Protein 2KPM (pdb70)

Sequence (105 aa):
MDQKSSSPQPAAQAPETKQAFPRKFVLAALEQSSDDAGWANLGNFGNYLNKLQPDFDSRLYGYKKLSDLVKARTDLFVTEERQVPGSTQKALYLRAKLEHHHHHHMDQKSSSPQPAAQAPETKQAFPRKFVLAALEQSSDDAGWANLGNFGNYLNKLQPDFDSRLYGYKKLSDLVKARTDLFVTEERQVPGSTQKALYLRAKLEHHHHHHMDQKSSSPQPAAQAPETKQAFPRKFVLAALEQSSDDAGWANLGNFGNYLNKLQPDFDSRLYGYKKLSDLVKARTDLFVTEERQVPGSTQKALYLRAKLEHHHHHHMDQKSSSPQPAAQAPETKQAFPRKFVLAALEQSSDDAGWANLGNFGNYLNKLQPDFDSRLYGYKKLSDLVKARTDLFVTEERQVPGSTQKALYLRAKLEHHHHHHMDQKSSSPQPAAQAPETKQAFPRKFVLAALEQSSDDAGWANLGNFGNYLNKLQPDFDSRLYGYKKLSDLVKARTDLFVTEERQVPGSTQKALYLRAKLEHHHHHHMDQKSSSPQPAAQAPETKQAFPRKFVLAALEQSSDDAGWANLGNFGNYLNKLQPDFDSRLYGYKKLSDLVKARTDLFVTEERQVPGSTQKALYLRAKLEHHHHHHMDQKSSSPQPAAQAPETKQAFPRKFVLAALEQSSDDAGWANLGNFGNYLNKLQPDFDSRLYGYKKLSDLVKARTDLFVTEERQVPGSTQKALYLRAKLEHHHHHHMDQKSSSPQPAAQAPETKQAFPRKFVLAALEQSSDDAGWANLGNFGNYLNKLQPDFDSRLYGYKKLSDLVKARTDLFVTEERQVPGSTQKALYLRAKLEHHHHHHMDQKSSSPQPAAQAPETKQAFPRKFVLAALEQSSDDAGWANLGNFGNYLNKLQPDFDSRLYGYKKLSDLVKARTDLFVTEERQVPGSTQKALYLRAKLEHHHHHHMDQKSSSPQPAAQAPETKQAFPRKFVLAALEQSSDDAGWANLGNFGNYLNKLQPDFDSRLYGYKKLSDLVKARTDLFVTEERQVPGSTQKALYLRAKLEHHHHHHMDQKSSSPQPAAQAPETKQAFPRKFVLAALEQSSDDAGWANLGNFGNYLNKLQPDFDSRLYGYKKLSDLVKARTDLFVTEERQVPGSTQKALYLRAKLEHHHHHHMDQKSSSPQPAAQAPETKQAFPRKFVLAALEQSSDDAGWANLGNFGNYLNKLQPDFDSRLYGYKKLSDLVKARTDLFVTEERQVPGSTQKALYLRAKLEHHHHHHMDQKSSSPQPAAQAPETKQAFPRKFVLAALEQSSDDAGWANLGNFGNYLNKLQPDFDSRLYGYKKLSDLVKARTDLFVTEERQVPGSTQKALYLRAKLEHHHHHHMDQKSSSPQPAAQAPETKQAFPRKFVLAALEQSSDDAGWANLGNFGNYLNKLQPDFDSRLYGYKKLSDLVKARTDLFVTEERQVPGSTQKALYLRAKLEHHHHHHMDQKSSSPQPAAQAPETKQAFPRKFVLAALEQSSDDAGWANLGNFGNYLNKLQPDFDSRLYGYKKLSDLVKARTDLFVTEERQVPGSTQKALYLRAKLEHHHHHHMDQKSSSPQPAAQAPETKQAFPRKFVLAALEQSSDDAGWANLGNFGNYLNKLQPDFDSRLYGYKKLSDLVKARTDLFVTEERQVPGSTQKALYLRAKLEHHHHHHMDQKSSSPQPAAQAPETKQAFPRKFVLAALEQSSDDAGWANLGNFGNYLNKLQPDFDSRLYGYKKLSDLVKARTDLFVTEERQVPGSTQKALYLRAKLEHHHHHHMDQKSSSPQPAAQAPETKQAFPRKFVLAALEQSSDDAGWANLGNFGNYLNKLQPDFDSRLYGYKKLSDLVKARTDLFVTEERQVPGSTQKALYLRAKLEHHHHHHMDQKSSSPQPAAQAPETKQAFPRKFVLAALEQSSDDAGWANLGNFGNYLNKLQPDFDSRLYGYKKLSDLVKARTDLFVTEERQVPGSTQKALYLRAKLEHHHHHHMDQKSSSPQPAAQAPETKQAFPRKFVLAALEQSSDDAGWANLGNFGNYLNKLQPDFDSRLYGYKKLSDLVKARTDLFVTEERQVPGSTQKALYLRAKLEHHHHHH

InterPro domains:
  IPR021139 NYN domain [PF01936] (18-151)
  IPR025605 OST-HTH/LOTUS domain [PF12872] (195-255)
  IPR025605 OST-HTH/LOTUS domain [PS51644] (190-268)
  IPR041966 LOTUS-like domain [G3DSA:3.30.420.610] (195-269)

CATH classification: 3.30.420.610

Radius of gyration: 15.32 Å; Cα contacts (8 Å, |Δi|>4): 123; chains: 1; bounding box: 42×32×46 Å

Nearest PDB structures (foldseek):
  2kpm-assembly1_A  TM=8.295E-01  e=7.981E-18  Nitrosomonas europaea
  8bzm-assembly1_I-2  TM=5.359E-01  e=1.320E-01  Homo sapiens
  2c6y-assembly1_B  TM=5.304E-01  e=2.701E-01  Homo sapiens
  1jxs-assembly1_A  TM=4.029E-01  e=5.896E-01  Homo sapiens
  1j0r-assembly2_B  TM=3.427E-01  e=1.287E+00  Bacillus subtilis

Secondary structure (DSSP, 8-state):
----------TTS---------HHHHHHHHHHTB-TTS-EEHHHHHHHHHHH-TT--GGGTT-SSHHHHHHH-TTTEEEEEEE-TT-SSEEEEEEE---------

Organism: Nitrosomonas europaea (strain ATCC 19718 / CIP 103999 / KCTC 2705 / NBRC 14298) (NCBI:txid228410)

Structure (mmCIF, N/CA/C/O backbone):
data_2KPM
#
_entry.id   2KPM
#
loop_
_atom_site.group_PDB
_atom_site.id
_atom_site.type_symbol
_atom_site.label_atom_id
_atom_site.label_alt_id
_atom_site.label_comp_id
_atom_site.label_asym_id
_atom_site.label_entity_id
_atom_site.label_seq_id
_atom_site.pdbx_PDB_ins_code
_atom_site.Cartn_x
_atom_site.Cartn_y
_atom_site.Cartn_z
_atom_site.occupancy
_atom_site.B_iso_or_equiv
_atom_site.auth_seq_id
_atom_site.auth_comp_id
_atom_site.auth_asym_id
_atom_site.auth_atom_id
_atom_site.pdbx_PDB_model_num
ATOM 1 N N . MET A 1 1 ? -1.534 -14.239 -4.011 1.00 74.34 1 MET A N 1
ATOM 2 C CA . MET A 1 1 ? -1.578 -15.336 -5.023 1.00 60.10 1 MET A CA 1
ATOM 3 C C . MET A 1 1 ? -0.765 -14.936 -6.258 1.00 2.12 1 MET A C 1
ATOM 4 O O . MET A 1 1 ? -1.291 -14.371 -7.224 1.00 63.23 1 MET A O 1
ATOM 20 N N . ASP A 1 2 ? 0.526 -15.230 -6.210 1.00 23.22 2 ASP A N 1
ATOM 21 C CA . ASP A 1 2 ? 1.481 -14.675 -7.162 1.00 32.01 2 ASP A CA 1
ATOM 22 C C . ASP A 1 2 ? 2.760 -15.520 -7.247 1.00 14.41 2 ASP A C 1
ATOM 23 O O . ASP A 1 2 ? 2.870 -16.571 -6.609 1.00 2.25 2 ASP A O 1
ATOM 32 N N . GLN A 1 3 ? 3.717 -15.056 -8.045 1.00 70.42 3 GLN A N 1
ATOM 33 C CA . GLN A 1 3 ? 4.996 -15.748 -8.205 1.00 21.25 3 GLN A CA 1
ATOM 34 C C . GLN A 1 3 ? 6.020 -15.238 -7.183 1.00 61.10 3 GLN A C 1
ATOM 35 O O . GLN A 1 3 ? 6.510 -14.112 -7.287 1.00 51.25 3 GLN A O 1
ATOM 49 N N . LYS A 1 4 ? 6.333 -16.066 -6.189 1.00 62.34 4 LYS A N 1
ATOM 50 C CA . LYS A 1 4 ? 7.250 -15.670 -5.114 1.00 2.43 4 LYS A CA 1
ATOM 51 C C . LYS A 1 4 ? 8.704 -15.577 -5.615 1.00 34.14 4 LYS A C 1
ATOM 52 O O . LYS A 1 4 ? 9.497 -16.512 -5.469 1.00 3.22 4 LYS A O 1
ATOM 71 N N . SER A 1 5 ? 9.025 -14.448 -6.240 1.00 1.21 5 SER A N 1
ATOM 72 C CA . SER A 1 5 ? 10.372 -14.187 -6.770 1.00 30.40 5 SER A CA 1
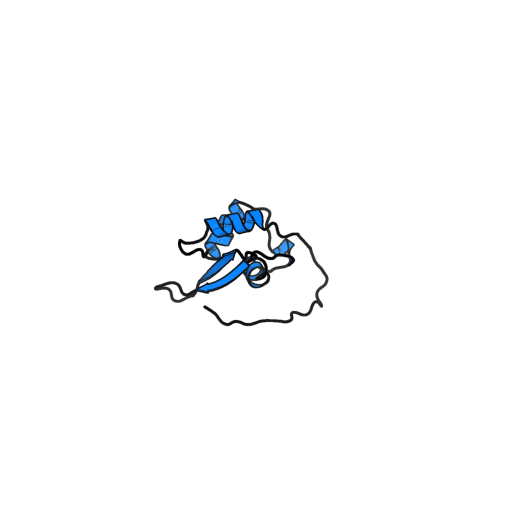ATOM 73 C C . SER A 1 5 ? 11.197 -13.322 -5.807 1.00 24.14 5 SER A C 1
ATOM 74 O O . SER A 1 5 ? 10.651 -12.681 -4.902 1.00 32.31 5 SER A O 1
ATOM 82 N N . SER A 1 6 ? 12.514 -13.306 -6.004 1.00 51.40 6 SER A N 1
ATOM 83 C CA . SER A 1 6 ? 13.419 -12.499 -5.172 1.00 14.12 6 SER A CA 1
ATOM 84 C C . SER A 1 6 ? 14.587 -11.944 -5.998 1.00 32.04 6 SER A C 1
ATOM 85 O O . SER A 1 6 ? 14.766 -12.307 -7.163 1.00 64.44 6 SER A O 1
ATOM 93 N N . SER A 1 7 ? 15.388 -11.072 -5.389 1.00 62.25 7 SER A N 1
ATOM 94 C CA . SER A 1 7 ? 16.501 -10.418 -6.095 1.00 54.31 7 SER A CA 1
ATOM 95 C C . SER A 1 7 ? 17.561 -9.886 -5.116 1.00 11.42 7 SER A C 1
ATOM 96 O O . SER A 1 7 ? 17.226 -9.242 -4.119 1.00 11.23 7 SER A O 1
ATOM 104 N N . PRO A 1 8 ? 18.858 -10.159 -5.379 1.00 74.25 8 PRO A N 1
ATOM 105 C CA . PRO A 1 8 ? 19.963 -9.666 -4.534 1.00 42.14 8 PRO A CA 1
ATOM 106 C C . PRO A 1 8 ? 20.090 -8.132 -4.539 1.00 14.13 8 PRO A C 1
ATOM 107 O O . PRO A 1 8 ? 20.294 -7.516 -3.488 1.00 73.42 8 PRO A O 1
ATOM 118 N N . GLN A 1 9 ? 19.978 -7.530 -5.731 1.00 64.12 9 GLN A N 1
ATOM 119 C CA . GLN A 1 9 ? 20.078 -6.071 -5.902 1.00 41.10 9 GLN A CA 1
ATOM 120 C C . GLN A 1 9 ? 21.457 -5.532 -5.480 1.00 54.24 9 GLN A C 1
ATOM 121 O O . GLN A 1 9 ? 21.714 -5.303 -4.295 1.00 73.50 9 GLN A O 1
ATOM 135 N N . PRO A 1 10 ? 22.369 -5.328 -6.452 1.00 21.10 10 PRO A N 1
ATOM 136 C CA . PRO A 1 10 ? 23.726 -4.826 -6.178 1.00 21.11 10 PRO A CA 1
ATOM 137 C C . PRO A 1 10 ? 23.740 -3.358 -5.714 1.00 34.10 10 PRO A C 1
ATOM 138 O O . PRO A 1 10 ? 23.272 -2.461 -6.421 1.00 32.11 10 PRO A O 1
ATOM 149 N N . ALA A 1 11 ? 24.300 -3.114 -4.532 1.00 62.22 11 ALA A N 1
ATOM 150 C CA . ALA A 1 11 ? 24.366 -1.760 -3.964 1.00 31.45 11 ALA A CA 1
ATOM 151 C C . ALA A 1 11 ? 25.474 -0.907 -4.617 1.00 74.02 11 ALA A C 1
ATOM 152 O O . ALA A 1 11 ? 26.166 -0.143 -3.940 1.00 70.31 11 ALA A O 1
ATOM 159 N N . ALA A 1 12 ? 25.617 -1.017 -5.940 1.00 14.21 12 ALA A N 1
ATOM 160 C CA . ALA A 1 12 ? 26.632 -0.258 -6.686 1.00 51.41 12 ALA A CA 1
ATOM 161 C C . ALA A 1 12 ? 26.209 1.208 -6.890 1.00 40.54 12 ALA A C 1
ATOM 162 O O . ALA A 1 12 ? 27.014 2.053 -7.287 1.00 62.11 12 ALA A O 1
ATOM 169 N N . GLN A 1 13 ? 24.938 1.502 -6.622 1.00 32.04 13 GLN A N 1
ATOM 170 C CA . GLN A 1 13 ? 24.416 2.871 -6.737 1.00 31.35 13 GLN A CA 1
ATOM 171 C C . GLN A 1 13 ? 24.911 3.749 -5.577 1.00 62.31 13 GLN A C 1
ATOM 172 O O . GLN A 1 13 ? 25.051 3.277 -4.449 1.00 3.02 13 GLN A O 1
ATOM 186 N N . ALA A 1 14 ? 25.177 5.023 -5.857 1.00 15.21 14 ALA A N 1
ATOM 187 C CA . ALA A 1 14 ? 25.579 5.974 -4.816 1.00 3.03 14 ALA A CA 1
ATOM 188 C C . ALA A 1 14 ? 24.406 6.281 -3.868 1.00 54.41 14 ALA A C 1
ATOM 189 O O . ALA A 1 14 ? 23.309 6.614 -4.324 1.00 42.33 14 ALA A O 1
ATOM 196 N N . PRO A 1 15 ? 24.617 6.168 -2.541 1.00 71.14 15 PRO A N 1
ATOM 197 C CA . PRO A 1 15 ? 23.556 6.393 -1.542 1.00 13.41 15 PRO A CA 1
ATOM 198 C C . PRO A 1 15 ? 22.830 7.738 -1.717 1.00 14.23 15 PRO A C 1
ATOM 199 O O . PRO A 1 15 ? 23.413 8.808 -1.513 1.00 34.20 15 PRO A O 1
ATOM 210 N N . GLU A 1 16 ? 21.560 7.677 -2.110 1.00 64.45 16 GLU A N 1
ATOM 211 C CA . GLU A 1 16 ? 20.736 8.880 -2.264 1.00 0.52 16 GLU A CA 1
ATOM 212 C C . GLU A 1 16 ? 19.980 9.203 -0.959 1.00 5.21 16 GLU A C 1
ATOM 213 O O . GLU A 1 16 ? 20.379 8.760 0.121 1.00 13.25 16 GLU A O 1
ATOM 225 N N . THR A 1 17 ? 18.908 9.991 -1.058 1.00 62.05 17 THR A N 1
ATOM 226 C CA . THR A 1 17 ? 18.129 10.414 0.119 1.00 72.41 17 THR A CA 1
ATOM 227 C C . THR A 1 17 ? 17.702 9.230 1.008 1.00 61.13 17 THR A C 1
ATOM 228 O O . THR A 1 17 ? 17.015 8.308 0.560 1.00 1.31 17 THR A O 1
ATOM 239 N N . LYS A 1 18 ? 18.129 9.255 2.269 1.00 13.54 18 LYS A N 1
ATOM 240 C CA . LYS A 1 18 ? 17.677 8.274 3.266 1.00 62.52 18 LYS A CA 1
ATOM 241 C C . LYS A 1 18 ? 16.632 8.903 4.198 1.00 25.05 18 LYS A C 1
ATOM 242 O O . LYS A 1 18 ? 16.952 9.800 4.983 1.00 72.21 18 LYS A O 1
ATOM 261 N N . GLN A 1 19 ? 15.388 8.444 4.106 1.00 40.41 19 GLN A N 1
ATOM 262 C CA . GLN A 1 19 ? 14.314 8.929 4.983 1.00 44.31 19 GLN A CA 1
ATOM 263 C C . GLN A 1 19 ? 13.758 7.800 5.861 1.00 73.14 19 GLN A C 1
ATOM 264 O O . GLN A 1 19 ? 13.814 6.624 5.494 1.00 72.33 19 GLN A O 1
ATOM 278 N N . ALA A 1 20 ? 13.224 8.164 7.023 1.00 64.13 20 ALA A N 1
ATOM 279 C CA . ALA A 1 20 ? 12.611 7.192 7.934 1.00 3.14 20 ALA A CA 1
ATOM 280 C C . ALA A 1 20 ? 11.190 6.816 7.490 1.00 63.24 20 ALA A C 1
ATOM 281 O O . ALA A 1 20 ? 10.488 7.617 6.874 1.00 52.34 20 ALA A O 1
ATOM 288 N N . PHE A 1 21 ? 10.774 5.590 7.810 1.00 54.43 21 PHE A N 1
ATOM 289 C CA . PHE A 1 21 ? 9.422 5.114 7.487 1.00 12.22 21 PHE A CA 1
ATOM 290 C C . PHE A 1 21 ? 8.445 5.356 8.651 1.00 21.14 21 PHE A C 1
ATOM 291 O O . PHE A 1 21 ? 8.498 4.652 9.665 1.00 0.21 21 PHE A O 1
ATOM 308 N N . PRO A 1 22 ? 7.545 6.351 8.541 1.00 42.22 22 PRO A N 1
ATOM 309 C CA . PRO A 1 22 ? 6.490 6.541 9.540 1.00 51.10 22 PRO A CA 1
ATOM 310 C C . PRO A 1 22 ? 5.369 5.507 9.352 1.00 52.00 22 PRO A C 1
ATOM 311 O O . PRO A 1 22 ? 4.469 5.684 8.532 1.00 20.22 22 PRO A O 1
ATOM 322 N N . ARG A 1 23 ? 5.422 4.427 10.125 1.00 70.12 23 ARG A N 1
ATOM 323 C CA . ARG A 1 23 ? 4.537 3.282 9.892 1.00 44.52 23 ARG A CA 1
ATOM 324 C C . ARG A 1 23 ? 3.157 3.464 10.534 1.00 45.35 23 ARG A C 1
ATOM 325 O O . ARG A 1 23 ? 2.183 2.868 10.085 1.00 42.43 23 ARG A O 1
ATOM 346 N N . LYS A 1 24 ? 3.067 4.297 11.567 1.00 42.01 24 LYS A N 1
ATOM 347 C CA . LYS A 1 24 ? 1.797 4.503 12.273 1.00 22.40 24 LYS A CA 1
ATOM 348 C C . LYS A 1 24 ? 0.718 5.074 11.337 1.00 72.01 24 LYS A C 1
ATOM 349 O O . LYS A 1 24 ? -0.382 4.526 11.232 1.00 2.14 24 LYS A O 1
ATOM 368 N N . PHE A 1 25 ? 1.043 6.169 10.652 1.00 51.30 25 PHE A N 1
ATOM 369 C CA . PHE A 1 25 ? 0.116 6.791 9.696 1.00 11.40 25 PHE A CA 1
ATOM 370 C C . PHE A 1 25 ? -0.150 5.878 8.487 1.00 12.21 25 PHE A C 1
ATOM 371 O O . PHE A 1 25 ? -1.292 5.733 8.044 1.00 63.40 25 PHE A O 1
ATOM 388 N N . VAL A 1 26 ? 0.909 5.262 7.959 1.00 12.03 26 VAL A N 1
ATOM 389 C CA . VAL A 1 26 ? 0.784 4.375 6.795 1.00 35.33 26 VAL A CA 1
ATOM 390 C C . VAL A 1 26 ? -0.124 3.168 7.091 1.00 2.53 26 VAL A C 1
ATOM 391 O O . VAL A 1 26 ? -1.059 2.887 6.339 1.00 60.11 26 VAL A O 1
ATOM 404 N N . LEU A 1 27 ? 0.150 2.460 8.187 1.00 0.03 27 LEU A N 1
ATOM 405 C CA . LEU A 1 27 ? -0.688 1.328 8.600 1.00 71.34 27 LEU A CA 1
ATOM 406 C C . LEU A 1 27 ? -2.125 1.785 8.900 1.00 34.12 27 LEU A C 1
ATOM 407 O O . LEU A 1 27 ? -3.085 1.076 8.597 1.00 21.34 27 LEU A O 1
ATOM 423 N N . ALA A 1 28 ? -2.263 2.978 9.484 1.00 65.45 28 ALA A N 1
ATOM 424 C CA . ALA A 1 28 ? -3.581 3.568 9.744 1.00 34.11 28 ALA A CA 1
ATOM 425 C C . ALA A 1 28 ? -4.379 3.750 8.442 1.00 43.14 28 ALA A C 1
ATOM 426 O O . ALA A 1 28 ? -5.565 3.425 8.376 1.00 72.11 28 ALA A O 1
ATOM 433 N N . ALA A 1 29 ? -3.726 4.275 7.408 1.00 32.21 29 ALA A N 1
ATOM 434 C CA . ALA A 1 29 ? -4.354 4.419 6.091 1.00 1.32 29 ALA A CA 1
ATOM 435 C C . ALA A 1 29 ? -4.638 3.046 5.462 1.00 63.24 29 ALA A C 1
ATOM 436 O O . ALA A 1 29 ? -5.704 2.810 4.892 1.00 44.22 29 ALA A O 1
ATOM 443 N N . LEU A 1 30 ? -3.666 2.146 5.593 1.00 2.05 30 LEU A N 1
ATOM 444 C CA . LEU A 1 30 ? -3.754 0.787 5.048 1.00 52.34 30 LEU A CA 1
ATOM 445 C C . LEU A 1 30 ? -5.002 0.046 5.565 1.00 22.33 30 LEU A C 1
ATOM 446 O O . LEU A 1 30 ? -5.837 -0.406 4.779 1.00 1.03 30 LEU A O 1
ATOM 462 N N . GLU A 1 31 ? -5.133 -0.052 6.888 1.00 22.53 31 GLU A N 1
ATOM 463 C CA . GLU A 1 31 ? -6.267 -0.754 7.507 1.00 2.30 31 GLU A CA 1
ATOM 464 C C . GLU A 1 31 ? -7.617 -0.114 7.127 1.00 62.41 31 GLU A C 1
ATOM 465 O O . GLU A 1 31 ? -8.592 -0.817 6.851 1.00 4.12 31 GLU A O 1
ATOM 477 N N . GLN A 1 32 ? -7.666 1.219 7.100 1.00 23.20 32 GLN A N 1
ATOM 478 C CA . GLN A 1 32 ? -8.887 1.944 6.717 1.00 33.25 32 GLN A CA 1
ATOM 479 C C . GLN A 1 32 ? -9.214 1.759 5.224 1.00 5.32 32 GLN A C 1
ATOM 480 O O . GLN A 1 32 ? -10.369 1.863 4.815 1.00 3.31 32 GLN A O 1
ATOM 494 N N . SER A 1 33 ? -8.191 1.489 4.415 1.00 63.32 33 SER A N 1
ATOM 495 C CA . SER A 1 33 ? -8.378 1.242 2.975 1.00 43.03 33 SER A CA 1
ATOM 496 C C . SER A 1 33 ? -8.563 -0.257 2.677 1.00 11.32 33 SER A C 1
ATOM 497 O O . SER A 1 33 ? -8.587 -0.674 1.516 1.00 35.14 33 SER A O 1
ATOM 505 N N . SER A 1 34 ? -8.690 -1.067 3.728 1.00 2.32 34 SER A N 1
ATOM 506 C CA . SER A 1 34 ? -8.828 -2.525 3.577 1.00 2.45 34 SER A CA 1
ATOM 507 C C . SER A 1 34 ? -10.290 -2.960 3.449 1.00 75.12 34 SER A C 1
ATOM 508 O O . SER A 1 34 ? -11.194 -2.317 3.988 1.00 11.33 34 SER A O 1
ATOM 516 N N . ASP A 1 35 ? -10.514 -4.052 2.726 1.00 44.13 35 ASP A N 1
ATOM 517 C CA . ASP A 1 35 ? -11.826 -4.693 2.673 1.00 25.45 35 ASP A CA 1
ATOM 518 C C . ASP A 1 35 ? -12.096 -5.484 3.967 1.00 32.30 35 ASP A C 1
ATOM 519 O O . ASP A 1 35 ? -11.234 -5.567 4.846 1.00 53.45 35 ASP A O 1
ATOM 528 N N . ASP A 1 36 ? -13.281 -6.084 4.060 1.00 41.54 36 ASP A N 1
ATOM 529 C CA . ASP A 1 36 ? -13.719 -6.781 5.278 1.00 41.43 36 ASP A CA 1
ATOM 530 C C . ASP A 1 36 ? -12.697 -7.829 5.782 1.00 2.41 36 ASP A C 1
ATOM 531 O O . ASP A 1 36 ? -12.520 -7.995 6.991 1.00 44.41 36 ASP A O 1
ATOM 540 N N . ALA A 1 37 ? -12.023 -8.520 4.862 1.00 43.15 37 ALA A N 1
ATOM 541 C CA . ALA A 1 37 ? -11.087 -9.600 5.232 1.00 30.52 37 ALA A CA 1
ATOM 542 C C . ALA A 1 37 ? -9.703 -9.081 5.672 1.00 12.05 37 ALA A C 1
ATOM 543 O O . ALA A 1 37 ? -8.842 -9.867 6.075 1.00 34.11 37 ALA A O 1
ATOM 550 N N . GLY A 1 38 ? -9.485 -7.769 5.598 1.00 75.24 38 GLY A N 1
ATOM 551 C CA . GLY A 1 38 ? -8.207 -7.197 6.027 1.00 50.15 38 GLY A CA 1
ATOM 552 C C . GLY A 1 38 ? -7.158 -7.121 4.918 1.00 52.11 38 GLY A C 1
ATOM 553 O O . GLY A 1 38 ? -5.982 -7.416 5.145 1.00 33.43 38 GLY A O 1
ATOM 557 N N . TRP A 1 39 ? -7.589 -6.736 3.718 1.00 35.51 39 TRP A N 1
ATOM 558 C CA . TRP A 1 39 ? -6.680 -6.510 2.581 1.00 13.02 39 TRP A CA 1
ATOM 559 C C . TRP A 1 39 ? -7.019 -5.197 1.858 1.00 4.50 39 TRP A C 1
ATOM 560 O O . TRP A 1 39 ? -8.172 -4.957 1.507 1.00 55.41 39 TRP A O 1
ATOM 581 N N . ALA A 1 40 ? -6.012 -4.356 1.627 1.00 3.35 40 ALA A N 1
ATOM 582 C CA . ALA A 1 40 ? -6.217 -3.060 0.966 1.00 61.14 40 ALA A CA 1
ATOM 583 C C . ALA A 1 40 ? -5.655 -3.053 -0.461 1.00 42.04 40 ALA A C 1
ATOM 584 O O . ALA A 1 40 ? -4.485 -3.362 -0.677 1.00 64.20 40 ALA A O 1
ATOM 591 N N . ASN A 1 41 ? -6.497 -2.698 -1.430 1.00 51.31 41 ASN A N 1
ATOM 592 C CA . ASN A 1 41 ? -6.076 -2.615 -2.835 1.00 13.00 41 ASN A CA 1
ATOM 593 C C . ASN A 1 41 ? -5.064 -1.470 -3.038 1.00 12.05 41 ASN A C 1
ATOM 594 O O . ASN A 1 41 ? -5.289 -0.346 -2.588 1.00 4.43 41 ASN A O 1
ATOM 605 N N . LEU A 1 42 ? -3.964 -1.774 -3.735 1.00 22.51 42 LEU A N 1
ATOM 606 C CA . LEU A 1 42 ? -2.868 -0.819 -3.976 1.00 61.24 42 LEU A CA 1
ATOM 607 C C . LEU A 1 42 ? -3.371 0.585 -4.366 1.00 3.34 42 LEU A C 1
ATOM 608 O O . LEU A 1 42 ? -2.924 1.587 -3.807 1.00 64.21 42 LEU A O 1
ATOM 624 N N . GLY A 1 43 ? -4.295 0.648 -5.324 1.00 4.32 43 GLY A N 1
ATOM 625 C CA . GLY A 1 43 ? -4.837 1.932 -5.772 1.00 41.24 43 GLY A CA 1
ATOM 626 C C . GLY A 1 43 ? -5.483 2.742 -4.650 1.00 22.11 43 GLY A C 1
ATOM 627 O O . GLY A 1 43 ? -5.148 3.913 -4.438 1.00 55.22 43 GLY A O 1
ATOM 631 N N . ASN A 1 44 ? -6.401 2.110 -3.922 1.00 43.54 44 ASN A N 1
ATOM 632 C CA . ASN A 1 44 ? -7.099 2.767 -2.810 1.00 70.54 44 ASN A CA 1
ATOM 633 C C . ASN A 1 44 ? -6.132 3.109 -1.666 1.00 50.11 44 ASN A C 1
ATOM 634 O O . ASN A 1 44 ? -6.280 4.136 -1.003 1.00 41.25 44 ASN A O 1
ATOM 645 N N . PHE A 1 45 ? -5.133 2.251 -1.457 1.00 72.21 45 PHE A N 1
ATOM 646 C CA . PHE A 1 45 ? -4.095 2.493 -0.451 1.00 61.43 45 PHE A CA 1
ATOM 647 C C . PHE A 1 45 ? -3.287 3.753 -0.789 1.00 33.22 45 PHE A C 1
ATOM 648 O O . PHE A 1 45 ? -3.166 4.660 0.031 1.00 45.30 45 PHE A O 1
ATOM 665 N N . GLY A 1 46 ? -2.742 3.807 -2.004 1.00 44.15 46 GLY A N 1
ATOM 666 C CA . GLY A 1 46 ? -1.998 4.986 -2.444 1.00 22.33 46 GLY A CA 1
ATOM 667 C C . GLY A 1 46 ? -2.838 6.262 -2.422 1.00 52.11 46 GLY A C 1
ATOM 668 O O . GLY A 1 46 ? -2.308 7.371 -2.301 1.00 34.53 46 GLY A O 1
ATOM 672 N N . ASN A 1 47 ? -4.153 6.100 -2.538 1.00 74.40 47 ASN A N 1
ATOM 673 C CA . ASN A 1 47 ? -5.089 7.225 -2.476 1.00 32.42 47 ASN A CA 1
ATOM 674 C C . ASN A 1 47 ? -5.269 7.707 -1.024 1.00 44.21 47 ASN A C 1
ATOM 675 O O . ASN A 1 47 ? -4.942 8.848 -0.687 1.00 42.21 47 ASN A O 1
ATOM 686 N N . TYR A 1 48 ? -5.767 6.816 -0.163 1.00 64.32 48 TYR A N 1
ATOM 687 C CA . TYR A 1 48 ? -6.084 7.165 1.229 1.00 62.23 48 TYR A CA 1
ATOM 688 C C . TYR A 1 48 ? -4.815 7.503 2.031 1.00 31.42 48 TYR A C 1
ATOM 689 O O . TYR A 1 48 ? -4.844 8.342 2.936 1.00 52.20 48 TYR A O 1
ATOM 707 N N . LEU A 1 49 ? -3.704 6.852 1.691 1.00 33.00 49 LEU A N 1
ATOM 708 C CA . LEU A 1 49 ? -2.415 7.126 2.335 1.00 41.31 49 LEU A CA 1
ATOM 709 C C . LEU A 1 49 ? -2.008 8.595 2.166 1.00 41.45 49 LEU A C 1
ATOM 710 O O . LEU A 1 49 ? -1.608 9.251 3.128 1.00 63.14 49 LEU A O 1
ATOM 726 N N . ASN A 1 50 ? -2.127 9.109 0.942 1.00 43.51 50 ASN A N 1
ATOM 727 C CA . ASN A 1 50 ? -1.757 10.496 0.647 1.00 72.24 50 ASN A CA 1
ATOM 728 C C . ASN A 1 50 ? -2.671 11.488 1.384 1.00 23.33 50 ASN A C 1
ATOM 729 O O . ASN A 1 50 ? -2.277 12.622 1.664 1.00 74.44 50 ASN A O 1
ATOM 740 N N . LYS A 1 51 ? -3.892 11.057 1.700 1.00 44.52 51 LYS A N 1
ATOM 741 C CA . LYS A 1 51 ? -4.822 11.884 2.475 1.00 42.12 51 LYS A CA 1
ATOM 742 C C . LYS A 1 51 ? -4.286 12.129 3.897 1.00 11.22 51 LYS A C 1
ATOM 743 O O . LYS A 1 51 ? -4.415 13.227 4.441 1.00 15.23 51 LYS A O 1
ATOM 762 N N . LEU A 1 52 ? -3.689 11.098 4.495 1.00 24.14 52 LEU A N 1
ATOM 763 C CA . LEU A 1 52 ? -3.122 11.210 5.843 1.00 12.44 52 LEU A CA 1
ATOM 764 C C . LEU A 1 52 ? -1.693 11.778 5.805 1.00 21.15 52 LEU A C 1
ATOM 765 O O . LEU A 1 52 ? -1.327 12.626 6.621 1.00 40.43 52 LEU A O 1
ATOM 781 N N . GLN A 1 53 ? -0.892 11.307 4.850 1.00 64.53 53 GLN A N 1
ATOM 782 C CA . GLN A 1 53 ? 0.502 11.751 4.693 1.00 41.53 53 GLN A CA 1
ATOM 783 C C . GLN A 1 53 ? 0.799 12.233 3.260 1.00 44.25 53 GLN A C 1
ATOM 784 O O . GLN A 1 53 ? 1.233 11.454 2.412 1.00 24.11 53 GLN A O 1
ATOM 798 N N . PRO A 1 54 ? 0.563 13.528 2.967 1.00 13.33 54 PRO A N 1
ATOM 799 C CA . PRO A 1 54 ? 0.912 14.121 1.659 1.00 31.13 54 PRO A CA 1
ATOM 800 C C . PRO A 1 54 ? 2.432 14.278 1.483 1.00 72.21 54 PRO A C 1
ATOM 801 O O . PRO A 1 54 ? 2.944 14.365 0.364 1.00 31.30 54 PRO A O 1
ATOM 812 N N . ASP A 1 55 ? 3.141 14.297 2.610 1.00 43.00 55 ASP A N 1
ATOM 813 C CA . ASP A 1 55 ? 4.599 14.444 2.637 1.00 4.04 55 ASP A CA 1
ATOM 814 C C . ASP A 1 55 ? 5.312 13.118 2.305 1.00 44.22 55 ASP A C 1
ATOM 815 O O . ASP A 1 55 ? 6.511 13.098 2.020 1.00 44.15 55 ASP A O 1
ATOM 824 N N . PHE A 1 56 ? 4.565 12.016 2.312 1.00 64.23 56 PHE A N 1
ATOM 825 C CA . PHE A 1 56 ? 5.150 10.690 2.098 1.00 21.13 56 PHE A CA 1
ATOM 826 C C . PHE A 1 56 ? 5.395 10.424 0.599 1.00 21.10 56 PHE A C 1
ATOM 827 O O . PHE A 1 56 ? 4.479 10.061 -0.145 1.00 55.24 56 PHE A O 1
ATOM 844 N N . ASP A 1 57 ? 6.642 10.610 0.166 1.00 73.34 57 ASP A N 1
ATOM 845 C CA . ASP A 1 57 ? 7.016 10.458 -1.246 1.00 41.12 57 ASP A CA 1
ATOM 846 C C . ASP A 1 57 ? 8.047 9.332 -1.442 1.00 13.40 57 ASP A C 1
ATOM 847 O O . ASP A 1 57 ? 9.026 9.231 -0.703 1.00 50.33 57 ASP A O 1
ATOM 856 N N . SER A 1 58 ? 7.832 8.509 -2.469 1.00 14.32 58 SER A N 1
ATOM 857 C CA . SER A 1 58 ? 8.682 7.334 -2.726 1.00 25.02 58 SER A CA 1
ATOM 858 C C . SER A 1 58 ? 10.102 7.715 -3.180 1.00 62.12 58 SER A C 1
ATOM 859 O O . SER A 1 58 ? 11.061 6.984 -2.913 1.00 23.13 58 SER A O 1
ATOM 867 N N . ARG A 1 59 ? 10.248 8.854 -3.860 1.00 74.55 59 ARG A N 1
ATOM 868 C CA . ARG A 1 59 ? 11.571 9.293 -4.331 1.00 14.44 59 ARG A CA 1
ATOM 869 C C . ARG A 1 59 ? 12.447 9.761 -3.158 1.00 34.13 59 ARG A C 1
ATOM 870 O O . ARG A 1 59 ? 13.675 9.782 -3.255 1.00 74.13 59 ARG A O 1
ATOM 891 N N . LEU A 1 60 ? 11.805 10.134 -2.051 1.00 74.33 60 LEU A N 1
ATOM 892 C CA . LEU A 1 60 ? 12.523 10.449 -0.809 1.00 11.23 60 LEU A CA 1
ATOM 893 C C . LEU A 1 60 ? 13.221 9.199 -0.251 1.00 53.33 60 LEU A C 1
ATOM 894 O O . LEU A 1 60 ? 14.179 9.295 0.513 1.00 13.32 60 LEU A O 1
ATOM 910 N N . TYR A 1 61 ? 12.719 8.026 -0.632 1.00 73.21 61 TYR A N 1
ATOM 911 C CA . TYR A 1 61 ? 13.310 6.751 -0.210 1.00 73.41 61 TYR A CA 1
ATOM 912 C C . TYR A 1 61 ? 14.122 6.104 -1.346 1.00 65.22 61 TYR A C 1
ATOM 913 O O . TYR A 1 61 ? 14.885 5.163 -1.117 1.00 30.02 61 TYR A O 1
ATOM 931 N N . GLY A 1 62 ? 13.948 6.612 -2.567 1.00 74.32 62 GLY A N 1
ATOM 932 C CA . GLY A 1 62 ? 14.731 6.131 -3.709 1.00 71.10 62 GLY A CA 1
ATOM 933 C C . GLY A 1 62 ? 13.991 5.134 -4.602 1.00 60.21 62 GLY A C 1
ATOM 934 O O . GLY A 1 62 ? 14.609 4.448 -5.420 1.00 25.14 62 GLY A O 1
ATOM 938 N N . TYR A 1 63 ? 12.670 5.059 -4.463 1.00 13.54 63 TYR A N 1
ATOM 939 C CA . TYR A 1 63 ? 11.861 4.114 -5.247 1.00 41.14 63 TYR A CA 1
ATOM 940 C C . TYR A 1 63 ? 11.118 4.810 -6.395 1.00 74.22 63 TYR A C 1
ATOM 941 O O . TYR A 1 63 ? 10.675 5.949 -6.261 1.00 11.54 63 TYR A O 1
ATOM 959 N N . LYS A 1 64 ? 10.978 4.102 -7.517 1.00 32.13 64 LYS A N 1
ATOM 960 C CA . LYS A 1 64 ? 10.289 4.631 -8.703 1.00 0.35 64 LYS A CA 1
ATOM 961 C C . LYS A 1 64 ? 8.824 4.984 -8.401 1.00 50.40 64 LYS A C 1
ATOM 962 O O . LYS A 1 64 ? 8.306 5.988 -8.886 1.00 42.11 64 LYS A O 1
ATOM 981 N N . LYS A 1 65 ? 8.168 4.147 -7.600 1.00 53.25 65 LYS A N 1
ATOM 982 C CA . LYS A 1 65 ? 6.755 4.340 -7.256 1.00 64.43 65 LYS A CA 1
ATOM 983 C C . LYS A 1 65 ? 6.406 3.653 -5.925 1.00 72.53 65 LYS A C 1
ATOM 984 O O . LYS A 1 65 ? 7.070 2.693 -5.519 1.00 22.54 65 LYS A O 1
ATOM 1003 N N . LEU A 1 66 ? 5.355 4.144 -5.261 1.00 53.35 66 LEU A N 1
ATOM 1004 C CA . LEU A 1 66 ? 4.883 3.571 -3.989 1.00 1.35 66 LEU A CA 1
ATOM 1005 C C . LEU A 1 66 ? 4.725 2.042 -4.067 1.00 10.53 66 LEU A C 1
ATOM 1006 O O . LEU A 1 66 ? 5.074 1.322 -3.131 1.00 5.44 66 LEU A O 1
ATOM 1022 N N . SER A 1 67 ? 4.197 1.557 -5.191 1.00 1.24 67 SER A N 1
ATOM 1023 C CA . SER A 1 67 ? 4.025 0.112 -5.415 1.00 41.22 67 SER A CA 1
ATOM 1024 C C . SER A 1 67 ? 5.324 -0.664 -5.158 1.00 62.52 67 SER A C 1
ATOM 1025 O O . SER A 1 67 ? 5.333 -1.647 -4.413 1.00 45.34 67 SER A O 1
ATOM 1033 N N . ASP A 1 68 ? 6.425 -0.203 -5.759 1.00 74.42 68 ASP A N 1
ATOM 1034 C CA . ASP A 1 68 ? 7.714 -0.889 -5.639 1.00 41.21 68 ASP A CA 1
ATOM 1035 C C . ASP A 1 68 ? 8.235 -0.807 -4.196 1.00 14.13 68 ASP A C 1
ATOM 1036 O O . ASP A 1 68 ? 8.836 -1.752 -3.682 1.00 44.24 68 ASP A O 1
ATOM 1045 N N . LEU A 1 69 ? 7.977 0.329 -3.549 1.00 74.42 69 LEU A N 1
ATOM 1046 C CA . LEU A 1 69 ? 8.345 0.535 -2.144 1.00 73.10 69 LEU A CA 1
ATOM 1047 C C . LEU A 1 69 ? 7.733 -0.543 -1.234 1.00 11.35 69 LEU A C 1
ATOM 1048 O O . LEU A 1 69 ? 8.427 -1.145 -0.412 1.00 11.20 69 LEU A O 1
ATOM 1064 N N . VAL A 1 70 ? 6.436 -0.791 -1.394 1.00 10.33 70 VAL A N 1
ATOM 1065 C CA . VAL A 1 70 ? 5.727 -1.760 -0.553 1.00 21.13 70 VAL A CA 1
ATOM 1066 C C . VAL A 1 70 ? 6.214 -3.202 -0.795 1.00 4.51 70 VAL A C 1
ATOM 1067 O O . VAL A 1 70 ? 6.532 -3.926 0.149 1.00 11.55 70 VAL A O 1
ATOM 1080 N N . LYS A 1 71 ? 6.274 -3.615 -2.064 1.00 74.05 71 LYS A N 1
ATOM 1081 C CA . LYS A 1 71 ? 6.720 -4.976 -2.416 1.00 14.43 71 LYS A CA 1
ATOM 1082 C C . LYS A 1 71 ? 8.199 -5.212 -2.065 1.00 71.44 71 LYS A C 1
ATOM 1083 O O . LYS A 1 71 ? 8.641 -6.355 -1.946 1.00 20.33 71 LYS A O 1
ATOM 1102 N N . ALA A 1 72 ? 8.966 -4.135 -1.932 1.00 5.10 72 ALA A N 1
ATOM 1103 C CA . ALA A 1 72 ? 10.358 -4.238 -1.487 1.00 71.25 72 ALA A CA 1
ATOM 1104 C C . ALA A 1 72 ? 10.440 -4.342 0.043 1.00 42.12 72 ALA A C 1
ATOM 1105 O O . ALA A 1 72 ? 11.095 -5.235 0.588 1.00 54.25 72 ALA A O 1
ATOM 1112 N N . ARG A 1 73 ? 9.755 -3.431 0.729 1.00 61.14 73 ARG A N 1
ATOM 1113 C CA . ARG A 1 73 ? 9.763 -3.379 2.196 1.00 20.24 73 ARG A CA 1
ATOM 1114 C C . ARG A 1 73 ? 8.703 -4.317 2.808 1.00 73.23 73 ARG A C 1
ATOM 1115 O O . ARG A 1 73 ? 7.962 -3.933 3.719 1.00 44.11 73 ARG A O 1
ATOM 1136 N N . THR A 1 74 ? 8.673 -5.564 2.334 1.00 72.15 74 THR A N 1
ATOM 1137 C CA . THR A 1 74 ? 7.714 -6.571 2.823 1.00 43.15 74 THR A CA 1
ATOM 1138 C C . THR A 1 74 ? 7.854 -6.835 4.332 1.00 11.23 74 THR A C 1
ATOM 1139 O O . THR A 1 74 ? 6.979 -7.446 4.948 1.00 31.23 74 THR A O 1
ATOM 1150 N N . ASP A 1 75 ? 8.964 -6.396 4.922 1.00 15.50 75 ASP A N 1
ATOM 1151 C CA . ASP A 1 75 ? 9.150 -6.488 6.369 1.00 22.24 75 ASP A CA 1
ATOM 1152 C C . ASP A 1 75 ? 8.057 -5.701 7.109 1.00 21.21 75 ASP A C 1
ATOM 1153 O O . ASP A 1 75 ? 7.515 -6.166 8.110 1.00 3.25 75 ASP A O 1
ATOM 1162 N N . LEU A 1 76 ? 7.726 -4.522 6.587 1.00 64.42 76 LEU A N 1
ATOM 1163 C CA . LEU A 1 76 ? 6.692 -3.663 7.180 1.00 73.35 76 LEU A CA 1
ATOM 1164 C C . LEU A 1 76 ? 5.287 -4.012 6.658 1.00 1.33 76 LEU A C 1
ATOM 1165 O O . LEU A 1 76 ? 4.302 -3.941 7.399 1.00 41.11 76 LEU A O 1
ATOM 1181 N N . PHE A 1 77 ? 5.197 -4.388 5.380 1.00 12.13 77 PHE A N 1
ATOM 1182 C CA . PHE A 1 77 ? 3.898 -4.626 4.733 1.00 23.42 77 PHE A CA 1
ATOM 1183 C C . PHE A 1 77 ? 3.804 -6.037 4.125 1.00 14.14 77 PHE A C 1
ATOM 1184 O O . PHE A 1 77 ? 4.736 -6.517 3.484 1.00 24.01 77 PHE A O 1
ATOM 1201 N N . VAL A 1 78 ? 2.663 -6.690 4.322 1.00 53.43 78 VAL A N 1
ATOM 1202 C CA . VAL A 1 78 ? 2.401 -7.998 3.716 1.00 42.23 78 VAL A CA 1
ATOM 1203 C C . VAL A 1 78 ? 1.807 -7.819 2.311 1.00 53.14 78 VAL A C 1
ATOM 1204 O O . VAL A 1 78 ? 0.756 -7.195 2.149 1.00 12.11 78 VAL A O 1
ATOM 1217 N N . THR A 1 79 ? 2.481 -8.363 1.299 1.00 24.04 79 THR A N 1
ATOM 1218 C CA . THR A 1 79 ? 2.104 -8.116 -0.102 1.00 31.24 79 THR A CA 1
ATOM 1219 C C . THR A 1 79 ? 1.655 -9.391 -0.830 1.00 51.41 79 THR A C 1
ATOM 1220 O O . THR A 1 79 ? 2.345 -10.410 -0.812 1.00 14.11 79 THR A O 1
ATOM 1231 N N . GLU A 1 80 ? 0.500 -9.317 -1.485 1.00 33.41 80 GLU A N 1
ATOM 1232 C CA . GLU A 1 80 ? 0.042 -10.374 -2.399 1.00 51.50 80 GLU A CA 1
ATOM 1233 C C . GLU A 1 80 ? -0.700 -9.797 -3.604 1.00 24.21 80 GLU A C 1
ATOM 1234 O O . GLU A 1 80 ? -1.421 -8.805 -3.493 1.00 31.41 80 GLU A O 1
ATOM 1246 N N . GLU A 1 81 ? -0.535 -10.441 -4.750 1.00 72.32 81 GLU A N 1
ATOM 1247 C CA . GLU A 1 81 ? -1.391 -10.176 -5.900 1.00 23.42 81 GLU A CA 1
ATOM 1248 C C . GLU A 1 81 ? -2.628 -11.082 -5.813 1.00 72.41 81 GLU A C 1
ATOM 1249 O O . GLU A 1 81 ? -2.509 -12.306 -5.743 1.00 73.43 81 GLU A O 1
ATOM 1261 N N . ARG A 1 82 ? -3.812 -10.490 -5.774 1.00 40.30 82 ARG A N 1
ATOM 1262 C CA . ARG A 1 82 ? -5.054 -11.264 -5.677 1.00 33.52 82 ARG A CA 1
ATOM 1263 C C . ARG A 1 82 ? -5.922 -11.038 -6.921 1.00 60.42 82 ARG A C 1
ATOM 1264 O O . ARG A 1 82 ? -6.012 -9.920 -7.429 1.00 33.25 82 ARG A O 1
ATOM 1285 N N . GLN A 1 83 ? -6.553 -12.097 -7.413 1.00 31.00 83 GLN A N 1
ATOM 1286 C CA . GLN A 1 83 ? -7.377 -12.003 -8.621 1.00 61.33 83 GLN A CA 1
ATOM 1287 C C . GLN A 1 83 ? -8.753 -11.405 -8.299 1.00 22.02 83 GLN A C 1
ATOM 1288 O O . GLN A 1 83 ? -9.419 -11.830 -7.351 1.00 52.45 83 GLN A O 1
ATOM 1302 N N . VAL A 1 84 ? -9.178 -10.428 -9.093 1.00 43.13 84 VAL A N 1
ATOM 1303 C CA . VAL A 1 84 ? -10.460 -9.754 -8.869 1.00 12.21 84 VAL A CA 1
ATOM 1304 C C . VAL A 1 84 ? -11.598 -10.481 -9.605 1.00 21.15 84 VAL A C 1
ATOM 1305 O O . VAL A 1 84 ? -11.540 -10.666 -10.823 1.00 55.42 84 VAL A O 1
ATOM 1318 N N . PRO A 1 85 ? -12.651 -10.904 -8.872 1.00 65.41 85 PRO A N 1
ATOM 1319 C CA . PRO A 1 85 ? -13.773 -11.666 -9.451 1.00 71.24 85 PRO A CA 1
ATOM 1320 C C . PRO A 1 85 ? -14.417 -10.969 -10.665 1.00 71.02 85 PRO A C 1
ATOM 1321 O O . PRO A 1 85 ? -15.023 -9.900 -10.540 1.00 32.12 85 PRO A O 1
ATOM 1332 N N . GLY A 1 86 ? -14.261 -11.572 -11.844 1.00 41.23 86 GLY A N 1
ATOM 1333 C CA . GLY A 1 86 ? -14.866 -11.030 -13.059 1.00 13.32 86 GLY A CA 1
ATOM 1334 C C . GLY A 1 86 ? -13.936 -10.114 -13.855 1.00 13.13 86 GLY A C 1
ATOM 1335 O O . GLY A 1 86 ? -14.297 -9.651 -14.940 1.00 5.14 86 GLY A O 1
ATOM 1339 N N . SER A 1 87 ? -12.743 -9.848 -13.323 1.00 73.23 87 SER A N 1
ATOM 1340 C CA . SER A 1 87 ? -11.756 -8.985 -14.001 1.00 23.11 87 SER A CA 1
ATOM 1341 C C . SER A 1 87 ? -10.656 -9.815 -14.686 1.00 20.42 87 SER A C 1
ATOM 1342 O O . SER A 1 87 ? -10.330 -10.921 -14.249 1.00 71.22 87 SER A O 1
ATOM 1350 N N . THR A 1 88 ? -10.075 -9.273 -15.757 1.00 42.11 88 THR A N 1
ATOM 1351 C CA . THR A 1 88 ? -9.011 -9.975 -16.496 1.00 50.35 88 THR A CA 1
ATOM 1352 C C . THR A 1 88 ? -7.651 -9.843 -15.793 1.00 42.51 88 THR A C 1
ATOM 1353 O O . THR A 1 88 ? -6.848 -10.782 -15.791 1.00 60.13 88 THR A O 1
ATOM 1364 N N . GLN A 1 89 ? -7.411 -8.695 -15.160 1.00 73.25 89 GLN A N 1
ATOM 1365 C CA . GLN A 1 89 ? -6.151 -8.455 -14.445 1.00 4.41 89 GLN A CA 1
ATOM 1366 C C . GLN A 1 89 ? -6.281 -8.766 -12.946 1.00 20.31 89 GLN A C 1
ATOM 1367 O O . GLN A 1 89 ? -7.382 -8.779 -12.391 1.00 75.01 89 GLN A O 1
ATOM 1381 N N . LYS A 1 90 ? -5.147 -9.014 -12.295 1.00 1.13 90 LYS A N 1
ATOM 1382 C CA . LYS A 1 90 ? -5.112 -9.195 -10.839 1.00 41.21 90 LYS A CA 1
ATOM 1383 C C . LYS A 1 90 ? -4.706 -7.888 -10.141 1.00 50.32 90 LYS A C 1
ATOM 1384 O O . LYS A 1 90 ? -3.942 -7.090 -10.691 1.00 55.31 90 LYS A O 1
ATOM 1403 N N . ALA A 1 91 ? -5.211 -7.672 -8.931 1.00 14.33 91 ALA A N 1
ATOM 1404 C CA . ALA A 1 91 ? -4.916 -6.447 -8.180 1.00 11.13 91 ALA A CA 1
ATOM 1405 C C . ALA A 1 91 ? -4.007 -6.733 -6.978 1.00 23.45 91 ALA A C 1
ATOM 1406 O O . ALA A 1 91 ? -4.159 -7.747 -6.295 1.00 20.33 91 ALA A O 1
ATOM 1413 N N . LEU A 1 92 ? -3.058 -5.837 -6.727 1.00 31.24 92 LEU A N 1
ATOM 1414 C CA . LEU A 1 92 ? -2.131 -5.989 -5.599 1.00 45.34 92 LEU A CA 1
ATOM 1415 C C . LEU A 1 92 ? -2.793 -5.572 -4.272 1.00 23.34 92 LEU A C 1
ATOM 1416 O O . LEU A 1 92 ? -3.098 -4.398 -4.063 1.00 33.04 92 LEU A O 1
ATOM 1432 N N . TYR A 1 93 ? -3.025 -6.541 -3.387 1.00 62.31 93 TYR A N 1
ATOM 1433 C CA . TYR A 1 93 ? -3.588 -6.263 -2.058 1.00 50.45 93 TYR A CA 1
ATOM 1434 C C . TYR A 1 93 ? -2.494 -6.247 -0.982 1.00 53.22 93 TYR A C 1
ATOM 1435 O O . TYR A 1 93 ? -1.562 -7.055 -1.006 1.00 12.43 93 TYR A O 1
ATOM 1453 N N . LEU A 1 94 ? -2.629 -5.325 -0.032 1.00 43.04 94 LEU A N 1
ATOM 1454 C CA . LEU A 1 94 ? -1.613 -5.100 1.002 1.00 40.50 94 LEU A CA 1
ATOM 1455 C C . LEU A 1 94 ? -2.242 -5.132 2.407 1.00 32.00 94 LEU A C 1
ATOM 1456 O O . LEU A 1 94 ? -3.386 -4.716 2.585 1.00 13.02 94 LEU A O 1
ATOM 1472 N N . ARG A 1 95 ? -1.501 -5.623 3.400 1.00 44.20 95 ARG A N 1
ATOM 1473 C CA . ARG A 1 95 ? -1.960 -5.562 4.798 1.00 42.34 95 ARG A CA 1
ATOM 1474 C C . ARG A 1 95 ? -0.773 -5.405 5.766 1.00 60.24 95 ARG A C 1
ATOM 1475 O O . ARG A 1 95 ? 0.383 -5.563 5.377 1.00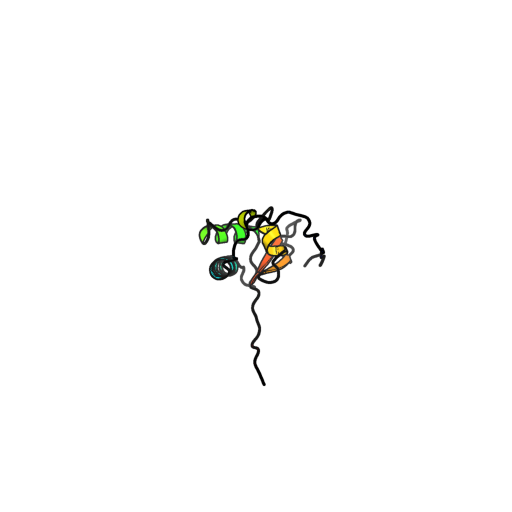 33.42 95 ARG A O 1
ATOM 1496 N N . ALA A 1 96 ? -1.065 -5.093 7.027 1.00 2.21 96 ALA A N 1
ATOM 1497 C CA . ALA A 1 96 ? -0.025 -4.763 8.013 1.00 50.54 96 ALA A CA 1
ATOM 1498 C C . ALA A 1 96 ? 0.737 -5.999 8.527 1.00 1.03 96 ALA A C 1
ATOM 1499 O O . ALA A 1 96 ? 0.147 -7.049 8.793 1.00 65.21 96 ALA A O 1
ATOM 1506 N N . LYS A 1 97 ? 2.057 -5.858 8.662 1.00 34.31 97 LYS A N 1
ATOM 1507 C CA . LYS A 1 97 ? 2.901 -6.890 9.277 1.00 14.34 97 LYS A CA 1
ATOM 1508 C C . LYS A 1 97 ? 3.064 -6.624 10.780 1.00 40.54 97 LYS A C 1
ATOM 1509 O O . LYS A 1 97 ? 3.599 -5.590 11.180 1.00 74.25 97 LYS A O 1
ATOM 1528 N N . LEU A 1 98 ? 2.616 -7.560 11.609 1.00 41.14 98 LEU A N 1
ATOM 1529 C CA . LEU A 1 98 ? 2.725 -7.410 13.068 1.00 32.02 98 LEU A CA 1
ATOM 1530 C C . LEU A 1 98 ? 3.560 -8.536 13.704 1.00 53.32 98 LEU A C 1
ATOM 1531 O O . LEU A 1 98 ? 3.614 -9.659 13.194 1.00 75.42 98 LEU A O 1
ATOM 1547 N N . GLU A 1 99 ? 4.211 -8.211 14.824 1.00 25.25 99 GLU A N 1
ATOM 1548 C CA . GLU A 1 99 ? 5.014 -9.180 15.586 1.00 34.13 99 GLU A CA 1
ATOM 1549 C C . GLU A 1 99 ? 4.138 -10.245 16.271 1.00 50.23 99 GLU A C 1
ATOM 1550 O O . GLU A 1 99 ? 2.916 -10.284 16.099 1.00 1.52 99 GLU A O 1
ATOM 1562 N N . HIS A 1 100 ? 4.786 -11.103 17.057 1.00 41.15 100 HIS A N 1
ATOM 1563 C CA . HIS A 1 100 ? 4.093 -12.103 17.874 1.00 61.33 100 HIS A CA 1
ATOM 1564 C C . HIS A 1 100 ? 4.693 -12.131 19.288 1.00 20.50 100 HIS A C 1
ATOM 1565 O O . HIS A 1 100 ? 5.912 -12.041 19.448 1.00 51.22 100 HIS A O 1
ATOM 1580 N N . HIS A 1 101 ? 3.831 -12.243 20.299 1.00 12.43 101 HIS A N 1
ATOM 1581 C CA . HIS A 1 101 ? 4.246 -12.195 21.710 1.00 2.44 101 HIS A CA 1
ATOM 1582 C C . HIS A 1 101 ? 5.480 -13.068 22.007 1.00 65.13 101 HIS A C 1
ATOM 1583 O O . HIS A 1 101 ? 5.410 -14.297 22.008 1.00 3.13 101 HIS A O 1
ATOM 1598 N N . HIS A 1 102 ? 6.608 -12.406 22.255 1.00 75.12 102 HIS A N 1
ATOM 1599 C CA . HIS A 1 102 ? 7.867 -13.080 22.591 1.00 10.12 102 HIS A CA 1
ATOM 1600 C C . HIS A 1 102 ? 8.350 -12.673 23.994 1.00 1.30 102 HIS A C 1
ATOM 1601 O O . HIS A 1 102 ? 8.098 -11.558 24.448 1.00 71.45 102 HIS A O 1
ATOM 1616 N N . HIS A 1 103 ? 9.058 -13.573 24.674 1.00 43.00 103 HIS A N 1
ATOM 1617 C CA . HIS A 1 103 ? 9.471 -13.335 26.067 1.00 11.33 103 HIS A CA 1
ATOM 1618 C C . HIS A 1 103 ? 10.789 -14.048 26.409 1.00 72.31 103 HIS A C 1
ATOM 1619 O O . HIS A 1 103 ? 11.299 -14.853 25.630 1.00 14.12 103 HIS A O 1
ATOM 1634 N N . HIS A 1 104 ? 11.330 -13.745 27.587 1.00 14.42 104 HIS A N 1
ATOM 1635 C CA . HIS A 1 104 ? 12.571 -14.368 28.062 1.00 54.23 104 HIS A CA 1
ATOM 1636 C C . HIS A 1 104 ? 12.289 -15.345 29.213 1.00 75.11 104 HIS A C 1
ATOM 1637 O O . HIS A 1 104 ? 11.950 -14.927 30.322 1.00 53.01 104 HIS A O 1
ATOM 1652 N N . HIS A 1 105 ? 12.420 -16.641 28.928 1.00 62.55 105 HIS A N 1
ATOM 1653 C CA . HIS A 1 105 ? 12.154 -17.712 29.907 1.00 13.23 105 HIS A CA 1
ATOM 1654 C C . HIS A 1 105 ? 10.662 -17.764 30.304 1.00 24.41 105 HIS A C 1
ATOM 1655 O O . HIS A 1 105 ? 9.873 -18.400 29.572 1.00 38.00 105 HIS A O 1
ATOM 1671 N N . MET A 1 1 ? 55.956 12.930 21.102 1.00 32.20 1 MET A N 2
ATOM 1672 C CA . MET A 1 1 ? 54.990 11.840 21.400 1.00 13.24 1 MET A CA 2
ATOM 1673 C C . MET A 1 1 ? 54.198 11.460 20.143 1.00 40.10 1 MET A C 2
ATOM 1674 O O . MET A 1 1 ? 53.287 12.174 19.729 1.00 61.34 1 MET A O 2
ATOM 1690 N N . ASP A 1 2 ? 54.560 10.337 19.531 1.00 54.25 2 ASP A N 2
ATOM 1691 C CA . ASP A 1 2 ? 53.944 9.902 18.278 1.00 11.33 2 ASP A CA 2
ATOM 1692 C C . ASP A 1 2 ? 52.662 9.089 18.525 1.00 12.51 2 ASP A C 2
ATOM 1693 O O . ASP A 1 2 ? 52.694 8.016 19.140 1.00 63.13 2 ASP A O 2
ATOM 1702 N N . GLN A 1 3 ? 51.540 9.595 18.024 1.00 41.10 3 GLN A N 2
ATOM 1703 C CA . GLN A 1 3 ? 50.240 8.940 18.205 1.00 10.43 3 GLN A CA 2
ATOM 1704 C C . GLN A 1 3 ? 49.760 8.266 16.913 1.00 40.34 3 GLN A C 2
ATOM 1705 O O . GLN A 1 3 ? 49.732 8.880 15.845 1.00 41.41 3 GLN A O 2
ATOM 1719 N N . LYS A 1 4 ? 49.390 6.993 17.024 1.00 53.52 4 LYS A N 2
ATOM 1720 C CA . LYS A 1 4 ? 48.788 6.250 15.912 1.00 41.32 4 LYS A CA 2
ATOM 1721 C C . LYS A 1 4 ? 47.517 5.521 16.378 1.00 73.35 4 LYS A C 2
ATOM 1722 O O . LYS A 1 4 ? 47.570 4.365 16.797 1.00 72.21 4 LYS A O 2
ATOM 1741 N N . SER A 1 5 ? 46.386 6.222 16.333 1.00 72.04 5 SER A N 2
ATOM 1742 C CA . SER A 1 5 ? 45.097 5.655 16.755 1.00 73.14 5 SER A CA 2
ATOM 1743 C C . SER A 1 5 ? 44.453 4.818 15.639 1.00 25.04 5 SER A C 2
ATOM 1744 O O . SER A 1 5 ? 44.972 4.748 14.523 1.00 11.41 5 SER A O 2
ATOM 1752 N N . SER A 1 6 ? 43.314 4.194 15.943 1.00 13.20 6 SER A N 2
ATOM 1753 C CA . SER A 1 6 ? 42.619 3.332 14.971 1.00 41.12 6 SER A CA 2
ATOM 1754 C C . SER A 1 6 ? 41.290 3.935 14.497 1.00 55.31 6 SER A C 2
ATOM 1755 O O . SER A 1 6 ? 40.578 4.588 15.263 1.00 10.55 6 SER A O 2
ATOM 1763 N N . SER A 1 7 ? 40.981 3.712 13.218 1.00 35.33 7 SER A N 2
ATOM 1764 C CA . SER A 1 7 ? 39.676 4.057 12.628 1.00 54.50 7 SER A CA 2
ATOM 1765 C C . SER A 1 7 ? 39.347 5.560 12.703 1.00 35.30 7 SER A C 2
ATOM 1766 O O . SER A 1 7 ? 38.570 5.998 13.555 1.00 1.23 7 SER A O 2
ATOM 1774 N N . PRO A 1 8 ? 39.957 6.375 11.820 1.00 34.02 8 PRO A N 2
ATOM 1775 C CA . PRO A 1 8 ? 39.634 7.797 11.690 1.00 4.44 8 PRO A CA 2
ATOM 1776 C C . PRO A 1 8 ? 38.598 8.077 10.579 1.00 65.25 8 PRO A C 2
ATOM 1777 O O . PRO A 1 8 ? 38.685 7.522 9.483 1.00 52.14 8 PRO A O 2
ATOM 1788 N N . GLN A 1 9 ? 37.615 8.931 10.866 1.00 65.42 9 GLN A N 2
ATOM 1789 C CA . GLN A 1 9 ? 36.609 9.317 9.867 1.00 22.44 9 GLN A CA 2
ATOM 1790 C C . GLN A 1 9 ? 37.059 10.570 9.090 1.00 13.21 9 GLN A C 2
ATOM 1791 O O . GLN A 1 9 ? 37.085 11.673 9.642 1.00 15.02 9 GLN A O 2
ATOM 1805 N N . PRO A 1 10 ? 37.440 10.419 7.806 1.00 24.54 10 PRO A N 2
ATOM 1806 C CA . PRO A 1 10 ? 37.887 11.552 6.974 1.00 50.42 10 PRO A CA 2
ATOM 1807 C C . PRO A 1 10 ? 36.755 12.551 6.661 1.00 23.52 10 PRO A C 2
ATOM 1808 O O . PRO A 1 10 ? 35.664 12.161 6.237 1.00 72.12 10 PRO A O 2
ATOM 1819 N N . ALA A 1 11 ? 37.031 13.844 6.860 1.00 11.34 11 ALA A N 2
ATOM 1820 C CA . ALA A 1 11 ? 36.042 14.909 6.623 1.00 42.25 11 ALA A CA 2
ATOM 1821 C C . ALA A 1 11 ? 35.549 14.938 5.165 1.00 75.44 11 ALA A C 2
ATOM 1822 O O . ALA A 1 11 ? 34.523 15.546 4.859 1.00 64.05 11 ALA A O 2
ATOM 1829 N N . ALA A 1 12 ? 36.286 14.280 4.268 1.00 51.24 12 ALA A N 2
ATOM 1830 C CA . ALA A 1 12 ? 35.906 14.199 2.852 1.00 31.34 12 ALA A CA 2
ATOM 1831 C C . ALA A 1 12 ? 34.691 13.273 2.628 1.00 55.04 12 ALA A C 2
ATOM 1832 O O . ALA A 1 12 ? 34.175 13.176 1.510 1.00 63.11 12 ALA A O 2
ATOM 1839 N N . GLN A 1 13 ? 34.250 12.586 3.684 1.00 12.20 13 GLN A N 2
ATOM 1840 C CA . GLN A 1 13 ? 33.087 11.691 3.603 1.00 4.32 13 GLN A CA 2
ATOM 1841 C C . GLN A 1 13 ? 31.764 12.454 3.773 1.00 60.23 13 GLN A C 2
ATOM 1842 O O . GLN A 1 13 ? 31.596 13.241 4.710 1.00 34.20 13 GLN A O 2
ATOM 1856 N N . ALA A 1 14 ? 30.826 12.210 2.863 1.00 22.20 14 ALA A N 2
ATOM 1857 C CA . ALA A 1 14 ? 29.494 12.815 2.937 1.00 10.14 14 ALA A CA 2
ATOM 1858 C C . ALA A 1 14 ? 28.588 12.047 3.918 1.00 61.42 14 ALA A C 2
ATOM 1859 O O . ALA A 1 14 ? 28.661 10.818 4.011 1.00 30.23 14 ALA A O 2
ATOM 1866 N N . PRO A 1 15 ? 27.723 12.755 4.668 1.00 25.11 15 PRO A N 2
ATOM 1867 C CA . PRO A 1 15 ? 26.832 12.119 5.652 1.00 71.35 15 PRO A CA 2
ATOM 1868 C C . PRO A 1 15 ? 25.723 11.274 4.999 1.00 24.13 15 PRO A C 2
ATOM 1869 O O . PRO A 1 15 ? 25.200 11.625 3.937 1.00 3.22 15 PRO A O 2
ATOM 1880 N N . GLU A 1 16 ? 25.384 10.153 5.630 1.00 25.45 16 GLU A N 2
ATOM 1881 C CA . GLU A 1 16 ? 24.290 9.292 5.170 1.00 12.01 16 GLU A CA 2
ATOM 1882 C C . GLU A 1 16 ? 22.945 10.048 5.121 1.00 14.31 16 GLU A C 2
ATOM 1883 O O . GLU A 1 16 ? 22.260 10.205 6.139 1.00 72.33 16 GLU A O 2
ATOM 1895 N N . THR A 1 17 ? 22.589 10.542 3.936 1.00 43.40 17 THR A N 2
ATOM 1896 C CA . THR A 1 17 ? 21.308 11.226 3.733 1.00 2.10 17 THR A CA 2
ATOM 1897 C C . THR A 1 17 ? 20.155 10.213 3.666 1.00 5.12 17 THR A C 2
ATOM 1898 O O . THR A 1 17 ? 19.955 9.551 2.646 1.00 70.04 17 THR A O 2
ATOM 1909 N N . LYS A 1 18 ? 19.410 10.090 4.760 1.00 43.13 18 LYS A N 2
ATOM 1910 C CA . LYS A 1 18 ? 18.327 9.104 4.852 1.00 12.52 18 LYS A CA 2
ATOM 1911 C C . LYS A 1 18 ? 17.093 9.676 5.568 1.00 75.21 18 LYS A C 2
ATOM 1912 O O . LYS A 1 18 ? 17.211 10.472 6.502 1.00 62.24 18 LYS A O 2
ATOM 1931 N N . GLN A 1 19 ? 15.912 9.265 5.112 1.00 20.53 19 GLN A N 2
ATOM 1932 C CA . GLN A 1 19 ? 14.641 9.591 5.776 1.00 35.50 19 GLN A CA 2
ATOM 1933 C C . GLN A 1 19 ? 14.139 8.388 6.591 1.00 72.51 19 GLN A C 2
ATOM 1934 O O . GLN A 1 19 ? 14.466 7.236 6.285 1.00 61.11 19 GLN A O 2
ATOM 1948 N N . ALA A 1 20 ? 13.357 8.653 7.632 1.00 13.20 20 ALA A N 2
ATOM 1949 C CA . ALA A 1 20 ? 12.816 7.586 8.486 1.00 41.12 20 ALA A CA 2
ATOM 1950 C C . ALA A 1 20 ? 11.357 7.259 8.129 1.00 72.22 20 ALA A C 2
ATOM 1951 O O . ALA A 1 20 ? 10.484 8.128 8.194 1.00 52.13 20 ALA A O 2
ATOM 1958 N N . PHE A 1 21 ? 11.097 6.000 7.769 1.00 21.24 21 PHE A N 2
ATOM 1959 C CA . PHE A 1 21 ? 9.742 5.546 7.424 1.00 2.44 21 PHE A CA 2
ATOM 1960 C C . PHE A 1 21 ? 8.777 5.696 8.614 1.00 75.32 21 PHE A C 2
ATOM 1961 O O . PHE A 1 21 ? 8.949 5.036 9.644 1.00 11.02 21 PHE A O 2
ATOM 1978 N N . PRO A 1 22 ? 7.754 6.568 8.508 1.00 74.32 22 PRO A N 2
ATOM 1979 C CA . PRO A 1 22 ? 6.713 6.660 9.529 1.00 55.40 22 PRO A CA 2
ATOM 1980 C C . PRO A 1 22 ? 5.585 5.641 9.282 1.00 64.13 22 PRO A C 2
ATOM 1981 O O . PRO A 1 22 ? 4.668 5.885 8.498 1.00 15.01 22 PRO A O 2
ATOM 1992 N N . ARG A 1 23 ? 5.645 4.500 9.969 1.00 60.51 23 ARG A N 2
ATOM 1993 C CA . ARG A 1 23 ? 4.678 3.417 9.737 1.00 41.01 23 ARG A CA 2
ATOM 1994 C C . ARG A 1 23 ? 3.351 3.665 10.471 1.00 11.54 23 ARG A C 2
ATOM 1995 O O . ARG A 1 23 ? 2.313 3.138 10.078 1.00 71.43 23 ARG A O 2
ATOM 2016 N N . LYS A 1 24 ? 3.393 4.481 11.524 1.00 12.34 24 LYS A N 2
ATOM 2017 C CA . LYS A 1 24 ? 2.188 4.817 12.302 1.00 14.25 24 LYS A CA 2
ATOM 2018 C C . LYS A 1 24 ? 1.040 5.303 11.395 1.00 51.15 24 LYS A C 2
ATOM 2019 O O . LYS A 1 24 ? -0.090 4.821 11.484 1.00 53.43 24 LYS A O 2
ATOM 2038 N N . PHE A 1 25 ? 1.346 6.260 10.521 1.00 73.22 25 PHE A N 2
ATOM 2039 C CA . PHE A 1 25 ? 0.343 6.843 9.621 1.00 10.02 25 PHE A CA 2
ATOM 2040 C C . PHE A 1 25 ? 0.047 5.930 8.420 1.00 11.22 25 PHE A C 2
ATOM 2041 O O . PHE A 1 25 ? -1.106 5.786 8.011 1.00 30.21 25 PHE A O 2
ATOM 2058 N N . VAL A 1 26 ? 1.088 5.310 7.861 1.00 24.02 26 VAL A N 2
ATOM 2059 C CA . VAL A 1 26 ? 0.927 4.431 6.695 1.00 32.33 26 VAL A CA 2
ATOM 2060 C C . VAL A 1 26 ? 0.004 3.238 7.007 1.00 34.42 26 VAL A C 2
ATOM 2061 O O . VAL A 1 26 ? -0.961 2.979 6.286 1.00 72.44 26 VAL A O 2
ATOM 2074 N N . LEU A 1 27 ? 0.301 2.526 8.094 1.00 4.33 27 LEU A N 2
ATOM 2075 C CA . LEU A 1 27 ? -0.522 1.386 8.521 1.00 1.44 27 LEU A CA 2
ATOM 2076 C C . LEU A 1 27 ? -1.952 1.832 8.869 1.00 11.15 27 LEU A C 2
ATOM 2077 O O . LEU A 1 27 ? -2.918 1.109 8.618 1.00 4.33 27 LEU A O 2
ATOM 2093 N N . ALA A 1 28 ? -2.074 3.034 9.435 1.00 41.14 28 ALA A N 2
ATOM 2094 C CA . ALA A 1 28 ? -3.385 3.621 9.743 1.00 63.53 28 ALA A CA 2
ATOM 2095 C C . ALA A 1 28 ? -4.200 3.869 8.463 1.00 10.31 28 ALA A C 2
ATOM 2096 O O . ALA A 1 28 ? -5.401 3.600 8.412 1.00 53.05 28 ALA A O 2
ATOM 2103 N N . ALA A 1 29 ? -3.542 4.392 7.430 1.00 24.20 29 ALA A N 2
ATOM 2104 C CA . ALA A 1 29 ? -4.184 4.596 6.126 1.00 52.04 29 ALA A CA 2
ATOM 2105 C C . ALA A 1 29 ? -4.604 3.256 5.508 1.00 3.34 29 ALA A C 2
ATOM 2106 O O . ALA A 1 29 ? -5.673 3.140 4.901 1.00 33.10 29 ALA A O 2
ATOM 2113 N N . LEU A 1 30 ? -3.750 2.249 5.682 1.00 12.45 30 LEU A N 2
ATOM 2114 C CA . LEU A 1 30 ? -4.004 0.899 5.178 1.00 41.41 30 LEU A CA 2
ATOM 2115 C C . LEU A 1 30 ? -5.277 0.297 5.799 1.00 10.20 30 LEU A C 2
ATOM 2116 O O . LEU A 1 30 ? -6.221 -0.054 5.086 1.00 54.33 30 LEU A O 2
ATOM 2132 N N . GLU A 1 31 ? -5.308 0.204 7.132 1.00 2.51 31 GLU A N 2
ATOM 2133 C CA . GLU A 1 31 ? -6.441 -0.403 7.844 1.00 64.31 31 GLU A CA 2
ATOM 2134 C C . GLU A 1 31 ? -7.767 0.331 7.560 1.00 52.50 31 GLU A C 2
ATOM 2135 O O . GLU A 1 31 ? -8.820 -0.299 7.436 1.00 72.32 31 GLU A O 2
ATOM 2147 N N . GLN A 1 32 ? -7.708 1.659 7.446 1.00 12.10 32 GLN A N 2
ATOM 2148 C CA . GLN A 1 32 ? -8.904 2.468 7.162 1.00 41.22 32 GLN A CA 2
ATOM 2149 C C . GLN A 1 32 ? -9.470 2.201 5.754 1.00 25.50 32 GLN A C 2
ATOM 2150 O O . GLN A 1 32 ? -10.603 2.579 5.450 1.00 2.23 32 GLN A O 2
ATOM 2164 N N . SER A 1 33 ? -8.682 1.555 4.898 1.00 25.25 33 SER A N 2
ATOM 2165 C CA . SER A 1 33 ? -9.131 1.201 3.541 1.00 65.44 33 SER A CA 2
ATOM 2166 C C . SER A 1 33 ? -9.135 -0.323 3.328 1.00 23.42 33 SER A C 2
ATOM 2167 O O . SER A 1 33 ? -9.258 -0.803 2.199 1.00 22.30 33 SER A O 2
ATOM 2175 N N . SER A 1 34 ? -9.008 -1.084 4.417 1.00 14.33 34 SER A N 2
ATOM 2176 C CA . SER A 1 34 ? -8.946 -2.555 4.337 1.00 0.24 34 SER A CA 2
ATOM 2177 C C . SER A 1 34 ? -10.319 -3.209 4.549 1.00 52.10 34 SER A C 2
ATOM 2178 O O . SER A 1 34 ? -11.184 -2.661 5.233 1.00 53.15 34 SER A O 2
ATOM 2186 N N . ASP A 1 35 ? -10.505 -4.388 3.955 1.00 11.43 35 ASP A N 2
ATOM 2187 C CA . ASP A 1 35 ? -11.704 -5.202 4.186 1.00 44.21 35 ASP A CA 2
ATOM 2188 C C . ASP A 1 35 ? -11.798 -5.673 5.647 1.00 50.25 35 ASP A C 2
ATOM 2189 O O . ASP A 1 35 ? -10.875 -5.474 6.438 1.00 73.30 35 ASP A O 2
ATOM 2198 N N . ASP A 1 36 ? -12.910 -6.318 5.988 1.00 23.22 36 ASP A N 2
ATOM 2199 C CA . ASP A 1 36 ? -13.128 -6.844 7.343 1.00 41.23 36 ASP A CA 2
ATOM 2200 C C . ASP A 1 36 ? -11.995 -7.803 7.764 1.00 71.04 36 ASP A C 2
ATOM 2201 O O . ASP A 1 36 ? -11.586 -7.830 8.929 1.00 5.23 36 ASP A O 2
ATOM 2210 N N . ALA A 1 37 ? -11.478 -8.572 6.801 1.00 40.11 37 ALA A N 2
ATOM 2211 C CA . ALA A 1 37 ? -10.373 -9.512 7.052 1.00 12.02 37 ALA A CA 2
ATOM 2212 C C . ALA A 1 37 ? -8.999 -8.818 7.056 1.00 54.55 37 ALA A C 2
ATOM 2213 O O . ALA A 1 37 ? -7.981 -9.438 7.380 1.00 75.35 37 ALA A O 2
ATOM 2220 N N . GLY A 1 38 ? -8.969 -7.539 6.690 1.00 5.24 38 GLY A N 2
ATOM 2221 C CA . GLY A 1 38 ? -7.717 -6.787 6.669 1.00 13.14 38 GLY A CA 2
ATOM 2222 C C . GLY A 1 38 ? -6.973 -6.862 5.333 1.00 62.31 38 GLY A C 2
ATOM 2223 O O . GLY A 1 38 ? -5.823 -7.289 5.281 1.00 74.10 38 GLY A O 2
ATOM 2227 N N . TRP A 1 39 ? -7.635 -6.452 4.251 1.00 63.02 39 TRP A N 2
ATOM 2228 C CA . TRP A 1 39 ? -7.002 -6.381 2.921 1.00 61.12 39 TRP A CA 2
ATOM 2229 C C . TRP A 1 39 ? -7.382 -5.083 2.194 1.00 51.43 39 TRP A C 2
ATOM 2230 O O . TRP A 1 39 ? -8.560 -4.801 1.990 1.00 73.44 39 TRP A O 2
ATOM 2251 N N . ALA A 1 40 ? -6.385 -4.289 1.813 1.00 54.33 40 ALA A N 2
ATOM 2252 C CA . ALA A 1 40 ? -6.633 -3.033 1.095 1.00 32.14 40 ALA A CA 2
ATOM 2253 C C . ALA A 1 40 ? -5.991 -3.039 -0.300 1.00 3.05 40 ALA A C 2
ATOM 2254 O O . ALA A 1 40 ? -4.804 -3.331 -0.446 1.00 1.11 40 ALA A O 2
ATOM 2261 N N . ASN A 1 41 ? -6.782 -2.717 -1.322 1.00 43.21 41 ASN A N 2
ATOM 2262 C CA . ASN A 1 41 ? -6.272 -2.609 -2.694 1.00 22.42 41 ASN A CA 2
ATOM 2263 C C . ASN A 1 41 ? -5.248 -1.464 -2.807 1.00 12.51 41 ASN A C 2
ATOM 2264 O O . ASN A 1 41 ? -5.474 -0.368 -2.288 1.00 63.13 41 ASN A O 2
ATOM 2275 N N . LEU A 1 42 ? -4.133 -1.731 -3.496 1.00 24.43 42 LEU A N 2
ATOM 2276 C CA . LEU A 1 42 ? -3.057 -0.746 -3.698 1.00 3.25 42 LEU A CA 2
ATOM 2277 C C . LEU A 1 42 ? -3.594 0.631 -4.130 1.00 74.05 42 LEU A C 2
ATOM 2278 O O . LEU A 1 42 ? -3.114 1.668 -3.668 1.00 35.55 42 LEU A O 2
ATOM 2294 N N . GLY A 1 43 ? -4.593 0.630 -5.012 1.00 42.12 43 GLY A N 2
ATOM 2295 C CA . GLY A 1 43 ? -5.190 1.877 -5.481 1.00 21.40 43 GLY A CA 2
ATOM 2296 C C . GLY A 1 43 ? -5.810 2.706 -4.360 1.00 12.31 43 GLY A C 2
ATOM 2297 O O . GLY A 1 43 ? -5.447 3.867 -4.158 1.00 64.20 43 GLY A O 2
ATOM 2301 N N . ASN A 1 44 ? -6.740 2.104 -3.619 1.00 53.23 44 ASN A N 2
ATOM 2302 C CA . ASN A 1 44 ? -7.413 2.793 -2.509 1.00 4.55 44 ASN A CA 2
ATOM 2303 C C . ASN A 1 44 ? -6.422 3.149 -1.387 1.00 62.42 44 ASN A C 2
ATOM 2304 O O . ASN A 1 44 ? -6.500 4.226 -0.792 1.00 4.24 44 ASN A O 2
ATOM 2315 N N . PHE A 1 45 ? -5.488 2.238 -1.111 1.00 25.15 45 PHE A N 2
ATOM 2316 C CA . PHE A 1 45 ? -4.435 2.478 -0.119 1.00 50.43 45 PHE A CA 2
ATOM 2317 C C . PHE A 1 45 ? -3.576 3.693 -0.503 1.00 11.35 45 PHE A C 2
ATOM 2318 O O . PHE A 1 45 ? -3.398 4.610 0.294 1.00 45.33 45 PHE A O 2
ATOM 2335 N N . GLY A 1 46 ? -3.053 3.689 -1.726 1.00 63.34 46 GLY A N 2
ATOM 2336 C CA . GLY A 1 46 ? -2.241 4.802 -2.203 1.00 30.43 46 GLY A CA 2
ATOM 2337 C C . GLY A 1 46 ? -2.974 6.139 -2.148 1.00 13.53 46 GLY A C 2
ATOM 2338 O O . GLY A 1 46 ? -2.395 7.161 -1.761 1.00 62.30 46 GLY A O 2
ATOM 2342 N N . ASN A 1 47 ? -4.249 6.128 -2.533 1.00 21.24 47 ASN A N 2
ATOM 2343 C CA . ASN A 1 47 ? -5.089 7.327 -2.492 1.00 42.14 47 ASN A CA 2
ATOM 2344 C C . ASN A 1 47 ? -5.240 7.846 -1.049 1.00 41.41 47 ASN A C 2
ATOM 2345 O O . ASN A 1 47 ? -4.908 9.000 -0.752 1.00 3.54 47 ASN A O 2
ATOM 2356 N N . TYR A 1 48 ? -5.724 6.982 -0.154 1.00 74.40 48 TYR A N 2
ATOM 2357 C CA . TYR A 1 48 ? -5.985 7.375 1.236 1.00 22.43 48 TYR A CA 2
ATOM 2358 C C . TYR A 1 48 ? -4.682 7.690 1.994 1.00 3.42 48 TYR A C 2
ATOM 2359 O O . TYR A 1 48 ? -4.666 8.525 2.901 1.00 42.53 48 TYR A O 2
ATOM 2377 N N . LEU A 1 49 ? -3.594 7.023 1.614 1.00 11.52 49 LEU A N 2
ATOM 2378 C CA . LEU A 1 49 ? -2.285 7.241 2.243 1.00 3.34 49 LEU A CA 2
ATOM 2379 C C . LEU A 1 49 ? -1.829 8.700 2.109 1.00 53.24 49 LEU A C 2
ATOM 2380 O O . LEU A 1 49 ? -1.480 9.347 3.099 1.00 41.24 49 LEU A O 2
ATOM 2396 N N . ASN A 1 50 ? -1.854 9.220 0.884 1.00 52.44 50 ASN A N 2
ATOM 2397 C CA . ASN A 1 50 ? -1.396 10.591 0.623 1.00 10.12 50 ASN A CA 2
ATOM 2398 C C . ASN A 1 50 ? -2.287 11.623 1.336 1.00 53.24 50 ASN A C 2
ATOM 2399 O O . ASN A 1 50 ? -1.862 12.746 1.599 1.00 63.43 50 ASN A O 2
ATOM 2410 N N . LYS A 1 51 ? -3.521 11.232 1.658 1.00 74.20 51 LYS A N 2
ATOM 2411 C CA . LYS A 1 51 ? -4.430 12.092 2.424 1.00 62.14 51 LYS A CA 2
ATOM 2412 C C . LYS A 1 51 ? -3.893 12.323 3.846 1.00 12.10 51 LYS A C 2
ATOM 2413 O O . LYS A 1 51 ? -4.013 13.417 4.397 1.00 33.24 51 LYS A O 2
ATOM 2432 N N . LEU A 1 52 ? -3.304 11.281 4.431 1.00 73.42 52 LEU A N 2
ATOM 2433 C CA . LEU A 1 52 ? -2.756 11.364 5.789 1.00 71.34 52 LEU A CA 2
ATOM 2434 C C . LEU A 1 52 ? -1.314 11.894 5.790 1.00 33.21 52 LEU A C 2
ATOM 2435 O O . LEU A 1 52 ? -0.932 12.667 6.668 1.00 65.34 52 LEU A O 2
ATOM 2451 N N . GLN A 1 53 ? -0.512 11.465 4.811 1.00 1.32 53 GLN A N 2
ATOM 2452 C CA . GLN A 1 53 ? 0.893 11.894 4.711 1.00 51.44 53 GLN A CA 2
ATOM 2453 C C . GLN A 1 53 ? 1.250 12.374 3.292 1.00 72.22 53 GLN A C 2
ATOM 2454 O O . GLN A 1 53 ? 1.803 11.617 2.492 1.00 2.32 53 GLN A O 2
ATOM 2468 N N . PRO A 1 54 ? 0.932 13.639 2.952 1.00 33.44 54 PRO A N 2
ATOM 2469 C CA . PRO A 1 54 ? 1.351 14.239 1.674 1.00 52.41 54 PRO A CA 2
ATOM 2470 C C . PRO A 1 54 ? 2.871 14.460 1.624 1.00 74.31 54 PRO A C 2
ATOM 2471 O O . PRO A 1 54 ? 3.471 14.578 0.553 1.00 63.30 54 PRO A O 2
ATOM 2482 N N . ASP A 1 55 ? 3.479 14.520 2.806 1.00 10.40 55 ASP A N 2
ATOM 2483 C CA . ASP A 1 55 ? 4.929 14.674 2.947 1.00 25.51 55 ASP A CA 2
ATOM 2484 C C . ASP A 1 55 ? 5.676 13.369 2.591 1.00 24.11 55 ASP A C 2
ATOM 2485 O O . ASP A 1 55 ? 6.875 13.384 2.296 1.00 21.54 55 ASP A O 2
ATOM 2494 N N . PHE A 1 56 ? 4.951 12.250 2.595 1.00 4.21 56 PHE A N 2
ATOM 2495 C CA . PHE A 1 56 ? 5.546 10.930 2.350 1.00 44.02 56 PHE A CA 2
ATOM 2496 C C . PHE A 1 56 ? 5.600 10.614 0.845 1.00 42.32 56 PHE A C 2
ATOM 2497 O O . PHE A 1 56 ? 4.576 10.342 0.214 1.00 53.52 56 PHE A O 2
ATOM 2514 N N . ASP A 1 57 ? 6.802 10.662 0.279 1.00 32.02 57 ASP A N 2
ATOM 2515 C CA . ASP A 1 57 ? 7.005 10.409 -1.150 1.00 10.01 57 ASP A CA 2
ATOM 2516 C C . ASP A 1 57 ? 8.017 9.272 -1.394 1.00 10.33 57 ASP A C 2
ATOM 2517 O O . ASP A 1 57 ? 9.085 9.229 -0.783 1.00 15.43 57 ASP A O 2
ATOM 2526 N N . SER A 1 58 ? 7.673 8.367 -2.309 1.00 61.32 58 SER A N 2
ATOM 2527 C CA . SER A 1 58 ? 8.523 7.207 -2.629 1.00 11.13 58 SER A CA 2
ATOM 2528 C C . SER A 1 58 ? 9.851 7.621 -3.283 1.00 74.44 58 SER A C 2
ATOM 2529 O O . SER A 1 58 ? 10.893 7.009 -3.029 1.00 1.52 58 SER A O 2
ATOM 2537 N N . ARG A 1 59 ? 9.815 8.663 -4.116 1.00 52.23 59 ARG A N 2
ATOM 2538 C CA . ARG A 1 59 ? 11.013 9.112 -4.842 1.00 31.50 59 ARG A CA 2
ATOM 2539 C C . ARG A 1 59 ? 12.110 9.577 -3.866 1.00 1.01 59 ARG A C 2
ATOM 2540 O O . ARG A 1 59 ? 13.300 9.380 -4.119 1.00 52.30 59 ARG A O 2
ATOM 2561 N N . LEU A 1 60 ? 11.697 10.176 -2.744 1.00 31.40 60 LEU A N 2
ATOM 2562 C CA . LEU A 1 60 ? 12.634 10.593 -1.684 1.00 44.35 60 LEU A CA 2
ATOM 2563 C C . LEU A 1 60 ? 13.506 9.421 -1.201 1.00 13.22 60 LEU A C 2
ATOM 2564 O O . LEU A 1 60 ? 14.698 9.583 -0.932 1.00 15.31 60 LEU A O 2
ATOM 2580 N N . TYR A 1 61 ? 12.896 8.240 -1.100 1.00 33.31 61 TYR A N 2
ATOM 2581 C CA . TYR A 1 61 ? 13.568 7.047 -0.569 1.00 0.24 61 TYR A CA 2
ATOM 2582 C C . TYR A 1 61 ? 14.282 6.239 -1.668 1.00 54.33 61 TYR A C 2
ATOM 2583 O O . TYR A 1 61 ? 14.805 5.155 -1.407 1.00 70.44 61 TYR A O 2
ATOM 2601 N N . GLY A 1 62 ? 14.315 6.772 -2.888 1.00 42.15 62 GLY A N 2
ATOM 2602 C CA . GLY A 1 62 ? 14.976 6.078 -3.994 1.00 43.34 62 GLY A CA 2
ATOM 2603 C C . GLY A 1 62 ? 14.079 5.060 -4.695 1.00 42.41 62 GLY A C 2
ATOM 2604 O O . GLY A 1 62 ? 14.564 4.181 -5.408 1.00 33.11 62 GLY A O 2
ATOM 2608 N N . TYR A 1 63 ? 12.770 5.172 -4.489 1.00 73.11 63 TYR A N 2
ATOM 2609 C CA . TYR A 1 63 ? 11.797 4.290 -5.147 1.00 1.31 63 TYR A CA 2
ATOM 2610 C C . TYR A 1 63 ? 11.034 5.025 -6.253 1.00 60.24 63 TYR A C 2
ATOM 2611 O O . TYR A 1 63 ? 10.875 6.243 -6.205 1.00 21.14 63 TYR A O 2
ATOM 2629 N N . LYS A 1 64 ? 10.564 4.283 -7.250 1.00 35.44 64 LYS A N 2
ATOM 2630 C CA . LYS A 1 64 ? 9.844 4.883 -8.380 1.00 11.33 64 LYS A CA 2
ATOM 2631 C C . LYS A 1 64 ? 8.354 5.097 -8.072 1.00 44.42 64 LYS A C 2
ATOM 2632 O O . LYS A 1 64 ? 7.768 6.096 -8.482 1.00 41.33 64 LYS A O 2
ATOM 2651 N N . LYS A 1 65 ? 7.746 4.169 -7.343 1.00 10.53 65 LYS A N 2
ATOM 2652 C CA . LYS A 1 65 ? 6.327 4.290 -6.990 1.00 61.34 65 LYS A CA 2
ATOM 2653 C C . LYS A 1 65 ? 6.031 3.662 -5.621 1.00 34.53 65 LYS A C 2
ATOM 2654 O O . LYS A 1 65 ? 6.932 3.147 -4.954 1.00 34.10 65 LYS A O 2
ATOM 2673 N N . LEU A 1 66 ? 4.767 3.708 -5.200 1.00 54.44 66 LEU A N 2
ATOM 2674 C CA . LEU A 1 66 ? 4.377 3.169 -3.895 1.00 21.25 66 LEU A CA 2
ATOM 2675 C C . LEU A 1 66 ? 4.534 1.641 -3.843 1.00 12.11 66 LEU A C 2
ATOM 2676 O O . LEU A 1 66 ? 5.122 1.110 -2.905 1.00 20.30 66 LEU A O 2
ATOM 2692 N N . SER A 1 67 ? 4.018 0.943 -4.858 1.00 75.01 67 SER A N 2
ATOM 2693 C CA . SER A 1 67 ? 4.115 -0.528 -4.923 1.00 10.45 67 SER A CA 2
ATOM 2694 C C . SER A 1 67 ? 5.572 -0.995 -4.838 1.00 22.24 67 SER A C 2
ATOM 2695 O O . SER A 1 67 ? 5.889 -1.914 -4.084 1.00 11.04 67 SER A O 2
ATOM 2703 N N . ASP A 1 68 ? 6.446 -0.351 -5.617 1.00 13.20 68 ASP A N 2
ATOM 2704 C CA . ASP A 1 68 ? 7.896 -0.598 -5.566 1.00 12.33 68 ASP A CA 2
ATOM 2705 C C . ASP A 1 68 ? 8.390 -0.599 -4.110 1.00 73.14 68 ASP A C 2
ATOM 2706 O O . ASP A 1 68 ? 9.126 -1.490 -3.686 1.00 13.54 68 ASP A O 2
ATOM 2715 N N . LEU A 1 69 ? 7.945 0.399 -3.351 1.00 14.11 69 LEU A N 2
ATOM 2716 C CA . LEU A 1 69 ? 8.297 0.535 -1.934 1.00 53.04 69 LEU A CA 2
ATOM 2717 C C . LEU A 1 69 ? 7.638 -0.558 -1.070 1.00 22.03 69 LEU A C 2
ATOM 2718 O O . LEU A 1 69 ? 8.297 -1.190 -0.242 1.00 23.20 69 LEU A O 2
ATOM 2734 N N . VAL A 1 70 ? 6.340 -0.773 -1.276 1.00 23.32 70 VAL A N 2
ATOM 2735 C CA . VAL A 1 70 ? 5.566 -1.734 -0.479 1.00 60.04 70 VAL A CA 2
ATOM 2736 C C . VAL A 1 70 ? 6.102 -3.169 -0.617 1.00 3.43 70 VAL A C 2
ATOM 2737 O O . VAL A 1 70 ? 6.476 -3.798 0.374 1.00 62.41 70 VAL A O 2
ATOM 2750 N N . LYS A 1 71 ? 6.148 -3.680 -1.847 1.00 51.41 71 LYS A N 2
ATOM 2751 C CA . LYS A 1 71 ? 6.594 -5.058 -2.086 1.00 24.00 71 LYS A CA 2
ATOM 2752 C C . LYS A 1 71 ? 8.081 -5.240 -1.746 1.00 65.42 71 LYS A C 2
ATOM 2753 O O . LYS A 1 71 ? 8.548 -6.361 -1.541 1.00 71.15 71 LYS A O 2
ATOM 2772 N N . ALA A 1 72 ? 8.830 -4.139 -1.724 1.00 74.32 72 ALA A N 2
ATOM 2773 C CA . ALA A 1 72 ? 10.234 -4.172 -1.307 1.00 63.04 72 ALA A CA 2
ATOM 2774 C C . ALA A 1 72 ? 10.348 -4.242 0.222 1.00 33.12 72 ALA A C 2
ATOM 2775 O O . ALA A 1 72 ? 11.162 -4.991 0.764 1.00 55.25 72 ALA A O 2
ATOM 2782 N N . ARG A 1 73 ? 9.518 -3.464 0.915 1.00 54.10 73 ARG A N 2
ATOM 2783 C CA . ARG A 1 73 ? 9.517 -3.440 2.381 1.00 71.44 73 ARG A CA 2
ATOM 2784 C C . ARG A 1 73 ? 8.520 -4.450 2.967 1.00 43.42 73 ARG A C 2
ATOM 2785 O O . ARG A 1 73 ? 7.622 -4.084 3.733 1.00 52.01 73 ARG A O 2
ATOM 2806 N N . THR A 1 74 ? 8.700 -5.728 2.623 1.00 61.32 74 THR A N 2
ATOM 2807 C CA . THR A 1 74 ? 7.877 -6.811 3.191 1.00 63.23 74 THR A CA 2
ATOM 2808 C C . THR A 1 74 ? 7.984 -6.832 4.720 1.00 25.23 74 THR A C 2
ATOM 2809 O O . THR A 1 74 ? 7.135 -7.397 5.415 1.00 43.34 74 THR A O 2
ATOM 2820 N N . ASP A 1 75 ? 9.048 -6.217 5.226 1.00 3.13 75 ASP A N 2
ATOM 2821 C CA . ASP A 1 75 ? 9.253 -6.011 6.657 1.00 4.11 75 ASP A CA 2
ATOM 2822 C C . ASP A 1 75 ? 8.016 -5.372 7.318 1.00 3.25 75 ASP A C 2
ATOM 2823 O O . ASP A 1 75 ? 7.599 -5.775 8.406 1.00 33.33 75 ASP A O 2
ATOM 2832 N N . LEU A 1 76 ? 7.433 -4.387 6.637 1.00 35.04 76 LEU A N 2
ATOM 2833 C CA . LEU A 1 76 ? 6.270 -3.652 7.152 1.00 42.12 76 LEU A CA 2
ATOM 2834 C C . LEU A 1 76 ? 4.957 -4.105 6.493 1.00 4.42 76 LEU A C 2
ATOM 2835 O O . LEU A 1 76 ? 3.903 -4.124 7.134 1.00 54.12 76 LEU A O 2
ATOM 2851 N N . PHE A 1 77 ? 5.018 -4.462 5.212 1.00 1.41 77 PHE A N 2
ATOM 2852 C CA . PHE A 1 77 ? 3.803 -4.729 4.434 1.00 62.11 77 PHE A CA 2
ATOM 2853 C C . PHE A 1 77 ? 3.770 -6.156 3.863 1.00 53.54 77 PHE A C 2
ATOM 2854 O O . PHE A 1 77 ? 4.755 -6.644 3.311 1.00 64.14 77 PHE A O 2
ATOM 2871 N N . VAL A 1 78 ? 2.624 -6.816 4.004 1.00 4.01 78 VAL A N 2
ATOM 2872 C CA . VAL A 1 78 ? 2.393 -8.130 3.393 1.00 31.03 78 VAL A CA 2
ATOM 2873 C C . VAL A 1 78 ? 1.655 -7.966 2.055 1.00 63.24 78 VAL A C 2
ATOM 2874 O O . VAL A 1 78 ? 0.580 -7.363 2.004 1.00 13.45 78 VAL A O 2
ATOM 2887 N N . THR A 1 79 ? 2.230 -8.502 0.977 1.00 35.12 79 THR A N 2
ATOM 2888 C CA . THR A 1 79 ? 1.676 -8.302 -0.376 1.00 42.31 79 THR A CA 2
ATOM 2889 C C . THR A 1 79 ? 1.208 -9.614 -1.026 1.00 22.32 79 THR A C 2
ATOM 2890 O O . THR A 1 79 ? 1.931 -10.616 -1.029 1.00 54.53 79 THR A O 2
ATOM 2901 N N . GLU A 1 80 ? -0.014 -9.605 -1.569 1.00 35.44 80 GLU A N 2
ATOM 2902 C CA . GLU A 1 80 ? -0.515 -10.714 -2.400 1.00 24.44 80 GLU A CA 2
ATOM 2903 C C . GLU A 1 80 ? -1.357 -10.189 -3.573 1.00 22.44 80 GLU A C 2
ATOM 2904 O O . GLU A 1 80 ? -2.290 -9.403 -3.383 1.00 74.42 80 GLU A O 2
ATOM 2916 N N . GLU A 1 81 ? -1.021 -10.623 -4.786 1.00 44.21 81 GLU A N 2
ATOM 2917 C CA . GLU A 1 81 ? -1.762 -10.222 -5.984 1.00 31.21 81 GLU A CA 2
ATOM 2918 C C . GLU A 1 81 ? -2.937 -11.178 -6.232 1.00 13.13 81 GLU A C 2
ATOM 2919 O O . GLU A 1 81 ? -2.751 -12.390 -6.358 1.00 61.41 81 GLU A O 2
ATOM 2931 N N . ARG A 1 82 ? -4.144 -10.630 -6.307 1.00 23.03 82 ARG A N 2
ATOM 2932 C CA . ARG A 1 82 ? -5.359 -11.440 -6.443 1.00 74.34 82 ARG A CA 2
ATOM 2933 C C . ARG A 1 82 ? -6.046 -11.153 -7.784 1.00 45.03 82 ARG A C 2
ATOM 2934 O O . ARG A 1 82 ? -6.158 -10.000 -8.190 1.00 74.24 82 ARG A O 2
ATOM 2955 N N . GLN A 1 83 ? -6.521 -12.192 -8.460 1.00 52.45 83 GLN A N 2
ATOM 2956 C CA . GLN A 1 83 ? -7.159 -12.019 -9.771 1.00 32.42 83 GLN A CA 2
ATOM 2957 C C . GLN A 1 83 ? -8.601 -11.505 -9.616 1.00 2.44 83 GLN A C 2
ATOM 2958 O O . GLN A 1 83 ? -9.353 -11.974 -8.763 1.00 52.23 83 GLN A O 2
ATOM 2972 N N . VAL A 1 84 ? -8.976 -10.540 -10.453 1.00 43.13 84 VAL A N 2
ATOM 2973 C CA . VAL A 1 84 ? -10.281 -9.872 -10.335 1.00 63.24 84 VAL A CA 2
ATOM 2974 C C . VAL A 1 84 ? -11.379 -10.597 -11.140 1.00 1.21 84 VAL A C 2
ATOM 2975 O O . VAL A 1 84 ? -11.249 -10.778 -12.351 1.00 44.55 84 VAL A O 2
ATOM 2988 N N . PRO A 1 85 ? -12.481 -11.010 -10.475 1.00 23.33 85 PRO A N 2
ATOM 2989 C CA . PRO A 1 85 ? -13.613 -11.690 -11.142 1.00 1.20 85 PRO A CA 2
ATOM 2990 C C . PRO A 1 85 ? -14.168 -10.897 -12.341 1.00 31.03 85 PRO A C 2
ATOM 2991 O O . PRO A 1 85 ? -14.481 -9.707 -12.227 1.00 51.44 85 PRO A O 2
ATOM 3002 N N . GLY A 1 86 ? -14.277 -11.554 -13.495 1.00 63.02 86 GLY A N 2
ATOM 3003 C CA . GLY A 1 86 ? -14.758 -10.883 -14.701 1.00 53.12 86 GLY A CA 2
ATOM 3004 C C . GLY A 1 86 ? -13.634 -10.227 -15.504 1.00 53.04 86 GLY A C 2
ATOM 3005 O O . GLY A 1 86 ? -13.793 -9.941 -16.695 1.00 14.35 86 GLY A O 2
ATOM 3009 N N . SER A 1 87 ? -12.495 -9.992 -14.850 1.00 64.25 87 SER A N 2
ATOM 3010 C CA . SER A 1 87 ? -11.329 -9.366 -15.493 1.00 40.23 87 SER A CA 2
ATOM 3011 C C . SER A 1 87 ? -10.157 -10.355 -15.588 1.00 13.22 87 SER A C 2
ATOM 3012 O O . SER A 1 87 ? -9.979 -11.208 -14.718 1.00 50.43 87 SER A O 2
ATOM 3020 N N . THR A 1 88 ? -9.355 -10.241 -16.641 1.00 61.43 88 THR A N 2
ATOM 3021 C CA . THR A 1 88 ? -8.196 -11.131 -16.820 1.00 64.21 88 THR A CA 2
ATOM 3022 C C . THR A 1 88 ? -6.948 -10.590 -16.104 1.00 42.15 88 THR A C 2
ATOM 3023 O O . THR A 1 88 ? -5.895 -11.231 -16.091 1.00 61.44 88 THR A O 2
ATOM 3034 N N . GLN A 1 89 ? -7.069 -9.402 -15.515 1.00 11.32 89 GLN A N 2
ATOM 3035 C CA . GLN A 1 89 ? -5.962 -8.777 -14.777 1.00 71.32 89 GLN A CA 2
ATOM 3036 C C . GLN A 1 89 ? -6.019 -9.114 -13.277 1.00 14.21 89 GLN A C 2
ATOM 3037 O O . GLN A 1 89 ? -7.072 -9.478 -12.742 1.00 71.21 89 GLN A O 2
ATOM 3051 N N . LYS A 1 90 ? -4.879 -8.985 -12.604 1.00 63.30 90 LYS A N 2
ATOM 3052 C CA . LYS A 1 90 ? -4.802 -9.186 -11.151 1.00 25.20 90 LYS A CA 2
ATOM 3053 C C . LYS A 1 90 ? -4.583 -7.849 -10.416 1.00 21.24 90 LYS A C 2
ATOM 3054 O O . LYS A 1 90 ? -3.875 -6.970 -10.906 1.00 3.10 90 LYS A O 2
ATOM 3073 N N . ALA A 1 91 ? -5.206 -7.698 -9.249 1.00 71.51 91 ALA A N 2
ATOM 3074 C CA . ALA A 1 91 ? -5.043 -6.494 -8.424 1.00 10.51 91 ALA A CA 2
ATOM 3075 C C . ALA A 1 91 ? -4.241 -6.796 -7.147 1.00 62.15 91 ALA A C 2
ATOM 3076 O O . ALA A 1 91 ? -4.457 -7.814 -6.489 1.00 64.44 91 ALA A O 2
ATOM 3083 N N . LEU A 1 92 ? -3.320 -5.905 -6.800 1.00 23.42 92 LEU A N 2
ATOM 3084 C CA . LEU A 1 92 ? -2.464 -6.086 -5.623 1.00 44.43 92 LEU A CA 2
ATOM 3085 C C . LEU A 1 92 ? -3.176 -5.658 -4.325 1.00 40.40 92 LEU A C 2
ATOM 3086 O O . LEU A 1 92 ? -3.552 -4.494 -4.163 1.00 74.44 92 LEU A O 2
ATOM 3102 N N . TYR A 1 93 ? -3.359 -6.607 -3.405 1.00 4.31 93 TYR A N 2
ATOM 3103 C CA . TYR A 1 93 ? -3.945 -6.313 -2.091 1.00 4.11 93 TYR A CA 2
ATOM 3104 C C . TYR A 1 93 ? -2.880 -6.373 -0.989 1.00 63.42 93 TYR A C 2
ATOM 3105 O O . TYR A 1 93 ? -1.996 -7.236 -1.007 1.00 2.20 93 TYR A O 2
ATOM 3123 N N . LEU A 1 94 ? -2.974 -5.451 -0.032 1.00 43.12 94 LEU A N 2
ATOM 3124 C CA . LEU A 1 94 ? -1.944 -5.279 0.998 1.00 11.30 94 LEU A CA 2
ATOM 3125 C C . LEU A 1 94 ? -2.531 -5.390 2.416 1.00 5.24 94 LEU A C 2
ATOM 3126 O O . LEU A 1 94 ? -3.687 -5.031 2.650 1.00 4.02 94 LEU A O 2
ATOM 3142 N N . ARG A 1 95 ? -1.727 -5.881 3.359 1.00 1.33 95 ARG A N 2
ATOM 3143 C CA . ARG A 1 95 ? -2.104 -5.866 4.778 1.00 25.24 95 ARG A CA 2
ATOM 3144 C C . ARG A 1 95 ? -0.876 -5.633 5.669 1.00 30.55 95 ARG A C 2
ATOM 3145 O O . ARG A 1 95 ? 0.254 -5.930 5.281 1.00 5.35 95 ARG A O 2
ATOM 3166 N N . ALA A 1 96 ? -1.110 -5.093 6.861 1.00 74.12 96 ALA A N 2
ATOM 3167 C CA . ALA A 1 96 ? -0.023 -4.706 7.770 1.00 15.50 96 ALA A CA 2
ATOM 3168 C C . ALA A 1 96 ? 0.697 -5.920 8.377 1.00 0.40 96 ALA A C 2
ATOM 3169 O O . ALA A 1 96 ? 0.081 -6.951 8.658 1.00 62.25 96 ALA A O 2
ATOM 3176 N N . LYS A 1 97 ? 2.008 -5.789 8.576 1.00 41.04 97 LYS A N 2
ATOM 3177 C CA . LYS A 1 97 ? 2.799 -6.823 9.244 1.00 24.33 97 LYS A CA 2
ATOM 3178 C C . LYS A 1 97 ? 2.615 -6.738 10.765 1.00 74.22 97 LYS A C 2
ATOM 3179 O O . LYS A 1 97 ? 3.171 -5.857 11.420 1.00 1.41 97 LYS A O 2
ATOM 3198 N N . LEU A 1 98 ? 1.825 -7.648 11.321 1.00 13.22 98 LEU A N 2
ATOM 3199 C CA . LEU A 1 98 ? 1.565 -7.660 12.763 1.00 1.44 98 LEU A CA 2
ATOM 3200 C C . LEU A 1 98 ? 2.583 -8.544 13.498 1.00 61.23 98 LEU A C 2
ATOM 3201 O O . LEU A 1 98 ? 2.588 -9.768 13.347 1.00 30.15 98 LEU A O 2
ATOM 3217 N N . GLU A 1 99 ? 3.440 -7.910 14.301 1.00 22.11 99 GLU A N 2
ATOM 3218 C CA . GLU A 1 99 ? 4.495 -8.617 15.054 1.00 33.00 99 GLU A CA 2
ATOM 3219 C C . GLU A 1 99 ? 3.935 -9.359 16.290 1.00 15.21 99 GLU A C 2
ATOM 3220 O O . GLU A 1 99 ? 4.553 -9.370 17.358 1.00 40.41 99 GLU A O 2
ATOM 3232 N N . HIS A 1 100 ? 2.760 -9.975 16.135 1.00 53.50 100 HIS A N 2
ATOM 3233 C CA . HIS A 1 100 ? 2.094 -10.721 17.219 1.00 43.41 100 HIS A CA 2
ATOM 3234 C C . HIS A 1 100 ? 1.609 -9.802 18.361 1.00 14.41 100 HIS A C 2
ATOM 3235 O O . HIS A 1 100 ? 0.863 -10.239 19.242 1.00 10.31 100 HIS A O 2
ATOM 3250 N N . HIS A 1 101 ? 2.026 -8.535 18.353 1.00 32.04 101 HIS A N 2
ATOM 3251 C CA . HIS A 1 101 ? 1.530 -7.564 19.328 1.00 4.52 101 HIS A CA 2
ATOM 3252 C C . HIS A 1 101 ? 0.085 -7.163 19.003 1.00 72.25 101 HIS A C 2
ATOM 3253 O O . HIS A 1 101 ? -0.168 -6.162 18.327 1.00 3.24 101 HIS A O 2
ATOM 3268 N N . HIS A 1 102 ? -0.858 -7.981 19.462 1.00 74.42 102 HIS A N 2
ATOM 3269 C CA . HIS A 1 102 ? -2.279 -7.743 19.223 1.00 51.11 102 HIS A CA 2
ATOM 3270 C C . HIS A 1 102 ? -2.877 -6.866 20.332 1.00 4.40 102 HIS A C 2
ATOM 3271 O O . HIS A 1 102 ? -2.922 -7.270 21.496 1.00 4.15 102 HIS A O 2
ATOM 3286 N N . HIS A 1 103 ? -3.326 -5.663 19.970 1.00 41.21 103 HIS A N 2
ATOM 3287 C CA . HIS A 1 103 ? -3.944 -4.751 20.937 1.00 63.34 103 HIS A CA 2
ATOM 3288 C C . HIS A 1 103 ? -5.192 -5.389 21.579 1.00 24.10 103 HIS A C 2
ATOM 3289 O O . HIS A 1 103 ? -6.237 -5.536 20.941 1.00 72.23 103 HIS A O 2
ATOM 3304 N N . HIS A 1 104 ? -5.047 -5.777 22.843 1.00 41.40 104 HIS A N 2
ATOM 3305 C CA . HIS A 1 104 ? -6.081 -6.514 23.579 1.00 74.32 104 HIS A CA 2
ATOM 3306 C C . HIS A 1 104 ? -7.389 -5.721 23.732 1.00 65.23 104 HIS A C 2
ATOM 3307 O O . HIS A 1 104 ? -7.379 -4.532 24.052 1.00 65.42 104 HIS A O 2
ATOM 3322 N N . HIS A 1 105 ? -8.515 -6.403 23.512 1.00 3.31 105 HIS A N 2
ATOM 3323 C CA . HIS A 1 105 ? -9.847 -5.812 23.716 1.00 51.23 105 HIS A CA 2
ATOM 3324 C C . HIS A 1 105 ? -10.674 -6.649 24.714 1.00 2.44 105 HIS A C 2
ATOM 3325 O O . HIS A 1 105 ? -11.386 -7.579 24.280 1.00 37.18 105 HIS A O 2
ATOM 3341 N N . MET A 1 1 ? 27.661 -22.704 -1.972 1.00 10.35 1 MET A N 3
ATOM 3342 C CA . MET A 1 1 ? 26.660 -22.060 -2.863 1.00 31.20 1 MET A CA 3
ATOM 3343 C C . MET A 1 1 ? 26.290 -20.656 -2.370 1.00 75.13 1 MET A C 3
ATOM 3344 O O . MET A 1 1 ? 25.977 -20.458 -1.195 1.00 33.32 1 MET A O 3
ATOM 3360 N N . ASP A 1 2 ? 26.338 -19.688 -3.280 1.00 25.31 2 ASP A N 3
ATOM 3361 C CA . ASP A 1 2 ? 25.961 -18.301 -2.984 1.00 72.23 2 ASP A CA 3
ATOM 3362 C C . ASP A 1 2 ? 24.836 -17.836 -3.924 1.00 70.31 2 ASP A C 3
ATOM 3363 O O . ASP A 1 2 ? 24.495 -18.527 -4.886 1.00 75.11 2 ASP A O 3
ATOM 3372 N N . GLN A 1 3 ? 24.251 -16.672 -3.642 1.00 22.11 3 GLN A N 3
ATOM 3373 C CA . GLN A 1 3 ? 23.150 -16.146 -4.462 1.00 34.03 3 GLN A CA 3
ATOM 3374 C C . GLN A 1 3 ? 23.613 -15.025 -5.403 1.00 2.23 3 GLN A C 3
ATOM 3375 O O . GLN A 1 3 ? 23.336 -15.076 -6.601 1.00 34.41 3 GLN A O 3
ATOM 3389 N N . LYS A 1 4 ? 24.308 -14.017 -4.854 1.00 64.30 4 LYS A N 3
ATOM 3390 C CA . LYS A 1 4 ? 24.769 -12.846 -5.630 1.00 24.11 4 LYS A CA 3
ATOM 3391 C C . LYS A 1 4 ? 23.585 -11.955 -6.060 1.00 61.23 4 LYS A C 3
ATOM 3392 O O . LYS A 1 4 ? 23.539 -10.764 -5.742 1.00 75.13 4 LYS A O 3
ATOM 3411 N N . SER A 1 5 ? 22.639 -12.537 -6.796 1.00 23.42 5 SER A N 3
ATOM 3412 C CA . SER A 1 5 ? 21.367 -11.874 -7.119 1.00 33.14 5 SER A CA 3
ATOM 3413 C C . SER A 1 5 ? 20.617 -11.461 -5.842 1.00 73.12 5 SER A C 3
ATOM 3414 O O . SER A 1 5 ? 19.843 -10.501 -5.837 1.00 14.04 5 SER A O 3
ATOM 3422 N N . SER A 1 6 ? 20.851 -12.203 -4.765 1.00 10.54 6 SER A N 3
ATOM 3423 C CA . SER A 1 6 ? 20.288 -11.880 -3.447 1.00 22.32 6 SER A CA 3
ATOM 3424 C C . SER A 1 6 ? 21.414 -11.684 -2.423 1.00 33.44 6 SER A C 3
ATOM 3425 O O . SER A 1 6 ? 21.826 -12.631 -1.750 1.00 70.34 6 SER A O 3
ATOM 3433 N N . SER A 1 7 ? 21.924 -10.457 -2.331 1.00 72.31 7 SER A N 3
ATOM 3434 C CA . SER A 1 7 ? 23.071 -10.146 -1.462 1.00 24.51 7 SER A CA 3
ATOM 3435 C C . SER A 1 7 ? 23.062 -8.670 -1.029 1.00 60.10 7 SER A C 3
ATOM 3436 O O . SER A 1 7 ? 22.410 -7.835 -1.661 1.00 32.41 7 SER A O 3
ATOM 3444 N N . PRO A 1 8 ? 23.777 -8.327 0.064 1.00 13.31 8 PRO A N 3
ATOM 3445 C CA . PRO A 1 8 ? 23.887 -6.933 0.536 1.00 2.24 8 PRO A CA 3
ATOM 3446 C C . PRO A 1 8 ? 24.806 -6.066 -0.346 1.00 60.13 8 PRO A C 3
ATOM 3447 O O . PRO A 1 8 ? 25.307 -6.514 -1.379 1.00 45.11 8 PRO A O 3
ATOM 3458 N N . GLN A 1 9 ? 25.020 -4.816 0.064 1.00 61.23 9 GLN A N 3
ATOM 3459 C CA . GLN A 1 9 ? 25.884 -3.889 -0.681 1.00 42.11 9 GLN A CA 3
ATOM 3460 C C . GLN A 1 9 ? 27.016 -3.340 0.206 1.00 13.22 9 GLN A C 3
ATOM 3461 O O . GLN A 1 9 ? 26.760 -2.782 1.277 1.00 12.41 9 GLN A O 3
ATOM 3475 N N . PRO A 1 10 ? 28.281 -3.475 -0.241 1.00 73.20 10 PRO A N 3
ATOM 3476 C CA . PRO A 1 10 ? 29.454 -3.008 0.524 1.00 53.53 10 PRO A CA 3
ATOM 3477 C C . PRO A 1 10 ? 29.576 -1.472 0.571 1.00 72.11 10 PRO A C 3
ATOM 3478 O O . PRO A 1 10 ? 28.857 -0.750 -0.127 1.00 53.05 10 PRO A O 3
ATOM 3489 N N . ALA A 1 11 ? 30.515 -0.979 1.383 1.00 33.35 11 ALA A N 3
ATOM 3490 C CA . ALA A 1 11 ? 30.676 0.464 1.633 1.00 11.24 11 ALA A CA 3
ATOM 3491 C C . ALA A 1 11 ? 31.075 1.279 0.381 1.00 13.30 11 ALA A C 3
ATOM 3492 O O . ALA A 1 11 ? 31.294 2.488 0.468 1.00 42.30 11 ALA A O 3
ATOM 3499 N N . ALA A 1 12 ? 31.175 0.623 -0.773 1.00 52.21 12 ALA A N 3
ATOM 3500 C CA . ALA A 1 12 ? 31.488 1.306 -2.035 1.00 30.21 12 ALA A CA 3
ATOM 3501 C C . ALA A 1 12 ? 30.382 2.294 -2.448 1.00 3.23 12 ALA A C 3
ATOM 3502 O O . ALA A 1 12 ? 30.637 3.244 -3.191 1.00 73.24 12 ALA A O 3
ATOM 3509 N N . GLN A 1 13 ? 29.163 2.071 -1.953 1.00 42.24 13 GLN A N 3
ATOM 3510 C CA . GLN A 1 13 ? 28.012 2.909 -2.310 1.00 50.23 13 GLN A CA 3
ATOM 3511 C C . GLN A 1 13 ? 28.074 4.295 -1.634 1.00 25.11 13 GLN A C 3
ATOM 3512 O O . GLN A 1 13 ? 28.456 4.418 -0.467 1.00 21.13 13 GLN A O 3
ATOM 3526 N N . ALA A 1 14 ? 27.678 5.327 -2.382 1.00 61.10 14 ALA A N 3
ATOM 3527 C CA . ALA A 1 14 ? 27.718 6.718 -1.904 1.00 21.11 14 ALA A CA 3
ATOM 3528 C C . ALA A 1 14 ? 26.730 6.969 -0.745 1.00 2.34 14 ALA A C 3
ATOM 3529 O O . ALA A 1 14 ? 25.726 6.262 -0.609 1.00 24.31 14 ALA A O 3
ATOM 3536 N N . PRO A 1 15 ? 27.002 7.990 0.106 1.00 33.11 15 PRO A N 3
ATOM 3537 C CA . PRO A 1 15 ? 26.136 8.334 1.256 1.00 12.11 15 PRO A CA 3
ATOM 3538 C C . PRO A 1 15 ? 24.666 8.587 0.863 1.00 40.35 15 PRO A C 3
ATOM 3539 O O . PRO A 1 15 ? 24.343 9.563 0.177 1.00 63.12 15 PRO A O 3
ATOM 3550 N N . GLU A 1 16 ? 23.781 7.699 1.312 1.00 63.12 16 GLU A N 3
ATOM 3551 C CA . GLU A 1 16 ? 22.352 7.790 0.996 1.00 11.01 16 GLU A CA 3
ATOM 3552 C C . GLU A 1 16 ? 21.623 8.816 1.882 1.00 11.25 16 GLU A C 3
ATOM 3553 O O . GLU A 1 16 ? 21.994 9.047 3.036 1.00 20.04 16 GLU A O 3
ATOM 3565 N N . THR A 1 17 ? 20.587 9.438 1.321 1.00 11.33 17 THR A N 3
ATOM 3566 C CA . THR A 1 17 ? 19.743 10.382 2.063 1.00 43.31 17 THR A CA 3
ATOM 3567 C C . THR A 1 17 ? 18.740 9.617 2.935 1.00 33.42 17 THR A C 3
ATOM 3568 O O . THR A 1 17 ? 17.782 9.031 2.433 1.00 30.41 17 THR A O 3
ATOM 3579 N N . LYS A 1 18 ? 18.972 9.624 4.242 1.00 21.02 18 LYS A N 3
ATOM 3580 C CA . LYS A 1 18 ? 18.247 8.748 5.163 1.00 62.24 18 LYS A CA 3
ATOM 3581 C C . LYS A 1 18 ? 17.007 9.414 5.783 1.00 35.25 18 LYS A C 3
ATOM 3582 O O . LYS A 1 18 ? 17.096 10.455 6.439 1.00 53.20 18 LYS A O 3
ATOM 3601 N N . GLN A 1 19 ? 15.852 8.797 5.544 1.00 62.50 19 GLN A N 3
ATOM 3602 C CA . GLN A 1 19 ? 14.590 9.169 6.196 1.00 3.12 19 GLN A CA 3
ATOM 3603 C C . GLN A 1 19 ? 13.898 7.935 6.790 1.00 42.12 19 GLN A C 3
ATOM 3604 O O . GLN A 1 19 ? 13.910 6.861 6.192 1.00 22.53 19 GLN A O 3
ATOM 3618 N N . ALA A 1 20 ? 13.297 8.091 7.965 1.00 62.03 20 ALA A N 3
ATOM 3619 C CA . ALA A 1 20 ? 12.618 6.978 8.636 1.00 50.44 20 ALA A CA 3
ATOM 3620 C C . ALA A 1 20 ? 11.156 6.851 8.179 1.00 74.34 20 ALA A C 3
ATOM 3621 O O . ALA A 1 20 ? 10.404 7.825 8.210 1.00 73.21 20 ALA A O 3
ATOM 3628 N N . PHE A 1 21 ? 10.764 5.647 7.752 1.00 50.30 21 PHE A N 3
ATOM 3629 C CA . PHE A 1 21 ? 9.380 5.374 7.331 1.00 71.52 21 PHE A CA 3
ATOM 3630 C C . PHE A 1 21 ? 8.385 5.589 8.487 1.00 41.31 21 PHE A C 3
ATOM 3631 O O . PHE A 1 21 ? 8.397 4.838 9.467 1.00 61.33 21 PHE A O 3
ATOM 3648 N N . PRO A 1 22 ? 7.504 6.606 8.403 1.00 44.51 22 PRO A N 3
ATOM 3649 C CA . PRO A 1 22 ? 6.479 6.814 9.431 1.00 11.42 22 PRO A CA 3
ATOM 3650 C C . PRO A 1 22 ? 5.320 5.813 9.282 1.00 13.21 22 PRO A C 3
ATOM 3651 O O . PRO A 1 22 ? 4.384 6.026 8.511 1.00 21.13 22 PRO A O 3
ATOM 3662 N N . ARG A 1 23 ? 5.380 4.725 10.048 1.00 41.24 23 ARG A N 3
ATOM 3663 C CA . ARG A 1 23 ? 4.397 3.644 9.930 1.00 55.21 23 ARG A CA 3
ATOM 3664 C C . ARG A 1 23 ? 3.119 3.918 10.731 1.00 30.23 23 ARG A C 3
ATOM 3665 O O . ARG A 1 23 ? 2.074 3.333 10.452 1.00 63.14 23 ARG A O 3
ATOM 3686 N N . LYS A 1 24 ? 3.202 4.796 11.729 1.00 60.54 24 LYS A N 3
ATOM 3687 C CA . LYS A 1 24 ? 2.020 5.196 12.509 1.00 53.34 24 LYS A CA 3
ATOM 3688 C C . LYS A 1 24 ? 0.868 5.648 11.591 1.00 73.34 24 LYS A C 3
ATOM 3689 O O . LYS A 1 24 ? -0.263 5.186 11.723 1.00 32.41 24 LYS A O 3
ATOM 3708 N N . PHE A 1 25 ? 1.172 6.548 10.656 1.00 74.21 25 PHE A N 3
ATOM 3709 C CA . PHE A 1 25 ? 0.169 7.050 9.707 1.00 2.32 25 PHE A CA 3
ATOM 3710 C C . PHE A 1 25 ? -0.078 6.066 8.550 1.00 25.12 25 PHE A C 3
ATOM 3711 O O . PHE A 1 25 ? -1.222 5.834 8.161 1.00 74.31 25 PHE A O 3
ATOM 3728 N N . VAL A 1 26 ? 0.997 5.489 8.005 1.00 34.00 26 VAL A N 3
ATOM 3729 C CA . VAL A 1 26 ? 0.884 4.554 6.873 1.00 33.04 26 VAL A CA 3
ATOM 3730 C C . VAL A 1 26 ? -0.017 3.349 7.206 1.00 5.31 26 VAL A C 3
ATOM 3731 O O . VAL A 1 26 ? -0.972 3.063 6.482 1.00 31.33 26 VAL A O 3
ATOM 3744 N N . LEU A 1 27 ? 0.282 2.655 8.307 1.00 32.42 27 LEU A N 3
ATOM 3745 C CA . LEU A 1 27 ? -0.533 1.511 8.746 1.00 75.43 27 LEU A CA 3
ATOM 3746 C C . LEU A 1 27 ? -1.982 1.941 9.022 1.00 64.40 27 LEU A C 3
ATOM 3747 O O . LEU A 1 27 ? -2.925 1.194 8.753 1.00 73.11 27 LEU A O 3
ATOM 3763 N N . ALA A 1 28 ? -2.148 3.158 9.542 1.00 21.02 28 ALA A N 3
ATOM 3764 C CA . ALA A 1 28 ? -3.477 3.728 9.793 1.00 71.03 28 ALA A CA 3
ATOM 3765 C C . ALA A 1 28 ? -4.270 3.909 8.486 1.00 32.03 28 ALA A C 3
ATOM 3766 O O . ALA A 1 28 ? -5.467 3.625 8.428 1.00 51.35 28 ALA A O 3
ATOM 3773 N N . ALA A 1 29 ? -3.600 4.382 7.440 1.00 25.14 29 ALA A N 3
ATOM 3774 C CA . ALA A 1 29 ? -4.233 4.548 6.126 1.00 33.30 29 ALA A CA 3
ATOM 3775 C C . ALA A 1 29 ? -4.529 3.190 5.473 1.00 15.01 29 ALA A C 3
ATOM 3776 O O . ALA A 1 29 ? -5.512 3.029 4.746 1.00 53.20 29 ALA A O 3
ATOM 3783 N N . LEU A 1 30 ? -3.665 2.219 5.745 1.00 5.10 30 LEU A N 3
ATOM 3784 C CA . LEU A 1 30 ? -3.813 0.863 5.215 1.00 63.33 30 LEU A CA 3
ATOM 3785 C C . LEU A 1 30 ? -5.036 0.152 5.826 1.00 10.14 30 LEU A C 3
ATOM 3786 O O . LEU A 1 30 ? -5.886 -0.375 5.102 1.00 62.20 30 LEU A O 3
ATOM 3802 N N . GLU A 1 31 ? -5.138 0.160 7.156 1.00 5.25 31 GLU A N 3
ATOM 3803 C CA . GLU A 1 31 ? -6.269 -0.474 7.854 1.00 33.21 31 GLU A CA 3
ATOM 3804 C C . GLU A 1 31 ? -7.610 0.192 7.488 1.00 64.30 31 GLU A C 3
ATOM 3805 O O . GLU A 1 31 ? -8.620 -0.488 7.303 1.00 42.40 31 GLU A O 3
ATOM 3817 N N . GLN A 1 32 ? -7.608 1.521 7.367 1.00 11.21 32 GLN A N 3
ATOM 3818 C CA . GLN A 1 32 ? -8.833 2.280 7.061 1.00 54.42 32 GLN A CA 3
ATOM 3819 C C . GLN A 1 32 ? -9.278 2.116 5.598 1.00 54.23 32 GLN A C 3
ATOM 3820 O O . GLN A 1 32 ? -10.305 2.663 5.189 1.00 72.13 32 GLN A O 3
ATOM 3834 N N . SER A 1 33 ? -8.497 1.377 4.810 1.00 12.02 33 SER A N 3
ATOM 3835 C CA . SER A 1 33 ? -8.865 1.054 3.420 1.00 3.34 33 SER A CA 3
ATOM 3836 C C . SER A 1 33 ? -8.990 -0.465 3.212 1.00 53.23 33 SER A C 3
ATOM 3837 O O . SER A 1 33 ? -9.357 -0.926 2.128 1.00 72.33 33 SER A O 3
ATOM 3845 N N . SER A 1 34 ? -8.701 -1.239 4.263 1.00 30.41 34 SER A N 3
ATOM 3846 C CA . SER A 1 34 ? -8.739 -2.708 4.190 1.00 30.10 34 SER A CA 3
ATOM 3847 C C . SER A 1 34 ? -10.175 -3.245 4.150 1.00 33.02 34 SER A C 3
ATOM 3848 O O . SER A 1 34 ? -11.028 -2.833 4.940 1.00 73.24 34 SER A O 3
ATOM 3856 N N . ASP A 1 35 ? -10.427 -4.176 3.231 1.00 24.54 35 ASP A N 3
ATOM 3857 C CA . ASP A 1 35 ? -11.737 -4.823 3.095 1.00 5.40 35 ASP A CA 3
ATOM 3858 C C . ASP A 1 35 ? -11.929 -5.925 4.156 1.00 74.14 35 ASP A C 3
ATOM 3859 O O . ASP A 1 35 ? -11.095 -6.090 5.047 1.00 41.22 35 ASP A O 3
ATOM 3868 N N . ASP A 1 36 ? -13.020 -6.685 4.041 1.00 14.53 36 ASP A N 3
ATOM 3869 C CA . ASP A 1 36 ? -13.395 -7.683 5.056 1.00 10.32 36 ASP A CA 3
ATOM 3870 C C . ASP A 1 36 ? -12.277 -8.710 5.344 1.00 33.33 36 ASP A C 3
ATOM 3871 O O . ASP A 1 36 ? -12.096 -9.133 6.487 1.00 12.53 36 ASP A O 3
ATOM 3880 N N . ALA A 1 37 ? -11.538 -9.116 4.316 1.00 74.34 37 ALA A N 3
ATOM 3881 C CA . ALA A 1 37 ? -10.472 -10.116 4.488 1.00 44.43 37 ALA A CA 3
ATOM 3882 C C . ALA A 1 37 ? -9.198 -9.515 5.115 1.00 2.34 37 ALA A C 3
ATOM 3883 O O . ALA A 1 37 ? -8.205 -10.217 5.317 1.00 62.44 37 ALA A O 3
ATOM 3890 N N . GLY A 1 38 ? -9.232 -8.216 5.423 1.00 24.33 38 GLY A N 3
ATOM 3891 C CA . GLY A 1 38 ? -8.080 -7.548 6.033 1.00 22.54 38 GLY A CA 3
ATOM 3892 C C . GLY A 1 38 ? -7.084 -7.009 5.009 1.00 34.22 38 GLY A C 3
ATOM 3893 O O . GLY A 1 38 ? -6.078 -6.398 5.375 1.00 63.30 38 GLY A O 3
ATOM 3897 N N . TRP A 1 39 ? -7.364 -7.231 3.728 1.00 32.33 39 TRP A N 3
ATOM 3898 C CA . TRP A 1 39 ? -6.495 -6.762 2.643 1.00 72.44 39 TRP A CA 3
ATOM 3899 C C . TRP A 1 39 ? -7.001 -5.436 2.050 1.00 22.42 39 TRP A C 3
ATOM 3900 O O . TRP A 1 39 ? -8.204 -5.239 1.883 1.00 61.21 39 TRP A O 3
ATOM 3921 N N . ALA A 1 40 ? -6.078 -4.533 1.739 1.00 51.04 40 ALA A N 3
ATOM 3922 C CA . ALA A 1 40 ? -6.418 -3.245 1.121 1.00 52.10 40 ALA A CA 3
ATOM 3923 C C . ALA A 1 40 ? -5.828 -3.126 -0.292 1.00 0.40 40 ALA A C 3
ATOM 3924 O O . ALA A 1 40 ? -4.625 -3.289 -0.488 1.00 24.52 40 ALA A O 3
ATOM 3931 N N . ASN A 1 41 ? -6.675 -2.834 -1.271 1.00 13.05 41 ASN A N 3
ATOM 3932 C CA . ASN A 1 41 ? -6.226 -2.683 -2.660 1.00 23.43 41 ASN A CA 3
ATOM 3933 C C . ASN A 1 41 ? -5.262 -1.486 -2.804 1.00 34.00 41 ASN A C 3
ATOM 3934 O O . ASN A 1 41 ? -5.533 -0.400 -2.290 1.00 12.12 41 ASN A O 3
ATOM 3945 N N . LEU A 1 42 ? -4.147 -1.702 -3.515 1.00 4.34 42 LEU A N 3
ATOM 3946 C CA . LEU A 1 42 ? -3.110 -0.674 -3.724 1.00 4.23 42 LEU A CA 3
ATOM 3947 C C . LEU A 1 42 ? -3.708 0.704 -4.075 1.00 52.00 42 LEU A C 3
ATOM 3948 O O . LEU A 1 42 ? -3.267 1.735 -3.559 1.00 1.20 42 LEU A O 3
ATOM 3964 N N . GLY A 1 43 ? -4.718 0.709 -4.943 1.00 11.22 43 GLY A N 3
ATOM 3965 C CA . GLY A 1 43 ? -5.371 1.956 -5.338 1.00 23.23 43 GLY A CA 3
ATOM 3966 C C . GLY A 1 43 ? -6.030 2.688 -4.166 1.00 34.53 43 GLY A C 3
ATOM 3967 O O . GLY A 1 43 ? -5.935 3.912 -4.055 1.00 32.15 43 GLY A O 3
ATOM 3971 N N . ASN A 1 44 ? -6.692 1.933 -3.289 1.00 32.33 44 ASN A N 3
ATOM 3972 C CA . ASN A 1 44 ? -7.344 2.505 -2.102 1.00 50.02 44 ASN A CA 3
ATOM 3973 C C . ASN A 1 44 ? -6.306 2.955 -1.062 1.00 74.00 44 ASN A C 3
ATOM 3974 O O . ASN A 1 44 ? -6.435 4.023 -0.454 1.00 53.32 44 ASN A O 3
ATOM 3985 N N . PHE A 1 45 ? -5.278 2.131 -0.869 1.00 24.15 45 PHE A N 3
ATOM 3986 C CA . PHE A 1 45 ? -4.180 2.452 0.050 1.00 62.21 45 PHE A CA 3
ATOM 3987 C C . PHE A 1 45 ? -3.491 3.770 -0.342 1.00 72.40 45 PHE A C 3
ATOM 3988 O O . PHE A 1 45 ? -3.414 4.701 0.459 1.00 24.22 45 PHE A O 3
ATOM 4005 N N . GLY A 1 46 ? -3.010 3.845 -1.582 1.00 71.55 46 GLY A N 3
ATOM 4006 C CA . GLY A 1 46 ? -2.362 5.063 -2.066 1.00 34.01 46 GLY A CA 3
ATOM 4007 C C . GLY A 1 46 ? -3.277 6.285 -2.037 1.00 73.05 46 GLY A C 3
ATOM 4008 O O . GLY A 1 46 ? -2.813 7.421 -1.916 1.00 52.52 46 GLY A O 3
ATOM 4012 N N . ASN A 1 47 ? -4.582 6.047 -2.152 1.00 13.13 47 ASN A N 3
ATOM 4013 C CA . ASN A 1 47 ? -5.580 7.117 -2.088 1.00 64.44 47 ASN A CA 3
ATOM 4014 C C . ASN A 1 47 ? -5.607 7.771 -0.693 1.00 14.35 47 ASN A C 3
ATOM 4015 O O . ASN A 1 47 ? -5.298 8.956 -0.538 1.00 3.14 47 ASN A O 3
ATOM 4026 N N . TYR A 1 48 ? -5.967 6.985 0.322 1.00 45.50 48 TYR A N 3
ATOM 4027 C CA . TYR A 1 48 ? -6.135 7.507 1.683 1.00 45.13 48 TYR A CA 3
ATOM 4028 C C . TYR A 1 48 ? -4.783 7.836 2.345 1.00 13.31 48 TYR A C 3
ATOM 4029 O O . TYR A 1 48 ? -4.701 8.732 3.189 1.00 32.45 48 TYR A O 3
ATOM 4047 N N . LEU A 1 49 ? -3.729 7.118 1.956 1.00 42.52 49 LEU A N 3
ATOM 4048 C CA . LEU A 1 49 ? -2.387 7.353 2.506 1.00 14.22 49 LEU A CA 3
ATOM 4049 C C . LEU A 1 49 ? -1.927 8.798 2.282 1.00 30.02 49 LEU A C 3
ATOM 4050 O O . LEU A 1 49 ? -1.520 9.484 3.222 1.00 63.12 49 LEU A O 3
ATOM 4066 N N . ASN A 1 50 ? -2.009 9.263 1.039 1.00 41.14 50 ASN A N 3
ATOM 4067 C CA . ASN A 1 50 ? -1.558 10.615 0.697 1.00 75.32 50 ASN A CA 3
ATOM 4068 C C . ASN A 1 50 ? -2.415 11.694 1.383 1.00 72.14 50 ASN A C 3
ATOM 4069 O O . ASN A 1 50 ? -1.984 12.839 1.536 1.00 32.32 50 ASN A O 3
ATOM 4080 N N . LYS A 1 51 ? -3.628 11.330 1.797 1.00 43.10 51 LYS A N 3
ATOM 4081 C CA . LYS A 1 51 ? -4.474 12.238 2.577 1.00 3.22 51 LYS A CA 3
ATOM 4082 C C . LYS A 1 51 ? -3.856 12.500 3.958 1.00 71.11 51 LYS A C 3
ATOM 4083 O O . LYS A 1 51 ? -3.791 13.641 4.421 1.00 51.01 51 LYS A O 3
ATOM 4102 N N . LEU A 1 52 ? -3.398 11.432 4.610 1.00 41.24 52 LEU A N 3
ATOM 4103 C CA . LEU A 1 52 ? -2.784 11.539 5.938 1.00 11.21 52 LEU A CA 3
ATOM 4104 C C . LEU A 1 52 ? -1.349 12.086 5.852 1.00 1.03 52 LEU A C 3
ATOM 4105 O O . LEU A 1 52 ? -0.957 12.953 6.634 1.00 2.01 52 LEU A O 3
ATOM 4121 N N . GLN A 1 53 ? -0.569 11.571 4.901 1.00 70.41 53 GLN A N 3
ATOM 4122 C CA . GLN A 1 53 ? 0.829 11.997 4.720 1.00 61.32 53 GLN A CA 3
ATOM 4123 C C . GLN A 1 53 ? 1.100 12.501 3.291 1.00 23.10 53 GLN A C 3
ATOM 4124 O O . GLN A 1 53 ? 1.504 11.732 2.418 1.00 51.32 53 GLN A O 3
ATOM 4138 N N . PRO A 1 54 ? 0.877 13.805 3.030 1.00 24.20 54 PRO A N 3
ATOM 4139 C CA . PRO A 1 54 ? 1.200 14.420 1.729 1.00 33.51 54 PRO A CA 3
ATOM 4140 C C . PRO A 1 54 ? 2.717 14.603 1.536 1.00 72.21 54 PRO A C 3
ATOM 4141 O O . PRO A 1 54 ? 3.203 14.790 0.419 1.00 35.32 54 PRO A O 3
ATOM 4152 N N . ASP A 1 55 ? 3.454 14.548 2.643 1.00 73.54 55 ASP A N 3
ATOM 4153 C CA . ASP A 1 55 ? 4.911 14.714 2.636 1.00 64.02 55 ASP A CA 3
ATOM 4154 C C . ASP A 1 55 ? 5.626 13.417 2.206 1.00 12.32 55 ASP A C 3
ATOM 4155 O O . ASP A 1 55 ? 6.775 13.449 1.759 1.00 64.21 55 ASP A O 3
ATOM 4164 N N . PHE A 1 56 ? 4.927 12.285 2.304 1.00 63.15 56 PHE A N 3
ATOM 4165 C CA . PHE A 1 56 ? 5.549 10.973 2.083 1.00 71.53 56 PHE A CA 3
ATOM 4166 C C . PHE A 1 56 ? 5.727 10.672 0.586 1.00 41.35 56 PHE A C 3
ATOM 4167 O O . PHE A 1 56 ? 4.768 10.355 -0.119 1.00 21.15 56 PHE A O 3
ATOM 4184 N N . ASP A 1 57 ? 6.962 10.783 0.114 1.00 73.51 57 ASP A N 3
ATOM 4185 C CA . ASP A 1 57 ? 7.294 10.533 -1.291 1.00 61.21 57 ASP A CA 3
ATOM 4186 C C . ASP A 1 57 ? 8.239 9.326 -1.444 1.00 53.11 57 ASP A C 3
ATOM 4187 O O . ASP A 1 57 ? 9.157 9.133 -0.646 1.00 24.31 57 ASP A O 3
ATOM 4196 N N . SER A 1 58 ? 8.008 8.524 -2.483 1.00 64.34 58 SER A N 3
ATOM 4197 C CA . SER A 1 58 ? 8.810 7.314 -2.732 1.00 12.25 58 SER A CA 3
ATOM 4198 C C . SER A 1 58 ? 10.160 7.645 -3.383 1.00 40.25 58 SER A C 3
ATOM 4199 O O . SER A 1 58 ? 11.146 6.934 -3.179 1.00 50.24 58 SER A O 3
ATOM 4207 N N . ARG A 1 59 ? 10.202 8.729 -4.156 1.00 20.23 59 ARG A N 3
ATOM 4208 C CA . ARG A 1 59 ? 11.422 9.128 -4.871 1.00 74.25 59 ARG A CA 3
ATOM 4209 C C . ARG A 1 59 ? 12.543 9.490 -3.884 1.00 53.34 59 ARG A C 3
ATOM 4210 O O . ARG A 1 59 ? 13.723 9.295 -4.170 1.00 0.25 59 ARG A O 3
ATOM 4231 N N . LEU A 1 60 ? 12.152 10.006 -2.718 1.00 44.52 60 LEU A N 3
ATOM 4232 C CA . LEU A 1 60 ? 13.092 10.286 -1.620 1.00 14.21 60 LEU A CA 3
ATOM 4233 C C . LEU A 1 60 ? 13.969 9.064 -1.288 1.00 2.23 60 LEU A C 3
ATOM 4234 O O . LEU A 1 60 ? 15.141 9.202 -0.940 1.00 25.24 60 LEU A O 3
ATOM 4250 N N . TYR A 1 61 ? 13.388 7.869 -1.406 1.00 12.21 61 TYR A N 3
ATOM 4251 C CA . TYR A 1 61 ? 14.085 6.622 -1.063 1.00 4.34 61 TYR A CA 3
ATOM 4252 C C . TYR A 1 61 ? 14.674 5.923 -2.303 1.00 71.04 61 TYR A C 3
ATOM 4253 O O . TYR A 1 61 ? 15.313 4.875 -2.191 1.00 54.21 61 TYR A O 3
ATOM 4271 N N . GLY A 1 62 ? 14.460 6.505 -3.480 1.00 64.22 62 GLY A N 3
ATOM 4272 C CA . GLY A 1 62 ? 14.994 5.929 -4.715 1.00 24.23 62 GLY A CA 3
ATOM 4273 C C . GLY A 1 62 ? 13.968 5.130 -5.519 1.00 62.20 62 GLY A C 3
ATOM 4274 O O . GLY A 1 62 ? 14.245 4.708 -6.644 1.00 51.12 62 GLY A O 3
ATOM 4278 N N . TYR A 1 63 ? 12.781 4.920 -4.954 1.00 30.22 63 TYR A N 3
ATOM 4279 C CA . TYR A 1 63 ? 11.723 4.160 -5.637 1.00 41.15 63 TYR A CA 3
ATOM 4280 C C . TYR A 1 63 ? 10.881 5.081 -6.538 1.00 70.02 63 TYR A C 3
ATOM 4281 O O . TYR A 1 63 ? 10.515 6.186 -6.139 1.00 42.31 63 TYR A O 3
ATOM 4299 N N . LYS A 1 64 ? 10.575 4.627 -7.754 1.00 71.52 64 LYS A N 3
ATOM 4300 C CA . LYS A 1 64 ? 9.791 5.438 -8.699 1.00 73.22 64 LYS A CA 3
ATOM 4301 C C . LYS A 1 64 ? 8.345 5.648 -8.218 1.00 3.21 64 LYS A C 3
ATOM 4302 O O . LYS A 1 64 ? 7.720 6.663 -8.537 1.00 31.30 64 LYS A O 3
ATOM 4321 N N . LYS A 1 65 ? 7.816 4.686 -7.457 1.00 13.13 65 LYS A N 3
ATOM 4322 C CA . LYS A 1 65 ? 6.455 4.792 -6.916 1.00 72.32 65 LYS A CA 3
ATOM 4323 C C . LYS A 1 65 ? 6.221 3.842 -5.729 1.00 61.41 65 LYS A C 3
ATOM 4324 O O . LYS A 1 65 ? 7.035 2.961 -5.442 1.00 23.12 65 LYS A O 3
ATOM 4343 N N . LEU A 1 66 ? 5.083 4.031 -5.059 1.00 64.12 66 LEU A N 3
ATOM 4344 C CA . LEU A 1 66 ? 4.743 3.301 -3.828 1.00 1.14 66 LEU A CA 3
ATOM 4345 C C . LEU A 1 66 ? 4.698 1.772 -4.026 1.00 43.34 66 LEU A C 3
ATOM 4346 O O . LEU A 1 66 ? 5.114 1.017 -3.148 1.00 23.22 66 LEU A O 3
ATOM 4362 N N . SER A 1 67 ? 4.202 1.328 -5.179 1.00 21.30 67 SER A N 3
ATOM 4363 C CA . SER A 1 67 ? 4.040 -0.112 -5.463 1.00 10.23 67 SER A CA 3
ATOM 4364 C C . SER A 1 67 ? 5.337 -0.905 -5.229 1.00 55.34 67 SER A C 3
ATOM 4365 O O . SER A 1 67 ? 5.354 -1.883 -4.474 1.00 55.35 67 SER A O 3
ATOM 4373 N N . ASP A 1 68 ? 6.416 -0.476 -5.878 1.00 23.00 68 ASP A N 3
ATOM 4374 C CA . ASP A 1 68 ? 7.713 -1.151 -5.771 1.00 30.03 68 ASP A CA 3
ATOM 4375 C C . ASP A 1 68 ? 8.286 -1.029 -4.344 1.00 40.33 68 ASP A C 3
ATOM 4376 O O . ASP A 1 68 ? 8.983 -1.923 -3.860 1.00 74.24 68 ASP A O 3
ATOM 4385 N N . LEU A 1 69 ? 7.972 0.079 -3.674 1.00 73.30 69 LEU A N 3
ATOM 4386 C CA . LEU A 1 69 ? 8.405 0.305 -2.289 1.00 72.03 69 LEU A CA 3
ATOM 4387 C C . LEU A 1 69 ? 7.790 -0.729 -1.327 1.00 23.42 69 LEU A C 3
ATOM 4388 O O . LEU A 1 69 ? 8.505 -1.399 -0.575 1.00 14.30 69 LEU A O 3
ATOM 4404 N N . VAL A 1 70 ? 6.465 -0.856 -1.362 1.00 2.34 70 VAL A N 3
ATOM 4405 C CA . VAL A 1 70 ? 5.737 -1.733 -0.435 1.00 40.40 70 VAL A CA 3
ATOM 4406 C C . VAL A 1 70 ? 6.194 -3.203 -0.543 1.00 24.33 70 VAL A C 3
ATOM 4407 O O . VAL A 1 70 ? 6.462 -3.856 0.467 1.00 21.10 70 VAL A O 3
ATOM 4420 N N . LYS A 1 71 ? 6.294 -3.714 -1.772 1.00 62.33 71 LYS A N 3
ATOM 4421 C CA . LYS A 1 71 ? 6.711 -5.108 -2.000 1.00 1.13 71 LYS A CA 3
ATOM 4422 C C . LYS A 1 71 ? 8.136 -5.374 -1.481 1.00 22.21 71 LYS A C 3
ATOM 4423 O O . LYS A 1 71 ? 8.463 -6.497 -1.096 1.00 11.23 71 LYS A O 3
ATOM 4442 N N . ALA A 1 72 ? 8.973 -4.337 -1.479 1.00 2.34 72 ALA A N 3
ATOM 4443 C CA . ALA A 1 72 ? 10.360 -4.455 -1.011 1.00 2.12 72 ALA A CA 3
ATOM 4444 C C . ALA A 1 72 ? 10.463 -4.308 0.517 1.00 62.24 72 ALA A C 3
ATOM 4445 O O . ALA A 1 72 ? 11.548 -4.416 1.090 1.00 31.34 72 ALA A O 3
ATOM 4452 N N . ARG A 1 73 ? 9.329 -4.055 1.172 1.00 2.31 73 ARG A N 3
ATOM 4453 C CA . ARG A 1 73 ? 9.296 -3.863 2.629 1.00 65.04 73 ARG A CA 3
ATOM 4454 C C . ARG A 1 73 ? 8.351 -4.870 3.308 1.00 72.34 73 ARG A C 3
ATOM 4455 O O . ARG A 1 73 ? 7.539 -4.503 4.161 1.00 52.52 73 ARG A O 3
ATOM 4476 N N . THR A 1 74 ? 8.496 -6.149 2.948 1.00 45.32 74 THR A N 3
ATOM 4477 C CA . THR A 1 74 ? 7.663 -7.235 3.502 1.00 74.15 74 THR A CA 3
ATOM 4478 C C . THR A 1 74 ? 7.705 -7.283 5.039 1.00 42.32 74 THR A C 3
ATOM 4479 O O . THR A 1 74 ? 6.773 -7.771 5.683 1.00 61.23 74 THR A O 3
ATOM 4490 N N . ASP A 1 75 ? 8.795 -6.789 5.620 1.00 53.13 75 ASP A N 3
ATOM 4491 C CA . ASP A 1 75 ? 8.913 -6.662 7.076 1.00 41.12 75 ASP A CA 3
ATOM 4492 C C . ASP A 1 75 ? 7.763 -5.817 7.652 1.00 20.13 75 ASP A C 3
ATOM 4493 O O . ASP A 1 75 ? 7.168 -6.160 8.680 1.00 65.22 75 ASP A O 3
ATOM 4502 N N . LEU A 1 76 ? 7.441 -4.728 6.962 1.00 10.51 76 LEU A N 3
ATOM 4503 C CA . LEU A 1 76 ? 6.409 -3.786 7.405 1.00 43.53 76 LEU A CA 3
ATOM 4504 C C . LEU A 1 76 ? 5.028 -4.119 6.812 1.00 3.15 76 LEU A C 3
ATOM 4505 O O . LEU A 1 76 ? 4.009 -4.043 7.504 1.00 35.22 76 LEU A O 3
ATOM 4521 N N . PHE A 1 77 ? 4.999 -4.481 5.527 1.00 21.23 77 PHE A N 3
ATOM 4522 C CA . PHE A 1 77 ? 3.733 -4.682 4.805 1.00 14.21 77 PHE A CA 3
ATOM 4523 C C . PHE A 1 77 ? 3.647 -6.081 4.164 1.00 33.32 77 PHE A C 3
ATOM 4524 O O . PHE A 1 77 ? 4.596 -6.555 3.544 1.00 61.22 77 PHE A O 3
ATOM 4541 N N . VAL A 1 78 ? 2.495 -6.731 4.314 1.00 12.53 78 VAL A N 3
ATOM 4542 C CA . VAL A 1 78 ? 2.242 -8.027 3.672 1.00 71.41 78 VAL A CA 3
ATOM 4543 C C . VAL A 1 78 ? 1.680 -7.818 2.255 1.00 71.53 78 VAL A C 3
ATOM 4544 O O . VAL A 1 78 ? 0.602 -7.242 2.086 1.00 34.11 78 VAL A O 3
ATOM 4557 N N . THR A 1 79 ? 2.413 -8.284 1.241 1.00 62.01 79 THR A N 3
ATOM 4558 C CA . THR A 1 79 ? 2.071 -8.004 -0.166 1.00 62.33 79 THR A CA 3
ATOM 4559 C C . THR A 1 79 ? 1.721 -9.275 -0.959 1.00 23.33 79 THR A C 3
ATOM 4560 O O . THR A 1 79 ? 2.466 -10.259 -0.936 1.00 43.15 79 THR A O 3
ATOM 4571 N N . GLU A 1 80 ? 0.585 -9.241 -1.666 1.00 21.21 80 GLU A N 3
ATOM 4572 C CA . GLU A 1 80 ? 0.173 -10.331 -2.569 1.00 12.21 80 GLU A CA 3
ATOM 4573 C C . GLU A 1 80 ? -0.674 -9.799 -3.737 1.00 61.41 80 GLU A C 3
ATOM 4574 O O . GLU A 1 80 ? -1.584 -8.989 -3.544 1.00 74.51 80 GLU A O 3
ATOM 4586 N N . GLU A 1 81 ? -0.376 -10.260 -4.953 1.00 13.24 81 GLU A N 3
ATOM 4587 C CA . GLU A 1 81 ? -1.187 -9.918 -6.129 1.00 54.42 81 GLU A CA 3
ATOM 4588 C C . GLU A 1 81 ? -2.332 -10.930 -6.284 1.00 44.35 81 GLU A C 3
ATOM 4589 O O . GLU A 1 81 ? -2.098 -12.135 -6.399 1.00 4.24 81 GLU A O 3
ATOM 4601 N N . ARG A 1 82 ? -3.569 -10.444 -6.279 1.00 75.45 82 ARG A N 3
ATOM 4602 C CA . ARG A 1 82 ? -4.747 -11.316 -6.345 1.00 5.12 82 ARG A CA 3
ATOM 4603 C C . ARG A 1 82 ? -5.555 -11.037 -7.626 1.00 1.01 82 ARG A C 3
ATOM 4604 O O . ARG A 1 82 ? -5.654 -9.893 -8.066 1.00 1.52 82 ARG A O 3
ATOM 4625 N N . GLN A 1 83 ? -6.132 -12.078 -8.220 1.00 55.14 83 GLN A N 3
ATOM 4626 C CA . GLN A 1 83 ? -6.922 -11.918 -9.449 1.00 73.21 83 GLN A CA 3
ATOM 4627 C C . GLN A 1 83 ? -8.334 -11.399 -9.133 1.00 42.20 83 GLN A C 3
ATOM 4628 O O . GLN A 1 83 ? -8.958 -11.826 -8.160 1.00 62.31 83 GLN A O 3
ATOM 4642 N N . VAL A 1 84 ? -8.836 -10.482 -9.960 1.00 12.33 84 VAL A N 3
ATOM 4643 C CA . VAL A 1 84 ? -10.153 -9.875 -9.733 1.00 74.32 84 VAL A CA 3
ATOM 4644 C C . VAL A 1 84 ? -11.273 -10.712 -10.381 1.00 2.11 84 VAL A C 3
ATOM 4645 O O . VAL A 1 84 ? -11.282 -10.912 -11.599 1.00 73.33 84 VAL A O 3
ATOM 4658 N N . PRO A 1 85 ? -12.233 -11.212 -9.569 1.00 62.23 85 PRO A N 3
ATOM 4659 C CA . PRO A 1 85 ? -13.332 -12.070 -10.057 1.00 73.13 85 PRO A CA 3
ATOM 4660 C C . PRO A 1 85 ? -14.152 -11.422 -11.188 1.00 11.53 85 PRO A C 3
ATOM 4661 O O . PRO A 1 85 ? -14.475 -10.234 -11.137 1.00 44.51 85 PRO A O 3
ATOM 4672 N N . GLY A 1 86 ? -14.489 -12.214 -12.206 1.00 32.21 86 GLY A N 3
ATOM 4673 C CA . GLY A 1 86 ? -15.220 -11.693 -13.361 1.00 42.22 86 GLY A CA 3
ATOM 4674 C C . GLY A 1 86 ? -14.373 -10.786 -14.252 1.00 55.33 86 GLY A C 3
ATOM 4675 O O . GLY A 1 86 ? -14.890 -10.152 -15.178 1.00 34.35 86 GLY A O 3
ATOM 4679 N N . SER A 1 87 ? -13.071 -10.726 -13.977 1.00 51.54 87 SER A N 3
ATOM 4680 C CA . SER A 1 87 ? -12.142 -9.877 -14.735 1.00 20.21 87 SER A CA 3
ATOM 4681 C C . SER A 1 87 ? -10.840 -10.622 -15.064 1.00 34.40 87 SER A C 3
ATOM 4682 O O . SER A 1 87 ? -10.529 -11.651 -14.461 1.00 35.44 87 SER A O 3
ATOM 4690 N N . THR A 1 88 ? -10.089 -10.103 -16.034 1.00 53.40 88 THR A N 3
ATOM 4691 C CA . THR A 1 88 ? -8.813 -10.718 -16.448 1.00 1.54 88 THR A CA 3
ATOM 4692 C C . THR A 1 88 ? -7.611 -10.121 -15.697 1.00 52.44 88 THR A C 3
ATOM 4693 O O . THR A 1 88 ? -6.627 -10.814 -15.418 1.00 10.01 88 THR A O 3
ATOM 4704 N N . GLN A 1 89 ? -7.698 -8.833 -15.360 1.00 14.22 89 GLN A N 3
ATOM 4705 C CA . GLN A 1 89 ? -6.608 -8.140 -14.661 1.00 4.04 89 GLN A CA 3
ATOM 4706 C C . GLN A 1 89 ? -6.452 -8.630 -13.209 1.00 3.42 89 GLN A C 3
ATOM 4707 O O . GLN A 1 89 ? -7.381 -9.186 -12.616 1.00 24.13 89 GLN A O 3
ATOM 4721 N N . LYS A 1 90 ? -5.271 -8.408 -12.639 1.00 62.12 90 LYS A N 3
ATOM 4722 C CA . LYS A 1 90 ? -4.990 -8.782 -11.250 1.00 42.03 90 LYS A CA 3
ATOM 4723 C C . LYS A 1 90 ? -4.594 -7.545 -10.422 1.00 25.34 90 LYS A C 3
ATOM 4724 O O . LYS A 1 90 ? -3.827 -6.693 -10.881 1.00 21.24 90 LYS A O 3
ATOM 4743 N N . ALA A 1 91 ? -5.116 -7.450 -9.201 1.00 64.30 91 ALA A N 3
ATOM 4744 C CA . ALA A 1 91 ? -4.883 -6.280 -8.347 1.00 24.23 91 ALA A CA 3
ATOM 4745 C C . ALA A 1 91 ? -3.964 -6.615 -7.164 1.00 70.40 91 ALA A C 3
ATOM 4746 O O . ALA A 1 91 ? -4.063 -7.687 -6.567 1.00 34.21 91 ALA A O 3
ATOM 4753 N N . LEU A 1 92 ? -3.072 -5.689 -6.835 1.00 2.21 92 LEU A N 3
ATOM 4754 C CA . LEU A 1 92 ? -2.148 -5.859 -5.710 1.00 3.24 92 LEU A CA 3
ATOM 4755 C C . LEU A 1 92 ? -2.821 -5.496 -4.375 1.00 13.10 92 LEU A C 3
ATOM 4756 O O . LEU A 1 92 ? -3.197 -4.343 -4.150 1.00 15.22 92 LEU A O 3
ATOM 4772 N N . TYR A 1 93 ? -2.978 -6.487 -3.500 1.00 52.20 93 TYR A N 3
ATOM 4773 C CA . TYR A 1 93 ? -3.561 -6.270 -2.169 1.00 51.01 93 TYR A CA 3
ATOM 4774 C C . TYR A 1 93 ? -2.476 -6.199 -1.087 1.00 52.13 93 TYR A C 3
ATOM 4775 O O . TYR A 1 93 ? -1.552 -7.017 -1.051 1.00 51.32 93 TYR A O 3
ATOM 4793 N N . LEU A 1 94 ? -2.610 -5.207 -0.210 1.00 11.32 94 LEU A N 3
ATOM 4794 C CA . LEU A 1 94 ? -1.629 -4.933 0.843 1.00 12.00 94 LEU A CA 3
ATOM 4795 C C . LEU A 1 94 ? -2.302 -4.956 2.222 1.00 72.44 94 LEU A C 3
ATOM 4796 O O . LEU A 1 94 ? -3.404 -4.436 2.384 1.00 34.02 94 LEU A O 3
ATOM 4812 N N . ARG A 1 95 ? -1.650 -5.545 3.219 1.00 60.34 95 ARG A N 3
ATOM 4813 C CA . ARG A 1 95 ? -2.178 -5.502 4.590 1.00 42.03 95 ARG A CA 3
ATOM 4814 C C . ARG A 1 95 ? -1.063 -5.310 5.624 1.00 53.24 95 ARG A C 3
ATOM 4815 O O . ARG A 1 95 ? 0.084 -5.702 5.403 1.00 11.54 95 ARG A O 3
ATOM 4836 N N . ALA A 1 96 ? -1.412 -4.695 6.753 1.00 20.41 96 ALA A N 3
ATOM 4837 C CA . ALA A 1 96 ? -0.446 -4.428 7.826 1.00 74.42 96 ALA A CA 3
ATOM 4838 C C . ALA A 1 96 ? 0.156 -5.724 8.384 1.00 71.33 96 ALA A C 3
ATOM 4839 O O . ALA A 1 96 ? -0.525 -6.749 8.478 1.00 45.30 96 ALA A O 3
ATOM 4846 N N . LYS A 1 97 ? 1.425 -5.669 8.785 1.00 53.14 97 LYS A N 3
ATOM 4847 C CA . LYS A 1 97 ? 2.113 -6.856 9.294 1.00 12.43 97 LYS A CA 3
ATOM 4848 C C . LYS A 1 97 ? 1.697 -7.177 10.738 1.00 5.30 97 LYS A C 3
ATOM 4849 O O . LYS A 1 97 ? 2.203 -6.587 11.699 1.00 41.21 97 LYS A O 3
ATOM 4868 N N . LEU A 1 98 ? 0.754 -8.104 10.875 1.00 42.23 98 LEU A N 3
ATOM 4869 C CA . LEU A 1 98 ? 0.434 -8.696 12.174 1.00 11.05 98 LEU A CA 3
ATOM 4870 C C . LEU A 1 98 ? 1.277 -9.960 12.352 1.00 12.31 98 LEU A C 3
ATOM 4871 O O . LEU A 1 98 ? 0.959 -11.019 11.810 1.00 21.30 98 LEU A O 3
ATOM 4887 N N . GLU A 1 99 ? 2.365 -9.833 13.097 1.00 65.11 99 GLU A N 3
ATOM 4888 C CA . GLU A 1 99 ? 3.387 -10.875 13.149 1.00 20.12 99 GLU A CA 3
ATOM 4889 C C . GLU A 1 99 ? 3.374 -11.616 14.491 1.00 32.04 99 GLU A C 3
ATOM 4890 O O . GLU A 1 99 ? 3.506 -11.007 15.555 1.00 43.03 99 GLU A O 3
ATOM 4902 N N . HIS A 1 100 ? 3.207 -12.937 14.432 1.00 62.42 100 HIS A N 3
ATOM 4903 C CA . HIS A 1 100 ? 3.181 -13.767 15.641 1.00 21.12 100 HIS A CA 3
ATOM 4904 C C . HIS A 1 100 ? 4.576 -13.826 16.282 1.00 13.45 100 HIS A C 3
ATOM 4905 O O . HIS A 1 100 ? 5.488 -14.468 15.759 1.00 34.44 100 HIS A O 3
ATOM 4920 N N . HIS A 1 101 ? 4.733 -13.150 17.416 1.00 22.11 101 HIS A N 3
ATOM 4921 C CA . HIS A 1 101 ? 6.046 -12.960 18.035 1.00 2.00 101 HIS A CA 3
ATOM 4922 C C . HIS A 1 101 ? 6.258 -13.871 19.257 1.00 11.14 101 HIS A C 3
ATOM 4923 O O . HIS A 1 101 ? 5.959 -13.489 20.387 1.00 75.41 101 HIS A O 3
ATOM 4938 N N . HIS A 1 102 ? 6.751 -15.084 19.000 1.00 31.54 102 HIS A N 3
ATOM 4939 C CA . HIS A 1 102 ? 7.195 -16.022 20.048 1.00 53.30 102 HIS A CA 3
ATOM 4940 C C . HIS A 1 102 ? 6.181 -16.186 21.203 1.00 60.13 102 HIS A C 3
ATOM 4941 O O . HIS A 1 102 ? 6.424 -15.724 22.319 1.00 74.33 102 HIS A O 3
ATOM 4956 N N . HIS A 1 103 ? 5.055 -16.848 20.934 1.00 74.35 103 HIS A N 3
ATOM 4957 C CA . HIS A 1 103 ? 4.032 -17.100 21.965 1.00 2.24 103 HIS A CA 3
ATOM 4958 C C . HIS A 1 103 ? 3.163 -18.324 21.631 1.00 44.12 103 HIS A C 3
ATOM 4959 O O . HIS A 1 103 ? 2.664 -18.467 20.514 1.00 73.15 103 HIS A O 3
ATOM 4974 N N . HIS A 1 104 ? 2.976 -19.197 22.620 1.00 51.43 104 HIS A N 3
ATOM 4975 C CA . HIS A 1 104 ? 2.135 -20.392 22.471 1.00 51.32 104 HIS A CA 3
ATOM 4976 C C . HIS A 1 104 ? 1.069 -20.443 23.578 1.00 22.11 104 HIS A C 3
ATOM 4977 O O . HIS A 1 104 ? 1.399 -20.378 24.762 1.00 1.42 104 HIS A O 3
ATOM 4992 N N . HIS A 1 105 ? -0.202 -20.565 23.194 1.00 73.50 105 HIS A N 3
ATOM 4993 C CA . HIS A 1 105 ? -1.300 -20.592 24.176 1.00 65.10 105 HIS A CA 3
ATOM 4994 C C . HIS A 1 105 ? -1.231 -21.835 25.096 1.00 65.24 105 HIS A C 3
ATOM 4995 O O . HIS A 1 105 ? -1.041 -21.660 26.320 1.00 38.08 105 HIS A O 3
ATOM 5011 N N . MET A 1 1 ? 27.720 19.153 -37.797 1.00 32.54 1 MET A N 4
ATOM 5012 C CA . MET A 1 1 ? 26.585 18.417 -38.419 1.00 52.50 1 MET A CA 4
ATOM 5013 C C . MET A 1 1 ? 25.447 18.204 -37.411 1.00 64.34 1 MET A C 4
ATOM 5014 O O . MET A 1 1 ? 24.373 18.793 -37.535 1.00 11.11 1 MET A O 4
ATOM 5030 N N . ASP A 1 2 ? 25.692 17.359 -36.411 1.00 54.43 2 ASP A N 4
ATOM 5031 C CA . ASP A 1 2 ? 24.700 17.079 -35.368 1.00 14.02 2 ASP A CA 4
ATOM 5032 C C . ASP A 1 2 ? 25.153 17.630 -34.002 1.00 24.21 2 ASP A C 4
ATOM 5033 O O . ASP A 1 2 ? 26.260 17.343 -33.535 1.00 52.44 2 ASP A O 4
ATOM 5042 N N . GLN A 1 3 ? 24.299 18.433 -33.366 1.00 61.34 3 GLN A N 4
ATOM 5043 C CA . GLN A 1 3 ? 24.630 19.037 -32.069 1.00 63.13 3 GLN A CA 4
ATOM 5044 C C . GLN A 1 3 ? 24.204 18.135 -30.900 1.00 21.15 3 GLN A C 4
ATOM 5045 O O . GLN A 1 3 ? 23.015 17.997 -30.598 1.00 22.10 3 GLN A O 4
ATOM 5059 N N . LYS A 1 4 ? 25.183 17.517 -30.245 1.00 31.01 4 LYS A N 4
ATOM 5060 C CA . LYS A 1 4 ? 24.925 16.652 -29.092 1.00 20.34 4 LYS A CA 4
ATOM 5061 C C . LYS A 1 4 ? 25.077 17.426 -27.774 1.00 44.14 4 LYS A C 4
ATOM 5062 O O . LYS A 1 4 ? 26.167 17.487 -27.201 1.00 54.12 4 LYS A O 4
ATOM 5081 N N . SER A 1 5 ? 23.986 18.026 -27.303 1.00 11.21 5 SER A N 4
ATOM 5082 C CA . SER A 1 5 ? 24.005 18.783 -26.041 1.00 52.00 5 SER A CA 4
ATOM 5083 C C . SER A 1 5 ? 23.953 17.841 -24.828 1.00 63.23 5 SER A C 4
ATOM 5084 O O . SER A 1 5 ? 22.936 17.736 -24.140 1.00 33.03 5 SER A O 4
ATOM 5092 N N . SER A 1 6 ? 25.064 17.149 -24.583 1.00 4.31 6 SER A N 4
ATOM 5093 C CA . SER A 1 6 ? 25.148 16.152 -23.507 1.00 14.23 6 SER A CA 4
ATOM 5094 C C . SER A 1 6 ? 26.592 15.695 -23.287 1.00 43.33 6 SER A C 4
ATOM 5095 O O . SER A 1 6 ? 27.355 15.541 -24.245 1.00 21.42 6 SER A O 4
ATOM 5103 N N . SER A 1 7 ? 26.960 15.479 -22.028 1.00 33.32 7 SER A N 4
ATOM 5104 C CA . SER A 1 7 ? 28.297 14.977 -21.684 1.00 3.33 7 SER A CA 4
ATOM 5105 C C . SER A 1 7 ? 28.358 13.451 -21.822 1.00 0.23 7 SER A C 4
ATOM 5106 O O . SER A 1 7 ? 27.526 12.746 -21.255 1.00 44.45 7 SER A O 4
ATOM 5114 N N . PRO A 1 8 ? 29.346 12.916 -22.573 1.00 71.00 8 PRO A N 4
ATOM 5115 C CA . PRO A 1 8 ? 29.505 11.461 -22.753 1.00 44.15 8 PRO A CA 4
ATOM 5116 C C . PRO A 1 8 ? 29.546 10.694 -21.418 1.00 65.40 8 PRO A C 4
ATOM 5117 O O . PRO A 1 8 ? 29.083 9.555 -21.329 1.00 31.24 8 PRO A O 4
ATOM 5128 N N . GLN A 1 9 ? 30.109 11.321 -20.384 1.00 61.43 9 GLN A N 4
ATOM 5129 C CA . GLN A 1 9 ? 30.120 10.748 -19.032 1.00 3.41 9 GLN A CA 4
ATOM 5130 C C . GLN A 1 9 ? 29.534 11.736 -18.005 1.00 14.33 9 GLN A C 4
ATOM 5131 O O . GLN A 1 9 ? 30.262 12.532 -17.410 1.00 21.42 9 GLN A O 4
ATOM 5145 N N . PRO A 1 10 ? 28.203 11.715 -17.801 1.00 73.34 10 PRO A N 4
ATOM 5146 C CA . PRO A 1 10 ? 27.535 12.583 -16.816 1.00 54.13 10 PRO A CA 4
ATOM 5147 C C . PRO A 1 10 ? 27.870 12.184 -15.368 1.00 30.11 10 PRO A C 4
ATOM 5148 O O . PRO A 1 10 ? 27.997 10.997 -15.057 1.00 44.51 10 PRO A O 4
ATOM 5159 N N . ALA A 1 11 ? 28.004 13.179 -14.487 1.00 41.22 11 ALA A N 4
ATOM 5160 C CA . ALA A 1 11 ? 28.347 12.934 -13.080 1.00 51.33 11 ALA A CA 4
ATOM 5161 C C . ALA A 1 11 ? 27.336 11.989 -12.403 1.00 24.40 11 ALA A C 4
ATOM 5162 O O . ALA A 1 11 ? 26.188 12.361 -12.153 1.00 54.44 11 ALA A O 4
ATOM 5169 N N . ALA A 1 12 ? 27.769 10.759 -12.124 1.00 13.34 12 ALA A N 4
ATOM 5170 C CA . ALA A 1 12 ? 26.906 9.755 -11.491 1.00 51.21 12 ALA A CA 4
ATOM 5171 C C . ALA A 1 12 ? 26.491 10.180 -10.072 1.00 64.14 12 ALA A C 4
ATOM 5172 O O . ALA A 1 12 ? 27.341 10.409 -9.207 1.00 24.25 12 ALA A O 4
ATOM 5179 N N . GLN A 1 13 ? 25.185 10.287 -9.837 1.00 33.25 13 GLN A N 4
ATOM 5180 C CA . GLN A 1 13 ? 24.668 10.707 -8.528 1.00 15.21 13 GLN A CA 4
ATOM 5181 C C . GLN A 1 13 ? 24.444 9.508 -7.596 1.00 13.44 13 GLN A C 4
ATOM 5182 O O . GLN A 1 13 ? 23.483 8.755 -7.754 1.00 53.34 13 GLN A O 4
ATOM 5196 N N . ALA A 1 14 ? 25.341 9.336 -6.627 1.00 54.43 14 ALA A N 4
ATOM 5197 C CA . ALA A 1 14 ? 25.207 8.273 -5.628 1.00 41.34 14 ALA A CA 4
ATOM 5198 C C . ALA A 1 14 ? 24.140 8.634 -4.582 1.00 52.15 14 ALA A C 4
ATOM 5199 O O . ALA A 1 14 ? 24.010 9.801 -4.201 1.00 31.34 14 ALA A O 4
ATOM 5206 N N . PRO A 1 15 ? 23.358 7.645 -4.100 1.00 61.13 15 PRO A N 4
ATOM 5207 C CA . PRO A 1 15 ? 22.289 7.897 -3.121 1.00 32.42 15 PRO A CA 4
ATOM 5208 C C . PRO A 1 15 ? 22.807 8.522 -1.816 1.00 13.01 15 PRO A C 4
ATOM 5209 O O . PRO A 1 15 ? 23.332 7.834 -0.937 1.00 32.53 15 PRO A O 4
ATOM 5220 N N . GLU A 1 16 ? 22.662 9.837 -1.711 1.00 23.31 16 GLU A N 4
ATOM 5221 C CA . GLU A 1 16 ? 23.099 10.589 -0.529 1.00 44.23 16 GLU A CA 4
ATOM 5222 C C . GLU A 1 16 ? 21.891 11.135 0.252 1.00 50.31 16 GLU A C 4
ATOM 5223 O O . GLU A 1 16 ? 20.883 11.521 -0.346 1.00 61.22 16 GLU A O 4
ATOM 5235 N N . THR A 1 17 ? 22.017 11.169 1.582 1.00 75.54 17 THR A N 4
ATOM 5236 C CA . THR A 1 17 ? 20.925 11.579 2.485 1.00 25.01 17 THR A CA 4
ATOM 5237 C C . THR A 1 17 ? 19.824 10.508 2.547 1.00 4.42 17 THR A C 4
ATOM 5238 O O . THR A 1 17 ? 19.052 10.334 1.602 1.00 10.30 17 THR A O 4
ATOM 5249 N N . LYS A 1 18 ? 19.752 9.795 3.670 1.00 51.41 18 LYS A N 4
ATOM 5250 C CA . LYS A 1 18 ? 18.795 8.693 3.834 1.00 44.14 18 LYS A CA 4
ATOM 5251 C C . LYS A 1 18 ? 17.482 9.163 4.478 1.00 71.20 18 LYS A C 4
ATOM 5252 O O . LYS A 1 18 ? 17.480 9.987 5.395 1.00 71.24 18 LYS A O 4
ATOM 5271 N N . GLN A 1 19 ? 16.368 8.617 3.991 1.00 71.04 19 GLN A N 4
ATOM 5272 C CA . GLN A 1 19 ? 15.040 8.918 4.540 1.00 23.15 19 GLN A CA 4
ATOM 5273 C C . GLN A 1 19 ? 14.629 7.891 5.609 1.00 55.22 19 GLN A C 4
ATOM 5274 O O . GLN A 1 19 ? 15.085 6.743 5.602 1.00 42.54 19 GLN A O 4
ATOM 5288 N N . ALA A 1 20 ? 13.776 8.320 6.537 1.00 44.24 20 ALA A N 4
ATOM 5289 C CA . ALA A 1 20 ? 13.223 7.430 7.565 1.00 1.52 20 ALA A CA 4
ATOM 5290 C C . ALA A 1 20 ? 11.726 7.167 7.325 1.00 33.54 20 ALA A C 4
ATOM 5291 O O . ALA A 1 20 ? 10.976 8.080 6.968 1.00 74.30 20 ALA A O 4
ATOM 5298 N N . PHE A 1 21 ? 11.302 5.919 7.513 1.00 75.05 21 PHE A N 4
ATOM 5299 C CA . PHE A 1 21 ? 9.902 5.524 7.290 1.00 4.12 21 PHE A CA 4
ATOM 5300 C C . PHE A 1 21 ? 8.988 5.909 8.469 1.00 40.13 21 PHE A C 4
ATOM 5301 O O . PHE A 1 21 ? 9.233 5.507 9.610 1.00 51.54 21 PHE A O 4
ATOM 5318 N N . PRO A 1 22 ? 7.931 6.706 8.217 1.00 52.33 22 PRO A N 4
ATOM 5319 C CA . PRO A 1 22 ? 6.853 6.901 9.187 1.00 32.30 22 PRO A CA 4
ATOM 5320 C C . PRO A 1 22 ? 5.752 5.839 9.015 1.00 61.03 22 PRO A C 4
ATOM 5321 O O . PRO A 1 22 ? 4.877 5.965 8.160 1.00 43.41 22 PRO A O 4
ATOM 5332 N N . ARG A 1 23 ? 5.788 4.791 9.839 1.00 74.12 23 ARG A N 4
ATOM 5333 C CA . ARG A 1 23 ? 4.894 3.641 9.647 1.00 24.23 23 ARG A CA 4
ATOM 5334 C C . ARG A 1 23 ? 3.503 3.853 10.266 1.00 13.05 23 ARG A C 4
ATOM 5335 O O . ARG A 1 23 ? 2.525 3.285 9.789 1.00 75.54 23 ARG A O 4
ATOM 5356 N N . LYS A 1 24 ? 3.411 4.666 11.317 1.00 32.03 24 LYS A N 4
ATOM 5357 C CA . LYS A 1 24 ? 2.128 4.894 11.998 1.00 23.24 24 LYS A CA 4
ATOM 5358 C C . LYS A 1 24 ? 1.031 5.372 11.032 1.00 72.30 24 LYS A C 4
ATOM 5359 O O . LYS A 1 24 ? 0.013 4.700 10.854 1.00 63.24 24 LYS A O 4
ATOM 5378 N N . PHE A 1 25 ? 1.252 6.524 10.401 1.00 65.24 25 PHE A N 4
ATOM 5379 C CA . PHE A 1 25 ? 0.271 7.102 9.473 1.00 2.21 25 PHE A CA 4
ATOM 5380 C C . PHE A 1 25 ? -0.036 6.155 8.301 1.00 34.24 25 PHE A C 4
ATOM 5381 O O . PHE A 1 25 ? -1.174 6.075 7.832 1.00 15.24 25 PHE A O 4
ATOM 5398 N N . VAL A 1 26 ? 0.982 5.429 7.843 1.00 33.21 26 VAL A N 4
ATOM 5399 C CA . VAL A 1 26 ? 0.820 4.478 6.741 1.00 44.21 26 VAL A CA 4
ATOM 5400 C C . VAL A 1 26 ? -0.072 3.290 7.144 1.00 4.41 26 VAL A C 4
ATOM 5401 O O . VAL A 1 26 ? -1.015 2.940 6.431 1.00 13.33 26 VAL A O 4
ATOM 5414 N N . LEU A 1 27 ? 0.220 2.684 8.292 1.00 72.13 27 LEU A N 4
ATOM 5415 C CA . LEU A 1 27 ? -0.593 1.578 8.814 1.00 25.12 27 LEU A CA 4
ATOM 5416 C C . LEU A 1 27 ? -2.013 2.052 9.159 1.00 71.42 27 LEU A C 4
ATOM 5417 O O . LEU A 1 27 ? -2.979 1.298 9.031 1.00 23.43 27 LEU A O 4
ATOM 5433 N N . ALA A 1 28 ? -2.129 3.306 9.597 1.00 71.04 28 ALA A N 4
ATOM 5434 C CA . ALA A 1 28 ? -3.433 3.919 9.863 1.00 50.41 28 ALA A CA 4
ATOM 5435 C C . ALA A 1 28 ? -4.266 4.023 8.579 1.00 51.44 28 ALA A C 4
ATOM 5436 O O . ALA A 1 28 ? -5.450 3.681 8.561 1.00 42.35 28 ALA A O 4
ATOM 5443 N N . ALA A 1 29 ? -3.638 4.501 7.506 1.00 22.45 29 ALA A N 4
ATOM 5444 C CA . ALA A 1 29 ? -4.287 4.568 6.195 1.00 42.01 29 ALA A CA 4
ATOM 5445 C C . ALA A 1 29 ? -4.625 3.166 5.672 1.00 30.43 29 ALA A C 4
ATOM 5446 O O . ALA A 1 29 ? -5.689 2.940 5.092 1.00 73.25 29 ALA A O 4
ATOM 5453 N N . LEU A 1 30 ? -3.707 2.232 5.899 1.00 34.44 30 LEU A N 4
ATOM 5454 C CA . LEU A 1 30 ? -3.867 0.845 5.467 1.00 54.43 30 LEU A CA 4
ATOM 5455 C C . LEU A 1 30 ? -5.124 0.200 6.071 1.00 4.31 30 LEU A C 4
ATOM 5456 O O . LEU A 1 30 ? -6.011 -0.242 5.340 1.00 63.44 30 LEU A O 4
ATOM 5472 N N . GLU A 1 31 ? -5.211 0.173 7.405 1.00 51.21 31 GLU A N 4
ATOM 5473 C CA . GLU A 1 31 ? -6.351 -0.455 8.095 1.00 13.04 31 GLU A CA 4
ATOM 5474 C C . GLU A 1 31 ? -7.691 0.199 7.701 1.00 61.44 31 GLU A C 4
ATOM 5475 O O . GLU A 1 31 ? -8.705 -0.482 7.542 1.00 34.42 31 GLU A O 4
ATOM 5487 N N . GLN A 1 32 ? -7.684 1.521 7.533 1.00 11.23 32 GLN A N 4
ATOM 5488 C CA . GLN A 1 32 ? -8.894 2.263 7.149 1.00 11.33 32 GLN A CA 4
ATOM 5489 C C . GLN A 1 32 ? -9.252 2.037 5.668 1.00 13.53 32 GLN A C 4
ATOM 5490 O O . GLN A 1 32 ? -10.394 2.248 5.255 1.00 53.14 32 GLN A O 4
ATOM 5504 N N . SER A 1 33 ? -8.275 1.603 4.873 1.00 30.53 33 SER A N 4
ATOM 5505 C CA . SER A 1 33 ? -8.509 1.272 3.456 1.00 32.15 33 SER A CA 4
ATOM 5506 C C . SER A 1 33 ? -8.684 -0.244 3.254 1.00 13.30 33 SER A C 4
ATOM 5507 O O . SER A 1 33 ? -8.886 -0.714 2.131 1.00 11.01 33 SER A O 4
ATOM 5515 N N . SER A 1 34 ? -8.605 -1.001 4.347 1.00 54.03 34 SER A N 4
ATOM 5516 C CA . SER A 1 34 ? -8.697 -2.469 4.290 1.00 51.34 34 SER A CA 4
ATOM 5517 C C . SER A 1 34 ? -10.135 -2.952 4.061 1.00 44.33 34 SER A C 4
ATOM 5518 O O . SER A 1 34 ? -11.088 -2.401 4.616 1.00 13.41 34 SER A O 4
ATOM 5526 N N . ASP A 1 35 ? -10.275 -3.988 3.237 1.00 35.45 35 ASP A N 4
ATOM 5527 C CA . ASP A 1 35 ? -11.572 -4.626 2.995 1.00 21.11 35 ASP A CA 4
ATOM 5528 C C . ASP A 1 35 ? -11.938 -5.602 4.135 1.00 11.11 35 ASP A C 4
ATOM 5529 O O . ASP A 1 35 ? -11.215 -5.712 5.126 1.00 22.42 35 ASP A O 4
ATOM 5538 N N . ASP A 1 36 ? -13.054 -6.319 3.980 1.00 1.43 36 ASP A N 4
ATOM 5539 C CA . ASP A 1 36 ? -13.524 -7.270 5.001 1.00 0.41 36 ASP A CA 4
ATOM 5540 C C . ASP A 1 36 ? -12.438 -8.297 5.390 1.00 54.53 36 ASP A C 4
ATOM 5541 O O . ASP A 1 36 ? -12.322 -8.681 6.557 1.00 54.11 36 ASP A O 4
ATOM 5550 N N . ALA A 1 37 ? -11.646 -8.729 4.410 1.00 13.20 37 ALA A N 4
ATOM 5551 C CA . ALA A 1 37 ? -10.594 -9.733 4.637 1.00 14.50 37 ALA A CA 4
ATOM 5552 C C . ALA A 1 37 ? -9.347 -9.138 5.316 1.00 24.31 37 ALA A C 4
ATOM 5553 O O . ALA A 1 37 ? -8.398 -9.858 5.631 1.00 13.34 37 ALA A O 4
ATOM 5560 N N . GLY A 1 38 ? -9.348 -7.825 5.541 1.00 3.22 38 GLY A N 4
ATOM 5561 C CA . GLY A 1 38 ? -8.196 -7.162 6.150 1.00 11.43 38 GLY A CA 4
ATOM 5562 C C . GLY A 1 38 ? -7.156 -6.700 5.133 1.00 31.44 38 GLY A C 4
ATOM 5563 O O . GLY A 1 38 ? -6.182 -6.039 5.487 1.00 72.32 38 GLY A O 4
ATOM 5567 N N . TRP A 1 39 ? -7.363 -7.054 3.868 1.00 73.33 39 TRP A N 4
ATOM 5568 C CA . TRP A 1 39 ? -6.458 -6.648 2.787 1.00 52.43 39 TRP A CA 4
ATOM 5569 C C . TRP A 1 39 ? -6.971 -5.389 2.075 1.00 4.10 39 TRP A C 4
ATOM 5570 O O . TRP A 1 39 ? -8.161 -5.275 1.776 1.00 62.31 39 TRP A O 4
ATOM 5591 N N . ALA A 1 40 ? -6.068 -4.453 1.803 1.00 71.20 40 ALA A N 4
ATOM 5592 C CA . ALA A 1 40 ? -6.409 -3.211 1.104 1.00 73.45 40 ALA A CA 4
ATOM 5593 C C . ALA A 1 40 ? -5.825 -3.184 -0.315 1.00 52.44 40 ALA A C 4
ATOM 5594 O O . ALA A 1 40 ? -4.633 -3.419 -0.506 1.00 70.21 40 ALA A O 4
ATOM 5601 N N . ASN A 1 41 ? -6.670 -2.898 -1.304 1.00 54.10 41 ASN A N 4
ATOM 5602 C CA . ASN A 1 41 ? -6.224 -2.775 -2.697 1.00 11.21 41 ASN A CA 4
ATOM 5603 C C . ASN A 1 41 ? -5.266 -1.580 -2.847 1.00 70.34 41 ASN A C 4
ATOM 5604 O O . ASN A 1 41 ? -5.571 -0.474 -2.397 1.00 64.41 41 ASN A O 4
ATOM 5615 N N . LEU A 1 42 ? -4.116 -1.814 -3.485 1.00 2.24 42 LEU A N 4
ATOM 5616 C CA . LEU A 1 42 ? -3.077 -0.785 -3.668 1.00 31.03 42 LEU A CA 4
ATOM 5617 C C . LEU A 1 42 ? -3.663 0.577 -4.096 1.00 51.30 42 LEU A C 4
ATOM 5618 O O . LEU A 1 42 ? -3.283 1.625 -3.567 1.00 2.35 42 LEU A O 4
ATOM 5634 N N . GLY A 1 43 ? -4.594 0.547 -5.050 1.00 45.33 43 GLY A N 4
ATOM 5635 C CA . GLY A 1 43 ? -5.221 1.774 -5.539 1.00 42.24 43 GLY A CA 4
ATOM 5636 C C . GLY A 1 43 ? -5.981 2.541 -4.454 1.00 51.32 43 GLY A C 4
ATOM 5637 O O . GLY A 1 43 ? -5.995 3.776 -4.444 1.00 13.34 43 GLY A O 4
ATOM 5641 N N . ASN A 1 44 ? -6.613 1.810 -3.537 1.00 12.45 44 ASN A N 4
ATOM 5642 C CA . ASN A 1 44 ? -7.345 2.421 -2.420 1.00 51.32 44 ASN A CA 4
ATOM 5643 C C . ASN A 1 44 ? -6.370 2.879 -1.322 1.00 14.25 44 ASN A C 4
ATOM 5644 O O . ASN A 1 44 ? -6.487 3.983 -0.784 1.00 11.01 44 ASN A O 4
ATOM 5655 N N . PHE A 1 45 ? -5.396 2.022 -1.019 1.00 12.11 45 PHE A N 4
ATOM 5656 C CA . PHE A 1 45 ? -4.370 2.314 -0.015 1.00 62.35 45 PHE A CA 4
ATOM 5657 C C . PHE A 1 45 ? -3.624 3.621 -0.332 1.00 41.32 45 PHE A C 4
ATOM 5658 O O . PHE A 1 45 ? -3.551 4.519 0.504 1.00 0.32 45 PHE A O 4
ATOM 5675 N N . GLY A 1 46 ? -3.084 3.719 -1.547 1.00 42.04 46 GLY A N 4
ATOM 5676 C CA . GLY A 1 46 ? -2.365 4.924 -1.958 1.00 42.30 46 GLY A CA 4
ATOM 5677 C C . GLY A 1 46 ? -3.221 6.185 -1.875 1.00 14.04 46 GLY A C 4
ATOM 5678 O O . GLY A 1 46 ? -2.735 7.256 -1.502 1.00 10.24 46 GLY A O 4
ATOM 5682 N N . ASN A 1 47 ? -4.504 6.048 -2.205 1.00 11.42 47 ASN A N 4
ATOM 5683 C CA . ASN A 1 47 ? -5.446 7.171 -2.158 1.00 43.51 47 ASN A CA 4
ATOM 5684 C C . ASN A 1 47 ? -5.564 7.742 -0.733 1.00 4.43 47 ASN A C 4
ATOM 5685 O O . ASN A 1 47 ? -5.276 8.920 -0.498 1.00 64.20 47 ASN A O 4
ATOM 5696 N N . TYR A 1 48 ? -5.982 6.904 0.220 1.00 62.33 48 TYR A N 4
ATOM 5697 C CA . TYR A 1 48 ? -6.187 7.356 1.601 1.00 75.11 48 TYR A CA 4
ATOM 5698 C C . TYR A 1 48 ? -4.850 7.672 2.297 1.00 24.33 48 TYR A C 4
ATOM 5699 O O . TYR A 1 48 ? -4.784 8.536 3.175 1.00 45.41 48 TYR A O 4
ATOM 5717 N N . LEU A 1 49 ? -3.788 6.977 1.891 1.00 40.22 49 LEU A N 4
ATOM 5718 C CA . LEU A 1 49 ? -2.447 7.218 2.440 1.00 42.14 49 LEU A CA 4
ATOM 5719 C C . LEU A 1 49 ? -2.007 8.671 2.223 1.00 54.32 49 LEU A C 4
ATOM 5720 O O . LEU A 1 49 ? -1.578 9.347 3.161 1.00 42.45 49 LEU A O 4
ATOM 5736 N N . ASN A 1 50 ? -2.140 9.156 0.990 1.00 41.03 50 ASN A N 4
ATOM 5737 C CA . ASN A 1 50 ? -1.742 10.527 0.654 1.00 11.33 50 ASN A CA 4
ATOM 5738 C C . ASN A 1 50 ? -2.621 11.569 1.378 1.00 42.33 50 ASN A C 4
ATOM 5739 O O . ASN A 1 50 ? -2.238 12.730 1.514 1.00 51.12 50 ASN A O 4
ATOM 5750 N N . LYS A 1 51 ? -3.800 11.149 1.842 1.00 4.41 51 LYS A N 4
ATOM 5751 C CA . LYS A 1 51 ? -4.681 12.032 2.621 1.00 14.20 51 LYS A CA 4
ATOM 5752 C C . LYS A 1 51 ? -4.117 12.274 4.031 1.00 70.41 51 LYS A C 4
ATOM 5753 O O . LYS A 1 51 ? -4.312 13.341 4.619 1.00 21.13 51 LYS A O 4
ATOM 5772 N N . LEU A 1 52 ? -3.424 11.274 4.571 1.00 33.02 52 LEU A N 4
ATOM 5773 C CA . LEU A 1 52 ? -2.816 11.384 5.903 1.00 44.15 52 LEU A CA 4
ATOM 5774 C C . LEU A 1 52 ? -1.395 11.960 5.821 1.00 63.42 52 LEU A C 4
ATOM 5775 O O . LEU A 1 52 ? -1.007 12.800 6.637 1.00 45.11 52 LEU A O 4
ATOM 5791 N N . GLN A 1 53 ? -0.620 11.503 4.837 1.00 10.15 53 GLN A N 4
ATOM 5792 C CA . GLN A 1 53 ? 0.752 11.990 4.633 1.00 74.25 53 GLN A CA 4
ATOM 5793 C C . GLN A 1 53 ? 1.029 12.317 3.156 1.00 53.12 53 GLN A C 4
ATOM 5794 O O . GLN A 1 53 ? 1.608 11.505 2.431 1.00 64.23 53 GLN A O 4
ATOM 5808 N N . PRO A 1 54 ? 0.620 13.511 2.682 1.00 51.40 54 PRO A N 4
ATOM 5809 C CA . PRO A 1 54 ? 0.961 13.975 1.323 1.00 60.34 54 PRO A CA 4
ATOM 5810 C C . PRO A 1 54 ? 2.469 14.247 1.172 1.00 24.31 54 PRO A C 4
ATOM 5811 O O . PRO A 1 54 ? 2.991 14.363 0.063 1.00 35.53 54 PRO A O 4
ATOM 5822 N N . ASP A 1 55 ? 3.158 14.346 2.311 1.00 52.10 55 ASP A N 4
ATOM 5823 C CA . ASP A 1 55 ? 4.614 14.514 2.343 1.00 73.03 55 ASP A CA 4
ATOM 5824 C C . ASP A 1 55 ? 5.336 13.161 2.152 1.00 54.54 55 ASP A C 4
ATOM 5825 O O . ASP A 1 55 ? 6.550 13.112 1.958 1.00 25.02 55 ASP A O 4
ATOM 5834 N N . PHE A 1 56 ? 4.575 12.068 2.202 1.00 10.23 56 PHE A N 4
ATOM 5835 C CA . PHE A 1 56 ? 5.133 10.716 2.060 1.00 32.53 56 PHE A CA 4
ATOM 5836 C C . PHE A 1 56 ? 4.957 10.193 0.626 1.00 54.22 56 PHE A C 4
ATOM 5837 O O . PHE A 1 56 ? 3.867 9.768 0.231 1.00 24.34 56 PHE A O 4
ATOM 5854 N N . ASP A 1 57 ? 6.025 10.251 -0.163 1.00 22.22 57 ASP A N 4
ATOM 5855 C CA . ASP A 1 57 ? 5.989 9.754 -1.539 1.00 23.14 57 ASP A CA 4
ATOM 5856 C C . ASP A 1 57 ? 7.135 8.764 -1.814 1.00 43.52 57 ASP A C 4
ATOM 5857 O O . ASP A 1 57 ? 8.258 8.948 -1.340 1.00 22.23 57 ASP A O 4
ATOM 5866 N N . SER A 1 58 ? 6.836 7.723 -2.592 1.00 71.33 58 SER A N 4
ATOM 5867 C CA . SER A 1 58 ? 7.805 6.660 -2.910 1.00 13.33 58 SER A CA 4
ATOM 5868 C C . SER A 1 58 ? 9.121 7.196 -3.505 1.00 60.12 58 SER A C 4
ATOM 5869 O O . SER A 1 58 ? 10.189 6.619 -3.277 1.00 31.00 58 SER A O 4
ATOM 5877 N N . ARG A 1 59 ? 9.050 8.294 -4.261 1.00 32.43 59 ARG A N 4
ATOM 5878 C CA . ARG A 1 59 ? 10.244 8.873 -4.900 1.00 62.40 59 ARG A CA 4
ATOM 5879 C C . ARG A 1 59 ? 11.323 9.248 -3.871 1.00 73.03 59 ARG A C 4
ATOM 5880 O O . ARG A 1 59 ? 12.519 9.076 -4.119 1.00 21.11 59 ARG A O 4
ATOM 5901 N N . LEU A 1 60 ? 10.891 9.743 -2.711 1.00 71.34 60 LEU A N 4
ATOM 5902 C CA . LEU A 1 60 ? 11.815 10.175 -1.652 1.00 63.24 60 LEU A CA 4
ATOM 5903 C C . LEU A 1 60 ? 12.734 9.033 -1.192 1.00 53.41 60 LEU A C 4
ATOM 5904 O O . LEU A 1 60 ? 13.847 9.267 -0.716 1.00 61.23 60 LEU A O 4
ATOM 5920 N N . TYR A 1 61 ? 12.264 7.796 -1.340 1.00 4.04 61 TYR A N 4
ATOM 5921 C CA . TYR A 1 61 ? 13.021 6.617 -0.899 1.00 71.12 61 TYR A CA 4
ATOM 5922 C C . TYR A 1 61 ? 13.725 5.910 -2.072 1.00 70.41 61 TYR A C 4
ATOM 5923 O O . TYR A 1 61 ? 14.272 4.821 -1.911 1.00 35.42 61 TYR A O 4
ATOM 5941 N N . GLY A 1 62 ? 13.711 6.540 -3.248 1.00 52.03 62 GLY A N 4
ATOM 5942 C CA . GLY A 1 62 ? 14.399 5.986 -4.413 1.00 35.14 62 GLY A CA 4
ATOM 5943 C C . GLY A 1 62 ? 13.609 4.904 -5.148 1.00 42.43 62 GLY A C 4
ATOM 5944 O O . GLY A 1 62 ? 14.189 4.076 -5.855 1.00 63.20 62 GLY A O 4
ATOM 5948 N N . TYR A 1 63 ? 12.286 4.904 -4.992 1.00 3.41 63 TYR A N 4
ATOM 5949 C CA . TYR A 1 63 ? 11.422 3.933 -5.684 1.00 74.54 63 TYR A CA 4
ATOM 5950 C C . TYR A 1 63 ? 10.613 4.602 -6.806 1.00 72.34 63 TYR A C 4
ATOM 5951 O O . TYR A 1 63 ? 10.323 5.796 -6.747 1.00 54.23 63 TYR A O 4
ATOM 5969 N N . LYS A 1 64 ? 10.251 3.825 -7.827 1.00 11.23 64 LYS A N 4
ATOM 5970 C CA . LYS A 1 64 ? 9.513 4.356 -8.981 1.00 11.31 64 LYS A CA 4
ATOM 5971 C C . LYS A 1 64 ? 8.022 4.567 -8.662 1.00 24.43 64 LYS A C 4
ATOM 5972 O O . LYS A 1 64 ? 7.387 5.480 -9.194 1.00 40.33 64 LYS A O 4
ATOM 5991 N N . LYS A 1 65 ? 7.469 3.718 -7.798 1.00 1.23 65 LYS A N 4
ATOM 5992 C CA . LYS A 1 65 ? 6.088 3.883 -7.326 1.00 30.12 65 LYS A CA 4
ATOM 5993 C C . LYS A 1 65 ? 5.855 3.157 -5.990 1.00 1.21 65 LYS A C 4
ATOM 5994 O O . LYS A 1 65 ? 6.721 2.421 -5.508 1.00 4.32 65 LYS A O 4
ATOM 6013 N N . LEU A 1 66 ? 4.675 3.366 -5.406 1.00 65.53 66 LEU A N 4
ATOM 6014 C CA . LEU A 1 66 ? 4.345 2.832 -4.077 1.00 72.22 66 LEU A CA 4
ATOM 6015 C C . LEU A 1 66 ? 4.449 1.297 -4.017 1.00 54.33 66 LEU A C 4
ATOM 6016 O O . LEU A 1 66 ? 4.977 0.745 -3.052 1.00 3.41 66 LEU A O 4
ATOM 6032 N N . SER A 1 67 ? 3.954 0.615 -5.049 1.00 61.45 67 SER A N 4
ATOM 6033 C CA . SER A 1 67 ? 3.968 -0.861 -5.084 1.00 72.13 67 SER A CA 4
ATOM 6034 C C . SER A 1 67 ? 5.385 -1.423 -4.889 1.00 4.24 67 SER A C 4
ATOM 6035 O O . SER A 1 67 ? 5.606 -2.297 -4.049 1.00 73.03 67 SER A O 4
ATOM 6043 N N . ASP A 1 68 ? 6.336 -0.909 -5.670 1.00 63.44 68 ASP A N 4
ATOM 6044 C CA . ASP A 1 68 ? 7.739 -1.334 -5.591 1.00 14.03 68 ASP A CA 4
ATOM 6045 C C . ASP A 1 68 ? 8.317 -1.094 -4.181 1.00 42.24 68 ASP A C 4
ATOM 6046 O O . ASP A 1 68 ? 9.133 -1.875 -3.689 1.00 32.34 68 ASP A O 4
ATOM 6055 N N . LEU A 1 69 ? 7.876 -0.014 -3.541 1.00 54.02 69 LEU A N 4
ATOM 6056 C CA . LEU A 1 69 ? 8.271 0.293 -2.162 1.00 12.41 69 LEU A CA 4
ATOM 6057 C C . LEU A 1 69 ? 7.728 -0.755 -1.178 1.00 24.21 69 LEU A C 4
ATOM 6058 O O . LEU A 1 69 ? 8.482 -1.355 -0.406 1.00 71.24 69 LEU A O 4
ATOM 6074 N N . VAL A 1 70 ? 6.415 -0.974 -1.220 1.00 30.04 70 VAL A N 4
ATOM 6075 C CA . VAL A 1 70 ? 5.741 -1.886 -0.288 1.00 74.11 70 VAL A CA 4
ATOM 6076 C C . VAL A 1 70 ? 6.286 -3.323 -0.388 1.00 75.51 70 VAL A C 4
ATOM 6077 O O . VAL A 1 70 ? 6.617 -3.943 0.624 1.00 73.10 70 VAL A O 4
ATOM 6090 N N . LYS A 1 71 ? 6.396 -3.845 -1.612 1.00 43.40 71 LYS A N 4
ATOM 6091 C CA . LYS A 1 71 ? 6.886 -5.218 -1.823 1.00 42.55 71 LYS A CA 4
ATOM 6092 C C . LYS A 1 71 ? 8.359 -5.368 -1.402 1.00 64.30 71 LYS A C 4
ATOM 6093 O O . LYS A 1 71 ? 8.793 -6.454 -1.021 1.00 50.52 71 LYS A O 4
ATOM 6112 N N . ALA A 1 72 ? 9.118 -4.273 -1.469 1.00 42.13 72 ALA A N 4
ATOM 6113 C CA . ALA A 1 72 ? 10.524 -4.275 -1.041 1.00 2.12 72 ALA A CA 4
ATOM 6114 C C . ALA A 1 72 ? 10.650 -4.159 0.486 1.00 50.34 72 ALA A C 4
ATOM 6115 O O . ALA A 1 72 ? 11.736 -4.330 1.048 1.00 51.24 72 ALA A O 4
ATOM 6122 N N . ARG A 1 73 ? 9.534 -3.863 1.152 1.00 43.13 73 ARG A N 4
ATOM 6123 C CA . ARG A 1 73 ? 9.502 -3.723 2.611 1.00 3.52 73 ARG A CA 4
ATOM 6124 C C . ARG A 1 73 ? 8.495 -4.692 3.254 1.00 40.23 73 ARG A C 4
ATOM 6125 O O . ARG A 1 73 ? 7.671 -4.292 4.079 1.00 30.13 73 ARG A O 4
ATOM 6146 N N . THR A 1 74 ? 8.594 -5.980 2.898 1.00 11.22 74 THR A N 4
ATOM 6147 C CA . THR A 1 74 ? 7.742 -7.025 3.500 1.00 43.53 74 THR A CA 4
ATOM 6148 C C . THR A 1 74 ? 7.934 -7.093 5.021 1.00 72.52 74 THR A C 4
ATOM 6149 O O . THR A 1 74 ? 7.127 -7.681 5.743 1.00 71.21 74 THR A O 4
ATOM 6160 N N . ASP A 1 75 ? 9.034 -6.512 5.489 1.00 43.25 75 ASP A N 4
ATOM 6161 C CA . ASP A 1 75 ? 9.272 -6.313 6.917 1.00 43.33 75 ASP A CA 4
ATOM 6162 C C . ASP A 1 75 ? 8.095 -5.571 7.574 1.00 52.35 75 ASP A C 4
ATOM 6163 O O . ASP A 1 75 ? 7.597 -5.978 8.626 1.00 32.24 75 ASP A O 4
ATOM 6172 N N . LEU A 1 76 ? 7.638 -4.506 6.920 1.00 63.03 76 LEU A N 4
ATOM 6173 C CA . LEU A 1 76 ? 6.563 -3.658 7.447 1.00 44.00 76 LEU A CA 4
ATOM 6174 C C . LEU A 1 76 ? 5.175 -4.095 6.945 1.00 73.50 76 LEU A C 4
ATOM 6175 O O . LEU A 1 76 ? 4.201 -4.082 7.702 1.00 53.53 76 LEU A O 4
ATOM 6191 N N . PHE A 1 77 ? 5.081 -4.470 5.667 1.00 61.24 77 PHE A N 4
ATOM 6192 C CA . PHE A 1 77 ? 3.779 -4.753 5.043 1.00 21.43 77 PHE A CA 4
ATOM 6193 C C . PHE A 1 77 ? 3.725 -6.168 4.438 1.00 12.23 77 PHE A C 4
ATOM 6194 O O . PHE A 1 77 ? 4.719 -6.675 3.923 1.00 11.04 77 PHE A O 4
ATOM 6211 N N . VAL A 1 78 ? 2.554 -6.801 4.504 1.00 53.21 78 VAL A N 4
ATOM 6212 C CA . VAL A 1 78 ? 2.333 -8.098 3.853 1.00 61.25 78 VAL A CA 4
ATOM 6213 C C . VAL A 1 78 ? 1.652 -7.898 2.489 1.00 32.25 78 VAL A C 4
ATOM 6214 O O . VAL A 1 78 ? 0.565 -7.323 2.408 1.00 72.12 78 VAL A O 4
ATOM 6227 N N . THR A 1 79 ? 2.291 -8.375 1.421 1.00 23.21 79 THR A N 4
ATOM 6228 C CA . THR A 1 79 ? 1.809 -8.121 0.055 1.00 43.11 79 THR A CA 4
ATOM 6229 C C . THR A 1 79 ? 1.396 -9.410 -0.675 1.00 74.14 79 THR A C 4
ATOM 6230 O O . THR A 1 79 ? 2.133 -10.396 -0.682 1.00 25.10 79 THR A O 4
ATOM 6241 N N . GLU A 1 80 ? 0.211 -9.396 -1.287 1.00 24.22 80 GLU A N 4
ATOM 6242 C CA . GLU A 1 80 ? -0.210 -10.473 -2.195 1.00 35.03 80 GLU A CA 4
ATOM 6243 C C . GLU A 1 80 ? -0.796 -9.908 -3.494 1.00 61.33 80 GLU A C 4
ATOM 6244 O O . GLU A 1 80 ? -1.667 -9.036 -3.471 1.00 61.24 80 GLU A O 4
ATOM 6256 N N . GLU A 1 81 ? -0.324 -10.414 -4.628 1.00 15.11 81 GLU A N 4
ATOM 6257 C CA . GLU A 1 81 ? -0.912 -10.076 -5.924 1.00 64.43 81 GLU A CA 4
ATOM 6258 C C . GLU A 1 81 ? -2.061 -11.047 -6.231 1.00 42.34 81 GLU A C 4
ATOM 6259 O O . GLU A 1 81 ? -1.839 -12.236 -6.454 1.00 4.51 81 GLU A O 4
ATOM 6271 N N . ARG A 1 82 ? -3.289 -10.537 -6.241 1.00 43.04 82 ARG A N 4
ATOM 6272 C CA . ARG A 1 82 ? -4.485 -11.388 -6.309 1.00 2.24 82 ARG A CA 4
ATOM 6273 C C . ARG A 1 82 ? -5.277 -11.164 -7.608 1.00 31.30 82 ARG A C 4
ATOM 6274 O O . ARG A 1 82 ? -5.338 -10.052 -8.137 1.00 24.03 82 ARG A O 4
ATOM 6295 N N . GLN A 1 83 ? -5.884 -12.236 -8.115 1.00 73.22 83 GLN A N 4
ATOM 6296 C CA . GLN A 1 83 ? -6.693 -12.171 -9.335 1.00 72.03 83 GLN A CA 4
ATOM 6297 C C . GLN A 1 83 ? -8.100 -11.621 -9.031 1.00 55.31 83 GLN A C 4
ATOM 6298 O O . GLN A 1 83 ? -8.856 -12.213 -8.259 1.00 55.12 83 GLN A O 4
ATOM 6312 N N . VAL A 1 84 ? -8.446 -10.488 -9.639 1.00 33.14 84 VAL A N 4
ATOM 6313 C CA . VAL A 1 84 ? -9.704 -9.789 -9.332 1.00 64.23 84 VAL A CA 4
ATOM 6314 C C . VAL A 1 84 ? -10.858 -10.214 -10.263 1.00 74.23 84 VAL A C 4
ATOM 6315 O O . VAL A 1 84 ? -10.757 -10.086 -11.484 1.00 14.14 84 VAL A O 4
ATOM 6328 N N . PRO A 1 85 ? -11.978 -10.717 -9.694 1.00 21.43 85 PRO A N 4
ATOM 6329 C CA . PRO A 1 85 ? -13.180 -11.078 -10.476 1.00 3.44 85 PRO A CA 4
ATOM 6330 C C . PRO A 1 85 ? -13.729 -9.897 -11.297 1.00 64.42 85 PRO A C 4
ATOM 6331 O O . PRO A 1 85 ? -13.897 -8.793 -10.776 1.00 64.24 85 PRO A O 4
ATOM 6342 N N . GLY A 1 86 ? -14.008 -10.129 -12.578 1.00 3.43 86 GLY A N 4
ATOM 6343 C CA . GLY A 1 86 ? -14.455 -9.054 -13.459 1.00 2.24 86 GLY A CA 4
ATOM 6344 C C . GLY A 1 86 ? -13.298 -8.358 -14.169 1.00 22.43 86 GLY A C 4
ATOM 6345 O O . GLY A 1 86 ? -13.469 -7.787 -15.250 1.00 55.24 86 GLY A O 4
ATOM 6349 N N . SER A 1 87 ? -12.117 -8.408 -13.560 1.00 33.05 87 SER A N 4
ATOM 6350 C CA . SER A 1 87 ? -10.911 -7.794 -14.130 1.00 51.41 87 SER A CA 4
ATOM 6351 C C . SER A 1 87 ? -10.011 -8.853 -14.780 1.00 70.44 87 SER A C 4
ATOM 6352 O O . SER A 1 87 ? -9.816 -9.938 -14.233 1.00 24.23 87 SER A O 4
ATOM 6360 N N . THR A 1 88 ? -9.458 -8.533 -15.946 1.00 40.20 88 THR A N 4
ATOM 6361 C CA . THR A 1 88 ? -8.561 -9.456 -16.649 1.00 32.31 88 THR A CA 4
ATOM 6362 C C . THR A 1 88 ? -7.153 -9.427 -16.042 1.00 14.20 88 THR A C 4
ATOM 6363 O O . THR A 1 88 ? -6.454 -10.444 -16.026 1.00 40.14 88 THR A O 4
ATOM 6374 N N . GLN A 1 89 ? -6.746 -8.266 -15.528 1.00 73.24 89 GLN A N 4
ATOM 6375 C CA . GLN A 1 89 ? -5.447 -8.130 -14.857 1.00 40.45 89 GLN A CA 4
ATOM 6376 C C . GLN A 1 89 ? -5.582 -8.314 -13.336 1.00 30.35 89 GLN A C 4
ATOM 6377 O O . GLN A 1 89 ? -6.647 -8.089 -12.757 1.00 63.10 89 GLN A O 4
ATOM 6391 N N . LYS A 1 90 ? -4.493 -8.725 -12.698 1.00 13.52 90 LYS A N 4
ATOM 6392 C CA . LYS A 1 90 ? -4.478 -8.948 -11.249 1.00 5.32 90 LYS A CA 4
ATOM 6393 C C . LYS A 1 90 ? -4.043 -7.678 -10.495 1.00 32.21 90 LYS A C 4
ATOM 6394 O O . LYS A 1 90 ? -3.326 -6.835 -11.038 1.00 41.33 90 LYS A O 4
ATOM 6413 N N . ALA A 1 91 ? -4.491 -7.537 -9.248 1.00 5.20 91 ALA A N 4
ATOM 6414 C CA . ALA A 1 91 ? -4.187 -6.346 -8.438 1.00 14.35 91 ALA A CA 4
ATOM 6415 C C . ALA A 1 91 ? -3.352 -6.706 -7.200 1.00 54.32 91 ALA A C 4
ATOM 6416 O O . ALA A 1 91 ? -3.266 -7.870 -6.815 1.00 61.53 91 ALA A O 4
ATOM 6423 N N . LEU A 1 92 ? -2.743 -5.701 -6.578 1.00 42.45 92 LEU A N 4
ATOM 6424 C CA . LEU A 1 92 ? -1.905 -5.916 -5.391 1.00 25.14 92 LEU A CA 4
ATOM 6425 C C . LEU A 1 92 ? -2.639 -5.512 -4.100 1.00 5.52 92 LEU A C 4
ATOM 6426 O O . LEU A 1 92 ? -2.973 -4.345 -3.900 1.00 3.24 92 LEU A O 4
ATOM 6442 N N . TYR A 1 93 ? -2.897 -6.491 -3.233 1.00 54.42 93 TYR A N 4
ATOM 6443 C CA . TYR A 1 93 ? -3.532 -6.239 -1.932 1.00 24.03 93 TYR A CA 4
ATOM 6444 C C . TYR A 1 93 ? -2.501 -6.242 -0.793 1.00 52.43 93 TYR A C 4
ATOM 6445 O O . TYR A 1 93 ? -1.586 -7.070 -0.763 1.00 32.31 93 TYR A O 4
ATOM 6463 N N . LEU A 1 94 ? -2.660 -5.306 0.140 1.00 1.01 94 LEU A N 4
ATOM 6464 C CA . LEU A 1 94 ? -1.690 -5.095 1.220 1.00 53.03 94 LEU A CA 4
ATOM 6465 C C . LEU A 1 94 ? -2.364 -5.184 2.602 1.00 15.03 94 LEU A C 4
ATOM 6466 O O . LEU A 1 94 ? -3.485 -4.713 2.780 1.00 75.54 94 LEU A O 4
ATOM 6482 N N . ARG A 1 95 ? -1.685 -5.778 3.582 1.00 52.44 95 ARG A N 4
ATOM 6483 C CA . ARG A 1 95 ? -2.179 -5.750 4.968 1.00 44.35 95 ARG A CA 4
ATOM 6484 C C . ARG A 1 95 ? -1.025 -5.537 5.961 1.00 50.02 95 ARG A C 4
ATOM 6485 O O . ARG A 1 95 ? 0.152 -5.641 5.602 1.00 2.23 95 ARG A O 4
ATOM 6506 N N . ALA A 1 96 ? -1.372 -5.239 7.210 1.00 51.11 96 ALA A N 4
ATOM 6507 C CA . ALA A 1 96 ? -0.377 -4.900 8.235 1.00 63.14 96 ALA A CA 4
ATOM 6508 C C . ALA A 1 96 ? 0.348 -6.139 8.782 1.00 3.05 96 ALA A C 4
ATOM 6509 O O . ALA A 1 96 ? -0.258 -7.194 8.999 1.00 0.44 96 ALA A O 4
ATOM 6516 N N . LYS A 1 97 ? 1.651 -5.993 9.010 1.00 64.15 97 LYS A N 4
ATOM 6517 C CA . LYS A 1 97 ? 2.475 -7.069 9.567 1.00 13.42 97 LYS A CA 4
ATOM 6518 C C . LYS A 1 97 ? 2.291 -7.192 11.089 1.00 75.00 97 LYS A C 4
ATOM 6519 O O . LYS A 1 97 ? 2.419 -6.211 11.822 1.00 2.44 97 LYS A O 4
ATOM 6538 N N . LEU A 1 98 ? 1.989 -8.400 11.559 1.00 2.42 98 LEU A N 4
ATOM 6539 C CA . LEU A 1 98 ? 1.918 -8.673 13.000 1.00 21.45 98 LEU A CA 4
ATOM 6540 C C . LEU A 1 98 ? 3.087 -9.567 13.441 1.00 32.23 98 LEU A C 4
ATOM 6541 O O . LEU A 1 98 ? 3.060 -10.786 13.248 1.00 34.34 98 LEU A O 4
ATOM 6557 N N . GLU A 1 99 ? 4.119 -8.952 14.017 1.00 0.23 99 GLU A N 4
ATOM 6558 C CA . GLU A 1 99 ? 5.289 -9.689 14.508 1.00 34.50 99 GLU A CA 4
ATOM 6559 C C . GLU A 1 99 ? 5.117 -10.056 15.990 1.00 44.43 99 GLU A C 4
ATOM 6560 O O . GLU A 1 99 ? 5.257 -9.207 16.873 1.00 21.43 99 GLU A O 4
ATOM 6572 N N . HIS A 1 100 ? 4.815 -11.326 16.256 1.00 64.00 100 HIS A N 4
ATOM 6573 C CA . HIS A 1 100 ? 4.635 -11.815 17.631 1.00 33.12 100 HIS A CA 4
ATOM 6574 C C . HIS A 1 100 ? 5.970 -11.796 18.387 1.00 71.44 100 HIS A C 4
ATOM 6575 O O . HIS A 1 100 ? 6.008 -11.758 19.617 1.00 32.10 100 HIS A O 4
ATOM 6590 N N . HIS A 1 101 ? 7.057 -11.840 17.627 1.00 63.54 101 HIS A N 4
ATOM 6591 C CA . HIS A 1 101 ? 8.408 -11.719 18.169 1.00 1.41 101 HIS A CA 4
ATOM 6592 C C . HIS A 1 101 ? 9.255 -10.826 17.241 1.00 41.12 101 HIS A C 4
ATOM 6593 O O . HIS A 1 101 ? 9.744 -11.280 16.207 1.00 74.12 101 HIS A O 4
ATOM 6608 N N . HIS A 1 102 ? 9.406 -9.552 17.615 1.00 14.54 102 HIS A N 4
ATOM 6609 C CA . HIS A 1 102 ? 10.024 -8.534 16.743 1.00 3.15 102 HIS A CA 4
ATOM 6610 C C . HIS A 1 102 ? 11.426 -8.939 16.247 1.00 74.30 102 HIS A C 4
ATOM 6611 O O . HIS A 1 102 ? 11.674 -8.998 15.043 1.00 15.54 102 HIS A O 4
ATOM 6626 N N . HIS A 1 103 ? 12.347 -9.192 17.173 1.00 1.34 103 HIS A N 4
ATOM 6627 C CA . HIS A 1 103 ? 13.707 -9.615 16.808 1.00 3.44 103 HIS A CA 4
ATOM 6628 C C . HIS A 1 103 ? 13.798 -11.140 16.669 1.00 1.23 103 HIS A C 4
ATOM 6629 O O . HIS A 1 103 ? 14.068 -11.850 17.641 1.00 34.34 103 HIS A O 4
ATOM 6644 N N . HIS A 1 104 ? 13.550 -11.644 15.463 1.00 62.34 104 HIS A N 4
ATOM 6645 C CA . HIS A 1 104 ? 13.673 -13.078 15.191 1.00 2.43 104 HIS A CA 4
ATOM 6646 C C . HIS A 1 104 ? 15.148 -13.497 15.188 1.00 65.55 104 HIS A C 4
ATOM 6647 O O . HIS A 1 104 ? 15.792 -13.540 14.138 1.00 12.45 104 HIS A O 4
ATOM 6662 N N . HIS A 1 105 ? 15.683 -13.762 16.377 1.00 32.32 105 HIS A N 4
ATOM 6663 C CA . HIS A 1 105 ? 17.095 -14.129 16.538 1.00 14.53 105 HIS A CA 4
ATOM 6664 C C . HIS A 1 105 ? 17.253 -15.649 16.738 1.00 31.34 105 HIS A C 4
ATOM 6665 O O . HIS A 1 105 ? 17.512 -16.363 15.741 1.00 37.71 105 HIS A O 4
ATOM 6681 N N . MET A 1 1 ? 21.708 -11.583 44.591 1.00 65.51 1 MET A N 5
ATOM 6682 C CA . MET A 1 1 ? 21.255 -10.996 43.300 1.00 11.41 1 MET A CA 5
ATOM 6683 C C . MET A 1 1 ? 22.248 -9.940 42.797 1.00 13.33 1 MET A C 5
ATOM 6684 O O . MET A 1 1 ? 22.874 -9.239 43.593 1.00 11.10 1 MET A O 5
ATOM 6700 N N . ASP A 1 2 ? 22.387 -9.834 41.478 1.00 75.30 2 ASP A N 5
ATOM 6701 C CA . ASP A 1 2 ? 23.211 -8.790 40.859 1.00 41.42 2 ASP A CA 5
ATOM 6702 C C . ASP A 1 2 ? 22.929 -8.694 39.353 1.00 70.13 2 ASP A C 5
ATOM 6703 O O . ASP A 1 2 ? 23.182 -9.640 38.599 1.00 73.44 2 ASP A O 5
ATOM 6712 N N . GLN A 1 3 ? 22.408 -7.552 38.920 1.00 50.50 3 GLN A N 5
ATOM 6713 C CA . GLN A 1 3 ? 22.039 -7.349 37.517 1.00 25.32 3 GLN A CA 5
ATOM 6714 C C . GLN A 1 3 ? 22.525 -5.983 37.008 1.00 4.25 3 GLN A C 5
ATOM 6715 O O . GLN A 1 3 ? 21.797 -4.988 37.059 1.00 42.24 3 GLN A O 5
ATOM 6729 N N . LYS A 1 4 ? 23.771 -5.932 36.543 1.00 73.11 4 LYS A N 5
ATOM 6730 C CA . LYS A 1 4 ? 24.354 -4.687 36.034 1.00 32.32 4 LYS A CA 5
ATOM 6731 C C . LYS A 1 4 ? 24.231 -4.591 34.505 1.00 40.00 4 LYS A C 5
ATOM 6732 O O . LYS A 1 4 ? 24.850 -5.366 33.770 1.00 13.22 4 LYS A O 5
ATOM 6751 N N . SER A 1 5 ? 23.429 -3.640 34.032 1.00 24.30 5 SER A N 5
ATOM 6752 C CA . SER A 1 5 ? 23.307 -3.376 32.592 1.00 21.45 5 SER A CA 5
ATOM 6753 C C . SER A 1 5 ? 24.574 -2.691 32.069 1.00 62.22 5 SER A C 5
ATOM 6754 O O . SER A 1 5 ? 24.818 -1.517 32.353 1.00 22.20 5 SER A O 5
ATOM 6762 N N . SER A 1 6 ? 25.391 -3.430 31.321 1.00 71.50 6 SER A N 5
ATOM 6763 C CA . SER A 1 6 ? 26.679 -2.905 30.845 1.00 3.13 6 SER A CA 5
ATOM 6764 C C . SER A 1 6 ? 26.893 -3.165 29.351 1.00 24.13 6 SER A C 5
ATOM 6765 O O . SER A 1 6 ? 27.215 -4.283 28.942 1.00 1.22 6 SER A O 5
ATOM 6773 N N . SER A 1 7 ? 26.709 -2.123 28.547 1.00 71.55 7 SER A N 5
ATOM 6774 C CA . SER A 1 7 ? 26.959 -2.185 27.101 1.00 24.34 7 SER A CA 5
ATOM 6775 C C . SER A 1 7 ? 27.789 -0.966 26.660 1.00 32.22 7 SER A C 5
ATOM 6776 O O . SER A 1 7 ? 27.330 0.171 26.774 1.00 23.23 7 SER A O 5
ATOM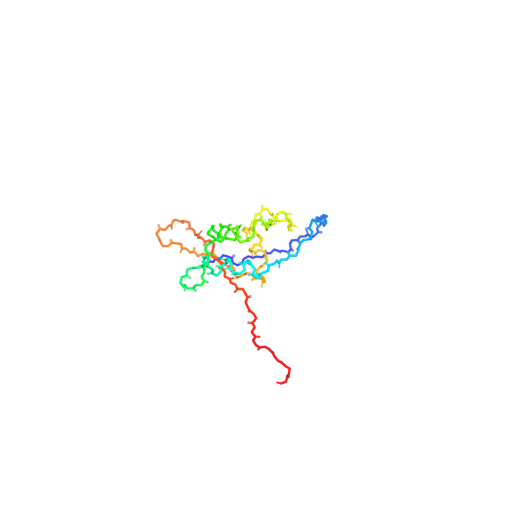 6784 N N . PRO A 1 8 ? 29.027 -1.191 26.157 1.00 42.31 8 PRO A N 5
ATOM 6785 C CA . PRO A 1 8 ? 29.967 -0.104 25.799 1.00 4.14 8 PRO A CA 5
ATOM 6786 C C . PRO A 1 8 ? 29.363 0.988 24.895 1.00 20.54 8 PRO A C 5
ATOM 6787 O O . PRO A 1 8 ? 29.631 2.177 25.089 1.00 54.15 8 PRO A O 5
ATOM 6798 N N . GLN A 1 9 ? 28.559 0.574 23.914 1.00 14.44 9 GLN A N 5
ATOM 6799 C CA . GLN A 1 9 ? 27.954 1.494 22.935 1.00 34.22 9 GLN A CA 5
ATOM 6800 C C . GLN A 1 9 ? 29.015 2.370 22.234 1.00 12.52 9 GLN A C 5
ATOM 6801 O O . GLN A 1 9 ? 29.173 3.552 22.551 1.00 50.40 9 GLN A O 5
ATOM 6815 N N . PRO A 1 10 ? 29.767 1.789 21.277 1.00 63.30 10 PRO A N 5
ATOM 6816 C CA . PRO A 1 10 ? 30.831 2.505 20.548 1.00 24.24 10 PRO A CA 5
ATOM 6817 C C . PRO A 1 10 ? 30.289 3.510 19.510 1.00 4.43 10 PRO A C 5
ATOM 6818 O O . PRO A 1 10 ? 29.198 3.330 18.958 1.00 41.03 10 PRO A O 5
ATOM 6829 N N . ALA A 1 11 ? 31.072 4.556 19.229 1.00 23.41 11 ALA A N 5
ATOM 6830 C CA . ALA A 1 11 ? 30.669 5.611 18.287 1.00 70.02 11 ALA A CA 5
ATOM 6831 C C . ALA A 1 11 ? 30.517 5.077 16.852 1.00 52.22 11 ALA A C 5
ATOM 6832 O O . ALA A 1 11 ? 31.506 4.810 16.164 1.00 44.24 11 ALA A O 5
ATOM 6839 N N . ALA A 1 12 ? 29.271 4.920 16.412 1.00 51.32 12 ALA A N 5
ATOM 6840 C CA . ALA A 1 12 ? 28.975 4.417 15.065 1.00 33.00 12 ALA A CA 5
ATOM 6841 C C . ALA A 1 12 ? 28.983 5.545 14.020 1.00 23.42 12 ALA A C 5
ATOM 6842 O O . ALA A 1 12 ? 28.610 6.685 14.314 1.00 34.22 12 ALA A O 5
ATOM 6849 N N . GLN A 1 13 ? 29.401 5.219 12.800 1.00 3.15 13 GLN A N 5
ATOM 6850 C CA . GLN A 1 13 ? 29.449 6.195 11.706 1.00 62.25 13 GLN A CA 5
ATOM 6851 C C . GLN A 1 13 ? 28.080 6.330 11.019 1.00 42.41 13 GLN A C 5
ATOM 6852 O O . GLN A 1 13 ? 27.315 5.368 10.937 1.00 72.21 13 GLN A O 5
ATOM 6866 N N . ALA A 1 14 ? 27.781 7.526 10.523 1.00 33.14 14 ALA A N 5
ATOM 6867 C CA . ALA A 1 14 ? 26.480 7.804 9.905 1.00 34.43 14 ALA A CA 5
ATOM 6868 C C . ALA A 1 14 ? 26.460 7.473 8.398 1.00 62.14 14 ALA A C 5
ATOM 6869 O O . ALA A 1 14 ? 27.327 7.915 7.642 1.00 41.14 14 ALA A O 5
ATOM 6876 N N . PRO A 1 15 ? 25.477 6.667 7.948 1.00 54.20 15 PRO A N 5
ATOM 6877 C CA . PRO A 1 15 ? 25.255 6.392 6.517 1.00 5.41 15 PRO A CA 5
ATOM 6878 C C . PRO A 1 15 ? 24.619 7.588 5.779 1.00 44.22 15 PRO A C 5
ATOM 6879 O O . PRO A 1 15 ? 24.526 8.693 6.326 1.00 71.24 15 PRO A O 5
ATOM 6890 N N . GLU A 1 16 ? 24.178 7.361 4.538 1.00 40.35 16 GLU A N 5
ATOM 6891 C CA . GLU A 1 16 ? 23.498 8.402 3.746 1.00 25.32 16 GLU A CA 5
ATOM 6892 C C . GLU A 1 16 ? 22.197 8.876 4.413 1.00 24.03 16 GLU A C 5
ATOM 6893 O O . GLU A 1 16 ? 21.770 8.331 5.434 1.00 14.33 16 GLU A O 5
ATOM 6905 N N . THR A 1 17 ? 21.565 9.891 3.820 1.00 21.23 17 THR A N 5
ATOM 6906 C CA . THR A 1 17 ? 20.299 10.431 4.336 1.00 4.04 17 THR A CA 5
ATOM 6907 C C . THR A 1 17 ? 19.202 9.354 4.383 1.00 15.42 17 THR A C 5
ATOM 6908 O O . THR A 1 17 ? 18.504 9.116 3.396 1.00 52.54 17 THR A O 5
ATOM 6919 N N . LYS A 1 18 ? 19.063 8.700 5.531 1.00 4.31 18 LYS A N 5
ATOM 6920 C CA . LYS A 1 18 ? 18.064 7.643 5.701 1.00 32.41 18 LYS A CA 5
ATOM 6921 C C . LYS A 1 18 ? 16.769 8.212 6.292 1.00 61.12 18 LYS A C 5
ATOM 6922 O O . LYS A 1 18 ? 16.801 9.041 7.201 1.00 60.12 18 LYS A O 5
ATOM 6941 N N . GLN A 1 19 ? 15.634 7.781 5.754 1.00 33.14 19 GLN A N 5
ATOM 6942 C CA . GLN A 1 19 ? 14.325 8.238 6.235 1.00 70.25 19 GLN A CA 5
ATOM 6943 C C . GLN A 1 19 ? 13.562 7.086 6.914 1.00 40.12 19 GLN A C 5
ATOM 6944 O O . GLN A 1 19 ? 13.475 5.979 6.376 1.00 22.44 19 GLN A O 5
ATOM 6958 N N . ALA A 1 20 ? 13.031 7.345 8.105 1.00 3.22 20 ALA A N 5
ATOM 6959 C CA . ALA A 1 20 ? 12.277 6.335 8.853 1.00 34.01 20 ALA A CA 5
ATOM 6960 C C . ALA A 1 20 ? 10.799 6.303 8.437 1.00 33.02 20 ALA A C 5
ATOM 6961 O O . ALA A 1 20 ? 10.081 7.293 8.593 1.00 21.04 20 ALA A O 5
ATOM 6968 N N . PHE A 1 21 ? 10.349 5.155 7.928 1.00 11.15 21 PHE A N 5
ATOM 6969 C CA . PHE A 1 21 ? 8.952 4.977 7.503 1.00 0.12 21 PHE A CA 5
ATOM 6970 C C . PHE A 1 21 ? 7.975 5.168 8.679 1.00 35.52 21 PHE A C 5
ATOM 6971 O O . PHE A 1 21 ? 7.982 4.380 9.630 1.00 52.10 21 PHE A O 5
ATOM 6988 N N . PRO A 1 22 ? 7.128 6.217 8.643 1.00 73.05 22 PRO A N 5
ATOM 6989 C CA . PRO A 1 22 ? 6.135 6.446 9.701 1.00 73.13 22 PRO A CA 5
ATOM 6990 C C . PRO A 1 22 ? 4.928 5.500 9.578 1.00 34.14 22 PRO A C 5
ATOM 6991 O O . PRO A 1 22 ? 3.997 5.743 8.806 1.00 74.33 22 PRO A O 5
ATOM 7002 N N . ARG A 1 23 ? 4.937 4.425 10.363 1.00 4.32 23 ARG A N 5
ATOM 7003 C CA . ARG A 1 23 ? 3.884 3.407 10.280 1.00 54.12 23 ARG A CA 5
ATOM 7004 C C . ARG A 1 23 ? 2.598 3.849 10.991 1.00 62.30 23 ARG A C 5
ATOM 7005 O O . ARG A 1 23 ? 1.514 3.351 10.681 1.00 43.40 23 ARG A O 5
ATOM 7026 N N . LYS A 1 24 ? 2.718 4.793 11.928 1.00 25.31 24 LYS A N 5
ATOM 7027 C CA . LYS A 1 24 ? 1.544 5.356 12.619 1.00 55.51 24 LYS A CA 5
ATOM 7028 C C . LYS A 1 24 ? 0.490 5.845 11.614 1.00 1.10 24 LYS A C 5
ATOM 7029 O O . LYS A 1 24 ? -0.712 5.675 11.822 1.00 60.12 24 LYS A O 5
ATOM 7048 N N . PHE A 1 25 ? 0.956 6.447 10.522 1.00 2.34 25 PHE A N 5
ATOM 7049 C CA . PHE A 1 25 ? 0.066 6.970 9.480 1.00 31.44 25 PHE A CA 5
ATOM 7050 C C . PHE A 1 25 ? -0.189 5.926 8.383 1.00 5.02 25 PHE A C 5
ATOM 7051 O O . PHE A 1 25 ? -1.330 5.698 7.982 1.00 22.12 25 PHE A O 5
ATOM 7068 N N . VAL A 1 26 ? 0.881 5.290 7.902 1.00 62.05 26 VAL A N 5
ATOM 7069 C CA . VAL A 1 26 ? 0.778 4.323 6.801 1.00 30.30 26 VAL A CA 5
ATOM 7070 C C . VAL A 1 26 ? -0.132 3.133 7.158 1.00 31.31 26 VAL A C 5
ATOM 7071 O O . VAL A 1 26 ? -1.050 2.800 6.406 1.00 15.04 26 VAL A O 5
ATOM 7084 N N . LEU A 1 27 ? 0.115 2.501 8.306 1.00 63.53 27 LEU A N 5
ATOM 7085 C CA . LEU A 1 27 ? -0.719 1.377 8.757 1.00 2.43 27 LEU A CA 5
ATOM 7086 C C . LEU A 1 27 ? -2.156 1.839 9.053 1.00 0.31 27 LEU A C 5
ATOM 7087 O O . LEU A 1 27 ? -3.106 1.076 8.886 1.00 4.30 27 LEU A O 5
ATOM 7103 N N . ALA A 1 28 ? -2.303 3.097 9.478 1.00 44.21 28 ALA A N 5
ATOM 7104 C CA . ALA A 1 28 ? -3.627 3.693 9.699 1.00 12.51 28 ALA A CA 5
ATOM 7105 C C . ALA A 1 28 ? -4.410 3.791 8.385 1.00 41.03 28 ALA A C 5
ATOM 7106 O O . ALA A 1 28 ? -5.578 3.414 8.312 1.00 74.52 28 ALA A O 5
ATOM 7113 N N . ALA A 1 29 ? -3.757 4.304 7.349 1.00 30.04 29 ALA A N 5
ATOM 7114 C CA . ALA A 1 29 ? -4.356 4.377 6.017 1.00 43.12 29 ALA A CA 5
ATOM 7115 C C . ALA A 1 29 ? -4.666 2.976 5.476 1.00 23.51 29 ALA A C 5
ATOM 7116 O O . ALA A 1 29 ? -5.709 2.741 4.866 1.00 32.31 29 ALA A O 5
ATOM 7123 N N . LEU A 1 30 ? -3.740 2.055 5.715 1.00 73.11 30 LEU A N 5
ATOM 7124 C CA . LEU A 1 30 ? -3.875 0.663 5.286 1.00 30.31 30 LEU A CA 5
ATOM 7125 C C . LEU A 1 30 ? -5.132 0.003 5.881 1.00 23.45 30 LEU A C 5
ATOM 7126 O O . LEU A 1 30 ? -5.986 -0.497 5.150 1.00 0.50 30 LEU A O 5
ATOM 7142 N N . GLU A 1 31 ? -5.249 0.026 7.207 1.00 2.02 31 GLU A N 5
ATOM 7143 C CA . GLU A 1 31 ? -6.385 -0.603 7.893 1.00 61.33 31 GLU A CA 5
ATOM 7144 C C . GLU A 1 31 ? -7.725 0.054 7.509 1.00 5.25 31 GLU A C 5
ATOM 7145 O O . GLU A 1 31 ? -8.764 -0.604 7.483 1.00 5.11 31 GLU A O 5
ATOM 7157 N N . GLN A 1 32 ? -7.691 1.349 7.196 1.00 31.04 32 GLN A N 5
ATOM 7158 C CA . GLN A 1 32 ? -8.902 2.091 6.821 1.00 34.24 32 GLN A CA 5
ATOM 7159 C C . GLN A 1 32 ? -9.239 1.950 5.326 1.00 13.21 32 GLN A C 5
ATOM 7160 O O . GLN A 1 32 ? -10.238 2.498 4.856 1.00 43.25 32 GLN A O 5
ATOM 7174 N N . SER A 1 33 ? -8.399 1.229 4.581 1.00 34.22 33 SER A N 5
ATOM 7175 C CA . SER A 1 33 ? -8.648 0.964 3.151 1.00 50.32 33 SER A CA 5
ATOM 7176 C C . SER A 1 33 ? -8.714 -0.544 2.858 1.00 52.54 33 SER A C 5
ATOM 7177 O O . SER A 1 33 ? -8.771 -0.962 1.700 1.00 64.21 33 SER A O 5
ATOM 7185 N N . SER A 1 34 ? -8.727 -1.357 3.916 1.00 3.35 34 SER A N 5
ATOM 7186 C CA . SER A 1 34 ? -8.758 -2.824 3.778 1.00 22.23 34 SER A CA 5
ATOM 7187 C C . SER A 1 34 ? -10.184 -3.382 3.858 1.00 13.25 34 SER A C 5
ATOM 7188 O O . SER A 1 34 ? -11.050 -2.809 4.521 1.00 52.34 34 SER A O 5
ATOM 7196 N N . ASP A 1 35 ? -10.417 -4.505 3.179 1.00 21.25 35 ASP A N 5
ATOM 7197 C CA . ASP A 1 35 ? -11.678 -5.244 3.309 1.00 51.02 35 ASP A CA 5
ATOM 7198 C C . ASP A 1 35 ? -11.831 -5.816 4.730 1.00 1.11 35 ASP A C 5
ATOM 7199 O O . ASP A 1 35 ? -10.893 -5.779 5.529 1.00 4.44 35 ASP A O 5
ATOM 7208 N N . ASP A 1 36 ? -13.008 -6.362 5.033 1.00 22.23 36 ASP A N 5
ATOM 7209 C CA . ASP A 1 36 ? -13.257 -7.009 6.330 1.00 4.31 36 ASP A CA 5
ATOM 7210 C C . ASP A 1 36 ? -12.233 -8.131 6.608 1.00 55.43 36 ASP A C 5
ATOM 7211 O O . ASP A 1 36 ? -11.854 -8.374 7.754 1.00 1.02 36 ASP A O 5
ATOM 7220 N N . ALA A 1 37 ? -11.781 -8.801 5.545 1.00 22.24 37 ALA A N 5
ATOM 7221 C CA . ALA A 1 37 ? -10.783 -9.878 5.665 1.00 50.23 37 ALA A CA 5
ATOM 7222 C C . ALA A 1 37 ? -9.357 -9.331 5.879 1.00 30.54 37 ALA A C 5
ATOM 7223 O O . ALA A 1 37 ? -8.406 -10.099 6.044 1.00 71.23 37 ALA A O 5
ATOM 7230 N N . GLY A 1 38 ? -9.214 -8.007 5.873 1.00 10.32 38 GLY A N 5
ATOM 7231 C CA . GLY A 1 38 ? -7.909 -7.382 6.075 1.00 41.42 38 GLY A CA 5
ATOM 7232 C C . GLY A 1 38 ? -7.042 -7.351 4.816 1.00 52.31 38 GLY A C 5
ATOM 7233 O O . GLY A 1 38 ? -5.891 -7.778 4.841 1.00 13.53 38 GLY A O 5
ATOM 7237 N N . TRP A 1 39 ? -7.598 -6.854 3.713 1.00 54.32 39 TRP A N 5
ATOM 7238 C CA . TRP A 1 39 ? -6.850 -6.720 2.452 1.00 34.24 39 TRP A CA 5
ATOM 7239 C C . TRP A 1 39 ? -7.183 -5.399 1.750 1.00 73.31 39 TRP A C 5
ATOM 7240 O O . TRP A 1 39 ? -8.331 -5.151 1.386 1.00 33.22 39 TRP A O 5
ATOM 7261 N N . ALA A 1 40 ? -6.172 -4.555 1.557 1.00 52.23 40 ALA A N 5
ATOM 7262 C CA . ALA A 1 40 ? -6.369 -3.229 0.960 1.00 42.31 40 ALA A CA 5
ATOM 7263 C C . ALA A 1 40 ? -5.824 -3.155 -0.469 1.00 33.43 40 ALA A C 5
ATOM 7264 O O . ALA A 1 40 ? -4.650 -3.434 -0.709 1.00 54.44 40 ALA A O 5
ATOM 7271 N N . ASN A 1 41 ? -6.683 -2.783 -1.416 1.00 34.23 41 ASN A N 5
ATOM 7272 C CA . ASN A 1 41 ? -6.262 -2.587 -2.807 1.00 43.33 41 ASN A CA 5
ATOM 7273 C C . ASN A 1 41 ? -5.263 -1.422 -2.905 1.00 43.22 41 ASN A C 5
ATOM 7274 O O . ASN A 1 41 ? -5.534 -0.323 -2.421 1.00 73.21 41 ASN A O 5
ATOM 7285 N N . LEU A 1 42 ? -4.116 -1.678 -3.534 1.00 14.14 42 LEU A N 5
ATOM 7286 C CA . LEU A 1 42 ? -3.054 -0.673 -3.708 1.00 62.54 42 LEU A CA 5
ATOM 7287 C C . LEU A 1 42 ? -3.612 0.691 -4.163 1.00 44.04 42 LEU A C 5
ATOM 7288 O O . LEU A 1 42 ? -3.236 1.739 -3.628 1.00 71.50 42 LEU A O 5
ATOM 7304 N N . GLY A 1 43 ? -4.521 0.663 -5.141 1.00 61.23 43 GLY A N 5
ATOM 7305 C CA . GLY A 1 43 ? -5.108 1.893 -5.670 1.00 51.21 43 GLY A CA 5
ATOM 7306 C C . GLY A 1 43 ? -5.877 2.700 -4.625 1.00 23.41 43 GLY A C 5
ATOM 7307 O O . GLY A 1 43 ? -5.919 3.931 -4.685 1.00 72.24 43 GLY A O 5
ATOM 7311 N N . ASN A 1 44 ? -6.490 2.008 -3.667 1.00 61.34 44 ASN A N 5
ATOM 7312 C CA . ASN A 1 44 ? -7.240 2.665 -2.589 1.00 45.53 44 ASN A CA 5
ATOM 7313 C C . ASN A 1 44 ? -6.302 3.067 -1.442 1.00 72.35 44 ASN A C 5
ATOM 7314 O O . ASN A 1 44 ? -6.446 4.140 -0.851 1.00 42.21 44 ASN A O 5
ATOM 7325 N N . PHE A 1 45 ? -5.337 2.197 -1.148 1.00 64.22 45 PHE A N 5
ATOM 7326 C CA . PHE A 1 45 ? -4.332 2.447 -0.112 1.00 63.24 45 PHE A CA 5
ATOM 7327 C C . PHE A 1 45 ? -3.555 3.743 -0.381 1.00 31.34 45 PHE A C 5
ATOM 7328 O O . PHE A 1 45 ? -3.524 4.643 0.459 1.00 24.52 45 PHE A O 5
ATOM 7345 N N . GLY A 1 46 ? -2.935 3.833 -1.558 1.00 4.42 46 GLY A N 5
ATOM 7346 C CA . GLY A 1 46 ? -2.162 5.020 -1.916 1.00 61.24 46 GLY A CA 5
ATOM 7347 C C . GLY A 1 46 ? -2.988 6.305 -1.893 1.00 11.21 46 GLY A C 5
ATOM 7348 O O . GLY A 1 46 ? -2.499 7.361 -1.487 1.00 61.12 46 GLY A O 5
ATOM 7352 N N . ASN A 1 47 ? -4.247 6.210 -2.314 1.00 41.23 47 ASN A N 5
ATOM 7353 C CA . ASN A 1 47 ? -5.147 7.367 -2.353 1.00 13.32 47 ASN A CA 5
ATOM 7354 C C . ASN A 1 47 ? -5.387 7.925 -0.935 1.00 24.34 47 ASN A C 5
ATOM 7355 O O . ASN A 1 47 ? -5.165 9.110 -0.672 1.00 71.41 47 ASN A O 5
ATOM 7366 N N . TYR A 1 48 ? -5.828 7.057 -0.022 1.00 33.02 48 TYR A N 5
ATOM 7367 C CA . TYR A 1 48 ? -6.114 7.462 1.358 1.00 71.13 48 TYR A CA 5
ATOM 7368 C C . TYR A 1 48 ? -4.822 7.803 2.127 1.00 41.34 48 TYR A C 5
ATOM 7369 O O . TYR A 1 48 ? -4.815 8.692 2.982 1.00 60.31 48 TYR A O 5
ATOM 7387 N N . LEU A 1 49 ? -3.733 7.103 1.808 1.00 22.31 49 LEU A N 5
ATOM 7388 C CA . LEU A 1 49 ? -2.433 7.345 2.449 1.00 44.41 49 LEU A CA 5
ATOM 7389 C C . LEU A 1 49 ? -1.985 8.803 2.278 1.00 44.34 49 LEU A C 5
ATOM 7390 O O . LEU A 1 49 ? -1.569 9.453 3.242 1.00 43.40 49 LEU A O 5
ATOM 7406 N N . ASN A 1 50 ? -2.093 9.320 1.054 1.00 52.35 50 ASN A N 5
ATOM 7407 C CA . ASN A 1 50 ? -1.675 10.697 0.753 1.00 50.34 50 ASN A CA 5
ATOM 7408 C C . ASN A 1 50 ? -2.475 11.731 1.572 1.00 52.23 50 ASN A C 5
ATOM 7409 O O . ASN A 1 50 ? -2.015 12.850 1.791 1.00 54.34 50 ASN A O 5
ATOM 7420 N N . LYS A 1 51 ? -3.671 11.351 2.029 1.00 34.54 51 LYS A N 5
ATOM 7421 C CA . LYS A 1 51 ? -4.489 12.243 2.866 1.00 34.45 51 LYS A CA 5
ATOM 7422 C C . LYS A 1 51 ? -3.861 12.419 4.256 1.00 71.23 51 LYS A C 5
ATOM 7423 O O . LYS A 1 51 ? -3.990 13.471 4.886 1.00 24.12 51 LYS A O 5
ATOM 7442 N N . LEU A 1 52 ? -3.194 11.371 4.735 1.00 4.13 52 LEU A N 5
ATOM 7443 C CA . LEU A 1 52 ? -2.547 11.398 6.048 1.00 5.01 52 LEU A CA 5
ATOM 7444 C C . LEU A 1 52 ? -1.123 11.968 5.954 1.00 43.21 52 LEU A C 5
ATOM 7445 O O . LEU A 1 52 ? -0.724 12.807 6.764 1.00 21.22 52 LEU A O 5
ATOM 7461 N N . GLN A 1 53 ? -0.359 11.508 4.961 1.00 42.31 53 GLN A N 5
ATOM 7462 C CA . GLN A 1 53 ? 1.012 11.996 4.737 1.00 5.34 53 GLN A CA 5
ATOM 7463 C C . GLN A 1 53 ? 1.225 12.435 3.275 1.00 51.21 53 GLN A C 5
ATOM 7464 O O . GLN A 1 53 ? 1.741 11.673 2.460 1.00 45.04 53 GLN A O 5
ATOM 7478 N N . PRO A 1 54 ? 0.830 13.673 2.920 1.00 71.31 54 PRO A N 5
ATOM 7479 C CA . PRO A 1 54 ? 1.039 14.208 1.559 1.00 21.31 54 PRO A CA 5
ATOM 7480 C C . PRO A 1 54 ? 2.515 14.542 1.283 1.00 23.04 54 PRO A C 5
ATOM 7481 O O . PRO A 1 54 ? 2.920 14.749 0.139 1.00 32.32 54 PRO A O 5
ATOM 7492 N N . ASP A 1 55 ? 3.307 14.592 2.351 1.00 12.53 55 ASP A N 5
ATOM 7493 C CA . ASP A 1 55 ? 4.738 14.883 2.260 1.00 73.41 55 ASP A CA 5
ATOM 7494 C C . ASP A 1 55 ? 5.566 13.580 2.154 1.00 23.43 55 ASP A C 5
ATOM 7495 O O . ASP A 1 55 ? 6.800 13.608 2.119 1.00 13.12 55 ASP A O 5
ATOM 7504 N N . PHE A 1 56 ? 4.874 12.441 2.084 1.00 71.53 56 PHE A N 5
ATOM 7505 C CA . PHE A 1 56 ? 5.534 11.134 1.961 1.00 52.31 56 PHE A CA 5
ATOM 7506 C C . PHE A 1 56 ? 5.704 10.753 0.482 1.00 12.20 56 PHE A C 5
ATOM 7507 O O . PHE A 1 56 ? 4.744 10.374 -0.191 1.00 71.32 56 PHE A O 5
ATOM 7524 N N . ASP A 1 57 ? 6.930 10.864 -0.017 1.00 23.53 57 ASP A N 5
ATOM 7525 C CA . ASP A 1 57 ? 7.222 10.626 -1.435 1.00 11.23 57 ASP A CA 5
ATOM 7526 C C . ASP A 1 57 ? 8.129 9.398 -1.648 1.00 41.53 57 ASP A C 5
ATOM 7527 O O . ASP A 1 57 ? 9.062 9.151 -0.882 1.00 32.22 57 ASP A O 5
ATOM 7536 N N . SER A 1 58 ? 7.845 8.636 -2.707 1.00 23.41 58 SER A N 5
ATOM 7537 C CA . SER A 1 58 ? 8.621 7.430 -3.036 1.00 73.21 58 SER A CA 5
ATOM 7538 C C . SER A 1 58 ? 9.986 7.776 -3.652 1.00 64.32 58 SER A C 5
ATOM 7539 O O . SER A 1 58 ? 10.967 7.055 -3.443 1.00 41.20 58 SER A O 5
ATOM 7547 N N . ARG A 1 59 ? 10.053 8.885 -4.396 1.00 20.42 59 ARG A N 5
ATOM 7548 C CA . ARG A 1 59 ? 11.298 9.294 -5.063 1.00 4.44 59 ARG A CA 5
ATOM 7549 C C . ARG A 1 59 ? 12.402 9.609 -4.041 1.00 53.43 59 ARG A C 5
ATOM 7550 O O . ARG A 1 59 ? 13.578 9.341 -4.288 1.00 71.22 59 ARG A O 5
ATOM 7571 N N . LEU A 1 60 ? 12.013 10.169 -2.893 1.00 21.10 60 LEU A N 5
ATOM 7572 C CA . LEU A 1 60 ? 12.952 10.440 -1.789 1.00 62.05 60 LEU A CA 5
ATOM 7573 C C . LEU A 1 60 ? 13.762 9.184 -1.413 1.00 43.40 60 LEU A C 5
ATOM 7574 O O . LEU A 1 60 ? 14.972 9.249 -1.182 1.00 25.22 60 LEU A O 5
ATOM 7590 N N . TYR A 1 61 ? 13.080 8.042 -1.365 1.00 72.34 61 TYR A N 5
ATOM 7591 C CA . TYR A 1 61 ? 13.710 6.772 -0.987 1.00 44.23 61 TYR A CA 5
ATOM 7592 C C . TYR A 1 61 ? 14.402 6.090 -2.182 1.00 73.14 61 TYR A C 5
ATOM 7593 O O . TYR A 1 61 ? 14.912 4.976 -2.062 1.00 11.12 61 TYR A O 5
ATOM 7611 N N . GLY A 1 62 ? 14.412 6.759 -3.332 1.00 40.44 62 GLY A N 5
ATOM 7612 C CA . GLY A 1 62 ? 15.049 6.203 -4.525 1.00 14.13 62 GLY A CA 5
ATOM 7613 C C . GLY A 1 62 ? 14.097 5.422 -5.427 1.00 34.20 62 GLY A C 5
ATOM 7614 O O . GLY A 1 62 ? 14.464 5.042 -6.539 1.00 1.31 62 GLY A O 5
ATOM 7618 N N . TYR A 1 63 ? 12.872 5.189 -4.960 1.00 72.44 63 TYR A N 5
ATOM 7619 C CA . TYR A 1 63 ? 11.887 4.407 -5.721 1.00 23.30 63 TYR A CA 5
ATOM 7620 C C . TYR A 1 63 ? 11.189 5.256 -6.790 1.00 3.24 63 TYR A C 5
ATOM 7621 O O . TYR A 1 63 ? 11.261 6.483 -6.780 1.00 11.05 63 TYR A O 5
ATOM 7639 N N . LYS A 1 64 ? 10.511 4.583 -7.710 1.00 2.34 64 LYS A N 5
ATOM 7640 C CA . LYS A 1 64 ? 9.722 5.251 -8.747 1.00 15.05 64 LYS A CA 5
ATOM 7641 C C . LYS A 1 64 ? 8.238 5.323 -8.357 1.00 63.23 64 LYS A C 5
ATOM 7642 O O . LYS A 1 64 ? 7.614 6.381 -8.454 1.00 31.21 64 LYS A O 5
ATOM 7661 N N . LYS A 1 65 ? 7.679 4.199 -7.906 1.00 61.23 65 LYS A N 5
ATOM 7662 C CA . LYS A 1 65 ? 6.251 4.134 -7.551 1.00 71.03 65 LYS A CA 5
ATOM 7663 C C . LYS A 1 65 ? 6.004 3.367 -6.236 1.00 55.21 65 LYS A C 5
ATOM 7664 O O . LYS A 1 65 ? 6.791 2.498 -5.844 1.00 53.24 65 LYS A O 5
ATOM 7683 N N . LEU A 1 66 ? 4.891 3.698 -5.575 1.00 10.02 66 LEU A N 5
ATOM 7684 C CA . LEU A 1 66 ? 4.519 3.106 -4.278 1.00 71.20 66 LEU A CA 5
ATOM 7685 C C . LEU A 1 66 ? 4.485 1.565 -4.297 1.00 71.35 66 LEU A C 5
ATOM 7686 O O . LEU A 1 66 ? 4.899 0.920 -3.333 1.00 74.23 66 LEU A O 5
ATOM 7702 N N . SER A 1 67 ? 3.987 0.979 -5.392 1.00 71.21 67 SER A N 5
ATOM 7703 C CA . SER A 1 67 ? 3.859 -0.486 -5.508 1.00 12.25 67 SER A CA 5
ATOM 7704 C C . SER A 1 67 ? 5.178 -1.201 -5.183 1.00 11.04 67 SER A C 5
ATOM 7705 O O . SER A 1 67 ? 5.227 -2.090 -4.327 1.00 75.44 67 SER A O 5
ATOM 7713 N N . ASP A 1 68 ? 6.239 -0.800 -5.874 1.00 63.40 68 ASP A N 5
ATOM 7714 C CA . ASP A 1 68 ? 7.575 -1.369 -5.666 1.00 13.12 68 ASP A CA 5
ATOM 7715 C C . ASP A 1 68 ? 8.079 -1.120 -4.231 1.00 43.13 68 ASP A C 5
ATOM 7716 O O . ASP A 1 68 ? 8.685 -1.999 -3.616 1.00 64.11 68 ASP A O 5
ATOM 7725 N N . LEU A 1 69 ? 7.808 0.072 -3.699 1.00 53.43 69 LEU A N 5
ATOM 7726 C CA . LEU A 1 69 ? 8.172 0.410 -2.313 1.00 63.31 69 LEU A CA 5
ATOM 7727 C C . LEU A 1 69 ? 7.581 -0.597 -1.313 1.00 31.10 69 LEU A C 5
ATOM 7728 O O . LEU A 1 69 ? 8.295 -1.157 -0.477 1.00 22.14 69 LEU A O 5
ATOM 7744 N N . VAL A 1 70 ? 6.276 -0.826 -1.413 1.00 15.24 70 VAL A N 5
ATOM 7745 C CA . VAL A 1 70 ? 5.573 -1.721 -0.489 1.00 62.44 70 VAL A CA 5
ATOM 7746 C C . VAL A 1 70 ? 6.099 -3.166 -0.576 1.00 74.11 70 VAL A C 5
ATOM 7747 O O . VAL A 1 70 ? 6.422 -3.780 0.442 1.00 65.21 70 VAL A O 5
ATOM 7760 N N . LYS A 1 71 ? 6.193 -3.700 -1.796 1.00 14.12 71 LYS A N 5
ATOM 7761 C CA . LYS A 1 71 ? 6.641 -5.087 -1.999 1.00 34.03 71 LYS A CA 5
ATOM 7762 C C . LYS A 1 71 ? 8.134 -5.268 -1.671 1.00 34.30 71 LYS A C 5
ATOM 7763 O O . LYS A 1 71 ? 8.592 -6.383 -1.414 1.00 42.31 71 LYS A O 5
ATOM 7782 N N . ALA A 1 72 ? 8.895 -4.177 -1.703 1.00 45.22 72 ALA A N 5
ATOM 7783 C CA . ALA A 1 72 ? 10.301 -4.211 -1.289 1.00 34.13 72 ALA A CA 5
ATOM 7784 C C . ALA A 1 72 ? 10.423 -4.239 0.242 1.00 51.23 72 ALA A C 5
ATOM 7785 O O . ALA A 1 72 ? 11.292 -4.913 0.801 1.00 11.11 72 ALA A O 5
ATOM 7792 N N . ARG A 1 73 ? 9.535 -3.508 0.913 1.00 62.33 73 ARG A N 5
ATOM 7793 C CA . ARG A 1 73 ? 9.552 -3.400 2.375 1.00 51.42 73 ARG A CA 5
ATOM 7794 C C . ARG A 1 73 ? 8.587 -4.403 3.031 1.00 72.13 73 ARG A C 5
ATOM 7795 O O . ARG A 1 73 ? 7.797 -4.045 3.910 1.00 1.30 73 ARG A O 5
ATOM 7816 N N . THR A 1 74 ? 8.683 -5.669 2.622 1.00 21.11 74 THR A N 5
ATOM 7817 C CA . THR A 1 74 ? 7.855 -6.747 3.195 1.00 74.14 74 THR A CA 5
ATOM 7818 C C . THR A 1 74 ? 8.094 -6.914 4.703 1.00 70.14 74 THR A C 5
ATOM 7819 O O . THR A 1 74 ? 7.300 -7.539 5.404 1.00 11.14 74 THR A O 5
ATOM 7830 N N . ASP A 1 75 ? 9.205 -6.363 5.189 1.00 5.01 75 ASP A N 5
ATOM 7831 C CA . ASP A 1 75 ? 9.485 -6.287 6.628 1.00 43.10 75 ASP A CA 5
ATOM 7832 C C . ASP A 1 75 ? 8.346 -5.560 7.377 1.00 12.34 75 ASP A C 5
ATOM 7833 O O . ASP A 1 75 ? 8.027 -5.883 8.526 1.00 51.23 75 ASP A O 5
ATOM 7842 N N . LEU A 1 76 ? 7.739 -4.589 6.700 1.00 62.10 76 LEU A N 5
ATOM 7843 C CA . LEU A 1 76 ? 6.669 -3.766 7.279 1.00 22.31 76 LEU A CA 5
ATOM 7844 C C . LEU A 1 76 ? 5.278 -4.189 6.774 1.00 35.32 76 LEU A C 5
ATOM 7845 O O . LEU A 1 76 ? 4.311 -4.221 7.541 1.00 62.11 76 LEU A O 5
ATOM 7861 N N . PHE A 1 77 ? 5.181 -4.508 5.481 1.00 72.15 77 PHE A N 5
ATOM 7862 C CA . PHE A 1 77 ? 3.880 -4.762 4.842 1.00 42.20 77 PHE A CA 5
ATOM 7863 C C . PHE A 1 77 ? 3.787 -6.178 4.242 1.00 43.43 77 PHE A C 5
ATOM 7864 O O . PHE A 1 77 ? 4.753 -6.702 3.687 1.00 33.52 77 PHE A O 5
ATOM 7881 N N . VAL A 1 78 ? 2.609 -6.790 4.363 1.00 5.44 78 VAL A N 5
ATOM 7882 C CA . VAL A 1 78 ? 2.318 -8.078 3.719 1.00 70.05 78 VAL A CA 5
ATOM 7883 C C . VAL A 1 78 ? 1.681 -7.846 2.339 1.00 54.02 78 VAL A C 5
ATOM 7884 O O . VAL A 1 78 ? 0.629 -7.211 2.234 1.00 74.14 78 VAL A O 5
ATOM 7897 N N . THR A 1 79 ? 2.320 -8.360 1.287 1.00 54.11 79 THR A N 5
ATOM 7898 C CA . THR A 1 79 ? 1.881 -8.099 -0.093 1.00 54.53 79 THR A CA 5
ATOM 7899 C C . THR A 1 79 ? 1.440 -9.370 -0.829 1.00 45.02 79 THR A C 5
ATOM 7900 O O . THR A 1 79 ? 2.165 -10.365 -0.854 1.00 74.14 79 THR A O 5
ATOM 7911 N N . GLU A 1 80 ? 0.259 -9.321 -1.444 1.00 44.42 80 GLU A N 5
ATOM 7912 C CA . GLU A 1 80 ? -0.187 -10.371 -2.370 1.00 32.15 80 GLU A CA 5
ATOM 7913 C C . GLU A 1 80 ? -0.934 -9.781 -3.565 1.00 32.02 80 GLU A C 5
ATOM 7914 O O . GLU A 1 80 ? -1.796 -8.917 -3.408 1.00 42.32 80 GLU A O 5
ATOM 7926 N N . GLU A 1 81 ? -0.615 -10.265 -4.758 1.00 63.53 81 GLU A N 5
ATOM 7927 C CA . GLU A 1 81 ? -1.370 -9.901 -5.954 1.00 22.23 81 GLU A CA 5
ATOM 7928 C C . GLU A 1 81 ? -2.558 -10.856 -6.128 1.00 53.45 81 GLU A C 5
ATOM 7929 O O . GLU A 1 81 ? -2.382 -12.061 -6.316 1.00 73.05 81 GLU A O 5
ATOM 7941 N N . ARG A 1 82 ? -3.766 -10.311 -6.071 1.00 72.33 82 ARG A N 5
ATOM 7942 C CA . ARG A 1 82 ? -4.985 -11.120 -6.109 1.00 53.13 82 ARG A CA 5
ATOM 7943 C C . ARG A 1 82 ? -5.789 -10.823 -7.379 1.00 44.34 82 ARG A C 5
ATOM 7944 O O . ARG A 1 82 ? -5.786 -9.699 -7.879 1.00 42.42 82 ARG A O 5
ATOM 7965 N N . GLN A 1 83 ? -6.478 -11.833 -7.892 1.00 1.41 83 GLN A N 5
ATOM 7966 C CA . GLN A 1 83 ? -7.204 -11.701 -9.155 1.00 2.42 83 GLN A CA 5
ATOM 7967 C C . GLN A 1 83 ? -8.538 -10.970 -8.947 1.00 51.32 83 GLN A C 5
ATOM 7968 O O . GLN A 1 83 ? -9.263 -11.242 -7.985 1.00 75.32 83 GLN A O 5
ATOM 7982 N N . VAL A 1 84 ? -8.849 -10.044 -9.852 1.00 50.15 84 VAL A N 5
ATOM 7983 C CA . VAL A 1 84 ? -10.040 -9.200 -9.722 1.00 51.14 84 VAL A CA 5
ATOM 7984 C C . VAL A 1 84 ? -11.271 -9.849 -10.385 1.00 22.52 84 VAL A C 5
ATOM 7985 O O . VAL A 1 84 ? -11.230 -10.218 -11.561 1.00 53.40 84 VAL A O 5
ATOM 7998 N N . PRO A 1 85 ? -12.386 -9.995 -9.637 1.00 45.53 85 PRO A N 5
ATOM 7999 C CA . PRO A 1 85 ? -13.628 -10.595 -10.162 1.00 70.45 85 PRO A CA 5
ATOM 8000 C C . PRO A 1 85 ? -14.166 -9.859 -11.402 1.00 11.20 85 PRO A C 5
ATOM 8001 O O . PRO A 1 85 ? -14.274 -8.632 -11.414 1.00 42.44 85 PRO A O 5
ATOM 8012 N N . GLY A 1 86 ? -14.501 -10.619 -12.442 1.00 15.11 86 GLY A N 5
ATOM 8013 C CA . GLY A 1 86 ? -14.955 -10.027 -13.696 1.00 50.41 86 GLY A CA 5
ATOM 8014 C C . GLY A 1 86 ? -13.802 -9.591 -14.597 1.00 64.35 86 GLY A C 5
ATOM 8015 O O . GLY A 1 86 ? -14.020 -9.098 -15.707 1.00 13.53 86 GLY A O 5
ATOM 8019 N N . SER A 1 87 ? -12.573 -9.782 -14.121 1.00 65.23 87 SER A N 5
ATOM 8020 C CA . SER A 1 87 ? -11.369 -9.392 -14.869 1.00 42.41 87 SER A CA 5
ATOM 8021 C C . SER A 1 87 ? -10.334 -10.525 -14.886 1.00 11.43 87 SER A C 5
ATOM 8022 O O . SER A 1 87 ? -10.303 -11.368 -13.990 1.00 73.40 87 SER A O 5
ATOM 8030 N N . THR A 1 88 ? -9.483 -10.537 -15.908 1.00 63.53 88 THR A N 5
ATOM 8031 C CA . THR A 1 88 ? -8.419 -11.550 -16.019 1.00 10.13 88 THR A CA 5
ATOM 8032 C C . THR A 1 88 ? -7.124 -11.065 -15.349 1.00 4.32 88 THR A C 5
ATOM 8033 O O . THR A 1 88 ? -6.231 -11.856 -15.038 1.00 33.42 88 THR A O 5
ATOM 8044 N N . GLN A 1 89 ? -7.036 -9.755 -15.126 1.00 70.33 89 GLN A N 5
ATOM 8045 C CA . GLN A 1 89 ? -5.863 -9.145 -14.489 1.00 24.24 89 GLN A CA 5
ATOM 8046 C C . GLN A 1 89 ? -5.926 -9.229 -12.952 1.00 45.11 89 GLN A C 5
ATOM 8047 O O . GLN A 1 89 ? -6.999 -9.394 -12.361 1.00 50.32 89 GLN A O 5
ATOM 8061 N N . LYS A 1 90 ? -4.764 -9.107 -12.312 1.00 1.22 90 LYS A N 5
ATOM 8062 C CA . LYS A 1 90 ? -4.674 -9.157 -10.846 1.00 24.12 90 LYS A CA 5
ATOM 8063 C C . LYS A 1 90 ? -4.175 -7.822 -10.260 1.00 31.04 90 LYS A C 5
ATOM 8064 O O . LYS A 1 90 ? -3.297 -7.164 -10.827 1.00 34.42 90 LYS A O 5
ATOM 8083 N N . ALA A 1 91 ? -4.737 -7.435 -9.114 1.00 22.03 91 ALA A N 5
ATOM 8084 C CA . ALA A 1 91 ? -4.341 -6.201 -8.424 1.00 42.53 91 ALA A CA 5
ATOM 8085 C C . ALA A 1 91 ? -3.582 -6.503 -7.124 1.00 4.32 91 ALA A C 5
ATOM 8086 O O . ALA A 1 91 ? -3.785 -7.545 -6.498 1.00 41.24 91 ALA A O 5
ATOM 8093 N N . LEU A 1 92 ? -2.712 -5.585 -6.715 1.00 65.13 92 LEU A N 5
ATOM 8094 C CA . LEU A 1 92 ? -1.903 -5.776 -5.507 1.00 31.14 92 LEU A CA 5
ATOM 8095 C C . LEU A 1 92 ? -2.681 -5.395 -4.231 1.00 2.24 92 LEU A C 5
ATOM 8096 O O . LEU A 1 92 ? -3.015 -4.229 -4.020 1.00 31.12 92 LEU A O 5
ATOM 8112 N N . TYR A 1 93 ? -2.979 -6.392 -3.394 1.00 44.55 93 TYR A N 5
ATOM 8113 C CA . TYR A 1 93 ? -3.646 -6.161 -2.104 1.00 74.33 93 TYR A CA 5
ATOM 8114 C C . TYR A 1 93 ? -2.648 -6.263 -0.938 1.00 73.12 93 TYR A C 5
ATOM 8115 O O . TYR A 1 93 ? -1.762 -7.123 -0.928 1.00 60.24 93 TYR A O 5
ATOM 8133 N N . LEU A 1 94 ? -2.799 -5.376 0.042 1.00 14.31 94 LEU A N 5
ATOM 8134 C CA . LEU A 1 94 ? -1.817 -5.228 1.126 1.00 34.53 94 LEU A CA 5
ATOM 8135 C C . LEU A 1 94 ? -2.458 -5.410 2.515 1.00 11.33 94 LEU A C 5
ATOM 8136 O O . LEU A 1 94 ? -3.664 -5.232 2.679 1.00 52.34 94 LEU A O 5
ATOM 8152 N N . ARG A 1 95 ? -1.642 -5.763 3.513 1.00 52.53 95 ARG A N 5
ATOM 8153 C CA . ARG A 1 95 ? -2.089 -5.760 4.918 1.00 34.31 95 ARG A CA 5
ATOM 8154 C C . ARG A 1 95 ? -0.896 -5.652 5.890 1.00 21.32 95 ARG A C 5
ATOM 8155 O O . ARG A 1 95 ? 0.258 -5.819 5.495 1.00 64.42 95 ARG A O 5
ATOM 8176 N N . ALA A 1 96 ? -1.186 -5.367 7.161 1.00 73.34 96 ALA A N 5
ATOM 8177 C CA . ALA A 1 96 ? -0.137 -5.126 8.165 1.00 61.02 96 ALA A CA 5
ATOM 8178 C C . ALA A 1 96 ? 0.627 -6.406 8.555 1.00 71.51 96 ALA A C 5
ATOM 8179 O O . ALA A 1 96 ? 0.063 -7.502 8.587 1.00 11.03 96 ALA A O 5
ATOM 8186 N N . LYS A 1 97 ? 1.919 -6.244 8.857 1.00 4.12 97 LYS A N 5
ATOM 8187 C CA . LYS A 1 97 ? 2.786 -7.360 9.262 1.00 34.24 97 LYS A CA 5
ATOM 8188 C C . LYS A 1 97 ? 2.726 -7.612 10.781 1.00 21.40 97 LYS A C 5
ATOM 8189 O O . LYS A 1 97 ? 2.707 -6.677 11.581 1.00 41.24 97 LYS A O 5
ATOM 8208 N N . LEU A 1 98 ? 2.700 -8.890 11.162 1.00 5.41 98 LEU A N 5
ATOM 8209 C CA . LEU A 1 98 ? 2.780 -9.293 12.571 1.00 22.33 98 LEU A CA 5
ATOM 8210 C C . LEU A 1 98 ? 4.104 -10.034 12.839 1.00 34.25 98 LEU A C 5
ATOM 8211 O O . LEU A 1 98 ? 4.338 -11.116 12.299 1.00 42.30 98 LEU A O 5
ATOM 8227 N N . GLU A 1 99 ? 4.967 -9.440 13.662 1.00 55.24 99 GLU A N 5
ATOM 8228 C CA . GLU A 1 99 ? 6.301 -10.003 13.936 1.00 44.03 99 GLU A CA 5
ATOM 8229 C C . GLU A 1 99 ? 6.297 -10.927 15.170 1.00 11.31 99 GLU A C 5
ATOM 8230 O O . GLU A 1 99 ? 7.129 -11.828 15.288 1.00 23.34 99 GLU A O 5
ATOM 8242 N N . HIS A 1 100 ? 5.364 -10.689 16.090 1.00 20.44 100 HIS A N 5
ATOM 8243 C CA . HIS A 1 100 ? 5.197 -11.536 17.279 1.00 55.32 100 HIS A CA 5
ATOM 8244 C C . HIS A 1 100 ? 3.786 -12.143 17.319 1.00 0.34 100 HIS A C 5
ATOM 8245 O O . HIS A 1 100 ? 2.804 -11.446 17.581 1.00 63.52 100 HIS A O 5
ATOM 8260 N N . HIS A 1 101 ? 3.696 -13.446 17.083 1.00 22.43 101 HIS A N 5
ATOM 8261 C CA . HIS A 1 101 ? 2.400 -14.124 16.970 1.00 54.04 101 HIS A CA 5
ATOM 8262 C C . HIS A 1 101 ? 1.741 -14.311 18.348 1.00 25.33 101 HIS A C 5
ATOM 8263 O O . HIS A 1 101 ? 2.365 -14.813 19.288 1.00 13.41 101 HIS A O 5
ATOM 8278 N N . HIS A 1 102 ? 0.470 -13.922 18.457 1.00 40.34 102 HIS A N 5
ATOM 8279 C CA . HIS A 1 102 ? -0.235 -13.921 19.749 1.00 12.42 102 HIS A CA 5
ATOM 8280 C C . HIS A 1 102 ? -0.514 -15.341 20.276 1.00 72.02 102 HIS A C 5
ATOM 8281 O O . HIS A 1 102 ? -1.066 -15.510 21.365 1.00 21.43 102 HIS A O 5
ATOM 8296 N N . HIS A 1 103 ? -0.119 -16.361 19.512 1.00 33.44 103 HIS A N 5
ATOM 8297 C CA . HIS A 1 103 ? -0.077 -17.737 20.025 1.00 23.43 103 HIS A CA 5
ATOM 8298 C C . HIS A 1 103 ? 1.230 -17.985 20.807 1.00 2.43 103 HIS A C 5
ATOM 8299 O O . HIS A 1 103 ? 1.612 -19.129 21.061 1.00 33.01 103 HIS A O 5
ATOM 8314 N N . HIS A 1 104 ? 1.902 -16.884 21.177 1.00 43.12 104 HIS A N 5
ATOM 8315 C CA . HIS A 1 104 ? 3.107 -16.905 22.022 1.00 45.15 104 HIS A CA 5
ATOM 8316 C C . HIS A 1 104 ? 4.344 -17.424 21.272 1.00 34.33 104 HIS A C 5
ATOM 8317 O O . HIS A 1 104 ? 5.188 -18.116 21.849 1.00 63.31 104 HIS A O 5
ATOM 8332 N N . HIS A 1 105 ? 4.455 -17.054 19.993 1.00 52.43 105 HIS A N 5
ATOM 8333 C CA . HIS A 1 105 ? 5.653 -17.357 19.190 1.00 53.24 105 HIS A CA 5
ATOM 8334 C C . HIS A 1 105 ? 5.574 -16.703 17.789 1.00 63.23 105 HIS A C 5
ATOM 8335 O O . HIS A 1 105 ? 5.805 -15.477 17.683 1.00 39.03 105 HIS A O 5
ATOM 8351 N N . MET A 1 1 ? 26.386 -6.345 39.019 1.00 21.14 1 MET A N 6
ATOM 8352 C CA . MET A 1 1 ? 24.934 -6.689 39.062 1.00 42.21 1 MET A CA 6
ATOM 8353 C C . MET A 1 1 ? 24.133 -5.870 38.039 1.00 64.34 1 MET A C 6
ATOM 8354 O O . MET A 1 1 ? 23.221 -6.386 37.391 1.00 4.02 1 MET A O 6
ATOM 8370 N N . ASP A 1 2 ? 24.479 -4.593 37.908 1.00 52.22 2 ASP A N 6
ATOM 8371 C CA . ASP A 1 2 ? 23.769 -3.667 37.014 1.00 33.51 2 ASP A CA 6
ATOM 8372 C C . ASP A 1 2 ? 23.960 -4.030 35.526 1.00 51.34 2 ASP A C 6
ATOM 8373 O O . ASP A 1 2 ? 25.057 -4.408 35.100 1.00 4.14 2 ASP A O 6
ATOM 8382 N N . GLN A 1 3 ? 22.889 -3.907 34.740 1.00 74.14 3 GLN A N 6
ATOM 8383 C CA . GLN A 1 3 ? 22.945 -4.201 33.303 1.00 71.51 3 GLN A CA 6
ATOM 8384 C C . GLN A 1 3 ? 23.737 -3.126 32.532 1.00 1.14 3 GLN A C 6
ATOM 8385 O O . GLN A 1 3 ? 23.196 -2.116 32.090 1.00 64.13 3 GLN A O 6
ATOM 8399 N N . LYS A 1 4 ? 25.043 -3.343 32.405 1.00 45.11 4 LYS A N 6
ATOM 8400 C CA . LYS A 1 4 ? 25.917 -2.418 31.668 1.00 63.14 4 LYS A CA 6
ATOM 8401 C C . LYS A 1 4 ? 25.905 -2.700 30.158 1.00 53.42 4 LYS A C 6
ATOM 8402 O O . LYS A 1 4 ? 26.955 -2.863 29.533 1.00 70.22 4 LYS A O 6
ATOM 8421 N N . SER A 1 5 ? 24.712 -2.752 29.572 1.00 52.30 5 SER A N 6
ATOM 8422 C CA . SER A 1 5 ? 24.571 -2.940 28.124 1.00 54.13 5 SER A CA 6
ATOM 8423 C C . SER A 1 5 ? 24.914 -1.650 27.373 1.00 61.35 5 SER A C 6
ATOM 8424 O O . SER A 1 5 ? 24.074 -0.762 27.224 1.00 12.15 5 SER A O 6
ATOM 8432 N N . SER A 1 6 ? 26.165 -1.540 26.930 1.00 43.22 6 SER A N 6
ATOM 8433 C CA . SER A 1 6 ? 26.645 -0.332 26.242 1.00 61.12 6 SER A CA 6
ATOM 8434 C C . SER A 1 6 ? 27.478 -0.690 25.004 1.00 72.03 6 SER A C 6
ATOM 8435 O O . SER A 1 6 ? 28.448 -1.444 25.094 1.00 74.41 6 SER A O 6
ATOM 8443 N N . SER A 1 7 ? 27.107 -0.143 23.850 1.00 31.45 7 SER A N 6
ATOM 8444 C CA . SER A 1 7 ? 27.843 -0.395 22.602 1.00 11.15 7 SER A CA 6
ATOM 8445 C C . SER A 1 7 ? 28.200 0.921 21.893 1.00 71.54 7 SER A C 6
ATOM 8446 O O . SER A 1 7 ? 27.392 1.478 21.147 1.00 23.44 7 SER A O 6
ATOM 8454 N N . PRO A 1 8 ? 29.408 1.457 22.151 1.00 64.03 8 PRO A N 6
ATOM 8455 C CA . PRO A 1 8 ? 29.882 2.690 21.510 1.00 34.55 8 PRO A CA 6
ATOM 8456 C C . PRO A 1 8 ? 30.544 2.454 20.140 1.00 12.12 8 PRO A C 6
ATOM 8457 O O . PRO A 1 8 ? 31.656 1.921 20.054 1.00 65.34 8 PRO A O 6
ATOM 8468 N N . GLN A 1 9 ? 29.857 2.831 19.066 1.00 43.22 9 GLN A N 6
ATOM 8469 C CA . GLN A 1 9 ? 30.452 2.788 17.728 1.00 41.23 9 GLN A CA 6
ATOM 8470 C C . GLN A 1 9 ? 31.561 3.845 17.607 1.00 73.51 9 GLN A C 6
ATOM 8471 O O . GLN A 1 9 ? 31.412 4.966 18.104 1.00 10.14 9 GLN A O 6
ATOM 8485 N N . PRO A 1 10 ? 32.696 3.506 16.960 1.00 24.31 10 PRO A N 6
ATOM 8486 C CA . PRO A 1 10 ? 33.842 4.427 16.829 1.00 24.55 10 PRO A CA 6
ATOM 8487 C C . PRO A 1 10 ? 33.454 5.786 16.219 1.00 61.22 10 PRO A C 6
ATOM 8488 O O . PRO A 1 10 ? 32.581 5.864 15.353 1.00 24.12 10 PRO A O 6
ATOM 8499 N N . ALA A 1 11 ? 34.101 6.853 16.696 1.00 34.23 11 ALA A N 6
ATOM 8500 C CA . ALA A 1 11 ? 33.825 8.219 16.231 1.00 13.02 11 ALA A CA 6
ATOM 8501 C C . ALA A 1 11 ? 33.868 8.342 14.694 1.00 31.51 11 ALA A C 6
ATOM 8502 O O . ALA A 1 11 ? 34.930 8.542 14.099 1.00 71.11 11 ALA A O 6
ATOM 8509 N N . ALA A 1 12 ? 32.703 8.211 14.065 1.00 23.54 12 ALA A N 6
ATOM 8510 C CA . ALA A 1 12 ? 32.580 8.296 12.605 1.00 11.15 12 ALA A CA 6
ATOM 8511 C C . ALA A 1 12 ? 31.512 9.323 12.190 1.00 65.05 12 ALA A C 6
ATOM 8512 O O . ALA A 1 12 ? 30.872 9.951 13.039 1.00 71.14 12 ALA A O 6
ATOM 8519 N N . GLN A 1 13 ? 31.318 9.488 10.883 1.00 4.54 13 GLN A N 6
ATOM 8520 C CA . GLN A 1 13 ? 30.346 10.456 10.354 1.00 62.32 13 GLN A CA 6
ATOM 8521 C C . GLN A 1 13 ? 28.969 9.814 10.119 1.00 12.44 13 GLN A C 6
ATOM 8522 O O . GLN A 1 13 ? 28.854 8.598 9.954 1.00 22.02 13 GLN A O 6
ATOM 8536 N N . ALA A 1 14 ? 27.927 10.639 10.126 1.00 13.12 14 ALA A N 6
ATOM 8537 C CA . ALA A 1 14 ? 26.556 10.166 9.914 1.00 20.14 14 ALA A CA 6
ATOM 8538 C C . ALA A 1 14 ? 26.281 9.842 8.432 1.00 45.50 14 ALA A C 6
ATOM 8539 O O . ALA A 1 14 ? 26.876 10.446 7.534 1.00 15.31 14 ALA A O 6
ATOM 8546 N N . PRO A 1 15 ? 25.373 8.879 8.157 1.00 45.12 15 PRO A N 6
ATOM 8547 C CA . PRO A 1 15 ? 25.008 8.487 6.779 1.00 23.34 15 PRO A CA 6
ATOM 8548 C C . PRO A 1 15 ? 24.367 9.623 5.958 1.00 50.13 15 PRO A C 6
ATOM 8549 O O . PRO A 1 15 ? 24.249 10.762 6.417 1.00 72.42 15 PRO A O 6
ATOM 8560 N N . GLU A 1 16 ? 23.950 9.293 4.736 1.00 44.35 16 GLU A N 6
ATOM 8561 C CA . GLU A 1 16 ? 23.291 10.256 3.844 1.00 54.43 16 GLU A CA 6
ATOM 8562 C C . GLU A 1 16 ? 21.852 10.549 4.304 1.00 21.24 16 GLU A C 6
ATOM 8563 O O . GLU A 1 16 ? 21.405 10.049 5.341 1.00 53.54 16 GLU A O 6
ATOM 8575 N N . THR A 1 17 ? 21.123 11.354 3.531 1.00 15.34 17 THR A N 6
ATOM 8576 C CA . THR A 1 17 ? 19.739 11.709 3.879 1.00 33.31 17 THR A CA 6
ATOM 8577 C C . THR A 1 17 ? 18.782 10.524 3.666 1.00 15.10 17 THR A C 6
ATOM 8578 O O . THR A 1 17 ? 18.155 10.381 2.612 1.00 24.32 17 THR A O 6
ATOM 8589 N N . LYS A 1 18 ? 18.702 9.663 4.677 1.00 35.21 18 LYS A N 6
ATOM 8590 C CA . LYS A 1 18 ? 17.824 8.488 4.650 1.00 31.04 18 LYS A CA 6
ATOM 8591 C C . LYS A 1 18 ? 16.502 8.777 5.385 1.00 74.43 18 LYS A C 6
ATOM 8592 O O . LYS A 1 18 ? 16.500 9.113 6.572 1.00 11.44 18 LYS A O 6
ATOM 8611 N N . GLN A 1 19 ? 15.384 8.653 4.672 1.00 34.41 19 GLN A N 6
ATOM 8612 C CA . GLN A 1 19 ? 14.058 8.989 5.217 1.00 12.31 19 GLN A CA 6
ATOM 8613 C C . GLN A 1 19 ? 13.503 7.878 6.129 1.00 5.23 19 GLN A C 6
ATOM 8614 O O . GLN A 1 19 ? 13.868 6.708 6.002 1.00 74.12 19 GLN A O 6
ATOM 8628 N N . ALA A 1 20 ? 12.627 8.261 7.059 1.00 74.31 20 ALA A N 6
ATOM 8629 C CA . ALA A 1 20 ? 12.035 7.314 8.017 1.00 70.00 20 ALA A CA 6
ATOM 8630 C C . ALA A 1 20 ? 10.551 7.037 7.716 1.00 72.02 20 ALA A C 6
ATOM 8631 O O . ALA A 1 20 ? 9.766 7.965 7.488 1.00 44.53 20 ALA A O 6
ATOM 8638 N N . PHE A 1 21 ? 10.179 5.755 7.728 1.00 63.42 21 PHE A N 6
ATOM 8639 C CA . PHE A 1 21 ? 8.792 5.329 7.491 1.00 23.41 21 PHE A CA 6
ATOM 8640 C C . PHE A 1 21 ? 7.899 5.577 8.723 1.00 21.30 21 PHE A C 6
ATOM 8641 O O . PHE A 1 21 ? 8.099 4.956 9.770 1.00 70.43 21 PHE A O 6
ATOM 8658 N N . PRO A 1 22 ? 6.895 6.473 8.624 1.00 41.41 22 PRO A N 6
ATOM 8659 C CA . PRO A 1 22 ? 5.925 6.673 9.705 1.00 61.05 22 PRO A CA 6
ATOM 8660 C C . PRO A 1 22 ? 4.767 5.655 9.643 1.00 2.10 22 PRO A C 6
ATOM 8661 O O . PRO A 1 22 ? 3.788 5.840 8.910 1.00 74.04 22 PRO A O 6
ATOM 8672 N N . ARG A 1 23 ? 4.864 4.594 10.441 1.00 54.45 23 ARG A N 6
ATOM 8673 C CA . ARG A 1 23 ? 3.886 3.500 10.395 1.00 13.20 23 ARG A CA 6
ATOM 8674 C C . ARG A 1 23 ? 2.591 3.843 11.150 1.00 13.22 23 ARG A C 6
ATOM 8675 O O . ARG A 1 23 ? 1.541 3.261 10.876 1.00 33.34 23 ARG A O 6
ATOM 8696 N N . LYS A 1 24 ? 2.662 4.794 12.082 1.00 31.22 24 LYS A N 6
ATOM 8697 C CA . LYS A 1 24 ? 1.456 5.304 12.756 1.00 31.12 24 LYS A CA 6
ATOM 8698 C C . LYS A 1 24 ? 0.405 5.791 11.743 1.00 24.24 24 LYS A C 6
ATOM 8699 O O . LYS A 1 24 ? -0.799 5.647 11.963 1.00 53.44 24 LYS A O 6
ATOM 8718 N N . PHE A 1 25 ? 0.873 6.372 10.639 1.00 22.12 25 PHE A N 6
ATOM 8719 C CA . PHE A 1 25 ? -0.017 6.909 9.603 1.00 31.43 25 PHE A CA 6
ATOM 8720 C C . PHE A 1 25 ? -0.219 5.918 8.449 1.00 14.32 25 PHE A C 6
ATOM 8721 O O . PHE A 1 25 ? -1.344 5.704 7.999 1.00 71.41 25 PHE A O 6
ATOM 8738 N N . VAL A 1 26 ? 0.869 5.313 7.972 1.00 25.45 26 VAL A N 6
ATOM 8739 C CA . VAL A 1 26 ? 0.791 4.365 6.851 1.00 21.35 26 VAL A CA 6
ATOM 8740 C C . VAL A 1 26 ? -0.126 3.172 7.171 1.00 73.11 26 VAL A C 6
ATOM 8741 O O . VAL A 1 26 ? -1.034 2.853 6.402 1.00 0.11 26 VAL A O 6
ATOM 8754 N N . LEU A 1 27 ? 0.102 2.525 8.317 1.00 72.51 27 LEU A N 6
ATOM 8755 C CA . LEU A 1 27 ? -0.747 1.405 8.747 1.00 21.20 27 LEU A CA 6
ATOM 8756 C C . LEU A 1 27 ? -2.192 1.867 8.986 1.00 71.14 27 LEU A C 6
ATOM 8757 O O . LEU A 1 27 ? -3.141 1.124 8.739 1.00 41.10 27 LEU A O 6
ATOM 8773 N N . ALA A 1 28 ? -2.344 3.104 9.462 1.00 52.03 28 ALA A N 6
ATOM 8774 C CA . ALA A 1 28 ? -3.666 3.701 9.671 1.00 31.23 28 ALA A CA 6
ATOM 8775 C C . ALA A 1 28 ? -4.436 3.833 8.348 1.00 51.05 28 ALA A C 6
ATOM 8776 O O . ALA A 1 28 ? -5.612 3.482 8.262 1.00 41.33 28 ALA A O 6
ATOM 8783 N N . ALA A 1 29 ? -3.766 4.352 7.322 1.00 15.14 29 ALA A N 6
ATOM 8784 C CA . ALA A 1 29 ? -4.362 4.464 5.989 1.00 24.30 29 ALA A CA 6
ATOM 8785 C C . ALA A 1 29 ? -4.665 3.078 5.410 1.00 14.35 29 ALA A C 6
ATOM 8786 O O . ALA A 1 29 ? -5.708 2.857 4.794 1.00 2.05 29 ALA A O 6
ATOM 8793 N N . LEU A 1 30 ? -3.745 2.147 5.635 1.00 22.43 30 LEU A N 6
ATOM 8794 C CA . LEU A 1 30 ? -3.894 0.768 5.170 1.00 52.04 30 LEU A CA 6
ATOM 8795 C C . LEU A 1 30 ? -5.165 0.111 5.740 1.00 14.22 30 LEU A C 6
ATOM 8796 O O . LEU A 1 30 ? -6.002 -0.395 4.990 1.00 42.33 30 LEU A O 6
ATOM 8812 N N . GLU A 1 31 ? -5.313 0.137 7.066 1.00 50.32 31 GLU A N 6
ATOM 8813 C CA . GLU A 1 31 ? -6.469 -0.482 7.730 1.00 13.41 31 GLU A CA 6
ATOM 8814 C C . GLU A 1 31 ? -7.788 0.211 7.344 1.00 64.22 31 GLU A C 6
ATOM 8815 O O . GLU A 1 31 ? -8.801 -0.450 7.118 1.00 43.03 31 GLU A O 6
ATOM 8827 N N . GLN A 1 32 ? -7.765 1.543 7.252 1.00 55.42 32 GLN A N 6
ATOM 8828 C CA . GLN A 1 32 ? -8.954 2.317 6.855 1.00 40.23 32 GLN A CA 6
ATOM 8829 C C . GLN A 1 32 ? -9.311 2.092 5.374 1.00 3.32 32 GLN A C 6
ATOM 8830 O O . GLN A 1 32 ? -10.371 2.513 4.908 1.00 10.12 32 GLN A O 6
ATOM 8844 N N . SER A 1 33 ? -8.410 1.439 4.644 1.00 64.11 33 SER A N 6
ATOM 8845 C CA . SER A 1 33 ? -8.637 1.092 3.234 1.00 25.13 33 SER A CA 6
ATOM 8846 C C . SER A 1 33 ? -8.791 -0.430 3.052 1.00 50.13 33 SER A C 6
ATOM 8847 O O . SER A 1 33 ? -8.846 -0.928 1.925 1.00 35.11 33 SER A O 6
ATOM 8855 N N . SER A 1 34 ? -8.868 -1.166 4.161 1.00 55.31 34 SER A N 6
ATOM 8856 C CA . SER A 1 34 ? -8.949 -2.638 4.120 1.00 5.31 34 SER A CA 6
ATOM 8857 C C . SER A 1 34 ? -10.397 -3.148 4.126 1.00 31.01 34 SER A C 6
ATOM 8858 O O . SER A 1 34 ? -11.322 -2.450 4.539 1.00 20.44 34 SER A O 6
ATOM 8866 N N . ASP A 1 35 ? -10.581 -4.371 3.638 1.00 65.23 35 ASP A N 6
ATOM 8867 C CA . ASP A 1 35 ? -11.858 -5.080 3.770 1.00 60.52 35 ASP A CA 6
ATOM 8868 C C . ASP A 1 35 ? -11.862 -5.961 5.031 1.00 65.30 35 ASP A C 6
ATOM 8869 O O . ASP A 1 35 ? -10.891 -5.972 5.788 1.00 70.31 35 ASP A O 6
ATOM 8878 N N . ASP A 1 36 ? -12.949 -6.702 5.247 1.00 72.11 36 ASP A N 6
ATOM 8879 C CA . ASP A 1 36 ? -13.073 -7.584 6.417 1.00 73.44 36 ASP A CA 6
ATOM 8880 C C . ASP A 1 36 ? -11.860 -8.521 6.579 1.00 2.42 36 ASP A C 6
ATOM 8881 O O . ASP A 1 36 ? -11.405 -8.774 7.694 1.00 64.52 36 ASP A O 6
ATOM 8890 N N . ALA A 1 37 ? -11.334 -9.018 5.459 1.00 22.02 37 ALA A N 6
ATOM 8891 C CA . ALA A 1 37 ? -10.206 -9.959 5.484 1.00 4.23 37 ALA A CA 6
ATOM 8892 C C . ALA A 1 37 ? -8.864 -9.260 5.769 1.00 41.23 37 ALA A C 6
ATOM 8893 O O . ALA A 1 37 ? -7.838 -9.920 5.921 1.00 3.21 37 ALA A O 6
ATOM 8900 N N . GLY A 1 38 ? -8.877 -7.931 5.846 1.00 2.11 38 GLY A N 6
ATOM 8901 C CA . GLY A 1 38 ? -7.654 -7.180 6.121 1.00 45.03 38 GLY A CA 6
ATOM 8902 C C . GLY A 1 38 ? -6.897 -6.767 4.862 1.00 11.50 38 GLY A C 6
ATOM 8903 O O . GLY A 1 38 ? -5.815 -6.194 4.945 1.00 1.15 38 GLY A O 6
ATOM 8907 N N . TRP A 1 39 ? -7.474 -7.054 3.694 1.00 34.11 39 TRP A N 6
ATOM 8908 C CA . TRP A 1 39 ? -6.849 -6.709 2.410 1.00 64.52 39 TRP A CA 6
ATOM 8909 C C . TRP A 1 39 ? -7.254 -5.305 1.936 1.00 54.32 39 TRP A C 6
ATOM 8910 O O . TRP A 1 39 ? -8.441 -4.977 1.868 1.00 32.11 39 TRP A O 6
ATOM 8931 N N . ALA A 1 40 ? -6.260 -4.482 1.616 1.00 52.13 40 ALA A N 6
ATOM 8932 C CA . ALA A 1 40 ? -6.493 -3.135 1.081 1.00 71.33 40 ALA A CA 6
ATOM 8933 C C . ALA A 1 40 ? -5.954 -3.007 -0.352 1.00 12.45 40 ALA A C 6
ATOM 8934 O O . ALA A 1 40 ? -4.775 -3.251 -0.600 1.00 31.14 40 ALA A O 6
ATOM 8941 N N . ASN A 1 41 ? -6.818 -2.623 -1.291 1.00 30.13 41 ASN A N 6
ATOM 8942 C CA . ASN A 1 41 ? -6.411 -2.464 -2.693 1.00 62.21 41 ASN A CA 6
ATOM 8943 C C . ASN A 1 41 ? -5.374 -1.334 -2.847 1.00 4.50 41 ASN A C 6
ATOM 8944 O O . ASN A 1 41 ? -5.576 -0.223 -2.350 1.00 2.32 41 ASN A O 6
ATOM 8955 N N . LEU A 1 42 ? -4.278 -1.632 -3.550 1.00 32.33 42 LEU A N 6
ATOM 8956 C CA . LEU A 1 42 ? -3.183 -0.673 -3.792 1.00 22.44 42 LEU A CA 6
ATOM 8957 C C . LEU A 1 42 ? -3.691 0.718 -4.221 1.00 5.40 42 LEU A C 6
ATOM 8958 O O . LEU A 1 42 ? -3.181 1.744 -3.763 1.00 24.10 42 LEU A O 6
ATOM 8974 N N . GLY A 1 43 ? -4.685 0.745 -5.108 1.00 62.23 43 GLY A N 6
ATOM 8975 C CA . GLY A 1 43 ? -5.247 2.013 -5.565 1.00 34.34 43 GLY A CA 6
ATOM 8976 C C . GLY A 1 43 ? -5.858 2.833 -4.430 1.00 54.44 43 GLY A C 6
ATOM 8977 O O . GLY A 1 43 ? -5.592 4.030 -4.299 1.00 42.03 43 GLY A O 6
ATOM 8981 N N . ASN A 1 44 ? -6.666 2.176 -3.600 1.00 44.13 44 ASN A N 6
ATOM 8982 C CA . ASN A 1 44 ? -7.324 2.835 -2.466 1.00 2.22 44 ASN A CA 6
ATOM 8983 C C . ASN A 1 44 ? -6.304 3.242 -1.392 1.00 41.01 44 ASN A C 6
ATOM 8984 O O . ASN A 1 44 ? -6.344 4.359 -0.874 1.00 51.04 44 ASN A O 6
ATOM 8995 N N . PHE A 1 45 ? -5.383 2.330 -1.079 1.00 60.33 45 PHE A N 6
ATOM 8996 C CA . PHE A 1 45 ? -4.312 2.599 -0.111 1.00 63.03 45 PHE A CA 6
ATOM 8997 C C . PHE A 1 45 ? -3.472 3.814 -0.524 1.00 51.42 45 PHE A C 6
ATOM 8998 O O . PHE A 1 45 ? -3.260 4.728 0.272 1.00 55.24 45 PHE A O 6
ATOM 9015 N N . GLY A 1 46 ? -2.998 3.815 -1.770 1.00 33.32 46 GLY A N 6
ATOM 9016 C CA . GLY A 1 46 ? -2.194 4.929 -2.264 1.00 12.10 46 GLY A CA 6
ATOM 9017 C C . GLY A 1 46 ? -2.914 6.274 -2.180 1.00 62.40 46 GLY A C 6
ATOM 9018 O O . GLY A 1 46 ? -2.311 7.289 -1.829 1.00 70.01 46 GLY A O 6
ATOM 9022 N N . ASN A 1 47 ? -4.206 6.273 -2.494 1.00 11.03 47 ASN A N 6
ATOM 9023 C CA . ASN A 1 47 ? -5.019 7.494 -2.439 1.00 65.53 47 ASN A CA 6
ATOM 9024 C C . ASN A 1 47 ? -5.182 7.984 -0.987 1.00 64.34 47 ASN A C 6
ATOM 9025 O O . ASN A 1 47 ? -4.933 9.151 -0.678 1.00 53.13 47 ASN A O 6
ATOM 9036 N N . TYR A 1 48 ? -5.581 7.074 -0.100 1.00 61.20 48 TYR A N 6
ATOM 9037 C CA . TYR A 1 48 ? -5.879 7.418 1.296 1.00 34.02 48 TYR A CA 6
ATOM 9038 C C . TYR A 1 48 ? -4.599 7.748 2.091 1.00 21.33 48 TYR A C 6
ATOM 9039 O O . TYR A 1 48 ? -4.618 8.576 3.003 1.00 11.14 48 TYR A O 6
ATOM 9057 N N . LEU A 1 49 ? -3.491 7.100 1.730 1.00 60.13 49 LEU A N 6
ATOM 9058 C CA . LEU A 1 49 ? -2.202 7.314 2.405 1.00 5.20 49 LEU A CA 6
ATOM 9059 C C . LEU A 1 49 ? -1.714 8.764 2.258 1.00 23.11 49 LEU A C 6
ATOM 9060 O O . LEU A 1 49 ? -1.310 9.396 3.237 1.00 20.30 49 LEU A O 6
ATOM 9076 N N . ASN A 1 50 ? -1.767 9.289 1.033 1.00 31.51 50 ASN A N 6
ATOM 9077 C CA . ASN A 1 50 ? -1.292 10.649 0.749 1.00 20.03 50 ASN A CA 6
ATOM 9078 C C . ASN A 1 50 ? -2.103 11.712 1.518 1.00 72.45 50 ASN A C 6
ATOM 9079 O O . ASN A 1 50 ? -1.654 12.845 1.689 1.00 53.42 50 ASN A O 6
ATOM 9090 N N . LYS A 1 51 ? -3.296 11.340 1.983 1.00 72.44 51 LYS A N 6
ATOM 9091 C CA . LYS A 1 51 ? -4.108 12.235 2.817 1.00 12.43 51 LYS A CA 6
ATOM 9092 C C . LYS A 1 51 ? -3.482 12.406 4.210 1.00 62.44 51 LYS A C 6
ATOM 9093 O O . LYS A 1 51 ? -3.441 13.510 4.756 1.00 2.24 51 LYS A O 6
ATOM 9112 N N . LEU A 1 52 ? -3.001 11.302 4.779 1.00 61.14 52 LEU A N 6
ATOM 9113 C CA . LEU A 1 52 ? -2.388 11.320 6.114 1.00 61.42 52 LEU A CA 6
ATOM 9114 C C . LEU A 1 52 ? -0.935 11.818 6.054 1.00 75.40 52 LEU A C 6
ATOM 9115 O O . LEU A 1 52 ? -0.507 12.616 6.887 1.00 31.23 52 LEU A O 6
ATOM 9131 N N . GLN A 1 53 ? -0.181 11.339 5.066 1.00 51.11 53 GLN A N 6
ATOM 9132 C CA . GLN A 1 53 ? 1.212 11.763 4.866 1.00 24.13 53 GLN A CA 6
ATOM 9133 C C . GLN A 1 53 ? 1.447 12.266 3.430 1.00 33.52 53 GLN A C 6
ATOM 9134 O O . GLN A 1 53 ? 1.897 11.515 2.564 1.00 55.01 53 GLN A O 6
ATOM 9148 N N . PRO A 1 54 ? 1.136 13.548 3.155 1.00 65.14 54 PRO A N 6
ATOM 9149 C CA . PRO A 1 54 ? 1.321 14.138 1.815 1.00 50.25 54 PRO A CA 6
ATOM 9150 C C . PRO A 1 54 ? 2.799 14.295 1.426 1.00 31.43 54 PRO A C 6
ATOM 9151 O O . PRO A 1 54 ? 3.138 14.348 0.241 1.00 35.24 54 PRO A O 6
ATOM 9162 N N . ASP A 1 55 ? 3.674 14.363 2.427 1.00 43.34 55 ASP A N 6
ATOM 9163 C CA . ASP A 1 55 ? 5.114 14.518 2.197 1.00 51.25 55 ASP A CA 6
ATOM 9164 C C . ASP A 1 55 ? 5.774 13.159 1.884 1.00 21.30 55 ASP A C 6
ATOM 9165 O O . ASP A 1 55 ? 6.894 13.098 1.375 1.00 11.24 55 ASP A O 6
ATOM 9174 N N . PHE A 1 56 ? 5.050 12.076 2.169 1.00 14.20 56 PHE A N 6
ATOM 9175 C CA . PHE A 1 56 ? 5.576 10.717 2.003 1.00 24.00 56 PHE A CA 6
ATOM 9176 C C . PHE A 1 56 ? 5.392 10.212 0.560 1.00 74.52 56 PHE A C 6
ATOM 9177 O O . PHE A 1 56 ? 4.306 9.778 0.170 1.00 23.31 56 PHE A O 6
ATOM 9194 N N . ASP A 1 57 ? 6.456 10.292 -0.237 1.00 43.02 57 ASP A N 6
ATOM 9195 C CA . ASP A 1 57 ? 6.444 9.752 -1.600 1.00 22.31 57 ASP A CA 6
ATOM 9196 C C . ASP A 1 57 ? 7.649 8.819 -1.831 1.00 35.22 57 ASP A C 6
ATOM 9197 O O . ASP A 1 57 ? 8.753 9.085 -1.348 1.00 75.21 57 ASP A O 6
ATOM 9206 N N . SER A 1 58 ? 7.423 7.733 -2.575 1.00 34.53 58 SER A N 6
ATOM 9207 C CA . SER A 1 58 ? 8.440 6.687 -2.800 1.00 31.52 58 SER A CA 6
ATOM 9208 C C . SER A 1 58 ? 9.781 7.236 -3.327 1.00 55.03 58 SER A C 6
ATOM 9209 O O . SER A 1 58 ? 10.842 6.672 -3.039 1.00 4.00 58 SER A O 6
ATOM 9217 N N . ARG A 1 59 ? 9.739 8.328 -4.094 1.00 41.11 59 ARG A N 6
ATOM 9218 C CA . ARG A 1 59 ? 10.959 8.918 -4.676 1.00 74.03 59 ARG A CA 6
ATOM 9219 C C . ARG A 1 59 ? 11.995 9.284 -3.599 1.00 10.34 59 ARG A C 6
ATOM 9220 O O . ARG A 1 59 ? 13.202 9.204 -3.830 1.00 61.22 59 ARG A O 6
ATOM 9241 N N . LEU A 1 60 ? 11.517 9.666 -2.415 1.00 41.25 60 LEU A N 6
ATOM 9242 C CA . LEU A 1 60 ? 12.401 10.044 -1.299 1.00 1.14 60 LEU A CA 6
ATOM 9243 C C . LEU A 1 60 ? 13.251 8.858 -0.811 1.00 15.03 60 LEU A C 6
ATOM 9244 O O . LEU A 1 60 ? 14.276 9.044 -0.152 1.00 33.51 60 LEU A O 6
ATOM 9260 N N . TYR A 1 61 ? 12.812 7.640 -1.136 1.00 71.10 61 TYR A N 6
ATOM 9261 C CA . TYR A 1 61 ? 13.525 6.416 -0.744 1.00 22.31 61 TYR A CA 6
ATOM 9262 C C . TYR A 1 61 ? 14.243 5.769 -1.943 1.00 71.51 61 TYR A C 6
ATOM 9263 O O . TYR A 1 61 ? 14.785 4.667 -1.836 1.00 11.13 61 TYR A O 6
ATOM 9281 N N . GLY A 1 62 ? 14.242 6.460 -3.082 1.00 11.33 62 GLY A N 6
ATOM 9282 C CA . GLY A 1 62 ? 14.894 5.942 -4.282 1.00 22.51 62 GLY A CA 6
ATOM 9283 C C . GLY A 1 62 ? 14.037 4.944 -5.058 1.00 75.23 62 GLY A C 6
ATOM 9284 O O . GLY A 1 62 ? 14.563 4.099 -5.789 1.00 64.25 62 GLY A O 6
ATOM 9288 N N . TYR A 1 63 ? 12.717 5.032 -4.902 1.00 3.04 63 TYR A N 6
ATOM 9289 C CA . TYR A 1 63 ? 11.785 4.165 -5.637 1.00 22.11 63 TYR A CA 6
ATOM 9290 C C . TYR A 1 63 ? 10.976 4.967 -6.663 1.00 13.23 63 TYR A C 6
ATOM 9291 O O . TYR A 1 63 ? 10.592 6.107 -6.409 1.00 12.20 63 TYR A O 6
ATOM 9309 N N . LYS A 1 64 ? 10.715 4.358 -7.820 1.00 32.24 64 LYS A N 6
ATOM 9310 C CA . LYS A 1 64 ? 10.006 5.037 -8.914 1.00 22.44 64 LYS A CA 6
ATOM 9311 C C . LYS A 1 64 ? 8.488 5.094 -8.679 1.00 11.52 64 LYS A C 6
ATOM 9312 O O . LYS A 1 64 ? 7.785 5.891 -9.305 1.00 50.33 64 LYS A O 6
ATOM 9331 N N . LYS A 1 65 ? 7.985 4.247 -7.784 1.00 22.00 65 LYS A N 6
ATOM 9332 C CA . LYS A 1 65 ? 6.545 4.181 -7.513 1.00 60.30 65 LYS A CA 6
ATOM 9333 C C . LYS A 1 65 ? 6.250 3.534 -6.149 1.00 33.23 65 LYS A C 6
ATOM 9334 O O . LYS A 1 65 ? 6.970 2.635 -5.706 1.00 44.22 65 LYS A O 6
ATOM 9353 N N . LEU A 1 66 ? 5.178 3.996 -5.495 1.00 53.20 66 LEU A N 6
ATOM 9354 C CA . LEU A 1 66 ? 4.788 3.502 -4.166 1.00 72.22 66 LEU A CA 6
ATOM 9355 C C . LEU A 1 66 ? 4.625 1.973 -4.142 1.00 12.04 66 LEU A C 6
ATOM 9356 O O . LEU A 1 66 ? 5.046 1.311 -3.191 1.00 42.12 66 LEU A O 6
ATOM 9372 N N . SER A 1 67 ? 4.016 1.421 -5.192 1.00 30.05 67 SER A N 6
ATOM 9373 C CA . SER A 1 67 ? 3.795 -0.030 -5.290 1.00 11.51 67 SER A CA 6
ATOM 9374 C C . SER A 1 67 ? 5.100 -0.812 -5.106 1.00 3.24 67 SER A C 6
ATOM 9375 O O . SER A 1 67 ? 5.171 -1.731 -4.286 1.00 73.21 67 SER A O 6
ATOM 9383 N N . ASP A 1 68 ? 6.132 -0.428 -5.857 1.00 1.03 68 ASP A N 6
ATOM 9384 C CA . ASP A 1 68 ? 7.425 -1.116 -5.812 1.00 71.13 68 ASP A CA 6
ATOM 9385 C C . ASP A 1 68 ? 8.096 -0.941 -4.435 1.00 4.41 68 ASP A C 6
ATOM 9386 O O . ASP A 1 68 ? 8.800 -1.831 -3.960 1.00 14.00 68 ASP A O 6
ATOM 9395 N N . LEU A 1 69 ? 7.852 0.204 -3.795 1.00 72.43 69 LEU A N 6
ATOM 9396 C CA . LEU A 1 69 ? 8.330 0.450 -2.426 1.00 43.12 69 LEU A CA 6
ATOM 9397 C C . LEU A 1 69 ? 7.724 -0.556 -1.431 1.00 14.03 69 LEU A C 6
ATOM 9398 O O . LEU A 1 69 ? 8.442 -1.215 -0.677 1.00 22.22 69 LEU A O 6
ATOM 9414 N N . VAL A 1 70 ? 6.396 -0.668 -1.442 1.00 60.32 70 VAL A N 6
ATOM 9415 C CA . VAL A 1 70 ? 5.678 -1.535 -0.499 1.00 12.13 70 VAL A CA 6
ATOM 9416 C C . VAL A 1 70 ? 6.071 -3.015 -0.670 1.00 73.11 70 VAL A C 6
ATOM 9417 O O . VAL A 1 70 ? 6.331 -3.712 0.309 1.00 53.21 70 VAL A O 6
ATOM 9430 N N . LYS A 1 71 ? 6.126 -3.490 -1.919 1.00 13.32 71 LYS A N 6
ATOM 9431 C CA . LYS A 1 71 ? 6.522 -4.882 -2.200 1.00 2.33 71 LYS A CA 6
ATOM 9432 C C . LYS A 1 71 ? 8.001 -5.140 -1.865 1.00 3.44 71 LYS A C 6
ATOM 9433 O O . LYS A 1 71 ? 8.417 -6.286 -1.685 1.00 73.14 71 LYS A O 6
ATOM 9452 N N . ALA A 1 72 ? 8.799 -4.076 -1.812 1.00 41.54 72 ALA A N 6
ATOM 9453 C CA . ALA A 1 72 ? 10.210 -4.185 -1.426 1.00 73.32 72 ALA A CA 6
ATOM 9454 C C . ALA A 1 72 ? 10.371 -4.256 0.103 1.00 33.34 72 ALA A C 6
ATOM 9455 O O . ALA A 1 72 ? 11.270 -4.932 0.615 1.00 50.31 72 ALA A O 6
ATOM 9462 N N . ARG A 1 73 ? 9.495 -3.558 0.827 1.00 40.31 73 ARG A N 6
ATOM 9463 C CA . ARG A 1 73 ? 9.550 -3.521 2.296 1.00 2.33 73 ARG A CA 6
ATOM 9464 C C . ARG A 1 73 ? 8.693 -4.637 2.928 1.00 71.23 73 ARG A C 6
ATOM 9465 O O . ARG A 1 73 ? 7.679 -4.368 3.579 1.00 43.25 73 ARG A O 6
ATOM 9486 N N . THR A 1 74 ? 9.120 -5.889 2.748 1.00 70.53 74 THR A N 6
ATOM 9487 C CA . THR A 1 74 ? 8.379 -7.049 3.275 1.00 34.53 74 THR A CA 6
ATOM 9488 C C . THR A 1 74 ? 8.492 -7.156 4.804 1.00 13.44 74 THR A C 6
ATOM 9489 O O . THR A 1 74 ? 7.810 -7.963 5.438 1.00 31.22 74 THR A O 6
ATOM 9500 N N . ASP A 1 75 ? 9.373 -6.351 5.390 1.00 3.14 75 ASP A N 6
ATOM 9501 C CA . ASP A 1 75 ? 9.521 -6.289 6.846 1.00 73.41 75 ASP A CA 6
ATOM 9502 C C . ASP A 1 75 ? 8.306 -5.609 7.501 1.00 73.25 75 ASP A C 6
ATOM 9503 O O . ASP A 1 75 ? 7.739 -6.119 8.470 1.00 14.30 75 ASP A O 6
ATOM 9512 N N . LEU A 1 76 ? 7.909 -4.464 6.950 1.00 44.23 76 LEU A N 6
ATOM 9513 C CA . LEU A 1 76 ? 6.818 -3.659 7.512 1.00 21.30 76 LEU A CA 6
ATOM 9514 C C . LEU A 1 76 ? 5.440 -4.068 6.965 1.00 22.43 76 LEU A C 6
ATOM 9515 O O . LEU A 1 76 ? 4.454 -4.097 7.708 1.00 62.33 76 LEU A O 6
ATOM 9531 N N . PHE A 1 77 ? 5.368 -4.373 5.668 1.00 55.42 77 PHE A N 6
ATOM 9532 C CA . PHE A 1 77 ? 4.077 -4.625 5.005 1.00 24.14 77 PHE A CA 6
ATOM 9533 C C . PHE A 1 77 ? 4.015 -6.030 4.379 1.00 75.25 77 PHE A C 6
ATOM 9534 O O . PHE A 1 77 ? 5.039 -6.606 4.012 1.00 24.22 77 PHE A O 6
ATOM 9551 N N . VAL A 1 78 ? 2.802 -6.575 4.271 1.00 10.33 78 VAL A N 6
ATOM 9552 C CA . VAL A 1 78 ? 2.576 -7.842 3.566 1.00 43.43 78 VAL A CA 6
ATOM 9553 C C . VAL A 1 78 ? 1.924 -7.579 2.201 1.00 4.31 78 VAL A C 6
ATOM 9554 O O . VAL A 1 78 ? 0.807 -7.057 2.126 1.00 1.33 78 VAL A O 6
ATOM 9567 N N . THR A 1 79 ? 2.619 -7.940 1.123 1.00 12.25 79 THR A N 6
ATOM 9568 C CA . THR A 1 79 ? 2.120 -7.682 -0.237 1.00 3.52 79 THR A CA 6
ATOM 9569 C C . THR A 1 79 ? 1.860 -8.987 -0.987 1.00 3.22 79 THR A C 6
ATOM 9570 O O . THR A 1 79 ? 2.738 -9.850 -1.069 1.00 13.41 79 THR A O 6
ATOM 9581 N N . GLU A 1 80 ? 0.662 -9.128 -1.554 1.00 62.44 80 GLU A N 6
ATOM 9582 C CA . GLU A 1 80 ? 0.301 -10.338 -2.306 1.00 35.31 80 GLU A CA 6
ATOM 9583 C C . GLU A 1 80 ? -0.647 -10.011 -3.471 1.00 64.44 80 GLU A C 6
ATOM 9584 O O . GLU A 1 80 ? -1.534 -9.161 -3.357 1.00 21.00 80 GLU A O 6
ATOM 9596 N N . GLU A 1 81 ? -0.451 -10.700 -4.590 1.00 52.02 81 GLU A N 6
ATOM 9597 C CA . GLU A 1 81 ? -1.196 -10.431 -5.825 1.00 42.23 81 GLU A CA 6
ATOM 9598 C C . GLU A 1 81 ? -2.516 -11.220 -5.872 1.00 63.24 81 GLU A C 6
ATOM 9599 O O . GLU A 1 81 ? -2.519 -12.453 -5.876 1.00 12.44 81 GLU A O 6
ATOM 9611 N N . ARG A 1 82 ? -3.636 -10.501 -5.919 1.00 4.31 82 ARG A N 6
ATOM 9612 C CA . ARG A 1 82 ? -4.965 -11.124 -5.932 1.00 1.45 82 ARG A CA 6
ATOM 9613 C C . ARG A 1 82 ? -5.703 -10.804 -7.241 1.00 61.12 82 ARG A C 6
ATOM 9614 O O . ARG A 1 82 ? -5.747 -9.655 -7.675 1.00 31.01 82 ARG A O 6
ATOM 9635 N N . GLN A 1 83 ? -6.283 -11.822 -7.865 1.00 4.42 83 GLN A N 6
ATOM 9636 C CA . GLN A 1 83 ? -6.972 -11.648 -9.147 1.00 75.12 83 GLN A CA 6
ATOM 9637 C C . GLN A 1 83 ? -8.389 -11.073 -8.961 1.00 60.12 83 GLN A C 6
ATOM 9638 O O . GLN A 1 83 ? -9.105 -11.441 -8.029 1.00 75.54 83 GLN A O 6
ATOM 9652 N N . VAL A 1 84 ? -8.782 -10.156 -9.844 1.00 20.43 84 VAL A N 6
ATOM 9653 C CA . VAL A 1 84 ? -10.085 -9.483 -9.739 1.00 23.13 84 VAL A CA 6
ATOM 9654 C C . VAL A 1 84 ? -11.196 -10.268 -10.470 1.00 22.03 84 VAL A C 6
ATOM 9655 O O . VAL A 1 84 ? -11.140 -10.451 -11.686 1.00 4.45 84 VAL A O 6
ATOM 9668 N N . PRO A 1 85 ? -12.226 -10.739 -9.731 1.00 3.51 85 PRO A N 6
ATOM 9669 C CA . PRO A 1 85 ? -13.354 -11.496 -10.314 1.00 71.31 85 PRO A CA 6
ATOM 9670 C C . PRO A 1 85 ? -14.079 -10.723 -11.429 1.00 10.32 85 PRO A C 6
ATOM 9671 O O . PRO A 1 85 ? -14.443 -9.555 -11.255 1.00 61.23 85 PRO A O 6
ATOM 9682 N N . GLY A 1 86 ? -14.294 -11.377 -12.570 1.00 54.31 86 GLY A N 6
ATOM 9683 C CA . GLY A 1 86 ? -14.902 -10.710 -13.722 1.00 51.23 86 GLY A CA 6
ATOM 9684 C C . GLY A 1 86 ? -13.868 -10.054 -14.633 1.00 33.45 86 GLY A C 6
ATOM 9685 O O . GLY A 1 86 ? -14.113 -9.845 -15.824 1.00 61.01 86 GLY A O 6
ATOM 9689 N N . SER A 1 87 ? -12.709 -9.732 -14.068 1.00 60.32 87 SER A N 6
ATOM 9690 C CA . SER A 1 87 ? -11.607 -9.117 -14.819 1.00 5.40 87 SER A CA 6
ATOM 9691 C C . SER A 1 87 ? -10.517 -10.155 -15.131 1.00 31.12 87 SER A C 6
ATOM 9692 O O . SER A 1 87 ? -10.427 -11.190 -14.470 1.00 63.32 87 SER A O 6
ATOM 9700 N N . THR A 1 88 ? -9.699 -9.887 -16.144 1.00 11.13 88 THR A N 6
ATOM 9701 C CA . THR A 1 88 ? -8.589 -10.793 -16.490 1.00 51.24 88 THR A CA 6
ATOM 9702 C C . THR A 1 88 ? -7.297 -10.410 -15.755 1.00 10.35 88 THR A C 6
ATOM 9703 O O . THR A 1 88 ? -6.412 -11.247 -15.556 1.00 50.02 88 THR A O 6
ATOM 9714 N N . GLN A 1 89 ? -7.191 -9.141 -15.364 1.00 53.30 89 GLN A N 6
ATOM 9715 C CA . GLN A 1 89 ? -5.996 -8.632 -14.679 1.00 65.10 89 GLN A CA 6
ATOM 9716 C C . GLN A 1 89 ? -6.060 -8.879 -13.163 1.00 65.52 89 GLN A C 6
ATOM 9717 O O . GLN A 1 89 ? -7.134 -9.087 -12.594 1.00 44.32 89 GLN A O 6
ATOM 9731 N N . LYS A 1 90 ? -4.898 -8.854 -12.520 1.00 42.43 90 LYS A N 6
ATOM 9732 C CA . LYS A 1 90 ? -4.809 -9.003 -11.065 1.00 60.42 90 LYS A CA 6
ATOM 9733 C C . LYS A 1 90 ? -4.509 -7.654 -10.391 1.00 1.51 90 LYS A C 6
ATOM 9734 O O . LYS A 1 90 ? -3.826 -6.798 -10.957 1.00 62.24 90 LYS A O 6
ATOM 9753 N N . ALA A 1 91 ? -5.023 -7.474 -9.184 1.00 73.22 91 ALA A N 6
ATOM 9754 C CA . ALA A 1 91 ? -4.755 -6.269 -8.394 1.00 50.41 91 ALA A CA 6
ATOM 9755 C C . ALA A 1 91 ? -3.859 -6.592 -7.193 1.00 54.01 91 ALA A C 6
ATOM 9756 O O . ALA A 1 91 ? -3.899 -7.701 -6.654 1.00 35.33 91 ALA A O 6
ATOM 9763 N N . LEU A 1 92 ? -3.052 -5.627 -6.772 1.00 13.05 92 LEU A N 6
ATOM 9764 C CA . LEU A 1 92 ? -2.161 -5.825 -5.629 1.00 52.14 92 LEU A CA 6
ATOM 9765 C C . LEU A 1 92 ? -2.839 -5.383 -4.324 1.00 53.42 92 LEU A C 6
ATOM 9766 O O . LEU A 1 92 ? -3.094 -4.196 -4.111 1.00 0.13 92 LEU A O 6
ATOM 9782 N N . TYR A 1 93 ? -3.146 -6.349 -3.463 1.00 33.52 93 TYR A N 6
ATOM 9783 C CA . TYR A 1 93 ? -3.761 -6.063 -2.163 1.00 71.34 93 TYR A CA 6
ATOM 9784 C C . TYR A 1 93 ? -2.708 -6.095 -1.046 1.00 33.31 93 TYR A C 6
ATOM 9785 O O . TYR A 1 93 ? -1.786 -6.915 -1.061 1.00 1.32 93 TYR A O 6
ATOM 9803 N N . LEU A 1 94 ? -2.852 -5.196 -0.080 1.00 43.54 94 LEU A N 6
ATOM 9804 C CA . LEU A 1 94 ? -1.856 -5.021 0.978 1.00 3.30 94 LEU A CA 6
ATOM 9805 C C . LEU A 1 94 ? -2.484 -5.193 2.371 1.00 61.52 94 LEU A C 6
ATOM 9806 O O . LEU A 1 94 ? -3.643 -4.836 2.586 1.00 51.10 94 LEU A O 6
ATOM 9822 N N . ARG A 1 95 ? -1.716 -5.738 3.309 1.00 42.45 95 ARG A N 6
ATOM 9823 C CA . ARG A 1 95 ? -2.175 -5.875 4.698 1.00 70.23 95 ARG A CA 6
ATOM 9824 C C . ARG A 1 95 ? -1.026 -5.653 5.693 1.00 61.43 95 ARG A C 6
ATOM 9825 O O . ARG A 1 95 ? 0.153 -5.778 5.345 1.00 11.40 95 ARG A O 6
ATOM 9846 N N . ALA A 1 96 ? -1.382 -5.315 6.933 1.00 24.51 96 ALA A N 6
ATOM 9847 C CA . ALA A 1 96 ? -0.394 -4.989 7.968 1.00 13.01 96 ALA A CA 6
ATOM 9848 C C . ALA A 1 96 ? 0.373 -6.230 8.449 1.00 33.11 96 ALA A C 6
ATOM 9849 O O . ALA A 1 96 ? -0.208 -7.296 8.659 1.00 40.54 96 ALA A O 6
ATOM 9856 N N . LYS A 1 97 ? 1.683 -6.078 8.633 1.00 11.23 97 LYS A N 6
ATOM 9857 C CA . LYS A 1 97 ? 2.533 -7.175 9.099 1.00 30.41 97 LYS A CA 6
ATOM 9858 C C . LYS A 1 97 ? 2.423 -7.378 10.618 1.00 4.01 97 LYS A C 6
ATOM 9859 O O . LYS A 1 97 ? 2.951 -6.585 11.401 1.00 3.21 97 LYS A O 6
ATOM 9878 N N . LEU A 1 98 ? 1.737 -8.443 11.026 1.00 44.53 98 LEU A N 6
ATOM 9879 C CA . LEU A 1 98 ? 1.662 -8.824 12.439 1.00 42.31 98 LEU A CA 6
ATOM 9880 C C . LEU A 1 98 ? 2.233 -10.238 12.647 1.00 60.31 98 LEU A C 6
ATOM 9881 O O . LEU A 1 98 ? 1.562 -11.240 12.387 1.00 43.25 98 LEU A O 6
ATOM 9897 N N . GLU A 1 99 ? 3.484 -10.306 13.105 1.00 22.33 99 GLU A N 6
ATOM 9898 C CA . GLU A 1 99 ? 4.163 -11.591 13.333 1.00 13.41 99 GLU A CA 6
ATOM 9899 C C . GLU A 1 99 ? 4.320 -11.886 14.832 1.00 62.41 99 GLU A C 6
ATOM 9900 O O . GLU A 1 99 ? 4.468 -10.974 15.648 1.00 12.24 99 GLU A O 6
ATOM 9912 N N . HIS A 1 100 ? 4.319 -13.170 15.186 1.00 23.13 100 HIS A N 6
ATOM 9913 C CA . HIS A 1 100 ? 4.386 -13.594 16.594 1.00 3.41 100 HIS A CA 6
ATOM 9914 C C . HIS A 1 100 ? 5.754 -13.309 17.252 1.00 15.44 100 HIS A C 6
ATOM 9915 O O . HIS A 1 100 ? 6.005 -13.748 18.372 1.00 41.41 100 HIS A O 6
ATOM 9930 N N . HIS A 1 101 ? 6.631 -12.562 16.570 1.00 23.52 101 HIS A N 6
ATOM 9931 C CA . HIS A 1 101 ? 7.924 -12.169 17.154 1.00 21.23 101 HIS A CA 6
ATOM 9932 C C . HIS A 1 101 ? 7.745 -11.232 18.362 1.00 52.05 101 HIS A C 6
ATOM 9933 O O . HIS A 1 101 ? 8.698 -10.952 19.086 1.00 44.30 101 HIS A O 6
ATOM 9948 N N . HIS A 1 102 ? 6.519 -10.749 18.576 1.00 14.52 102 HIS A N 6
ATOM 9949 C CA . HIS A 1 102 ? 6.205 -9.930 19.756 1.00 23.41 102 HIS A CA 6
ATOM 9950 C C . HIS A 1 102 ? 6.088 -10.809 21.020 1.00 74.52 102 HIS A C 6
ATOM 9951 O O . HIS A 1 102 ? 5.172 -10.649 21.827 1.00 4.22 102 HIS A O 6
ATOM 9966 N N . HIS A 1 103 ? 7.055 -11.708 21.195 1.00 12.20 103 HIS A N 6
ATOM 9967 C CA . HIS A 1 103 ? 7.025 -12.712 22.259 1.00 64.25 103 HIS A CA 6
ATOM 9968 C C . HIS A 1 103 ? 7.141 -12.065 23.651 1.00 22.10 103 HIS A C 6
ATOM 9969 O O . HIS A 1 103 ? 8.239 -11.898 24.186 1.00 50.14 103 HIS A O 6
ATOM 9984 N N . HIS A 1 104 ? 5.999 -11.665 24.209 1.00 41.24 104 HIS A N 6
ATOM 9985 C CA . HIS A 1 104 ? 5.943 -11.077 25.553 1.00 13.03 104 HIS A CA 6
ATOM 9986 C C . HIS A 1 104 ? 5.152 -11.977 26.513 1.00 72.51 104 HIS A C 6
ATOM 9987 O O . HIS A 1 104 ? 4.171 -12.610 26.117 1.00 52.41 104 HIS A O 6
ATOM 10002 N N . HIS A 1 105 ? 5.574 -12.025 27.773 1.00 54.44 105 HIS A N 6
ATOM 10003 C CA . HIS A 1 105 ? 4.896 -12.848 28.783 1.00 53.55 105 HIS A CA 6
ATOM 10004 C C . HIS A 1 105 ? 3.820 -12.034 29.532 1.00 33.41 105 HIS A C 6
ATOM 10005 O O . HIS A 1 105 ? 4.181 -11.291 30.472 1.00 38.28 105 HIS A O 6
ATOM 10021 N N . MET A 1 1 ? 46.281 0.923 -2.516 1.00 41.21 1 MET A N 7
ATOM 10022 C CA . MET A 1 1 ? 44.827 1.183 -2.716 1.00 14.04 1 MET A CA 7
ATOM 10023 C C . MET A 1 1 ? 44.504 2.683 -2.595 1.00 30.33 1 MET A C 7
ATOM 10024 O O . MET A 1 1 ? 43.877 3.268 -3.479 1.00 4.53 1 MET A O 7
ATOM 10040 N N . ASP A 1 2 ? 44.922 3.297 -1.492 1.00 34.14 2 ASP A N 7
ATOM 10041 C CA . ASP A 1 2 ? 44.709 4.734 -1.267 1.00 4.33 2 ASP A CA 7
ATOM 10042 C C . ASP A 1 2 ? 45.905 5.566 -1.764 1.00 54.01 2 ASP A C 7
ATOM 10043 O O . ASP A 1 2 ? 46.846 5.031 -2.355 1.00 32.13 2 ASP A O 7
ATOM 10052 N N . GLN A 1 3 ? 45.855 6.879 -1.538 1.00 12.12 3 GLN A N 7
ATOM 10053 C CA . GLN A 1 3 ? 47.025 7.745 -1.726 1.00 74.43 3 GLN A CA 7
ATOM 10054 C C . GLN A 1 3 ? 47.452 8.376 -0.391 1.00 65.33 3 GLN A C 7
ATOM 10055 O O . GLN A 1 3 ? 47.055 9.495 -0.054 1.00 74.42 3 GLN A O 7
ATOM 10069 N N . LYS A 1 4 ? 48.236 7.627 0.385 1.00 15.30 4 LYS A N 7
ATOM 10070 C CA . LYS A 1 4 ? 48.732 8.093 1.690 1.00 15.32 4 LYS A CA 7
ATOM 10071 C C . LYS A 1 4 ? 49.710 9.265 1.540 1.00 3.14 4 LYS A C 7
ATOM 10072 O O . LYS A 1 4 ? 49.829 10.104 2.432 1.00 71.30 4 LYS A O 7
ATOM 10091 N N . SER A 1 5 ? 50.412 9.319 0.411 1.00 51.02 5 SER A N 7
ATOM 10092 C CA . SER A 1 5 ? 51.223 10.494 0.063 1.00 71.33 5 SER A CA 7
ATOM 10093 C C . SER A 1 5 ? 50.418 11.423 -0.851 1.00 31.31 5 SER A C 7
ATOM 10094 O O . SER A 1 5 ? 50.784 11.666 -2.003 1.00 74.03 5 SER A O 7
ATOM 10102 N N . SER A 1 6 ? 49.305 11.926 -0.328 1.00 42.44 6 SER A N 7
ATOM 10103 C CA . SER A 1 6 ? 48.372 12.748 -1.110 1.00 32.21 6 SER A CA 7
ATOM 10104 C C . SER A 1 6 ? 48.918 14.156 -1.383 1.00 34.33 6 SER A C 7
ATOM 10105 O O . SER A 1 6 ? 49.905 14.593 -0.783 1.00 42.13 6 SER A O 7
ATOM 10113 N N . SER A 1 7 ? 48.259 14.855 -2.304 1.00 64.01 7 SER A N 7
ATOM 10114 C CA . SER A 1 7 ? 48.623 16.231 -2.669 1.00 22.01 7 SER A CA 7
ATOM 10115 C C . SER A 1 7 ? 48.064 17.235 -1.642 1.00 1.30 7 SER A C 7
ATOM 10116 O O . SER A 1 7 ? 47.222 16.873 -0.819 1.00 15.43 7 SER A O 7
ATOM 10124 N N . PRO A 1 8 ? 48.527 18.512 -1.661 1.00 11.30 8 PRO A N 7
ATOM 10125 C CA . PRO A 1 8 ? 48.029 19.564 -0.750 1.00 4.22 8 PRO A CA 7
ATOM 10126 C C . PRO A 1 8 ? 46.495 19.577 -0.596 1.00 35.21 8 PRO A C 7
ATOM 10127 O O . PRO A 1 8 ? 45.971 19.968 0.451 1.00 24.21 8 PRO A O 7
ATOM 10138 N N . GLN A 1 9 ? 45.783 19.161 -1.644 1.00 33.32 9 GLN A N 7
ATOM 10139 C CA . GLN A 1 9 ? 44.322 19.023 -1.595 1.00 14.32 9 GLN A CA 7
ATOM 10140 C C . GLN A 1 9 ? 43.919 17.543 -1.783 1.00 24.23 9 GLN A C 7
ATOM 10141 O O . GLN A 1 9 ? 44.112 16.968 -2.859 1.00 31.23 9 GLN A O 7
ATOM 10155 N N . PRO A 1 10 ? 43.383 16.896 -0.724 1.00 42.55 10 PRO A N 7
ATOM 10156 C CA . PRO A 1 10 ? 43.002 15.473 -0.757 1.00 63.33 10 PRO A CA 7
ATOM 10157 C C . PRO A 1 10 ? 41.585 15.214 -1.314 1.00 4.43 10 PRO A C 7
ATOM 10158 O O . PRO A 1 10 ? 40.811 16.141 -1.557 1.00 21.40 10 PRO A O 7
ATOM 10169 N N . ALA A 1 11 ? 41.256 13.938 -1.518 1.00 44.01 11 ALA A N 7
ATOM 10170 C CA . ALA A 1 11 ? 39.930 13.536 -2.005 1.00 23.14 11 ALA A CA 7
ATOM 10171 C C . ALA A 1 11 ? 39.085 12.900 -0.883 1.00 71.43 11 ALA A C 7
ATOM 10172 O O . ALA A 1 11 ? 39.595 12.129 -0.065 1.00 72.30 11 ALA A O 7
ATOM 10179 N N . ALA A 1 12 ? 37.790 13.221 -0.857 1.00 64.12 12 ALA A N 7
ATOM 10180 C CA . ALA A 1 12 ? 36.869 12.691 0.161 1.00 42.14 12 ALA A CA 7
ATOM 10181 C C . ALA A 1 12 ? 35.633 12.032 -0.479 1.00 55.14 12 ALA A C 7
ATOM 10182 O O . ALA A 1 12 ? 35.508 11.976 -1.703 1.00 4.45 12 ALA A O 7
ATOM 10189 N N . GLN A 1 13 ? 34.732 11.515 0.358 1.00 12.43 13 GLN A N 7
ATOM 10190 C CA . GLN A 1 13 ? 33.479 10.899 -0.112 1.00 14.13 13 GLN A CA 7
ATOM 10191 C C . GLN A 1 13 ? 32.250 11.623 0.466 1.00 71.23 13 GLN A C 7
ATOM 10192 O O . GLN A 1 13 ? 32.303 12.181 1.561 1.00 22.22 13 GLN A O 7
ATOM 10206 N N . ALA A 1 14 ? 31.142 11.600 -0.272 1.00 53.43 14 ALA A N 7
ATOM 10207 C CA . ALA A 1 14 ? 29.915 12.293 0.143 1.00 34.42 14 ALA A CA 7
ATOM 10208 C C . ALA A 1 14 ? 28.966 11.373 0.933 1.00 23.52 14 ALA A C 7
ATOM 10209 O O . ALA A 1 14 ? 28.805 10.197 0.598 1.00 34.12 14 ALA A O 7
ATOM 10216 N N . PRO A 1 15 ? 28.319 11.900 1.999 1.00 33.14 15 PRO A N 7
ATOM 10217 C CA . PRO A 1 15 ? 27.340 11.141 2.796 1.00 75.32 15 PRO A CA 7
ATOM 10218 C C . PRO A 1 15 ? 25.929 11.121 2.167 1.00 30.53 15 PRO A C 7
ATOM 10219 O O . PRO A 1 15 ? 25.608 11.938 1.298 1.00 53.25 15 PRO A O 7
ATOM 10230 N N . GLU A 1 16 ? 25.083 10.193 2.622 1.00 24.12 16 GLU A N 7
ATOM 10231 C CA . GLU A 1 16 ? 23.725 10.043 2.081 1.00 60.14 16 GLU A CA 7
ATOM 10232 C C . GLU A 1 16 ? 22.660 10.687 2.989 1.00 42.43 16 GLU A C 7
ATOM 10233 O O . GLU A 1 16 ? 22.956 11.165 4.087 1.00 75.13 16 GLU A O 7
ATOM 10245 N N . THR A 1 17 ? 21.420 10.707 2.507 1.00 54.23 17 THR A N 7
ATOM 10246 C CA . THR A 1 17 ? 20.292 11.287 3.253 1.00 40.41 17 THR A CA 7
ATOM 10247 C C . THR A 1 17 ? 19.119 10.292 3.328 1.00 60.31 17 THR A C 7
ATOM 10248 O O . THR A 1 17 ? 18.416 10.070 2.342 1.00 73.32 17 THR A O 7
ATOM 10259 N N . LYS A 1 18 ? 18.924 9.686 4.501 1.00 2.45 18 LYS A N 7
ATOM 10260 C CA . LYS A 1 18 ? 17.907 8.638 4.679 1.00 1.51 18 LYS A CA 7
ATOM 10261 C C . LYS A 1 18 ? 16.664 9.155 5.428 1.00 65.01 18 LYS A C 7
ATOM 10262 O O . LYS A 1 18 ? 16.775 9.745 6.508 1.00 54.32 18 LYS A O 7
ATOM 10281 N N . GLN A 1 19 ? 15.484 8.922 4.851 1.00 63.24 19 GLN A N 7
ATOM 10282 C CA . GLN A 1 19 ? 14.208 9.286 5.488 1.00 0.11 19 GLN A CA 7
ATOM 10283 C C . GLN A 1 19 ? 13.629 8.094 6.274 1.00 74.23 19 GLN A C 7
ATOM 10284 O O . GLN A 1 19 ? 13.905 6.939 5.953 1.00 4.12 19 GLN A O 7
ATOM 10298 N N . ALA A 1 20 ? 12.824 8.382 7.300 1.00 2.25 20 ALA A N 7
ATOM 10299 C CA . ALA A 1 20 ? 12.274 7.334 8.178 1.00 4.33 20 ALA A CA 7
ATOM 10300 C C . ALA A 1 20 ? 10.836 6.929 7.800 1.00 51.01 20 ALA A C 7
ATOM 10301 O O . ALA A 1 20 ? 10.066 7.730 7.264 1.00 61.51 20 ALA A O 7
ATOM 10308 N N . PHE A 1 21 ? 10.484 5.673 8.099 1.00 3.32 21 PHE A N 7
ATOM 10309 C CA . PHE A 1 21 ? 9.130 5.145 7.856 1.00 63.13 21 PHE A CA 7
ATOM 10310 C C . PHE A 1 21 ? 8.283 5.120 9.148 1.00 72.41 21 PHE A C 7
ATOM 10311 O O . PHE A 1 21 ? 8.551 4.323 10.050 1.00 45.23 21 PHE A O 7
ATOM 10328 N N . PRO A 1 22 ? 7.254 5.985 9.269 1.00 53.12 22 PRO A N 7
ATOM 10329 C CA . PRO A 1 22 ? 6.311 5.926 10.392 1.00 32.14 22 PRO A CA 7
ATOM 10330 C C . PRO A 1 22 ? 5.137 4.960 10.120 1.00 22.55 22 PRO A C 7
ATOM 10331 O O . PRO A 1 22 ? 4.162 5.317 9.454 1.00 72.32 22 PRO A O 7
ATOM 10342 N N . ARG A 1 23 ? 5.219 3.737 10.655 1.00 51.01 23 ARG A N 7
ATOM 10343 C CA . ARG A 1 23 ? 4.225 2.699 10.338 1.00 42.43 23 ARG A CA 7
ATOM 10344 C C . ARG A 1 23 ? 2.856 2.972 10.980 1.00 32.33 23 ARG A C 7
ATOM 10345 O O . ARG A 1 23 ? 1.829 2.601 10.423 1.00 10.11 23 ARG A O 7
ATOM 10366 N N . LYS A 1 24 ? 2.843 3.632 12.136 1.00 63.41 24 LYS A N 7
ATOM 10367 C CA . LYS A 1 24 ? 1.586 3.908 12.849 1.00 55.23 24 LYS A CA 7
ATOM 10368 C C . LYS A 1 24 ? 0.605 4.736 11.998 1.00 51.13 24 LYS A C 7
ATOM 10369 O O . LYS A 1 24 ? -0.610 4.620 12.153 1.00 14.20 24 LYS A O 7
ATOM 10388 N N . PHE A 1 25 ? 1.135 5.563 11.097 1.00 44.42 25 PHE A N 7
ATOM 10389 C CA . PHE A 1 25 ? 0.296 6.376 10.203 1.00 64.31 25 PHE A CA 7
ATOM 10390 C C . PHE A 1 25 ? 0.025 5.660 8.872 1.00 64.35 25 PHE A C 7
ATOM 10391 O O . PHE A 1 25 ? -1.104 5.655 8.377 1.00 10.03 25 PHE A O 7
ATOM 10408 N N . VAL A 1 26 ? 1.060 5.055 8.297 1.00 54.10 26 VAL A N 7
ATOM 10409 C CA . VAL A 1 26 ? 0.916 4.318 7.036 1.00 63.11 26 VAL A CA 7
ATOM 10410 C C . VAL A 1 26 ? -0.090 3.161 7.179 1.00 33.40 26 VAL A C 7
ATOM 10411 O O . VAL A 1 26 ? -0.991 2.997 6.354 1.00 54.45 26 VAL A O 7
ATOM 10424 N N . LEU A 1 27 ? 0.056 2.373 8.243 1.00 12.51 27 LEU A N 7
ATOM 10425 C CA . LEU A 1 27 ? -0.880 1.280 8.526 1.00 33.03 27 LEU A CA 7
ATOM 10426 C C . LEU A 1 27 ? -2.274 1.822 8.882 1.00 11.50 27 LEU A C 7
ATOM 10427 O O . LEU A 1 27 ? -3.284 1.166 8.637 1.00 4.33 27 LEU A O 7
ATOM 10443 N N . ALA A 1 28 ? -2.319 3.027 9.457 1.00 33.02 28 ALA A N 7
ATOM 10444 C CA . ALA A 1 28 ? -3.593 3.689 9.765 1.00 60.34 28 ALA A CA 7
ATOM 10445 C C . ALA A 1 28 ? -4.380 3.994 8.485 1.00 41.14 28 ALA A C 7
ATOM 10446 O O . ALA A 1 28 ? -5.608 3.916 8.458 1.00 11.32 28 ALA A O 7
ATOM 10453 N N . ALA A 1 29 ? -3.663 4.354 7.425 1.00 71.12 29 ALA A N 7
ATOM 10454 C CA . ALA A 1 29 ? -4.275 4.545 6.107 1.00 53.11 29 ALA A CA 7
ATOM 10455 C C . ALA A 1 29 ? -4.672 3.195 5.497 1.00 54.44 29 ALA A C 7
ATOM 10456 O O . ALA A 1 29 ? -5.747 3.049 4.914 1.00 5.23 29 ALA A O 7
ATOM 10463 N N . LEU A 1 30 ? -3.789 2.212 5.652 1.00 64.41 30 LEU A N 7
ATOM 10464 C CA . LEU A 1 30 ? -4.020 0.854 5.155 1.00 13.21 30 LEU A CA 7
ATOM 10465 C C . LEU A 1 30 ? -5.332 0.258 5.704 1.00 53.54 30 LEU A C 7
ATOM 10466 O O . LEU A 1 30 ? -6.193 -0.166 4.938 1.00 13.02 30 LEU A O 7
ATOM 10482 N N . GLU A 1 31 ? -5.486 0.254 7.031 1.00 34.35 31 GLU A N 7
ATOM 10483 C CA . GLU A 1 31 ? -6.689 -0.300 7.679 1.00 14.31 31 GLU A CA 7
ATOM 10484 C C . GLU A 1 31 ? -7.974 0.392 7.186 1.00 13.32 31 GLU A C 7
ATOM 10485 O O . GLU A 1 31 ? -9.039 -0.226 7.117 1.00 41.40 31 GLU A O 7
ATOM 10497 N N . GLN A 1 32 ? -7.864 1.680 6.860 1.00 0.01 32 GLN A N 7
ATOM 10498 C CA . GLN A 1 32 ? -9.007 2.469 6.389 1.00 25.11 32 GLN A CA 7
ATOM 10499 C C . GLN A 1 32 ? -9.194 2.334 4.869 1.00 32.12 32 GLN A C 7
ATOM 10500 O O . GLN A 1 32 ? -10.171 2.829 4.304 1.00 33.44 32 GLN A O 7
ATOM 10514 N N . SER A 1 33 ? -8.244 1.665 4.224 1.00 4.03 33 SER A N 7
ATOM 10515 C CA . SER A 1 33 ? -8.326 1.350 2.790 1.00 14.42 33 SER A CA 7
ATOM 10516 C C . SER A 1 33 ? -8.641 -0.138 2.565 1.00 20.14 33 SER A C 7
ATOM 10517 O O . SER A 1 33 ? -9.087 -0.540 1.485 1.00 50.20 33 SER A O 7
ATOM 10525 N N . SER A 1 34 ? -8.382 -0.954 3.583 1.00 61.41 34 SER A N 7
ATOM 10526 C CA . SER A 1 34 ? -8.629 -2.402 3.516 1.00 24.32 34 SER A CA 7
ATOM 10527 C C . SER A 1 34 ? -10.112 -2.736 3.685 1.00 43.50 34 SER A C 7
ATOM 10528 O O . SER A 1 34 ? -10.794 -2.172 4.542 1.00 20.41 34 SER A O 7
ATOM 10536 N N . ASP A 1 35 ? -10.603 -3.664 2.873 1.00 45.22 35 ASP A N 7
ATOM 10537 C CA . ASP A 1 35 ? -11.977 -4.149 2.998 1.00 35.43 35 ASP A CA 7
ATOM 10538 C C . ASP A 1 35 ? -12.097 -5.151 4.164 1.00 10.31 35 ASP A C 7
ATOM 10539 O O . ASP A 1 35 ? -11.154 -5.324 4.942 1.00 74.23 35 ASP A O 7
ATOM 10548 N N . ASP A 1 36 ? -13.245 -5.816 4.284 1.00 30.33 36 ASP A N 7
ATOM 10549 C CA . ASP A 1 36 ? -13.520 -6.672 5.447 1.00 20.42 36 ASP A CA 7
ATOM 10550 C C . ASP A 1 36 ? -12.501 -7.823 5.596 1.00 23.23 36 ASP A C 7
ATOM 10551 O O . ASP A 1 36 ? -12.191 -8.241 6.708 1.00 70.33 36 ASP A O 7
ATOM 10560 N N . ALA A 1 37 ? -11.974 -8.323 4.477 1.00 44.31 37 ALA A N 7
ATOM 10561 C CA . ALA A 1 37 ? -11.006 -9.433 4.509 1.00 3.04 37 ALA A CA 7
ATOM 10562 C C . ALA A 1 37 ? -9.590 -8.957 4.881 1.00 65.43 37 ALA A C 7
ATOM 10563 O O . ALA A 1 37 ? -8.667 -9.767 5.014 1.00 34.53 37 ALA A O 7
ATOM 10570 N N . GLY A 1 38 ? -9.418 -7.643 5.048 1.00 72.33 38 GLY A N 7
ATOM 10571 C CA . GLY A 1 38 ? -8.127 -7.091 5.456 1.00 12.45 38 GLY A CA 7
ATOM 10572 C C . GLY A 1 38 ? -7.254 -6.637 4.287 1.00 31.40 38 GLY A C 7
ATOM 10573 O O . GLY A 1 38 ? -6.198 -6.036 4.492 1.00 14.20 38 GLY A O 7
ATOM 10577 N N . TRP A 1 39 ? -7.696 -6.910 3.064 1.00 34.23 39 TRP A N 7
ATOM 10578 C CA . TRP A 1 39 ? -6.926 -6.560 1.864 1.00 31.31 39 TRP A CA 7
ATOM 10579 C C . TRP A 1 39 ? -7.264 -5.152 1.346 1.00 53.23 39 TRP A C 7
ATOM 10580 O O . TRP A 1 39 ? -8.428 -4.824 1.107 1.00 14.44 39 TRP A O 7
ATOM 10601 N N . ALA A 1 40 ? -6.235 -4.328 1.176 1.00 34.44 40 ALA A N 7
ATOM 10602 C CA . ALA A 1 40 ? -6.390 -2.989 0.600 1.00 74.10 40 ALA A CA 7
ATOM 10603 C C . ALA A 1 40 ? -5.800 -2.915 -0.811 1.00 12.02 40 ALA A C 7
ATOM 10604 O O . ALA A 1 40 ? -4.639 -3.262 -1.026 1.00 42.22 40 ALA A O 7
ATOM 10611 N N . ASN A 1 41 ? -6.603 -2.476 -1.773 1.00 2.41 41 ASN A N 7
ATOM 10612 C CA . ASN A 1 41 ? -6.119 -2.280 -3.140 1.00 51.22 41 ASN A CA 7
ATOM 10613 C C . ASN A 1 41 ? -5.058 -1.166 -3.170 1.00 73.44 41 ASN A C 7
ATOM 10614 O O . ASN A 1 41 ? -5.290 -0.070 -2.660 1.00 61.14 41 ASN A O 7
ATOM 10625 N N . LEU A 1 42 ? -3.901 -1.460 -3.768 1.00 23.42 42 LEU A N 7
ATOM 10626 C CA . LEU A 1 42 ? -2.786 -0.500 -3.854 1.00 11.13 42 LEU A CA 7
ATOM 10627 C C . LEU A 1 42 ? -3.256 0.909 -4.276 1.00 32.31 42 LEU A C 7
ATOM 10628 O O . LEU A 1 42 ? -2.810 1.915 -3.719 1.00 11.24 42 LEU A O 7
ATOM 10644 N N . GLY A 1 43 ? -4.163 0.967 -5.254 1.00 3.21 43 GLY A N 7
ATOM 10645 C CA . GLY A 1 43 ? -4.711 2.245 -5.706 1.00 5.35 43 GLY A CA 7
ATOM 10646 C C . GLY A 1 43 ? -5.413 3.021 -4.592 1.00 32.11 43 GLY A C 7
ATOM 10647 O O . GLY A 1 43 ? -5.296 4.245 -4.506 1.00 54.44 43 GLY A O 7
ATOM 10651 N N . ASN A 1 44 ? -6.142 2.305 -3.736 1.00 24.32 44 ASN A N 7
ATOM 10652 C CA . ASN A 1 44 ? -6.835 2.918 -2.598 1.00 42.43 44 ASN A CA 7
ATOM 10653 C C . ASN A 1 44 ? -5.846 3.252 -1.468 1.00 61.32 44 ASN A C 7
ATOM 10654 O O . ASN A 1 44 ? -5.965 4.283 -0.801 1.00 72.21 44 ASN A O 7
ATOM 10665 N N . PHE A 1 45 ? -4.864 2.373 -1.270 1.00 30.42 45 PHE A N 7
ATOM 10666 C CA . PHE A 1 45 ? -3.822 2.573 -0.259 1.00 54.34 45 PHE A CA 7
ATOM 10667 C C . PHE A 1 45 ? -3.058 3.885 -0.497 1.00 61.41 45 PHE A C 7
ATOM 10668 O O . PHE A 1 45 ? -2.980 4.737 0.388 1.00 53.11 45 PHE A O 7
ATOM 10685 N N . GLY A 1 46 ? -2.502 4.043 -1.700 1.00 0.14 46 GLY A N 7
ATOM 10686 C CA . GLY A 1 46 ? -1.789 5.271 -2.047 1.00 33.12 46 GLY A CA 7
ATOM 10687 C C . GLY A 1 46 ? -2.673 6.513 -1.982 1.00 51.14 46 GLY A C 7
ATOM 10688 O O . GLY A 1 46 ? -2.196 7.619 -1.714 1.00 72.14 46 GLY A O 7
ATOM 10692 N N . ASN A 1 47 ? -3.965 6.327 -2.226 1.00 24.34 47 ASN A N 7
ATOM 10693 C CA . ASN A 1 47 ? -4.939 7.417 -2.155 1.00 51.30 47 ASN A CA 7
ATOM 10694 C C . ASN A 1 47 ? -5.104 7.913 -0.708 1.00 61.02 47 ASN A C 7
ATOM 10695 O O . ASN A 1 47 ? -4.848 9.078 -0.404 1.00 74.44 47 ASN A O 7
ATOM 10706 N N . TYR A 1 48 ? -5.505 7.016 0.191 1.00 51.12 48 TYR A N 7
ATOM 10707 C CA . TYR A 1 48 ? -5.774 7.398 1.581 1.00 31.34 48 TYR A CA 7
ATOM 10708 C C . TYR A 1 48 ? -4.474 7.715 2.347 1.00 13.32 48 TYR A C 7
ATOM 10709 O O . TYR A 1 48 ? -4.474 8.520 3.282 1.00 23.51 48 TYR A O 7
ATOM 10727 N N . LEU A 1 49 ? -3.371 7.084 1.944 1.00 52.35 49 LEU A N 7
ATOM 10728 C CA . LEU A 1 49 ? -2.062 7.325 2.572 1.00 52.41 49 LEU A CA 7
ATOM 10729 C C . LEU A 1 49 ? -1.617 8.788 2.418 1.00 0.53 49 LEU A C 7
ATOM 10730 O O . LEU A 1 49 ? -1.124 9.400 3.370 1.00 31.43 49 LEU A O 7
ATOM 10746 N N . ASN A 1 50 ? -1.808 9.349 1.225 1.00 64.53 50 ASN A N 7
ATOM 10747 C CA . ASN A 1 50 ? -1.417 10.737 0.949 1.00 50.22 50 ASN A CA 7
ATOM 10748 C C . ASN A 1 50 ? -2.275 11.738 1.751 1.00 3.54 50 ASN A C 7
ATOM 10749 O O . ASN A 1 50 ? -1.950 12.921 1.840 1.00 71.21 50 ASN A O 7
ATOM 10760 N N . LYS A 1 51 ? -3.379 11.259 2.324 1.00 62.13 51 LYS A N 7
ATOM 10761 C CA . LYS A 1 51 ? -4.229 12.096 3.180 1.00 72.12 51 LYS A CA 7
ATOM 10762 C C . LYS A 1 51 ? -3.624 12.247 4.586 1.00 53.42 51 LYS A C 7
ATOM 10763 O O . LYS A 1 51 ? -3.576 13.345 5.141 1.00 32.31 51 LYS A O 7
ATOM 10782 N N . LEU A 1 52 ? -3.170 11.132 5.161 1.00 55.32 52 LEU A N 7
ATOM 10783 C CA . LEU A 1 52 ? -2.544 11.152 6.491 1.00 32.43 52 LEU A CA 7
ATOM 10784 C C . LEU A 1 52 ? -1.109 11.695 6.418 1.00 3.00 52 LEU A C 7
ATOM 10785 O O . LEU A 1 52 ? -0.700 12.529 7.234 1.00 32.12 52 LEU A O 7
ATOM 10801 N N . GLN A 1 53 ? -0.348 11.210 5.437 1.00 44.53 53 GLN A N 7
ATOM 10802 C CA . GLN A 1 53 ? 1.036 11.653 5.214 1.00 51.43 53 GLN A CA 7
ATOM 10803 C C . GLN A 1 53 ? 1.223 12.181 3.775 1.00 53.43 53 GLN A C 7
ATOM 10804 O O . GLN A 1 53 ? 1.675 11.450 2.891 1.00 72.21 53 GLN A O 7
ATOM 10818 N N . PRO A 1 54 ? 0.868 13.458 3.517 1.00 10.01 54 PRO A N 7
ATOM 10819 C CA . PRO A 1 54 ? 1.011 14.070 2.180 1.00 71.42 54 PRO A CA 7
ATOM 10820 C C . PRO A 1 54 ? 2.480 14.225 1.756 1.00 1.41 54 PRO A C 7
ATOM 10821 O O . PRO A 1 54 ? 2.800 14.256 0.566 1.00 13.30 54 PRO A O 7
ATOM 10832 N N . ASP A 1 55 ? 3.369 14.320 2.741 1.00 1.33 55 ASP A N 7
ATOM 10833 C CA . ASP A 1 55 ? 4.793 14.529 2.484 1.00 1.43 55 ASP A CA 7
ATOM 10834 C C . ASP A 1 55 ? 5.537 13.192 2.257 1.00 61.03 55 ASP A C 7
ATOM 10835 O O . ASP A 1 55 ? 6.741 13.172 1.988 1.00 12.20 55 ASP A O 7
ATOM 10844 N N . PHE A 1 56 ? 4.816 12.078 2.351 1.00 24.15 56 PHE A N 7
ATOM 10845 C CA . PHE A 1 56 ? 5.412 10.747 2.170 1.00 21.23 56 PHE A CA 7
ATOM 10846 C C . PHE A 1 56 ? 5.322 10.294 0.702 1.00 21.33 56 PHE A C 7
ATOM 10847 O O . PHE A 1 56 ? 4.264 9.862 0.237 1.00 42.44 56 PHE A O 7
ATOM 10864 N N . ASP A 1 57 ? 6.429 10.422 -0.032 1.00 1.03 57 ASP A N 7
ATOM 10865 C CA . ASP A 1 57 ? 6.484 9.996 -1.439 1.00 23.52 57 ASP A CA 7
ATOM 10866 C C . ASP A 1 57 ? 7.676 9.051 -1.706 1.00 61.13 57 ASP A C 7
ATOM 10867 O O . ASP A 1 57 ? 8.769 9.235 -1.165 1.00 72.21 57 ASP A O 7
ATOM 10876 N N . SER A 1 58 ? 7.452 8.049 -2.558 1.00 64.13 58 SER A N 7
ATOM 10877 C CA . SER A 1 58 ? 8.458 7.008 -2.850 1.00 50.54 58 SER A CA 7
ATOM 10878 C C . SER A 1 58 ? 9.793 7.587 -3.360 1.00 64.14 58 SER A C 7
ATOM 10879 O O . SER A 1 58 ? 10.861 7.026 -3.089 1.00 73.11 58 SER A O 7
ATOM 10887 N N . ARG A 1 59 ? 9.736 8.707 -4.090 1.00 62.32 59 ARG A N 7
ATOM 10888 C CA . ARG A 1 59 ? 10.949 9.313 -4.673 1.00 44.41 59 ARG A CA 7
ATOM 10889 C C . ARG A 1 59 ? 11.967 9.725 -3.597 1.00 42.32 59 ARG A C 7
ATOM 10890 O O . ARG A 1 59 ? 13.162 9.839 -3.876 1.00 52.14 59 ARG A O 7
ATOM 10911 N N . LEU A 1 60 ? 11.495 9.936 -2.369 1.00 41.52 60 LEU A N 7
ATOM 10912 C CA . LEU A 1 60 ? 12.374 10.301 -1.248 1.00 21.43 60 LEU A CA 7
ATOM 10913 C C . LEU A 1 60 ? 13.330 9.155 -0.885 1.00 41.22 60 LEU A C 7
ATOM 10914 O O . LEU A 1 60 ? 14.414 9.381 -0.351 1.00 63.22 60 LEU A O 7
ATOM 10930 N N . TYR A 1 61 ? 12.918 7.924 -1.184 1.00 44.22 61 TYR A N 7
ATOM 10931 C CA . TYR A 1 61 ? 13.708 6.734 -0.851 1.00 62.45 61 TYR A CA 7
ATOM 10932 C C . TYR A 1 61 ? 14.389 6.140 -2.094 1.00 54.32 61 TYR A C 7
ATOM 10933 O O . TYR A 1 61 ? 15.004 5.072 -2.030 1.00 4.00 61 TYR A O 7
ATOM 10951 N N . GLY A 1 62 ? 14.281 6.844 -3.222 1.00 11.31 62 GLY A N 7
ATOM 10952 C CA . GLY A 1 62 ? 14.900 6.391 -4.466 1.00 22.00 62 GLY A CA 7
ATOM 10953 C C . GLY A 1 62 ? 14.001 5.486 -5.306 1.00 13.24 62 GLY A C 7
ATOM 10954 O O . GLY A 1 62 ? 14.418 4.990 -6.355 1.00 34.20 62 GLY A O 7
ATOM 10958 N N . TYR A 1 63 ? 12.765 5.267 -4.861 1.00 72.13 63 TYR A N 7
ATOM 10959 C CA . TYR A 1 63 ? 11.815 4.425 -5.598 1.00 23.53 63 TYR A CA 7
ATOM 10960 C C . TYR A 1 63 ? 10.905 5.272 -6.501 1.00 41.53 63 TYR A C 7
ATOM 10961 O O . TYR A 1 63 ? 10.356 6.287 -6.074 1.00 4.41 63 TYR A O 7
ATOM 10979 N N . LYS A 1 64 ? 10.747 4.843 -7.750 1.00 43.23 64 LYS A N 7
ATOM 10980 C CA . LYS A 1 64 ? 9.991 5.613 -8.746 1.00 11.32 64 LYS A CA 7
ATOM 10981 C C . LYS A 1 64 ? 8.472 5.446 -8.581 1.00 2.52 64 LYS A C 7
ATOM 10982 O O . LYS A 1 64 ? 7.697 6.320 -8.969 1.00 51.51 64 LYS A O 7
ATOM 11001 N N . LYS A 1 65 ? 8.051 4.326 -8.003 1.00 54.14 65 LYS A N 7
ATOM 11002 C CA . LYS A 1 65 ? 6.624 4.032 -7.828 1.00 61.35 65 LYS A CA 7
ATOM 11003 C C . LYS A 1 65 ? 6.347 3.341 -6.483 1.00 2.40 65 LYS A C 7
ATOM 11004 O O . LYS A 1 65 ? 7.150 2.531 -6.012 1.00 40.55 65 LYS A O 7
ATOM 11023 N N . LEU A 1 66 ? 5.200 3.658 -5.876 1.00 63.02 66 LEU A N 7
ATOM 11024 C CA . LEU A 1 66 ? 4.802 3.059 -4.594 1.00 1.00 66 LEU A CA 7
ATOM 11025 C C . LEU A 1 66 ? 4.690 1.531 -4.714 1.00 72.14 66 LEU A C 7
ATOM 11026 O O . LEU A 1 66 ? 5.023 0.797 -3.781 1.00 5.32 66 LEU A O 7
ATOM 11042 N N . SER A 1 67 ? 4.229 1.067 -5.879 1.00 50.13 67 SER A N 7
ATOM 11043 C CA . SER A 1 67 ? 4.138 -0.373 -6.179 1.00 55.15 67 SER A CA 7
ATOM 11044 C C . SER A 1 67 ? 5.424 -1.112 -5.790 1.00 51.34 67 SER A C 7
ATOM 11045 O O . SER A 1 67 ? 5.382 -2.213 -5.242 1.00 42.12 67 SER A O 7
ATOM 11053 N N . ASP A 1 68 ? 6.565 -0.482 -6.071 1.00 54.13 68 ASP A N 7
ATOM 11054 C CA . ASP A 1 68 ? 7.871 -1.104 -5.847 1.00 2.15 68 ASP A CA 7
ATOM 11055 C C . ASP A 1 68 ? 8.390 -0.854 -4.414 1.00 2.00 68 ASP A C 7
ATOM 11056 O O . ASP A 1 68 ? 9.129 -1.669 -3.858 1.00 14.44 68 ASP A O 7
ATOM 11065 N N . LEU A 1 69 ? 7.989 0.268 -3.812 1.00 50.32 69 LEU A N 7
ATOM 11066 C CA . LEU A 1 69 ? 8.377 0.584 -2.430 1.00 3.12 69 LEU A CA 7
ATOM 11067 C C . LEU A 1 69 ? 7.780 -0.427 -1.437 1.00 2.43 69 LEU A C 7
ATOM 11068 O O . LEU A 1 69 ? 8.487 -0.981 -0.593 1.00 53.21 69 LEU A O 7
ATOM 11084 N N . VAL A 1 70 ? 6.475 -0.668 -1.553 1.00 22.34 70 VAL A N 7
ATOM 11085 C CA . VAL A 1 70 ? 5.767 -1.568 -0.634 1.00 61.43 70 VAL A CA 7
ATOM 11086 C C . VAL A 1 70 ? 6.347 -2.995 -0.673 1.00 62.24 70 VAL A C 7
ATOM 11087 O O . VAL A 1 70 ? 6.655 -3.578 0.366 1.00 34.52 70 VAL A O 7
ATOM 11100 N N . LYS A 1 71 ? 6.511 -3.546 -1.879 1.00 14.42 71 LYS A N 7
ATOM 11101 C CA . LYS A 1 71 ? 7.111 -4.881 -2.048 1.00 3.35 71 LYS A CA 7
ATOM 11102 C C . LYS A 1 71 ? 8.570 -4.908 -1.561 1.00 53.14 71 LYS A C 7
ATOM 11103 O O . LYS A 1 71 ? 9.115 -5.969 -1.255 1.00 55.03 71 LYS A O 7
ATOM 11122 N N . ALA A 1 72 ? 9.203 -3.737 -1.496 1.00 64.32 72 ALA A N 7
ATOM 11123 C CA . ALA A 1 72 ? 10.573 -3.623 -0.985 1.00 55.41 72 ALA A CA 7
ATOM 11124 C C . ALA A 1 72 ? 10.607 -3.557 0.551 1.00 43.42 72 ALA A C 7
ATOM 11125 O O . ALA A 1 72 ? 11.637 -3.829 1.170 1.00 11.05 72 ALA A O 7
ATOM 11132 N N . ARG A 1 73 ? 9.483 -3.194 1.165 1.00 30.51 73 ARG A N 7
ATOM 11133 C CA . ARG A 1 73 ? 9.408 -3.059 2.625 1.00 71.13 73 ARG A CA 7
ATOM 11134 C C . ARG A 1 73 ? 8.491 -4.125 3.246 1.00 33.53 73 ARG A C 7
ATOM 11135 O O . ARG A 1 73 ? 7.610 -3.813 4.051 1.00 52.34 73 ARG A O 7
ATOM 11156 N N . THR A 1 74 ? 8.731 -5.390 2.894 1.00 24.25 74 THR A N 7
ATOM 11157 C CA . THR A 1 74 ? 7.989 -6.520 3.480 1.00 35.42 74 THR A CA 7
ATOM 11158 C C . THR A 1 74 ? 8.154 -6.571 5.007 1.00 23.51 74 THR A C 7
ATOM 11159 O O . THR A 1 74 ? 7.407 -7.261 5.705 1.00 63.00 74 THR A O 7
ATOM 11170 N N . ASP A 1 75 ? 9.157 -5.850 5.503 1.00 20.13 75 ASP A N 7
ATOM 11171 C CA . ASP A 1 75 ? 9.376 -5.663 6.940 1.00 14.15 75 ASP A CA 7
ATOM 11172 C C . ASP A 1 75 ? 8.136 -5.061 7.628 1.00 34.23 75 ASP A C 7
ATOM 11173 O O . ASP A 1 75 ? 7.797 -5.421 8.757 1.00 71.44 75 ASP A O 7
ATOM 11182 N N . LEU A 1 76 ? 7.478 -4.137 6.933 1.00 51.14 76 LEU A N 7
ATOM 11183 C CA . LEU A 1 76 ? 6.312 -3.426 7.471 1.00 14.43 76 LEU A CA 7
ATOM 11184 C C . LEU A 1 76 ? 5.005 -3.853 6.783 1.00 32.44 76 LEU A C 7
ATOM 11185 O O . LEU A 1 76 ? 3.930 -3.810 7.389 1.00 74.43 76 LEU A O 7
ATOM 11201 N N . PHE A 1 77 ? 5.093 -4.253 5.516 1.00 55.23 77 PHE A N 7
ATOM 11202 C CA . PHE A 1 77 ? 3.894 -4.519 4.712 1.00 15.31 77 PHE A CA 7
ATOM 11203 C C . PHE A 1 77 ? 3.875 -5.952 4.156 1.00 53.52 77 PHE A C 7
ATOM 11204 O O . PHE A 1 77 ? 4.912 -6.503 3.788 1.00 5.43 77 PHE A O 7
ATOM 11221 N N . VAL A 1 78 ? 2.688 -6.549 4.104 1.00 40.53 78 VAL A N 7
ATOM 11222 C CA . VAL A 1 78 ? 2.495 -7.855 3.464 1.00 72.05 78 VAL A CA 7
ATOM 11223 C C . VAL A 1 78 ? 1.895 -7.672 2.062 1.00 42.04 78 VAL A C 7
ATOM 11224 O O . VAL A 1 78 ? 0.793 -7.135 1.918 1.00 25.31 78 VAL A O 7
ATOM 11237 N N . THR A 1 79 ? 2.611 -8.124 1.031 1.00 31.24 79 THR A N 7
ATOM 11238 C CA . THR A 1 79 ? 2.174 -7.914 -0.362 1.00 32.21 79 THR A CA 7
ATOM 11239 C C . THR A 1 79 ? 1.853 -9.237 -1.069 1.00 63.12 79 THR A C 7
ATOM 11240 O O . THR A 1 79 ? 2.683 -10.149 -1.103 1.00 30.44 79 THR A O 7
ATOM 11251 N N . GLU A 1 80 ? 0.664 -9.319 -1.667 1.00 21.35 80 GLU A N 7
ATOM 11252 C CA . GLU A 1 80 ? 0.244 -10.505 -2.427 1.00 41.11 80 GLU A CA 7
ATOM 11253 C C . GLU A 1 80 ? -0.687 -10.107 -3.586 1.00 54.13 80 GLU A C 7
ATOM 11254 O O . GLU A 1 80 ? -1.533 -9.221 -3.447 1.00 44.24 80 GLU A O 7
ATOM 11266 N N . GLU A 1 81 ? -0.520 -10.765 -4.729 1.00 74.50 81 GLU A N 7
ATOM 11267 C CA . GLU A 1 81 ? -1.290 -10.445 -5.938 1.00 23.51 81 GLU A CA 7
ATOM 11268 C C . GLU A 1 81 ? -2.617 -11.219 -5.973 1.00 34.14 81 GLU A C 7
ATOM 11269 O O . GLU A 1 81 ? -2.631 -12.452 -5.975 1.00 53.31 81 GLU A O 7
ATOM 11281 N N . ARG A 1 82 ? -3.731 -10.488 -6.011 1.00 2.42 82 ARG A N 7
ATOM 11282 C CA . ARG A 1 82 ? -5.066 -11.096 -5.965 1.00 24.12 82 ARG A CA 7
ATOM 11283 C C . ARG A 1 82 ? -5.861 -10.807 -7.249 1.00 32.53 82 ARG A C 7
ATOM 11284 O O . ARG A 1 82 ? -5.921 -9.672 -7.717 1.00 45.42 82 ARG A O 7
ATOM 11305 N N . GLN A 1 83 ? -6.468 -11.847 -7.812 1.00 51.11 83 GLN A N 7
ATOM 11306 C CA . GLN A 1 83 ? -7.249 -11.725 -9.048 1.00 63.32 83 GLN A CA 7
ATOM 11307 C C . GLN A 1 83 ? -8.655 -11.166 -8.766 1.00 72.52 83 GLN A C 7
ATOM 11308 O O . GLN A 1 83 ? -9.288 -11.529 -7.775 1.00 54.22 83 GLN A O 7
ATOM 11322 N N . VAL A 1 84 ? -9.139 -10.285 -9.640 1.00 54.23 84 VAL A N 7
ATOM 11323 C CA . VAL A 1 84 ? -10.426 -9.615 -9.429 1.00 52.23 84 VAL A CA 7
ATOM 11324 C C . VAL A 1 84 ? -11.597 -10.454 -9.993 1.00 41.32 84 VAL A C 7
ATOM 11325 O O . VAL A 1 84 ? -11.663 -10.707 -11.197 1.00 51.43 84 VAL A O 7
ATOM 11338 N N . PRO A 1 85 ? -12.531 -10.902 -9.119 1.00 75.13 85 PRO A N 7
ATOM 11339 C CA . PRO A 1 85 ? -13.677 -11.750 -9.523 1.00 10.24 85 PRO A CA 7
ATOM 11340 C C . PRO A 1 85 ? -14.453 -11.197 -10.734 1.00 54.52 85 PRO A C 7
ATOM 11341 O O . PRO A 1 85 ? -14.831 -10.025 -10.765 1.00 3.40 85 PRO A O 7
ATOM 11352 N N . GLY A 1 86 ? -14.693 -12.051 -11.727 1.00 24.12 86 GLY A N 7
ATOM 11353 C CA . GLY A 1 86 ? -15.356 -11.617 -12.954 1.00 64.05 86 GLY A CA 7
ATOM 11354 C C . GLY A 1 86 ? -14.388 -11.030 -13.978 1.00 15.44 86 GLY A C 7
ATOM 11355 O O . GLY A 1 86 ? -14.775 -10.727 -15.108 1.00 60.41 86 GLY A O 7
ATOM 11359 N N . SER A 1 87 ? -13.124 -10.865 -13.585 1.00 44.15 87 SER A N 7
ATOM 11360 C CA . SER A 1 87 ? -12.094 -10.298 -14.469 1.00 50.12 87 SER A CA 7
ATOM 11361 C C . SER A 1 87 ? -10.835 -11.181 -14.494 1.00 23.35 87 SER A C 7
ATOM 11362 O O . SER A 1 87 ? -10.455 -11.768 -13.482 1.00 10.34 87 SER A O 7
ATOM 11370 N N . THR A 1 88 ? -10.191 -11.276 -15.656 1.00 5.11 88 THR A N 7
ATOM 11371 C CA . THR A 1 88 ? -8.963 -12.076 -15.800 1.00 73.15 88 THR A CA 7
ATOM 11372 C C . THR A 1 88 ? -7.737 -11.318 -15.273 1.00 33.32 88 THR A C 7
ATOM 11373 O O . THR A 1 88 ? -6.727 -11.925 -14.909 1.00 44.35 88 THR A O 7
ATOM 11384 N N . GLN A 1 89 ? -7.836 -9.989 -15.222 1.00 1.15 89 GLN A N 7
ATOM 11385 C CA . GLN A 1 89 ? -6.750 -9.148 -14.704 1.00 5.03 89 GLN A CA 7
ATOM 11386 C C . GLN A 1 89 ? -6.583 -9.322 -13.184 1.00 73.32 89 GLN A C 7
ATOM 11387 O O . GLN A 1 89 ? -7.517 -9.720 -12.478 1.00 21.41 89 GLN A O 7
ATOM 11401 N N . LYS A 1 90 ? -5.389 -9.022 -12.684 1.00 34.51 90 LYS A N 7
ATOM 11402 C CA . LYS A 1 90 ? -5.104 -9.126 -11.249 1.00 10.14 90 LYS A CA 7
ATOM 11403 C C . LYS A 1 90 ? -4.746 -7.759 -10.652 1.00 44.22 90 LYS A C 7
ATOM 11404 O O . LYS A 1 90 ? -4.229 -6.880 -11.341 1.00 72.54 90 LYS A O 7
ATOM 11423 N N . ALA A 1 91 ? -5.020 -7.593 -9.365 1.00 12.00 91 ALA A N 7
ATOM 11424 C CA . ALA A 1 91 ? -4.698 -6.355 -8.653 1.00 0.22 91 ALA A CA 7
ATOM 11425 C C . ALA A 1 91 ? -3.846 -6.640 -7.408 1.00 31.55 91 ALA A C 7
ATOM 11426 O O . ALA A 1 91 ? -4.011 -7.668 -6.746 1.00 65.03 91 ALA A O 7
ATOM 11433 N N . LEU A 1 92 ? -2.923 -5.736 -7.099 1.00 4.13 92 LEU A N 7
ATOM 11434 C CA . LEU A 1 92 ? -2.071 -5.891 -5.920 1.00 3.33 92 LEU A CA 7
ATOM 11435 C C . LEU A 1 92 ? -2.788 -5.397 -4.657 1.00 2.11 92 LEU A C 7
ATOM 11436 O O . LEU A 1 92 ? -3.157 -4.222 -4.553 1.00 14.23 92 LEU A O 7
ATOM 11452 N N . TYR A 1 93 ? -3.006 -6.308 -3.714 1.00 2.45 93 TYR A N 7
ATOM 11453 C CA . TYR A 1 93 ? -3.633 -5.971 -2.434 1.00 21.03 93 TYR A CA 7
ATOM 11454 C C . TYR A 1 93 ? -2.618 -6.080 -1.288 1.00 32.35 93 TYR A C 7
ATOM 11455 O O . TYR A 1 93 ? -1.698 -6.901 -1.333 1.00 45.20 93 TYR A O 7
ATOM 11473 N N . LEU A 1 94 ? -2.790 -5.248 -0.265 1.00 50.11 94 LEU A N 7
ATOM 11474 C CA . LEU A 1 94 ? -1.824 -5.163 0.839 1.00 11.25 94 LEU A CA 7
ATOM 11475 C C . LEU A 1 94 ? -2.492 -5.392 2.208 1.00 31.32 94 LEU A C 7
ATOM 11476 O O . LEU A 1 94 ? -3.680 -5.124 2.381 1.00 44.30 94 LEU A O 7
ATOM 11492 N N . ARG A 1 95 ? -1.717 -5.889 3.175 1.00 50.13 95 ARG A N 7
ATOM 11493 C CA . ARG A 1 95 ? -2.176 -5.985 4.571 1.00 4.20 95 ARG A CA 7
ATOM 11494 C C . ARG A 1 95 ? -1.021 -5.727 5.556 1.00 55.04 95 ARG A C 7
ATOM 11495 O O . ARG A 1 95 ? 0.152 -5.810 5.193 1.00 40.34 95 ARG A O 7
ATOM 11516 N N . ALA A 1 96 ? -1.368 -5.408 6.803 1.00 32.03 96 ALA A N 7
ATOM 11517 C CA . ALA A 1 96 ? -0.389 -4.949 7.802 1.00 31.11 96 ALA A CA 7
ATOM 11518 C C . ALA A 1 96 ? 0.449 -6.092 8.401 1.00 64.23 96 ALA A C 7
ATOM 11519 O O . ALA A 1 96 ? -0.019 -7.223 8.540 1.00 25.32 96 ALA A O 7
ATOM 11526 N N . LYS A 1 97 ? 1.697 -5.778 8.751 1.00 70.55 97 LYS A N 7
ATOM 11527 C CA . LYS A 1 97 ? 2.588 -6.723 9.435 1.00 24.14 97 LYS A CA 7
ATOM 11528 C C . LYS A 1 97 ? 2.390 -6.670 10.958 1.00 0.22 97 LYS A C 7
ATOM 11529 O O . LYS A 1 97 ? 2.745 -5.684 11.606 1.00 70.50 97 LYS A O 7
ATOM 11548 N N . LEU A 1 98 ? 1.806 -7.730 11.515 1.00 74.14 98 LEU A N 7
ATOM 11549 C CA . LEU A 1 98 ? 1.638 -7.854 12.971 1.00 41.23 98 LEU A CA 7
ATOM 11550 C C . LEU A 1 98 ? 2.101 -9.237 13.460 1.00 40.41 98 LEU A C 7
ATOM 11551 O O . LEU A 1 98 ? 1.360 -10.219 13.368 1.00 32.43 98 LEU A O 7
ATOM 11567 N N . GLU A 1 99 ? 3.320 -9.308 13.987 1.00 31.00 99 GLU A N 7
ATOM 11568 C CA . GLU A 1 99 ? 3.878 -10.568 14.494 1.00 33.14 99 GLU A CA 7
ATOM 11569 C C . GLU A 1 99 ? 4.221 -10.465 15.991 1.00 2.44 99 GLU A C 7
ATOM 11570 O O . GLU A 1 99 ? 4.009 -9.426 16.623 1.00 20.31 99 GLU A O 7
ATOM 11582 N N . HIS A 1 100 ? 4.751 -11.544 16.559 1.00 73.11 100 HIS A N 7
ATOM 11583 C CA . HIS A 1 100 ? 5.116 -11.567 17.978 1.00 55.41 100 HIS A CA 7
ATOM 11584 C C . HIS A 1 100 ? 6.520 -10.993 18.233 1.00 74.22 100 HIS A C 7
ATOM 11585 O O . HIS A 1 100 ? 7.532 -11.662 18.018 1.00 2.43 100 HIS A O 7
ATOM 11600 N N . HIS A 1 101 ? 6.576 -9.739 18.673 1.00 35.11 101 HIS A N 7
ATOM 11601 C CA . HIS A 1 101 ? 7.811 -9.168 19.218 1.00 54.23 101 HIS A CA 7
ATOM 11602 C C . HIS A 1 101 ? 7.820 -9.358 20.741 1.00 41.24 101 HIS A C 7
ATOM 11603 O O . HIS A 1 101 ? 7.362 -8.493 21.487 1.00 14.31 101 HIS A O 7
ATOM 11618 N N . HIS A 1 102 ? 8.328 -10.504 21.196 1.00 23.14 102 HIS A N 7
ATOM 11619 C CA . HIS A 1 102 ? 8.232 -10.893 22.611 1.00 1.44 102 HIS A CA 7
ATOM 11620 C C . HIS A 1 102 ? 9.226 -10.123 23.506 1.00 22.43 102 HIS A C 7
ATOM 11621 O O . HIS A 1 102 ? 9.345 -10.399 24.702 1.00 21.31 102 HIS A O 7
ATOM 11636 N N . HIS A 1 103 ? 9.936 -9.159 22.929 1.00 42.34 103 HIS A N 7
ATOM 11637 C CA . HIS A 1 103 ? 10.827 -8.282 23.701 1.00 5.32 103 HIS A CA 7
ATOM 11638 C C . HIS A 1 103 ? 10.418 -6.806 23.550 1.00 12.52 103 HIS A C 7
ATOM 11639 O O . HIS A 1 103 ? 10.305 -6.076 24.535 1.00 71.42 103 HIS A O 7
ATOM 11654 N N . HIS A 1 104 ? 10.203 -6.367 22.308 1.00 54.13 104 HIS A N 7
ATOM 11655 C CA . HIS A 1 104 ? 9.768 -4.988 22.036 1.00 70.53 104 HIS A CA 7
ATOM 11656 C C . HIS A 1 104 ? 8.450 -4.957 21.249 1.00 61.14 104 HIS A C 7
ATOM 11657 O O . HIS A 1 104 ? 8.453 -4.899 20.017 1.00 54.21 104 HIS A O 7
ATOM 11672 N N . HIS A 1 105 ? 7.327 -5.017 21.960 1.00 24.10 105 HIS A N 7
ATOM 11673 C CA . HIS A 1 105 ? 6.002 -4.976 21.322 1.00 44.15 105 HIS A CA 7
ATOM 11674 C C . HIS A 1 105 ? 5.372 -3.569 21.432 1.00 64.14 105 HIS A C 7
ATOM 11675 O O . HIS A 1 105 ? 5.543 -2.756 20.492 1.00 37.09 105 HIS A O 7
ATOM 11691 N N . MET A 1 1 ? 46.720 16.274 10.704 1.00 14.11 1 MET A N 8
ATOM 11692 C CA . MET A 1 1 ? 46.050 15.555 11.822 1.00 61.35 1 MET A CA 8
ATOM 11693 C C . MET A 1 1 ? 46.791 15.774 13.145 1.00 54.02 1 MET A C 8
ATOM 11694 O O . MET A 1 1 ? 47.804 15.131 13.418 1.00 1.24 1 MET A O 8
ATOM 11710 N N . ASP A 1 2 ? 46.280 16.691 13.960 1.00 44.43 2 ASP A N 8
ATOM 11711 C CA . ASP A 1 2 ? 46.870 16.993 15.265 1.00 70.23 2 ASP A CA 8
ATOM 11712 C C . ASP A 1 2 ? 45.791 17.067 16.360 1.00 51.13 2 ASP A C 8
ATOM 11713 O O . ASP A 1 2 ? 44.693 17.584 16.138 1.00 43.15 2 ASP A O 8
ATOM 11722 N N . GLN A 1 3 ? 46.109 16.533 17.537 1.00 24.04 3 GLN A N 8
ATOM 11723 C CA . GLN A 1 3 ? 45.142 16.431 18.637 1.00 61.10 3 GLN A CA 8
ATOM 11724 C C . GLN A 1 3 ? 44.978 17.769 19.378 1.00 32.34 3 GLN A C 8
ATOM 11725 O O . GLN A 1 3 ? 45.867 18.196 20.118 1.00 43.02 3 GLN A O 8
ATOM 11739 N N . LYS A 1 4 ? 43.842 18.431 19.162 1.00 4.11 4 LYS A N 8
ATOM 11740 C CA . LYS A 1 4 ? 43.540 19.710 19.819 1.00 74.13 4 LYS A CA 8
ATOM 11741 C C . LYS A 1 4 ? 42.507 19.531 20.947 1.00 0.43 4 LYS A C 8
ATOM 11742 O O . LYS A 1 4 ? 42.093 18.410 21.262 1.00 32.34 4 LYS A O 8
ATOM 11761 N N . SER A 1 5 ? 42.103 20.644 21.556 1.00 62.40 5 SER A N 8
ATOM 11762 C CA . SER A 1 5 ? 41.029 20.639 22.560 1.00 23.02 5 SER A CA 8
ATOM 11763 C C . SER A 1 5 ? 39.665 20.412 21.895 1.00 40.31 5 SER A C 8
ATOM 11764 O O . SER A 1 5 ? 39.465 20.791 20.741 1.00 74.21 5 SER A O 8
ATOM 11772 N N . SER A 1 6 ? 38.733 19.800 22.624 1.00 41.33 6 SER A N 8
ATOM 11773 C CA . SER A 1 6 ? 37.410 19.451 22.071 1.00 41.45 6 SER A CA 8
ATOM 11774 C C . SER A 1 6 ? 36.669 20.668 21.486 1.00 64.41 6 SER A C 8
ATOM 11775 O O . SER A 1 6 ? 36.408 21.651 22.186 1.00 15.34 6 SER A O 8
ATOM 11783 N N . SER A 1 7 ? 36.343 20.598 20.194 1.00 42.12 7 SER A N 8
ATOM 11784 C CA . SER A 1 7 ? 35.527 21.630 19.533 1.00 52.32 7 SER A CA 8
ATOM 11785 C C . SER A 1 7 ? 34.048 21.218 19.522 1.00 22.25 7 SER A C 8
ATOM 11786 O O . SER A 1 7 ? 33.719 20.110 19.090 1.00 73.55 7 SER A O 8
ATOM 11794 N N . PRO A 1 8 ? 33.136 22.098 19.984 1.00 24.11 8 PRO A N 8
ATOM 11795 C CA . PRO A 1 8 ? 31.699 21.779 20.061 1.00 43.10 8 PRO A CA 8
ATOM 11796 C C . PRO A 1 8 ? 31.035 21.629 18.677 1.00 65.04 8 PRO A C 8
ATOM 11797 O O . PRO A 1 8 ? 30.573 22.606 18.085 1.00 55.53 8 PRO A O 8
ATOM 11808 N N . GLN A 1 9 ? 31.019 20.395 18.171 1.00 74.12 9 GLN A N 8
ATOM 11809 C CA . GLN A 1 9 ? 30.403 20.063 16.875 1.00 41.15 9 GLN A CA 8
ATOM 11810 C C . GLN A 1 9 ? 30.990 20.884 15.707 1.00 71.24 9 GLN A C 8
ATOM 11811 O O . GLN A 1 9 ? 30.476 21.949 15.364 1.00 54.10 9 GLN A O 8
ATOM 11825 N N . PRO A 1 10 ? 32.088 20.404 15.090 1.00 35.40 10 PRO A N 8
ATOM 11826 C CA . PRO A 1 10 ? 32.663 21.031 13.887 1.00 72.54 10 PRO A CA 8
ATOM 11827 C C . PRO A 1 10 ? 31.825 20.741 12.625 1.00 61.51 10 PRO A C 8
ATOM 11828 O O . PRO A 1 10 ? 31.224 19.668 12.500 1.00 24.45 10 PRO A O 8
ATOM 11839 N N . ALA A 1 11 ? 31.782 21.694 11.696 1.00 12.52 11 ALA A N 8
ATOM 11840 C CA . ALA A 1 11 ? 31.009 21.540 10.457 1.00 42.10 11 ALA A CA 8
ATOM 11841 C C . ALA A 1 11 ? 31.631 20.480 9.526 1.00 12.44 11 ALA A C 8
ATOM 11842 O O . ALA A 1 11 ? 32.716 20.679 8.974 1.00 31.43 11 ALA A O 8
ATOM 11849 N N . ALA A 1 12 ? 30.936 19.353 9.359 1.00 1.24 12 ALA A N 8
ATOM 11850 C CA . ALA A 1 12 ? 31.421 18.244 8.525 1.00 42.42 12 ALA A CA 8
ATOM 11851 C C . ALA A 1 12 ? 30.304 17.683 7.630 1.00 74.11 12 ALA A C 8
ATOM 11852 O O . ALA A 1 12 ? 29.170 18.165 7.662 1.00 64.11 12 ALA A O 8
ATOM 11859 N N . GLN A 1 13 ? 30.626 16.660 6.839 1.00 55.54 13 GLN A N 8
ATOM 11860 C CA . GLN A 1 13 ? 29.650 16.041 5.931 1.00 22.34 13 GLN A CA 8
ATOM 11861 C C . GLN A 1 13 ? 28.706 15.083 6.678 1.00 4.14 13 GLN A C 8
ATOM 11862 O O . GLN A 1 13 ? 29.042 14.557 7.739 1.00 74.20 13 GLN A O 8
ATOM 11876 N N . ALA A 1 14 ? 27.523 14.864 6.111 1.00 45.40 14 ALA A N 8
ATOM 11877 C CA . ALA A 1 14 ? 26.517 13.977 6.710 1.00 54.41 14 ALA A CA 8
ATOM 11878 C C . ALA A 1 14 ? 26.537 12.581 6.057 1.00 72.23 14 ALA A C 8
ATOM 11879 O O . ALA A 1 14 ? 27.051 12.417 4.947 1.00 3.34 14 ALA A O 8
ATOM 11886 N N . PRO A 1 15 ? 25.988 11.551 6.739 1.00 53.34 15 PRO A N 8
ATOM 11887 C CA . PRO A 1 15 ? 25.881 10.189 6.169 1.00 52.20 15 PRO A CA 8
ATOM 11888 C C . PRO A 1 15 ? 24.868 10.105 5.007 1.00 63.00 15 PRO A C 8
ATOM 11889 O O . PRO A 1 15 ? 24.392 11.127 4.506 1.00 71.32 15 PRO A O 8
ATOM 11900 N N . GLU A 1 16 ? 24.540 8.883 4.578 1.00 44.01 16 GLU A N 8
ATOM 11901 C CA . GLU A 1 16 ? 23.608 8.682 3.463 1.00 25.32 16 GLU A CA 8
ATOM 11902 C C . GLU A 1 16 ? 22.203 9.220 3.795 1.00 33.30 16 GLU A C 8
ATOM 11903 O O . GLU A 1 16 ? 21.676 8.987 4.887 1.00 3.13 16 GLU A O 8
ATOM 11915 N N . THR A 1 17 ? 21.603 9.946 2.852 1.00 11.31 17 THR A N 8
ATOM 11916 C CA . THR A 1 17 ? 20.265 10.523 3.047 1.00 44.31 17 THR A CA 8
ATOM 11917 C C . THR A 1 17 ? 19.185 9.432 3.114 1.00 4.33 17 THR A C 8
ATOM 11918 O O . THR A 1 17 ? 18.693 8.951 2.086 1.00 71.11 17 THR A O 8
ATOM 11929 N N . LYS A 1 18 ? 18.830 9.033 4.332 1.00 34.13 18 LYS A N 8
ATOM 11930 C CA . LYS A 1 18 ? 17.806 8.008 4.554 1.00 0.14 18 LYS A CA 8
ATOM 11931 C C . LYS A 1 18 ? 16.594 8.594 5.301 1.00 63.40 18 LYS A C 8
ATOM 11932 O O . LYS A 1 18 ? 16.704 8.999 6.462 1.00 44.04 18 LYS A O 8
ATOM 11951 N N . GLN A 1 19 ? 15.442 8.638 4.634 1.00 14.02 19 GLN A N 8
ATOM 11952 C CA . GLN A 1 19 ? 14.210 9.142 5.253 1.00 63.14 19 GLN A CA 8
ATOM 11953 C C . GLN A 1 19 ? 13.576 8.086 6.171 1.00 25.55 19 GLN A C 8
ATOM 11954 O O . GLN A 1 19 ? 13.741 6.879 5.966 1.00 70.32 19 GLN A O 8
ATOM 11968 N N . ALA A 1 20 ? 12.858 8.547 7.189 1.00 63.24 20 ALA A N 8
ATOM 11969 C CA . ALA A 1 20 ? 12.223 7.653 8.158 1.00 33.03 20 ALA A CA 8
ATOM 11970 C C . ALA A 1 20 ? 10.808 7.255 7.716 1.00 62.53 20 ALA A C 8
ATOM 11971 O O . ALA A 1 20 ? 10.043 8.083 7.222 1.00 42.03 20 ALA A O 8
ATOM 11978 N N . PHE A 1 21 ? 10.473 5.979 7.905 1.00 63.04 21 PHE A N 8
ATOM 11979 C CA . PHE A 1 21 ? 9.137 5.458 7.587 1.00 41.32 21 PHE A CA 8
ATOM 11980 C C . PHE A 1 21 ? 8.160 5.672 8.757 1.00 3.13 21 PHE A C 8
ATOM 11981 O O . PHE A 1 21 ? 8.277 5.006 9.790 1.00 52.02 21 PHE A O 8
ATOM 11998 N N . PRO A 1 22 ? 7.185 6.598 8.631 1.00 71.22 22 PRO A N 8
ATOM 11999 C CA . PRO A 1 22 ? 6.154 6.776 9.656 1.00 12.43 22 PRO A CA 8
ATOM 12000 C C . PRO A 1 22 ? 5.002 5.767 9.484 1.00 55.31 22 PRO A C 8
ATOM 12001 O O . PRO A 1 22 ? 4.087 5.967 8.679 1.00 0.32 22 PRO A O 8
ATOM 12012 N N . ARG A 1 23 ? 5.040 4.683 10.256 1.00 52.41 23 ARG A N 8
ATOM 12013 C CA . ARG A 1 23 ? 4.073 3.595 10.083 1.00 42.34 23 ARG A CA 8
ATOM 12014 C C . ARG A 1 23 ? 2.748 3.885 10.804 1.00 24.53 23 ARG A C 8
ATOM 12015 O O . ARG A 1 23 ? 1.708 3.349 10.437 1.00 24.15 23 ARG A O 8
ATOM 12036 N N . LYS A 1 24 ? 2.783 4.758 11.812 1.00 72.14 24 LYS A N 8
ATOM 12037 C CA . LYS A 1 24 ? 1.561 5.180 12.512 1.00 32.14 24 LYS A CA 8
ATOM 12038 C C . LYS A 1 24 ? 0.575 5.865 11.553 1.00 64.21 24 LYS A C 8
ATOM 12039 O O . LYS A 1 24 ? -0.623 5.934 11.821 1.00 5.43 24 LYS A O 8
ATOM 12058 N N . PHE A 1 25 ? 1.096 6.404 10.453 1.00 50.03 25 PHE A N 8
ATOM 12059 C CA . PHE A 1 25 ? 0.260 6.999 9.410 1.00 1.32 25 PHE A CA 8
ATOM 12060 C C . PHE A 1 25 ? 0.009 6.005 8.264 1.00 11.33 25 PHE A C 8
ATOM 12061 O O . PHE A 1 25 ? -1.127 5.806 7.841 1.00 50.31 25 PHE A O 8
ATOM 12078 N N . VAL A 1 26 ? 1.078 5.375 7.771 1.00 35.13 26 VAL A N 8
ATOM 12079 C CA . VAL A 1 26 ? 0.965 4.421 6.658 1.00 5.11 26 VAL A CA 8
ATOM 12080 C C . VAL A 1 26 ? 0.107 3.196 7.029 1.00 0.23 26 VAL A C 8
ATOM 12081 O O . VAL A 1 26 ? -0.858 2.874 6.336 1.00 72.43 26 VAL A O 8
ATOM 12094 N N . LEU A 1 27 ? 0.458 2.516 8.122 1.00 53.12 27 LEU A N 8
ATOM 12095 C CA . LEU A 1 27 ? -0.315 1.354 8.587 1.00 61.03 27 LEU A CA 8
ATOM 12096 C C . LEU A 1 27 ? -1.743 1.760 8.983 1.00 54.34 27 LEU A C 8
ATOM 12097 O O . LEU A 1 27 ? -2.689 0.993 8.799 1.00 43.02 27 LEU A O 8
ATOM 12113 N N . ALA A 1 28 ? -1.894 2.971 9.516 1.00 14.42 28 ALA A N 8
ATOM 12114 C CA . ALA A 1 28 ? -3.216 3.512 9.856 1.00 63.24 28 ALA A CA 8
ATOM 12115 C C . ALA A 1 28 ? -4.088 3.689 8.604 1.00 62.42 28 ALA A C 8
ATOM 12116 O O . ALA A 1 28 ? -5.276 3.364 8.606 1.00 63.31 28 ALA A O 8
ATOM 12123 N N . ALA A 1 29 ? -3.497 4.220 7.539 1.00 73.35 29 ALA A N 8
ATOM 12124 C CA . ALA A 1 29 ? -4.186 4.343 6.252 1.00 32.35 29 ALA A CA 8
ATOM 12125 C C . ALA A 1 29 ? -4.484 2.960 5.661 1.00 71.03 29 ALA A C 8
ATOM 12126 O O . ALA A 1 29 ? -5.561 2.713 5.116 1.00 51.24 29 ALA A O 8
ATOM 12133 N N . LEU A 1 30 ? -3.516 2.060 5.795 1.00 24.12 30 LEU A N 8
ATOM 12134 C CA . LEU A 1 30 ? -3.631 0.692 5.291 1.00 41.35 30 LEU A CA 8
ATOM 12135 C C . LEU A 1 30 ? -4.816 -0.049 5.933 1.00 11.42 30 LEU A C 8
ATOM 12136 O O . LEU A 1 30 ? -5.684 -0.565 5.228 1.00 63.00 30 LEU A O 8
ATOM 12152 N N . GLU A 1 31 ? -4.862 -0.079 7.267 1.00 52.12 31 GLU A N 8
ATOM 12153 C CA . GLU A 1 31 ? -5.944 -0.766 7.985 1.00 2.42 31 GLU A CA 8
ATOM 12154 C C . GLU A 1 31 ? -7.318 -0.169 7.635 1.00 50.22 31 GLU A C 8
ATOM 12155 O O . GLU A 1 31 ? -8.295 -0.894 7.456 1.00 73.24 31 GLU A O 8
ATOM 12167 N N . GLN A 1 32 ? -7.381 1.158 7.525 1.00 62.11 32 GLN A N 8
ATOM 12168 C CA . GLN A 1 32 ? -8.623 1.845 7.148 1.00 10.41 32 GLN A CA 8
ATOM 12169 C C . GLN A 1 32 ? -8.987 1.594 5.678 1.00 30.31 32 GLN A C 8
ATOM 12170 O O . GLN A 1 32 ? -10.157 1.665 5.295 1.00 35.30 32 GLN A O 8
ATOM 12184 N N . SER A 1 33 ? -7.979 1.317 4.853 1.00 64.13 33 SER A N 8
ATOM 12185 C CA . SER A 1 33 ? -8.197 0.975 3.438 1.00 34.44 33 SER A CA 8
ATOM 12186 C C . SER A 1 33 ? -8.447 -0.531 3.262 1.00 34.23 33 SER A C 8
ATOM 12187 O O . SER A 1 33 ? -8.833 -0.986 2.183 1.00 11.20 33 SER A O 8
ATOM 12195 N N . SER A 1 34 ? -8.206 -1.300 4.322 1.00 25.32 34 SER A N 8
ATOM 12196 C CA . SER A 1 34 ? -8.415 -2.755 4.296 1.00 5.54 34 SER A CA 8
ATOM 12197 C C . SER A 1 34 ? -9.887 -3.114 4.519 1.00 75.52 34 SER A C 8
ATOM 12198 O O . SER A 1 34 ? -10.498 -2.699 5.506 1.00 32.33 34 SER A O 8
ATOM 12206 N N . ASP A 1 35 ? -10.445 -3.894 3.600 1.00 13.52 35 ASP A N 8
ATOM 12207 C CA . ASP A 1 35 ? -11.831 -4.359 3.712 1.00 24.12 35 ASP A CA 8
ATOM 12208 C C . ASP A 1 35 ? -11.982 -5.417 4.824 1.00 62.00 35 ASP A C 8
ATOM 12209 O O . ASP A 1 35 ? -11.016 -5.754 5.516 1.00 52.33 35 ASP A O 8
ATOM 12218 N N . ASP A 1 36 ? -13.197 -5.940 4.992 1.00 31.35 36 ASP A N 8
ATOM 12219 C CA . ASP A 1 36 ? -13.487 -6.941 6.030 1.00 63.55 36 ASP A CA 8
ATOM 12220 C C . ASP A 1 36 ? -12.524 -8.147 5.971 1.00 2.51 36 ASP A C 8
ATOM 12221 O O . ASP A 1 36 ? -12.192 -8.739 6.999 1.00 74.22 36 ASP A O 8
ATOM 12230 N N . ALA A 1 37 ? -12.053 -8.486 4.771 1.00 62.04 37 ALA A N 8
ATOM 12231 C CA . ALA A 1 37 ? -11.188 -9.659 4.577 1.00 74.04 37 ALA A CA 8
ATOM 12232 C C . ALA A 1 37 ? -9.741 -9.412 5.047 1.00 34.24 37 ALA A C 8
ATOM 12233 O O . ALA A 1 37 ? -8.899 -10.309 4.987 1.00 63.45 37 ALA A O 8
ATOM 12240 N N . GLY A 1 38 ? -9.461 -8.199 5.522 1.00 1.30 38 GLY A N 8
ATOM 12241 C CA . GLY A 1 38 ? -8.120 -7.865 5.994 1.00 73.35 38 GLY A CA 8
ATOM 12242 C C . GLY A 1 38 ? -7.139 -7.575 4.861 1.00 11.52 38 GLY A C 8
ATOM 12243 O O . GLY A 1 38 ? -5.933 -7.775 5.008 1.00 61.11 38 GLY A O 8
ATOM 12247 N N . TRP A 1 39 ? -7.660 -7.104 3.732 1.00 45.44 39 TRP A N 8
ATOM 12248 C CA . TRP A 1 39 ? -6.832 -6.774 2.565 1.00 54.34 39 TRP A CA 8
ATOM 12249 C C . TRP A 1 39 ? -7.203 -5.402 1.993 1.00 23.24 39 TRP A C 8
ATOM 12250 O O . TRP A 1 39 ? -8.380 -5.037 1.932 1.00 31.52 39 TRP A O 8
ATOM 12271 N N . ALA A 1 40 ? -6.191 -4.642 1.588 1.00 11.21 40 ALA A N 8
ATOM 12272 C CA . ALA A 1 40 ? -6.393 -3.329 0.967 1.00 53.11 40 ALA A CA 8
ATOM 12273 C C . ALA A 1 40 ? -5.885 -3.313 -0.481 1.00 24.31 40 ALA A C 8
ATOM 12274 O O . ALA A 1 40 ? -4.721 -3.609 -0.737 1.00 64.05 40 ALA A O 8
ATOM 12281 N N . ASN A 1 41 ? -6.761 -2.972 -1.424 1.00 14.53 41 ASN A N 8
ATOM 12282 C CA . ASN A 1 41 ? -6.367 -2.854 -2.833 1.00 3.15 41 ASN A CA 8
ATOM 12283 C C . ASN A 1 41 ? -5.341 -1.719 -3.006 1.00 31.53 41 ASN A C 8
ATOM 12284 O O . ASN A 1 41 ? -5.537 -0.620 -2.490 1.00 24.11 41 ASN A O 8
ATOM 12295 N N . LEU A 1 42 ? -4.253 -1.995 -3.732 1.00 44.44 42 LEU A N 8
ATOM 12296 C CA . LEU A 1 42 ? -3.198 -0.997 -3.986 1.00 31.43 42 LEU A CA 8
ATOM 12297 C C . LEU A 1 42 ? -3.787 0.359 -4.424 1.00 10.14 42 LEU A C 8
ATOM 12298 O O . LEU A 1 42 ? -3.313 1.418 -4.006 1.00 44.40 42 LEU A O 8
ATOM 12314 N N . GLY A 1 43 ? -4.827 0.307 -5.258 1.00 63.11 43 GLY A N 8
ATOM 12315 C CA . GLY A 1 43 ? -5.497 1.523 -5.714 1.00 52.33 43 GLY A CA 8
ATOM 12316 C C . GLY A 1 43 ? -6.139 2.316 -4.576 1.00 64.22 43 GLY A C 8
ATOM 12317 O O . GLY A 1 43 ? -6.146 3.552 -4.593 1.00 0.11 43 GLY A O 8
ATOM 12321 N N . ASN A 1 44 ? -6.673 1.606 -3.584 1.00 44.45 44 ASN A N 8
ATOM 12322 C CA . ASN A 1 44 ? -7.277 2.244 -2.407 1.00 12.04 44 ASN A CA 8
ATOM 12323 C C . ASN A 1 44 ? -6.194 2.729 -1.431 1.00 74.31 44 ASN A C 8
ATOM 12324 O O . ASN A 1 44 ? -6.286 3.826 -0.878 1.00 42.04 44 ASN A O 8
ATOM 12335 N N . PHE A 1 45 ? -5.169 1.902 -1.235 1.00 14.52 45 PHE A N 8
ATOM 12336 C CA . PHE A 1 45 ? -4.058 2.231 -0.336 1.00 52.10 45 PHE A CA 8
ATOM 12337 C C . PHE A 1 45 ? -3.339 3.516 -0.777 1.00 1.24 45 PHE A C 8
ATOM 12338 O O . PHE A 1 45 ? -3.203 4.457 0.003 1.00 62.22 45 PHE A O 8
ATOM 12355 N N . GLY A 1 46 ? -2.897 3.556 -2.035 1.00 60.24 46 GLY A N 8
ATOM 12356 C CA . GLY A 1 46 ? -2.225 4.744 -2.562 1.00 10.33 46 GLY A CA 8
ATOM 12357 C C . GLY A 1 46 ? -3.093 5.997 -2.488 1.00 73.50 46 GLY A C 8
ATOM 12358 O O . GLY A 1 46 ? -2.583 7.117 -2.402 1.00 35.14 46 GLY A O 8
ATOM 12362 N N . ASN A 1 47 ? -4.408 5.801 -2.513 1.00 63.02 47 ASN A N 8
ATOM 12363 C CA . ASN A 1 47 ? -5.370 6.901 -2.406 1.00 0.14 47 ASN A CA 8
ATOM 12364 C C . ASN A 1 47 ? -5.453 7.417 -0.959 1.00 43.34 47 ASN A C 8
ATOM 12365 O O . ASN A 1 47 ? -5.053 8.546 -0.662 1.00 71.25 47 ASN A O 8
ATOM 12376 N N . TYR A 1 48 ? -5.951 6.569 -0.058 1.00 13.51 48 TYR A N 8
ATOM 12377 C CA . TYR A 1 48 ? -6.194 6.964 1.335 1.00 43.25 48 TYR A CA 8
ATOM 12378 C C . TYR A 1 48 ? -4.889 7.341 2.059 1.00 1.42 48 TYR A C 8
ATOM 12379 O O . TYR A 1 48 ? -4.877 8.240 2.904 1.00 71.21 48 TYR A O 8
ATOM 12397 N N . LEU A 1 49 ? -3.794 6.660 1.719 1.00 15.14 49 LEU A N 8
ATOM 12398 C CA . LEU A 1 49 ? -2.481 6.967 2.301 1.00 1.45 49 LEU A CA 8
ATOM 12399 C C . LEU A 1 49 ? -2.071 8.418 2.027 1.00 63.34 49 LEU A C 8
ATOM 12400 O O . LEU A 1 49 ? -1.713 9.151 2.944 1.00 31.24 49 LEU A O 8
ATOM 12416 N N . ASN A 1 50 ? -2.140 8.832 0.764 1.00 4.20 50 ASN A N 8
ATOM 12417 C CA . ASN A 1 50 ? -1.721 10.180 0.371 1.00 63.03 50 ASN A CA 8
ATOM 12418 C C . ASN A 1 50 ? -2.663 11.257 0.943 1.00 33.40 50 ASN A C 8
ATOM 12419 O O . ASN A 1 50 ? -2.287 12.424 1.062 1.00 12.05 50 ASN A O 8
ATOM 12430 N N . LYS A 1 51 ? -3.888 10.861 1.298 1.00 1.25 51 LYS A N 8
ATOM 12431 C CA . LYS A 1 51 ? -4.823 11.767 1.981 1.00 1.42 51 LYS A CA 8
ATOM 12432 C C . LYS A 1 51 ? -4.326 12.097 3.397 1.00 74.11 51 LYS A C 8
ATOM 12433 O O . LYS A 1 51 ? -4.496 13.216 3.887 1.00 13.24 51 LYS A O 8
ATOM 12452 N N . LEU A 1 52 ? -3.715 11.110 4.052 1.00 21.13 52 LEU A N 8
ATOM 12453 C CA . LEU A 1 52 ? -3.175 11.290 5.404 1.00 3.32 52 LEU A CA 8
ATOM 12454 C C . LEU A 1 52 ? -1.718 11.784 5.369 1.00 63.31 52 LEU A C 8
ATOM 12455 O O . LEU A 1 52 ? -1.286 12.547 6.235 1.00 43.14 52 LEU A O 8
ATOM 12471 N N . GLN A 1 53 ? -0.968 11.340 4.361 1.00 62.23 53 GLN A N 8
ATOM 12472 C CA . GLN A 1 53 ? 0.446 11.706 4.207 1.00 21.33 53 GLN A CA 8
ATOM 12473 C C . GLN A 1 53 ? 0.776 12.146 2.773 1.00 74.43 53 GLN A C 8
ATOM 12474 O O . GLN A 1 53 ? 1.263 11.353 1.969 1.00 3.11 53 GLN A O 8
ATOM 12488 N N . PRO A 1 54 ? 0.502 13.417 2.422 1.00 71.02 54 PRO A N 8
ATOM 12489 C CA . PRO A 1 54 ? 0.960 13.986 1.145 1.00 1.45 54 PRO A CA 8
ATOM 12490 C C . PRO A 1 54 ? 2.479 14.229 1.157 1.00 34.44 54 PRO A C 8
ATOM 12491 O O . PRO A 1 54 ? 3.123 14.316 0.113 1.00 73.02 54 PRO A O 8
ATOM 12502 N N . ASP A 1 55 ? 3.036 14.319 2.365 1.00 74.03 55 ASP A N 8
ATOM 12503 C CA . ASP A 1 55 ? 4.476 14.485 2.570 1.00 4.33 55 ASP A CA 8
ATOM 12504 C C . ASP A 1 55 ? 5.239 13.177 2.264 1.00 0.14 55 ASP A C 8
ATOM 12505 O O . ASP A 1 55 ? 6.450 13.186 2.025 1.00 61.24 55 ASP A O 8
ATOM 12514 N N . PHE A 1 56 ? 4.514 12.056 2.260 1.00 24.13 56 PHE A N 8
ATOM 12515 C CA . PHE A 1 56 ? 5.110 10.734 2.031 1.00 71.15 56 PHE A CA 8
ATOM 12516 C C . PHE A 1 56 ? 5.242 10.439 0.527 1.00 0.10 56 PHE A C 8
ATOM 12517 O O . PHE A 1 56 ? 4.249 10.201 -0.163 1.00 40.14 56 PHE A O 8
ATOM 12534 N N . ASP A 1 57 ? 6.475 10.460 0.031 1.00 30.32 57 ASP A N 8
ATOM 12535 C CA . ASP A 1 57 ? 6.752 10.227 -1.391 1.00 62.44 57 ASP A CA 8
ATOM 12536 C C . ASP A 1 57 ? 7.800 9.111 -1.578 1.00 41.22 57 ASP A C 8
ATOM 12537 O O . ASP A 1 57 ? 8.768 9.025 -0.823 1.00 24.22 57 ASP A O 8
ATOM 12546 N N . SER A 1 58 ? 7.606 8.271 -2.596 1.00 52.13 58 SER A N 8
ATOM 12547 C CA . SER A 1 58 ? 8.483 7.108 -2.836 1.00 54.24 58 SER A CA 8
ATOM 12548 C C . SER A 1 58 ? 9.881 7.515 -3.329 1.00 11.41 58 SER A C 8
ATOM 12549 O O . SER A 1 58 ? 10.885 6.891 -2.966 1.00 52.41 58 SER A O 8
ATOM 12557 N N . ARG A 1 59 ? 9.949 8.573 -4.140 1.00 3.04 59 ARG A N 8
ATOM 12558 C CA . ARG A 1 59 ? 11.224 9.014 -4.730 1.00 4.02 59 ARG A CA 8
ATOM 12559 C C . ARG A 1 59 ? 12.237 9.410 -3.643 1.00 73.43 59 ARG A C 8
ATOM 12560 O O . ARG A 1 59 ? 13.451 9.289 -3.833 1.00 34.53 59 ARG A O 8
ATOM 12581 N N . LEU A 1 60 ? 11.725 9.873 -2.501 1.00 0.03 60 LEU A N 8
ATOM 12582 C CA . LEU A 1 60 ? 12.569 10.236 -1.352 1.00 23.40 60 LEU A CA 8
ATOM 12583 C C . LEU A 1 60 ? 13.398 9.036 -0.854 1.00 71.13 60 LEU A C 8
ATOM 12584 O O . LEU A 1 60 ? 14.485 9.201 -0.293 1.00 4.12 60 LEU A O 8
ATOM 12600 N N . TYR A 1 61 ? 12.876 7.831 -1.066 1.00 11.01 61 TYR A N 8
ATOM 12601 C CA . TYR A 1 61 ? 13.546 6.597 -0.636 1.00 0.12 61 TYR A CA 8
ATOM 12602 C C . TYR A 1 61 ? 14.309 5.932 -1.796 1.00 4.32 61 TYR A C 8
ATOM 12603 O O . TYR A 1 61 ? 14.931 4.884 -1.626 1.00 24.21 61 TYR A O 8
ATOM 12621 N N . GLY A 1 62 ? 14.253 6.550 -2.978 1.00 51.12 62 GLY A N 8
ATOM 12622 C CA . GLY A 1 62 ? 14.995 6.047 -4.132 1.00 3.22 62 GLY A CA 8
ATOM 12623 C C . GLY A 1 62 ? 14.193 5.108 -5.034 1.00 11.20 62 GLY A C 8
ATOM 12624 O O . GLY A 1 62 ? 14.717 4.614 -6.035 1.00 61.44 62 GLY A O 8
ATOM 12628 N N . TYR A 1 63 ? 12.925 4.867 -4.701 1.00 24.41 63 TYR A N 8
ATOM 12629 C CA . TYR A 1 63 ? 12.077 3.950 -5.478 1.00 72.35 63 TYR A CA 8
ATOM 12630 C C . TYR A 1 63 ? 11.336 4.657 -6.624 1.00 44.44 63 TYR A C 8
ATOM 12631 O O . TYR A 1 63 ? 11.276 5.884 -6.681 1.00 53.55 63 TYR A O 8
ATOM 12649 N N . LYS A 1 64 ? 10.771 3.861 -7.539 1.00 50.10 64 LYS A N 8
ATOM 12650 C CA . LYS A 1 64 ? 10.076 4.397 -8.718 1.00 54.22 64 LYS A CA 8
ATOM 12651 C C . LYS A 1 64 ? 8.588 4.671 -8.440 1.00 22.30 64 LYS A C 8
ATOM 12652 O O . LYS A 1 64 ? 7.989 5.570 -9.034 1.00 22.11 64 LYS A O 8
ATOM 12671 N N . LYS A 1 65 ? 7.994 3.880 -7.552 1.00 22.31 65 LYS A N 8
ATOM 12672 C CA . LYS A 1 65 ? 6.565 4.007 -7.235 1.00 31.12 65 LYS A CA 8
ATOM 12673 C C . LYS A 1 65 ? 6.261 3.453 -5.832 1.00 53.35 65 LYS A C 8
ATOM 12674 O O . LYS A 1 65 ? 7.137 2.881 -5.179 1.00 33.31 65 LYS A O 8
ATOM 12693 N N . LEU A 1 66 ? 5.020 3.613 -5.371 1.00 73.55 66 LEU A N 8
ATOM 12694 C CA . LEU A 1 66 ? 4.643 3.185 -4.015 1.00 24.03 66 LEU A CA 8
ATOM 12695 C C . LEU A 1 66 ? 4.683 1.653 -3.867 1.00 61.22 66 LEU A C 8
ATOM 12696 O O . LEU A 1 66 ? 5.289 1.132 -2.933 1.00 52.11 66 LEU A O 8
ATOM 12712 N N . SER A 1 67 ? 4.041 0.941 -4.792 1.00 62.30 67 SER A N 8
ATOM 12713 C CA . SER A 1 67 ? 4.025 -0.536 -4.770 1.00 10.23 67 SER A CA 8
ATOM 12714 C C . SER A 1 67 ? 5.449 -1.108 -4.698 1.00 1.04 67 SER A C 8
ATOM 12715 O O . SER A 1 67 ? 5.718 -2.048 -3.947 1.00 50.40 67 SER A O 8
ATOM 12723 N N . ASP A 1 68 ? 6.349 -0.526 -5.489 1.00 25.21 68 ASP A N 8
ATOM 12724 C CA . ASP A 1 68 ? 7.768 -0.910 -5.499 1.00 11.21 68 ASP A CA 8
ATOM 12725 C C . ASP A 1 68 ? 8.361 -0.840 -4.077 1.00 51.34 68 ASP A C 8
ATOM 12726 O O . ASP A 1 68 ? 9.037 -1.768 -3.620 1.00 12.33 68 ASP A O 8
ATOM 12735 N N . LEU A 1 69 ? 8.082 0.263 -3.383 1.00 51.12 69 LEU A N 8
ATOM 12736 C CA . LEU A 1 69 ? 8.506 0.448 -1.991 1.00 21.00 69 LEU A CA 8
ATOM 12737 C C . LEU A 1 69 ? 7.875 -0.608 -1.066 1.00 33.42 69 LEU A C 8
ATOM 12738 O O . LEU A 1 69 ? 8.568 -1.270 -0.292 1.00 24.52 69 LEU A O 8
ATOM 12754 N N . VAL A 1 70 ? 6.556 -0.762 -1.168 1.00 53.44 70 VAL A N 8
ATOM 12755 C CA . VAL A 1 70 ? 5.800 -1.680 -0.308 1.00 1.34 70 VAL A CA 8
ATOM 12756 C C . VAL A 1 70 ? 6.321 -3.126 -0.392 1.00 42.51 70 VAL A C 8
ATOM 12757 O O . VAL A 1 70 ? 6.605 -3.752 0.631 1.00 4.12 70 VAL A O 8
ATOM 12770 N N . LYS A 1 71 ? 6.462 -3.654 -1.608 1.00 72.24 71 LYS A N 8
ATOM 12771 C CA . LYS A 1 71 ? 6.906 -5.042 -1.789 1.00 10.34 71 LYS A CA 8
ATOM 12772 C C . LYS A 1 71 ? 8.390 -5.224 -1.423 1.00 13.14 71 LYS A C 8
ATOM 12773 O O . LYS A 1 71 ? 8.838 -6.338 -1.144 1.00 33.33 71 LYS A O 8
ATOM 12792 N N . ALA A 1 72 ? 9.151 -4.131 -1.434 1.00 22.31 72 ALA A N 8
ATOM 12793 C CA . ALA A 1 72 ? 10.551 -4.158 -0.993 1.00 74.23 72 ALA A CA 8
ATOM 12794 C C . ALA A 1 72 ? 10.660 -3.978 0.530 1.00 74.33 72 ALA A C 8
ATOM 12795 O O . ALA A 1 72 ? 11.673 -4.324 1.143 1.00 73.32 72 ALA A O 8
ATOM 12802 N N . ARG A 1 73 ? 9.607 -3.430 1.135 1.00 72.54 73 ARG A N 8
ATOM 12803 C CA . ARG A 1 73 ? 9.555 -3.218 2.585 1.00 43.32 73 ARG A CA 8
ATOM 12804 C C . ARG A 1 73 ? 8.530 -4.149 3.250 1.00 1.21 73 ARG A C 8
ATOM 12805 O O . ARG A 1 73 ? 7.757 -3.726 4.115 1.00 44.10 73 ARG A O 8
ATOM 12826 N N . THR A 1 74 ? 8.545 -5.429 2.867 1.00 2.45 74 THR A N 8
ATOM 12827 C CA . THR A 1 74 ? 7.666 -6.437 3.490 1.00 1.53 74 THR A CA 8
ATOM 12828 C C . THR A 1 74 ? 7.966 -6.597 4.988 1.00 22.30 74 THR A C 8
ATOM 12829 O O . THR A 1 74 ? 7.231 -7.260 5.719 1.00 20.13 74 THR A O 8
ATOM 12840 N N . ASP A 1 75 ? 9.062 -5.989 5.430 1.00 5.33 75 ASP A N 8
ATOM 12841 C CA . ASP A 1 75 ? 9.387 -5.868 6.852 1.00 72.44 75 ASP A CA 8
ATOM 12842 C C . ASP A 1 75 ? 8.235 -5.197 7.635 1.00 74.52 75 ASP A C 8
ATOM 12843 O O . ASP A 1 75 ? 8.029 -5.467 8.822 1.00 34.14 75 ASP A O 8
ATOM 12852 N N . LEU A 1 76 ? 7.493 -4.324 6.950 1.00 34.32 76 LEU A N 8
ATOM 12853 C CA . LEU A 1 76 ? 6.350 -3.617 7.545 1.00 41.31 76 LEU A CA 8
ATOM 12854 C C . LEU A 1 76 ? 5.014 -4.061 6.919 1.00 34.13 76 LEU A C 8
ATOM 12855 O O . LEU A 1 76 ? 3.974 -4.056 7.583 1.00 60.21 76 LEU A O 8
ATOM 12871 N N . PHE A 1 77 ? 5.046 -4.443 5.641 1.00 12.31 77 PHE A N 8
ATOM 12872 C CA . PHE A 1 77 ? 3.815 -4.737 4.887 1.00 3.13 77 PHE A CA 8
ATOM 12873 C C . PHE A 1 77 ? 3.783 -6.188 4.369 1.00 34.13 77 PHE A C 8
ATOM 12874 O O . PHE A 1 77 ? 4.812 -6.848 4.266 1.00 34.10 77 PHE A O 8
ATOM 12891 N N . VAL A 1 78 ? 2.586 -6.674 4.052 1.00 62.14 78 VAL A N 8
ATOM 12892 C CA . VAL A 1 78 ? 2.410 -7.992 3.427 1.00 62.52 78 VAL A CA 8
ATOM 12893 C C . VAL A 1 78 ? 1.793 -7.824 2.030 1.00 13.44 78 VAL A C 8
ATOM 12894 O O . VAL A 1 78 ? 0.721 -7.233 1.885 1.00 5.31 78 VAL A O 8
ATOM 12907 N N . THR A 1 79 ? 2.470 -8.344 1.007 1.00 0.43 79 THR A N 8
ATOM 12908 C CA . THR A 1 79 ? 2.074 -8.103 -0.388 1.00 51.05 79 THR A CA 8
ATOM 12909 C C . THR A 1 79 ? 1.659 -9.384 -1.125 1.00 71.14 79 THR A C 8
ATOM 12910 O O . THR A 1 79 ? 2.374 -10.388 -1.100 1.00 63.23 79 THR A O 8
ATOM 12921 N N . GLU A 1 80 ? 0.501 -9.337 -1.789 1.00 31.12 80 GLU A N 8
ATOM 12922 C CA . GLU A 1 80 ? 0.059 -10.422 -2.680 1.00 2.34 80 GLU A CA 8
ATOM 12923 C C . GLU A 1 80 ? -0.754 -9.873 -3.867 1.00 23.42 80 GLU A C 8
ATOM 12924 O O . GLU A 1 80 ? -1.703 -9.113 -3.684 1.00 64.01 80 GLU A O 8
ATOM 12936 N N . GLU A 1 81 ? -0.385 -10.274 -5.082 1.00 42.21 81 GLU A N 8
ATOM 12937 C CA . GLU A 1 81 ? -1.130 -9.883 -6.284 1.00 14.12 81 GLU A CA 8
ATOM 12938 C C . GLU A 1 81 ? -2.263 -10.881 -6.555 1.00 41.13 81 GLU A C 8
ATOM 12939 O O . GLU A 1 81 ? -2.018 -12.047 -6.870 1.00 3.44 81 GLU A O 8
ATOM 12951 N N . ARG A 1 82 ? -3.500 -10.418 -6.422 1.00 4.24 82 ARG A N 8
ATOM 12952 C CA . ARG A 1 82 ? -4.676 -11.290 -6.502 1.00 10.31 82 ARG A CA 8
ATOM 12953 C C . ARG A 1 82 ? -5.559 -10.897 -7.698 1.00 54.14 82 ARG A C 8
ATOM 12954 O O . ARG A 1 82 ? -5.749 -9.710 -7.971 1.00 1.22 82 ARG A O 8
ATOM 12975 N N . GLN A 1 83 ? -6.109 -11.883 -8.404 1.00 4.21 83 GLN A N 8
ATOM 12976 C CA . GLN A 1 83 ? -6.955 -11.602 -9.570 1.00 34.32 83 GLN A CA 8
ATOM 12977 C C . GLN A 1 83 ? -8.370 -11.200 -9.126 1.00 71.30 83 GLN A C 8
ATOM 12978 O O . GLN A 1 83 ? -9.008 -11.898 -8.332 1.00 70.23 83 GLN A O 8
ATOM 12992 N N . VAL A 1 84 ? -8.859 -10.083 -9.655 1.00 62.41 84 VAL A N 8
ATOM 12993 C CA . VAL A 1 84 ? -10.093 -9.464 -9.163 1.00 3.23 84 VAL A CA 8
ATOM 12994 C C . VAL A 1 84 ? -11.346 -10.003 -9.877 1.00 72.24 84 VAL A C 8
ATOM 12995 O O . VAL A 1 84 ? -11.422 -9.991 -11.108 1.00 31.20 84 VAL A O 8
ATOM 13008 N N . PRO A 1 85 ? -12.348 -10.493 -9.111 1.00 11.05 85 PRO A N 8
ATOM 13009 C CA . PRO A 1 85 ? -13.645 -10.910 -9.676 1.00 50.12 85 PRO A CA 8
ATOM 13010 C C . PRO A 1 85 ? -14.338 -9.760 -10.425 1.00 41.13 85 PRO A C 8
ATOM 13011 O O . PRO A 1 85 ? -14.640 -8.718 -9.840 1.00 33.43 85 PRO A O 8
ATOM 13022 N N . GLY A 1 86 ? -14.571 -9.949 -11.720 1.00 51.22 86 GLY A N 8
ATOM 13023 C CA . GLY A 1 86 ? -15.113 -8.880 -12.555 1.00 2.14 86 GLY A CA 8
ATOM 13024 C C . GLY A 1 86 ? -14.064 -8.278 -13.486 1.00 22.43 86 GLY A C 8
ATOM 13025 O O . GLY A 1 86 ? -14.374 -7.423 -14.322 1.00 61.31 86 GLY A O 8
ATOM 13029 N N . SER A 1 87 ? -12.819 -8.730 -13.343 1.00 11.04 87 SER A N 8
ATOM 13030 C CA . SER A 1 87 ? -11.702 -8.259 -14.177 1.00 74.33 87 SER A CA 8
ATOM 13031 C C . SER A 1 87 ? -10.831 -9.434 -14.648 1.00 63.13 87 SER A C 8
ATOM 13032 O O . SER A 1 87 ? -10.862 -10.519 -14.062 1.00 44.01 87 SER A O 8
ATOM 13040 N N . THR A 1 88 ? -10.067 -9.225 -15.719 1.00 53.43 88 THR A N 8
ATOM 13041 C CA . THR A 1 88 ? -9.106 -10.238 -16.189 1.00 0.05 88 THR A CA 8
ATOM 13042 C C . THR A 1 88 ? -7.695 -9.951 -15.649 1.00 14.53 88 THR A C 8
ATOM 13043 O O . THR A 1 88 ? -6.826 -10.826 -15.635 1.00 2.45 88 THR A O 8
ATOM 13054 N N . GLN A 1 89 ? -7.478 -8.713 -15.201 1.00 70.32 89 GLN A N 8
ATOM 13055 C CA . GLN A 1 89 ? -6.200 -8.306 -14.609 1.00 51.25 89 GLN A CA 8
ATOM 13056 C C . GLN A 1 89 ? -6.165 -8.610 -13.103 1.00 4.30 89 GLN A C 8
ATOM 13057 O O . GLN A 1 89 ? -7.207 -8.768 -12.459 1.00 1.11 89 GLN A O 8
ATOM 13071 N N . LYS A 1 90 ? -4.964 -8.693 -12.548 1.00 3.44 90 LYS A N 8
ATOM 13072 C CA . LYS A 1 90 ? -4.783 -8.956 -11.118 1.00 55.31 90 LYS A CA 8
ATOM 13073 C C . LYS A 1 90 ? -4.184 -7.736 -10.400 1.00 71.52 90 LYS A C 8
ATOM 13074 O O . LYS A 1 90 ? -3.258 -7.101 -10.903 1.00 71.12 90 LYS A O 8
ATOM 13093 N N . ALA A 1 91 ? -4.719 -7.413 -9.224 1.00 4.22 91 ALA A N 8
ATOM 13094 C CA . ALA A 1 91 ? -4.294 -6.222 -8.479 1.00 13.43 91 ALA A CA 8
ATOM 13095 C C . ALA A 1 91 ? -3.505 -6.595 -7.217 1.00 25.41 91 ALA A C 8
ATOM 13096 O O . ALA A 1 91 ? -3.731 -7.645 -6.615 1.00 73.43 91 ALA A O 8
ATOM 13103 N N . LEU A 1 92 ? -2.580 -5.727 -6.825 1.00 41.23 92 LEU A N 8
ATOM 13104 C CA . LEU A 1 92 ? -1.756 -5.952 -5.635 1.00 10.51 92 LEU A CA 8
ATOM 13105 C C . LEU A 1 92 ? -2.514 -5.576 -4.348 1.00 55.44 92 LEU A C 8
ATOM 13106 O O . LEU A 1 92 ? -2.794 -4.404 -4.097 1.00 33.04 92 LEU A O 8
ATOM 13122 N N . TYR A 1 93 ? -2.858 -6.581 -3.548 1.00 11.44 93 TYR A N 8
ATOM 13123 C CA . TYR A 1 93 ? -3.514 -6.362 -2.252 1.00 13.01 93 TYR A CA 8
ATOM 13124 C C . TYR A 1 93 ? -2.489 -6.344 -1.110 1.00 34.34 93 TYR A C 8
ATOM 13125 O O . TYR A 1 93 ? -1.547 -7.141 -1.083 1.00 52.11 93 TYR A O 8
ATOM 13143 N N . LEU A 1 94 ? -2.682 -5.423 -0.170 1.00 63.05 94 LEU A N 8
ATOM 13144 C CA . LEU A 1 94 ? -1.719 -5.194 0.908 1.00 1.20 94 LEU A CA 8
ATOM 13145 C C . LEU A 1 94 ? -2.377 -5.315 2.292 1.00 65.31 94 LEU A C 8
ATOM 13146 O O . LEU A 1 94 ? -3.557 -5.007 2.460 1.00 32.42 94 LEU A O 8
ATOM 13162 N N . ARG A 1 95 ? -1.606 -5.760 3.279 1.00 30.42 95 ARG A N 8
ATOM 13163 C CA . ARG A 1 95 ? -2.049 -5.733 4.679 1.00 61.34 95 ARG A CA 8
ATOM 13164 C C . ARG A 1 95 ? -0.855 -5.547 5.628 1.00 24.33 95 ARG A C 8
ATOM 13165 O O . ARG A 1 95 ? 0.294 -5.763 5.245 1.00 65.50 95 ARG A O 8
ATOM 13186 N N . ALA A 1 96 ? -1.132 -5.143 6.865 1.00 3.03 96 ALA A N 8
ATOM 13187 C CA . ALA A 1 96 ? -0.072 -4.860 7.846 1.00 63.11 96 ALA A CA 8
ATOM 13188 C C . ALA A 1 96 ? 0.638 -6.139 8.325 1.00 22.30 96 ALA A C 8
ATOM 13189 O O . ALA A 1 96 ? 0.021 -7.201 8.443 1.00 74.55 96 ALA A O 8
ATOM 13196 N N . LYS A 1 97 ? 1.935 -6.023 8.618 1.00 33.34 97 LYS A N 8
ATOM 13197 C CA . LYS A 1 97 ? 2.723 -7.155 9.119 1.00 22.32 97 LYS A CA 8
ATOM 13198 C C . LYS A 1 97 ? 2.434 -7.406 10.609 1.00 71.12 97 LYS A C 8
ATOM 13199 O O . LYS A 1 97 ? 2.912 -6.682 11.484 1.00 0.24 97 LYS A O 8
ATOM 13218 N N . LEU A 1 98 ? 1.629 -8.426 10.891 1.00 52.20 98 LEU A N 8
ATOM 13219 C CA . LEU A 1 98 ? 1.288 -8.773 12.270 1.00 14.10 98 LEU A CA 8
ATOM 13220 C C . LEU A 1 98 ? 2.166 -9.921 12.787 1.00 34.30 98 LEU A C 8
ATOM 13221 O O . LEU A 1 98 ? 1.927 -11.089 12.483 1.00 12.13 98 LEU A O 8
ATOM 13237 N N . GLU A 1 99 ? 3.199 -9.574 13.547 1.00 64.02 99 GLU A N 8
ATOM 13238 C CA . GLU A 1 99 ? 4.048 -10.568 14.214 1.00 20.33 99 GLU A CA 8
ATOM 13239 C C . GLU A 1 99 ? 3.425 -10.979 15.553 1.00 25.14 99 GLU A C 8
ATOM 13240 O O . GLU A 1 99 ? 3.395 -12.162 15.913 1.00 44.12 99 GLU A O 8
ATOM 13252 N N . HIS A 1 100 ? 2.899 -9.988 16.266 1.00 51.14 100 HIS A N 8
ATOM 13253 C CA . HIS A 1 100 ? 2.355 -10.192 17.608 1.00 20.41 100 HIS A CA 8
ATOM 13254 C C . HIS A 1 100 ? 1.110 -11.099 17.603 1.00 41.14 100 HIS A C 8
ATOM 13255 O O . HIS A 1 100 ? -0.021 -10.633 17.427 1.00 33.03 100 HIS A O 8
ATOM 13270 N N . HIS A 1 101 ? 1.336 -12.401 17.763 1.00 53.55 101 HIS A N 8
ATOM 13271 C CA . HIS A 1 101 ? 0.243 -13.365 17.938 1.00 41.11 101 HIS A CA 8
ATOM 13272 C C . HIS A 1 101 ? -0.458 -13.140 19.292 1.00 1.50 101 HIS A C 8
ATOM 13273 O O . HIS A 1 101 ? -0.188 -13.830 20.279 1.00 74.30 101 HIS A O 8
ATOM 13288 N N . HIS A 1 102 ? -1.350 -12.155 19.317 1.00 50.24 102 HIS A N 8
ATOM 13289 C CA . HIS A 1 102 ? -1.963 -11.669 20.560 1.00 53.11 102 HIS A CA 8
ATOM 13290 C C . HIS A 1 102 ? -2.797 -12.724 21.314 1.00 71.33 102 HIS A C 8
ATOM 13291 O O . HIS A 1 102 ? -3.998 -12.881 21.081 1.00 61.04 102 HIS A O 8
ATOM 13306 N N . HIS A 1 103 ? -2.131 -13.456 22.202 1.00 25.14 103 HIS A N 8
ATOM 13307 C CA . HIS A 1 103 ? -2.807 -14.244 23.238 1.00 44.31 103 HIS A CA 8
ATOM 13308 C C . HIS A 1 103 ? -2.896 -13.419 24.531 1.00 74.02 103 HIS A C 8
ATOM 13309 O O . HIS A 1 103 ? -3.793 -13.615 25.356 1.00 12.33 103 HIS A O 8
ATOM 13324 N N . HIS A 1 104 ? -1.948 -12.497 24.688 1.00 0.50 104 HIS A N 8
ATOM 13325 C CA . HIS A 1 104 ? -1.933 -11.558 25.810 1.00 12.54 104 HIS A CA 8
ATOM 13326 C C . HIS A 1 104 ? -3.171 -10.641 25.777 1.00 44.03 104 HIS A C 8
ATOM 13327 O O . HIS A 1 104 ? -3.151 -9.564 25.173 1.00 54.41 104 HIS A O 8
ATOM 13342 N N . HIS A 1 105 ? -4.258 -11.099 26.396 1.00 10.11 105 HIS A N 8
ATOM 13343 C CA . HIS A 1 105 ? -5.517 -10.341 26.438 1.00 55.41 105 HIS A CA 8
ATOM 13344 C C . HIS A 1 105 ? -5.920 -10.009 27.890 1.00 41.31 105 HIS A C 8
ATOM 13345 O O . HIS A 1 105 ? -6.637 -10.819 28.523 1.00 36.33 105 HIS A O 8
ATOM 13361 N N . MET A 1 1 ? 38.330 -24.994 -1.645 1.00 61.44 1 MET A N 9
ATOM 13362 C CA . MET A 1 1 ? 38.853 -23.875 -0.814 1.00 10.14 1 MET A CA 9
ATOM 13363 C C . MET A 1 1 ? 37.766 -22.822 -0.555 1.00 42.12 1 MET A C 9
ATOM 13364 O O . MET A 1 1 ? 37.044 -22.425 -1.470 1.00 2.41 1 MET A O 9
ATOM 13380 N N . ASP A 1 2 ? 37.645 -22.378 0.694 1.00 10.11 2 ASP A N 9
ATOM 13381 C CA . ASP A 1 2 ? 36.687 -21.328 1.049 1.00 43.24 2 ASP A CA 9
ATOM 13382 C C . ASP A 1 2 ? 37.406 -19.973 1.171 1.00 31.20 2 ASP A C 9
ATOM 13383 O O . ASP A 1 2 ? 37.944 -19.631 2.229 1.00 11.31 2 ASP A O 9
ATOM 13392 N N . GLN A 1 3 ? 37.443 -19.225 0.070 1.00 61.11 3 GLN A N 9
ATOM 13393 C CA . GLN A 1 3 ? 38.151 -17.940 0.018 1.00 32.12 3 GLN A CA 9
ATOM 13394 C C . GLN A 1 3 ? 37.243 -16.771 0.422 1.00 13.51 3 GLN A C 9
ATOM 13395 O O . GLN A 1 3 ? 36.377 -16.342 -0.345 1.00 34.25 3 GLN A O 9
ATOM 13409 N N . LYS A 1 4 ? 37.446 -16.259 1.633 1.00 22.01 4 LYS A N 9
ATOM 13410 C CA . LYS A 1 4 ? 36.660 -15.127 2.129 1.00 11.15 4 LYS A CA 9
ATOM 13411 C C . LYS A 1 4 ? 37.150 -13.804 1.521 1.00 14.11 4 LYS A C 9
ATOM 13412 O O . LYS A 1 4 ? 38.036 -13.145 2.069 1.00 53.31 4 LYS A O 9
ATOM 13431 N N . SER A 1 5 ? 36.584 -13.430 0.376 1.00 73.44 5 SER A N 9
ATOM 13432 C CA . SER A 1 5 ? 36.945 -12.168 -0.284 1.00 0.14 5 SER A CA 9
ATOM 13433 C C . SER A 1 5 ? 36.343 -10.972 0.462 1.00 71.11 5 SER A C 9
ATOM 13434 O O . SER A 1 5 ? 35.120 -10.851 0.580 1.00 33.53 5 SER A O 9
ATOM 13442 N N . SER A 1 6 ? 37.203 -10.097 0.973 1.00 63.54 6 SER A N 9
ATOM 13443 C CA . SER A 1 6 ? 36.752 -8.937 1.752 1.00 30.45 6 SER A CA 9
ATOM 13444 C C . SER A 1 6 ? 37.796 -7.810 1.752 1.00 33.44 6 SER A C 9
ATOM 13445 O O . SER A 1 6 ? 38.854 -7.927 2.371 1.00 24.33 6 SER A O 9
ATOM 13453 N N . SER A 1 7 ? 37.503 -6.723 1.044 1.00 71.15 7 SER A N 9
ATOM 13454 C CA . SER A 1 7 ? 38.370 -5.529 1.051 1.00 0.34 7 SER A CA 9
ATOM 13455 C C . SER A 1 7 ? 37.556 -4.228 0.924 1.00 63.33 7 SER A C 9
ATOM 13456 O O . SER A 1 7 ? 37.847 -3.385 0.073 1.00 63.20 7 SER A O 9
ATOM 13464 N N . PRO A 1 8 ? 36.536 -4.024 1.785 1.00 0.30 8 PRO A N 9
ATOM 13465 C CA . PRO A 1 8 ? 35.708 -2.817 1.741 1.00 35.42 8 PRO A CA 9
ATOM 13466 C C . PRO A 1 8 ? 36.372 -1.627 2.455 1.00 74.20 8 PRO A C 9
ATOM 13467 O O . PRO A 1 8 ? 36.090 -1.350 3.625 1.00 44.54 8 PRO A O 9
ATOM 13478 N N . GLN A 1 9 ? 37.270 -0.941 1.754 1.00 10.54 9 GLN A N 9
ATOM 13479 C CA . GLN A 1 9 ? 37.997 0.201 2.321 1.00 22.43 9 GLN A CA 9
ATOM 13480 C C . GLN A 1 9 ? 37.139 1.480 2.290 1.00 20.40 9 GLN A C 9
ATOM 13481 O O . GLN A 1 9 ? 36.814 1.994 1.218 1.00 73.43 9 GLN A O 9
ATOM 13495 N N . PRO A 1 10 ? 36.749 2.006 3.468 1.00 52.30 10 PRO A N 9
ATOM 13496 C CA . PRO A 1 10 ? 35.931 3.226 3.555 1.00 75.24 10 PRO A CA 9
ATOM 13497 C C . PRO A 1 10 ? 36.740 4.503 3.263 1.00 45.24 10 PRO A C 9
ATOM 13498 O O . PRO A 1 10 ? 37.962 4.531 3.419 1.00 52.23 10 PRO A O 9
ATOM 13509 N N . ALA A 1 11 ? 36.052 5.554 2.829 1.00 24.02 11 ALA A N 9
ATOM 13510 C CA . ALA A 1 11 ? 36.697 6.841 2.558 1.00 63.33 11 ALA A CA 9
ATOM 13511 C C . ALA A 1 11 ? 36.464 7.826 3.714 1.00 74.04 11 ALA A C 9
ATOM 13512 O O . ALA A 1 11 ? 35.878 7.472 4.737 1.00 61.00 11 ALA A O 9
ATOM 13519 N N . ALA A 1 12 ? 36.926 9.065 3.545 1.00 33.10 12 ALA A N 9
ATOM 13520 C CA . ALA A 1 12 ? 36.699 10.123 4.542 1.00 41.33 12 ALA A CA 9
ATOM 13521 C C . ALA A 1 12 ? 35.298 10.741 4.400 1.00 14.23 12 ALA A C 9
ATOM 13522 O O . ALA A 1 12 ? 34.951 11.701 5.090 1.00 21.33 12 ALA A O 9
ATOM 13529 N N . GLN A 1 13 ? 34.493 10.173 3.502 1.00 4.41 13 GLN A N 9
ATOM 13530 C CA . GLN A 1 13 ? 33.150 10.688 3.218 1.00 11.23 13 GLN A CA 9
ATOM 13531 C C . GLN A 1 13 ? 32.065 9.825 3.878 1.00 54.01 13 GLN A C 9
ATOM 13532 O O . GLN A 1 13 ? 32.154 8.596 3.889 1.00 21.44 13 GLN A O 9
ATOM 13546 N N . ALA A 1 14 ? 31.041 10.479 4.419 1.00 33.24 14 ALA A N 9
ATOM 13547 C CA . ALA A 1 14 ? 29.929 9.782 5.074 1.00 50.00 14 ALA A CA 9
ATOM 13548 C C . ALA A 1 14 ? 28.829 9.403 4.067 1.00 51.23 14 ALA A C 9
ATOM 13549 O O . ALA A 1 14 ? 28.606 10.116 3.084 1.00 2.54 14 ALA A O 9
ATOM 13556 N N . PRO A 1 15 ? 28.129 8.271 4.294 1.00 1.10 15 PRO A N 9
ATOM 13557 C CA . PRO A 1 15 ? 27.030 7.821 3.414 1.00 65.14 15 PRO A CA 9
ATOM 13558 C C . PRO A 1 15 ? 25.859 8.821 3.333 1.00 73.54 15 PRO A C 9
ATOM 13559 O O . PRO A 1 15 ? 25.763 9.760 4.130 1.00 54.42 15 PRO A O 9
ATOM 13570 N N . GLU A 1 16 ? 24.961 8.592 2.371 1.00 42.12 16 GLU A N 9
ATOM 13571 C CA . GLU A 1 16 ? 23.796 9.464 2.155 1.00 75.12 16 GLU A CA 9
ATOM 13572 C C . GLU A 1 16 ? 22.867 9.502 3.385 1.00 45.53 16 GLU A C 9
ATOM 13573 O O . GLU A 1 16 ? 22.863 8.581 4.206 1.00 32.40 16 GLU A O 9
ATOM 13585 N N . THR A 1 17 ? 22.082 10.574 3.504 1.00 41.13 17 THR A N 9
ATOM 13586 C CA . THR A 1 17 ? 21.137 10.735 4.623 1.00 73.43 17 THR A CA 9
ATOM 13587 C C . THR A 1 17 ? 20.052 9.644 4.618 1.00 21.14 17 THR A C 9
ATOM 13588 O O . THR A 1 17 ? 19.748 9.050 3.580 1.00 34.23 17 THR A O 9
ATOM 13599 N N . LYS A 1 18 ? 19.464 9.385 5.783 1.00 24.21 18 LYS A N 9
ATOM 13600 C CA . LYS A 1 18 ? 18.473 8.312 5.927 1.00 72.12 18 LYS A CA 9
ATOM 13601 C C . LYS A 1 18 ? 17.092 8.859 6.325 1.00 10.31 18 LYS A C 9
ATOM 13602 O O . LYS A 1 18 ? 16.951 9.531 7.345 1.00 61.20 18 LYS A O 9
ATOM 13621 N N . GLN A 1 19 ? 16.075 8.572 5.514 1.00 4.30 19 GLN A N 9
ATOM 13622 C CA . GLN A 1 19 ? 14.693 8.959 5.837 1.00 75.05 19 GLN A CA 9
ATOM 13623 C C . GLN A 1 19 ? 13.971 7.831 6.592 1.00 71.41 19 GLN A C 9
ATOM 13624 O O . GLN A 1 19 ? 14.199 6.645 6.329 1.00 63.13 19 GLN A O 9
ATOM 13638 N N . ALA A 1 20 ? 13.103 8.198 7.532 1.00 3.14 20 ALA A N 9
ATOM 13639 C CA . ALA A 1 20 ? 12.400 7.217 8.365 1.00 73.12 20 ALA A CA 9
ATOM 13640 C C . ALA A 1 20 ? 10.964 6.954 7.877 1.00 44.41 20 ALA A C 9
ATOM 13641 O O . ALA A 1 20 ? 10.245 7.876 7.495 1.00 33.32 20 ALA A O 9
ATOM 13648 N N . PHE A 1 21 ? 10.556 5.685 7.901 1.00 73.34 21 PHE A N 9
ATOM 13649 C CA . PHE A 1 21 ? 9.189 5.290 7.524 1.00 52.20 21 PHE A CA 9
ATOM 13650 C C . PHE A 1 21 ? 8.224 5.408 8.722 1.00 31.52 21 PHE A C 9
ATOM 13651 O O . PHE A 1 21 ? 8.334 4.647 9.688 1.00 41.24 21 PHE A O 9
ATOM 13668 N N . PRO A 1 22 ? 7.264 6.359 8.689 1.00 23.31 22 PRO A N 9
ATOM 13669 C CA . PRO A 1 22 ? 6.256 6.478 9.751 1.00 34.03 22 PRO A CA 9
ATOM 13670 C C . PRO A 1 22 ? 5.159 5.405 9.621 1.00 25.00 22 PRO A C 9
ATOM 13671 O O . PRO A 1 22 ? 4.208 5.553 8.853 1.00 2.12 22 PRO A O 9
ATOM 13682 N N . ARG A 1 23 ? 5.289 4.326 10.394 1.00 30.31 23 ARG A N 9
ATOM 13683 C CA . ARG A 1 23 ? 4.393 3.173 10.250 1.00 35.10 23 ARG A CA 9
ATOM 13684 C C . ARG A 1 23 ? 3.004 3.436 10.856 1.00 21.13 23 ARG A C 9
ATOM 13685 O O . ARG A 1 23 ? 1.997 2.971 10.330 1.00 52.25 23 ARG A O 9
ATOM 13706 N N . LYS A 1 24 ? 2.948 4.207 11.942 1.00 62.14 24 LYS A N 9
ATOM 13707 C CA . LYS A 1 24 ? 1.690 4.415 12.673 1.00 71.53 24 LYS A CA 9
ATOM 13708 C C . LYS A 1 24 ? 0.671 5.221 11.847 1.00 74.43 24 LYS A C 9
ATOM 13709 O O . LYS A 1 24 ? -0.532 5.143 12.088 1.00 24.42 24 LYS A O 9
ATOM 13728 N N . PHE A 1 25 ? 1.155 6.004 10.886 1.00 74.14 25 PHE A N 9
ATOM 13729 C CA . PHE A 1 25 ? 0.271 6.714 9.949 1.00 73.33 25 PHE A CA 9
ATOM 13730 C C . PHE A 1 25 ? -0.012 5.875 8.692 1.00 72.31 25 PHE A C 9
ATOM 13731 O O . PHE A 1 25 ? -1.167 5.713 8.293 1.00 24.41 25 PHE A O 9
ATOM 13748 N N . VAL A 1 26 ? 1.041 5.346 8.069 1.00 71.13 26 VAL A N 9
ATOM 13749 C CA . VAL A 1 26 ? 0.889 4.534 6.854 1.00 12.13 26 VAL A CA 9
ATOM 13750 C C . VAL A 1 26 ? -0.017 3.310 7.093 1.00 70.10 26 VAL A C 9
ATOM 13751 O O . VAL A 1 26 ? -0.964 3.071 6.341 1.00 31.32 26 VAL A O 9
ATOM 13764 N N . LEU A 1 27 ? 0.271 2.548 8.148 1.00 42.33 27 LEU A N 9
ATOM 13765 C CA . LEU A 1 27 ? -0.547 1.379 8.504 1.00 23.00 27 LEU A CA 9
ATOM 13766 C C . LEU A 1 27 ? -1.981 1.797 8.867 1.00 55.40 27 LEU A C 9
ATOM 13767 O O . LEU A 1 27 ? -2.938 1.100 8.539 1.00 60.12 27 LEU A O 9
ATOM 13783 N N . ALA A 1 28 ? -2.118 2.948 9.529 1.00 31.02 28 ALA A N 9
ATOM 13784 C CA . ALA A 1 28 ? -3.438 3.492 9.881 1.00 12.04 28 ALA A CA 9
ATOM 13785 C C . ALA A 1 28 ? -4.281 3.776 8.628 1.00 23.05 28 ALA A C 9
ATOM 13786 O O . ALA A 1 28 ? -5.496 3.569 8.619 1.00 2.42 28 ALA A O 9
ATOM 13793 N N . ALA A 1 29 ? -3.631 4.261 7.576 1.00 31.13 29 ALA A N 9
ATOM 13794 C CA . ALA A 1 29 ? -4.296 4.465 6.287 1.00 54.50 29 ALA A CA 9
ATOM 13795 C C . ALA A 1 29 ? -4.628 3.121 5.628 1.00 60.52 29 ALA A C 9
ATOM 13796 O O . ALA A 1 29 ? -5.706 2.936 5.058 1.00 23.14 29 ALA A O 9
ATOM 13803 N N . LEU A 1 30 ? -3.692 2.184 5.735 1.00 35.54 30 LEU A N 9
ATOM 13804 C CA . LEU A 1 30 ? -3.843 0.841 5.172 1.00 2.20 30 LEU A CA 9
ATOM 13805 C C . LEU A 1 30 ? -5.063 0.111 5.767 1.00 21.25 30 LEU A C 9
ATOM 13806 O O . LEU A 1 30 ? -5.940 -0.348 5.031 1.00 55.14 30 LEU A O 9
ATOM 13822 N N . GLU A 1 31 ? -5.129 0.024 7.098 1.00 21.13 31 GLU A N 9
ATOM 13823 C CA . GLU A 1 31 ? -6.245 -0.649 7.782 1.00 53.25 31 GLU A CA 9
ATOM 13824 C C . GLU A 1 31 ? -7.597 0.016 7.464 1.00 0.11 31 GLU A C 9
ATOM 13825 O O . GLU A 1 31 ? -8.610 -0.665 7.301 1.00 10.33 31 GLU A O 9
ATOM 13837 N N . GLN A 1 32 ? -7.608 1.348 7.364 1.00 64.35 32 GLN A N 9
ATOM 13838 C CA . GLN A 1 32 ? -8.837 2.087 7.036 1.00 72.24 32 GLN A CA 9
ATOM 13839 C C . GLN A 1 32 ? -9.192 1.974 5.543 1.00 2.43 32 GLN A C 9
ATOM 13840 O O . GLN A 1 32 ? -10.286 2.355 5.123 1.00 43.31 32 GLN A O 9
ATOM 13854 N N . SER A 1 33 ? -8.257 1.471 4.744 1.00 34.51 33 SER A N 9
ATOM 13855 C CA . SER A 1 33 ? -8.513 1.187 3.324 1.00 21.02 33 SER A CA 9
ATOM 13856 C C . SER A 1 33 ? -8.810 -0.307 3.109 1.00 12.02 33 SER A C 9
ATOM 13857 O O . SER A 1 33 ? -9.312 -0.710 2.056 1.00 51.24 33 SER A O 9
ATOM 13865 N N . SER A 1 34 ? -8.514 -1.122 4.121 1.00 11.04 34 SER A N 9
ATOM 13866 C CA . SER A 1 34 ? -8.701 -2.580 4.039 1.00 15.04 34 SER A CA 9
ATOM 13867 C C . SER A 1 34 ? -10.179 -2.974 4.121 1.00 44.31 34 SER A C 9
ATOM 13868 O O . SER A 1 34 ? -10.949 -2.388 4.880 1.00 42.01 34 SER A O 9
ATOM 13876 N N . ASP A 1 35 ? -10.569 -3.973 3.333 1.00 2.41 35 ASP A N 9
ATOM 13877 C CA . ASP A 1 35 ? -11.926 -4.527 3.397 1.00 65.32 35 ASP A CA 9
ATOM 13878 C C . ASP A 1 35 ? -12.100 -5.411 4.644 1.00 30.51 35 ASP A C 9
ATOM 13879 O O . ASP A 1 35 ? -11.187 -5.526 5.464 1.00 1.03 35 ASP A O 9
ATOM 13888 N N . ASP A 1 36 ? -13.266 -6.048 4.773 1.00 34.05 36 ASP A N 9
ATOM 13889 C CA . ASP A 1 36 ? -13.536 -6.955 5.899 1.00 41.21 36 ASP A CA 9
ATOM 13890 C C . ASP A 1 36 ? -12.497 -8.093 5.974 1.00 75.40 36 ASP A C 9
ATOM 13891 O O . ASP A 1 36 ? -12.241 -8.647 7.045 1.00 41.24 36 ASP A O 9
ATOM 13900 N N . ALA A 1 37 ? -11.899 -8.425 4.831 1.00 73.53 37 ALA A N 9
ATOM 13901 C CA . ALA A 1 37 ? -10.895 -9.496 4.751 1.00 4.11 37 ALA A CA 9
ATOM 13902 C C . ALA A 1 37 ? -9.522 -9.050 5.293 1.00 65.42 37 ALA A C 9
ATOM 13903 O O . ALA A 1 37 ? -8.599 -9.856 5.404 1.00 61.12 37 ALA A O 9
ATOM 13910 N N . GLY A 1 38 ? -9.392 -7.765 5.629 1.00 52.44 38 GLY A N 9
ATOM 13911 C CA . GLY A 1 38 ? -8.125 -7.245 6.145 1.00 32.23 38 GLY A CA 9
ATOM 13912 C C . GLY A 1 38 ? -7.133 -6.862 5.047 1.00 15.11 38 GLY A C 9
ATOM 13913 O O . GLY A 1 38 ? -5.984 -6.522 5.332 1.00 72.23 38 GLY A O 9
ATOM 13917 N N . TRP A 1 39 ? -7.578 -6.914 3.791 1.00 54.04 39 TRP A N 9
ATOM 13918 C CA . TRP A 1 39 ? -6.732 -6.555 2.641 1.00 51.11 39 TRP A CA 9
ATOM 13919 C C . TRP A 1 39 ? -7.174 -5.230 2.008 1.00 2.44 39 TRP A C 9
ATOM 13920 O O . TRP A 1 39 ? -8.368 -4.971 1.859 1.00 42.02 39 TRP A O 9
ATOM 13941 N N . ALA A 1 40 ? -6.205 -4.397 1.639 1.00 42.22 40 ALA A N 9
ATOM 13942 C CA . ALA A 1 40 ? -6.481 -3.118 0.975 1.00 11.02 40 ALA A CA 9
ATOM 13943 C C . ALA A 1 40 ? -5.925 -3.100 -0.455 1.00 25.01 40 ALA A C 9
ATOM 13944 O O . ALA A 1 40 ? -4.800 -3.536 -0.699 1.00 44.32 40 ALA A O 9
ATOM 13951 N N . ASN A 1 41 ? -6.711 -2.585 -1.396 1.00 24.40 41 ASN A N 9
ATOM 13952 C CA . ASN A 1 41 ? -6.281 -2.475 -2.793 1.00 20.15 41 ASN A CA 9
ATOM 13953 C C . ASN A 1 41 ? -5.203 -1.387 -2.937 1.00 72.30 41 ASN A C 9
ATOM 13954 O O . ASN A 1 41 ? -5.405 -0.254 -2.504 1.00 34.13 41 ASN A O 9
ATOM 13965 N N . LEU A 1 42 ? -4.066 -1.739 -3.548 1.00 71.44 42 LEU A N 9
ATOM 13966 C CA . LEU A 1 42 ? -2.940 -0.804 -3.735 1.00 23.11 42 LEU A CA 9
ATOM 13967 C C . LEU A 1 42 ? -3.403 0.592 -4.204 1.00 62.34 42 LEU A C 9
ATOM 13968 O O . LEU A 1 42 ? -2.899 1.617 -3.736 1.00 70.10 42 LEU A O 9
ATOM 13984 N N . GLY A 1 43 ? -4.369 0.621 -5.121 1.00 54.14 43 GLY A N 9
ATOM 13985 C CA . GLY A 1 43 ? -4.896 1.886 -5.629 1.00 31.13 43 GLY A CA 9
ATOM 13986 C C . GLY A 1 43 ? -5.579 2.728 -4.551 1.00 12.33 43 GLY A C 9
ATOM 13987 O O . GLY A 1 43 ? -5.387 3.947 -4.479 1.00 20.35 43 GLY A O 9
ATOM 13991 N N . ASN A 1 44 ? -6.373 2.073 -3.709 1.00 31.31 44 ASN A N 9
ATOM 13992 C CA . ASN A 1 44 ? -7.089 2.754 -2.627 1.00 73.30 44 ASN A CA 9
ATOM 13993 C C . ASN A 1 44 ? -6.135 3.111 -1.474 1.00 10.41 44 ASN A C 9
ATOM 13994 O O . ASN A 1 44 ? -6.276 4.158 -0.836 1.00 52.04 44 ASN A O 9
ATOM 14005 N N . PHE A 1 45 ? -5.166 2.236 -1.220 1.00 12.02 45 PHE A N 9
ATOM 14006 C CA . PHE A 1 45 ? -4.136 2.479 -0.206 1.00 70.40 45 PHE A CA 9
ATOM 14007 C C . PHE A 1 45 ? -3.354 3.766 -0.501 1.00 14.01 45 PHE A C 9
ATOM 14008 O O . PHE A 1 45 ? -3.290 4.668 0.335 1.00 10.50 45 PHE A O 9
ATOM 14025 N N . GLY A 1 46 ? -2.768 3.847 -1.697 1.00 24.42 46 GLY A N 9
ATOM 14026 C CA . GLY A 1 46 ? -2.030 5.043 -2.096 1.00 54.12 46 GLY A CA 9
ATOM 14027 C C . GLY A 1 46 ? -2.875 6.314 -2.025 1.00 1.51 46 GLY A C 9
ATOM 14028 O O . GLY A 1 46 ? -2.362 7.403 -1.765 1.00 33.22 46 GLY A O 9
ATOM 14032 N N . ASN A 1 47 ? -4.178 6.162 -2.255 1.00 31.32 47 ASN A N 9
ATOM 14033 C CA . ASN A 1 47 ? -5.120 7.281 -2.182 1.00 54.14 47 ASN A CA 9
ATOM 14034 C C . ASN A 1 47 ? -5.271 7.779 -0.731 1.00 40.12 47 ASN A C 9
ATOM 14035 O O . ASN A 1 47 ? -4.875 8.900 -0.403 1.00 62.31 47 ASN A O 9
ATOM 14046 N N . TYR A 1 48 ? -5.823 6.926 0.138 1.00 62.15 48 TYR A N 9
ATOM 14047 C CA . TYR A 1 48 ? -6.091 7.309 1.531 1.00 60.41 48 TYR A CA 9
ATOM 14048 C C . TYR A 1 48 ? -4.792 7.629 2.292 1.00 11.04 48 TYR A C 9
ATOM 14049 O O . TYR A 1 48 ? -4.792 8.428 3.231 1.00 31.10 48 TYR A O 9
ATOM 14067 N N . LEU A 1 49 ? -3.688 7.003 1.880 1.00 5.43 49 LEU A N 9
ATOM 14068 C CA . LEU A 1 49 ? -2.378 7.250 2.493 1.00 61.40 49 LEU A CA 9
ATOM 14069 C C . LEU A 1 49 ? -1.962 8.722 2.362 1.00 53.05 49 LEU A C 9
ATOM 14070 O O . LEU A 1 49 ? -1.675 9.387 3.360 1.00 55.01 49 LEU A O 9
ATOM 14086 N N . ASN A 1 50 ? -1.947 9.231 1.129 1.00 32.21 50 ASN A N 9
ATOM 14087 C CA . ASN A 1 50 ? -1.517 10.612 0.866 1.00 31.34 50 ASN A CA 9
ATOM 14088 C C . ASN A 1 50 ? -2.438 11.630 1.565 1.00 4.02 50 ASN A C 9
ATOM 14089 O O . ASN A 1 50 ? -2.016 12.741 1.897 1.00 14.12 50 ASN A O 9
ATOM 14100 N N . LYS A 1 51 ? -3.693 11.244 1.792 1.00 63.11 51 LYS A N 9
ATOM 14101 C CA . LYS A 1 51 ? -4.639 12.088 2.535 1.00 51.25 51 LYS A CA 9
ATOM 14102 C C . LYS A 1 51 ? -4.168 12.322 3.978 1.00 62.30 51 LYS A C 9
ATOM 14103 O O . LYS A 1 51 ? -4.474 13.352 4.584 1.00 13.43 51 LYS A O 9
ATOM 14122 N N . LEU A 1 52 ? -3.435 11.355 4.527 1.00 60.31 52 LEU A N 9
ATOM 14123 C CA . LEU A 1 52 ? -2.896 11.468 5.889 1.00 23.23 52 LEU A CA 9
ATOM 14124 C C . LEU A 1 52 ? -1.432 11.952 5.876 1.00 70.44 52 LEU A C 9
ATOM 14125 O O . LEU A 1 52 ? -1.029 12.782 6.694 1.00 15.02 52 LEU A O 9
ATOM 14141 N N . GLN A 1 53 ? -0.639 11.426 4.939 1.00 43.41 53 GLN A N 9
ATOM 14142 C CA . GLN A 1 53 ? 0.784 11.784 4.815 1.00 33.22 53 GLN A CA 9
ATOM 14143 C C . GLN A 1 53 ? 1.128 12.269 3.394 1.00 34.24 53 GLN A C 9
ATOM 14144 O O . GLN A 1 53 ? 1.561 11.483 2.552 1.00 5.11 53 GLN A O 9
ATOM 14158 N N . PRO A 1 54 ? 0.935 13.572 3.099 1.00 21.44 54 PRO A N 9
ATOM 14159 C CA . PRO A 1 54 ? 1.308 14.150 1.794 1.00 12.10 54 PRO A CA 9
ATOM 14160 C C . PRO A 1 54 ? 2.831 14.291 1.631 1.00 73.31 54 PRO A C 9
ATOM 14161 O O . PRO A 1 54 ? 3.345 14.431 0.521 1.00 71.31 54 PRO A O 9
ATOM 14172 N N . ASP A 1 55 ? 3.541 14.242 2.758 1.00 3.30 55 ASP A N 9
ATOM 14173 C CA . ASP A 1 55 ? 5.003 14.314 2.770 1.00 40.05 55 ASP A CA 9
ATOM 14174 C C . ASP A 1 55 ? 5.635 12.985 2.313 1.00 21.35 55 ASP A C 9
ATOM 14175 O O . ASP A 1 55 ? 6.761 12.955 1.812 1.00 34.31 55 ASP A O 9
ATOM 14184 N N . PHE A 1 56 ? 4.890 11.894 2.463 1.00 74.32 56 PHE A N 9
ATOM 14185 C CA . PHE A 1 56 ? 5.406 10.560 2.154 1.00 31.03 56 PHE A CA 9
ATOM 14186 C C . PHE A 1 56 ? 5.392 10.298 0.640 1.00 33.10 56 PHE A C 9
ATOM 14187 O O . PHE A 1 56 ? 4.347 10.009 0.056 1.00 3.31 56 PHE A O 9
ATOM 14204 N N . ASP A 1 57 ? 6.562 10.419 0.010 1.00 3.43 57 ASP A N 9
ATOM 14205 C CA . ASP A 1 57 ? 6.695 10.214 -1.433 1.00 54.12 57 ASP A CA 9
ATOM 14206 C C . ASP A 1 57 ? 7.790 9.172 -1.743 1.00 21.13 57 ASP A C 9
ATOM 14207 O O . ASP A 1 57 ? 8.850 9.164 -1.110 1.00 2.34 57 ASP A O 9
ATOM 14216 N N . SER A 1 58 ? 7.537 8.310 -2.728 1.00 1.22 58 SER A N 9
ATOM 14217 C CA . SER A 1 58 ? 8.463 7.211 -3.066 1.00 34.45 58 SER A CA 9
ATOM 14218 C C . SER A 1 58 ? 9.811 7.722 -3.595 1.00 41.11 58 SER A C 9
ATOM 14219 O O . SER A 1 58 ? 10.860 7.119 -3.339 1.00 43.03 58 SER A O 9
ATOM 14227 N N . ARG A 1 59 ? 9.787 8.840 -4.322 1.00 1.43 59 ARG A N 9
ATOM 14228 C CA . ARG A 1 59 ? 11.003 9.392 -4.932 1.00 44.34 59 ARG A CA 9
ATOM 14229 C C . ARG A 1 59 ? 12.006 9.864 -3.864 1.00 70.22 59 ARG A C 9
ATOM 14230 O O . ARG A 1 59 ? 13.213 9.900 -4.105 1.00 61.20 59 ARG A O 9
ATOM 14251 N N . LEU A 1 60 ? 11.503 10.207 -2.679 1.00 24.42 60 LEU A N 9
ATOM 14252 C CA . LEU A 1 60 ? 12.358 10.647 -1.565 1.00 15.14 60 LEU A CA 9
ATOM 14253 C C . LEU A 1 60 ? 13.213 9.492 -1.013 1.00 12.24 60 LEU A C 9
ATOM 14254 O O . LEU A 1 60 ? 14.214 9.715 -0.328 1.00 1.01 60 LEU A O 9
ATOM 14270 N N . TYR A 1 61 ? 12.802 8.259 -1.305 1.00 32.00 61 TYR A N 9
ATOM 14271 C CA . TYR A 1 61 ? 13.513 7.062 -0.828 1.00 44.25 61 TYR A CA 9
ATOM 14272 C C . TYR A 1 61 ? 14.260 6.350 -1.968 1.00 14.20 61 TYR A C 9
ATOM 14273 O O . TYR A 1 61 ? 14.783 5.249 -1.788 1.00 31.04 61 TYR A O 9
ATOM 14291 N N . GLY A 1 62 ? 14.314 6.985 -3.137 1.00 55.44 62 GLY A N 9
ATOM 14292 C CA . GLY A 1 62 ? 15.022 6.406 -4.276 1.00 14.45 62 GLY A CA 9
ATOM 14293 C C . GLY A 1 62 ? 14.205 5.370 -5.052 1.00 15.03 62 GLY A C 9
ATOM 14294 O O . GLY A 1 62 ? 14.735 4.689 -5.935 1.00 4.31 62 GLY A O 9
ATOM 14298 N N . TYR A 1 63 ? 12.918 5.250 -4.741 1.00 31.42 63 TYR A N 9
ATOM 14299 C CA . TYR A 1 63 ? 12.034 4.315 -5.451 1.00 10.44 63 TYR A CA 9
ATOM 14300 C C . TYR A 1 63 ? 11.244 5.023 -6.558 1.00 72.21 63 TYR A C 9
ATOM 14301 O O . TYR A 1 63 ? 10.944 6.212 -6.461 1.00 33.13 63 TYR A O 9
ATOM 14319 N N . LYS A 1 64 ? 10.925 4.286 -7.617 1.00 52.02 64 LYS A N 9
ATOM 14320 C CA . LYS A 1 64 ? 10.151 4.832 -8.737 1.00 34.14 64 LYS A CA 9
ATOM 14321 C C . LYS A 1 64 ? 8.686 5.086 -8.347 1.00 11.30 64 LYS A C 9
ATOM 14322 O O . LYS A 1 64 ? 8.167 6.189 -8.535 1.00 42.34 64 LYS A O 9
ATOM 14341 N N . LYS A 1 65 ? 8.024 4.063 -7.805 1.00 53.13 65 LYS A N 9
ATOM 14342 C CA . LYS A 1 65 ? 6.617 4.176 -7.408 1.00 20.33 65 LYS A CA 9
ATOM 14343 C C . LYS A 1 65 ? 6.314 3.368 -6.131 1.00 21.30 65 LYS A C 9
ATOM 14344 O O . LYS A 1 65 ? 7.057 2.451 -5.766 1.00 1.02 65 LYS A O 9
ATOM 14363 N N . LEU A 1 66 ? 5.209 3.718 -5.470 1.00 13.23 66 LEU A N 9
ATOM 14364 C CA . LEU A 1 66 ? 4.819 3.113 -4.186 1.00 64.43 66 LEU A CA 9
ATOM 14365 C C . LEU A 1 66 ? 4.724 1.579 -4.253 1.00 3.34 66 LEU A C 9
ATOM 14366 O O . LEU A 1 66 ? 5.119 0.889 -3.314 1.00 60.12 66 LEU A O 9
ATOM 14382 N N . SER A 1 67 ? 4.205 1.053 -5.361 1.00 2.12 67 SER A N 9
ATOM 14383 C CA . SER A 1 67 ? 4.055 -0.401 -5.534 1.00 61.33 67 SER A CA 9
ATOM 14384 C C . SER A 1 67 ? 5.375 -1.142 -5.269 1.00 42.51 67 SER A C 9
ATOM 14385 O O . SER A 1 67 ? 5.412 -2.140 -4.542 1.00 51.12 67 SER A O 9
ATOM 14393 N N . ASP A 1 68 ? 6.457 -0.634 -5.854 1.00 42.43 68 ASP A N 9
ATOM 14394 C CA . ASP A 1 68 ? 7.779 -1.245 -5.697 1.00 21.21 68 ASP A CA 9
ATOM 14395 C C . ASP A 1 68 ? 8.321 -1.036 -4.267 1.00 24.31 68 ASP A C 9
ATOM 14396 O O . ASP A 1 68 ? 8.959 -1.924 -3.696 1.00 75.23 68 ASP A O 9
ATOM 14405 N N . LEU A 1 69 ? 8.044 0.137 -3.693 1.00 63.52 69 LEU A N 9
ATOM 14406 C CA . LEU A 1 69 ? 8.435 0.439 -2.310 1.00 70.44 69 LEU A CA 9
ATOM 14407 C C . LEU A 1 69 ? 7.826 -0.571 -1.325 1.00 41.25 69 LEU A C 9
ATOM 14408 O O . LEU A 1 69 ? 8.515 -1.098 -0.450 1.00 13.01 69 LEU A O 9
ATOM 14424 N N . VAL A 1 70 ? 6.536 -0.847 -1.488 1.00 22.40 70 VAL A N 9
ATOM 14425 C CA . VAL A 1 70 ? 5.824 -1.784 -0.613 1.00 42.25 70 VAL A CA 9
ATOM 14426 C C . VAL A 1 70 ? 6.411 -3.204 -0.693 1.00 41.54 70 VAL A C 9
ATOM 14427 O O . VAL A 1 70 ? 6.779 -3.789 0.326 1.00 34.24 70 VAL A O 9
ATOM 14440 N N . LYS A 1 71 ? 6.509 -3.748 -1.909 1.00 51.14 71 LYS A N 9
ATOM 14441 C CA . LYS A 1 71 ? 7.061 -5.099 -2.114 1.00 32.23 71 LYS A CA 9
ATOM 14442 C C . LYS A 1 71 ? 8.545 -5.180 -1.706 1.00 2.21 71 LYS A C 9
ATOM 14443 O O . LYS A 1 71 ? 9.073 -6.266 -1.464 1.00 10.32 71 LYS A O 9
ATOM 14462 N N . ALA A 1 72 ? 9.222 -4.035 -1.661 1.00 61.24 72 ALA A N 9
ATOM 14463 C CA . ALA A 1 72 ? 10.598 -3.975 -1.157 1.00 5.22 72 ALA A CA 9
ATOM 14464 C C . ALA A 1 72 ? 10.627 -3.925 0.380 1.00 12.23 72 ALA A C 9
ATOM 14465 O O . ALA A 1 72 ? 11.515 -4.497 1.018 1.00 62.14 72 ALA A O 9
ATOM 14472 N N . ARG A 1 73 ? 9.646 -3.244 0.975 1.00 43.15 73 ARG A N 9
ATOM 14473 C CA . ARG A 1 73 ? 9.558 -3.109 2.435 1.00 73.15 73 ARG A CA 9
ATOM 14474 C C . ARG A 1 73 ? 8.551 -4.106 3.038 1.00 52.05 73 ARG A C 9
ATOM 14475 O O . ARG A 1 73 ? 7.751 -3.746 3.907 1.00 71.52 73 ARG A O 9
ATOM 14496 N N . THR A 1 74 ? 8.628 -5.367 2.606 1.00 3.53 74 THR A N 9
ATOM 14497 C CA . THR A 1 74 ? 7.748 -6.433 3.128 1.00 40.13 74 THR A CA 9
ATOM 14498 C C . THR A 1 74 ? 7.847 -6.568 4.654 1.00 74.23 74 THR A C 9
ATOM 14499 O O . THR A 1 74 ? 6.989 -7.182 5.292 1.00 63.25 74 THR A O 9
ATOM 14510 N N . ASP A 1 75 ? 8.910 -6.005 5.228 1.00 54.43 75 ASP A N 9
ATOM 14511 C CA . ASP A 1 75 ? 9.104 -5.982 6.680 1.00 12.35 75 ASP A CA 9
ATOM 14512 C C . ASP A 1 75 ? 7.927 -5.289 7.395 1.00 4.04 75 ASP A C 9
ATOM 14513 O O . ASP A 1 75 ? 7.521 -5.698 8.485 1.00 11.35 75 ASP A O 9
ATOM 14522 N N . LEU A 1 76 ? 7.380 -4.252 6.763 1.00 64.34 76 LEU A N 9
ATOM 14523 C CA . LEU A 1 76 ? 6.247 -3.498 7.321 1.00 62.42 76 LEU A CA 9
ATOM 14524 C C . LEU A 1 76 ? 4.919 -3.892 6.656 1.00 33.13 76 LEU A C 9
ATOM 14525 O O . LEU A 1 76 ? 3.868 -3.912 7.303 1.00 71.30 76 LEU A O 9
ATOM 14541 N N . PHE A 1 77 ? 4.971 -4.200 5.362 1.00 21.02 77 PHE A N 9
ATOM 14542 C CA . PHE A 1 77 ? 3.757 -4.441 4.573 1.00 62.34 77 PHE A CA 9
ATOM 14543 C C . PHE A 1 77 ? 3.728 -5.860 3.981 1.00 75.45 77 PHE A C 9
ATOM 14544 O O . PHE A 1 77 ? 4.688 -6.305 3.356 1.00 52.44 77 PHE A O 9
ATOM 14561 N N . VAL A 1 78 ? 2.617 -6.562 4.179 1.00 43.40 78 VAL A N 9
ATOM 14562 C CA . VAL A 1 78 ? 2.427 -7.894 3.595 1.00 15.53 78 VAL A CA 9
ATOM 14563 C C . VAL A 1 78 ? 1.781 -7.787 2.202 1.00 51.03 78 VAL A C 9
ATOM 14564 O O . VAL A 1 78 ? 0.734 -7.150 2.042 1.00 52.42 78 VAL A O 9
ATOM 14577 N N . THR A 1 79 ? 2.399 -8.414 1.199 1.00 12.33 79 THR A N 9
ATOM 14578 C CA . THR A 1 79 ? 1.941 -8.287 -0.195 1.00 64.43 79 THR A CA 9
ATOM 14579 C C . THR A 1 79 ? 1.459 -9.619 -0.787 1.00 44.22 79 THR A C 9
ATOM 14580 O O . THR A 1 79 ? 2.148 -10.638 -0.700 1.00 54.41 79 THR A O 9
ATOM 14591 N N . GLU A 1 80 ? 0.273 -9.600 -1.397 1.00 4.41 80 GLU A N 9
ATOM 14592 C CA . GLU A 1 80 ? -0.232 -10.740 -2.182 1.00 63.11 80 GLU A CA 9
ATOM 14593 C C . GLU A 1 80 ? -1.026 -10.257 -3.406 1.00 14.23 80 GLU A C 9
ATOM 14594 O O . GLU A 1 80 ? -1.880 -9.374 -3.304 1.00 62.14 80 GLU A O 9
ATOM 14606 N N . GLU A 1 81 ? -0.743 -10.849 -4.563 1.00 61.51 81 GLU A N 9
ATOM 14607 C CA . GLU A 1 81 ? -1.453 -10.514 -5.804 1.00 60.32 81 GLU A CA 9
ATOM 14608 C C . GLU A 1 81 ? -2.715 -11.376 -5.943 1.00 21.03 81 GLU A C 9
ATOM 14609 O O . GLU A 1 81 ? -2.634 -12.602 -6.030 1.00 4.01 81 GLU A O 9
ATOM 14621 N N . ARG A 1 82 ? -3.884 -10.736 -5.956 1.00 3.45 82 ARG A N 9
ATOM 14622 C CA . ARG A 1 82 ? -5.160 -11.462 -6.035 1.00 25.24 82 ARG A CA 9
ATOM 14623 C C . ARG A 1 82 ? -5.910 -11.110 -7.326 1.00 3.23 82 ARG A C 9
ATOM 14624 O O . ARG A 1 82 ? -6.051 -9.937 -7.666 1.00 74.11 82 ARG A O 9
ATOM 14645 N N . GLN A 1 83 ? -6.401 -12.120 -8.040 1.00 23.12 83 GLN A N 9
ATOM 14646 C CA . GLN A 1 83 ? -7.126 -11.878 -9.291 1.00 1.41 83 GLN A CA 9
ATOM 14647 C C . GLN A 1 83 ? -8.575 -11.454 -9.019 1.00 71.44 83 GLN A C 9
ATOM 14648 O O . GLN A 1 83 ? -9.271 -12.066 -8.206 1.00 12.21 83 GLN A O 9
ATOM 14662 N N . VAL A 1 84 ? -9.033 -10.426 -9.731 1.00 3.33 84 VAL A N 9
ATOM 14663 C CA . VAL A 1 84 ? -10.342 -9.818 -9.466 1.00 74.35 84 VAL A CA 9
ATOM 14664 C C . VAL A 1 84 ? -11.468 -10.516 -10.249 1.00 5.30 84 VAL A C 9
ATOM 14665 O O . VAL A 1 84 ? -11.392 -10.651 -11.471 1.00 3.44 84 VAL A O 9
ATOM 14678 N N . PRO A 1 85 ? -12.534 -10.969 -9.552 1.00 51.04 85 PRO A N 9
ATOM 14679 C CA . PRO A 1 85 ? -13.680 -11.637 -10.198 1.00 54.42 85 PRO A CA 9
ATOM 14680 C C . PRO A 1 85 ? -14.368 -10.741 -11.245 1.00 41.34 85 PRO A C 9
ATOM 14681 O O . PRO A 1 85 ? -14.856 -9.651 -10.928 1.00 45.02 85 PRO A O 9
ATOM 14692 N N . GLY A 1 86 ? -14.390 -11.204 -12.495 1.00 52.13 86 GLY A N 9
ATOM 14693 C CA . GLY A 1 86 ? -14.967 -10.425 -13.587 1.00 2.43 86 GLY A CA 9
ATOM 14694 C C . GLY A 1 86 ? -13.904 -9.783 -14.476 1.00 14.41 86 GLY A C 9
ATOM 14695 O O . GLY A 1 86 ? -14.132 -9.553 -15.666 1.00 62.15 86 GLY A O 9
ATOM 14699 N N . SER A 1 87 ? -12.737 -9.500 -13.900 1.00 2.15 87 SER A N 9
ATOM 14700 C CA . SER A 1 87 ? -11.626 -8.883 -14.639 1.00 0.33 87 SER A CA 9
ATOM 14701 C C . SER A 1 87 ? -10.558 -9.925 -14.999 1.00 0.14 87 SER A C 9
ATOM 14702 O O . SER A 1 87 ? -10.295 -10.850 -14.230 1.00 34.21 87 SER A O 9
ATOM 14710 N N . THR A 1 88 ? -9.938 -9.770 -16.166 1.00 24.21 88 THR A N 9
ATOM 14711 C CA . THR A 1 88 ? -8.897 -10.709 -16.621 1.00 41.05 88 THR A CA 9
ATOM 14712 C C . THR A 1 88 ? -7.531 -10.417 -15.970 1.00 61.14 88 THR A C 9
ATOM 14713 O O . THR A 1 88 ? -6.575 -11.177 -16.134 1.00 50.54 88 THR A O 9
ATOM 14724 N N . GLN A 1 89 ? -7.451 -9.313 -15.229 1.00 24.14 89 GLN A N 9
ATOM 14725 C CA . GLN A 1 89 ? -6.206 -8.896 -14.566 1.00 52.34 89 GLN A CA 9
ATOM 14726 C C . GLN A 1 89 ? -6.226 -9.195 -13.056 1.00 54.42 89 GLN A C 9
ATOM 14727 O O . GLN A 1 89 ? -7.289 -9.368 -12.451 1.00 54.13 89 GLN A O 9
ATOM 14741 N N . LYS A 1 90 ? -5.040 -9.259 -12.452 1.00 0.32 90 LYS A N 9
ATOM 14742 C CA . LYS A 1 90 ? -4.914 -9.426 -10.999 1.00 24.15 90 LYS A CA 9
ATOM 14743 C C . LYS A 1 90 ? -4.470 -8.117 -10.322 1.00 11.50 90 LYS A C 9
ATOM 14744 O O . LYS A 1 90 ? -3.635 -7.379 -10.848 1.00 62.14 90 LYS A O 9
ATOM 14763 N N . ALA A 1 91 ? -5.030 -7.837 -9.150 1.00 1.34 91 ALA A N 9
ATOM 14764 C CA . ALA A 1 91 ? -4.707 -6.613 -8.410 1.00 40.24 91 ALA A CA 9
ATOM 14765 C C . ALA A 1 91 ? -3.870 -6.916 -7.158 1.00 34.41 91 ALA A C 9
ATOM 14766 O O . ALA A 1 91 ? -4.129 -7.885 -6.442 1.00 44.21 91 ALA A O 9
ATOM 14773 N N . LEU A 1 92 ? -2.862 -6.088 -6.904 1.00 62.33 92 LEU A N 9
ATOM 14774 C CA . LEU A 1 92 ? -2.017 -6.244 -5.717 1.00 51.43 92 LEU A CA 9
ATOM 14775 C C . LEU A 1 92 ? -2.732 -5.734 -4.454 1.00 65.33 92 LEU A C 9
ATOM 14776 O O . LEU A 1 92 ? -3.056 -4.547 -4.344 1.00 62.30 92 LEU A O 9
ATOM 14792 N N . TYR A 1 93 ? -2.987 -6.639 -3.513 1.00 13.15 93 TYR A N 9
ATOM 14793 C CA . TYR A 1 93 ? -3.587 -6.273 -2.227 1.00 14.51 93 TYR A CA 9
ATOM 14794 C C . TYR A 1 93 ? -2.533 -6.255 -1.112 1.00 42.32 93 TYR A C 9
ATOM 14795 O O . TYR A 1 93 ? -1.621 -7.086 -1.084 1.00 5.51 93 TYR A O 9
ATOM 14813 N N . LEU A 1 94 ? -2.670 -5.301 -0.195 1.00 2.04 94 LEU A N 9
ATOM 14814 C CA . LEU A 1 94 ? -1.686 -5.096 0.875 1.00 73.15 94 LEU A CA 9
ATOM 14815 C C . LEU A 1 94 ? -2.342 -5.176 2.261 1.00 12.01 94 LEU A C 9
ATOM 14816 O O . LEU A 1 94 ? -3.529 -4.888 2.416 1.00 64.43 94 LEU A O 9
ATOM 14832 N N . ARG A 1 95 ? -1.566 -5.566 3.268 1.00 65.42 95 ARG A N 9
ATOM 14833 C CA . ARG A 1 95 ? -2.040 -5.539 4.657 1.00 62.51 95 ARG A CA 9
ATOM 14834 C C . ARG A 1 95 ? -0.880 -5.301 5.636 1.00 22.24 95 ARG A C 9
ATOM 14835 O O . ARG A 1 95 ? 0.291 -5.385 5.263 1.00 24.31 95 ARG A O 9
ATOM 14856 N N . ALA A 1 96 ? -1.217 -5.004 6.886 1.00 24.43 96 ALA A N 9
ATOM 14857 C CA . ALA A 1 96 ? -0.218 -4.655 7.902 1.00 12.01 96 ALA A CA 9
ATOM 14858 C C . ALA A 1 96 ? 0.525 -5.886 8.448 1.00 1.24 96 ALA A C 9
ATOM 14859 O O . ALA A 1 96 ? -0.036 -6.981 8.540 1.00 25.53 96 ALA A O 9
ATOM 14866 N N . LYS A 1 97 ? 1.793 -5.690 8.813 1.00 72.34 97 LYS A N 9
ATOM 14867 C CA . LYS A 1 97 ? 2.592 -6.739 9.458 1.00 0.03 97 LYS A CA 9
ATOM 14868 C C . LYS A 1 97 ? 2.234 -6.855 10.949 1.00 30.24 97 LYS A C 9
ATOM 14869 O O . LYS A 1 97 ? 2.629 -6.017 11.763 1.00 34.24 97 LYS A O 9
ATOM 14888 N N . LEU A 1 98 ? 1.477 -7.891 11.299 1.00 55.51 98 LEU A N 9
ATOM 14889 C CA . LEU A 1 98 ? 1.022 -8.084 12.679 1.00 32.53 98 LEU A CA 9
ATOM 14890 C C . LEU A 1 98 ? 1.648 -9.337 13.316 1.00 73.23 98 LEU A C 9
ATOM 14891 O O . LEU A 1 98 ? 1.199 -10.461 13.081 1.00 62.31 98 LEU A O 9
ATOM 14907 N N . GLU A 1 99 ? 2.689 -9.136 14.123 1.00 14.24 99 GLU A N 9
ATOM 14908 C CA . GLU A 1 99 ? 3.319 -10.233 14.871 1.00 2.22 99 GLU A CA 9
ATOM 14909 C C . GLU A 1 99 ? 3.873 -9.740 16.217 1.00 25.11 99 GLU A C 9
ATOM 14910 O O . GLU A 1 99 ? 3.773 -8.555 16.544 1.00 43.11 99 GLU A O 9
ATOM 14922 N N . HIS A 1 100 ? 4.476 -10.646 16.989 1.00 60.41 100 HIS A N 9
ATOM 14923 C CA . HIS A 1 100 ? 4.884 -10.338 18.368 1.00 14.10 100 HIS A CA 9
ATOM 14924 C C . HIS A 1 100 ? 6.392 -10.078 18.495 1.00 12.32 100 HIS A C 9
ATOM 14925 O O . HIS A 1 100 ? 6.964 -10.224 19.577 1.00 43.32 100 HIS A O 9
ATOM 14940 N N . HIS A 1 101 ? 7.032 -9.676 17.398 1.00 1.24 101 HIS A N 9
ATOM 14941 C CA . HIS A 1 101 ? 8.447 -9.295 17.437 1.00 44.23 101 HIS A CA 9
ATOM 14942 C C . HIS A 1 101 ? 8.662 -8.133 18.423 1.00 60.31 101 HIS A C 9
ATOM 14943 O O . HIS A 1 101 ? 8.028 -7.083 18.306 1.00 42.12 101 HIS A O 9
ATOM 14958 N N . HIS A 1 102 ? 9.564 -8.333 19.383 1.00 24.42 102 HIS A N 9
ATOM 14959 C CA . HIS A 1 102 ? 9.791 -7.360 20.463 1.00 4.23 102 HIS A CA 9
ATOM 14960 C C . HIS A 1 102 ? 10.149 -5.964 19.914 1.00 5.11 102 HIS A C 9
ATOM 14961 O O . HIS A 1 102 ? 11.262 -5.736 19.432 1.00 4.01 102 HIS A O 9
ATOM 14976 N N . HIS A 1 103 ? 9.195 -5.035 19.999 1.00 62.31 103 HIS A N 9
ATOM 14977 C CA . HIS A 1 103 ? 9.344 -3.696 19.414 1.00 10.22 103 HIS A CA 9
ATOM 14978 C C . HIS A 1 103 ? 10.405 -2.858 20.147 1.00 14.02 103 HIS A C 9
ATOM 14979 O O . HIS A 1 103 ? 10.420 -2.788 21.379 1.00 72.23 103 HIS A O 9
ATOM 14994 N N . HIS A 1 104 ? 11.284 -2.220 19.378 1.00 13.14 104 HIS A N 9
ATOM 14995 C CA . HIS A 1 104 ? 12.289 -1.310 19.937 1.00 3.23 104 HIS A CA 9
ATOM 14996 C C . HIS A 1 104 ? 11.726 0.119 20.031 1.00 65.31 104 HIS A C 9
ATOM 14997 O O . HIS A 1 104 ? 12.043 0.867 20.958 1.00 55.12 104 HIS A O 9
ATOM 15012 N N . HIS A 1 105 ? 10.900 0.478 19.046 1.00 51.24 105 HIS A N 9
ATOM 15013 C CA . HIS A 1 105 ? 10.211 1.778 19.003 1.00 65.02 105 HIS A CA 9
ATOM 15014 C C . HIS A 1 105 ? 9.250 1.847 17.796 1.00 72.13 105 HIS A C 9
ATOM 15015 O O . HIS A 1 105 ? 9.737 1.954 16.648 1.00 37.03 105 HIS A O 9
ATOM 15031 N N . MET A 1 1 ? 36.338 23.636 17.383 1.00 65.41 1 MET A N 10
ATOM 15032 C CA . MET A 1 1 ? 35.630 22.561 18.138 1.00 33.12 1 MET A CA 10
ATOM 15033 C C . MET A 1 1 ? 34.567 23.132 19.092 1.00 22.31 1 MET A C 10
ATOM 15034 O O . MET A 1 1 ? 34.169 22.480 20.057 1.00 61.20 1 MET A O 10
ATOM 15050 N N . ASP A 1 2 ? 34.093 24.343 18.804 1.00 71.22 2 ASP A N 10
ATOM 15051 C CA . ASP A 1 2 ? 33.037 24.973 19.601 1.00 64.43 2 ASP A CA 10
ATOM 15052 C C . ASP A 1 2 ? 31.741 24.151 19.557 1.00 62.51 2 ASP A C 10
ATOM 15053 O O . ASP A 1 2 ? 30.979 24.120 20.523 1.00 43.22 2 ASP A O 10
ATOM 15062 N N . GLN A 1 3 ? 31.500 23.490 18.424 1.00 61.14 3 GLN A N 10
ATOM 15063 C CA . GLN A 1 3 ? 30.347 22.596 18.266 1.00 12.33 3 GLN A CA 10
ATOM 15064 C C . GLN A 1 3 ? 30.773 21.128 18.430 1.00 71.21 3 GLN A C 10
ATOM 15065 O O . GLN A 1 3 ? 31.690 20.657 17.748 1.00 54.03 3 GLN A O 10
ATOM 15079 N N . LYS A 1 4 ? 30.116 20.411 19.337 1.00 52.22 4 LYS A N 10
ATOM 15080 C CA . LYS A 1 4 ? 30.408 18.990 19.555 1.00 10.04 4 LYS A CA 10
ATOM 15081 C C . LYS A 1 4 ? 29.693 18.113 18.513 1.00 32.03 4 LYS A C 10
ATOM 15082 O O . LYS A 1 4 ? 28.468 17.971 18.540 1.00 62.15 4 LYS A O 10
ATOM 15101 N N . SER A 1 5 ? 30.463 17.533 17.592 1.00 70.43 5 SER A N 10
ATOM 15102 C CA . SER A 1 5 ? 29.904 16.650 16.554 1.00 33.41 5 SER A CA 10
ATOM 15103 C C . SER A 1 5 ? 29.294 15.373 17.163 1.00 34.45 5 SER A C 10
ATOM 15104 O O . SER A 1 5 ? 29.469 15.091 18.352 1.00 5.52 5 SER A O 10
ATOM 15112 N N . SER A 1 6 ? 28.592 14.596 16.342 1.00 71.44 6 SER A N 10
ATOM 15113 C CA . SER A 1 6 ? 27.946 13.355 16.803 1.00 33.32 6 SER A CA 10
ATOM 15114 C C . SER A 1 6 ? 28.968 12.332 17.314 1.00 22.20 6 SER A C 10
ATOM 15115 O O . SER A 1 6 ? 28.709 11.609 18.278 1.00 54.40 6 SER A O 10
ATOM 15123 N N . SER A 1 7 ? 30.128 12.278 16.667 1.00 42.32 7 SER A N 10
ATOM 15124 C CA . SER A 1 7 ? 31.191 11.335 17.044 1.00 14.10 7 SER A CA 10
ATOM 15125 C C . SER A 1 7 ? 32.098 11.909 18.149 1.00 15.12 7 SER A C 10
ATOM 15126 O O . SER A 1 7 ? 32.825 12.878 17.919 1.00 61.22 7 SER A O 10
ATOM 15134 N N . PRO A 1 8 ? 32.052 11.341 19.374 1.00 63.22 8 PRO A N 10
ATOM 15135 C CA . PRO A 1 8 ? 32.973 11.727 20.457 1.00 1.50 8 PRO A CA 10
ATOM 15136 C C . PRO A 1 8 ? 34.364 11.084 20.288 1.00 4.23 8 PRO A C 10
ATOM 15137 O O . PRO A 1 8 ? 35.386 11.769 20.314 1.00 33.33 8 PRO A O 10
ATOM 15148 N N . GLN A 1 9 ? 34.381 9.764 20.108 1.00 72.34 9 GLN A N 10
ATOM 15149 C CA . GLN A 1 9 ? 35.609 9.019 19.808 1.00 73.01 9 GLN A CA 10
ATOM 15150 C C . GLN A 1 9 ? 36.064 9.270 18.354 1.00 12.25 9 GLN A C 10
ATOM 15151 O O . GLN A 1 9 ? 35.250 9.591 17.487 1.00 2.25 9 GLN A O 10
ATOM 15165 N N . PRO A 1 10 ? 37.370 9.130 18.064 1.00 74.41 10 PRO A N 10
ATOM 15166 C CA . PRO A 1 10 ? 37.909 9.385 16.716 1.00 1.11 10 PRO A CA 10
ATOM 15167 C C . PRO A 1 10 ? 37.424 8.378 15.653 1.00 1.52 10 PRO A C 10
ATOM 15168 O O . PRO A 1 10 ? 37.321 7.176 15.914 1.00 25.11 10 PRO A O 10
ATOM 15179 N N . ALA A 1 11 ? 37.101 8.899 14.462 1.00 75.31 11 ALA A N 10
ATOM 15180 C CA . ALA A 1 11 ? 36.778 8.079 13.277 1.00 25.22 11 ALA A CA 10
ATOM 15181 C C . ALA A 1 11 ? 35.400 7.390 13.341 1.00 73.31 11 ALA A C 10
ATOM 15182 O O . ALA A 1 11 ? 34.990 6.748 12.375 1.00 51.02 11 ALA A O 10
ATOM 15189 N N . ALA A 1 12 ? 34.678 7.525 14.452 1.00 14.51 12 ALA A N 10
ATOM 15190 C CA . ALA A 1 12 ? 33.345 6.909 14.575 1.00 35.44 12 ALA A CA 10
ATOM 15191 C C . ALA A 1 12 ? 32.267 7.745 13.860 1.00 53.35 12 ALA A C 10
ATOM 15192 O O . ALA A 1 12 ? 31.281 8.176 14.466 1.00 33.15 12 ALA A O 10
ATOM 15199 N N . GLN A 1 13 ? 32.443 7.942 12.556 1.00 34.45 13 GLN A N 10
ATOM 15200 C CA . GLN A 1 13 ? 31.565 8.821 11.776 1.00 42.32 13 GLN A CA 10
ATOM 15201 C C . GLN A 1 13 ? 30.243 8.131 11.389 1.00 5.42 13 GLN A C 10
ATOM 15202 O O . GLN A 1 13 ? 30.167 6.899 11.298 1.00 33.34 13 GLN A O 10
ATOM 15216 N N . ALA A 1 14 ? 29.208 8.938 11.150 1.00 11.45 14 ALA A N 10
ATOM 15217 C CA . ALA A 1 14 ? 27.873 8.426 10.805 1.00 22.32 14 ALA A CA 10
ATOM 15218 C C . ALA A 1 14 ? 27.650 8.376 9.280 1.00 70.44 14 ALA A C 10
ATOM 15219 O O . ALA A 1 14 ? 28.238 9.168 8.533 1.00 1.32 14 ALA A O 10
ATOM 15226 N N . PRO A 1 15 ? 26.793 7.447 8.794 1.00 12.41 15 PRO A N 10
ATOM 15227 C CA . PRO A 1 15 ? 26.496 7.295 7.351 1.00 14.12 15 PRO A CA 10
ATOM 15228 C C . PRO A 1 15 ? 25.707 8.483 6.752 1.00 61.14 15 PRO A C 10
ATOM 15229 O O . PRO A 1 15 ? 25.622 9.560 7.345 1.00 14.41 15 PRO A O 10
ATOM 15240 N N . GLU A 1 16 ? 25.131 8.275 5.564 1.00 44.34 16 GLU A N 10
ATOM 15241 C CA . GLU A 1 16 ? 24.366 9.324 4.872 1.00 60.00 16 GLU A CA 10
ATOM 15242 C C . GLU A 1 16 ? 23.010 9.598 5.552 1.00 41.02 16 GLU A C 10
ATOM 15243 O O . GLU A 1 16 ? 22.684 9.010 6.588 1.00 22.10 16 GLU A O 10
ATOM 15255 N N . THR A 1 17 ? 22.226 10.498 4.963 1.00 32.54 17 THR A N 10
ATOM 15256 C CA . THR A 1 17 ? 20.903 10.849 5.496 1.00 74.34 17 THR A CA 10
ATOM 15257 C C . THR A 1 17 ? 19.817 9.882 4.998 1.00 0.45 17 THR A C 10
ATOM 15258 O O . THR A 1 17 ? 19.602 9.735 3.795 1.00 44.11 17 THR A O 10
ATOM 15269 N N . LYS A 1 18 ? 19.134 9.226 5.937 1.00 5.23 18 LYS A N 10
ATOM 15270 C CA . LYS A 1 18 ? 18.044 8.299 5.613 1.00 54.22 18 LYS A CA 10
ATOM 15271 C C . LYS A 1 18 ? 16.702 8.823 6.144 1.00 62.32 18 LYS A C 10
ATOM 15272 O O . LYS A 1 18 ? 16.633 9.386 7.238 1.00 4.55 18 LYS A O 10
ATOM 15291 N N . GLN A 1 19 ? 15.637 8.638 5.372 1.00 54.13 19 GLN A N 10
ATOM 15292 C CA . GLN A 1 19 ? 14.290 9.007 5.822 1.00 24.22 19 GLN A CA 10
ATOM 15293 C C . GLN A 1 19 ? 13.635 7.835 6.573 1.00 21.43 19 GLN A C 10
ATOM 15294 O O . GLN A 1 19 ? 13.753 6.680 6.162 1.00 51.13 19 GLN A O 10
ATOM 15308 N N . ALA A 1 20 ? 12.955 8.134 7.678 1.00 53.35 20 ALA A N 10
ATOM 15309 C CA . ALA A 1 20 ? 12.353 7.093 8.527 1.00 5.44 20 ALA A CA 10
ATOM 15310 C C . ALA A 1 20 ? 10.852 6.909 8.244 1.00 3.04 20 ALA A C 10
ATOM 15311 O O . ALA A 1 20 ? 10.079 7.867 8.298 1.00 11.04 20 ALA A O 10
ATOM 15318 N N . PHE A 1 21 ? 10.449 5.668 7.961 1.00 65.11 21 PHE A N 10
ATOM 15319 C CA . PHE A 1 21 ? 9.041 5.337 7.690 1.00 2.51 21 PHE A CA 10
ATOM 15320 C C . PHE A 1 21 ? 8.165 5.471 8.951 1.00 14.03 21 PHE A C 10
ATOM 15321 O O . PHE A 1 21 ? 8.358 4.739 9.926 1.00 34.22 21 PHE A O 10
ATOM 15338 N N . PRO A 1 22 ? 7.189 6.403 8.959 1.00 14.33 22 PRO A N 10
ATOM 15339 C CA . PRO A 1 22 ? 6.211 6.486 10.047 1.00 33.54 22 PRO A CA 10
ATOM 15340 C C . PRO A 1 22 ? 5.092 5.444 9.880 1.00 23.31 22 PRO A C 10
ATOM 15341 O O . PRO A 1 22 ? 4.138 5.649 9.129 1.00 44.11 22 PRO A O 10
ATOM 15352 N N . ARG A 1 23 ? 5.208 4.325 10.594 1.00 43.34 23 ARG A N 10
ATOM 15353 C CA . ARG A 1 23 ? 4.285 3.200 10.407 1.00 42.42 23 ARG A CA 10
ATOM 15354 C C . ARG A 1 23 ? 2.882 3.515 10.948 1.00 22.41 23 ARG A C 10
ATOM 15355 O O . ARG A 1 23 ? 1.891 3.001 10.435 1.00 0.42 23 ARG A O 10
ATOM 15376 N N . LYS A 1 24 ? 2.802 4.371 11.968 1.00 72.12 24 LYS A N 10
ATOM 15377 C CA . LYS A 1 24 ? 1.511 4.744 12.567 1.00 3.31 24 LYS A CA 10
ATOM 15378 C C . LYS A 1 24 ? 0.513 5.225 11.497 1.00 53.22 24 LYS A C 10
ATOM 15379 O O . LYS A 1 24 ? -0.522 4.600 11.275 1.00 20.10 24 LYS A O 10
ATOM 15398 N N . PHE A 1 25 ? 0.848 6.322 10.818 1.00 44.13 25 PHE A N 10
ATOM 15399 C CA . PHE A 1 25 ? -0.037 6.902 9.797 1.00 42.44 25 PHE A CA 10
ATOM 15400 C C . PHE A 1 25 ? -0.222 5.971 8.588 1.00 24.22 25 PHE A C 10
ATOM 15401 O O . PHE A 1 25 ? -1.338 5.798 8.097 1.00 23.54 25 PHE A O 10
ATOM 15418 N N . VAL A 1 26 ? 0.869 5.377 8.108 1.00 51.22 26 VAL A N 10
ATOM 15419 C CA . VAL A 1 26 ? 0.813 4.497 6.933 1.00 53.15 26 VAL A CA 10
ATOM 15420 C C . VAL A 1 26 ? -0.087 3.273 7.178 1.00 4.30 26 VAL A C 10
ATOM 15421 O O . VAL A 1 26 ? -0.981 2.977 6.382 1.00 1.12 26 VAL A O 10
ATOM 15434 N N . LEU A 1 27 ? 0.143 2.570 8.286 1.00 42.44 27 LEU A N 10
ATOM 15435 C CA . LEU A 1 27 ? -0.671 1.402 8.642 1.00 2.34 27 LEU A CA 10
ATOM 15436 C C . LEU A 1 27 ? -2.122 1.812 8.941 1.00 42.23 27 LEU A C 10
ATOM 15437 O O . LEU A 1 27 ? -3.059 1.082 8.611 1.00 11.23 27 LEU A O 10
ATOM 15453 N N . ALA A 1 28 ? -2.298 2.989 9.555 1.00 11.10 28 ALA A N 10
ATOM 15454 C CA . ALA A 1 28 ? -3.636 3.549 9.813 1.00 12.22 28 ALA A CA 10
ATOM 15455 C C . ALA A 1 28 ? -4.408 3.764 8.503 1.00 33.14 28 ALA A C 10
ATOM 15456 O O . ALA A 1 28 ? -5.596 3.448 8.403 1.00 65.25 28 ALA A O 10
ATOM 15463 N N . ALA A 1 29 ? -3.722 4.310 7.502 1.00 51.32 29 ALA A N 10
ATOM 15464 C CA . ALA A 1 29 ? -4.303 4.481 6.170 1.00 11.41 29 ALA A CA 10
ATOM 15465 C C . ALA A 1 29 ? -4.617 3.124 5.534 1.00 21.51 29 ALA A C 10
ATOM 15466 O O . ALA A 1 29 ? -5.713 2.899 5.015 1.00 52.11 29 ALA A O 10
ATOM 15473 N N . LEU A 1 30 ? -3.643 2.222 5.601 1.00 11.14 30 LEU A N 10
ATOM 15474 C CA . LEU A 1 30 ? -3.770 0.876 5.042 1.00 14.50 30 LEU A CA 10
ATOM 15475 C C . LEU A 1 30 ? -5.008 0.142 5.591 1.00 21.24 30 LEU A C 10
ATOM 15476 O O . LEU A 1 30 ? -5.857 -0.314 4.826 1.00 62.33 30 LEU A O 10
ATOM 15492 N N . GLU A 1 31 ? -5.117 0.055 6.919 1.00 2.13 31 GLU A N 10
ATOM 15493 C CA . GLU A 1 31 ? -6.216 -0.684 7.562 1.00 65.51 31 GLU A CA 10
ATOM 15494 C C . GLU A 1 31 ? -7.591 -0.085 7.214 1.00 45.12 31 GLU A C 10
ATOM 15495 O O . GLU A 1 31 ? -8.557 -0.817 6.993 1.00 32.11 31 GLU A O 10
ATOM 15507 N N . GLN A 1 32 ? -7.672 1.245 7.164 1.00 42.52 32 GLN A N 10
ATOM 15508 C CA . GLN A 1 32 ? -8.917 1.931 6.790 1.00 72.22 32 GLN A CA 10
ATOM 15509 C C . GLN A 1 32 ? -9.235 1.744 5.299 1.00 13.44 32 GLN A C 10
ATOM 15510 O O . GLN A 1 32 ? -10.397 1.749 4.892 1.00 24.54 32 GLN A O 10
ATOM 15524 N N . SER A 1 33 ? -8.190 1.589 4.491 1.00 11.44 33 SER A N 10
ATOM 15525 C CA . SER A 1 33 ? -8.338 1.339 3.049 1.00 33.32 33 SER A CA 10
ATOM 15526 C C . SER A 1 33 ? -8.566 -0.151 2.754 1.00 32.32 33 SER A C 10
ATOM 15527 O O . SER A 1 33 ? -8.821 -0.536 1.610 1.00 44.14 33 SER A O 10
ATOM 15535 N N . SER A 1 34 ? -8.466 -0.983 3.789 1.00 34.40 34 SER A N 10
ATOM 15536 C CA . SER A 1 34 ? -8.631 -2.438 3.645 1.00 75.54 34 SER A CA 10
ATOM 15537 C C . SER A 1 34 ? -10.101 -2.856 3.674 1.00 2.23 34 SER A C 10
ATOM 15538 O O . SER A 1 34 ? -10.922 -2.236 4.350 1.00 33.50 34 SER A O 10
ATOM 15546 N N . ASP A 1 35 ? -10.428 -3.903 2.927 1.00 20.31 35 ASP A N 10
ATOM 15547 C CA . ASP A 1 35 ? -11.760 -4.504 2.973 1.00 15.11 35 ASP A CA 10
ATOM 15548 C C . ASP A 1 35 ? -11.915 -5.404 4.217 1.00 12.31 35 ASP A C 10
ATOM 15549 O O . ASP A 1 35 ? -11.014 -5.473 5.058 1.00 31.23 35 ASP A O 10
ATOM 15558 N N . ASP A 1 36 ? -13.052 -6.097 4.320 1.00 41.41 36 ASP A N 10
ATOM 15559 C CA . ASP A 1 36 ? -13.381 -6.896 5.511 1.00 72.24 36 ASP A CA 10
ATOM 15560 C C . ASP A 1 36 ? -12.227 -7.817 5.949 1.00 55.43 36 ASP A C 10
ATOM 15561 O O . ASP A 1 36 ? -11.820 -7.806 7.115 1.00 12.02 36 ASP A O 10
ATOM 15570 N N . ALA A 1 37 ? -11.684 -8.583 5.005 1.00 11.51 37 ALA A N 10
ATOM 15571 C CA . ALA A 1 37 ? -10.663 -9.596 5.307 1.00 52.22 37 ALA A CA 10
ATOM 15572 C C . ALA A 1 37 ? -9.259 -8.997 5.502 1.00 74.43 37 ALA A C 10
ATOM 15573 O O . ALA A 1 37 ? -8.265 -9.715 5.427 1.00 21.01 37 ALA A O 10
ATOM 15580 N N . GLY A 1 38 ? -9.175 -7.693 5.766 1.00 2.02 38 GLY A N 10
ATOM 15581 C CA . GLY A 1 38 ? -7.883 -7.062 6.029 1.00 32.31 38 GLY A CA 10
ATOM 15582 C C . GLY A 1 38 ? -6.969 -7.025 4.806 1.00 42.34 38 GLY A C 10
ATOM 15583 O O . GLY A 1 38 ? -5.813 -7.451 4.866 1.00 13.00 38 GLY A O 10
ATOM 15587 N N . TRP A 1 39 ? -7.504 -6.537 3.691 1.00 62.22 39 TRP A N 10
ATOM 15588 C CA . TRP A 1 39 ? -6.736 -6.386 2.448 1.00 24.34 39 TRP A CA 10
ATOM 15589 C C . TRP A 1 39 ? -7.096 -5.080 1.729 1.00 52.01 39 TRP A C 10
ATOM 15590 O O . TRP A 1 39 ? -8.251 -4.850 1.378 1.00 14.54 39 TRP A O 10
ATOM 15611 N N . ALA A 1 40 ? -6.100 -4.226 1.518 1.00 24.43 40 ALA A N 10
ATOM 15612 C CA . ALA A 1 40 ? -6.311 -2.936 0.852 1.00 14.43 40 ALA A CA 10
ATOM 15613 C C . ALA A 1 40 ? -5.731 -2.934 -0.562 1.00 61.32 40 ALA A C 10
ATOM 15614 O O . ALA A 1 40 ? -4.543 -3.191 -0.755 1.00 62.45 40 ALA A O 10
ATOM 15621 N N . ASN A 1 41 ? -6.573 -2.645 -1.552 1.00 54.52 41 ASN A N 10
ATOM 15622 C CA . ASN A 1 41 ? -6.115 -2.556 -2.940 1.00 15.44 41 ASN A CA 10
ATOM 15623 C C . ASN A 1 41 ? -5.122 -1.393 -3.100 1.00 73.50 41 ASN A C 10
ATOM 15624 O O . ASN A 1 41 ? -5.364 -0.285 -2.611 1.00 63.32 41 ASN A O 10
ATOM 15635 N N . LEU A 1 42 ? -4.016 -1.664 -3.793 1.00 2.40 42 LEU A N 10
ATOM 15636 C CA . LEU A 1 42 ? -2.940 -0.686 -4.006 1.00 61.25 42 LEU A CA 10
ATOM 15637 C C . LEU A 1 42 ? -3.479 0.706 -4.402 1.00 1.02 42 LEU A C 10
ATOM 15638 O O . LEU A 1 42 ? -2.985 1.734 -3.927 1.00 33.12 42 LEU A O 10
ATOM 15654 N N . GLY A 1 43 ? -4.498 0.728 -5.266 1.00 45.25 43 GLY A N 10
ATOM 15655 C CA . GLY A 1 43 ? -5.085 1.990 -5.720 1.00 23.23 43 GLY A CA 10
ATOM 15656 C C . GLY A 1 43 ? -5.651 2.836 -4.582 1.00 25.11 43 GLY A C 10
ATOM 15657 O O . GLY A 1 43 ? -5.330 4.018 -4.454 1.00 3.43 43 GLY A O 10
ATOM 15661 N N . ASN A 1 44 ? -6.491 2.224 -3.749 1.00 20.25 44 ASN A N 10
ATOM 15662 C CA . ASN A 1 44 ? -7.107 2.925 -2.616 1.00 62.30 44 ASN A CA 10
ATOM 15663 C C . ASN A 1 44 ? -6.059 3.333 -1.569 1.00 70.23 44 ASN A C 10
ATOM 15664 O O . ASN A 1 44 ? -6.109 4.439 -1.027 1.00 70.12 44 ASN A O 10
ATOM 15675 N N . PHE A 1 45 ? -5.113 2.431 -1.294 1.00 75.43 45 PHE A N 10
ATOM 15676 C CA . PHE A 1 45 ? -4.030 2.705 -0.343 1.00 13.11 45 PHE A CA 10
ATOM 15677 C C . PHE A 1 45 ? -3.238 3.959 -0.743 1.00 45.34 45 PHE A C 10
ATOM 15678 O O . PHE A 1 45 ? -3.024 4.854 0.075 1.00 32.11 45 PHE A O 10
ATOM 15695 N N . GLY A 1 46 ? -2.820 4.021 -2.008 1.00 5.22 46 GLY A N 10
ATOM 15696 C CA . GLY A 1 46 ? -2.087 5.184 -2.506 1.00 73.31 46 GLY A CA 10
ATOM 15697 C C . GLY A 1 46 ? -2.868 6.490 -2.373 1.00 53.22 46 GLY A C 10
ATOM 15698 O O . GLY A 1 46 ? -2.279 7.569 -2.246 1.00 53.04 46 GLY A O 10
ATOM 15702 N N . ASN A 1 47 ? -4.195 6.393 -2.402 1.00 51.21 47 ASN A N 10
ATOM 15703 C CA . ASN A 1 47 ? -5.070 7.561 -2.258 1.00 64.21 47 ASN A CA 10
ATOM 15704 C C . ASN A 1 47 ? -5.137 8.031 -0.793 1.00 4.40 47 ASN A C 10
ATOM 15705 O O . ASN A 1 47 ? -4.673 9.124 -0.463 1.00 73.52 47 ASN A O 10
ATOM 15716 N N . TYR A 1 48 ? -5.703 7.197 0.082 1.00 71.35 48 TYR A N 10
ATOM 15717 C CA . TYR A 1 48 ? -5.935 7.591 1.479 1.00 51.34 48 TYR A CA 10
ATOM 15718 C C . TYR A 1 48 ? -4.617 7.841 2.240 1.00 42.22 48 TYR A C 10
ATOM 15719 O O . TYR A 1 48 ? -4.565 8.682 3.140 1.00 53.04 48 TYR A O 10
ATOM 15737 N N . LEU A 1 49 ? -3.555 7.126 1.869 1.00 33.34 49 LEU A N 10
ATOM 15738 C CA . LEU A 1 49 ? -2.241 7.305 2.505 1.00 50.41 49 LEU A CA 10
ATOM 15739 C C . LEU A 1 49 ? -1.747 8.755 2.388 1.00 2.40 49 LEU A C 10
ATOM 15740 O O . LEU A 1 49 ? -1.341 9.363 3.380 1.00 72.32 49 LEU A O 10
ATOM 15756 N N . ASN A 1 50 ? -1.800 9.309 1.176 1.00 11.12 50 ASN A N 10
ATOM 15757 C CA . ASN A 1 50 ? -1.323 10.676 0.927 1.00 41.05 50 ASN A CA 10
ATOM 15758 C C . ASN A 1 50 ? -2.146 11.713 1.717 1.00 10.44 50 ASN A C 10
ATOM 15759 O O . ASN A 1 50 ? -1.655 12.798 2.032 1.00 54.03 50 ASN A O 10
ATOM 15770 N N . LYS A 1 51 ? -3.399 11.375 2.036 1.00 5.34 51 LYS A N 10
ATOM 15771 C CA . LYS A 1 51 ? -4.252 12.253 2.849 1.00 61.41 51 LYS A CA 10
ATOM 15772 C C . LYS A 1 51 ? -3.694 12.394 4.273 1.00 32.55 51 LYS A C 10
ATOM 15773 O O . LYS A 1 51 ? -3.737 13.476 4.867 1.00 21.55 51 LYS A O 10
ATOM 15792 N N . LEU A 1 52 ? -3.164 11.298 4.812 1.00 23.42 52 LEU A N 10
ATOM 15793 C CA . LEU A 1 52 ? -2.578 11.303 6.157 1.00 74.15 52 LEU A CA 10
ATOM 15794 C C . LEU A 1 52 ? -1.124 11.799 6.129 1.00 42.43 52 LEU A C 10
ATOM 15795 O O . LEU A 1 52 ? -0.694 12.545 7.008 1.00 4.42 52 LEU A O 10
ATOM 15811 N N . GLN A 1 53 ? -0.369 11.372 5.118 1.00 50.23 53 GLN A N 10
ATOM 15812 C CA . GLN A 1 53 ? 1.039 11.772 4.972 1.00 62.21 53 GLN A CA 10
ATOM 15813 C C . GLN A 1 53 ? 1.317 12.362 3.578 1.00 44.40 53 GLN A C 10
ATOM 15814 O O . GLN A 1 53 ? 1.807 11.669 2.686 1.00 2.15 53 GLN A O 10
ATOM 15828 N N . PRO A 1 54 ? 0.998 13.655 3.368 1.00 74.15 54 PRO A N 10
ATOM 15829 C CA . PRO A 1 54 ? 1.247 14.330 2.081 1.00 54.24 54 PRO A CA 10
ATOM 15830 C C . PRO A 1 54 ? 2.739 14.627 1.844 1.00 2.01 54 PRO A C 10
ATOM 15831 O O . PRO A 1 54 ? 3.161 14.900 0.720 1.00 3.30 54 PRO A O 10
ATOM 15842 N N . ASP A 1 55 ? 3.527 14.580 2.918 1.00 43.32 55 ASP A N 10
ATOM 15843 C CA . ASP A 1 55 ? 4.976 14.796 2.843 1.00 4.12 55 ASP A CA 10
ATOM 15844 C C . ASP A 1 55 ? 5.724 13.465 2.608 1.00 32.43 55 ASP A C 10
ATOM 15845 O O . ASP A 1 55 ? 6.944 13.440 2.429 1.00 63.31 55 ASP A O 10
ATOM 15854 N N . PHE A 1 56 ? 4.975 12.362 2.600 1.00 41.43 56 PHE A N 10
ATOM 15855 C CA . PHE A 1 56 ? 5.541 11.032 2.353 1.00 11.14 56 PHE A CA 10
ATOM 15856 C C . PHE A 1 56 ? 5.543 10.719 0.848 1.00 41.44 56 PHE A C 10
ATOM 15857 O O . PHE A 1 56 ? 4.492 10.474 0.254 1.00 0.04 56 PHE A O 10
ATOM 15874 N N . ASP A 1 57 ? 6.723 10.745 0.232 1.00 71.40 57 ASP A N 10
ATOM 15875 C CA . ASP A 1 57 ? 6.847 10.494 -1.208 1.00 23.04 57 ASP A CA 10
ATOM 15876 C C . ASP A 1 57 ? 7.873 9.383 -1.501 1.00 2.24 57 ASP A C 10
ATOM 15877 O O . ASP A 1 57 ? 8.950 9.342 -0.905 1.00 53.22 57 ASP A O 10
ATOM 15886 N N . SER A 1 58 ? 7.533 8.496 -2.437 1.00 12.20 58 SER A N 10
ATOM 15887 C CA . SER A 1 58 ? 8.378 7.337 -2.776 1.00 34.53 58 SER A CA 10
ATOM 15888 C C . SER A 1 58 ? 9.740 7.747 -3.360 1.00 70.04 58 SER A C 10
ATOM 15889 O O . SER A 1 58 ? 10.765 7.119 -3.066 1.00 63.03 58 SER A O 10
ATOM 15897 N N . ARG A 1 59 ? 9.762 8.806 -4.175 1.00 32.14 59 ARG A N 10
ATOM 15898 C CA . ARG A 1 59 ? 11.003 9.237 -4.838 1.00 51.41 59 ARG A CA 10
ATOM 15899 C C . ARG A 1 59 ? 12.081 9.628 -3.812 1.00 2.22 59 ARG A C 10
ATOM 15900 O O . ARG A 1 59 ? 13.279 9.485 -4.072 1.00 40.34 59 ARG A O 10
ATOM 15921 N N . LEU A 1 60 ? 11.646 10.099 -2.642 1.00 52.54 60 LEU A N 10
ATOM 15922 C CA . LEU A 1 60 ? 12.563 10.487 -1.559 1.00 54.25 60 LEU A CA 10
ATOM 15923 C C . LEU A 1 60 ? 13.398 9.293 -1.068 1.00 3.01 60 LEU A C 10
ATOM 15924 O O . LEU A 1 60 ? 14.506 9.462 -0.557 1.00 51.34 60 LEU A O 10
ATOM 15940 N N . TYR A 1 61 ? 12.853 8.088 -1.224 1.00 54.24 61 TYR A N 10
ATOM 15941 C CA . TYR A 1 61 ? 13.540 6.860 -0.804 1.00 44.13 61 TYR A CA 10
ATOM 15942 C C . TYR A 1 61 ? 14.262 6.178 -1.981 1.00 45.34 61 TYR A C 10
ATOM 15943 O O . TYR A 1 61 ? 14.920 5.149 -1.803 1.00 73.14 61 TYR A O 10
ATOM 15961 N N . GLY A 1 62 ? 14.132 6.753 -3.178 1.00 3.13 62 GLY A N 10
ATOM 15962 C CA . GLY A 1 62 ? 14.801 6.211 -4.362 1.00 10.11 62 GLY A CA 10
ATOM 15963 C C . GLY A 1 62 ? 13.899 5.345 -5.246 1.00 1.55 62 GLY A C 10
ATOM 15964 O O . GLY A 1 62 ? 14.310 4.917 -6.327 1.00 73.14 62 GLY A O 10
ATOM 15968 N N . TYR A 1 63 ? 12.669 5.095 -4.800 1.00 35.03 63 TYR A N 10
ATOM 15969 C CA . TYR A 1 63 ? 11.730 4.240 -5.542 1.00 33.13 63 TYR A CA 10
ATOM 15970 C C . TYR A 1 63 ? 10.934 5.045 -6.580 1.00 20.10 63 TYR A C 10
ATOM 15971 O O . TYR A 1 63 ? 10.568 6.194 -6.336 1.00 22.32 63 TYR A O 10
ATOM 15989 N N . LYS A 1 64 ? 10.665 4.435 -7.736 1.00 53.14 64 LYS A N 10
ATOM 15990 C CA . LYS A 1 64 ? 9.885 5.092 -8.795 1.00 4.34 64 LYS A CA 10
ATOM 15991 C C . LYS A 1 64 ? 8.409 5.245 -8.389 1.00 32.32 64 LYS A C 10
ATOM 15992 O O . LYS A 1 64 ? 7.815 6.317 -8.536 1.00 4.13 64 LYS A O 10
ATOM 16011 N N . LYS A 1 65 ? 7.830 4.161 -7.875 1.00 51.53 65 LYS A N 10
ATOM 16012 C CA . LYS A 1 65 ? 6.410 4.129 -7.499 1.00 13.04 65 LYS A CA 10
ATOM 16013 C C . LYS A 1 65 ? 6.200 3.464 -6.128 1.00 32.05 65 LYS A C 10
ATOM 16014 O O . LYS A 1 65 ? 7.029 2.670 -5.674 1.00 33.15 65 LYS A O 10
ATOM 16033 N N . LEU A 1 66 ? 5.070 3.777 -5.488 1.00 41.24 66 LEU A N 10
ATOM 16034 C CA . LEU A 1 66 ? 4.727 3.212 -4.175 1.00 50.55 66 LEU A CA 10
ATOM 16035 C C . LEU A 1 66 ? 4.709 1.675 -4.214 1.00 2.44 66 LEU A C 10
ATOM 16036 O O . LEU A 1 66 ? 5.133 1.016 -3.263 1.00 20.33 66 LEU A O 10
ATOM 16052 N N . SER A 1 67 ? 4.220 1.116 -5.323 1.00 5.12 67 SER A N 10
ATOM 16053 C CA . SER A 1 67 ? 4.188 -0.342 -5.526 1.00 32.21 67 SER A CA 10
ATOM 16054 C C . SER A 1 67 ? 5.565 -0.974 -5.266 1.00 64.24 67 SER A C 10
ATOM 16055 O O . SER A 1 67 ? 5.679 -2.007 -4.602 1.00 53.23 67 SER A O 10
ATOM 16063 N N . ASP A 1 68 ? 6.606 -0.334 -5.794 1.00 42.25 68 ASP A N 10
ATOM 16064 C CA . ASP A 1 68 ? 7.976 -0.837 -5.677 1.00 51.32 68 ASP A CA 10
ATOM 16065 C C . ASP A 1 68 ? 8.476 -0.709 -4.226 1.00 34.15 68 ASP A C 10
ATOM 16066 O O . ASP A 1 68 ? 9.220 -1.557 -3.727 1.00 2.50 68 ASP A O 10
ATOM 16075 N N . LEU A 1 69 ? 8.044 0.362 -3.557 1.00 33.44 69 LEU A N 10
ATOM 16076 C CA . LEU A 1 69 ? 8.392 0.611 -2.155 1.00 11.35 69 LEU A CA 10
ATOM 16077 C C . LEU A 1 69 ? 7.797 -0.459 -1.225 1.00 15.53 69 LEU A C 10
ATOM 16078 O O . LEU A 1 69 ? 8.514 -1.075 -0.432 1.00 23.34 69 LEU A O 10
ATOM 16094 N N . VAL A 1 70 ? 6.489 -0.679 -1.337 1.00 51.14 70 VAL A N 10
ATOM 16095 C CA . VAL A 1 70 ? 5.783 -1.632 -0.472 1.00 13.30 70 VAL A CA 10
ATOM 16096 C C . VAL A 1 70 ? 6.395 -3.045 -0.545 1.00 22.30 70 VAL A C 10
ATOM 16097 O O . VAL A 1 70 ? 6.757 -3.628 0.478 1.00 51.24 70 VAL A O 10
ATOM 16110 N N . LYS A 1 71 ? 6.522 -3.583 -1.761 1.00 23.14 71 LYS A N 10
ATOM 16111 C CA . LYS A 1 71 ? 7.050 -4.944 -1.952 1.00 34.11 71 LYS A CA 10
ATOM 16112 C C . LYS A 1 71 ? 8.525 -5.054 -1.529 1.00 3.44 71 LYS A C 10
ATOM 16113 O O . LYS A 1 71 ? 9.019 -6.144 -1.232 1.00 44.45 71 LYS A O 10
ATOM 16132 N N . ALA A 1 72 ? 9.225 -3.925 -1.498 1.00 73.33 72 ALA A N 10
ATOM 16133 C CA . ALA A 1 72 ? 10.623 -3.899 -1.063 1.00 42.43 72 ALA A CA 10
ATOM 16134 C C . ALA A 1 72 ? 10.740 -3.877 0.469 1.00 21.54 72 ALA A C 10
ATOM 16135 O O . ALA A 1 72 ? 11.758 -4.282 1.031 1.00 20.20 72 ALA A O 10
ATOM 16142 N N . ARG A 1 73 ? 9.685 -3.405 1.134 1.00 62.53 73 ARG A N 10
ATOM 16143 C CA . ARG A 1 73 ? 9.674 -3.278 2.599 1.00 2.30 73 ARG A CA 10
ATOM 16144 C C . ARG A 1 73 ? 8.726 -4.301 3.249 1.00 4.20 73 ARG A C 10
ATOM 16145 O O . ARG A 1 73 ? 7.890 -3.950 4.086 1.00 72.15 73 ARG A O 10
ATOM 16166 N N . THR A 1 74 ? 8.895 -5.574 2.885 1.00 3.13 74 THR A N 10
ATOM 16167 C CA . THR A 1 74 ? 8.032 -6.663 3.387 1.00 61.24 74 THR A CA 10
ATOM 16168 C C . THR A 1 74 ? 8.124 -6.843 4.911 1.00 51.33 74 THR A C 10
ATOM 16169 O O . THR A 1 74 ? 7.269 -7.487 5.517 1.00 75.13 74 THR A O 10
ATOM 16180 N N . ASP A 1 75 ? 9.167 -6.290 5.528 1.00 51.24 75 ASP A N 10
ATOM 16181 C CA . ASP A 1 75 ? 9.295 -6.306 6.992 1.00 32.31 75 ASP A CA 10
ATOM 16182 C C . ASP A 1 75 ? 8.190 -5.456 7.651 1.00 13.22 75 ASP A C 10
ATOM 16183 O O . ASP A 1 75 ? 7.800 -5.694 8.798 1.00 61.32 75 ASP A O 10
ATOM 16192 N N . LEU A 1 76 ? 7.694 -4.473 6.903 1.00 33.14 76 LEU A N 10
ATOM 16193 C CA . LEU A 1 76 ? 6.596 -3.609 7.353 1.00 42.14 76 LEU A CA 10
ATOM 16194 C C . LEU A 1 76 ? 5.251 -4.045 6.744 1.00 62.13 76 LEU A C 10
ATOM 16195 O O . LEU A 1 76 ? 4.244 -4.158 7.445 1.00 21.42 76 LEU A O 10
ATOM 16211 N N . PHE A 1 77 ? 5.244 -4.296 5.433 1.00 21.32 77 PHE A N 10
ATOM 16212 C CA . PHE A 1 77 ? 3.998 -4.573 4.703 1.00 62.53 77 PHE A CA 10
ATOM 16213 C C . PHE A 1 77 ? 3.981 -5.985 4.092 1.00 61.24 77 PHE A C 10
ATOM 16214 O O . PHE A 1 77 ? 5.015 -6.532 3.724 1.00 5.24 77 PHE A O 10
ATOM 16231 N N . VAL A 1 78 ? 2.786 -6.563 3.991 1.00 50.01 78 VAL A N 10
ATOM 16232 C CA . VAL A 1 78 ? 2.584 -7.864 3.342 1.00 35.05 78 VAL A CA 10
ATOM 16233 C C . VAL A 1 78 ? 1.912 -7.676 1.973 1.00 22.04 78 VAL A C 10
ATOM 16234 O O . VAL A 1 78 ? 0.891 -6.994 1.865 1.00 72.43 78 VAL A O 10
ATOM 16247 N N . THR A 1 79 ? 2.478 -8.285 0.931 1.00 21.11 79 THR A N 10
ATOM 16248 C CA . THR A 1 79 ? 1.956 -8.119 -0.434 1.00 51.31 79 THR A CA 10
ATOM 16249 C C . THR A 1 79 ? 1.440 -9.442 -1.019 1.00 14.15 79 THR A C 10
ATOM 16250 O O . THR A 1 79 ? 2.132 -10.462 -0.978 1.00 4.50 79 THR A O 10
ATOM 16261 N N . GLU A 1 80 ? 0.224 -9.418 -1.569 1.00 64.12 80 GLU A N 10
ATOM 16262 C CA . GLU A 1 80 ? -0.338 -10.580 -2.277 1.00 23.11 80 GLU A CA 10
ATOM 16263 C C . GLU A 1 80 ? -1.159 -10.156 -3.504 1.00 12.11 80 GLU A C 10
ATOM 16264 O O . GLU A 1 80 ? -1.894 -9.164 -3.473 1.00 2.43 80 GLU A O 10
ATOM 16276 N N . GLU A 1 81 ? -1.023 -10.918 -4.583 1.00 34.44 81 GLU A N 10
ATOM 16277 C CA . GLU A 1 81 ? -1.774 -10.675 -5.814 1.00 13.24 81 GLU A CA 10
ATOM 16278 C C . GLU A 1 81 ? -3.116 -11.421 -5.776 1.00 34.44 81 GLU A C 10
ATOM 16279 O O . GLU A 1 81 ? -3.154 -12.651 -5.701 1.00 71.10 81 GLU A O 10
ATOM 16291 N N . ARG A 1 82 ? -4.214 -10.679 -5.827 1.00 20.34 82 ARG A N 10
ATOM 16292 C CA . ARG A 1 82 ? -5.550 -11.269 -5.726 1.00 74.42 82 ARG A CA 10
ATOM 16293 C C . ARG A 1 82 ? -6.326 -11.042 -7.033 1.00 71.42 82 ARG A C 10
ATOM 16294 O O . ARG A 1 82 ? -6.532 -9.902 -7.450 1.00 31.00 82 ARG A O 10
ATOM 16315 N N . GLN A 1 83 ? -6.754 -12.124 -7.677 1.00 31.54 83 GLN A N 10
ATOM 16316 C CA . GLN A 1 83 ? -7.406 -12.034 -8.987 1.00 73.13 83 GLN A CA 10
ATOM 16317 C C . GLN A 1 83 ? -8.880 -11.628 -8.853 1.00 64.22 83 GLN A C 10
ATOM 16318 O O . GLN A 1 83 ? -9.612 -12.158 -8.017 1.00 65.11 83 GLN A O 10
ATOM 16332 N N . VAL A 1 84 ? -9.308 -10.693 -9.696 1.00 31.14 84 VAL A N 10
ATOM 16333 C CA . VAL A 1 84 ? -10.657 -10.130 -9.610 1.00 64.35 84 VAL A CA 10
ATOM 16334 C C . VAL A 1 84 ? -11.666 -10.918 -10.465 1.00 53.30 84 VAL A C 10
ATOM 16335 O O . VAL A 1 84 ? -11.495 -11.047 -11.679 1.00 13.33 84 VAL A O 10
ATOM 16348 N N . PRO A 1 85 ? -12.731 -11.466 -9.843 1.00 11.33 85 PRO A N 10
ATOM 16349 C CA . PRO A 1 85 ? -13.816 -12.131 -10.581 1.00 55.33 85 PRO A CA 10
ATOM 16350 C C . PRO A 1 85 ? -14.598 -11.139 -11.464 1.00 0.04 85 PRO A C 10
ATOM 16351 O O . PRO A 1 85 ? -15.114 -10.128 -10.980 1.00 2.52 85 PRO A O 10
ATOM 16362 N N . GLY A 1 86 ? -14.688 -11.442 -12.756 1.00 15.52 86 GLY A N 10
ATOM 16363 C CA . GLY A 1 86 ? -15.241 -10.494 -13.723 1.00 41.25 86 GLY A CA 10
ATOM 16364 C C . GLY A 1 86 ? -14.153 -9.814 -14.555 1.00 61.10 86 GLY A C 10
ATOM 16365 O O . GLY A 1 86 ? -14.446 -9.039 -15.470 1.00 54.20 86 GLY A O 10
ATOM 16369 N N . SER A 1 87 ? -12.894 -10.110 -14.227 1.00 14.21 87 SER A N 10
ATOM 16370 C CA . SER A 1 87 ? -11.732 -9.555 -14.938 1.00 22.34 87 SER A CA 10
ATOM 16371 C C . SER A 1 87 ? -10.713 -10.660 -15.252 1.00 0.02 87 SER A C 10
ATOM 16372 O O . SER A 1 87 ? -10.694 -11.700 -14.596 1.00 31.23 87 SER A O 10
ATOM 16380 N N . THR A 1 88 ? -9.869 -10.439 -16.257 1.00 2.33 88 THR A N 10
ATOM 16381 C CA . THR A 1 88 ? -8.789 -11.389 -16.581 1.00 2.21 88 THR A CA 10
ATOM 16382 C C . THR A 1 88 ? -7.487 -11.026 -15.854 1.00 1.24 88 THR A C 10
ATOM 16383 O O . THR A 1 88 ? -6.566 -11.840 -15.761 1.00 23.23 88 THR A O 10
ATOM 16394 N N . GLN A 1 89 ? -7.415 -9.795 -15.353 1.00 44.24 89 GLN A N 10
ATOM 16395 C CA . GLN A 1 89 ? -6.221 -9.302 -14.658 1.00 1.44 89 GLN A CA 10
ATOM 16396 C C . GLN A 1 89 ? -6.334 -9.459 -13.131 1.00 72.14 89 GLN A C 10
ATOM 16397 O O . GLN A 1 89 ? -7.431 -9.583 -12.577 1.00 23.43 89 GLN A O 10
ATOM 16411 N N . LYS A 1 90 ? -5.187 -9.452 -12.458 1.00 62.14 90 LYS A N 10
ATOM 16412 C CA . LYS A 1 90 ? -5.134 -9.545 -10.994 1.00 61.11 90 LYS A CA 10
ATOM 16413 C C . LYS A 1 90 ? -4.880 -8.169 -10.350 1.00 21.14 90 LYS A C 10
ATOM 16414 O O . LYS A 1 90 ? -4.228 -7.303 -10.938 1.00 2.21 90 LYS A O 10
ATOM 16433 N N . ALA A 1 91 ? -5.408 -7.966 -9.145 1.00 63.23 91 ALA A N 10
ATOM 16434 C CA . ALA A 1 91 ? -5.205 -6.713 -8.403 1.00 44.10 91 ALA A CA 10
ATOM 16435 C C . ALA A 1 91 ? -4.346 -6.946 -7.152 1.00 12.35 91 ALA A C 10
ATOM 16436 O O . ALA A 1 91 ? -4.462 -7.977 -6.489 1.00 13.11 91 ALA A O 10
ATOM 16443 N N . LEU A 1 92 ? -3.489 -5.986 -6.822 1.00 41.23 92 LEU A N 10
ATOM 16444 C CA . LEU A 1 92 ? -2.578 -6.127 -5.680 1.00 31.41 92 LEU A CA 10
ATOM 16445 C C . LEU A 1 92 ? -3.214 -5.619 -4.376 1.00 70.04 92 LEU A C 10
ATOM 16446 O O . LEU A 1 92 ? -3.612 -4.457 -4.273 1.00 61.30 92 LEU A O 10
ATOM 16462 N N . TYR A 1 93 ? -3.299 -6.499 -3.380 1.00 2.52 93 TYR A N 10
ATOM 16463 C CA . TYR A 1 93 ? -3.820 -6.134 -2.056 1.00 73.41 93 TYR A CA 10
ATOM 16464 C C . TYR A 1 93 ? -2.722 -6.192 -0.986 1.00 70.25 93 TYR A C 10
ATOM 16465 O O . TYR A 1 93 ? -1.829 -7.042 -1.037 1.00 11.13 93 TYR A O 10
ATOM 16483 N N . LEU A 1 94 ? -2.802 -5.278 -0.019 1.00 41.04 94 LEU A N 10
ATOM 16484 C CA . LEU A 1 94 ? -1.760 -5.126 1.005 1.00 62.33 94 LEU A CA 10
ATOM 16485 C C . LEU A 1 94 ? -2.340 -5.232 2.432 1.00 35.14 94 LEU A C 10
ATOM 16486 O O . LEU A 1 94 ? -3.514 -4.938 2.660 1.00 72.35 94 LEU A O 10
ATOM 16502 N N . ARG A 1 95 ? -1.504 -5.654 3.382 1.00 35.35 95 ARG A N 10
ATOM 16503 C CA . ARG A 1 95 ? -1.850 -5.621 4.818 1.00 14.00 95 ARG A CA 10
ATOM 16504 C C . ARG A 1 95 ? -0.592 -5.423 5.679 1.00 13.13 95 ARG A C 10
ATOM 16505 O O . ARG A 1 95 ? 0.529 -5.524 5.186 1.00 65.35 95 ARG A O 10
ATOM 16526 N N . ALA A 1 96 ? -0.782 -5.136 6.963 1.00 53.23 96 ALA A N 10
ATOM 16527 C CA . ALA A 1 96 ? 0.341 -4.917 7.884 1.00 42.12 96 ALA A CA 10
ATOM 16528 C C . ALA A 1 96 ? 1.009 -6.237 8.318 1.00 21.02 96 ALA A C 10
ATOM 16529 O O . ALA A 1 96 ? 0.340 -7.253 8.514 1.00 3.33 96 ALA A O 10
ATOM 16536 N N . LYS A 1 97 ? 2.334 -6.211 8.469 1.00 40.23 97 LYS A N 10
ATOM 16537 C CA . LYS A 1 97 ? 3.084 -7.372 8.965 1.00 43.42 97 LYS A CA 10
ATOM 16538 C C . LYS A 1 97 ? 2.970 -7.475 10.498 1.00 40.35 97 LYS A C 10
ATOM 16539 O O . LYS A 1 97 ? 3.502 -6.639 11.227 1.00 61.31 97 LYS A O 10
ATOM 16558 N N . LEU A 1 98 ? 2.266 -8.500 10.980 1.00 20.32 98 LEU A N 10
ATOM 16559 C CA . LEU A 1 98 ? 2.030 -8.669 12.421 1.00 32.22 98 LEU A CA 10
ATOM 16560 C C . LEU A 1 98 ? 2.618 -9.986 12.955 1.00 5.11 98 LEU A C 10
ATOM 16561 O O . LEU A 1 98 ? 2.183 -11.075 12.577 1.00 50.33 98 LEU A O 10
ATOM 16577 N N . GLU A 1 99 ? 3.610 -9.869 13.834 1.00 55.30 99 GLU A N 10
ATOM 16578 C CA . GLU A 1 99 ? 4.207 -11.030 14.507 1.00 55.15 99 GLU A CA 10
ATOM 16579 C C . GLU A 1 99 ? 4.864 -10.606 15.834 1.00 53.04 99 GLU A C 10
ATOM 16580 O O . GLU A 1 99 ? 4.679 -9.471 16.282 1.00 11.11 99 GLU A O 10
ATOM 16592 N N . HIS A 1 100 ? 5.602 -11.513 16.477 1.00 22.03 100 HIS A N 10
ATOM 16593 C CA . HIS A 1 100 ? 6.220 -11.211 17.783 1.00 10.44 100 HIS A CA 10
ATOM 16594 C C . HIS A 1 100 ? 7.323 -12.209 18.191 1.00 60.41 100 HIS A C 10
ATOM 16595 O O . HIS A 1 100 ? 7.979 -12.015 19.213 1.00 1.45 100 HIS A O 10
ATOM 16610 N N . HIS A 1 101 ? 7.500 -13.282 17.418 1.00 23.31 101 HIS A N 10
ATOM 16611 C CA . HIS A 1 101 ? 8.483 -14.347 17.727 1.00 50.02 101 HIS A CA 10
ATOM 16612 C C . HIS A 1 101 ? 8.161 -15.130 19.021 1.00 43.41 101 HIS A C 10
ATOM 16613 O O . HIS A 1 101 ? 8.614 -16.259 19.190 1.00 51.14 101 HIS A O 10
ATOM 16628 N N . HIS A 1 102 ? 7.392 -14.534 19.932 1.00 21.44 102 HIS A N 10
ATOM 16629 C CA . HIS A 1 102 ? 7.110 -15.144 21.233 1.00 52.54 102 HIS A CA 10
ATOM 16630 C C . HIS A 1 102 ? 6.186 -16.369 21.121 1.00 43.31 102 HIS A C 10
ATOM 16631 O O . HIS A 1 102 ? 4.975 -16.272 21.329 1.00 60.41 102 HIS A O 10
ATOM 16646 N N . HIS A 1 103 ? 6.761 -17.509 20.761 1.00 72.53 103 HIS A N 10
ATOM 16647 C CA . HIS A 1 103 ? 6.051 -18.789 20.816 1.00 50.43 103 HIS A CA 10
ATOM 16648 C C . HIS A 1 103 ? 6.518 -19.569 22.058 1.00 53.00 103 HIS A C 10
ATOM 16649 O O . HIS A 1 103 ? 5.792 -20.406 22.603 1.00 40.02 103 HIS A O 10
ATOM 16664 N N . HIS A 1 104 ? 7.749 -19.282 22.487 1.00 12.42 104 HIS A N 10
ATOM 16665 C CA . HIS A 1 104 ? 8.277 -19.746 23.776 1.00 61.10 104 HIS A CA 10
ATOM 16666 C C . HIS A 1 104 ? 8.292 -18.584 24.787 1.00 52.45 104 HIS A C 10
ATOM 16667 O O . HIS A 1 104 ? 7.837 -17.482 24.475 1.00 52.53 104 HIS A O 10
ATOM 16682 N N . HIS A 1 105 ? 8.813 -18.825 25.991 1.00 40.24 105 HIS A N 10
ATOM 16683 C CA . HIS A 1 105 ? 8.935 -17.757 27.003 1.00 2.41 105 HIS A CA 10
ATOM 16684 C C . HIS A 1 105 ? 9.946 -16.663 26.585 1.00 71.13 105 HIS A C 10
ATOM 16685 O O . HIS A 1 105 ? 11.168 -16.914 26.631 1.00 37.14 105 HIS A O 10
ATOM 16701 N N . MET A 1 1 ? 37.561 33.340 32.581 1.00 13.12 1 MET A N 11
ATOM 16702 C CA . MET A 1 1 ? 36.989 32.993 31.251 1.00 62.15 1 MET A CA 11
ATOM 16703 C C . MET A 1 1 ? 37.944 32.083 30.467 1.00 61.14 1 MET A C 11
ATOM 16704 O O . MET A 1 1 ? 38.918 32.550 29.875 1.00 71.31 1 MET A O 11
ATOM 16720 N N . ASP A 1 2 ? 37.663 30.785 30.474 1.00 10.34 2 ASP A N 11
ATOM 16721 C CA . ASP A 1 2 ? 38.549 29.794 29.856 1.00 21.25 2 ASP A CA 11
ATOM 16722 C C . ASP A 1 2 ? 37.963 29.226 28.553 1.00 22.24 2 ASP A C 11
ATOM 16723 O O . ASP A 1 2 ? 36.778 28.890 28.482 1.00 71.31 2 ASP A O 11
ATOM 16732 N N . GLN A 1 3 ? 38.801 29.121 27.527 1.00 4.12 3 GLN A N 11
ATOM 16733 C CA . GLN A 1 3 ? 38.425 28.447 26.280 1.00 23.21 3 GLN A CA 11
ATOM 16734 C C . GLN A 1 3 ? 39.353 27.248 26.026 1.00 71.11 3 GLN A C 11
ATOM 16735 O O . GLN A 1 3 ? 40.579 27.367 26.090 1.00 23.40 3 GLN A O 11
ATOM 16749 N N . LYS A 1 4 ? 38.763 26.086 25.762 1.00 74.32 4 LYS A N 11
ATOM 16750 C CA . LYS A 1 4 ? 39.539 24.861 25.547 1.00 25.41 4 LYS A CA 11
ATOM 16751 C C . LYS A 1 4 ? 40.233 24.869 24.177 1.00 15.41 4 LYS A C 11
ATOM 16752 O O . LYS A 1 4 ? 39.601 24.652 23.143 1.00 31.22 4 LYS A O 11
ATOM 16771 N N . SER A 1 5 ? 41.540 25.135 24.178 1.00 73.30 5 SER A N 11
ATOM 16772 C CA . SER A 1 5 ? 42.330 25.179 22.941 1.00 24.34 5 SER A CA 11
ATOM 16773 C C . SER A 1 5 ? 42.542 23.767 22.371 1.00 53.13 5 SER A C 11
ATOM 16774 O O . SER A 1 5 ? 43.599 23.160 22.557 1.00 64.22 5 SER A O 11
ATOM 16782 N N . SER A 1 6 ? 41.519 23.239 21.702 1.00 41.31 6 SER A N 11
ATOM 16783 C CA . SER A 1 6 ? 41.554 21.867 21.174 1.00 11.33 6 SER A CA 11
ATOM 16784 C C . SER A 1 6 ? 42.061 21.822 19.727 1.00 22.12 6 SER A C 11
ATOM 16785 O O . SER A 1 6 ? 41.791 22.724 18.931 1.00 3.54 6 SER A O 11
ATOM 16793 N N . SER A 1 7 ? 42.793 20.759 19.387 1.00 41.30 7 SER A N 11
ATOM 16794 C CA . SER A 1 7 ? 43.324 20.581 18.026 1.00 71.42 7 SER A CA 11
ATOM 16795 C C . SER A 1 7 ? 42.824 19.272 17.394 1.00 5.52 7 SER A C 11
ATOM 16796 O O . SER A 1 7 ? 43.388 18.200 17.628 1.00 21.35 7 SER A O 11
ATOM 16804 N N . PRO A 1 8 ? 41.739 19.334 16.601 1.00 13.20 8 PRO A N 11
ATOM 16805 C CA . PRO A 1 8 ? 41.206 18.165 15.888 1.00 34.20 8 PRO A CA 11
ATOM 16806 C C . PRO A 1 8 ? 41.921 17.926 14.542 1.00 61.22 8 PRO A C 11
ATOM 16807 O O . PRO A 1 8 ? 43.132 18.146 14.421 1.00 12.50 8 PRO A O 11
ATOM 16818 N N . GLN A 1 9 ? 41.182 17.446 13.544 1.00 62.40 9 GLN A N 11
ATOM 16819 C CA . GLN A 1 9 ? 41.718 17.265 12.187 1.00 50.53 9 GLN A CA 11
ATOM 16820 C C . GLN A 1 9 ? 40.609 17.440 11.136 1.00 40.10 9 GLN A C 11
ATOM 16821 O O . GLN A 1 9 ? 39.435 17.182 11.419 1.00 51.23 9 GLN A O 11
ATOM 16835 N N . PRO A 1 10 ? 40.954 17.897 9.915 1.00 42.11 10 PRO A N 11
ATOM 16836 C CA . PRO A 1 10 ? 39.977 18.029 8.819 1.00 34.54 10 PRO A CA 11
ATOM 16837 C C . PRO A 1 10 ? 39.298 16.693 8.477 1.00 1.30 10 PRO A C 11
ATOM 16838 O O . PRO A 1 10 ? 39.958 15.656 8.376 1.00 22.30 10 PRO A O 11
ATOM 16849 N N . ALA A 1 11 ? 37.982 16.725 8.292 1.00 31.11 11 ALA A N 11
ATOM 16850 C CA . ALA A 1 11 ? 37.213 15.510 8.011 1.00 72.32 11 ALA A CA 11
ATOM 16851 C C . ALA A 1 11 ? 36.588 15.532 6.607 1.00 63.45 11 ALA A C 11
ATOM 16852 O O . ALA A 1 11 ? 36.251 16.593 6.075 1.00 42.02 11 ALA A O 11
ATOM 16859 N N . ALA A 1 12 ? 36.441 14.351 6.010 1.00 73.35 12 ALA A N 11
ATOM 16860 C CA . ALA A 1 12 ? 35.838 14.211 4.681 1.00 25.21 12 ALA A CA 11
ATOM 16861 C C . ALA A 1 12 ? 34.616 13.280 4.719 1.00 10.32 12 ALA A C 11
ATOM 16862 O O . ALA A 1 12 ? 34.234 12.697 3.702 1.00 31.31 12 ALA A O 11
ATOM 16869 N N . GLN A 1 13 ? 33.974 13.188 5.883 1.00 13.52 13 GLN A N 11
ATOM 16870 C CA . GLN A 1 13 ? 32.846 12.265 6.072 1.00 22.24 13 GLN A CA 11
ATOM 16871 C C . GLN A 1 13 ? 31.593 12.749 5.323 1.00 62.31 13 GLN A C 11
ATOM 16872 O O . GLN A 1 13 ? 31.287 13.944 5.296 1.00 1.42 13 GLN A O 11
ATOM 16886 N N . ALA A 1 14 ? 30.883 11.814 4.695 1.00 43.13 14 ALA A N 11
ATOM 16887 C CA . ALA A 1 14 ? 29.687 12.139 3.909 1.00 53.15 14 ALA A CA 11
ATOM 16888 C C . ALA A 1 14 ? 28.401 11.655 4.602 1.00 75.53 14 ALA A C 11
ATOM 16889 O O . ALA A 1 14 ? 28.148 10.449 4.689 1.00 33.32 14 ALA A O 11
ATOM 16896 N N . PRO A 1 15 ? 27.569 12.586 5.119 1.00 40.32 15 PRO A N 11
ATOM 16897 C CA . PRO A 1 15 ? 26.281 12.243 5.750 1.00 63.51 15 PRO A CA 11
ATOM 16898 C C . PRO A 1 15 ? 25.250 11.720 4.730 1.00 43.24 15 PRO A C 11
ATOM 16899 O O . PRO A 1 15 ? 24.957 12.386 3.735 1.00 73.30 15 PRO A O 11
ATOM 16910 N N . GLU A 1 16 ? 24.712 10.526 4.979 1.00 55.21 16 GLU A N 11
ATOM 16911 C CA . GLU A 1 16 ? 23.728 9.912 4.073 1.00 73.32 16 GLU A CA 11
ATOM 16912 C C . GLU A 1 16 ? 22.292 10.368 4.388 1.00 44.15 16 GLU A C 11
ATOM 16913 O O . GLU A 1 16 ? 22.056 11.121 5.337 1.00 13.34 16 GLU A O 11
ATOM 16925 N N . THR A 1 17 ? 21.337 9.923 3.574 1.00 42.21 17 THR A N 11
ATOM 16926 C CA . THR A 1 17 ? 19.929 10.318 3.738 1.00 14.22 17 THR A CA 11
ATOM 16927 C C . THR A 1 17 ? 19.010 9.099 3.869 1.00 10.13 17 THR A C 11
ATOM 16928 O O . THR A 1 17 ? 18.923 8.268 2.963 1.00 42.20 17 THR A O 11
ATOM 16939 N N . LYS A 1 18 ? 18.338 8.992 5.010 1.00 1.52 18 LYS A N 11
ATOM 16940 C CA . LYS A 1 18 ? 17.354 7.935 5.234 1.00 32.02 18 LYS A CA 11
ATOM 16941 C C . LYS A 1 18 ? 16.177 8.461 6.073 1.00 2.32 18 LYS A C 11
ATOM 16942 O O . LYS A 1 18 ? 16.334 8.781 7.252 1.00 31.04 18 LYS A O 11
ATOM 16961 N N . GLN A 1 19 ? 15.000 8.561 5.456 1.00 34.24 19 GLN A N 11
ATOM 16962 C CA . GLN A 1 19 ? 13.804 9.061 6.147 1.00 64.44 19 GLN A CA 11
ATOM 16963 C C . GLN A 1 19 ? 13.128 7.951 6.969 1.00 55.11 19 GLN A C 11
ATOM 16964 O O . GLN A 1 19 ? 13.283 6.764 6.682 1.00 41.04 19 GLN A O 11
ATOM 16978 N N . ALA A 1 20 ? 12.403 8.343 8.012 1.00 31.41 20 ALA A N 11
ATOM 16979 C CA . ALA A 1 20 ? 11.743 7.379 8.896 1.00 51.04 20 ALA A CA 11
ATOM 16980 C C . ALA A 1 20 ? 10.337 7.005 8.396 1.00 24.01 20 ALA A C 11
ATOM 16981 O O . ALA A 1 20 ? 9.486 7.874 8.209 1.00 64.50 20 ALA A O 11
ATOM 16988 N N . PHE A 1 21 ? 10.108 5.708 8.179 1.00 11.14 21 PHE A N 11
ATOM 16989 C CA . PHE A 1 21 ? 8.779 5.200 7.816 1.00 61.12 21 PHE A CA 11
ATOM 16990 C C . PHE A 1 21 ? 7.820 5.249 9.021 1.00 71.45 21 PHE A C 11
ATOM 16991 O O . PHE A 1 21 ? 7.977 4.483 9.978 1.00 15.33 21 PHE A O 11
ATOM 17008 N N . PRO A 1 22 ? 6.811 6.142 9.006 1.00 11.24 22 PRO A N 11
ATOM 17009 C CA . PRO A 1 22 ? 5.831 6.213 10.088 1.00 61.14 22 PRO A CA 11
ATOM 17010 C C . PRO A 1 22 ? 4.682 5.211 9.881 1.00 11.53 22 PRO A C 11
ATOM 17011 O O . PRO A 1 22 ? 3.719 5.482 9.157 1.00 55.53 22 PRO A O 11
ATOM 17022 N N . ARG A 1 23 ? 4.769 4.055 10.535 1.00 55.40 23 ARG A N 11
ATOM 17023 C CA . ARG A 1 23 ? 3.792 2.987 10.313 1.00 64.40 23 ARG A CA 11
ATOM 17024 C C . ARG A 1 23 ? 2.479 3.256 11.060 1.00 55.54 23 ARG A C 11
ATOM 17025 O O . ARG A 1 23 ? 1.430 2.740 10.684 1.00 14.14 23 ARG A O 11
ATOM 17046 N N . LYS A 1 24 ? 2.533 4.086 12.099 1.00 63.32 24 LYS A N 11
ATOM 17047 C CA . LYS A 1 24 ? 1.319 4.480 12.825 1.00 61.43 24 LYS A CA 11
ATOM 17048 C C . LYS A 1 24 ? 0.364 5.287 11.919 1.00 51.42 24 LYS A C 11
ATOM 17049 O O . LYS A 1 24 ? -0.8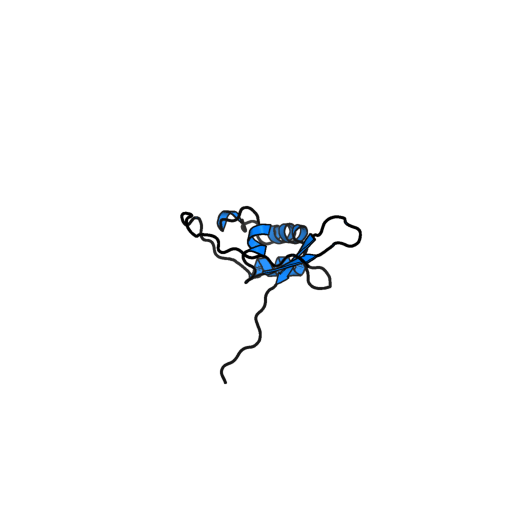43 5.315 12.144 1.00 35.21 24 LYS A O 11
ATOM 17068 N N . PHE A 1 25 ? 0.919 5.940 10.895 1.00 72.02 25 PHE A N 11
ATOM 17069 C CA . PHE A 1 25 ? 0.112 6.659 9.895 1.00 54.25 25 PHE A CA 11
ATOM 17070 C C . PHE A 1 25 ? -0.169 5.773 8.670 1.00 4.21 25 PHE A C 11
ATOM 17071 O O . PHE A 1 25 ? -1.318 5.615 8.256 1.00 65.40 25 PHE A O 11
ATOM 17088 N N . VAL A 1 26 ? 0.889 5.193 8.100 1.00 63.13 26 VAL A N 11
ATOM 17089 C CA . VAL A 1 26 ? 0.763 4.358 6.895 1.00 51.12 26 VAL A CA 11
ATOM 17090 C C . VAL A 1 26 ? -0.171 3.155 7.123 1.00 21.14 26 VAL A C 11
ATOM 17091 O O . VAL A 1 26 ? -1.116 2.943 6.361 1.00 42.24 26 VAL A O 11
ATOM 17104 N N . LEU A 1 27 ? 0.084 2.374 8.178 1.00 25.43 27 LEU A N 11
ATOM 17105 C CA . LEU A 1 27 ? -0.756 1.207 8.494 1.00 32.21 27 LEU A CA 11
ATOM 17106 C C . LEU A 1 27 ? -2.194 1.630 8.832 1.00 11.01 27 LEU A C 11
ATOM 17107 O O . LEU A 1 27 ? -3.140 0.868 8.617 1.00 25.31 27 LEU A O 11
ATOM 17123 N N . ALA A 1 28 ? -2.349 2.846 9.359 1.00 53.53 28 ALA A N 11
ATOM 17124 C CA . ALA A 1 28 ? -3.673 3.404 9.648 1.00 65.42 28 ALA A CA 11
ATOM 17125 C C . ALA A 1 28 ? -4.465 3.645 8.356 1.00 51.03 28 ALA A C 11
ATOM 17126 O O . ALA A 1 28 ? -5.638 3.289 8.254 1.00 1.35 28 ALA A O 11
ATOM 17133 N N . ALA A 1 29 ? -3.814 4.259 7.374 1.00 3.45 29 ALA A N 11
ATOM 17134 C CA . ALA A 1 29 ? -4.428 4.475 6.060 1.00 23.24 29 ALA A CA 11
ATOM 17135 C C . ALA A 1 29 ? -4.691 3.140 5.352 1.00 44.15 29 ALA A C 11
ATOM 17136 O O . ALA A 1 29 ? -5.714 2.960 4.687 1.00 73.42 29 ALA A O 11
ATOM 17143 N N . LEU A 1 30 ? -3.756 2.212 5.516 1.00 12.11 30 LEU A N 11
ATOM 17144 C CA . LEU A 1 30 ? -3.851 0.874 4.929 1.00 45.35 30 LEU A CA 11
ATOM 17145 C C . LEU A 1 30 ? -5.112 0.128 5.405 1.00 15.42 30 LEU A C 11
ATOM 17146 O O . LEU A 1 30 ? -5.953 -0.260 4.595 1.00 24.04 30 LEU A O 11
ATOM 17162 N N . GLU A 1 31 ? -5.249 -0.043 6.724 1.00 71.03 31 GLU A N 11
ATOM 17163 C CA . GLU A 1 31 ? -6.385 -0.781 7.303 1.00 71.43 31 GLU A CA 11
ATOM 17164 C C . GLU A 1 31 ? -7.736 -0.122 6.969 1.00 60.22 31 GLU A C 11
ATOM 17165 O O . GLU A 1 31 ? -8.751 -0.806 6.820 1.00 72.04 31 GLU A O 11
ATOM 17177 N N . GLN A 1 32 ? -7.740 1.205 6.849 1.00 20.44 32 GLN A N 11
ATOM 17178 C CA . GLN A 1 32 ? -8.962 1.961 6.536 1.00 22.34 32 GLN A CA 11
ATOM 17179 C C . GLN A 1 32 ? -9.291 1.924 5.032 1.00 4.11 32 GLN A C 11
ATOM 17180 O O . GLN A 1 32 ? -10.306 2.464 4.596 1.00 53.31 32 GLN A O 11
ATOM 17194 N N . SER A 1 33 ? -8.426 1.285 4.245 1.00 31.41 33 SER A N 11
ATOM 17195 C CA . SER A 1 33 ? -8.655 1.118 2.800 1.00 72.52 33 SER A CA 11
ATOM 17196 C C . SER A 1 33 ? -8.781 -0.366 2.432 1.00 24.14 33 SER A C 11
ATOM 17197 O O . SER A 1 33 ? -8.753 -0.729 1.255 1.00 74.44 33 SER A O 11
ATOM 17205 N N . SER A 1 34 ? -8.931 -1.217 3.445 1.00 4.42 34 SER A N 11
ATOM 17206 C CA . SER A 1 34 ? -8.947 -2.677 3.256 1.00 51.45 34 SER A CA 11
ATOM 17207 C C . SER A 1 34 ? -10.357 -3.236 3.054 1.00 31.24 34 SER A C 11
ATOM 17208 O O . SER A 1 34 ? -11.353 -2.595 3.381 1.00 72.43 34 SER A O 11
ATOM 17216 N N . ASP A 1 35 ? -10.418 -4.457 2.515 1.00 52.51 35 ASP A N 11
ATOM 17217 C CA . ASP A 1 35 ? -11.664 -5.222 2.440 1.00 3.34 35 ASP A CA 11
ATOM 17218 C C . ASP A 1 35 ? -11.994 -5.838 3.814 1.00 2.52 35 ASP A C 11
ATOM 17219 O O . ASP A 1 35 ? -11.287 -5.600 4.798 1.00 63.21 35 ASP A O 11
ATOM 17228 N N . ASP A 1 36 ? -13.044 -6.656 3.871 1.00 75.34 36 ASP A N 11
ATOM 17229 C CA . ASP A 1 36 ? -13.453 -7.310 5.120 1.00 20.23 36 ASP A CA 11
ATOM 17230 C C . ASP A 1 36 ? -12.343 -8.245 5.641 1.00 34.12 36 ASP A C 11
ATOM 17231 O O . ASP A 1 36 ? -12.177 -8.431 6.850 1.00 51.32 36 ASP A O 11
ATOM 17240 N N . ALA A 1 37 ? -11.563 -8.799 4.713 1.00 42.03 37 ALA A N 11
ATOM 17241 C CA . ALA A 1 37 ? -10.469 -9.714 5.054 1.00 32.42 37 ALA A CA 11
ATOM 17242 C C . ALA A 1 37 ? -9.236 -8.978 5.612 1.00 2.43 37 ALA A C 11
ATOM 17243 O O . ALA A 1 37 ? -8.387 -9.578 6.272 1.00 2.34 37 ALA A O 11
ATOM 17250 N N . GLY A 1 38 ? -9.145 -7.673 5.359 1.00 70.04 38 GLY A N 11
ATOM 17251 C CA . GLY A 1 38 ? -8.002 -6.890 5.826 1.00 12.21 38 GLY A CA 11
ATOM 17252 C C . GLY A 1 38 ? -7.030 -6.502 4.714 1.00 12.41 38 GLY A C 11
ATOM 17253 O O . GLY A 1 38 ? -6.073 -5.765 4.953 1.00 14.25 38 GLY A O 11
ATOM 17257 N N . TRP A 1 39 ? -7.279 -6.974 3.493 1.00 1.52 39 TRP A N 11
ATOM 17258 C CA . TRP A 1 39 ? -6.420 -6.651 2.343 1.00 74.33 39 TRP A CA 11
ATOM 17259 C C . TRP A 1 39 ? -6.883 -5.369 1.632 1.00 15.01 39 TRP A C 11
ATOM 17260 O O . TRP A 1 39 ? -8.052 -5.230 1.282 1.00 21.44 39 TRP A O 11
ATOM 17281 N N . ALA A 1 40 ? -5.959 -4.438 1.418 1.00 32.41 40 ALA A N 11
ATOM 17282 C CA . ALA A 1 40 ? -6.274 -3.152 0.785 1.00 2.12 40 ALA A CA 11
ATOM 17283 C C . ALA A 1 40 ? -5.717 -3.072 -0.641 1.00 64.15 40 ALA A C 11
ATOM 17284 O O . ALA A 1 40 ? -4.546 -3.373 -0.875 1.00 44.33 40 ALA A O 11
ATOM 17291 N N . ASN A 1 41 ? -6.560 -2.668 -1.588 1.00 34.43 41 ASN A N 11
ATOM 17292 C CA . ASN A 1 41 ? -6.141 -2.514 -2.980 1.00 51.01 41 ASN A CA 11
ATOM 17293 C C . ASN A 1 41 ? -5.138 -1.359 -3.118 1.00 33.34 41 ASN A C 11
ATOM 17294 O O . ASN A 1 41 ? -5.412 -0.228 -2.711 1.00 52.02 41 ASN A O 11
ATOM 17305 N N . LEU A 1 42 ? -3.983 -1.668 -3.703 1.00 71.13 42 LEU A N 11
ATOM 17306 C CA . LEU A 1 42 ? -2.902 -0.698 -3.929 1.00 64.11 42 LEU A CA 11
ATOM 17307 C C . LEU A 1 42 ? -3.421 0.672 -4.422 1.00 62.03 42 LEU A C 11
ATOM 17308 O O . LEU A 1 42 ? -2.962 1.724 -3.965 1.00 22.41 42 LEU A O 11
ATOM 17324 N N . GLY A 1 43 ? -4.389 0.647 -5.345 1.00 34.35 43 GLY A N 11
ATOM 17325 C CA . GLY A 1 43 ? -4.940 1.883 -5.904 1.00 23.54 43 GLY A CA 11
ATOM 17326 C C . GLY A 1 43 ? -5.588 2.792 -4.856 1.00 70.12 43 GLY A C 11
ATOM 17327 O O . GLY A 1 43 ? -5.390 4.011 -4.870 1.00 72.33 43 GLY A O 11
ATOM 17331 N N . ASN A 1 44 ? -6.357 2.197 -3.944 1.00 41.25 44 ASN A N 11
ATOM 17332 C CA . ASN A 1 44 ? -7.030 2.953 -2.877 1.00 42.33 44 ASN A CA 11
ATOM 17333 C C . ASN A 1 44 ? -6.057 3.304 -1.743 1.00 3.44 44 ASN A C 11
ATOM 17334 O O . ASN A 1 44 ? -6.130 4.390 -1.165 1.00 22.45 44 ASN A O 11
ATOM 17345 N N . PHE A 1 45 ? -5.138 2.387 -1.441 1.00 42.43 45 PHE A N 11
ATOM 17346 C CA . PHE A 1 45 ? -4.101 2.625 -0.430 1.00 32.30 45 PHE A CA 11
ATOM 17347 C C . PHE A 1 45 ? -3.335 3.929 -0.715 1.00 63.43 45 PHE A C 11
ATOM 17348 O O . PHE A 1 45 ? -3.196 4.784 0.160 1.00 22.23 45 PHE A O 11
ATOM 17365 N N . GLY A 1 46 ? -2.860 4.074 -1.952 1.00 2.11 46 GLY A N 11
ATOM 17366 C CA . GLY A 1 46 ? -2.144 5.283 -2.351 1.00 50.30 46 GLY A CA 11
ATOM 17367 C C . GLY A 1 46 ? -2.976 6.558 -2.211 1.00 63.42 46 GLY A C 11
ATOM 17368 O O . GLY A 1 46 ? -2.426 7.655 -2.086 1.00 12.45 46 GLY A O 11
ATOM 17372 N N . ASN A 1 47 ? -4.301 6.418 -2.237 1.00 20.15 47 ASN A N 11
ATOM 17373 C CA . ASN A 1 47 ? -5.209 7.565 -2.097 1.00 4.22 47 ASN A CA 11
ATOM 17374 C C . ASN A 1 47 ? -5.316 7.995 -0.626 1.00 55.04 47 ASN A C 11
ATOM 17375 O O . ASN A 1 47 ? -4.935 9.111 -0.261 1.00 63.23 47 ASN A O 11
ATOM 17386 N N . TYR A 1 48 ? -5.805 7.090 0.222 1.00 5.24 48 TYR A N 11
ATOM 17387 C CA . TYR A 1 48 ? -6.047 7.412 1.633 1.00 31.35 48 TYR A CA 11
ATOM 17388 C C . TYR A 1 48 ? -4.725 7.649 2.389 1.00 64.51 48 TYR A C 11
ATOM 17389 O O . TYR A 1 48 ? -4.693 8.369 3.389 1.00 53.10 48 TYR A O 11
ATOM 17407 N N . LEU A 1 49 ? -3.637 7.047 1.902 1.00 62.34 49 LEU A N 11
ATOM 17408 C CA . LEU A 1 49 ? -2.311 7.250 2.499 1.00 50.11 49 LEU A CA 11
ATOM 17409 C C . LEU A 1 49 ? -1.847 8.705 2.355 1.00 41.41 49 LEU A C 11
ATOM 17410 O O . LEU A 1 49 ? -1.484 9.346 3.341 1.00 63.33 49 LEU A O 11
ATOM 17426 N N . ASN A 1 50 ? -1.870 9.224 1.128 1.00 0.33 50 ASN A N 11
ATOM 17427 C CA . ASN A 1 50 ? -1.419 10.598 0.867 1.00 62.03 50 ASN A CA 11
ATOM 17428 C C . ASN A 1 50 ? -2.254 11.626 1.650 1.00 25.11 50 ASN A C 11
ATOM 17429 O O . ASN A 1 50 ? -1.778 12.718 1.964 1.00 1.22 50 ASN A O 11
ATOM 17440 N N . LYS A 1 51 ? -3.498 11.271 1.963 1.00 4.35 51 LYS A N 11
ATOM 17441 C CA . LYS A 1 51 ? -4.347 12.105 2.823 1.00 50.44 51 LYS A CA 11
ATOM 17442 C C . LYS A 1 51 ? -3.702 12.309 4.203 1.00 15.15 51 LYS A C 11
ATOM 17443 O O . LYS A 1 51 ? -3.676 13.421 4.732 1.00 22.54 51 LYS A O 11
ATOM 17462 N N . LEU A 1 52 ? -3.175 11.229 4.777 1.00 11.53 52 LEU A N 11
ATOM 17463 C CA . LEU A 1 52 ? -2.555 11.285 6.106 1.00 50.34 52 LEU A CA 11
ATOM 17464 C C . LEU A 1 52 ? -1.093 11.745 6.030 1.00 23.34 52 LEU A C 11
ATOM 17465 O O . LEU A 1 52 ? -0.611 12.463 6.908 1.00 70.54 52 LEU A O 11
ATOM 17481 N N . GLN A 1 53 ? -0.386 11.327 4.980 1.00 71.13 53 GLN A N 11
ATOM 17482 C CA . GLN A 1 53 ? 1.034 11.667 4.805 1.00 11.45 53 GLN A CA 11
ATOM 17483 C C . GLN A 1 53 ? 1.321 12.228 3.395 1.00 32.25 53 GLN A C 11
ATOM 17484 O O . GLN A 1 53 ? 1.795 11.505 2.517 1.00 63.34 53 GLN A O 11
ATOM 17498 N N . PRO A 1 54 ? 1.023 13.519 3.153 1.00 64.22 54 PRO A N 11
ATOM 17499 C CA . PRO A 1 54 ? 1.294 14.164 1.852 1.00 11.23 54 PRO A CA 11
ATOM 17500 C C . PRO A 1 54 ? 2.798 14.392 1.591 1.00 55.41 54 PRO A C 11
ATOM 17501 O O . PRO A 1 54 ? 3.234 14.490 0.441 1.00 53.42 54 PRO A O 11
ATOM 17512 N N . ASP A 1 55 ? 3.582 14.463 2.667 1.00 65.43 55 ASP A N 11
ATOM 17513 C CA . ASP A 1 55 ? 5.034 14.669 2.571 1.00 73.10 55 ASP A CA 11
ATOM 17514 C C . ASP A 1 55 ? 5.774 13.335 2.319 1.00 34.43 55 ASP A C 11
ATOM 17515 O O . ASP A 1 55 ? 6.967 13.314 2.013 1.00 74.05 55 ASP A O 11
ATOM 17524 N N . PHE A 1 56 ? 5.046 12.224 2.421 1.00 61.34 56 PHE A N 11
ATOM 17525 C CA . PHE A 1 56 ? 5.627 10.889 2.231 1.00 72.11 56 PHE A CA 11
ATOM 17526 C C . PHE A 1 56 ? 5.647 10.502 0.741 1.00 4.31 56 PHE A C 11
ATOM 17527 O O . PHE A 1 56 ? 4.605 10.221 0.146 1.00 5.04 56 PHE A O 11
ATOM 17544 N N . ASP A 1 57 ? 6.838 10.495 0.142 1.00 74.10 57 ASP A N 11
ATOM 17545 C CA . ASP A 1 57 ? 6.990 10.196 -1.287 1.00 65.21 57 ASP A CA 11
ATOM 17546 C C . ASP A 1 57 ? 8.011 9.069 -1.538 1.00 43.21 57 ASP A C 11
ATOM 17547 O O . ASP A 1 57 ? 9.051 8.993 -0.883 1.00 45.31 57 ASP A O 11
ATOM 17556 N N . SER A 1 58 ? 7.710 8.205 -2.511 1.00 72.31 58 SER A N 11
ATOM 17557 C CA . SER A 1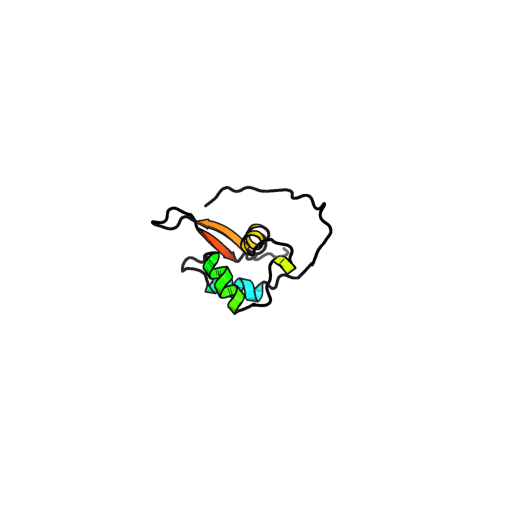 58 ? 8.552 7.034 -2.811 1.00 63.32 58 SER A CA 11
ATOM 17558 C C . SER A 1 58 ? 9.914 7.427 -3.406 1.00 41.41 58 SER A C 11
ATOM 17559 O O . SER A 1 58 ? 10.921 6.754 -3.168 1.00 71.10 58 SER A O 11
ATOM 17567 N N . ARG A 1 59 ? 9.938 8.508 -4.184 1.00 34.04 59 ARG A N 11
ATOM 17568 C CA . ARG A 1 59 ? 11.165 8.957 -4.860 1.00 22.04 59 ARG A CA 11
ATOM 17569 C C . ARG A 1 59 ? 12.277 9.289 -3.851 1.00 53.31 59 ARG A C 11
ATOM 17570 O O . ARG A 1 59 ? 13.464 9.131 -4.140 1.00 1.33 59 ARG A O 11
ATOM 17591 N N . LEU A 1 60 ? 11.873 9.719 -2.658 1.00 65.12 60 LEU A N 11
ATOM 17592 C CA . LEU A 1 60 ? 12.816 10.074 -1.591 1.00 63.10 60 LEU A CA 11
ATOM 17593 C C . LEU A 1 60 ? 13.652 8.865 -1.144 1.00 12.20 60 LEU A C 11
ATOM 17594 O O . LEU A 1 60 ? 14.746 9.020 -0.606 1.00 61.15 60 LEU A O 11
ATOM 17610 N N . TYR A 1 61 ? 13.127 7.661 -1.373 1.00 2.24 61 TYR A N 11
ATOM 17611 C CA . TYR A 1 61 ? 13.817 6.426 -0.985 1.00 3.33 61 TYR A CA 11
ATOM 17612 C C . TYR A 1 61 ? 14.446 5.718 -2.201 1.00 51.40 61 TYR A C 11
ATOM 17613 O O . TYR A 1 61 ? 14.952 4.602 -2.087 1.00 24.40 61 TYR A O 11
ATOM 17631 N N . GLY A 1 62 ? 14.414 6.375 -3.361 1.00 22.44 62 GLY A N 11
ATOM 17632 C CA . GLY A 1 62 ? 14.992 5.799 -4.577 1.00 3.30 62 GLY A CA 11
ATOM 17633 C C . GLY A 1 62 ? 14.012 4.936 -5.376 1.00 33.34 62 GLY A C 11
ATOM 17634 O O . GLY A 1 62 ? 14.409 4.248 -6.320 1.00 71.04 62 GLY A O 11
ATOM 17638 N N . TYR A 1 63 ? 12.733 4.965 -5.008 1.00 5.22 63 TYR A N 11
ATOM 17639 C CA . TYR A 1 63 ? 11.711 4.174 -5.705 1.00 21.30 63 TYR A CA 11
ATOM 17640 C C . TYR A 1 63 ? 10.925 5.031 -6.705 1.00 11.01 63 TYR A C 11
ATOM 17641 O O . TYR A 1 63 ? 10.475 6.131 -6.385 1.00 64.12 63 TYR A O 11
ATOM 17659 N N . LYS A 1 64 ? 10.760 4.513 -7.919 1.00 35.44 64 LYS A N 11
ATOM 17660 C CA . LYS A 1 64 ? 10.091 5.248 -9.002 1.00 50.15 64 LYS A CA 11
ATOM 17661 C C . LYS A 1 64 ? 8.580 5.419 -8.756 1.00 31.43 64 LYS A C 11
ATOM 17662 O O . LYS A 1 64 ? 7.957 6.320 -9.314 1.00 4.42 64 LYS A O 11
ATOM 17681 N N . LYS A 1 65 ? 7.998 4.552 -7.928 1.00 51.42 65 LYS A N 11
ATOM 17682 C CA . LYS A 1 65 ? 6.587 4.683 -7.534 1.00 12.25 65 LYS A CA 11
ATOM 17683 C C . LYS A 1 65 ? 6.297 3.949 -6.213 1.00 72.10 65 LYS A C 11
ATOM 17684 O O . LYS A 1 65 ? 7.030 3.036 -5.822 1.00 0.42 65 LYS A O 11
ATOM 17703 N N . LEU A 1 66 ? 5.217 4.356 -5.539 1.00 13.34 66 LEU A N 11
ATOM 17704 C CA . LEU A 1 66 ? 4.808 3.751 -4.259 1.00 42.42 66 LEU A CA 11
ATOM 17705 C C . LEU A 1 66 ? 4.630 2.229 -4.384 1.00 34.45 66 LEU A C 11
ATOM 17706 O O . LEU A 1 66 ? 5.015 1.471 -3.490 1.00 12.13 66 LEU A O 11
ATOM 17722 N N . SER A 1 67 ? 4.050 1.800 -5.506 1.00 51.33 67 SER A N 11
ATOM 17723 C CA . SER A 1 67 ? 3.833 0.373 -5.792 1.00 23.14 67 SER A CA 11
ATOM 17724 C C . SER A 1 67 ? 5.107 -0.449 -5.572 1.00 11.22 67 SER A C 11
ATOM 17725 O O . SER A 1 67 ? 5.066 -1.545 -5.010 1.00 54.11 67 SER A O 11
ATOM 17733 N N . ASP A 1 68 ? 6.242 0.098 -6.005 1.00 43.02 68 ASP A N 11
ATOM 17734 C CA . ASP A 1 68 ? 7.521 -0.607 -5.919 1.00 53.12 68 ASP A CA 11
ATOM 17735 C C . ASP A 1 68 ? 8.145 -0.471 -4.515 1.00 62.13 68 ASP A C 11
ATOM 17736 O O . ASP A 1 68 ? 8.920 -1.324 -4.079 1.00 0.33 68 ASP A O 11
ATOM 17745 N N . LEU A 1 69 ? 7.790 0.601 -3.810 1.00 34.11 69 LEU A N 11
ATOM 17746 C CA . LEU A 1 69 ? 8.253 0.814 -2.433 1.00 5.10 69 LEU A CA 11
ATOM 17747 C C . LEU A 1 69 ? 7.686 -0.253 -1.482 1.00 31.33 69 LEU A C 11
ATOM 17748 O O . LEU A 1 69 ? 8.425 -0.888 -0.726 1.00 31.40 69 LEU A O 11
ATOM 17764 N N . VAL A 1 70 ? 6.372 -0.450 -1.536 1.00 61.23 70 VAL A N 11
ATOM 17765 C CA . VAL A 1 70 ? 5.681 -1.383 -0.637 1.00 5.21 70 VAL A CA 11
ATOM 17766 C C . VAL A 1 70 ? 6.199 -2.826 -0.789 1.00 73.44 70 VAL A C 11
ATOM 17767 O O . VAL A 1 70 ? 6.555 -3.475 0.196 1.00 33.42 70 VAL A O 11
ATOM 17780 N N . LYS A 1 71 ? 6.255 -3.314 -2.030 1.00 43.42 71 LYS A N 11
ATOM 17781 C CA . LYS A 1 71 ? 6.727 -4.682 -2.317 1.00 20.30 71 LYS A CA 11
ATOM 17782 C C . LYS A 1 71 ? 8.184 -4.909 -1.865 1.00 21.13 71 LYS A C 11
ATOM 17783 O O . LYS A 1 71 ? 8.615 -6.048 -1.683 1.00 24.55 71 LYS A O 11
ATOM 17802 N N . ALA A 1 72 ? 8.941 -3.826 -1.697 1.00 71.13 72 ALA A N 11
ATOM 17803 C CA . ALA A 1 72 ? 10.331 -3.918 -1.228 1.00 63.25 72 ALA A CA 11
ATOM 17804 C C . ALA A 1 72 ? 10.427 -3.900 0.310 1.00 4.43 72 ALA A C 11
ATOM 17805 O O . ALA A 1 72 ? 11.443 -4.294 0.883 1.00 13.31 72 ALA A O 11
ATOM 17812 N N . ARG A 1 73 ? 9.367 -3.439 0.974 1.00 21.34 73 ARG A N 11
ATOM 17813 C CA . ARG A 1 73 ? 9.354 -3.322 2.442 1.00 53.04 73 ARG A CA 11
ATOM 17814 C C . ARG A 1 73 ? 8.435 -4.378 3.080 1.00 42.41 73 ARG A C 11
ATOM 17815 O O . ARG A 1 73 ? 7.622 -4.068 3.954 1.00 4.43 73 ARG A O 11
ATOM 17836 N N . THR A 1 74 ? 8.606 -5.632 2.668 1.00 21.01 74 THR A N 11
ATOM 17837 C CA . THR A 1 74 ? 7.739 -6.742 3.109 1.00 61.22 74 THR A CA 11
ATOM 17838 C C . THR A 1 74 ? 7.765 -6.963 4.633 1.00 1.44 74 THR A C 11
ATOM 17839 O O . THR A 1 74 ? 6.838 -7.551 5.194 1.00 21.45 74 THR A O 11
ATOM 17850 N N . ASP A 1 75 ? 8.834 -6.512 5.291 1.00 1.45 75 ASP A N 11
ATOM 17851 C CA . ASP A 1 75 ? 8.954 -6.615 6.753 1.00 14.14 75 ASP A CA 11
ATOM 17852 C C . ASP A 1 75 ? 7.920 -5.719 7.465 1.00 21.32 75 ASP A C 11
ATOM 17853 O O . ASP A 1 75 ? 7.543 -5.964 8.615 1.00 54.34 75 ASP A O 11
ATOM 17862 N N . LEU A 1 76 ? 7.476 -4.675 6.772 1.00 42.22 76 LEU A N 11
ATOM 17863 C CA . LEU A 1 76 ? 6.461 -3.756 7.299 1.00 23.54 76 LEU A CA 11
ATOM 17864 C C . LEU A 1 76 ? 5.087 -4.031 6.673 1.00 32.33 76 LEU A C 11
ATOM 17865 O O . LEU A 1 76 ? 4.063 -4.034 7.360 1.00 1.41 76 LEU A O 11
ATOM 17881 N N . PHE A 1 77 ? 5.080 -4.260 5.360 1.00 33.12 77 PHE A N 11
ATOM 17882 C CA . PHE A 1 77 ? 3.835 -4.441 4.609 1.00 73.24 77 PHE A CA 11
ATOM 17883 C C . PHE A 1 77 ? 3.755 -5.846 3.987 1.00 34.52 77 PHE A C 11
ATOM 17884 O O . PHE A 1 77 ? 4.700 -6.314 3.351 1.00 74.45 77 PHE A O 11
ATOM 17901 N N . VAL A 1 78 ? 2.623 -6.515 4.176 1.00 51.44 78 VAL A N 11
ATOM 17902 C CA . VAL A 1 78 ? 2.392 -7.828 3.570 1.00 31.40 78 VAL A CA 11
ATOM 17903 C C . VAL A 1 78 ? 1.809 -7.667 2.159 1.00 14.30 78 VAL A C 11
ATOM 17904 O O . VAL A 1 78 ? 0.716 -7.124 1.990 1.00 24.00 78 VAL A O 11
ATOM 17917 N N . THR A 1 79 ? 2.542 -8.138 1.149 1.00 11.20 79 THR A N 11
ATOM 17918 C CA . THR A 1 79 ? 2.140 -7.945 -0.251 1.00 24.33 79 THR A CA 11
ATOM 17919 C C . THR A 1 79 ? 1.826 -9.272 -0.952 1.00 64.22 79 THR A C 11
ATOM 17920 O O . THR A 1 79 ? 2.625 -10.209 -0.914 1.00 70.01 79 THR A O 11
ATOM 17931 N N . GLU A 1 80 ? 0.672 -9.338 -1.612 1.00 64.02 80 GLU A N 11
ATOM 17932 C CA . GLU A 1 80 ? 0.302 -10.502 -2.432 1.00 44.24 80 GLU A CA 11
ATOM 17933 C C . GLU A 1 80 ? -0.529 -10.086 -3.650 1.00 32.31 80 GLU A C 11
ATOM 17934 O O . GLU A 1 80 ? -1.331 -9.149 -3.587 1.00 21.50 80 GLU A O 11
ATOM 17946 N N . GLU A 1 81 ? -0.332 -10.792 -4.761 1.00 1.42 81 GLU A N 11
ATOM 17947 C CA . GLU A 1 81 ? -1.116 -10.558 -5.973 1.00 30.13 81 GLU A CA 11
ATOM 17948 C C . GLU A 1 81 ? -2.396 -11.402 -5.954 1.00 34.43 81 GLU A C 11
ATOM 17949 O O . GLU A 1 81 ? -2.343 -12.632 -6.022 1.00 74.22 81 GLU A O 11
ATOM 17961 N N . ARG A 1 82 ? -3.541 -10.741 -5.870 1.00 62.21 82 ARG A N 11
ATOM 17962 C CA . ARG A 1 82 ? -4.831 -11.432 -5.824 1.00 43.00 82 ARG A CA 11
ATOM 17963 C C . ARG A 1 82 ? -5.677 -11.063 -7.048 1.00 22.52 82 ARG A C 11
ATOM 17964 O O . ARG A 1 82 ? -5.804 -9.885 -7.391 1.00 71.44 82 ARG A O 11
ATOM 17985 N N . GLN A 1 83 ? -6.248 -12.065 -7.709 1.00 24.42 83 GLN A N 11
ATOM 17986 C CA . GLN A 1 83 ? -7.060 -11.822 -8.902 1.00 1.33 83 GLN A CA 11
ATOM 17987 C C . GLN A 1 83 ? -8.466 -11.348 -8.501 1.00 63.02 83 GLN A C 11
ATOM 17988 O O . GLN A 1 83 ? -9.136 -11.968 -7.673 1.00 11.01 83 GLN A O 11
ATOM 18002 N N . VAL A 1 84 ? -8.907 -10.248 -9.098 1.00 14.35 84 VAL A N 11
ATOM 18003 C CA . VAL A 1 84 ? -10.139 -9.572 -8.666 1.00 62.44 84 VAL A CA 11
ATOM 18004 C C . VAL A 1 84 ? -11.396 -10.124 -9.366 1.00 52.52 84 VAL A C 11
ATOM 18005 O O . VAL A 1 84 ? -11.434 -10.228 -10.591 1.00 15.22 84 VAL A O 11
ATOM 18018 N N . PRO A 1 85 ? -12.441 -10.497 -8.587 1.00 4.32 85 PRO A N 11
ATOM 18019 C CA . PRO A 1 85 ? -13.743 -10.914 -9.147 1.00 72.12 85 PRO A CA 11
ATOM 18020 C C . PRO A 1 85 ? -14.307 -9.886 -10.146 1.00 65.02 85 PRO A C 11
ATOM 18021 O O . PRO A 1 85 ? -14.432 -8.701 -9.828 1.00 22.43 85 PRO A O 11
ATOM 18032 N N . GLY A 1 86 ? -14.628 -10.342 -11.354 1.00 63.20 86 GLY A N 11
ATOM 18033 C CA . GLY A 1 86 ? -15.061 -9.437 -12.417 1.00 14.00 86 GLY A CA 11
ATOM 18034 C C . GLY A 1 86 ? -13.920 -9.082 -13.367 1.00 42.50 86 GLY A C 11
ATOM 18035 O O . GLY A 1 86 ? -14.143 -8.623 -14.489 1.00 3.03 86 GLY A O 11
ATOM 18039 N N . SER A 1 87 ? -12.690 -9.302 -12.907 1.00 41.13 87 SER A N 11
ATOM 18040 C CA . SER A 1 87 ? -11.485 -9.058 -13.709 1.00 75.21 87 SER A CA 11
ATOM 18041 C C . SER A 1 87 ? -10.730 -10.366 -13.961 1.00 60.31 87 SER A C 11
ATOM 18042 O O . SER A 1 87 ? -10.658 -11.228 -13.084 1.00 22.42 87 SER A O 11
ATOM 18050 N N . THR A 1 88 ? -10.187 -10.531 -15.162 1.00 40.34 88 THR A N 11
ATOM 18051 C CA . THR A 1 88 ? -9.288 -11.656 -15.440 1.00 52.22 88 THR A CA 11
ATOM 18052 C C . THR A 1 88 ? -7.861 -11.313 -15.000 1.00 53.33 88 THR A C 11
ATOM 18053 O O . THR A 1 88 ? -7.034 -12.196 -14.764 1.00 25.11 88 THR A O 11
ATOM 18064 N N . GLN A 1 89 ? -7.577 -10.016 -14.897 1.00 32.51 89 GLN A N 11
ATOM 18065 C CA . GLN A 1 89 ? -6.269 -9.547 -14.441 1.00 23.40 89 GLN A CA 11
ATOM 18066 C C . GLN A 1 89 ? -6.203 -9.474 -12.906 1.00 34.42 89 GLN A C 11
ATOM 18067 O O . GLN A 1 89 ? -7.227 -9.414 -12.223 1.00 73.11 89 GLN A O 11
ATOM 18081 N N . LYS A 1 90 ? -4.989 -9.484 -12.376 1.00 43.21 90 LYS A N 11
ATOM 18082 C CA . LYS A 1 90 ? -4.766 -9.476 -10.929 1.00 32.20 90 LYS A CA 11
ATOM 18083 C C . LYS A 1 90 ? -4.494 -8.058 -10.398 1.00 20.55 90 LYS A C 11
ATOM 18084 O O . LYS A 1 90 ? -4.105 -7.160 -11.147 1.00 31.02 90 LYS A O 11
ATOM 18103 N N . ALA A 1 91 ? -4.704 -7.866 -9.099 1.00 60.21 91 ALA A N 11
ATOM 18104 C CA . ALA A 1 91 ? -4.375 -6.601 -8.430 1.00 63.14 91 ALA A CA 11
ATOM 18105 C C . ALA A 1 91 ? -3.524 -6.851 -7.176 1.00 43.12 91 ALA A C 11
ATOM 18106 O O . ALA A 1 91 ? -3.647 -7.894 -6.527 1.00 3.31 91 ALA A O 11
ATOM 18113 N N . LEU A 1 92 ? -2.662 -5.899 -6.839 1.00 62.14 92 LEU A N 11
ATOM 18114 C CA . LEU A 1 92 ? -1.797 -6.027 -5.665 1.00 71.22 92 LEU A CA 11
ATOM 18115 C C . LEU A 1 92 ? -2.526 -5.575 -4.389 1.00 13.25 92 LEU A C 11
ATOM 18116 O O . LEU A 1 92 ? -2.904 -4.409 -4.252 1.00 11.02 92 LEU A O 11
ATOM 18132 N N . TYR A 1 93 ? -2.730 -6.511 -3.462 1.00 13.31 93 TYR A N 11
ATOM 18133 C CA . TYR A 1 93 ? -3.369 -6.206 -2.176 1.00 30.21 93 TYR A CA 11
ATOM 18134 C C . TYR A 1 93 ? -2.339 -6.144 -1.043 1.00 54.54 93 TYR A C 11
ATOM 18135 O O . TYR A 1 93 ? -1.375 -6.915 -1.015 1.00 34.53 93 TYR A O 11
ATOM 18153 N N . LEU A 1 94 ? -2.562 -5.225 -0.105 1.00 53.02 94 LEU A N 11
ATOM 18154 C CA . LEU A 1 94 ? -1.601 -4.948 0.969 1.00 60.11 94 LEU A CA 11
ATOM 18155 C C . LEU A 1 94 ? -2.265 -5.025 2.357 1.00 32.25 94 LEU A C 11
ATOM 18156 O O . LEU A 1 94 ? -3.417 -4.627 2.523 1.00 41.20 94 LEU A O 11
ATOM 18172 N N . ARG A 1 95 ? -1.539 -5.537 3.352 1.00 64.32 95 ARG A N 11
ATOM 18173 C CA . ARG A 1 95 ? -2.007 -5.490 4.749 1.00 54.24 95 ARG A CA 11
ATOM 18174 C C . ARG A 1 95 ? -0.827 -5.329 5.723 1.00 71.51 95 ARG A C 11
ATOM 18175 O O . ARG A 1 95 ? 0.330 -5.476 5.339 1.00 73.20 95 ARG A O 11
ATOM 18196 N N . ALA A 1 96 ? -1.132 -5.020 6.983 1.00 13.21 96 ALA A N 11
ATOM 18197 C CA . ALA A 1 96 ? -0.097 -4.781 7.999 1.00 50.44 96 ALA A CA 11
ATOM 18198 C C . ALA A 1 96 ? 0.596 -6.079 8.442 1.00 30.33 96 ALA A C 11
ATOM 18199 O O . ALA A 1 96 ? -0.034 -7.134 8.532 1.00 34.05 96 ALA A O 11
ATOM 18206 N N . LYS A 1 97 ? 1.901 -5.991 8.706 1.00 21.10 97 LYS A N 11
ATOM 18207 C CA . LYS A 1 97 ? 2.669 -7.136 9.213 1.00 32.55 97 LYS A CA 11
ATOM 18208 C C . LYS A 1 97 ? 2.525 -7.280 10.739 1.00 62.44 97 LYS A C 11
ATOM 18209 O O . LYS A 1 97 ? 2.888 -6.380 11.498 1.00 54.35 97 LYS A O 11
ATOM 18228 N N . LEU A 1 98 ? 1.999 -8.419 11.178 1.00 73.44 98 LEU A N 11
ATOM 18229 C CA . LEU A 1 98 ? 1.876 -8.720 12.608 1.00 71.04 98 LEU A CA 11
ATOM 18230 C C . LEU A 1 98 ? 3.107 -9.494 13.107 1.00 30.50 98 LEU A C 11
ATOM 18231 O O . LEU A 1 98 ? 3.376 -10.608 12.649 1.00 72.10 98 LEU A O 11
ATOM 18247 N N . GLU A 1 99 ? 3.857 -8.901 14.037 1.00 4.24 99 GLU A N 11
ATOM 18248 C CA . GLU A 1 99 ? 5.068 -9.533 14.571 1.00 41.41 99 GLU A CA 11
ATOM 18249 C C . GLU A 1 99 ? 4.722 -10.646 15.571 1.00 2.24 99 GLU A C 11
ATOM 18250 O O . GLU A 1 99 ? 3.590 -10.740 16.051 1.00 34.35 99 GLU A O 11
ATOM 18262 N N . HIS A 1 100 ? 5.701 -11.494 15.871 1.00 33.32 100 HIS A N 11
ATOM 18263 C CA . HIS A 1 100 ? 5.506 -12.607 16.802 1.00 61.12 100 HIS A CA 11
ATOM 18264 C C . HIS A 1 100 ? 6.507 -12.538 17.966 1.00 52.41 100 HIS A C 11
ATOM 18265 O O . HIS A 1 100 ? 7.587 -13.131 17.914 1.00 42.32 100 HIS A O 11
ATOM 18280 N N . HIS A 1 101 ? 6.140 -11.774 18.992 1.00 23.34 101 HIS A N 11
ATOM 18281 C CA . HIS A 1 101 ? 6.980 -11.565 20.182 1.00 14.41 101 HIS A CA 11
ATOM 18282 C C . HIS A 1 101 ? 7.567 -12.871 20.762 1.00 73.31 101 HIS A C 11
ATOM 18283 O O . HIS A 1 101 ? 6.885 -13.633 21.452 1.00 71.15 101 HIS A O 11
ATOM 18298 N N . HIS A 1 102 ? 8.839 -13.118 20.452 1.00 23.13 102 HIS A N 11
ATOM 18299 C CA . HIS A 1 102 ? 9.606 -14.231 21.038 1.00 42.02 102 HIS A CA 11
ATOM 18300 C C . HIS A 1 102 ? 11.025 -13.763 21.401 1.00 53.24 102 HIS A C 11
ATOM 18301 O O . HIS A 1 102 ? 11.924 -13.761 20.557 1.00 52.12 102 HIS A O 11
ATOM 18316 N N . HIS A 1 103 ? 11.216 -13.345 22.651 1.00 15.34 103 HIS A N 11
ATOM 18317 C CA . HIS A 1 103 ? 12.496 -12.775 23.095 1.00 64.22 103 HIS A CA 11
ATOM 18318 C C . HIS A 1 103 ? 13.016 -13.456 24.372 1.00 11.23 103 HIS A C 11
ATOM 18319 O O . HIS A 1 103 ? 12.274 -14.141 25.074 1.00 13.44 103 HIS A O 11
ATOM 18334 N N . HIS A 1 104 ? 14.295 -13.238 24.675 1.00 4.22 104 HIS A N 11
ATOM 18335 C CA . HIS A 1 104 ? 14.939 -13.858 25.840 1.00 21.50 104 HIS A CA 11
ATOM 18336 C C . HIS A 1 104 ? 14.869 -12.958 27.088 1.00 50.15 104 HIS A C 11
ATOM 18337 O O . HIS A 1 104 ? 14.376 -11.832 27.034 1.00 13.23 104 HIS A O 11
ATOM 18352 N N . HIS A 1 105 ? 15.352 -13.479 28.215 1.00 43.33 105 HIS A N 11
ATOM 18353 C CA . HIS A 1 105 ? 15.406 -12.720 29.474 1.00 14.11 105 HIS A CA 11
ATOM 18354 C C . HIS A 1 105 ? 16.857 -12.606 29.990 1.00 10.10 105 HIS A C 11
ATOM 18355 O O . HIS A 1 105 ? 17.489 -11.539 29.800 1.00 37.47 105 HIS A O 11
ATOM 18371 N N . MET A 1 1 ? 37.175 5.143 29.406 1.00 0.00 1 MET A N 12
ATOM 18372 C CA . MET A 1 1 ? 38.287 4.729 28.510 1.00 52.33 1 MET A CA 12
ATOM 18373 C C . MET A 1 1 ? 39.535 4.337 29.315 1.00 75.52 1 MET A C 12
ATOM 18374 O O . MET A 1 1 ? 39.660 4.684 30.489 1.00 14.13 1 MET A O 12
ATOM 18390 N N . ASP A 1 2 ? 40.453 3.614 28.678 1.00 0.22 2 ASP A N 12
ATOM 18391 C CA . ASP A 1 2 ? 41.621 3.060 29.376 1.00 25.31 2 ASP A CA 12
ATOM 18392 C C . ASP A 1 2 ? 42.796 4.060 29.468 1.00 21.41 2 ASP A C 12
ATOM 18393 O O . ASP A 1 2 ? 43.041 4.651 30.522 1.00 32.11 2 ASP A O 12
ATOM 18402 N N . GLN A 1 3 ? 43.521 4.249 28.365 1.00 33.14 3 GLN A N 12
ATOM 18403 C CA . GLN A 1 3 ? 44.766 5.037 28.382 1.00 71.14 3 GLN A CA 12
ATOM 18404 C C . GLN A 1 3 ? 44.531 6.488 27.918 1.00 40.55 3 GLN A C 12
ATOM 18405 O O . GLN A 1 3 ? 44.821 6.844 26.777 1.00 72.22 3 GLN A O 12
ATOM 18419 N N . LYS A 1 4 ? 43.957 7.299 28.809 1.00 12.31 4 LYS A N 12
ATOM 18420 C CA . LYS A 1 4 ? 43.807 8.752 28.604 1.00 23.32 4 LYS A CA 12
ATOM 18421 C C . LYS A 1 4 ? 43.137 9.121 27.257 1.00 42.13 4 LYS A C 12
ATOM 18422 O O . LYS A 1 4 ? 43.245 10.255 26.784 1.00 14.12 4 LYS A O 12
ATOM 18441 N N . SER A 1 5 ? 42.414 8.175 26.662 1.00 33.31 5 SER A N 12
ATOM 18442 C CA . SER A 1 5 ? 41.738 8.412 25.377 1.00 10.53 5 SER A CA 12
ATOM 18443 C C . SER A 1 5 ? 40.643 9.481 25.496 1.00 22.02 5 SER A C 12
ATOM 18444 O O . SER A 1 5 ? 39.953 9.574 26.510 1.00 35.52 5 SER A O 12
ATOM 18452 N N . SER A 1 6 ? 40.487 10.290 24.452 1.00 62.43 6 SER A N 12
ATOM 18453 C CA . SER A 1 6 ? 39.437 11.315 24.421 1.00 65.02 6 SER A CA 12
ATOM 18454 C C . SER A 1 6 ? 38.101 10.726 23.947 1.00 63.11 6 SER A C 12
ATOM 18455 O O . SER A 1 6 ? 37.044 11.343 24.103 1.00 35.33 6 SER A O 12
ATOM 18463 N N . SER A 1 7 ? 38.156 9.524 23.371 1.00 71.01 7 SER A N 12
ATOM 18464 C CA . SER A 1 7 ? 36.954 8.851 22.854 1.00 63.53 7 SER A CA 12
ATOM 18465 C C . SER A 1 7 ? 36.775 7.457 23.472 1.00 54.21 7 SER A C 12
ATOM 18466 O O . SER A 1 7 ? 37.649 6.595 23.344 1.00 14.22 7 SER A O 12
ATOM 18474 N N . PRO A 1 8 ? 35.641 7.214 24.162 1.00 2.24 8 PRO A N 12
ATOM 18475 C CA . PRO A 1 8 ? 35.302 5.874 24.671 1.00 4.21 8 PRO A CA 12
ATOM 18476 C C . PRO A 1 8 ? 34.764 4.959 23.557 1.00 14.34 8 PRO A C 12
ATOM 18477 O O . PRO A 1 8 ? 34.601 3.753 23.741 1.00 3.14 8 PRO A O 12
ATOM 18488 N N . GLN A 1 9 ? 34.505 5.557 22.394 1.00 45.40 9 GLN A N 12
ATOM 18489 C CA . GLN A 1 9 ? 33.980 4.838 21.230 1.00 4.32 9 GLN A CA 12
ATOM 18490 C C . GLN A 1 9 ? 35.102 4.396 20.280 1.00 5.21 9 GLN A C 12
ATOM 18491 O O . GLN A 1 9 ? 36.140 5.056 20.177 1.00 20.43 9 GLN A O 12
ATOM 18505 N N . PRO A 1 10 ? 34.907 3.264 19.576 1.00 3.23 10 PRO A N 12
ATOM 18506 C CA . PRO A 1 10 ? 35.829 2.819 18.522 1.00 63.02 10 PRO A CA 12
ATOM 18507 C C . PRO A 1 10 ? 35.592 3.561 17.194 1.00 32.20 10 PRO A C 12
ATOM 18508 O O . PRO A 1 10 ? 34.592 4.268 17.032 1.00 3.10 10 PRO A O 12
ATOM 18519 N N . ALA A 1 11 ? 36.507 3.400 16.242 1.00 14.02 11 ALA A N 12
ATOM 18520 C CA . ALA A 1 11 ? 36.385 4.066 14.940 1.00 5.21 11 ALA A CA 12
ATOM 18521 C C . ALA A 1 11 ? 35.248 3.461 14.095 1.00 45.32 11 ALA A C 12
ATOM 18522 O O . ALA A 1 11 ? 35.480 2.642 13.203 1.00 52.51 11 ALA A O 12
ATOM 18529 N N . ALA A 1 12 ? 34.015 3.853 14.407 1.00 21.41 12 ALA A N 12
ATOM 18530 C CA . ALA A 1 12 ? 32.832 3.387 13.672 1.00 14.21 12 ALA A CA 12
ATOM 18531 C C . ALA A 1 12 ? 32.315 4.470 12.716 1.00 33.25 12 ALA A C 12
ATOM 18532 O O . ALA A 1 12 ? 31.961 5.571 13.143 1.00 31.34 12 ALA A O 12
ATOM 18539 N N . GLN A 1 13 ? 32.276 4.158 11.424 1.00 72.22 13 GLN A N 12
ATOM 18540 C CA . GLN A 1 13 ? 31.838 5.127 10.412 1.00 35.31 13 GLN A CA 12
ATOM 18541 C C . GLN A 1 13 ? 30.305 5.139 10.262 1.00 60.25 13 GLN A C 12
ATOM 18542 O O . GLN A 1 13 ? 29.626 4.155 10.575 1.00 65.11 13 GLN A O 12
ATOM 18556 N N . ALA A 1 14 ? 29.769 6.267 9.791 1.00 54.54 14 ALA A N 12
ATOM 18557 C CA . ALA A 1 14 ? 28.321 6.418 9.575 1.00 51.13 14 ALA A CA 12
ATOM 18558 C C . ALA A 1 14 ? 27.949 6.284 8.084 1.00 4.43 14 ALA A C 12
ATOM 18559 O O . ALA A 1 14 ? 28.664 6.781 7.213 1.00 3.21 14 ALA A O 12
ATOM 18566 N N . PRO A 1 15 ? 26.822 5.606 7.774 1.00 21.23 15 PRO A N 12
ATOM 18567 C CA . PRO A 1 15 ? 26.351 5.433 6.385 1.00 1.11 15 PRO A CA 12
ATOM 18568 C C . PRO A 1 15 ? 25.687 6.699 5.811 1.00 11.41 15 PRO A C 12
ATOM 18569 O O . PRO A 1 15 ? 25.495 7.691 6.520 1.00 30.14 15 PRO A O 12
ATOM 18580 N N . GLU A 1 16 ? 25.323 6.655 4.526 1.00 20.35 16 GLU A N 12
ATOM 18581 C CA . GLU A 1 16 ? 24.700 7.806 3.853 1.00 12.05 16 GLU A CA 12
ATOM 18582 C C . GLU A 1 16 ? 23.290 8.117 4.383 1.00 70.20 16 GLU A C 12
ATOM 18583 O O . GLU A 1 16 ? 22.695 7.329 5.123 1.00 35.33 16 GLU A O 12
ATOM 18595 N N . THR A 1 17 ? 22.764 9.272 3.970 1.00 44.14 17 THR A N 12
ATOM 18596 C CA . THR A 1 17 ? 21.458 9.774 4.430 1.00 13.12 17 THR A CA 12
ATOM 18597 C C . THR A 1 17 ? 20.330 8.738 4.269 1.00 34.52 17 THR A C 12
ATOM 18598 O O . THR A 1 17 ? 20.298 7.967 3.307 1.00 60.01 17 THR A O 12
ATOM 18609 N N . LYS A 1 18 ? 19.404 8.728 5.225 1.00 60.41 18 LYS A N 12
ATOM 18610 C CA . LYS A 1 18 ? 18.217 7.865 5.168 1.00 73.35 18 LYS A CA 12
ATOM 18611 C C . LYS A 1 18 ? 16.979 8.610 5.690 1.00 0.22 18 LYS A C 12
ATOM 18612 O O . LYS A 1 18 ? 17.056 9.347 6.670 1.00 54.31 18 LYS A O 12
ATOM 18631 N N . GLN A 1 19 ? 15.840 8.430 5.027 1.00 31.01 19 GLN A N 12
ATOM 18632 C CA . GLN A 1 19 ? 14.583 9.040 5.478 1.00 63.13 19 GLN A CA 12
ATOM 18633 C C . GLN A 1 19 ? 13.776 8.054 6.340 1.00 33.41 19 GLN A C 12
ATOM 18634 O O . GLN A 1 19 ? 13.703 6.865 6.032 1.00 3.13 19 GLN A O 12
ATOM 18648 N N . ALA A 1 20 ? 13.171 8.552 7.414 1.00 20.51 20 ALA A N 12
ATOM 18649 C CA . ALA A 1 20 ? 12.431 7.701 8.350 1.00 40.13 20 ALA A CA 12
ATOM 18650 C C . ALA A 1 20 ? 11.074 7.246 7.787 1.00 23.53 20 ALA A C 12
ATOM 18651 O O . ALA A 1 20 ? 10.262 8.063 7.349 1.00 43.02 20 ALA A O 12
ATOM 18658 N N . PHE A 1 21 ? 10.839 5.935 7.808 1.00 65.34 21 PHE A N 12
ATOM 18659 C CA . PHE A 1 21 ? 9.549 5.356 7.408 1.00 22.35 21 PHE A CA 12
ATOM 18660 C C . PHE A 1 21 ? 8.510 5.495 8.534 1.00 52.24 21 PHE A C 12
ATOM 18661 O O . PHE A 1 21 ? 8.665 4.893 9.603 1.00 31.11 21 PHE A O 12
ATOM 18678 N N . PRO A 1 22 ? 7.439 6.287 8.330 1.00 53.13 22 PRO A N 12
ATOM 18679 C CA . PRO A 1 22 ? 6.362 6.401 9.318 1.00 42.12 22 PRO A CA 12
ATOM 18680 C C . PRO A 1 22 ? 5.364 5.232 9.222 1.00 14.05 22 PRO A C 12
ATOM 18681 O O . PRO A 1 22 ? 4.451 5.239 8.396 1.00 13.32 22 PRO A O 12
ATOM 18692 N N . ARG A 1 23 ? 5.532 4.237 10.087 1.00 40.34 23 ARG A N 12
ATOM 18693 C CA . ARG A 1 23 ? 4.679 3.042 10.065 1.00 20.53 23 ARG A CA 12
ATOM 18694 C C . ARG A 1 23 ? 3.326 3.314 10.733 1.00 62.33 23 ARG A C 12
ATOM 18695 O O . ARG A 1 23 ? 2.298 2.794 10.305 1.00 3.51 23 ARG A O 12
ATOM 18716 N N . LYS A 1 24 ? 3.339 4.152 11.767 1.00 4.35 24 LYS A N 12
ATOM 18717 C CA . LYS A 1 24 ? 2.126 4.492 12.524 1.00 54.03 24 LYS A CA 12
ATOM 18718 C C . LYS A 1 24 ? 1.032 5.071 11.609 1.00 71.33 24 LYS A C 12
ATOM 18719 O O . LYS A 1 24 ? -0.138 4.697 11.706 1.00 55.32 24 LYS A O 12
ATOM 18738 N N . PHE A 1 25 ? 1.428 5.972 10.709 1.00 23.24 25 PHE A N 12
ATOM 18739 C CA . PHE A 1 25 ? 0.491 6.603 9.771 1.00 51.03 25 PHE A CA 12
ATOM 18740 C C . PHE A 1 25 ? 0.074 5.651 8.643 1.00 1.21 25 PHE A C 12
ATOM 18741 O O . PHE A 1 25 ? -1.116 5.434 8.408 1.00 44.24 25 PHE A O 12
ATOM 18758 N N . VAL A 1 26 ? 1.059 5.093 7.940 1.00 41.03 26 VAL A N 12
ATOM 18759 C CA . VAL A 1 26 ? 0.791 4.231 6.781 1.00 43.24 26 VAL A CA 12
ATOM 18760 C C . VAL A 1 26 ? -0.054 3.002 7.159 1.00 65.31 26 VAL A C 12
ATOM 18761 O O . VAL A 1 26 ? -1.010 2.656 6.460 1.00 71.13 26 VAL A O 12
ATOM 18774 N N . LEU A 1 27 ? 0.289 2.346 8.269 1.00 13.23 27 LEU A N 12
ATOM 18775 C CA . LEU A 1 27 ? -0.483 1.190 8.746 1.00 5.41 27 LEU A CA 12
ATOM 18776 C C . LEU A 1 27 ? -1.903 1.602 9.175 1.00 20.14 27 LEU A C 12
ATOM 18777 O O . LEU A 1 27 ? -2.841 0.806 9.090 1.00 31.44 27 LEU A O 12
ATOM 18793 N N . ALA A 1 28 ? -2.053 2.846 9.638 1.00 22.32 28 ALA A N 12
ATOM 18794 C CA . ALA A 1 28 ? -3.374 3.393 9.977 1.00 2.22 28 ALA A CA 12
ATOM 18795 C C . ALA A 1 28 ? -4.204 3.656 8.710 1.00 11.21 28 ALA A C 12
ATOM 18796 O O . ALA A 1 28 ? -5.409 3.415 8.681 1.00 4.11 28 ALA A O 12
ATOM 18803 N N . ALA A 1 29 ? -3.550 4.158 7.663 1.00 3.35 29 ALA A N 12
ATOM 18804 C CA . ALA A 1 29 ? -4.197 4.341 6.359 1.00 40.21 29 ALA A CA 12
ATOM 18805 C C . ALA A 1 29 ? -4.565 2.987 5.738 1.00 21.14 29 ALA A C 12
ATOM 18806 O O . ALA A 1 29 ? -5.607 2.839 5.094 1.00 15.24 29 ALA A O 12
ATOM 18813 N N . LEU A 1 30 ? -3.693 2.005 5.953 1.00 41.53 30 LEU A N 12
ATOM 18814 C CA . LEU A 1 30 ? -3.899 0.641 5.464 1.00 31.25 30 LEU A CA 12
ATOM 18815 C C . LEU A 1 30 ? -5.186 0.028 6.033 1.00 34.22 30 LEU A C 12
ATOM 18816 O O . LEU A 1 30 ? -6.099 -0.309 5.285 1.00 61.13 30 LEU A O 12
ATOM 18832 N N . GLU A 1 31 ? -5.268 -0.081 7.362 1.00 65.21 31 GLU A N 12
ATOM 18833 C CA . GLU A 1 31 ? -6.437 -0.693 8.016 1.00 3.13 31 GLU A CA 12
ATOM 18834 C C . GLU A 1 31 ? -7.747 0.044 7.675 1.00 60.42 31 GLU A C 12
ATOM 18835 O O . GLU A 1 31 ? -8.821 -0.560 7.652 1.00 52.21 31 GLU A O 12
ATOM 18847 N N . GLN A 1 32 ? -7.654 1.347 7.410 1.00 62.12 32 GLN A N 12
ATOM 18848 C CA . GLN A 1 32 ? -8.826 2.142 7.018 1.00 34.53 32 GLN A CA 12
ATOM 18849 C C . GLN A 1 32 ? -9.222 1.886 5.554 1.00 31.30 32 GLN A C 12
ATOM 18850 O O . GLN A 1 32 ? -10.351 2.167 5.149 1.00 52.21 32 GLN A O 12
ATOM 18864 N N . SER A 1 33 ? -8.282 1.366 4.768 1.00 31.31 33 SER A N 12
ATOM 18865 C CA . SER A 1 33 ? -8.551 0.975 3.375 1.00 25.23 33 SER A CA 12
ATOM 18866 C C . SER A 1 33 ? -8.827 -0.533 3.276 1.00 72.31 33 SER A C 12
ATOM 18867 O O . SER A 1 33 ? -9.444 -1.004 2.320 1.00 33.31 33 SER A O 12
ATOM 18875 N N . SER A 1 34 ? -8.365 -1.282 4.276 1.00 3.52 34 SER A N 12
ATOM 18876 C CA . SER A 1 34 ? -8.551 -2.738 4.324 1.00 24.23 34 SER A CA 12
ATOM 18877 C C . SER A 1 34 ? -10.008 -3.112 4.614 1.00 30.53 34 SER A C 12
ATOM 18878 O O . SER A 1 34 ? -10.590 -2.667 5.604 1.00 21.32 34 SER A O 12
ATOM 18886 N N . ASP A 1 35 ? -10.590 -3.934 3.747 1.00 11.00 35 ASP A N 12
ATOM 18887 C CA . ASP A 1 35 ? -11.965 -4.407 3.926 1.00 70.01 35 ASP A CA 12
ATOM 18888 C C . ASP A 1 35 ? -12.065 -5.485 5.024 1.00 30.34 35 ASP A C 12
ATOM 18889 O O . ASP A 1 35 ? -11.100 -5.745 5.744 1.00 73.23 35 ASP A O 12
ATOM 18898 N N . ASP A 1 36 ? -13.243 -6.101 5.142 1.00 3.35 36 ASP A N 12
ATOM 18899 C CA . ASP A 1 36 ? -13.507 -7.142 6.151 1.00 22.24 36 ASP A CA 12
ATOM 18900 C C . ASP A 1 36 ? -12.385 -8.204 6.226 1.00 61.33 36 ASP A C 12
ATOM 18901 O O . ASP A 1 36 ? -11.992 -8.629 7.313 1.00 0.43 36 ASP A O 12
ATOM 18910 N N . ALA A 1 37 ? -11.866 -8.615 5.069 1.00 24.41 37 ALA A N 12
ATOM 18911 C CA . ALA A 1 37 ? -10.839 -9.670 5.003 1.00 61.25 37 ALA A CA 12
ATOM 18912 C C . ALA A 1 37 ? -9.431 -9.164 5.376 1.00 22.23 37 ALA A C 12
ATOM 18913 O O . ALA A 1 37 ? -8.456 -9.913 5.304 1.00 43.32 37 ALA A O 12
ATOM 18920 N N . GLY A 1 38 ? -9.328 -7.897 5.770 1.00 61.41 38 GLY A N 12
ATOM 18921 C CA . GLY A 1 38 ? -8.033 -7.319 6.125 1.00 33.22 38 GLY A CA 12
ATOM 18922 C C . GLY A 1 38 ? -7.218 -6.860 4.915 1.00 54.45 38 GLY A C 12
ATOM 18923 O O . GLY A 1 38 ? -6.150 -6.261 5.067 1.00 63.04 38 GLY A O 12
ATOM 18927 N N . TRP A 1 39 ? -7.723 -7.132 3.716 1.00 72.13 39 TRP A N 12
ATOM 18928 C CA . TRP A 1 39 ? -7.030 -6.776 2.472 1.00 22.52 39 TRP A CA 12
ATOM 18929 C C . TRP A 1 39 ? -7.418 -5.378 1.970 1.00 4.20 39 TRP A C 12
ATOM 18930 O O . TRP A 1 39 ? -8.597 -5.016 1.945 1.00 72.44 39 TRP A O 12
ATOM 18951 N N . ALA A 1 40 ? -6.412 -4.597 1.581 1.00 44.30 40 ALA A N 12
ATOM 18952 C CA . ALA A 1 40 ? -6.623 -3.272 0.983 1.00 3.33 40 ALA A CA 12
ATOM 18953 C C . ALA A 1 40 ? -6.048 -3.208 -0.438 1.00 51.34 40 ALA A C 12
ATOM 18954 O O . ALA A 1 40 ? -4.865 -3.477 -0.649 1.00 30.41 40 ALA A O 12
ATOM 18961 N N . ASN A 1 41 ? -6.888 -2.858 -1.409 1.00 24.11 41 ASN A N 12
ATOM 18962 C CA . ASN A 1 41 ? -6.449 -2.720 -2.802 1.00 13.51 41 ASN A CA 12
ATOM 18963 C C . ASN A 1 41 ? -5.442 -1.565 -2.952 1.00 11.44 41 ASN A C 12
ATOM 18964 O O . ASN A 1 41 ? -5.720 -0.433 -2.551 1.00 72.03 41 ASN A O 12
ATOM 18975 N N . LEU A 1 42 ? -4.282 -1.865 -3.547 1.00 4.23 42 LEU A N 12
ATOM 18976 C CA . LEU A 1 42 ? -3.182 -0.897 -3.705 1.00 62.41 42 LEU A CA 12
ATOM 18977 C C . LEU A 1 42 ? -3.659 0.462 -4.257 1.00 72.12 42 LEU A C 12
ATOM 18978 O O . LEU A 1 42 ? -3.232 1.518 -3.781 1.00 55.22 42 LEU A O 12
ATOM 18994 N N . GLY A 1 43 ? -4.543 0.426 -5.260 1.00 10.31 43 GLY A N 12
ATOM 18995 C CA . GLY A 1 43 ? -5.065 1.657 -5.852 1.00 43.01 43 GLY A CA 12
ATOM 18996 C C . GLY A 1 43 ? -5.705 2.593 -4.829 1.00 70.33 43 GLY A C 12
ATOM 18997 O O . GLY A 1 43 ? -5.407 3.788 -4.793 1.00 12.21 43 GLY A O 12
ATOM 19001 N N . ASN A 1 44 ? -6.575 2.044 -3.985 1.00 52.53 44 ASN A N 12
ATOM 19002 C CA . ASN A 1 44 ? -7.246 2.831 -2.945 1.00 55.02 44 ASN A CA 12
ATOM 19003 C C . ASN A 1 44 ? -6.298 3.133 -1.773 1.00 71.11 44 ASN A C 12
ATOM 19004 O O . ASN A 1 44 ? -6.361 4.211 -1.177 1.00 34.33 44 ASN A O 12
ATOM 19015 N N . PHE A 1 45 ? -5.421 2.178 -1.457 1.00 32.52 45 PHE A N 12
ATOM 19016 C CA . PHE A 1 45 ? -4.420 2.348 -0.395 1.00 30.41 45 PHE A CA 12
ATOM 19017 C C . PHE A 1 45 ? -3.559 3.597 -0.630 1.00 41.32 45 PHE A C 12
ATOM 19018 O O . PHE A 1 45 ? -3.439 4.451 0.248 1.00 14.32 45 PHE A O 12
ATOM 19035 N N . GLY A 1 46 ? -2.962 3.694 -1.819 1.00 13.15 46 GLY A N 12
ATOM 19036 C CA . GLY A 1 46 ? -2.135 4.848 -2.156 1.00 11.33 46 GLY A CA 12
ATOM 19037 C C . GLY A 1 46 ? -2.894 6.168 -2.063 1.00 64.02 46 GLY A C 12
ATOM 19038 O O . GLY A 1 46 ? -2.346 7.181 -1.625 1.00 62.30 46 GLY A O 12
ATOM 19042 N N . ASN A 1 47 ? -4.164 6.144 -2.464 1.00 64.01 47 ASN A N 12
ATOM 19043 C CA . ASN A 1 47 ? -5.018 7.333 -2.417 1.00 62.31 47 ASN A CA 12
ATOM 19044 C C . ASN A 1 47 ? -5.250 7.795 -0.965 1.00 20.35 47 ASN A C 12
ATOM 19045 O O . ASN A 1 47 ? -4.943 8.938 -0.609 1.00 64.42 47 ASN A O 12
ATOM 19056 N N . TYR A 1 48 ? -5.772 6.900 -0.122 1.00 3.45 48 TYR A N 12
ATOM 19057 C CA . TYR A 1 48 ? -6.064 7.242 1.277 1.00 75.23 48 TYR A CA 12
ATOM 19058 C C . TYR A 1 48 ? -4.773 7.547 2.058 1.00 72.21 48 TYR A C 12
ATOM 19059 O O . TYR A 1 48 ? -4.754 8.408 2.944 1.00 22.41 48 TYR A O 12
ATOM 19077 N N . LEU A 1 49 ? -3.698 6.836 1.726 1.00 51.11 49 LEU A N 12
ATOM 19078 C CA . LEU A 1 49 ? -2.392 7.056 2.354 1.00 21.21 49 LEU A CA 12
ATOM 19079 C C . LEU A 1 49 ? -1.900 8.493 2.143 1.00 13.01 49 LEU A C 12
ATOM 19080 O O . LEU A 1 49 ? -1.493 9.166 3.093 1.00 4.02 49 LEU A O 12
ATOM 19096 N N . ASN A 1 50 ? -1.953 8.963 0.899 1.00 42.25 50 ASN A N 12
ATOM 19097 C CA . ASN A 1 50 ? -1.455 10.300 0.556 1.00 11.13 50 ASN A CA 12
ATOM 19098 C C . ASN A 1 50 ? -2.286 11.407 1.241 1.00 2.40 50 ASN A C 12
ATOM 19099 O O . ASN A 1 50 ? -1.866 12.561 1.302 1.00 54.24 50 ASN A O 12
ATOM 19110 N N . LYS A 1 51 ? -3.467 11.046 1.754 1.00 13.33 51 LYS A N 12
ATOM 19111 C CA . LYS A 1 51 ? -4.279 11.971 2.559 1.00 33.42 51 LYS A CA 12
ATOM 19112 C C . LYS A 1 51 ? -3.639 12.196 3.937 1.00 34.23 51 LYS A C 12
ATOM 19113 O O . LYS A 1 51 ? -3.547 13.328 4.419 1.00 23.23 51 LYS A O 12
ATOM 19132 N N . LEU A 1 52 ? -3.202 11.108 4.570 1.00 74.33 52 LEU A N 12
ATOM 19133 C CA . LEU A 1 52 ? -2.595 11.176 5.907 1.00 25.40 52 LEU A CA 12
ATOM 19134 C C . LEU A 1 52 ? -1.113 11.577 5.837 1.00 15.21 52 LEU A C 12
ATOM 19135 O O . LEU A 1 52 ? -0.592 12.237 6.740 1.00 12.21 52 LEU A O 12
ATOM 19151 N N . GLN A 1 53 ? -0.434 11.170 4.766 1.00 55.11 53 GLN A N 12
ATOM 19152 C CA . GLN A 1 53 ? 0.988 11.491 4.572 1.00 61.40 53 GLN A CA 12
ATOM 19153 C C . GLN A 1 53 ? 1.267 12.003 3.145 1.00 73.24 53 GLN A C 12
ATOM 19154 O O . GLN A 1 53 ? 1.802 11.274 2.307 1.00 61.24 53 GLN A O 12
ATOM 19168 N N . PRO A 1 54 ? 0.903 13.268 2.842 1.00 53.10 54 PRO A N 12
ATOM 19169 C CA . PRO A 1 54 ? 1.212 13.889 1.540 1.00 61.30 54 PRO A CA 12
ATOM 19170 C C . PRO A 1 54 ? 2.721 14.135 1.371 1.00 22.30 54 PRO A C 12
ATOM 19171 O O . PRO A 1 54 ? 3.258 14.096 0.259 1.00 51.34 54 PRO A O 12
ATOM 19182 N N . ASP A 1 55 ? 3.390 14.382 2.498 1.00 63.54 55 ASP A N 12
ATOM 19183 C CA . ASP A 1 55 ? 4.839 14.593 2.529 1.00 1.11 55 ASP A CA 12
ATOM 19184 C C . ASP A 1 55 ? 5.608 13.288 2.233 1.00 12.31 55 ASP A C 12
ATOM 19185 O O . ASP A 1 55 ? 6.799 13.313 1.913 1.00 14.34 55 ASP A O 12
ATOM 19194 N N . PHE A 1 56 ? 4.917 12.152 2.330 1.00 33.02 56 PHE A N 12
ATOM 19195 C CA . PHE A 1 56 ? 5.539 10.839 2.117 1.00 74.23 56 PHE A CA 12
ATOM 19196 C C . PHE A 1 56 ? 5.501 10.441 0.632 1.00 73.01 56 PHE A C 12
ATOM 19197 O O . PHE A 1 56 ? 4.449 10.090 0.097 1.00 3.43 56 PHE A O 12
ATOM 19214 N N . ASP A 1 57 ? 6.655 10.507 -0.032 1.00 53.52 57 ASP A N 12
ATOM 19215 C CA . ASP A 1 57 ? 6.754 10.180 -1.459 1.00 43.32 57 ASP A CA 12
ATOM 19216 C C . ASP A 1 57 ? 7.850 9.130 -1.723 1.00 3.04 57 ASP A C 12
ATOM 19217 O O . ASP A 1 57 ? 8.923 9.164 -1.121 1.00 21.41 57 ASP A O 12
ATOM 19226 N N . SER A 1 58 ? 7.569 8.212 -2.646 1.00 5.02 58 SER A N 12
ATOM 19227 C CA . SER A 1 58 ? 8.475 7.091 -2.958 1.00 40.15 58 SER A CA 12
ATOM 19228 C C . SER A 1 58 ? 9.816 7.556 -3.544 1.00 55.13 58 SER A C 12
ATOM 19229 O O . SER A 1 58 ? 10.861 6.952 -3.276 1.00 54.43 58 SER A O 12
ATOM 19237 N N . ARG A 1 59 ? 9.794 8.629 -4.337 1.00 31.44 59 ARG A N 12
ATOM 19238 C CA . ARG A 1 59 ? 11.008 9.124 -4.999 1.00 33.42 59 ARG A CA 12
ATOM 19239 C C . ARG A 1 59 ? 12.065 9.560 -3.971 1.00 13.42 59 ARG A C 12
ATOM 19240 O O . ARG A 1 59 ? 13.262 9.555 -4.259 1.00 55.32 59 ARG A O 12
ATOM 19261 N N . LEU A 1 60 ? 11.610 9.918 -2.770 1.00 30.11 60 LEU A N 12
ATOM 19262 C CA . LEU A 1 60 ? 12.506 10.333 -1.678 1.00 35.43 60 LEU A CA 12
ATOM 19263 C C . LEU A 1 60 ? 13.412 9.178 -1.222 1.00 63.51 60 LEU A C 12
ATOM 19264 O O . LEU A 1 60 ? 14.458 9.396 -0.610 1.00 74.31 60 LEU A O 12
ATOM 19280 N N . TYR A 1 61 ? 12.985 7.950 -1.506 1.00 11.52 61 TYR A N 12
ATOM 19281 C CA . TYR A 1 61 ? 13.736 6.748 -1.124 1.00 43.43 61 TYR A CA 12
ATOM 19282 C C . TYR A 1 61 ? 14.379 6.075 -2.351 1.00 50.04 61 TYR A C 12
ATOM 19283 O O . TYR A 1 61 ? 14.893 4.960 -2.266 1.00 64.04 61 TYR A O 12
ATOM 19301 N N . GLY A 1 62 ? 14.356 6.768 -3.490 1.00 31.13 62 GLY A N 12
ATOM 19302 C CA . GLY A 1 62 ? 14.929 6.223 -4.720 1.00 40.43 62 GLY A CA 12
ATOM 19303 C C . GLY A 1 62 ? 14.011 5.245 -5.453 1.00 15.41 62 GLY A C 12
ATOM 19304 O O . GLY A 1 62 ? 14.450 4.545 -6.367 1.00 63.04 62 GLY A O 12
ATOM 19308 N N . TYR A 1 63 ? 12.739 5.189 -5.057 1.00 74.25 63 TYR A N 12
ATOM 19309 C CA . TYR A 1 63 ? 11.760 4.307 -5.710 1.00 75.05 63 TYR A CA 12
ATOM 19310 C C . TYR A 1 63 ? 10.873 5.090 -6.689 1.00 32.41 63 TYR A C 12
ATOM 19311 O O . TYR A 1 63 ? 10.363 6.161 -6.362 1.00 34.53 63 TYR A O 12
ATOM 19329 N N . LYS A 1 64 ? 10.689 4.539 -7.889 1.00 74.11 64 LYS A N 12
ATOM 19330 C CA . LYS A 1 64 ? 9.974 5.234 -8.968 1.00 24.22 64 LYS A CA 12
ATOM 19331 C C . LYS A 1 64 ? 8.451 5.267 -8.750 1.00 21.44 64 LYS A C 12
ATOM 19332 O O . LYS A 1 64 ? 7.741 6.023 -9.418 1.00 13.33 64 LYS A O 12
ATOM 19351 N N . LYS A 1 65 ? 7.949 4.439 -7.834 1.00 53.44 65 LYS A N 12
ATOM 19352 C CA . LYS A 1 65 ? 6.523 4.455 -7.475 1.00 60.44 65 LYS A CA 12
ATOM 19353 C C . LYS A 1 65 ? 6.244 3.655 -6.192 1.00 42.12 65 LYS A C 12
ATOM 19354 O O . LYS A 1 65 ? 7.025 2.785 -5.801 1.00 52.15 65 LYS A O 12
ATOM 19373 N N . LEU A 1 66 ? 5.107 3.953 -5.561 1.00 74.32 66 LEU A N 12
ATOM 19374 C CA . LEU A 1 66 ? 4.724 3.336 -4.283 1.00 64.24 66 LEU A CA 12
ATOM 19375 C C . LEU A 1 66 ? 4.645 1.803 -4.381 1.00 33.33 66 LEU A C 12
ATOM 19376 O O . LEU A 1 66 ? 5.015 1.095 -3.445 1.00 52.11 66 LEU A O 12
ATOM 19392 N N . SER A 1 67 ? 4.168 1.304 -5.521 1.00 52.33 67 SER A N 12
ATOM 19393 C CA . SER A 1 67 ? 4.039 -0.145 -5.756 1.00 22.32 67 SER A CA 12
ATOM 19394 C C . SER A 1 67 ? 5.355 -0.888 -5.479 1.00 5.12 67 SER A C 12
ATOM 19395 O O . SER A 1 67 ? 5.359 -1.997 -4.946 1.00 34.53 67 SER A O 12
ATOM 19403 N N . ASP A 1 68 ? 6.472 -0.258 -5.840 1.00 31.33 68 ASP A N 12
ATOM 19404 C CA . ASP A 1 68 ? 7.800 -0.860 -5.669 1.00 44.21 68 ASP A CA 12
ATOM 19405 C C . ASP A 1 68 ? 8.315 -0.668 -4.228 1.00 34.32 68 ASP A C 12
ATOM 19406 O O . ASP A 1 68 ? 8.997 -1.536 -3.676 1.00 33.30 68 ASP A O 12
ATOM 19415 N N . LEU A 1 69 ? 7.963 0.466 -3.624 1.00 62.51 69 LEU A N 12
ATOM 19416 C CA . LEU A 1 69 ? 8.357 0.770 -2.241 1.00 4.14 69 LEU A CA 12
ATOM 19417 C C . LEU A 1 69 ? 7.682 -0.179 -1.236 1.00 61.24 69 LEU A C 12
ATOM 19418 O O . LEU A 1 69 ? 8.342 -0.744 -0.360 1.00 52.30 69 LEU A O 12
ATOM 19434 N N . VAL A 1 70 ? 6.367 -0.347 -1.367 1.00 63.42 70 VAL A N 12
ATOM 19435 C CA . VAL A 1 70 ? 5.596 -1.205 -0.456 1.00 20.11 70 VAL A CA 12
ATOM 19436 C C . VAL A 1 70 ? 6.177 -2.627 -0.388 1.00 22.15 70 VAL A C 12
ATOM 19437 O O . VAL A 1 70 ? 6.481 -3.133 0.693 1.00 72.45 70 VAL A O 12
ATOM 19450 N N . LYS A 1 71 ? 6.345 -3.262 -1.549 1.00 62.13 71 LYS A N 12
ATOM 19451 C CA . LYS A 1 71 ? 6.910 -4.615 -1.606 1.00 2.15 71 LYS A CA 12
ATOM 19452 C C . LYS A 1 71 ? 8.376 -4.636 -1.140 1.00 33.33 71 LYS A C 12
ATOM 19453 O O . LYS A 1 71 ? 8.893 -5.679 -0.749 1.00 73.12 71 LYS A O 12
ATOM 19472 N N . ALA A 1 72 ? 9.043 -3.483 -1.189 1.00 14.45 72 ALA A N 12
ATOM 19473 C CA . ALA A 1 72 ? 10.423 -3.369 -0.710 1.00 24.43 72 ALA A CA 12
ATOM 19474 C C . ALA A 1 72 ? 10.489 -3.358 0.825 1.00 50.14 72 ALA A C 12
ATOM 19475 O O . ALA A 1 72 ? 11.527 -3.661 1.415 1.00 61.21 72 ALA A O 12
ATOM 19482 N N . ARG A 1 73 ? 9.378 -2.999 1.468 1.00 35.35 73 ARG A N 12
ATOM 19483 C CA . ARG A 1 73 ? 9.311 -2.943 2.934 1.00 1.42 73 ARG A CA 12
ATOM 19484 C C . ARG A 1 73 ? 8.356 -4.011 3.493 1.00 61.14 73 ARG A C 12
ATOM 19485 O O . ARG A 1 73 ? 7.516 -3.724 4.351 1.00 35.00 73 ARG A O 12
ATOM 19506 N N . THR A 1 74 ? 8.518 -5.255 3.026 1.00 40.31 74 THR A N 12
ATOM 19507 C CA . THR A 1 74 ? 7.702 -6.388 3.506 1.00 34.11 74 THR A CA 12
ATOM 19508 C C . THR A 1 74 ? 7.784 -6.551 5.029 1.00 21.43 74 THR A C 12
ATOM 19509 O O . THR A 1 74 ? 6.965 -7.241 5.638 1.00 62.15 74 THR A O 12
ATOM 19520 N N . ASP A 1 75 ? 8.794 -5.925 5.630 1.00 53.21 75 ASP A N 12
ATOM 19521 C CA . ASP A 1 75 ? 8.927 -5.860 7.085 1.00 33.13 75 ASP A CA 12
ATOM 19522 C C . ASP A 1 75 ? 7.628 -5.348 7.735 1.00 41.42 75 ASP A C 12
ATOM 19523 O O . ASP A 1 75 ? 7.091 -5.966 8.658 1.00 72.52 75 ASP A O 12
ATOM 19532 N N . LEU A 1 76 ? 7.125 -4.229 7.221 1.00 74.44 76 LEU A N 12
ATOM 19533 C CA . LEU A 1 76 ? 5.903 -3.604 7.736 1.00 1.35 76 LEU A CA 12
ATOM 19534 C C . LEU A 1 76 ? 4.663 -4.025 6.932 1.00 74.43 76 LEU A C 12
ATOM 19535 O O . LEU A 1 76 ? 3.601 -4.299 7.499 1.00 53.10 76 LEU A O 12
ATOM 19551 N N . PHE A 1 77 ? 4.805 -4.067 5.609 1.00 4.54 77 PHE A N 12
ATOM 19552 C CA . PHE A 1 77 ? 3.662 -4.279 4.715 1.00 41.43 77 PHE A CA 12
ATOM 19553 C C . PHE A 1 77 ? 3.660 -5.693 4.114 1.00 3.14 77 PHE A C 12
ATOM 19554 O O . PHE A 1 77 ? 4.620 -6.105 3.465 1.00 44.22 77 PHE A O 12
ATOM 19571 N N . VAL A 1 78 ? 2.575 -6.432 4.325 1.00 22.30 78 VAL A N 12
ATOM 19572 C CA . VAL A 1 78 ? 2.414 -7.750 3.704 1.00 54.11 78 VAL A CA 12
ATOM 19573 C C . VAL A 1 78 ? 1.791 -7.607 2.310 1.00 42.13 78 VAL A C 12
ATOM 19574 O O . VAL A 1 78 ? 0.680 -7.088 2.170 1.00 61.23 78 VAL A O 12
ATOM 19587 N N . THR A 1 79 ? 2.496 -8.075 1.282 1.00 1.31 79 THR A N 12
ATOM 19588 C CA . THR A 1 79 ? 2.041 -7.902 -0.103 1.00 1.31 79 THR A CA 12
ATOM 19589 C C . THR A 1 79 ? 1.705 -9.247 -0.755 1.00 53.54 79 THR A C 12
ATOM 19590 O O . THR A 1 79 ? 2.531 -10.160 -0.773 1.00 75.11 79 THR A O 12
ATOM 19601 N N . GLU A 1 80 ? 0.499 -9.350 -1.315 1.00 52.14 80 GLU A N 12
ATOM 19602 C CA . GLU A 1 80 ? 0.044 -10.567 -2.010 1.00 11.22 80 GLU A CA 12
ATOM 19603 C C . GLU A 1 80 ? -0.942 -10.203 -3.134 1.00 61.42 80 GLU A C 12
ATOM 19604 O O . GLU A 1 80 ? -1.845 -9.382 -2.946 1.00 21.42 80 GLU A O 12
ATOM 19616 N N . GLU A 1 81 ? -0.768 -10.812 -4.300 1.00 31.41 81 GLU A N 12
ATOM 19617 C CA . GLU A 1 81 ? -1.564 -10.460 -5.479 1.00 65.41 81 GLU A CA 12
ATOM 19618 C C . GLU A 1 81 ? -2.867 -11.274 -5.556 1.00 31.32 81 GLU A C 12
ATOM 19619 O O . GLU A 1 81 ? -2.871 -12.491 -5.361 1.00 31.53 81 GLU A O 12
ATOM 19631 N N . ARG A 1 82 ? -3.969 -10.591 -5.864 1.00 31.01 82 ARG A N 12
ATOM 19632 C CA . ARG A 1 82 ? -5.284 -11.230 -6.002 1.00 60.40 82 ARG A CA 12
ATOM 19633 C C . ARG A 1 82 ? -5.876 -10.942 -7.392 1.00 44.13 82 ARG A C 12
ATOM 19634 O O . ARG A 1 82 ? -5.832 -9.809 -7.867 1.00 21.13 82 ARG A O 12
ATOM 19655 N N . GLN A 1 83 ? -6.426 -11.962 -8.048 1.00 63.53 83 GLN A N 12
ATOM 19656 C CA . GLN A 1 83 ? -7.031 -11.776 -9.375 1.00 41.44 83 GLN A CA 12
ATOM 19657 C C . GLN A 1 83 ? -8.446 -11.187 -9.245 1.00 22.35 83 GLN A C 12
ATOM 19658 O O . GLN A 1 83 ? -9.244 -11.638 -8.421 1.00 1.03 83 GLN A O 12
ATOM 19672 N N . VAL A 1 84 ? -8.763 -10.208 -10.089 1.00 35.10 84 VAL A N 12
ATOM 19673 C CA . VAL A 1 84 ? -9.976 -9.396 -9.920 1.00 23.03 84 VAL A CA 12
ATOM 19674 C C . VAL A 1 84 ? -11.210 -10.010 -10.617 1.00 62.45 84 VAL A C 12
ATOM 19675 O O . VAL A 1 84 ? -11.241 -10.137 -11.843 1.00 3.30 84 VAL A O 12
ATOM 19688 N N . PRO A 1 85 ? -12.249 -10.397 -9.838 1.00 62.43 85 PRO A N 12
ATOM 19689 C CA . PRO A 1 85 ? -13.515 -10.921 -10.394 1.00 32.22 85 PRO A CA 12
ATOM 19690 C C . PRO A 1 85 ? -14.179 -9.938 -11.374 1.00 21.53 85 PRO A C 12
ATOM 19691 O O . PRO A 1 85 ? -14.379 -8.762 -11.052 1.00 61.53 85 PRO A O 12
ATOM 19702 N N . GLY A 1 86 ? -14.519 -10.420 -12.567 1.00 14.33 86 GLY A N 12
ATOM 19703 C CA . GLY A 1 86 ? -15.062 -9.550 -13.607 1.00 3.41 86 GLY A CA 12
ATOM 19704 C C . GLY A 1 86 ? -13.975 -8.999 -14.524 1.00 44.32 86 GLY A C 12
ATOM 19705 O O . GLY A 1 86 ? -14.258 -8.272 -15.480 1.00 35.03 86 GLY A O 12
ATOM 19709 N N . SER A 1 87 ? -12.727 -9.349 -14.221 1.00 52.30 87 SER A N 12
ATOM 19710 C CA . SER A 1 87 ? -11.569 -8.942 -15.025 1.00 52.51 87 SER A CA 12
ATOM 19711 C C . SER A 1 87 ? -10.572 -10.101 -15.145 1.00 5.32 87 SER A C 12
ATOM 19712 O O . SER A 1 87 ? -10.561 -11.013 -14.315 1.00 65.15 87 SER A O 12
ATOM 19720 N N . THR A 1 88 ? -9.738 -10.076 -16.179 1.00 60.53 88 THR A N 12
ATOM 19721 C CA . THR A 1 88 ? -8.722 -11.125 -16.366 1.00 42.50 88 THR A CA 12
ATOM 19722 C C . THR A 1 88 ? -7.408 -10.762 -15.668 1.00 53.30 88 THR A C 12
ATOM 19723 O O . THR A 1 88 ? -6.621 -11.641 -15.313 1.00 5.24 88 THR A O 12
ATOM 19734 N N . GLN A 1 89 ? -7.179 -9.464 -15.476 1.00 33.33 89 GLN A N 12
ATOM 19735 C CA . GLN A 1 89 ? -5.943 -8.981 -14.853 1.00 54.51 89 GLN A CA 12
ATOM 19736 C C . GLN A 1 89 ? -5.943 -9.205 -13.331 1.00 63.33 89 GLN A C 12
ATOM 19737 O O . GLN A 1 89 ? -6.996 -9.365 -12.704 1.00 13.20 89 GLN A O 12
ATOM 19751 N N . LYS A 1 90 ? -4.751 -9.209 -12.743 1.00 72.23 90 LYS A N 12
ATOM 19752 C CA . LYS A 1 90 ? -4.600 -9.357 -11.293 1.00 3.45 90 LYS A CA 12
ATOM 19753 C C . LYS A 1 90 ? -4.152 -8.031 -10.651 1.00 1.34 90 LYS A C 12
ATOM 19754 O O . LYS A 1 90 ? -3.441 -7.238 -11.270 1.00 13.31 90 LYS A O 12
ATOM 19773 N N . ALA A 1 91 ? -4.582 -7.790 -9.417 1.00 14.31 91 ALA A N 12
ATOM 19774 C CA . ALA A 1 91 ? -4.217 -6.568 -8.688 1.00 33.14 91 ALA A CA 12
ATOM 19775 C C . ALA A 1 91 ? -3.485 -6.896 -7.379 1.00 14.50 91 ALA A C 12
ATOM 19776 O O . ALA A 1 91 ? -3.523 -8.030 -6.900 1.00 61.30 91 ALA A O 12
ATOM 19783 N N . LEU A 1 92 ? -2.818 -5.899 -6.802 1.00 64.50 92 LEU A N 12
ATOM 19784 C CA . LEU A 1 92 ? -2.081 -6.088 -5.550 1.00 1.35 92 LEU A CA 12
ATOM 19785 C C . LEU A 1 92 ? -2.906 -5.635 -4.335 1.00 33.43 92 LEU A C 12
ATOM 19786 O O . LEU A 1 92 ? -3.364 -4.494 -4.265 1.00 54.42 92 LEU A O 12
ATOM 19802 N N . TYR A 1 93 ? -3.098 -6.546 -3.383 1.00 2.14 93 TYR A N 12
ATOM 19803 C CA . TYR A 1 93 ? -3.772 -6.228 -2.118 1.00 74.31 93 TYR A CA 12
ATOM 19804 C C . TYR A 1 93 ? -2.789 -6.316 -0.943 1.00 44.51 93 TYR A C 12
ATOM 19805 O O . TYR A 1 93 ? -1.866 -7.138 -0.948 1.00 63.34 93 TYR A O 12
ATOM 19823 N N . LEU A 1 94 ? -2.984 -5.460 0.059 1.00 73.32 94 LEU A N 12
ATOM 19824 C CA . LEU A 1 94 ? -2.026 -5.328 1.166 1.00 33.15 94 LEU A CA 12
ATOM 19825 C C . LEU A 1 94 ? -2.676 -5.570 2.538 1.00 15.30 94 LEU A C 12
ATOM 19826 O O . LEU A 1 94 ? -3.867 -5.314 2.730 1.00 11.35 94 LEU A O 12
ATOM 19842 N N . ARG A 1 95 ? -1.877 -6.057 3.488 1.00 14.11 95 ARG A N 12
ATOM 19843 C CA . ARG A 1 95 ? -2.312 -6.192 4.886 1.00 21.33 95 ARG A CA 12
ATOM 19844 C C . ARG A 1 95 ? -1.137 -5.957 5.854 1.00 50.25 95 ARG A C 12
ATOM 19845 O O . ARG A 1 95 ? 0.027 -6.032 5.463 1.00 4.22 95 ARG A O 12
ATOM 19866 N N . ALA A 1 96 ? -1.448 -5.661 7.116 1.00 43.12 96 ALA A N 12
ATOM 19867 C CA . ALA A 1 96 ? -0.424 -5.295 8.108 1.00 61.51 96 ALA A CA 12
ATOM 19868 C C . ALA A 1 96 ? 0.361 -6.512 8.632 1.00 53.11 96 ALA A C 12
ATOM 19869 O O . ALA A 1 96 ? -0.168 -7.622 8.726 1.00 5.44 96 ALA A O 12
ATOM 19876 N N . LYS A 1 97 ? 1.632 -6.291 8.970 1.00 34.45 97 LYS A N 12
ATOM 19877 C CA . LYS A 1 97 ? 2.472 -7.341 9.556 1.00 52.42 97 LYS A CA 12
ATOM 19878 C C . LYS A 1 97 ? 2.164 -7.524 11.052 1.00 11.51 97 LYS A C 12
ATOM 19879 O O . LYS A 1 97 ? 2.633 -6.758 11.898 1.00 70.11 97 LYS A O 12
ATOM 19898 N N . LEU A 1 98 ? 1.364 -8.537 11.368 1.00 63.45 98 LEU A N 12
ATOM 19899 C CA . LEU A 1 98 ? 0.991 -8.828 12.757 1.00 51.12 98 LEU A CA 12
ATOM 19900 C C . LEU A 1 98 ? 1.737 -10.064 13.289 1.00 64.55 98 LEU A C 12
ATOM 19901 O O . LEU A 1 98 ? 1.570 -11.173 12.778 1.00 73.43 98 LEU A O 12
ATOM 19917 N N . GLU A 1 99 ? 2.557 -9.868 14.321 1.00 2.12 99 GLU A N 12
ATOM 19918 C CA . GLU A 1 99 ? 3.362 -10.959 14.892 1.00 1.34 99 GLU A CA 12
ATOM 19919 C C . GLU A 1 99 ? 2.501 -11.989 15.650 1.00 44.14 99 GLU A C 12
ATOM 19920 O O . GLU A 1 99 ? 2.878 -13.157 15.771 1.00 34.35 99 GLU A O 12
ATOM 19932 N N . HIS A 1 100 ? 1.330 -11.561 16.128 1.00 13.03 100 HIS A N 12
ATOM 19933 C CA . HIS A 1 100 ? 0.477 -12.401 16.992 1.00 1.20 100 HIS A CA 12
ATOM 19934 C C . HIS A 1 100 ? -0.204 -13.579 16.251 1.00 71.45 100 HIS A C 12
ATOM 19935 O O . HIS A 1 100 ? -1.259 -14.054 16.673 1.00 11.22 100 HIS A O 12
ATOM 19950 N N . HIS A 1 101 ? 0.406 -14.061 15.165 1.00 73.12 101 HIS A N 12
ATOM 19951 C CA . HIS A 1 101 ? -0.048 -15.301 14.512 1.00 10.11 101 HIS A CA 12
ATOM 19952 C C . HIS A 1 101 ? 1.136 -16.110 13.944 1.00 65.00 101 HIS A C 12
ATOM 19953 O O . HIS A 1 101 ? 1.029 -16.741 12.891 1.00 72.11 101 HIS A O 12
ATOM 19968 N N . HIS A 1 102 ? 2.264 -16.087 14.660 1.00 63.32 102 HIS A N 12
ATOM 19969 C CA . HIS A 1 102 ? 3.420 -16.933 14.327 1.00 64.42 102 HIS A CA 12
ATOM 19970 C C . HIS A 1 102 ? 3.357 -18.274 15.077 1.00 55.44 102 HIS A C 12
ATOM 19971 O O . HIS A 1 102 ? 3.416 -18.309 16.307 1.00 45.33 102 HIS A O 12
ATOM 19986 N N . HIS A 1 103 ? 3.244 -19.371 14.331 1.00 1.32 103 HIS A N 12
ATOM 19987 C CA . HIS A 1 103 ? 3.173 -20.713 14.922 1.00 32.50 103 HIS A CA 12
ATOM 19988 C C . HIS A 1 103 ? 4.560 -21.218 15.356 1.00 64.51 103 HIS A C 12
ATOM 19989 O O . HIS A 1 103 ? 5.478 -21.311 14.543 1.00 62.41 103 HIS A O 12
ATOM 20004 N N . HIS A 1 104 ? 4.700 -21.553 16.637 1.00 52.45 104 HIS A N 12
ATOM 20005 C CA . HIS A 1 104 ? 5.955 -22.111 17.161 1.00 21.15 104 HIS A CA 12
ATOM 20006 C C . HIS A 1 104 ? 6.143 -23.580 16.731 1.00 12.35 104 HIS A C 12
ATOM 20007 O O . HIS A 1 104 ? 5.180 -24.261 16.375 1.00 1.11 104 HIS A O 12
ATOM 20022 N N . HIS A 1 105 ? 7.385 -24.060 16.793 1.00 22.04 105 HIS A N 12
ATOM 20023 C CA . HIS A 1 105 ? 7.740 -25.415 16.330 1.00 31.23 105 HIS A CA 12
ATOM 20024 C C . HIS A 1 105 ? 6.889 -26.522 17.001 1.00 71.20 105 HIS A C 12
ATOM 20025 O O . HIS A 1 105 ? 7.049 -26.751 18.220 1.00 37.45 105 HIS A O 12
ATOM 20041 N N . MET A 1 1 ? 8.940 23.935 -22.664 1.00 72.32 1 MET A N 13
ATOM 20042 C CA . MET A 1 1 ? 10.300 23.333 -22.638 1.00 11.40 1 MET A CA 13
ATOM 20043 C C . MET A 1 1 ? 10.216 21.802 -22.720 1.00 53.30 1 MET A C 13
ATOM 20044 O O . MET A 1 1 ? 9.244 21.202 -22.263 1.00 42.31 1 MET A O 13
ATOM 20060 N N . ASP A 1 2 ? 11.235 21.175 -23.301 1.00 31.25 2 ASP A N 13
ATOM 20061 C CA . ASP A 1 2 ? 11.253 19.717 -23.483 1.00 34.40 2 ASP A CA 13
ATOM 20062 C C . ASP A 1 2 ? 11.261 18.962 -22.139 1.00 12.02 2 ASP A C 13
ATOM 20063 O O . ASP A 1 2 ? 11.970 19.332 -21.199 1.00 62.15 2 ASP A O 13
ATOM 20072 N N . GLN A 1 3 ? 10.466 17.898 -22.055 1.00 12.24 3 GLN A N 13
ATOM 20073 C CA . GLN A 1 3 ? 10.403 17.061 -20.853 1.00 71.40 3 GLN A CA 13
ATOM 20074 C C . GLN A 1 3 ? 10.607 15.577 -21.208 1.00 61.32 3 GLN A C 13
ATOM 20075 O O . GLN A 1 3 ? 9.728 14.926 -21.778 1.00 31.32 3 GLN A O 13
ATOM 20089 N N . LYS A 1 4 ? 11.789 15.058 -20.884 1.00 72.43 4 LYS A N 13
ATOM 20090 C CA . LYS A 1 4 ? 12.146 13.669 -21.200 1.00 33.12 4 LYS A CA 13
ATOM 20091 C C . LYS A 1 4 ? 12.771 12.968 -19.984 1.00 70.33 4 LYS A C 13
ATOM 20092 O O . LYS A 1 4 ? 13.827 13.376 -19.492 1.00 52.53 4 LYS A O 13
ATOM 20111 N N . SER A 1 5 ? 12.113 11.914 -19.505 1.00 61.34 5 SER A N 13
ATOM 20112 C CA . SER A 1 5 ? 12.598 11.151 -18.345 1.00 5.25 5 SER A CA 13
ATOM 20113 C C . SER A 1 5 ? 13.801 10.266 -18.714 1.00 72.00 5 SER A C 13
ATOM 20114 O O . SER A 1 5 ? 13.660 9.068 -18.968 1.00 72.50 5 SER A O 13
ATOM 20122 N N . SER A 1 6 ? 14.982 10.879 -18.769 1.00 72.25 6 SER A N 13
ATOM 20123 C CA . SER A 1 6 ? 16.230 10.161 -19.073 1.00 21.31 6 SER A CA 13
ATOM 20124 C C . SER A 1 6 ? 17.052 9.927 -17.798 1.00 4.52 6 SER A C 13
ATOM 20125 O O . SER A 1 6 ? 17.233 10.841 -16.991 1.00 53.40 6 SER A O 13
ATOM 20133 N N . SER A 1 7 ? 17.556 8.707 -17.621 1.00 4.31 7 SER A N 13
ATOM 20134 C CA . SER A 1 7 ? 18.341 8.356 -16.429 1.00 71.52 7 SER A CA 13
ATOM 20135 C C . SER A 1 7 ? 19.846 8.253 -16.740 1.00 1.15 7 SER A C 13
ATOM 20136 O O . SER A 1 7 ? 20.298 7.292 -17.371 1.00 51.12 7 SER A O 13
ATOM 20144 N N . PRO A 1 8 ? 20.648 9.256 -16.318 1.00 50.25 8 PRO A N 13
ATOM 20145 C CA . PRO A 1 8 ? 22.111 9.191 -16.430 1.00 33.20 8 PRO A CA 13
ATOM 20146 C C . PRO A 1 8 ? 22.704 8.177 -15.438 1.00 4.12 8 PRO A C 13
ATOM 20147 O O . PRO A 1 8 ? 22.934 8.488 -14.265 1.00 5.24 8 PRO A O 13
ATOM 20158 N N . GLN A 1 9 ? 22.921 6.953 -15.910 1.00 13.33 9 GLN A N 13
ATOM 20159 C CA . GLN A 1 9 ? 23.324 5.846 -15.039 1.00 42.01 9 GLN A CA 13
ATOM 20160 C C . GLN A 1 9 ? 24.852 5.757 -14.873 1.00 40.45 9 GLN A C 13
ATOM 20161 O O . GLN A 1 9 ? 25.581 5.503 -15.840 1.00 63.14 9 GLN A O 13
ATOM 20175 N N . PRO A 1 10 ? 25.361 5.984 -13.644 1.00 32.41 10 PRO A N 13
ATOM 20176 C CA . PRO A 1 10 ? 26.787 5.857 -13.336 1.00 24.35 10 PRO A CA 13
ATOM 20177 C C . PRO A 1 10 ? 27.175 4.438 -12.882 1.00 50.53 10 PRO A C 13
ATOM 20178 O O . PRO A 1 10 ? 26.324 3.652 -12.458 1.00 75.51 10 PRO A O 13
ATOM 20189 N N . ALA A 1 11 ? 28.461 4.115 -12.974 1.00 22.32 11 ALA A N 13
ATOM 20190 C CA . ALA A 1 11 ? 28.970 2.821 -12.506 1.00 60.02 11 ALA A CA 13
ATOM 20191 C C . ALA A 1 11 ? 29.157 2.819 -10.981 1.00 52.20 11 ALA A C 13
ATOM 20192 O O . ALA A 1 11 ? 29.044 1.780 -10.324 1.00 51.22 11 ALA A O 13
ATOM 20199 N N . ALA A 1 12 ? 29.447 3.993 -10.424 1.00 14.41 12 ALA A N 13
ATOM 20200 C CA . ALA A 1 12 ? 29.636 4.147 -8.977 1.00 3.53 12 ALA A CA 13
ATOM 20201 C C . ALA A 1 12 ? 28.405 4.788 -8.314 1.00 40.25 12 ALA A C 13
ATOM 20202 O O . ALA A 1 12 ? 27.952 5.858 -8.726 1.00 21.11 12 ALA A O 13
ATOM 20209 N N . GLN A 1 13 ? 27.876 4.135 -7.282 1.00 53.01 13 GLN A N 13
ATOM 20210 C CA . GLN A 1 13 ? 26.682 4.621 -6.574 1.00 22.24 13 GLN A CA 13
ATOM 20211 C C . GLN A 1 13 ? 27.055 5.596 -5.442 1.00 74.51 13 GLN A C 13
ATOM 20212 O O . GLN A 1 13 ? 28.123 5.478 -4.832 1.00 15.35 13 GLN A O 13
ATOM 20226 N N . ALA A 1 14 ? 26.172 6.554 -5.157 1.00 41.31 14 ALA A N 13
ATOM 20227 C CA . ALA A 1 14 ? 26.430 7.564 -4.122 1.00 14.24 14 ALA A CA 13
ATOM 20228 C C . ALA A 1 14 ? 25.548 7.353 -2.877 1.00 23.04 14 ALA A C 13
ATOM 20229 O O . ALA A 1 14 ? 24.331 7.202 -2.988 1.00 50.40 14 ALA A O 13
ATOM 20236 N N . PRO A 1 15 ? 26.151 7.326 -1.668 1.00 73.45 15 PRO A N 13
ATOM 20237 C CA . PRO A 1 15 ? 25.396 7.211 -0.404 1.00 10.35 15 PRO A CA 13
ATOM 20238 C C . PRO A 1 15 ? 24.554 8.471 -0.107 1.00 35.04 15 PRO A C 13
ATOM 20239 O O . PRO A 1 15 ? 25.080 9.498 0.324 1.00 61.12 15 PRO A O 13
ATOM 20250 N N . GLU A 1 16 ? 23.247 8.386 -0.355 1.00 50.31 16 GLU A N 13
ATOM 20251 C CA . GLU A 1 16 ? 22.340 9.531 -0.177 1.00 73.12 16 GLU A CA 13
ATOM 20252 C C . GLU A 1 16 ? 21.528 9.438 1.129 1.00 25.45 16 GLU A C 13
ATOM 20253 O O . GLU A 1 16 ? 21.704 8.512 1.922 1.00 12.20 16 GLU A O 13
ATOM 20265 N N . THR A 1 17 ? 20.639 10.407 1.343 1.00 73.21 17 THR A N 13
ATOM 20266 C CA . THR A 1 17 ? 19.842 10.486 2.578 1.00 63.11 17 THR A CA 13
ATOM 20267 C C . THR A 1 17 ? 18.670 9.491 2.587 1.00 53.33 17 THR A C 13
ATOM 20268 O O . THR A 1 17 ? 17.979 9.314 1.582 1.00 22.12 17 THR A O 13
ATOM 20279 N N . LYS A 1 18 ? 18.444 8.847 3.733 1.00 4.40 18 LYS A N 13
ATOM 20280 C CA . LYS A 1 18 ? 17.306 7.935 3.908 1.00 54.12 18 LYS A CA 13
ATOM 20281 C C . LYS A 1 18 ? 16.209 8.583 4.768 1.00 12.23 18 LYS A C 13
ATOM 20282 O O . LYS A 1 18 ? 16.468 9.037 5.887 1.00 12.01 18 LYS A O 13
ATOM 20301 N N . GLN A 1 19 ? 14.988 8.628 4.244 1.00 2.04 19 GLN A N 13
ATOM 20302 C CA . GLN A 1 19 ? 13.847 9.183 4.983 1.00 4.01 19 GLN A CA 13
ATOM 20303 C C . GLN A 1 19 ? 13.248 8.149 5.955 1.00 51.31 19 GLN A C 13
ATOM 20304 O O . GLN A 1 19 ? 13.368 6.941 5.747 1.00 73.02 19 GLN A O 13
ATOM 20318 N N . ALA A 1 20 ? 12.614 8.634 7.019 1.00 13.12 20 ALA A N 13
ATOM 20319 C CA . ALA A 1 20 ? 12.032 7.762 8.049 1.00 11.21 20 ALA A CA 13
ATOM 20320 C C . ALA A 1 20 ? 10.608 7.306 7.689 1.00 63.41 20 ALA A C 13
ATOM 20321 O O . ALA A 1 20 ? 9.802 8.089 7.184 1.00 20.12 20 ALA A O 13
ATOM 20328 N N . PHE A 1 21 ? 10.309 6.035 7.966 1.00 14.03 21 PHE A N 13
ATOM 20329 C CA . PHE A 1 21 ? 8.967 5.473 7.739 1.00 0.55 21 PHE A CA 13
ATOM 20330 C C . PHE A 1 21 ? 8.068 5.635 8.980 1.00 42.41 21 PHE A C 13
ATOM 20331 O O . PHE A 1 21 ? 8.281 4.964 9.995 1.00 34.34 21 PHE A O 13
ATOM 20348 N N . PRO A 1 22 ? 7.057 6.526 8.934 1.00 14.03 22 PRO A N 13
ATOM 20349 C CA . PRO A 1 22 ? 6.058 6.620 10.005 1.00 71.11 22 PRO A CA 13
ATOM 20350 C C . PRO A 1 22 ? 4.948 5.567 9.840 1.00 1.42 22 PRO A C 13
ATOM 20351 O O . PRO A 1 22 ? 4.005 5.750 9.068 1.00 55.24 22 PRO A O 13
ATOM 20362 N N . ARG A 1 23 ? 5.055 4.461 10.577 1.00 64.21 23 ARG A N 13
ATOM 20363 C CA . ARG A 1 23 ? 4.165 3.313 10.361 1.00 63.23 23 ARG A CA 13
ATOM 20364 C C . ARG A 1 23 ? 2.802 3.486 11.046 1.00 74.54 23 ARG A C 13
ATOM 20365 O O . ARG A 1 23 ? 1.818 2.886 10.617 1.00 75.13 23 ARG A O 13
ATOM 20386 N N . LYS A 1 24 ? 2.730 4.315 12.089 1.00 23.15 24 LYS A N 13
ATOM 20387 C CA . LYS A 1 24 ? 1.451 4.565 12.772 1.00 34.24 24 LYS A CA 13
ATOM 20388 C C . LYS A 1 24 ? 0.415 5.149 11.796 1.00 42.30 24 LYS A C 13
ATOM 20389 O O . LYS A 1 24 ? -0.727 4.694 11.735 1.00 61.15 24 LYS A O 13
ATOM 20408 N N . PHE A 1 25 ? 0.831 6.158 11.030 1.00 24.22 25 PHE A N 13
ATOM 20409 C CA . PHE A 1 25 ? -0.051 6.803 10.047 1.00 60.21 25 PHE A CA 13
ATOM 20410 C C . PHE A 1 25 ? -0.320 5.885 8.841 1.00 75.51 25 PHE A C 13
ATOM 20411 O O . PHE A 1 25 ? -1.460 5.755 8.387 1.00 71.10 25 PHE A O 13
ATOM 20428 N N . VAL A 1 26 ? 0.735 5.250 8.328 1.00 32.41 26 VAL A N 13
ATOM 20429 C CA . VAL A 1 26 ? 0.614 4.365 7.160 1.00 33.20 26 VAL A CA 13
ATOM 20430 C C . VAL A 1 26 ? -0.313 3.166 7.434 1.00 11.51 26 VAL A C 13
ATOM 20431 O O . VAL A 1 26 ? -1.250 2.910 6.676 1.00 40.25 26 VAL A O 13
ATOM 20444 N N . LEU A 1 27 ? -0.051 2.437 8.520 1.00 2.31 27 LEU A N 13
ATOM 20445 C CA . LEU A 1 27 ? -0.874 1.274 8.887 1.00 74.24 27 LEU A CA 13
ATOM 20446 C C . LEU A 1 27 ? -2.316 1.692 9.216 1.00 12.32 27 LEU A C 13
ATOM 20447 O O . LEU A 1 27 ? -3.267 0.966 8.913 1.00 44.34 27 LEU A O 13
ATOM 20463 N N . ALA A 1 28 ? -2.473 2.869 9.827 1.00 55.22 28 ALA A N 13
ATOM 20464 C CA . ALA A 1 28 ? -3.803 3.429 10.092 1.00 33.42 28 ALA A CA 13
ATOM 20465 C C . ALA A 1 28 ? -4.584 3.642 8.785 1.00 4.42 28 ALA A C 13
ATOM 20466 O O . ALA A 1 28 ? -5.759 3.286 8.683 1.00 3.23 28 ALA A O 13
ATOM 20473 N N . ALA A 1 29 ? -3.925 4.229 7.788 1.00 21.34 29 ALA A N 13
ATOM 20474 C CA . ALA A 1 29 ? -4.528 4.416 6.463 1.00 14.00 29 ALA A CA 13
ATOM 20475 C C . ALA A 1 29 ? -4.775 3.066 5.767 1.00 55.03 29 ALA A C 13
ATOM 20476 O O . ALA A 1 29 ? -5.783 2.881 5.082 1.00 53.11 29 ALA A O 13
ATOM 20483 N N . LEU A 1 30 ? -3.850 2.129 5.963 1.00 42.24 30 LEU A N 13
ATOM 20484 C CA . LEU A 1 30 ? -3.948 0.785 5.383 1.00 13.13 30 LEU A CA 13
ATOM 20485 C C . LEU A 1 30 ? -5.249 0.080 5.807 1.00 34.21 30 LEU A C 13
ATOM 20486 O O . LEU A 1 30 ? -6.061 -0.302 4.962 1.00 62.13 30 LEU A O 13
ATOM 20502 N N . GLU A 1 31 ? -5.448 -0.076 7.120 1.00 0.24 31 GLU A N 13
ATOM 20503 C CA . GLU A 1 31 ? -6.652 -0.736 7.652 1.00 32.22 31 GLU A CA 13
ATOM 20504 C C . GLU A 1 31 ? -7.937 0.005 7.240 1.00 40.05 31 GLU A C 13
ATOM 20505 O O . GLU A 1 31 ? -8.936 -0.619 6.879 1.00 73.14 31 GLU A O 13
ATOM 20517 N N . GLN A 1 32 ? -7.902 1.338 7.273 1.00 21.15 32 GLN A N 13
ATOM 20518 C CA . GLN A 1 32 ? -9.053 2.152 6.856 1.00 62.35 32 GLN A CA 13
ATOM 20519 C C . GLN A 1 32 ? -9.321 2.026 5.346 1.00 71.02 32 GLN A C 13
ATOM 20520 O O . GLN A 1 32 ? -10.388 2.410 4.858 1.00 65.43 32 GLN A O 13
ATOM 20534 N N . SER A 1 33 ? -8.347 1.493 4.610 1.00 20.03 33 SER A N 13
ATOM 20535 C CA . SER A 1 33 ? -8.507 1.224 3.170 1.00 45.14 33 SER A CA 13
ATOM 20536 C C . SER A 1 33 ? -8.702 -0.278 2.908 1.00 71.31 33 SER A C 13
ATOM 20537 O O . SER A 1 33 ? -8.698 -0.724 1.758 1.00 73.01 33 SER A O 13
ATOM 20545 N N . SER A 1 34 ? -8.865 -1.054 3.982 1.00 64.31 34 SER A N 13
ATOM 20546 C CA . SER A 1 34 ? -8.992 -2.517 3.883 1.00 2.45 34 SER A CA 13
ATOM 20547 C C . SER A 1 34 ? -10.457 -2.973 3.863 1.00 74.44 34 SER A C 13
ATOM 20548 O O . SER A 1 34 ? -11.292 -2.476 4.622 1.00 50.12 34 SER A O 13
ATOM 20556 N N . ASP A 1 35 ? -10.755 -3.930 2.989 1.00 33.10 35 ASP A N 13
ATOM 20557 C CA . ASP A 1 35 ? -12.078 -4.550 2.922 1.00 1.52 35 ASP A CA 13
ATOM 20558 C C . ASP A 1 35 ? -12.303 -5.526 4.094 1.00 74.24 35 ASP A C 13
ATOM 20559 O O . ASP A 1 35 ? -11.438 -5.683 4.959 1.00 64.12 35 ASP A O 13
ATOM 20568 N N . ASP A 1 36 ? -13.455 -6.198 4.110 1.00 1.41 36 ASP A N 13
ATOM 20569 C CA . ASP A 1 36 ? -13.819 -7.081 5.228 1.00 63.21 36 ASP A CA 13
ATOM 20570 C C . ASP A 1 36 ? -12.786 -8.209 5.439 1.00 70.21 36 ASP A C 13
ATOM 20571 O O . ASP A 1 36 ? -12.587 -8.679 6.559 1.00 72.33 36 ASP A O 13
ATOM 20580 N N . ALA A 1 37 ? -12.114 -8.620 4.364 1.00 2.52 37 ALA A N 13
ATOM 20581 C CA . ALA A 1 37 ? -11.102 -9.686 4.437 1.00 63.12 37 ALA A CA 13
ATOM 20582 C C . ALA A 1 37 ? -9.768 -9.192 5.034 1.00 24.41 37 ALA A C 13
ATOM 20583 O O . ALA A 1 37 ? -8.807 -9.952 5.142 1.00 63.23 37 ALA A O 13
ATOM 20590 N N . GLY A 1 38 ? -9.713 -7.916 5.414 1.00 51.31 38 GLY A N 13
ATOM 20591 C CA . GLY A 1 38 ? -8.491 -7.348 5.982 1.00 12.41 38 GLY A CA 13
ATOM 20592 C C . GLY A 1 38 ? -7.471 -6.926 4.927 1.00 5.32 38 GLY A C 13
ATOM 20593 O O . GLY A 1 38 ? -6.372 -6.478 5.256 1.00 63.11 38 GLY A O 13
ATOM 20597 N N . TRP A 1 39 ? -7.838 -7.071 3.657 1.00 35.41 39 TRP A N 13
ATOM 20598 C CA . TRP A 1 39 ? -6.964 -6.699 2.539 1.00 3.05 39 TRP A CA 13
ATOM 20599 C C . TRP A 1 39 ? -7.282 -5.290 2.022 1.00 3.42 39 TRP A C 13
ATOM 20600 O O . TRP A 1 39 ? -8.442 -4.940 1.814 1.00 54.31 39 TRP A O 13
ATOM 20621 N N . ALA A 1 40 ? -6.244 -4.488 1.815 1.00 62.21 40 ALA A N 13
ATOM 20622 C CA . ALA A 1 40 ? -6.403 -3.144 1.255 1.00 52.12 40 ALA A CA 13
ATOM 20623 C C . ALA A 1 40 ? -5.879 -3.075 -0.182 1.00 52.41 40 ALA A C 13
ATOM 20624 O O . ALA A 1 40 ? -4.699 -3.324 -0.435 1.00 52.14 40 ALA A O 13
ATOM 20631 N N . ASN A 1 41 ? -6.759 -2.743 -1.122 1.00 40.35 41 ASN A N 13
ATOM 20632 C CA . ASN A 1 41 ? -6.369 -2.607 -2.529 1.00 64.24 41 ASN A CA 13
ATOM 20633 C C . ASN A 1 41 ? -5.369 -1.451 -2.708 1.00 31.22 41 ASN A C 13
ATOM 20634 O O . ASN A 1 41 ? -5.585 -0.349 -2.197 1.00 4.42 41 ASN A O 13
ATOM 20645 N N . LEU A 1 42 ? -4.279 -1.721 -3.434 1.00 40.44 42 LEU A N 13
ATOM 20646 C CA . LEU A 1 42 ? -3.228 -0.725 -3.697 1.00 65.23 42 LEU A CA 13
ATOM 20647 C C . LEU A 1 42 ? -3.814 0.639 -4.114 1.00 34.41 42 LEU A C 13
ATOM 20648 O O . LEU A 1 42 ? -3.335 1.691 -3.679 1.00 3.40 42 LEU A O 13
ATOM 20664 N N . GLY A 1 43 ? -4.855 0.610 -4.950 1.00 35.31 43 GLY A N 13
ATOM 20665 C CA . GLY A 1 43 ? -5.511 1.842 -5.385 1.00 13.55 43 GLY A CA 13
ATOM 20666 C C . GLY A 1 43 ? -6.058 2.676 -4.224 1.00 41.41 43 GLY A C 13
ATOM 20667 O O . GLY A 1 43 ? -5.911 3.903 -4.204 1.00 15.31 43 GLY A O 13
ATOM 20671 N N . ASN A 1 44 ? -6.683 2.009 -3.250 1.00 22.44 44 ASN A N 13
ATOM 20672 C CA . ASN A 1 44 ? -7.222 2.689 -2.064 1.00 20.02 44 ASN A CA 13
ATOM 20673 C C . ASN A 1 44 ? -6.093 3.132 -1.124 1.00 12.31 44 ASN A C 13
ATOM 20674 O O . ASN A 1 44 ? -6.068 4.270 -0.653 1.00 3.45 44 ASN A O 13
ATOM 20685 N N . PHE A 1 45 ? -5.154 2.220 -0.870 1.00 13.42 45 PHE A N 13
ATOM 20686 C CA . PHE A 1 45 ? -4.015 2.493 0.015 1.00 64.45 45 PHE A CA 13
ATOM 20687 C C . PHE A 1 45 ? -3.239 3.742 -0.431 1.00 21.23 45 PHE A C 13
ATOM 20688 O O . PHE A 1 45 ? -3.041 4.669 0.353 1.00 53.40 45 PHE A O 13
ATOM 20705 N N . GLY A 1 46 ? -2.816 3.766 -1.693 1.00 72.42 46 GLY A N 13
ATOM 20706 C CA . GLY A 1 46 ? -2.074 4.910 -2.215 1.00 71.12 46 GLY A CA 13
ATOM 20707 C C . GLY A 1 46 ? -2.857 6.219 -2.141 1.00 41.41 46 GLY A C 13
ATOM 20708 O O . GLY A 1 46 ? -2.269 7.295 -2.024 1.00 73.15 46 GLY A O 13
ATOM 20712 N N . ASN A 1 47 ? -4.183 6.122 -2.203 1.00 5.21 47 ASN A N 13
ATOM 20713 C CA . ASN A 1 47 ? -5.055 7.297 -2.113 1.00 24.15 47 ASN A CA 13
ATOM 20714 C C . ASN A 1 47 ? -5.135 7.816 -0.667 1.00 2.12 47 ASN A C 13
ATOM 20715 O O . ASN A 1 47 ? -4.797 8.970 -0.384 1.00 60.00 47 ASN A O 13
ATOM 20726 N N . TYR A 1 48 ? -5.570 6.950 0.249 1.00 51.31 48 TYR A N 13
ATOM 20727 C CA . TYR A 1 48 ? -5.826 7.353 1.633 1.00 65.44 48 TYR A CA 13
ATOM 20728 C C . TYR A 1 48 ? -4.520 7.626 2.399 1.00 64.31 48 TYR A C 13
ATOM 20729 O O . TYR A 1 48 ? -4.480 8.477 3.290 1.00 52.02 48 TYR A O 13
ATOM 20747 N N . LEU A 1 49 ? -3.453 6.907 2.047 1.00 1.52 49 LEU A N 13
ATOM 20748 C CA . LEU A 1 49 ? -2.140 7.127 2.663 1.00 45.01 49 LEU A CA 13
ATOM 20749 C C . LEU A 1 49 ? -1.642 8.556 2.417 1.00 30.13 49 LEU A C 13
ATOM 20750 O O . LEU A 1 49 ? -1.220 9.249 3.347 1.00 13.43 49 LEU A O 13
ATOM 20766 N N . ASN A 1 50 ? -1.710 8.997 1.163 1.00 61.32 50 ASN A N 13
ATOM 20767 C CA . ASN A 1 50 ? -1.242 10.332 0.787 1.00 21.53 50 ASN A CA 13
ATOM 20768 C C . ASN A 1 50 ? -2.032 11.433 1.520 1.00 25.12 50 ASN A C 13
ATOM 20769 O O . ASN A 1 50 ? -1.525 12.536 1.730 1.00 75.11 50 ASN A O 13
ATOM 20780 N N . LYS A 1 51 ? -3.271 11.128 1.913 1.00 52.22 51 LYS A N 13
ATOM 20781 C CA . LYS A 1 51 ? -4.083 12.065 2.698 1.00 61.21 51 LYS A CA 13
ATOM 20782 C C . LYS A 1 51 ? -3.404 12.401 4.033 1.00 41.25 51 LYS A C 13
ATOM 20783 O O . LYS A 1 51 ? -3.331 13.561 4.435 1.00 2.21 51 LYS A O 13
ATOM 20802 N N . LEU A 1 52 ? -2.919 11.369 4.717 1.00 40.40 52 LEU A N 13
ATOM 20803 C CA . LEU A 1 52 ? -2.279 11.537 6.024 1.00 62.45 52 LEU A CA 13
ATOM 20804 C C . LEU A 1 52 ? -0.829 12.023 5.882 1.00 32.31 52 LEU A C 13
ATOM 20805 O O . LEU A 1 52 ? -0.391 12.910 6.617 1.00 14.20 52 LEU A O 13
ATOM 20821 N N . GLN A 1 53 ? -0.089 11.442 4.936 1.00 45.41 53 GLN A N 13
ATOM 20822 C CA . GLN A 1 53 ? 1.317 11.812 4.713 1.00 12.22 53 GLN A CA 13
ATOM 20823 C C . GLN A 1 53 ? 1.596 12.161 3.238 1.00 30.21 53 GLN A C 13
ATOM 20824 O O . GLN A 1 53 ? 2.080 11.325 2.474 1.00 40.52 53 GLN A O 13
ATOM 20838 N N . PRO A 1 54 ? 1.289 13.404 2.809 1.00 31.35 54 PRO A N 13
ATOM 20839 C CA . PRO A 1 54 ? 1.612 13.872 1.447 1.00 15.21 54 PRO A CA 13
ATOM 20840 C C . PRO A 1 54 ? 3.122 14.106 1.260 1.00 72.30 54 PRO A C 13
ATOM 20841 O O . PRO A 1 54 ? 3.612 14.262 0.138 1.00 73.03 54 PRO A O 13
ATOM 20852 N N . ASP A 1 55 ? 3.845 14.131 2.377 1.00 23.51 55 ASP A N 13
ATOM 20853 C CA . ASP A 1 55 ? 5.305 14.271 2.371 1.00 41.13 55 ASP A CA 13
ATOM 20854 C C . ASP A 1 55 ? 5.986 12.905 2.143 1.00 11.41 55 ASP A C 13
ATOM 20855 O O . ASP A 1 55 ? 7.200 12.821 1.948 1.00 15.24 55 ASP A O 13
ATOM 20864 N N . PHE A 1 56 ? 5.186 11.841 2.163 1.00 53.11 56 PHE A N 13
ATOM 20865 C CA . PHE A 1 56 ? 5.694 10.480 1.970 1.00 62.12 56 PHE A CA 13
ATOM 20866 C C . PHE A 1 56 ? 5.600 10.077 0.490 1.00 70.41 56 PHE A C 13
ATOM 20867 O O . PHE A 1 56 ? 4.528 9.716 0.000 1.00 2.14 56 PHE A O 13
ATOM 20884 N N . ASP A 1 57 ? 6.719 10.170 -0.225 1.00 53.41 57 ASP A N 13
ATOM 20885 C CA . ASP A 1 57 ? 6.751 9.847 -1.655 1.00 13.00 57 ASP A CA 13
ATOM 20886 C C . ASP A 1 57 ? 7.875 8.842 -1.984 1.00 74.54 57 ASP A C 13
ATOM 20887 O O . ASP A 1 57 ? 8.982 8.930 -1.447 1.00 75.01 57 ASP A O 13
ATOM 20896 N N . SER A 1 58 ? 7.585 7.902 -2.884 1.00 13.24 58 SER A N 13
ATOM 20897 C CA . SER A 1 58 ? 8.537 6.839 -3.255 1.00 4.10 58 SER A CA 13
ATOM 20898 C C . SER A 1 58 ? 9.822 7.394 -3.890 1.00 43.05 58 SER A C 13
ATOM 20899 O O . SER A 1 58 ? 10.916 6.875 -3.648 1.00 51.03 58 SER A O 13
ATOM 20907 N N . ARG A 1 59 ? 9.691 8.450 -4.696 1.00 11.03 59 ARG A N 13
ATOM 20908 C CA . ARG A 1 59 ? 10.843 9.022 -5.410 1.00 14.24 59 ARG A CA 13
ATOM 20909 C C . ARG A 1 59 ? 11.906 9.564 -4.441 1.00 11.14 59 ARG A C 13
ATOM 20910 O O . ARG A 1 59 ? 13.094 9.618 -4.772 1.00 44.21 59 ARG A O 13
ATOM 20931 N N . LEU A 1 60 ? 11.480 9.947 -3.238 1.00 13.03 60 LEU A N 13
ATOM 20932 C CA . LEU A 1 60 ? 12.407 10.390 -2.188 1.00 12.11 60 LEU A CA 13
ATOM 20933 C C . LEU A 1 60 ? 13.320 9.232 -1.736 1.00 23.43 60 LEU A C 13
ATOM 20934 O O . LEU A 1 60 ? 14.467 9.442 -1.335 1.00 32.24 60 LEU A O 13
ATOM 20950 N N . TYR A 1 61 ? 12.797 8.006 -1.813 1.00 64.15 61 TYR A N 13
ATOM 20951 C CA . TYR A 1 61 ? 13.560 6.803 -1.448 1.00 3.43 61 TYR A CA 13
ATOM 20952 C C . TYR A 1 61 ? 14.290 6.200 -2.661 1.00 15.44 61 TYR A C 13
ATOM 20953 O O . TYR A 1 61 ? 15.063 5.253 -2.523 1.00 5.55 61 TYR A O 13
ATOM 20971 N N . GLY A 1 62 ? 14.038 6.751 -3.846 1.00 63.23 62 GLY A N 13
ATOM 20972 C CA . GLY A 1 62 ? 14.662 6.240 -5.066 1.00 72.24 62 GLY A CA 13
ATOM 20973 C C . GLY A 1 62 ? 13.829 5.170 -5.771 1.00 74.24 62 GLY A C 13
ATOM 20974 O O . GLY A 1 62 ? 14.322 4.480 -6.663 1.00 3.12 62 GLY A O 13
ATOM 20978 N N . TYR A 1 63 ? 12.567 5.027 -5.367 1.00 73.43 63 TYR A N 13
ATOM 20979 C CA . TYR A 1 63 ? 11.657 4.047 -5.975 1.00 74.51 63 TYR A CA 13
ATOM 20980 C C . TYR A 1 63 ? 10.741 4.694 -7.021 1.00 50.13 63 TYR A C 13
ATOM 20981 O O . TYR A 1 63 ? 10.252 5.810 -6.832 1.00 42.22 63 TYR A O 13
ATOM 20999 N N . LYS A 1 64 ? 10.491 3.971 -8.113 1.00 25.43 64 LYS A N 13
ATOM 21000 C CA . LYS A 1 64 ? 9.751 4.516 -9.263 1.00 1.22 64 LYS A CA 13
ATOM 21001 C C . LYS A 1 64 ? 8.278 4.807 -8.923 1.00 4.14 64 LYS A C 13
ATOM 21002 O O . LYS A 1 64 ? 7.692 5.766 -9.428 1.00 25.23 64 LYS A O 13
ATOM 21021 N N . LYS A 1 65 ? 7.686 3.976 -8.070 1.00 3.44 65 LYS A N 13
ATOM 21022 C CA . LYS A 1 65 ? 6.306 4.185 -7.613 1.00 42.45 65 LYS A CA 13
ATOM 21023 C C . LYS A 1 65 ? 6.095 3.601 -6.205 1.00 74.33 65 LYS A C 13
ATOM 21024 O O . LYS A 1 65 ? 6.977 2.928 -5.668 1.00 73.51 65 LYS A O 13
ATOM 21043 N N . LEU A 1 66 ? 4.923 3.850 -5.613 1.00 52.40 66 LEU A N 13
ATOM 21044 C CA . LEU A 1 66 ? 4.646 3.420 -4.234 1.00 3.25 66 LEU A CA 13
ATOM 21045 C C . LEU A 1 66 ? 4.712 1.889 -4.079 1.00 13.13 66 LEU A C 13
ATOM 21046 O O . LEU A 1 66 ? 5.349 1.383 -3.157 1.00 4.34 66 LEU A O 13
ATOM 21062 N N . SER A 1 67 ? 4.058 1.157 -4.984 1.00 21.31 67 SER A N 13
ATOM 21063 C CA . SER A 1 67 ? 4.059 -0.319 -4.933 1.00 5.32 67 SER A CA 13
ATOM 21064 C C . SER A 1 67 ? 5.489 -0.877 -4.931 1.00 74.43 67 SER A C 13
ATOM 21065 O O . SER A 1 67 ? 5.791 -1.842 -4.225 1.00 2.22 67 SER A O 13
ATOM 21073 N N . ASP A 1 68 ? 6.362 -0.249 -5.721 1.00 21.31 68 ASP A N 13
ATOM 21074 C CA . ASP A 1 68 ? 7.777 -0.634 -5.810 1.00 10.14 68 ASP A CA 13
ATOM 21075 C C . ASP A 1 68 ? 8.437 -0.582 -4.417 1.00 32.44 68 ASP A C 13
ATOM 21076 O O . ASP A 1 68 ? 9.260 -1.432 -4.064 1.00 72.12 68 ASP A O 13
ATOM 21085 N N . LEU A 1 69 ? 8.046 0.420 -3.631 1.00 44.11 69 LEU A N 13
ATOM 21086 C CA . LEU A 1 69 ? 8.533 0.584 -2.256 1.00 22.33 69 LEU A CA 13
ATOM 21087 C C . LEU A 1 69 ? 7.871 -0.423 -1.299 1.00 65.31 69 LEU A C 13
ATOM 21088 O O . LEU A 1 69 ? 8.551 -1.108 -0.532 1.00 23.43 69 LEU A O 13
ATOM 21104 N N . VAL A 1 70 ? 6.539 -0.506 -1.354 1.00 14.14 70 VAL A N 13
ATOM 21105 C CA . VAL A 1 70 ? 5.767 -1.381 -0.457 1.00 60.44 70 VAL A CA 13
ATOM 21106 C C . VAL A 1 70 ? 6.254 -2.841 -0.514 1.00 63.30 70 VAL A C 13
ATOM 21107 O O . VAL A 1 70 ? 6.533 -3.451 0.519 1.00 10.03 70 VAL A O 13
ATOM 21120 N N . LYS A 1 71 ? 6.372 -3.391 -1.723 1.00 3.22 71 LYS A N 13
ATOM 21121 C CA . LYS A 1 71 ? 6.836 -4.774 -1.897 1.00 43.34 71 LYS A CA 13
ATOM 21122 C C . LYS A 1 71 ? 8.296 -4.941 -1.441 1.00 13.14 71 LYS A C 13
ATOM 21123 O O . LYS A 1 71 ? 8.738 -6.044 -1.119 1.00 44.11 71 LYS A O 13
ATOM 21142 N N . ALA A 1 72 ? 9.040 -3.839 -1.416 1.00 12.30 72 ALA A N 13
ATOM 21143 C CA . ALA A 1 72 ? 10.446 -3.859 -1.005 1.00 30.02 72 ALA A CA 13
ATOM 21144 C C . ALA A 1 72 ? 10.602 -3.679 0.512 1.00 41.32 72 ALA A C 13
ATOM 21145 O O . ALA A 1 72 ? 11.719 -3.680 1.037 1.00 10.05 72 ALA A O 13
ATOM 21152 N N . ARG A 1 73 ? 9.481 -3.510 1.215 1.00 21.54 73 ARG A N 13
ATOM 21153 C CA . ARG A 1 73 ? 9.487 -3.333 2.674 1.00 41.34 73 ARG A CA 13
ATOM 21154 C C . ARG A 1 73 ? 8.565 -4.351 3.361 1.00 4.30 73 ARG A C 13
ATOM 21155 O O . ARG A 1 73 ? 7.705 -3.985 4.164 1.00 0.32 73 ARG A O 13
ATOM 21176 N N . THR A 1 74 ? 8.770 -5.633 3.057 1.00 72.11 74 THR A N 13
ATOM 21177 C CA . THR A 1 74 ? 7.962 -6.722 3.638 1.00 24.15 74 THR A CA 13
ATOM 21178 C C . THR A 1 74 ? 8.078 -6.775 5.170 1.00 33.22 74 THR A C 13
ATOM 21179 O O . THR A 1 74 ? 7.240 -7.374 5.850 1.00 51.01 74 THR A O 13
ATOM 21190 N N . ASP A 1 75 ? 9.132 -6.157 5.704 1.00 11.33 75 ASP A N 13
ATOM 21191 C CA . ASP A 1 75 ? 9.325 -6.026 7.155 1.00 43.12 75 ASP A CA 13
ATOM 21192 C C . ASP A 1 75 ? 8.160 -5.256 7.809 1.00 61.24 75 ASP A C 13
ATOM 21193 O O . ASP A 1 75 ? 7.843 -5.463 8.984 1.00 74.53 75 ASP A O 13
ATOM 21202 N N . LEU A 1 76 ? 7.527 -4.374 7.035 1.00 31.04 76 LEU A N 13
ATOM 21203 C CA . LEU A 1 76 ? 6.395 -3.571 7.516 1.00 13.01 76 LEU A CA 13
ATOM 21204 C C . LEU A 1 76 ? 5.077 -3.962 6.825 1.00 11.04 76 LEU A C 13
ATOM 21205 O O . LEU A 1 76 ? 4.020 -4.012 7.462 1.00 20.15 76 LEU A O 13
ATOM 21221 N N . PHE A 1 77 ? 5.141 -4.239 5.523 1.00 65.14 77 PHE A N 13
ATOM 21222 C CA . PHE A 1 77 ? 3.931 -4.475 4.721 1.00 61.31 77 PHE A CA 13
ATOM 21223 C C . PHE A 1 77 ? 3.904 -5.885 4.104 1.00 63.24 77 PHE A C 13
ATOM 21224 O O . PHE A 1 77 ? 4.865 -6.319 3.471 1.00 35.12 77 PHE A O 13
ATOM 21241 N N . VAL A 1 78 ? 2.793 -6.594 4.291 1.00 13.15 78 VAL A N 13
ATOM 21242 C CA . VAL A 1 78 ? 2.574 -7.889 3.635 1.00 24.42 78 VAL A CA 13
ATOM 21243 C C . VAL A 1 78 ? 1.889 -7.690 2.274 1.00 10.12 78 VAL A C 13
ATOM 21244 O O . VAL A 1 78 ? 0.783 -7.144 2.201 1.00 15.12 78 VAL A O 13
ATOM 21257 N N . THR A 1 79 ? 2.543 -8.138 1.201 1.00 55.35 79 THR A N 13
ATOM 21258 C CA . THR A 1 79 ? 2.033 -7.925 -0.163 1.00 50.13 79 THR A CA 13
ATOM 21259 C C . THR A 1 79 ? 1.680 -9.249 -0.852 1.00 0.02 79 THR A C 13
ATOM 21260 O O . THR A 1 79 ? 2.492 -10.177 -0.897 1.00 41.42 79 THR A O 13
ATOM 21271 N N . GLU A 1 80 ? 0.469 -9.326 -1.411 1.00 63.24 80 GLU A N 13
ATOM 21272 C CA . GLU A 1 80 ? 0.032 -10.508 -2.172 1.00 72.33 80 GLU A CA 13
ATOM 21273 C C . GLU A 1 80 ? -0.874 -10.107 -3.349 1.00 51.13 80 GLU A C 13
ATOM 21274 O O . GLU A 1 80 ? -1.827 -9.339 -3.190 1.00 20.42 80 GLU A O 13
ATOM 21286 N N . GLU A 1 81 ? -0.562 -10.631 -4.531 1.00 52.14 81 GLU A N 13
ATOM 21287 C CA . GLU A 1 81 ? -1.311 -10.312 -5.752 1.00 34.03 81 GLU A CA 13
ATOM 21288 C C . GLU A 1 81 ? -2.491 -11.272 -5.947 1.00 54.14 81 GLU A C 13
ATOM 21289 O O . GLU A 1 81 ? -2.312 -12.488 -6.038 1.00 4.52 81 GLU A O 13
ATOM 21301 N N . ARG A 1 82 ? -3.698 -10.718 -6.022 1.00 53.34 82 ARG A N 13
ATOM 21302 C CA . ARG A 1 82 ? -4.919 -11.524 -6.137 1.00 51.45 82 ARG A CA 13
ATOM 21303 C C . ARG A 1 82 ? -5.645 -11.249 -7.463 1.00 13.40 82 ARG A C 13
ATOM 21304 O O . ARG A 1 82 ? -5.716 -10.105 -7.920 1.00 31.02 82 ARG A O 13
ATOM 21325 N N . GLN A 1 83 ? -6.181 -12.299 -8.075 1.00 4.13 83 GLN A N 13
ATOM 21326 C CA . GLN A 1 83 ? -6.943 -12.162 -9.320 1.00 74.53 83 GLN A CA 13
ATOM 21327 C C . GLN A 1 83 ? -8.370 -11.683 -9.022 1.00 70.11 83 GLN A C 13
ATOM 21328 O O . GLN A 1 83 ? -9.062 -12.255 -8.179 1.00 22.41 83 GLN A O 13
ATOM 21342 N N . VAL A 1 84 ? -8.807 -10.635 -9.712 1.00 53.41 84 VAL A N 13
ATOM 21343 C CA . VAL A 1 84 ? -10.134 -10.058 -9.474 1.00 11.00 84 VAL A CA 13
ATOM 21344 C C . VAL A 1 84 ? -11.206 -10.729 -10.356 1.00 33.41 84 VAL A C 13
ATOM 21345 O O . VAL A 1 84 ? -11.135 -10.665 -11.586 1.00 11.22 84 VAL A O 13
ATOM 21358 N N . PRO A 1 85 ? -12.221 -11.376 -9.737 1.00 22.42 85 PRO A N 13
ATOM 21359 C CA . PRO A 1 85 ? -13.294 -12.070 -10.477 1.00 33.14 85 PRO A CA 13
ATOM 21360 C C . PRO A 1 85 ? -14.059 -11.128 -11.424 1.00 63.31 85 PRO A C 13
ATOM 21361 O O . PRO A 1 85 ? -14.606 -10.108 -10.998 1.00 22.43 85 PRO A O 13
ATOM 21372 N N . GLY A 1 86 ? -14.083 -11.472 -12.710 1.00 1.20 86 GLY A N 13
ATOM 21373 C CA . GLY A 1 86 ? -14.720 -10.623 -13.710 1.00 51.33 86 GLY A CA 13
ATOM 21374 C C . GLY A 1 86 ? -13.732 -9.714 -14.437 1.00 11.20 86 GLY A C 13
ATOM 21375 O O . GLY A 1 86 ? -14.039 -9.178 -15.501 1.00 1.01 86 GLY A O 13
ATOM 21379 N N . SER A 1 87 ? -12.542 -9.545 -13.864 1.00 71.21 87 SER A N 13
ATOM 21380 C CA . SER A 1 87 ? -11.501 -8.681 -14.447 1.00 11.10 87 SER A CA 13
ATOM 21381 C C . SER A 1 87 ? -10.396 -9.505 -15.120 1.00 51.43 87 SER A C 13
ATOM 21382 O O . SER A 1 87 ? -10.161 -10.660 -14.764 1.00 34.55 87 SER A O 13
ATOM 21390 N N . THR A 1 88 ? -9.716 -8.902 -16.096 1.00 72.21 88 THR A N 13
ATOM 21391 C CA . THR A 1 88 ? -8.600 -9.564 -16.792 1.00 13.22 88 THR A CA 13
ATOM 21392 C C . THR A 1 88 ? -7.259 -9.293 -16.094 1.00 61.52 88 THR A C 13
ATOM 21393 O O . THR A 1 88 ? -6.265 -9.974 -16.351 1.00 11.34 88 THR A O 13
ATOM 21404 N N . GLN A 1 89 ? -7.234 -8.284 -15.225 1.00 62.34 89 GLN A N 13
ATOM 21405 C CA . GLN A 1 89 ? -6.020 -7.922 -14.480 1.00 50.12 89 GLN A CA 13
ATOM 21406 C C . GLN A 1 89 ? -6.044 -8.469 -13.043 1.00 4.40 89 GLN A C 13
ATOM 21407 O O . GLN A 1 89 ? -7.107 -8.775 -12.491 1.00 3.41 89 GLN A O 13
ATOM 21421 N N . LYS A 1 90 ? -4.864 -8.586 -12.440 1.00 63.13 90 LYS A N 13
ATOM 21422 C CA . LYS A 1 90 ? -4.751 -8.943 -11.023 1.00 72.41 90 LYS A CA 13
ATOM 21423 C C . LYS A 1 90 ? -4.379 -7.705 -10.192 1.00 22.42 90 LYS A C 13
ATOM 21424 O O . LYS A 1 90 ? -3.627 -6.840 -10.649 1.00 2.13 90 LYS A O 13
ATOM 21443 N N . ALA A 1 91 ? -4.916 -7.613 -8.981 1.00 70.25 91 ALA A N 13
ATOM 21444 C CA . ALA A 1 91 ? -4.690 -6.444 -8.123 1.00 10.43 91 ALA A CA 13
ATOM 21445 C C . ALA A 1 91 ? -3.797 -6.782 -6.921 1.00 1.42 91 ALA A C 13
ATOM 21446 O O . ALA A 1 91 ? -3.918 -7.852 -6.320 1.00 2.23 91 ALA A O 13
ATOM 21453 N N . LEU A 1 92 ? -2.895 -5.864 -6.581 1.00 11.43 92 LEU A N 13
ATOM 21454 C CA . LEU A 1 92 ? -2.013 -6.038 -5.424 1.00 54.01 92 LEU A CA 13
ATOM 21455 C C . LEU A 1 92 ? -2.700 -5.579 -4.131 1.00 71.04 92 LEU A C 13
ATOM 21456 O O . LEU A 1 92 ? -2.918 -4.383 -3.919 1.00 72.31 92 LEU A O 13
ATOM 21472 N N . TYR A 1 93 ? -3.051 -6.536 -3.277 1.00 22.23 93 TYR A N 13
ATOM 21473 C CA . TYR A 1 93 ? -3.671 -6.229 -1.986 1.00 60.33 93 TYR A CA 13
ATOM 21474 C C . TYR A 1 93 ? -2.627 -6.240 -0.862 1.00 73.24 93 TYR A C 13
ATOM 21475 O O . TYR A 1 93 ? -1.679 -7.031 -0.883 1.00 52.02 93 TYR A O 13
ATOM 21493 N N . LEU A 1 94 ? -2.810 -5.360 0.119 1.00 44.04 94 LEU A N 13
ATOM 21494 C CA . LEU A 1 94 ? -1.824 -5.166 1.188 1.00 51.31 94 LEU A CA 13
ATOM 21495 C C . LEU A 1 94 ? -2.438 -5.385 2.582 1.00 41.42 94 LEU A C 13
ATOM 21496 O O . LEU A 1 94 ? -3.614 -5.095 2.808 1.00 74.43 94 LEU A O 13
ATOM 21512 N N . ARG A 1 95 ? -1.634 -5.901 3.509 1.00 61.40 95 ARG A N 13
ATOM 21513 C CA . ARG A 1 95 ? -2.035 -6.017 4.918 1.00 1.41 95 ARG A CA 13
ATOM 21514 C C . ARG A 1 95 ? -0.829 -5.809 5.850 1.00 42.13 95 ARG A C 13
ATOM 21515 O O . ARG A 1 95 ? 0.315 -6.019 5.451 1.00 74.15 95 ARG A O 13
ATOM 21536 N N . ALA A 1 96 ? -1.093 -5.389 7.085 1.00 54.50 96 ALA A N 13
ATOM 21537 C CA . ALA A 1 96 ? -0.027 -5.013 8.027 1.00 41.54 96 ALA A CA 13
ATOM 21538 C C . ALA A 1 96 ? 0.773 -6.218 8.554 1.00 33.14 96 ALA A C 13
ATOM 21539 O O . ALA A 1 96 ? 0.210 -7.264 8.888 1.00 43.53 96 ALA A O 13
ATOM 21546 N N . LYS A 1 97 ? 2.096 -6.055 8.629 1.00 44.32 97 LYS A N 13
ATOM 21547 C CA . LYS A 1 97 ? 2.975 -7.064 9.233 1.00 30.11 97 LYS A CA 13
ATOM 21548 C C . LYS A 1 97 ? 3.027 -6.906 10.762 1.00 73.00 97 LYS A C 13
ATOM 21549 O O . LYS A 1 97 ? 3.759 -6.070 11.292 1.00 21.51 97 LYS A O 13
ATOM 21568 N N . LEU A 1 98 ? 2.226 -7.698 11.468 1.00 73.13 98 LEU A N 13
ATOM 21569 C CA . LEU A 1 98 ? 2.226 -7.685 12.933 1.00 11.31 98 LEU A CA 13
ATOM 21570 C C . LEU A 1 98 ? 2.799 -8.996 13.490 1.00 64.44 98 LEU A C 13
ATOM 21571 O O . LEU A 1 98 ? 2.110 -10.016 13.548 1.00 52.03 98 LEU A O 13
ATOM 21587 N N . GLU A 1 99 ? 4.065 -8.964 13.893 1.00 21.32 99 GLU A N 13
ATOM 21588 C CA . GLU A 1 99 ? 4.738 -10.155 14.420 1.00 33.24 99 GLU A CA 13
ATOM 21589 C C . GLU A 1 99 ? 4.393 -10.392 15.896 1.00 13.25 99 GLU A C 13
ATOM 21590 O O . GLU A 1 99 ? 4.673 -9.555 16.755 1.00 62.21 99 GLU A O 13
ATOM 21602 N N . HIS A 1 100 ? 3.782 -11.538 16.180 1.00 23.53 100 HIS A N 13
ATOM 21603 C CA . HIS A 1 100 ? 3.376 -11.881 17.544 1.00 32.02 100 HIS A CA 13
ATOM 21604 C C . HIS A 1 100 ? 4.579 -12.345 18.383 1.00 53.33 100 HIS A C 13
ATOM 21605 O O . HIS A 1 100 ? 4.971 -13.514 18.336 1.00 11.35 100 HIS A O 13
ATOM 21620 N N . HIS A 1 101 ? 5.161 -11.421 19.145 1.00 5.04 101 HIS A N 13
ATOM 21621 C CA . HIS A 1 101 ? 6.357 -11.711 19.946 1.00 65.31 101 HIS A CA 13
ATOM 21622 C C . HIS A 1 101 ? 6.011 -12.524 21.204 1.00 75.02 101 HIS A C 13
ATOM 21623 O O . HIS A 1 101 ? 5.619 -11.972 22.235 1.00 2.53 101 HIS A O 13
ATOM 21638 N N . HIS A 1 102 ? 6.127 -13.846 21.092 1.00 73.11 102 HIS A N 13
ATOM 21639 C CA . HIS A 1 102 ? 5.846 -14.758 22.210 1.00 3.11 102 HIS A CA 13
ATOM 21640 C C . HIS A 1 102 ? 6.839 -15.933 22.263 1.00 43.12 102 HIS A C 13
ATOM 21641 O O . HIS A 1 102 ? 7.074 -16.504 23.326 1.00 24.12 102 HIS A O 13
ATOM 21656 N N . HIS A 1 103 ? 7.421 -16.295 21.116 1.00 52.41 103 HIS A N 13
ATOM 21657 C CA . HIS A 1 103 ? 8.360 -17.427 21.052 1.00 75.20 103 HIS A CA 13
ATOM 21658 C C . HIS A 1 103 ? 9.741 -17.064 21.637 1.00 22.50 103 HIS A C 13
ATOM 21659 O O . HIS A 1 103 ? 10.714 -16.895 20.897 1.00 43.32 103 HIS A O 13
ATOM 21674 N N . HIS A 1 104 ? 9.814 -16.921 22.963 1.00 54.21 104 HIS A N 13
ATOM 21675 C CA . HIS A 1 104 ? 11.078 -16.613 23.654 1.00 2.02 104 HIS A CA 13
ATOM 21676 C C . HIS A 1 104 ? 11.129 -17.260 25.050 1.00 3.42 104 HIS A C 13
ATOM 21677 O O . HIS A 1 104 ? 10.162 -17.198 25.813 1.00 4.34 104 HIS A O 13
ATOM 21692 N N . HIS A 1 105 ? 12.263 -17.880 25.371 1.00 63.13 105 HIS A N 13
ATOM 21693 C CA . HIS A 1 105 ? 12.492 -18.468 26.700 1.00 64.21 105 HIS A CA 13
ATOM 21694 C C . HIS A 1 105 ? 13.182 -17.460 27.644 1.00 40.33 105 HIS A C 13
ATOM 21695 O O . HIS A 1 105 ? 14.407 -17.238 27.491 1.00 37.23 105 HIS A O 13
ATOM 21711 N N . MET A 1 1 ? 42.416 -9.330 1.804 1.00 64.45 1 MET A N 14
ATOM 21712 C CA . MET A 1 1 ? 41.159 -9.127 1.036 1.00 73.41 1 MET A CA 14
ATOM 21713 C C . MET A 1 1 ? 40.801 -10.369 0.205 1.00 20.14 1 MET A C 14
ATOM 21714 O O . MET A 1 1 ? 41.298 -10.550 -0.906 1.00 31.14 1 MET A O 14
ATOM 21730 N N . ASP A 1 2 ? 39.955 -11.235 0.761 1.00 62.52 2 ASP A N 14
ATOM 21731 C CA . ASP A 1 2 ? 39.488 -12.427 0.047 1.00 2.53 2 ASP A CA 14
ATOM 21732 C C . ASP A 1 2 ? 38.388 -12.053 -0.959 1.00 43.52 2 ASP A C 14
ATOM 21733 O O . ASP A 1 2 ? 37.245 -11.791 -0.580 1.00 34.54 2 ASP A O 14
ATOM 21742 N N . GLN A 1 3 ? 38.737 -12.026 -2.242 1.00 34.33 3 GLN A N 14
ATOM 21743 C CA . GLN A 1 3 ? 37.813 -11.565 -3.279 1.00 33.44 3 GLN A CA 14
ATOM 21744 C C . GLN A 1 3 ? 36.749 -12.626 -3.615 1.00 10.13 3 GLN A C 14
ATOM 21745 O O . GLN A 1 3 ? 36.876 -13.377 -4.586 1.00 70.25 3 GLN A O 14
ATOM 21759 N N . LYS A 1 4 ? 35.715 -12.697 -2.777 1.00 5.53 4 LYS A N 14
ATOM 21760 C CA . LYS A 1 4 ? 34.569 -13.589 -3.012 1.00 43.04 4 LYS A CA 14
ATOM 21761 C C . LYS A 1 4 ? 33.274 -12.782 -3.192 1.00 52.43 4 LYS A C 14
ATOM 21762 O O . LYS A 1 4 ? 32.519 -12.579 -2.237 1.00 43.35 4 LYS A O 14
ATOM 21781 N N . SER A 1 5 ? 33.040 -12.295 -4.416 1.00 33.02 5 SER A N 14
ATOM 21782 C CA . SER A 1 5 ? 31.840 -11.498 -4.739 1.00 64.01 5 SER A CA 14
ATOM 21783 C C . SER A 1 5 ? 31.707 -10.276 -3.816 1.00 5.32 5 SER A C 14
ATOM 21784 O O . SER A 1 5 ? 30.600 -9.816 -3.526 1.00 32.04 5 SER A O 14
ATOM 21792 N N . SER A 1 6 ? 32.848 -9.754 -3.365 1.00 44.31 6 SER A N 14
ATOM 21793 C CA . SER A 1 6 ? 32.874 -8.611 -2.438 1.00 62.20 6 SER A CA 14
ATOM 21794 C C . SER A 1 6 ? 33.034 -7.277 -3.185 1.00 62.52 6 SER A C 14
ATOM 21795 O O . SER A 1 6 ? 33.295 -7.252 -4.388 1.00 21.11 6 SER A O 14
ATOM 21803 N N . SER A 1 7 ? 32.882 -6.172 -2.450 1.00 14.20 7 SER A N 14
ATOM 21804 C CA . SER A 1 7 ? 32.957 -4.813 -3.022 1.00 24.43 7 SER A CA 14
ATOM 21805 C C . SER A 1 7 ? 32.028 -4.632 -4.235 1.00 23.13 7 SER A C 14
ATOM 21806 O O . SER A 1 7 ? 32.456 -4.767 -5.384 1.00 63.52 7 SER A O 14
ATOM 21814 N N . PRO A 1 8 ? 30.733 -4.345 -3.995 1.00 24.00 8 PRO A N 14
ATOM 21815 C CA . PRO A 1 8 ? 29.764 -4.067 -5.066 1.00 24.35 8 PRO A CA 14
ATOM 21816 C C . PRO A 1 8 ? 29.720 -2.573 -5.443 1.00 22.55 8 PRO A C 14
ATOM 21817 O O . PRO A 1 8 ? 28.669 -2.044 -5.813 1.00 35.30 8 PRO A O 14
ATOM 21828 N N . GLN A 1 9 ? 30.874 -1.912 -5.370 1.00 43.11 9 GLN A N 14
ATOM 21829 C CA . GLN A 1 9 ? 30.970 -0.463 -5.604 1.00 42.45 9 GLN A CA 14
ATOM 21830 C C . GLN A 1 9 ? 30.516 -0.071 -7.024 1.00 22.01 9 GLN A C 14
ATOM 21831 O O . GLN A 1 9 ? 31.068 -0.551 -8.019 1.00 22.34 9 GLN A O 14
ATOM 21845 N N . PRO A 1 10 ? 29.490 0.797 -7.135 1.00 53.33 10 PRO A N 14
ATOM 21846 C CA . PRO A 1 10 ? 29.011 1.315 -8.419 1.00 73.31 10 PRO A CA 14
ATOM 21847 C C . PRO A 1 10 ? 29.652 2.662 -8.801 1.00 12.41 10 PRO A C 14
ATOM 21848 O O . PRO A 1 10 ? 30.298 3.315 -7.981 1.00 23.20 10 PRO A O 14
ATOM 21859 N N . ALA A 1 11 ? 29.473 3.070 -10.055 1.00 61.54 11 ALA A N 14
ATOM 21860 C CA . ALA A 1 11 ? 29.949 4.379 -10.516 1.00 35.52 11 ALA A CA 14
ATOM 21861 C C . ALA A 1 11 ? 28.940 5.489 -10.180 1.00 31.30 11 ALA A C 14
ATOM 21862 O O . ALA A 1 11 ? 29.305 6.661 -10.045 1.00 32.11 11 ALA A O 14
ATOM 21869 N N . ALA A 1 12 ? 27.667 5.112 -10.052 1.00 22.23 12 ALA A N 14
ATOM 21870 C CA . ALA A 1 12 ? 26.600 6.061 -9.711 1.00 24.35 12 ALA A CA 14
ATOM 21871 C C . ALA A 1 12 ? 26.777 6.630 -8.292 1.00 2.25 12 ALA A C 14
ATOM 21872 O O . ALA A 1 12 ? 26.877 5.883 -7.320 1.00 14.24 12 ALA A O 14
ATOM 21879 N N . GLN A 1 13 ? 26.807 7.957 -8.179 1.00 51.33 13 GLN A N 14
ATOM 21880 C CA . GLN A 1 13 ? 27.004 8.614 -6.885 1.00 72.42 13 GLN A CA 14
ATOM 21881 C C . GLN A 1 13 ? 25.679 8.758 -6.117 1.00 71.23 13 GLN A C 14
ATOM 21882 O O . GLN A 1 13 ? 24.836 9.596 -6.450 1.00 13.33 13 GLN A O 14
ATOM 21896 N N . ALA A 1 14 ? 25.499 7.922 -5.095 1.00 53.30 14 ALA A N 14
ATOM 21897 C CA . ALA A 1 14 ? 24.312 7.977 -4.233 1.00 31.04 14 ALA A CA 14
ATOM 21898 C C . ALA A 1 14 ? 24.619 8.706 -2.909 1.00 14.40 14 ALA A C 14
ATOM 21899 O O . ALA A 1 14 ? 25.393 8.210 -2.087 1.00 42.32 14 ALA A O 14
ATOM 21906 N N . PRO A 1 15 ? 24.032 9.902 -2.690 1.00 24.42 15 PRO A N 14
ATOM 21907 C CA . PRO A 1 15 ? 24.277 10.704 -1.472 1.00 12.21 15 PRO A CA 14
ATOM 21908 C C . PRO A 1 15 ? 23.807 10.015 -0.174 1.00 14.12 15 PRO A C 14
ATOM 21909 O O . PRO A 1 15 ? 23.014 9.070 -0.201 1.00 41.35 15 PRO A O 14
ATOM 21920 N N . GLU A 1 16 ? 24.296 10.512 0.963 1.00 54.14 16 GLU A N 14
ATOM 21921 C CA . GLU A 1 16 ? 23.962 9.940 2.274 1.00 13.33 16 GLU A CA 14
ATOM 21922 C C . GLU A 1 16 ? 22.527 10.281 2.710 1.00 30.32 16 GLU A C 14
ATOM 21923 O O . GLU A 1 16 ? 22.018 9.713 3.679 1.00 32.23 16 GLU A O 14
ATOM 21935 N N . THR A 1 17 ? 21.890 11.212 2.000 1.00 62.22 17 THR A N 14
ATOM 21936 C CA . THR A 1 17 ? 20.502 11.607 2.289 1.00 54.24 17 THR A CA 14
ATOM 21937 C C . THR A 1 17 ? 19.569 10.389 2.376 1.00 73.20 17 THR A C 14
ATOM 21938 O O . THR A 1 17 ? 19.332 9.696 1.383 1.00 34.53 17 THR A O 14
ATOM 21949 N N . LYS A 1 18 ? 19.048 10.133 3.576 1.00 50.50 18 LYS A N 14
ATOM 21950 C CA . LYS A 1 18 ? 18.185 8.975 3.825 1.00 61.31 18 LYS A CA 14
ATOM 21951 C C . LYS A 1 18 ? 16.858 9.396 4.482 1.00 23.54 18 LYS A C 14
ATOM 21952 O O . LYS A 1 18 ? 16.842 10.159 5.454 1.00 10.12 18 LYS A O 14
ATOM 21971 N N . GLN A 1 19 ? 15.749 8.894 3.944 1.00 13.42 19 GLN A N 14
ATOM 21972 C CA . GLN A 1 19 ? 14.414 9.199 4.475 1.00 12.22 19 GLN A CA 14
ATOM 21973 C C . GLN A 1 19 ? 13.969 8.152 5.513 1.00 52.02 19 GLN A C 14
ATOM 21974 O O . GLN A 1 19 ? 14.267 6.962 5.382 1.00 74.15 19 GLN A O 14
ATOM 21988 N N . ALA A 1 20 ? 13.262 8.611 6.546 1.00 24.24 20 ALA A N 14
ATOM 21989 C CA . ALA A 1 20 ? 12.750 7.730 7.603 1.00 52.33 20 ALA A CA 14
ATOM 21990 C C . ALA A 1 20 ? 11.286 7.330 7.349 1.00 5.22 20 ALA A C 14
ATOM 21991 O O . ALA A 1 20 ? 10.530 8.067 6.712 1.00 4.45 20 ALA A O 14
ATOM 21998 N N . PHE A 1 21 ? 10.897 6.159 7.852 1.00 24.13 21 PHE A N 14
ATOM 21999 C CA . PHE A 1 21 ? 9.530 5.645 7.672 1.00 65.03 21 PHE A CA 14
ATOM 22000 C C . PHE A 1 21 ? 8.652 5.881 8.915 1.00 32.53 21 PHE A C 14
ATOM 22001 O O . PHE A 1 21 ? 8.925 5.335 9.986 1.00 35.14 21 PHE A O 14
ATOM 22018 N N . PRO A 1 22 ? 7.590 6.705 8.804 1.00 13.54 22 PRO A N 14
ATOM 22019 C CA . PRO A 1 22 ? 6.553 6.772 9.832 1.00 32.45 22 PRO A CA 14
ATOM 22020 C C . PRO A 1 22 ? 5.455 5.724 9.576 1.00 20.31 22 PRO A C 14
ATOM 22021 O O . PRO A 1 22 ? 4.539 5.942 8.779 1.00 64.32 22 PRO A O 14
ATOM 22032 N N . ARG A 1 23 ? 5.539 4.582 10.261 1.00 74.20 23 ARG A N 14
ATOM 22033 C CA . ARG A 1 23 ? 4.668 3.443 9.945 1.00 44.14 23 ARG A CA 14
ATOM 22034 C C . ARG A 1 23 ? 3.295 3.540 10.623 1.00 4.34 23 ARG A C 14
ATOM 22035 O O . ARG A 1 23 ? 2.335 2.946 10.146 1.00 24.25 23 ARG A O 14
ATOM 22056 N N . LYS A 1 24 ? 3.193 4.296 11.717 1.00 43.24 24 LYS A N 14
ATOM 22057 C CA . LYS A 1 24 ? 1.899 4.489 12.392 1.00 45.34 24 LYS A CA 14
ATOM 22058 C C . LYS A 1 24 ? 0.850 5.081 11.435 1.00 33.22 24 LYS A C 14
ATOM 22059 O O . LYS A 1 24 ? -0.248 4.544 11.292 1.00 31.23 24 LYS A O 14
ATOM 22078 N N . PHE A 1 25 ? 1.205 6.184 10.773 1.00 10.41 25 PHE A N 14
ATOM 22079 C CA . PHE A 1 25 ? 0.302 6.847 9.822 1.00 51.30 25 PHE A CA 14
ATOM 22080 C C . PHE A 1 25 ? 0.021 5.971 8.588 1.00 25.44 25 PHE A C 14
ATOM 22081 O O . PHE A 1 25 ? -1.128 5.816 8.174 1.00 23.10 25 PHE A O 14
ATOM 22098 N N . VAL A 1 26 ? 1.074 5.399 8.006 1.00 64.33 26 VAL A N 14
ATOM 22099 C CA . VAL A 1 26 ? 0.931 4.556 6.812 1.00 33.00 26 VAL A CA 14
ATOM 22100 C C . VAL A 1 26 ? 0.068 3.312 7.097 1.00 34.43 26 VAL A C 14
ATOM 22101 O O . VAL A 1 26 ? -0.887 3.027 6.375 1.00 33.44 26 VAL A O 14
ATOM 22114 N N . LEU A 1 27 ? 0.407 2.580 8.162 1.00 22.32 27 LEU A N 14
ATOM 22115 C CA . LEU A 1 27 ? -0.377 1.409 8.575 1.00 63.12 27 LEU A CA 14
ATOM 22116 C C . LEU A 1 27 ? -1.809 1.804 8.957 1.00 75.14 27 LEU A C 14
ATOM 22117 O O . LEU A 1 27 ? -2.744 1.029 8.760 1.00 31.51 27 LEU A O 14
ATOM 22133 N N . ALA A 1 28 ? -1.978 3.012 9.495 1.00 4.33 28 ALA A N 14
ATOM 22134 C CA . ALA A 1 28 ? -3.313 3.546 9.784 1.00 13.34 28 ALA A CA 14
ATOM 22135 C C . ALA A 1 28 ? -4.123 3.723 8.492 1.00 45.44 28 ALA A C 14
ATOM 22136 O O . ALA A 1 28 ? -5.292 3.349 8.423 1.00 31.22 28 ALA A O 14
ATOM 22143 N N . ALA A 1 29 ? -3.493 4.295 7.468 1.00 43.42 29 ALA A N 14
ATOM 22144 C CA . ALA A 1 29 ? -4.127 4.443 6.155 1.00 64.12 29 ALA A CA 14
ATOM 22145 C C . ALA A 1 29 ? -4.433 3.071 5.539 1.00 64.03 29 ALA A C 14
ATOM 22146 O O . ALA A 1 29 ? -5.455 2.881 4.878 1.00 5.42 29 ALA A O 14
ATOM 22153 N N . LEU A 1 30 ? -3.538 2.121 5.779 1.00 74.41 30 LEU A N 14
ATOM 22154 C CA . LEU A 1 30 ? -3.686 0.749 5.285 1.00 42.04 30 LEU A CA 14
ATOM 22155 C C . LEU A 1 30 ? -4.904 0.046 5.915 1.00 60.12 30 LEU A C 14
ATOM 22156 O O . LEU A 1 30 ? -5.820 -0.383 5.207 1.00 62.34 30 LEU A O 14
ATOM 22172 N N . GLU A 1 31 ? -4.919 -0.053 7.247 1.00 34.03 31 GLU A N 14
ATOM 22173 C CA . GLU A 1 31 ? -6.009 -0.728 7.968 1.00 13.10 31 GLU A CA 14
ATOM 22174 C C . GLU A 1 31 ? -7.377 -0.082 7.676 1.00 74.12 31 GLU A C 14
ATOM 22175 O O . GLU A 1 31 ? -8.373 -0.779 7.492 1.00 60.22 31 GLU A O 14
ATOM 22187 N N . GLN A 1 32 ? -7.413 1.251 7.613 1.00 52.24 32 GLN A N 14
ATOM 22188 C CA . GLN A 1 32 ? -8.657 1.984 7.333 1.00 2.44 32 GLN A CA 14
ATOM 22189 C C . GLN A 1 32 ? -9.118 1.799 5.875 1.00 73.21 32 GLN A C 14
ATOM 22190 O O . GLN A 1 32 ? -10.277 2.053 5.542 1.00 32.12 32 GLN A O 14
ATOM 22204 N N . SER A 1 33 ? -8.204 1.361 5.010 1.00 61.10 33 SER A N 14
ATOM 22205 C CA . SER A 1 33 ? -8.538 1.066 3.606 1.00 24.43 33 SER A CA 14
ATOM 22206 C C . SER A 1 33 ? -8.756 -0.439 3.384 1.00 72.02 33 SER A C 14
ATOM 22207 O O . SER A 1 33 ? -9.120 -0.870 2.287 1.00 51.21 33 SER A O 14
ATOM 22215 N N . SER A 1 34 ? -8.527 -1.235 4.428 1.00 32.44 34 SER A N 14
ATOM 22216 C CA . SER A 1 34 ? -8.695 -2.694 4.349 1.00 20.34 34 SER A CA 14
ATOM 22217 C C . SER A 1 34 ? -10.174 -3.091 4.445 1.00 55.23 34 SER A C 14
ATOM 22218 O O . SER A 1 34 ? -10.893 -2.634 5.335 1.00 71.14 34 SER A O 14
ATOM 22226 N N . ASP A 1 35 ? -10.623 -3.942 3.527 1.00 2.21 35 ASP A N 14
ATOM 22227 C CA . ASP A 1 35 ? -12.027 -4.372 3.488 1.00 73.21 35 ASP A CA 14
ATOM 22228 C C . ASP A 1 35 ? -12.298 -5.529 4.477 1.00 15.01 35 ASP A C 14
ATOM 22229 O O . ASP A 1 35 ? -11.496 -5.783 5.379 1.00 22.33 35 ASP A O 14
ATOM 22238 N N . ASP A 1 36 ? -13.425 -6.225 4.305 1.00 63.42 36 ASP A N 14
ATOM 22239 C CA . ASP A 1 36 ? -13.878 -7.242 5.271 1.00 13.13 36 ASP A CA 14
ATOM 22240 C C . ASP A 1 36 ? -12.816 -8.327 5.556 1.00 61.31 36 ASP A C 14
ATOM 22241 O O . ASP A 1 36 ? -12.642 -8.746 6.701 1.00 11.45 36 ASP A O 14
ATOM 22250 N N . ALA A 1 37 ? -12.095 -8.767 4.526 1.00 72.34 37 ALA A N 14
ATOM 22251 C CA . ALA A 1 37 ? -11.098 -9.839 4.683 1.00 54.42 37 ALA A CA 14
ATOM 22252 C C . ALA A 1 37 ? -9.806 -9.332 5.343 1.00 72.13 37 ALA A C 14
ATOM 22253 O O . ALA A 1 37 ? -8.958 -10.126 5.761 1.00 10.41 37 ALA A O 14
ATOM 22260 N N . GLY A 1 38 ? -9.664 -8.014 5.444 1.00 23.31 38 GLY A N 14
ATOM 22261 C CA . GLY A 1 38 ? -8.467 -7.430 6.044 1.00 63.14 38 GLY A CA 14
ATOM 22262 C C . GLY A 1 38 ? -7.357 -7.172 5.034 1.00 11.44 38 GLY A C 14
ATOM 22263 O O . GLY A 1 38 ? -6.173 -7.174 5.380 1.00 31.22 38 GLY A O 14
ATOM 22267 N N . TRP A 1 39 ? -7.745 -6.967 3.780 1.00 31.10 39 TRP A N 14
ATOM 22268 C CA . TRP A 1 39 ? -6.806 -6.617 2.711 1.00 40.45 39 TRP A CA 14
ATOM 22269 C C . TRP A 1 39 ? -7.182 -5.268 2.082 1.00 42.32 39 TRP A C 14
ATOM 22270 O O . TRP A 1 39 ? -8.355 -5.007 1.801 1.00 72.23 39 TRP A O 14
ATOM 22291 N N . ALA A 1 40 ? -6.187 -4.416 1.868 1.00 64.34 40 ALA A N 14
ATOM 22292 C CA . ALA A 1 40 ? -6.398 -3.117 1.226 1.00 42.32 40 ALA A CA 14
ATOM 22293 C C . ALA A 1 40 ? -5.816 -3.093 -0.192 1.00 65.00 40 ALA A C 14
ATOM 22294 O O . ALA A 1 40 ? -4.634 -3.369 -0.390 1.00 72.23 40 ALA A O 14
ATOM 22301 N N . ASN A 1 41 ? -6.650 -2.767 -1.176 1.00 11.04 41 ASN A N 14
ATOM 22302 C CA . ASN A 1 41 ? -6.195 -2.646 -2.564 1.00 4.12 41 ASN A CA 14
ATOM 22303 C C . ASN A 1 41 ? -5.179 -1.497 -2.697 1.00 71.25 41 ASN A C 14
ATOM 22304 O O . ASN A 1 41 ? -5.419 -0.395 -2.198 1.00 61.14 41 ASN A O 14
ATOM 22315 N N . LEU A 1 42 ? -4.055 -1.767 -3.366 1.00 41.32 42 LEU A N 14
ATOM 22316 C CA . LEU A 1 42 ? -2.984 -0.771 -3.565 1.00 11.31 42 LEU A CA 14
ATOM 22317 C C . LEU A 1 42 ? -3.542 0.612 -3.956 1.00 35.11 42 LEU A C 14
ATOM 22318 O O . LEU A 1 42 ? -3.061 1.645 -3.482 1.00 40.23 42 LEU A O 14
ATOM 22334 N N . GLY A 1 43 ? -4.564 0.622 -4.812 1.00 0.31 43 GLY A N 14
ATOM 22335 C CA . GLY A 1 43 ? -5.196 1.872 -5.219 1.00 14.21 43 GLY A CA 14
ATOM 22336 C C . GLY A 1 43 ? -5.794 2.651 -4.049 1.00 22.14 43 GLY A C 14
ATOM 22337 O O . GLY A 1 43 ? -5.519 3.842 -3.879 1.00 40.14 43 GLY A O 14
ATOM 22341 N N . ASN A 1 44 ? -6.607 1.973 -3.235 1.00 13.01 44 ASN A N 14
ATOM 22342 C CA . ASN A 1 44 ? -7.239 2.602 -2.066 1.00 34.51 44 ASN A CA 14
ATOM 22343 C C . ASN A 1 44 ? -6.190 2.978 -1.009 1.00 3.22 44 ASN A C 14
ATOM 22344 O O . ASN A 1 44 ? -6.279 4.030 -0.372 1.00 15.41 44 ASN A O 14
ATOM 22355 N N . PHE A 1 45 ? -5.192 2.110 -0.840 1.00 1.03 45 PHE A N 14
ATOM 22356 C CA . PHE A 1 45 ? -4.075 2.367 0.071 1.00 53.24 45 PHE A CA 14
ATOM 22357 C C . PHE A 1 45 ? -3.347 3.669 -0.298 1.00 4.13 45 PHE A C 14
ATOM 22358 O O . PHE A 1 45 ? -3.267 4.588 0.511 1.00 63.12 45 PHE A O 14
ATOM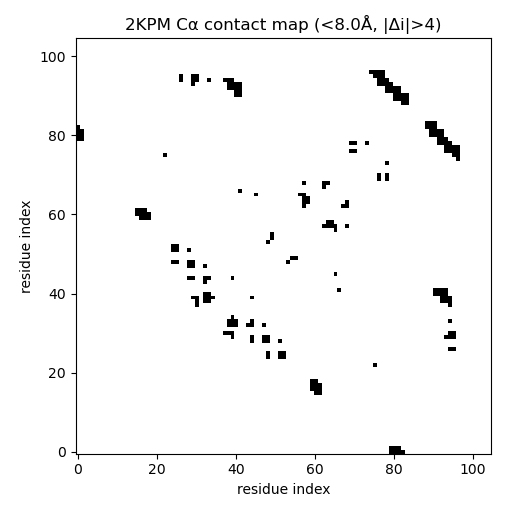 22375 N N . GLY A 1 46 ? -2.841 3.741 -1.531 1.00 22.21 46 GLY A N 14
ATOM 22376 C CA . GLY A 1 46 ? -2.137 4.936 -1.992 1.00 51.15 46 GLY A CA 14
ATOM 22377 C C . GLY A 1 46 ? -2.976 6.207 -1.894 1.00 20.52 46 GLY A C 14
ATOM 22378 O O . GLY A 1 46 ? -2.455 7.285 -1.596 1.00 13.33 46 GLY A O 14
ATOM 22382 N N . ASN A 1 47 ? -4.279 6.077 -2.141 1.00 63.02 47 ASN A N 14
ATOM 22383 C CA . ASN A 1 47 ? -5.207 7.210 -2.062 1.00 52.24 47 ASN A CA 14
ATOM 22384 C C . ASN A 1 47 ? -5.326 7.731 -0.616 1.00 31.14 47 ASN A C 14
ATOM 22385 O O . ASN A 1 47 ? -4.943 8.865 -0.317 1.00 72.44 47 ASN A O 14
ATOM 22396 N N . TYR A 1 48 ? -5.836 6.885 0.282 1.00 41.11 48 TYR A N 14
ATOM 22397 C CA . TYR A 1 48 ? -6.056 7.280 1.679 1.00 11.12 48 TYR A CA 14
ATOM 22398 C C . TYR A 1 48 ? -4.726 7.628 2.373 1.00 21.32 48 TYR A C 14
ATOM 22399 O O . TYR A 1 48 ? -4.679 8.481 3.265 1.00 10.15 48 TYR A O 14
ATOM 22417 N N . LEU A 1 49 ? -3.650 6.967 1.947 1.00 3.11 49 LEU A N 14
ATOM 22418 C CA . LEU A 1 49 ? -2.303 7.249 2.460 1.00 31.24 49 LEU A CA 14
ATOM 22419 C C . LEU A 1 49 ? -1.876 8.686 2.147 1.00 4.12 49 LEU A C 14
ATOM 22420 O O . LEU A 1 49 ? -1.325 9.376 3.001 1.00 22.33 49 LEU A O 14
ATOM 22436 N N . ASN A 1 50 ? -2.136 9.136 0.920 1.00 72.42 50 ASN A N 14
ATOM 22437 C CA . ASN A 1 50 ? -1.779 10.497 0.507 1.00 73.15 50 ASN A CA 14
ATOM 22438 C C . ASN A 1 50 ? -2.625 11.542 1.259 1.00 51.55 50 ASN A C 14
ATOM 22439 O O . ASN A 1 50 ? -2.177 12.663 1.502 1.00 21.42 50 ASN A O 14
ATOM 22450 N N . LYS A 1 51 ? -3.850 11.164 1.631 1.00 21.14 51 LYS A N 14
ATOM 22451 C CA . LYS A 1 51 ? -4.719 12.039 2.434 1.00 74.41 51 LYS A CA 14
ATOM 22452 C C . LYS A 1 51 ? -4.103 12.320 3.814 1.00 44.51 51 LYS A C 14
ATOM 22453 O O . LYS A 1 51 ? -4.075 13.465 4.277 1.00 43.30 51 LYS A O 14
ATOM 22472 N N . LEU A 1 52 ? -3.616 11.267 4.469 1.00 51.01 52 LEU A N 14
ATOM 22473 C CA . LEU A 1 52 ? -3.009 11.390 5.799 1.00 61.13 52 LEU A CA 14
ATOM 22474 C C . LEU A 1 52 ? -1.571 11.923 5.711 1.00 13.04 52 LEU A C 14
ATOM 22475 O O . LEU A 1 52 ? -1.160 12.768 6.509 1.00 45.42 52 LEU A O 14
ATOM 22491 N N . GLN A 1 53 ? -0.811 11.421 4.740 1.00 20.32 53 GLN A N 14
ATOM 22492 C CA . GLN A 1 53 ? 0.587 11.829 4.536 1.00 2.23 53 GLN A CA 14
ATOM 22493 C C . GLN A 1 53 ? 0.818 12.322 3.093 1.00 12.34 53 GLN A C 14
ATOM 22494 O O . GLN A 1 53 ? 1.232 11.553 2.221 1.00 32.23 53 GLN A O 14
ATOM 22508 N N . PRO A 1 54 ? 0.551 13.616 2.817 1.00 52.35 54 PRO A N 14
ATOM 22509 C CA . PRO A 1 54 ? 0.698 14.186 1.463 1.00 74.51 54 PRO A CA 14
ATOM 22510 C C . PRO A 1 54 ? 2.164 14.328 1.023 1.00 72.00 54 PRO A C 14
ATOM 22511 O O . PRO A 1 54 ? 2.458 14.465 -0.166 1.00 54.33 54 PRO A O 14
ATOM 22522 N N . ASP A 1 55 ? 3.080 14.287 1.988 1.00 22.32 55 ASP A N 14
ATOM 22523 C CA . ASP A 1 55 ? 4.513 14.423 1.706 1.00 54.25 55 ASP A CA 14
ATOM 22524 C C . ASP A 1 55 ? 5.201 13.047 1.583 1.00 12.32 55 ASP A C 14
ATOM 22525 O O . ASP A 1 55 ? 6.411 12.961 1.374 1.00 22.41 55 ASP A O 14
ATOM 22534 N N . PHE A 1 56 ? 4.427 11.971 1.701 1.00 74.14 56 PHE A N 14
ATOM 22535 C CA . PHE A 1 56 ? 4.979 10.614 1.628 1.00 31.14 56 PHE A CA 14
ATOM 22536 C C . PHE A 1 56 ? 4.967 10.086 0.186 1.00 62.31 56 PHE A C 14
ATOM 22537 O O . PHE A 1 56 ? 3.932 9.637 -0.320 1.00 33.53 56 PHE A O 14
ATOM 22554 N N . ASP A 1 57 ? 6.120 10.161 -0.479 1.00 1.01 57 ASP A N 14
ATOM 22555 C CA . ASP A 1 57 ? 6.264 9.638 -1.841 1.00 43.30 57 ASP A CA 14
ATOM 22556 C C . ASP A 1 57 ? 7.471 8.689 -1.960 1.00 23.12 57 ASP A C 14
ATOM 22557 O O . ASP A 1 57 ? 8.531 8.925 -1.374 1.00 52.50 57 ASP A O 14
ATOM 22566 N N . SER A 1 58 ? 7.295 7.621 -2.730 1.00 71.25 58 SER A N 14
ATOM 22567 C CA . SER A 1 58 ? 8.333 6.599 -2.927 1.00 23.13 58 SER A CA 14
ATOM 22568 C C . SER A 1 58 ? 9.640 7.166 -3.511 1.00 23.42 58 SER A C 14
ATOM 22569 O O . SER A 1 58 ? 10.729 6.690 -3.173 1.00 32.32 58 SER A O 14
ATOM 22577 N N . ARG A 1 59 ? 9.542 8.177 -4.379 1.00 24.52 59 ARG A N 14
ATOM 22578 C CA . ARG A 1 59 ? 10.735 8.772 -5.003 1.00 51.52 59 ARG A CA 14
ATOM 22579 C C . ARG A 1 59 ? 11.711 9.324 -3.953 1.00 14.13 59 ARG A C 14
ATOM 22580 O O . ARG A 1 59 ? 12.929 9.261 -4.133 1.00 12.11 59 ARG A O 14
ATOM 22601 N N . LEU A 1 60 ? 11.173 9.842 -2.850 1.00 32.32 60 LEU A N 14
ATOM 22602 C CA . LEU A 1 60 ? 12.002 10.371 -1.758 1.00 53.23 60 LEU A CA 14
ATOM 22603 C C . LEU A 1 60 ? 12.895 9.275 -1.151 1.00 45.33 60 LEU A C 14
ATOM 22604 O O . LEU A 1 60 ? 13.988 9.546 -0.657 1.00 60.21 60 LEU A O 14
ATOM 22620 N N . TYR A 1 61 ? 12.418 8.032 -1.201 1.00 10.15 61 TYR A N 14
ATOM 22621 C CA . TYR A 1 61 ? 13.156 6.889 -0.649 1.00 23.42 61 TYR A CA 14
ATOM 22622 C C . TYR A 1 61 ? 14.027 6.202 -1.719 1.00 2.12 61 TYR A C 14
ATOM 22623 O O . TYR A 1 61 ? 14.655 5.174 -1.460 1.00 71.44 61 TYR A O 14
ATOM 22641 N N . GLY A 1 62 ? 14.062 6.783 -2.920 1.00 11.50 62 GLY A N 14
ATOM 22642 C CA . GLY A 1 62 ? 14.865 6.234 -4.010 1.00 41.11 62 GLY A CA 14
ATOM 22643 C C . GLY A 1 62 ? 14.198 5.069 -4.744 1.00 1.15 62 GLY A C 14
ATOM 22644 O O . GLY A 1 62 ? 14.883 4.204 -5.291 1.00 74.44 62 GLY A O 14
ATOM 22648 N N . TYR A 1 63 ? 12.866 5.040 -4.756 1.00 32.51 63 TYR A N 14
ATOM 22649 C CA . TYR A 1 63 ? 12.113 3.994 -5.468 1.00 30.51 63 TYR A CA 14
ATOM 22650 C C . TYR A 1 63 ? 11.447 4.523 -6.742 1.00 12.44 63 TYR A C 14
ATOM 22651 O O . TYR A 1 63 ? 11.294 5.728 -6.923 1.00 15.21 63 TYR A O 14
ATOM 22669 N N . LYS A 1 64 ? 11.049 3.608 -7.622 1.00 24.32 64 LYS A N 14
ATOM 22670 C CA . LYS A 1 64 ? 10.418 3.976 -8.897 1.00 51.33 64 LYS A CA 14
ATOM 22671 C C . LYS A 1 64 ? 8.951 4.410 -8.699 1.00 42.42 64 LYS A C 14
ATOM 22672 O O . LYS A 1 64 ? 8.473 5.355 -9.336 1.00 61.11 64 LYS A O 14
ATOM 22691 N N . LYS A 1 65 ? 8.248 3.704 -7.813 1.00 33.23 65 LYS A N 14
ATOM 22692 C CA . LYS A 1 65 ? 6.825 3.952 -7.548 1.00 63.15 65 LYS A CA 14
ATOM 22693 C C . LYS A 1 65 ? 6.408 3.351 -6.196 1.00 70.31 65 LYS A C 14
ATOM 22694 O O . LYS A 1 65 ? 7.146 2.550 -5.613 1.00 61.33 65 LYS A O 14
ATOM 22713 N N . LEU A 1 66 ? 5.225 3.731 -5.702 1.00 11.14 66 LEU A N 14
ATOM 22714 C CA . LEU A 1 66 ? 4.748 3.279 -4.382 1.00 5.55 66 LEU A CA 14
ATOM 22715 C C . LEU A 1 66 ? 4.811 1.747 -4.227 1.00 11.44 66 LEU A C 14
ATOM 22716 O O . LEU A 1 66 ? 5.302 1.240 -3.219 1.00 42.55 66 LEU A O 14
ATOM 22732 N N . SER A 1 67 ? 4.316 1.017 -5.226 1.00 73.12 67 SER A N 14
ATOM 22733 C CA . SER A 1 67 ? 4.320 -0.454 -5.182 1.00 25.41 67 SER A CA 14
ATOM 22734 C C . SER A 1 67 ? 5.742 -1.010 -5.019 1.00 10.24 67 SER A C 14
ATOM 22735 O O . SER A 1 67 ? 5.966 -1.935 -4.240 1.00 52.43 67 SER A O 14
ATOM 22743 N N . ASP A 1 68 ? 6.695 -0.433 -5.753 1.00 43.22 68 ASP A N 14
ATOM 22744 C CA . ASP A 1 68 ? 8.109 -0.832 -5.665 1.00 44.23 68 ASP A CA 14
ATOM 22745 C C . ASP A 1 68 ? 8.619 -0.700 -4.217 1.00 60.22 68 ASP A C 14
ATOM 22746 O O . ASP A 1 68 ? 9.385 -1.532 -3.730 1.00 64.41 68 ASP A O 14
ATOM 22755 N N . LEU A 1 69 ? 8.173 0.358 -3.542 1.00 35.35 69 LEU A N 14
ATOM 22756 C CA . LEU A 1 69 ? 8.511 0.595 -2.133 1.00 21.23 69 LEU A CA 14
ATOM 22757 C C . LEU A 1 69 ? 7.880 -0.465 -1.216 1.00 71.53 69 LEU A C 14
ATOM 22758 O O . LEU A 1 69 ? 8.569 -1.099 -0.413 1.00 13.42 69 LEU A O 14
ATOM 22774 N N . VAL A 1 70 ? 6.569 -0.651 -1.350 1.00 63.20 70 VAL A N 14
ATOM 22775 C CA . VAL A 1 70 ? 5.816 -1.580 -0.494 1.00 63.32 70 VAL A CA 14
ATOM 22776 C C . VAL A 1 70 ? 6.340 -3.026 -0.591 1.00 50.20 70 VAL A C 14
ATOM 22777 O O . VAL A 1 70 ? 6.633 -3.657 0.425 1.00 21.11 70 VAL A O 14
ATOM 22790 N N . LYS A 1 71 ? 6.472 -3.542 -1.814 1.00 2.20 71 LYS A N 14
ATOM 22791 C CA . LYS A 1 71 ? 6.926 -4.928 -2.023 1.00 14.13 71 LYS A CA 14
ATOM 22792 C C . LYS A 1 71 ? 8.356 -5.147 -1.506 1.00 61.11 71 LYS A C 14
ATOM 22793 O O . LYS A 1 71 ? 8.738 -6.266 -1.165 1.00 22.42 71 LYS A O 14
ATOM 22812 N N . ALA A 1 72 ? 9.146 -4.076 -1.459 1.00 5.22 72 ALA A N 14
ATOM 22813 C CA . ALA A 1 72 ? 10.516 -4.145 -0.941 1.00 35.32 72 ALA A CA 14
ATOM 22814 C C . ALA A 1 72 ? 10.539 -4.170 0.594 1.00 72.33 72 ALA A C 14
ATOM 22815 O O . ALA A 1 72 ? 11.350 -4.867 1.207 1.00 11.05 72 ALA A O 14
ATOM 22822 N N . ARG A 1 73 ? 9.638 -3.409 1.211 1.00 2.35 73 ARG A N 14
ATOM 22823 C CA . ARG A 1 73 ? 9.579 -3.308 2.674 1.00 25.10 73 ARG A CA 14
ATOM 22824 C C . ARG A 1 73 ? 8.601 -4.337 3.270 1.00 41.43 73 ARG A C 14
ATOM 22825 O O . ARG A 1 73 ? 7.704 -3.990 4.042 1.00 5.11 73 ARG A O 14
ATOM 22846 N N . THR A 1 74 ? 8.805 -5.610 2.922 1.00 35.41 74 THR A N 14
ATOM 22847 C CA . THR A 1 74 ? 7.957 -6.711 3.419 1.00 42.22 74 THR A CA 14
ATOM 22848 C C . THR A 1 74 ? 8.006 -6.842 4.949 1.00 42.34 74 THR A C 14
ATOM 22849 O O . THR A 1 74 ? 7.139 -7.474 5.558 1.00 23.11 74 THR A O 14
ATOM 22860 N N . ASP A 1 75 ? 9.032 -6.261 5.565 1.00 21.43 75 ASP A N 14
ATOM 22861 C CA . ASP A 1 75 ? 9.156 -6.245 7.027 1.00 33.13 75 ASP A CA 14
ATOM 22862 C C . ASP A 1 75 ? 8.107 -5.310 7.661 1.00 40.50 75 ASP A C 14
ATOM 22863 O O . ASP A 1 75 ? 7.791 -5.414 8.850 1.00 45.25 75 ASP A O 14
ATOM 22872 N N . LEU A 1 76 ? 7.568 -4.400 6.848 1.00 14.23 76 LEU A N 14
ATOM 22873 C CA . LEU A 1 76 ? 6.503 -3.482 7.272 1.00 12.24 76 LEU A CA 14
ATOM 22874 C C . LEU A 1 76 ? 5.134 -3.935 6.736 1.00 13.32 76 LEU A C 14
ATOM 22875 O O . LEU A 1 76 ? 4.166 -4.076 7.490 1.00 53.21 76 LEU A O 14
ATOM 22891 N N . PHE A 1 77 ? 5.068 -4.165 5.424 1.00 15.53 77 PHE A N 14
ATOM 22892 C CA . PHE A 1 77 ? 3.800 -4.460 4.742 1.00 4.43 77 PHE A CA 14
ATOM 22893 C C . PHE A 1 77 ? 3.792 -5.881 4.152 1.00 5.13 77 PHE A C 14
ATOM 22894 O O . PHE A 1 77 ? 4.803 -6.354 3.632 1.00 72.44 77 PHE A O 14
ATOM 22911 N N . VAL A 1 78 ? 2.648 -6.555 4.241 1.00 61.30 78 VAL A N 14
ATOM 22912 C CA . VAL A 1 78 ? 2.459 -7.866 3.603 1.00 55.13 78 VAL A CA 14
ATOM 22913 C C . VAL A 1 78 ? 1.827 -7.693 2.212 1.00 72.14 78 VAL A C 14
ATOM 22914 O O . VAL A 1 78 ? 0.748 -7.111 2.084 1.00 31.52 78 VAL A O 14
ATOM 22927 N N . THR A 1 79 ? 2.496 -8.203 1.175 1.00 22.13 79 THR A N 14
ATOM 22928 C CA . THR A 1 79 ? 2.042 -7.998 -0.211 1.00 71.43 79 THR A CA 14
ATOM 22929 C C . THR A 1 79 ? 1.651 -9.313 -0.893 1.00 35.55 79 THR A C 14
ATOM 22930 O O . THR A 1 79 ? 2.444 -10.253 -0.934 1.00 63.21 79 THR A O 14
ATOM 22941 N N . GLU A 1 80 ? 0.441 -9.357 -1.458 1.00 75.51 80 GLU A N 14
ATOM 22942 C CA . GLU A 1 80 ? -0.011 -10.499 -2.272 1.00 64.43 80 GLU A CA 14
ATOM 22943 C C . GLU A 1 80 ? -1.026 -10.045 -3.335 1.00 54.02 80 GLU A C 14
ATOM 22944 O O . GLU A 1 80 ? -1.961 -9.298 -3.040 1.00 40.14 80 GLU A O 14
ATOM 22956 N N . GLU A 1 81 ? -0.842 -10.498 -4.572 1.00 70.44 81 GLU A N 14
ATOM 22957 C CA . GLU A 1 81 ? -1.746 -10.135 -5.667 1.00 62.23 81 GLU A CA 14
ATOM 22958 C C . GLU A 1 81 ? -2.920 -11.116 -5.775 1.00 23.21 81 GLU A C 14
ATOM 22959 O O . GLU A 1 81 ? -2.727 -12.331 -5.823 1.00 64.23 81 GLU A O 14
ATOM 22971 N N . ARG A 1 82 ? -4.132 -10.579 -5.818 1.00 24.10 82 ARG A N 14
ATOM 22972 C CA . ARG A 1 82 ? -5.338 -11.386 -6.016 1.00 20.21 82 ARG A CA 14
ATOM 22973 C C . ARG A 1 82 ? -6.036 -10.983 -7.325 1.00 30.23 82 ARG A C 14
ATOM 22974 O O . ARG A 1 82 ? -6.209 -9.795 -7.604 1.00 51.32 82 ARG A O 14
ATOM 22995 N N . GLN A 1 83 ? -6.430 -11.966 -8.131 1.00 23.11 83 GLN A N 14
ATOM 22996 C CA . GLN A 1 83 ? -7.070 -11.691 -9.422 1.00 53.43 83 GLN A CA 14
ATOM 22997 C C . GLN A 1 83 ? -8.558 -11.350 -9.234 1.00 52.15 83 GLN A C 14
ATOM 22998 O O . GLN A 1 83 ? -9.280 -12.043 -8.515 1.00 53.12 83 GLN A O 14
ATOM 23012 N N . VAL A 1 84 ? -9.017 -10.292 -9.898 1.00 45.40 84 VAL A N 14
ATOM 23013 C CA . VAL A 1 84 ? -10.378 -9.781 -9.694 1.00 65.35 84 VAL A CA 14
ATOM 23014 C C . VAL A 1 84 ? -11.392 -10.460 -10.638 1.00 12.43 84 VAL A C 14
ATOM 23015 O O . VAL A 1 84 ? -11.244 -10.405 -11.861 1.00 53.24 84 VAL A O 14
ATOM 23028 N N . PRO A 1 85 ? -12.434 -11.120 -10.079 1.00 14.20 85 PRO A N 14
ATOM 23029 C CA . PRO A 1 85 ? -13.484 -11.785 -10.882 1.00 24.12 85 PRO A CA 14
ATOM 23030 C C . PRO A 1 85 ? -14.170 -10.833 -11.880 1.00 44.43 85 PRO A C 14
ATOM 23031 O O . PRO A 1 85 ? -14.616 -9.744 -11.510 1.00 24.30 85 PRO A O 14
ATOM 23042 N N . GLY A 1 86 ? -14.262 -11.254 -13.143 1.00 42.00 86 GLY A N 14
ATOM 23043 C CA . GLY A 1 86 ? -14.822 -10.393 -14.181 1.00 33.32 86 GLY A CA 14
ATOM 23044 C C . GLY A 1 86 ? -13.823 -9.359 -14.700 1.00 13.13 86 GLY A C 14
ATOM 23045 O O . GLY A 1 86 ? -14.204 -8.387 -15.355 1.00 3.14 86 GLY A O 14
ATOM 23049 N N . SER A 1 87 ? -12.541 -9.559 -14.389 1.00 31.24 87 SER A N 14
ATOM 23050 C CA . SER A 1 87 ? -11.465 -8.682 -14.877 1.00 31.14 87 SER A CA 14
ATOM 23051 C C . SER A 1 87 ? -10.281 -9.504 -15.400 1.00 1.20 87 SER A C 14
ATOM 23052 O O . SER A 1 87 ? -10.038 -10.621 -14.941 1.00 3.52 87 SER A O 14
ATOM 23060 N N . THR A 1 88 ? -9.551 -8.954 -16.367 1.00 45.20 88 THR A N 14
ATOM 23061 C CA . THR A 1 88 ? -8.358 -9.627 -16.902 1.00 12.53 88 THR A CA 14
ATOM 23062 C C . THR A 1 88 ? -7.105 -9.266 -16.096 1.00 74.54 88 THR A C 14
ATOM 23063 O O . THR A 1 88 ? -6.101 -9.975 -16.134 1.00 44.21 88 THR A O 14
ATOM 23074 N N . GLN A 1 89 ? -7.173 -8.161 -15.361 1.00 53.43 89 GLN A N 14
ATOM 23075 C CA . GLN A 1 89 ? -6.045 -7.707 -14.541 1.00 73.55 89 GLN A CA 14
ATOM 23076 C C . GLN A 1 89 ? -6.090 -8.305 -13.125 1.00 31.41 89 GLN A C 14
ATOM 23077 O O . GLN A 1 89 ? -7.144 -8.726 -12.641 1.00 74.33 89 GLN A O 14
ATOM 23091 N N . LYS A 1 90 ? -4.939 -8.327 -12.462 1.00 42.12 90 LYS A N 14
ATOM 23092 C CA . LYS A 1 90 ? -4.854 -8.758 -11.066 1.00 1.42 90 LYS A CA 14
ATOM 23093 C C . LYS A 1 90 ? -4.515 -7.566 -10.154 1.00 13.44 90 LYS A C 14
ATOM 23094 O O . LYS A 1 90 ? -3.760 -6.670 -10.541 1.00 3.12 90 LYS A O 14
ATOM 23113 N N . ALA A 1 91 ? -5.073 -7.555 -8.947 1.00 11.31 91 ALA A N 14
ATOM 23114 C CA . ALA A 1 91 ? -4.916 -6.420 -8.032 1.00 2.04 91 ALA A CA 14
ATOM 23115 C C . ALA A 1 91 ? -4.011 -6.762 -6.842 1.00 23.13 91 ALA A C 14
ATOM 23116 O O . ALA A 1 91 ? -4.149 -7.817 -6.224 1.00 30.01 91 ALA A O 14
ATOM 23123 N N . LEU A 1 92 ? -3.084 -5.862 -6.527 1.00 24.11 92 LEU A N 14
ATOM 23124 C CA . LEU A 1 92 ? -2.182 -6.047 -5.387 1.00 0.03 92 LEU A CA 14
ATOM 23125 C C . LEU A 1 92 ? -2.862 -5.651 -4.066 1.00 35.13 92 LEU A C 14
ATOM 23126 O O . LEU A 1 92 ? -3.190 -4.482 -3.847 1.00 62.44 92 LEU A O 14
ATOM 23142 N N . TYR A 1 93 ? -3.084 -6.636 -3.199 1.00 75.14 93 TYR A N 14
ATOM 23143 C CA . TYR A 1 93 ? -3.673 -6.392 -1.878 1.00 43.14 93 TYR A CA 14
ATOM 23144 C C . TYR A 1 93 ? -2.587 -6.325 -0.791 1.00 62.43 93 TYR A C 14
ATOM 23145 O O . TYR A 1 93 ? -1.620 -7.092 -0.810 1.00 74.45 93 TYR A O 14
ATOM 23163 N N . LEU A 1 94 ? -2.758 -5.401 0.152 1.00 24.25 94 LEU A N 14
ATOM 23164 C CA . LEU A 1 94 ? -1.767 -5.161 1.209 1.00 62.35 94 LEU A CA 14
ATOM 23165 C C . LEU A 1 94 ? -2.402 -5.259 2.606 1.00 33.33 94 LEU A C 14
ATOM 23166 O O . LEU A 1 94 ? -3.556 -4.878 2.801 1.00 5.51 94 LEU A O 14
ATOM 23182 N N . ARG A 1 95 ? -1.645 -5.766 3.578 1.00 14.11 95 ARG A N 14
ATOM 23183 C CA . ARG A 1 95 ? -2.094 -5.762 4.977 1.00 24.01 95 ARG A CA 14
ATOM 23184 C C . ARG A 1 95 ? -0.902 -5.554 5.925 1.00 64.12 95 ARG A C 14
ATOM 23185 O O . ARG A 1 95 ? 0.249 -5.793 5.555 1.00 72.25 95 ARG A O 14
ATOM 23206 N N . ALA A 1 96 ? -1.181 -5.096 7.141 1.00 1.54 96 ALA A N 14
ATOM 23207 C CA . ALA A 1 96 ? -0.127 -4.802 8.121 1.00 13.34 96 ALA A CA 14
ATOM 23208 C C . ALA A 1 96 ? 0.560 -6.076 8.636 1.00 14.12 96 ALA A C 14
ATOM 23209 O O . ALA A 1 96 ? -0.067 -7.129 8.760 1.00 42.44 96 ALA A O 14
ATOM 23216 N N . LYS A 1 97 ? 1.852 -5.970 8.942 1.00 55.12 97 LYS A N 14
ATOM 23217 C CA . LYS A 1 97 ? 2.609 -7.096 9.496 1.00 21.54 97 LYS A CA 14
ATOM 23218 C C . LYS A 1 97 ? 2.315 -7.271 10.995 1.00 32.35 97 LYS A C 14
ATOM 23219 O O . LYS A 1 97 ? 2.742 -6.463 11.826 1.00 12.44 97 LYS A O 14
ATOM 23238 N N . LEU A 1 98 ? 1.573 -8.322 11.328 1.00 34.42 98 LEU A N 14
ATOM 23239 C CA . LEU A 1 98 ? 1.217 -8.614 12.721 1.00 55.12 98 LEU A CA 14
ATOM 23240 C C . LEU A 1 98 ? 2.245 -9.558 13.371 1.00 44.33 98 LEU A C 14
ATOM 23241 O O . LEU A 1 98 ? 2.737 -10.492 12.735 1.00 43.32 98 LEU A O 14
ATOM 23257 N N . GLU A 1 99 ? 2.549 -9.317 14.644 1.00 2.11 99 GLU A N 14
ATOM 23258 C CA . GLU A 1 99 ? 3.562 -10.093 15.370 1.00 33.34 99 GLU A CA 14
ATOM 23259 C C . GLU A 1 99 ? 2.954 -11.354 16.011 1.00 43.11 99 GLU A C 14
ATOM 23260 O O . GLU A 1 99 ? 2.169 -11.261 16.956 1.00 53.10 99 GLU A O 14
ATOM 23272 N N . HIS A 1 100 ? 3.312 -12.528 15.487 1.00 51.10 100 HIS A N 14
ATOM 23273 C CA . HIS A 1 100 ? 2.820 -13.801 16.033 1.00 53.55 100 HIS A CA 14
ATOM 23274 C C . HIS A 1 100 ? 3.708 -14.986 15.611 1.00 1.44 100 HIS A C 14
ATOM 23275 O O . HIS A 1 100 ? 3.750 -15.368 14.440 1.00 62.02 100 HIS A O 14
ATOM 23290 N N . HIS A 1 101 ? 4.421 -15.560 16.578 1.00 20.43 101 HIS A N 14
ATOM 23291 C CA . HIS A 1 101 ? 5.274 -16.729 16.342 1.00 63.45 101 HIS A CA 14
ATOM 23292 C C . HIS A 1 101 ? 4.540 -18.029 16.722 1.00 33.14 101 HIS A C 14
ATOM 23293 O O . HIS A 1 101 ? 3.503 -17.993 17.387 1.00 41.34 101 HIS A O 14
ATOM 23308 N N . HIS A 1 102 ? 5.075 -19.175 16.299 1.00 52.10 102 HIS A N 14
ATOM 23309 C CA . HIS A 1 102 ? 4.414 -20.466 16.543 1.00 64.01 102 HIS A CA 14
ATOM 23310 C C . HIS A 1 102 ? 4.745 -21.015 17.940 1.00 60.43 102 HIS A C 14
ATOM 23311 O O . HIS A 1 102 ? 3.850 -21.384 18.701 1.00 34.35 102 HIS A O 14
ATOM 23326 N N . HIS A 1 103 ? 6.036 -21.070 18.269 1.00 51.15 103 HIS A N 14
ATOM 23327 C CA . HIS A 1 103 ? 6.483 -21.554 19.583 1.00 34.20 103 HIS A CA 14
ATOM 23328 C C . HIS A 1 103 ? 6.493 -20.425 20.626 1.00 51.02 103 HIS A C 14
ATOM 23329 O O . HIS A 1 103 ? 7.319 -19.514 20.555 1.00 42.43 103 HIS A O 14
ATOM 23344 N N . HIS A 1 104 ? 5.572 -20.489 21.589 1.00 0.51 104 HIS A N 14
ATOM 23345 C CA . HIS A 1 104 ? 5.496 -19.482 22.658 1.00 42.15 104 HIS A CA 14
ATOM 23346 C C . HIS A 1 104 ? 4.474 -19.883 23.737 1.00 20.35 104 HIS A C 14
ATOM 23347 O O . HIS A 1 104 ? 3.266 -19.911 23.485 1.00 22.44 104 HIS A O 14
ATOM 23362 N N . HIS A 1 105 ? 4.967 -20.193 24.935 1.00 14.42 105 HIS A N 14
ATOM 23363 C CA . HIS A 1 105 ? 4.105 -20.556 26.071 1.00 22.52 105 HIS A CA 14
ATOM 23364 C C . HIS A 1 105 ? 4.231 -19.526 27.213 1.00 71.43 105 HIS A C 14
ATOM 23365 O O . HIS A 1 105 ? 5.170 -19.649 28.038 1.00 36.00 105 HIS A O 14
ATOM 23381 N N . MET A 1 1 ? 21.953 -25.530 12.253 1.00 62.15 1 MET A N 15
ATOM 23382 C CA . MET A 1 1 ? 22.014 -24.140 11.725 1.00 51.23 1 MET A CA 15
ATOM 23383 C C . MET A 1 1 ? 20.863 -23.266 12.265 1.00 33.33 1 MET A C 15
ATOM 23384 O O . MET A 1 1 ? 19.759 -23.261 11.722 1.00 11.11 1 MET A O 15
ATOM 23400 N N . ASP A 1 2 ? 21.129 -22.536 13.349 1.00 33.52 2 ASP A N 15
ATOM 23401 C CA . ASP A 1 2 ? 20.145 -21.610 13.928 1.00 63.21 2 ASP A CA 15
ATOM 23402 C C . ASP A 1 2 ? 20.776 -20.245 14.253 1.00 52.43 2 ASP A C 15
ATOM 23403 O O . ASP A 1 2 ? 20.102 -19.211 14.194 1.00 53.31 2 ASP A O 15
ATOM 23412 N N . GLN A 1 3 ? 22.063 -20.244 14.609 1.00 33.34 3 GLN A N 15
ATOM 23413 C CA . GLN A 1 3 ? 22.805 -18.994 14.814 1.00 70.42 3 GLN A CA 15
ATOM 23414 C C . GLN A 1 3 ? 22.848 -18.170 13.516 1.00 12.52 3 GLN A C 15
ATOM 23415 O O . GLN A 1 3 ? 23.271 -18.662 12.466 1.00 41.10 3 GLN A O 15
ATOM 23429 N N . LYS A 1 4 ? 22.391 -16.921 13.587 1.00 73.41 4 LYS A N 15
ATOM 23430 C CA . LYS A 1 4 ? 22.295 -16.065 12.400 1.00 63.12 4 LYS A CA 15
ATOM 23431 C C . LYS A 1 4 ? 23.678 -15.601 11.920 1.00 63.43 4 LYS A C 15
ATOM 23432 O O . LYS A 1 4 ? 24.355 -14.821 12.598 1.00 2.42 4 LYS A O 15
ATOM 23451 N N . SER A 1 5 ? 24.097 -16.096 10.757 1.00 15.42 5 SER A N 15
ATOM 23452 C CA . SER A 1 5 ? 25.374 -15.693 10.148 1.00 4.40 5 SER A CA 15
ATOM 23453 C C . SER A 1 5 ? 25.322 -14.234 9.669 1.00 60.42 5 SER A C 15
ATOM 23454 O O . SER A 1 5 ? 25.134 -13.958 8.483 1.00 15.21 5 SER A O 15
ATOM 23462 N N . SER A 1 6 ? 25.465 -13.305 10.609 1.00 21.31 6 SER A N 15
ATOM 23463 C CA . SER A 1 6 ? 25.391 -11.869 10.309 1.00 33.02 6 SER A CA 15
ATOM 23464 C C . SER A 1 6 ? 26.645 -11.386 9.569 1.00 1.23 6 SER A C 15
ATOM 23465 O O . SER A 1 6 ? 27.693 -11.182 10.179 1.00 54.43 6 SER A O 15
ATOM 23473 N N . SER A 1 7 ? 26.537 -11.215 8.253 1.00 62.41 7 SER A N 15
ATOM 23474 C CA . SER A 1 7 ? 27.668 -10.740 7.439 1.00 33.05 7 SER A CA 15
ATOM 23475 C C . SER A 1 7 ? 27.994 -9.265 7.740 1.00 1.20 7 SER A C 15
ATOM 23476 O O . SER A 1 7 ? 27.172 -8.379 7.487 1.00 75.21 7 SER A O 15
ATOM 23484 N N . PRO A 1 8 ? 29.200 -8.981 8.279 1.00 21.14 8 PRO A N 15
ATOM 23485 C CA . PRO A 1 8 ? 29.604 -7.610 8.651 1.00 75.34 8 PRO A CA 15
ATOM 23486 C C . PRO A 1 8 ? 29.896 -6.703 7.440 1.00 13.33 8 PRO A C 15
ATOM 23487 O O . PRO A 1 8 ? 30.271 -7.176 6.361 1.00 63.23 8 PRO A O 15
ATOM 23498 N N . GLN A 1 9 ? 29.728 -5.393 7.634 1.00 22.11 9 GLN A N 15
ATOM 23499 C CA . GLN A 1 9 ? 29.956 -4.399 6.574 1.00 52.10 9 GLN A CA 15
ATOM 23500 C C . GLN A 1 9 ? 30.920 -3.291 7.034 1.00 75.45 9 GLN A C 15
ATOM 23501 O O . GLN A 1 9 ? 30.495 -2.284 7.606 1.00 63.31 9 GLN A O 15
ATOM 23515 N N . PRO A 1 10 ? 32.237 -3.462 6.807 1.00 55.42 10 PRO A N 15
ATOM 23516 C CA . PRO A 1 10 ? 33.237 -2.436 7.154 1.00 44.35 10 PRO A CA 15
ATOM 23517 C C . PRO A 1 10 ? 33.115 -1.180 6.271 1.00 43.23 10 PRO A C 15
ATOM 23518 O O . PRO A 1 10 ? 32.907 -1.284 5.059 1.00 4.24 10 PRO A O 15
ATOM 23529 N N . ALA A 1 11 ? 33.231 -0.001 6.888 1.00 4.23 11 ALA A N 15
ATOM 23530 C CA . ALA A 1 11 ? 33.175 1.282 6.165 1.00 73.54 11 ALA A CA 15
ATOM 23531 C C . ALA A 1 11 ? 31.816 1.508 5.473 1.00 13.11 11 ALA A C 15
ATOM 23532 O O . ALA A 1 11 ? 31.742 2.157 4.427 1.00 3.53 11 ALA A O 15
ATOM 23539 N N . ALA A 1 12 ? 30.742 0.982 6.068 1.00 4.32 12 ALA A N 15
ATOM 23540 C CA . ALA A 1 12 ? 29.386 1.193 5.543 1.00 55.34 12 ALA A CA 15
ATOM 23541 C C . ALA A 1 12 ? 28.984 2.679 5.616 1.00 2.35 12 ALA A C 15
ATOM 23542 O O . ALA A 1 12 ? 28.538 3.167 6.657 1.00 21.51 12 ALA A O 15
ATOM 23549 N N . GLN A 1 13 ? 29.149 3.386 4.499 1.00 23.11 13 GLN A N 15
ATOM 23550 C CA . GLN A 1 13 ? 28.941 4.839 4.447 1.00 43.15 13 GLN A CA 15
ATOM 23551 C C . GLN A 1 13 ? 27.453 5.219 4.511 1.00 51.23 13 GLN A C 15
ATOM 23552 O O . GLN A 1 13 ? 26.603 4.581 3.884 1.00 65.33 13 GLN A O 15
ATOM 23566 N N . ALA A 1 14 ? 27.152 6.267 5.273 1.00 71.22 14 ALA A N 15
ATOM 23567 C CA . ALA A 1 14 ? 25.786 6.783 5.392 1.00 60.30 14 ALA A CA 15
ATOM 23568 C C . ALA A 1 14 ? 25.614 8.086 4.590 1.00 64.12 14 ALA A C 15
ATOM 23569 O O . ALA A 1 14 ? 26.458 8.982 4.667 1.00 74.25 14 ALA A O 15
ATOM 23576 N N . PRO A 1 15 ? 24.532 8.205 3.794 1.00 52.02 15 PRO A N 15
ATOM 23577 C CA . PRO A 1 15 ? 24.235 9.434 3.027 1.00 52.20 15 PRO A CA 15
ATOM 23578 C C . PRO A 1 15 ? 23.961 10.653 3.932 1.00 43.31 15 PRO A C 15
ATOM 23579 O O . PRO A 1 15 ? 23.775 10.514 5.144 1.00 75.20 15 PRO A O 15
ATOM 23590 N N . GLU A 1 16 ? 23.938 11.846 3.340 1.00 52.30 16 GLU A N 15
ATOM 23591 C CA . GLU A 1 16 ? 23.676 13.079 4.094 1.00 52.43 16 GLU A CA 15
ATOM 23592 C C . GLU A 1 16 ? 22.208 13.151 4.554 1.00 22.13 16 GLU A C 15
ATOM 23593 O O . GLU A 1 16 ? 21.914 13.490 5.705 1.00 10.23 16 GLU A O 15
ATOM 23605 N N . THR A 1 17 ? 21.291 12.821 3.645 1.00 25.01 17 THR A N 15
ATOM 23606 C CA . THR A 1 17 ? 19.851 12.826 3.945 1.00 34.23 17 THR A CA 15
ATOM 23607 C C . THR A 1 17 ? 19.352 11.419 4.312 1.00 34.44 17 THR A C 15
ATOM 23608 O O . THR A 1 17 ? 19.365 10.508 3.480 1.00 1.13 17 THR A O 15
ATOM 23619 N N . LYS A 1 18 ? 18.920 11.243 5.562 1.00 14.13 18 LYS A N 15
ATOM 23620 C CA . LYS A 1 18 ? 18.363 9.965 6.023 1.00 54.41 18 LYS A CA 15
ATOM 23621 C C . LYS A 1 18 ? 16.919 10.131 6.524 1.00 30.02 18 LYS A C 15
ATOM 23622 O O . LYS A 1 18 ? 16.671 10.772 7.547 1.00 4.21 18 LYS A O 15
ATOM 23641 N N . GLN A 1 19 ? 15.971 9.550 5.793 1.00 43.13 19 GLN A N 15
ATOM 23642 C CA . GLN A 1 19 ? 14.549 9.598 6.165 1.00 34.24 19 GLN A CA 15
ATOM 23643 C C . GLN A 1 19 ? 14.087 8.265 6.776 1.00 54.04 19 GLN A C 15
ATOM 23644 O O . GLN A 1 19 ? 14.645 7.208 6.479 1.00 11.00 19 GLN A O 15
ATOM 23658 N N . ALA A 1 20 ? 13.063 8.323 7.624 1.00 50.43 20 ALA A N 15
ATOM 23659 C CA . ALA A 1 20 ? 12.504 7.126 8.263 1.00 73.50 20 ALA A CA 15
ATOM 23660 C C . ALA A 1 20 ? 11.009 6.971 7.940 1.00 13.32 20 ALA A C 15
ATOM 23661 O O . ALA A 1 20 ? 10.249 7.937 7.995 1.00 5.52 20 ALA A O 15
ATOM 23668 N N . PHE A 1 21 ? 10.594 5.748 7.606 1.00 40.01 21 PHE A N 15
ATOM 23669 C CA . PHE A 1 21 ? 9.195 5.468 7.248 1.00 4.04 21 PHE A CA 15
ATOM 23670 C C . PHE A 1 21 ? 8.238 5.706 8.436 1.00 25.12 21 PHE A C 15
ATOM 23671 O O . PHE A 1 21 ? 8.277 4.966 9.424 1.00 34.11 21 PHE A O 15
ATOM 23688 N N . PRO A 1 22 ? 7.362 6.733 8.362 1.00 41.30 22 PRO A N 15
ATOM 23689 C CA . PRO A 1 22 ? 6.380 6.993 9.423 1.00 13.24 22 PRO A CA 15
ATOM 23690 C C . PRO A 1 22 ? 5.179 6.034 9.358 1.00 61.32 22 PRO A C 15
ATOM 23691 O O . PRO A 1 22 ? 4.229 6.246 8.600 1.00 71.51 22 PRO A O 15
ATOM 23702 N N . ARG A 1 23 ? 5.214 4.992 10.181 1.00 63.01 23 ARG A N 15
ATOM 23703 C CA . ARG A 1 23 ? 4.179 3.954 10.158 1.00 72.53 23 ARG A CA 15
ATOM 23704 C C . ARG A 1 23 ? 2.919 4.373 10.930 1.00 34.55 23 ARG A C 15
ATOM 23705 O O . ARG A 1 23 ? 1.831 3.853 10.676 1.00 21.42 23 ARG A O 15
ATOM 23726 N N . LYS A 1 24 ? 3.067 5.321 11.860 1.00 2.12 24 LYS A N 15
ATOM 23727 C CA . LYS A 1 24 ? 1.932 5.818 12.657 1.00 2.31 24 LYS A CA 15
ATOM 23728 C C . LYS A 1 24 ? 0.773 6.298 11.761 1.00 72.02 24 LYS A C 15
ATOM 23729 O O . LYS A 1 24 ? -0.397 6.192 12.131 1.00 52.24 24 LYS A O 15
ATOM 23748 N N . PHE A 1 25 ? 1.107 6.821 10.583 1.00 21.14 25 PHE A N 15
ATOM 23749 C CA . PHE A 1 25 ? 0.097 7.226 9.598 1.00 54.22 25 PHE A CA 15
ATOM 23750 C C . PHE A 1 25 ? -0.176 6.107 8.578 1.00 13.41 25 PHE A C 15
ATOM 23751 O O . PHE A 1 25 ? -1.328 5.758 8.314 1.00 22.53 25 PHE A O 15
ATOM 23768 N N . VAL A 1 26 ? 0.894 5.542 8.016 1.00 54.51 26 VAL A N 15
ATOM 23769 C CA . VAL A 1 26 ? 0.778 4.556 6.931 1.00 40.31 26 VAL A CA 15
ATOM 23770 C C . VAL A 1 26 ? -0.040 3.316 7.338 1.00 70.50 26 VAL A C 15
ATOM 23771 O O . VAL A 1 26 ? -0.983 2.938 6.642 1.00 70.15 26 VAL A O 15
ATOM 23784 N N . LEU A 1 27 ? 0.311 2.689 8.463 1.00 55.32 27 LEU A N 15
ATOM 23785 C CA . LEU A 1 27 ? -0.416 1.499 8.930 1.00 41.52 27 LEU A CA 15
ATOM 23786 C C . LEU A 1 27 ? -1.873 1.840 9.287 1.00 14.24 27 LEU A C 15
ATOM 23787 O O . LEU A 1 27 ? -2.766 0.999 9.153 1.00 71.04 27 LEU A O 15
ATOM 23803 N N . ALA A 1 28 ? -2.103 3.077 9.730 1.00 44.01 28 ALA A N 15
ATOM 23804 C CA . ALA A 1 28 ? -3.459 3.564 10.015 1.00 32.53 28 ALA A CA 15
ATOM 23805 C C . ALA A 1 28 ? -4.280 3.681 8.723 1.00 12.24 28 ALA A C 15
ATOM 23806 O O . ALA A 1 28 ? -5.459 3.330 8.685 1.00 53.42 28 ALA A O 15
ATOM 23813 N N . ALA A 1 29 ? -3.650 4.186 7.665 1.00 75.45 29 ALA A N 15
ATOM 23814 C CA . ALA A 1 29 ? -4.285 4.261 6.345 1.00 52.04 29 ALA A CA 15
ATOM 23815 C C . ALA A 1 29 ? -4.538 2.860 5.774 1.00 34.33 29 ALA A C 15
ATOM 23816 O O . ALA A 1 29 ? -5.590 2.589 5.192 1.00 64.11 29 ALA A O 15
ATOM 23823 N N . LEU A 1 30 ? -3.565 1.975 5.972 1.00 22.20 30 LEU A N 15
ATOM 23824 C CA . LEU A 1 30 ? -3.635 0.593 5.488 1.00 35.15 30 LEU A CA 15
ATOM 23825 C C . LEU A 1 30 ? -4.891 -0.131 6.008 1.00 73.13 30 LEU A C 15
ATOM 23826 O O . LEU A 1 30 ? -5.711 -0.613 5.223 1.00 25.54 30 LEU A O 15
ATOM 23842 N N . GLU A 1 31 ? -5.045 -0.183 7.333 1.00 15.40 31 GLU A N 15
ATOM 23843 C CA . GLU A 1 31 ? -6.198 -0.858 7.954 1.00 0.33 31 GLU A CA 15
ATOM 23844 C C . GLU A 1 31 ? -7.535 -0.224 7.522 1.00 54.43 31 GLU A C 15
ATOM 23845 O O . GLU A 1 31 ? -8.527 -0.924 7.309 1.00 31.12 31 GLU A O 15
ATOM 23857 N N . GLN A 1 32 ? -7.552 1.102 7.382 1.00 10.43 32 GLN A N 15
ATOM 23858 C CA . GLN A 1 32 ? -8.759 1.821 6.953 1.00 4.53 32 GLN A CA 15
ATOM 23859 C C . GLN A 1 32 ? -9.041 1.622 5.457 1.00 53.40 32 GLN A C 15
ATOM 23860 O O . GLN A 1 32 ? -10.169 1.811 5.003 1.00 51.23 32 GLN A O 15
ATOM 23874 N N . SER A 1 33 ? -8.014 1.250 4.697 1.00 41.04 33 SER A N 15
ATOM 23875 C CA . SER A 1 33 ? -8.160 0.983 3.255 1.00 63.13 33 SER A CA 15
ATOM 23876 C C . SER A 1 33 ? -8.363 -0.514 2.981 1.00 22.30 33 SER A C 15
ATOM 23877 O O . SER A 1 33 ? -8.361 -0.952 1.828 1.00 72.52 33 SER A O 15
ATOM 23885 N N . SER A 1 34 ? -8.530 -1.293 4.047 1.00 51.12 34 SER A N 15
ATOM 23886 C CA . SER A 1 34 ? -8.710 -2.747 3.930 1.00 21.22 34 SER A CA 15
ATOM 23887 C C . SER A 1 34 ? -10.177 -3.123 3.696 1.00 2.43 34 SER A C 15
ATOM 23888 O O . SER A 1 34 ? -11.090 -2.487 4.230 1.00 12.41 34 SER A O 15
ATOM 23896 N N . ASP A 1 35 ? -10.396 -4.157 2.889 1.00 53.14 35 ASP A N 15
ATOM 23897 C CA . ASP A 1 35 ? -11.737 -4.712 2.685 1.00 63.24 35 ASP A CA 15
ATOM 23898 C C . ASP A 1 35 ? -12.138 -5.606 3.872 1.00 22.34 35 ASP A C 15
ATOM 23899 O O . ASP A 1 35 ? -11.330 -5.866 4.766 1.00 24.21 35 ASP A O 15
ATOM 23908 N N . ASP A 1 36 ? -13.377 -6.094 3.865 1.00 4.02 36 ASP A N 15
ATOM 23909 C CA . ASP A 1 36 ? -13.870 -6.983 4.926 1.00 60.44 36 ASP A CA 15
ATOM 23910 C C . ASP A 1 36 ? -13.033 -8.281 5.020 1.00 11.23 36 ASP A C 15
ATOM 23911 O O . ASP A 1 36 ? -13.032 -8.963 6.046 1.00 21.21 36 ASP A O 15
ATOM 23920 N N . ALA A 1 37 ? -12.314 -8.608 3.945 1.00 22.12 37 ALA A N 15
ATOM 23921 C CA . ALA A 1 37 ? -11.454 -9.800 3.914 1.00 63.31 37 ALA A CA 15
ATOM 23922 C C . ALA A 1 37 ? -10.134 -9.584 4.680 1.00 23.31 37 ALA A C 15
ATOM 23923 O O . ALA A 1 37 ? -9.399 -10.537 4.951 1.00 42.31 37 ALA A O 15
ATOM 23930 N N . GLY A 1 38 ? -9.838 -8.330 5.023 1.00 13.24 38 GLY A N 15
ATOM 23931 C CA . GLY A 1 38 ? -8.620 -8.010 5.767 1.00 73.54 38 GLY A CA 15
ATOM 23932 C C . GLY A 1 38 ? -7.475 -7.519 4.883 1.00 14.43 38 GLY A C 15
ATOM 23933 O O . GLY A 1 38 ? -6.417 -7.133 5.383 1.00 61.51 38 GLY A O 15
ATOM 23937 N N . TRP A 1 39 ? -7.679 -7.534 3.567 1.00 14.15 39 TRP A N 15
ATOM 23938 C CA . TRP A 1 39 ? -6.656 -7.083 2.615 1.00 51.22 39 TRP A CA 15
ATOM 23939 C C . TRP A 1 39 ? -6.982 -5.693 2.048 1.00 1.32 39 TRP A C 15
ATOM 23940 O O . TRP A 1 39 ? -8.132 -5.391 1.729 1.00 64.54 39 TRP A O 15
ATOM 23961 N N . ALA A 1 40 ? -5.955 -4.856 1.915 1.00 60.03 40 ALA A N 15
ATOM 23962 C CA . ALA A 1 40 ? -6.113 -3.499 1.385 1.00 41.24 40 ALA A CA 15
ATOM 23963 C C . ALA A 1 40 ? -5.517 -3.376 -0.022 1.00 51.21 40 ALA A 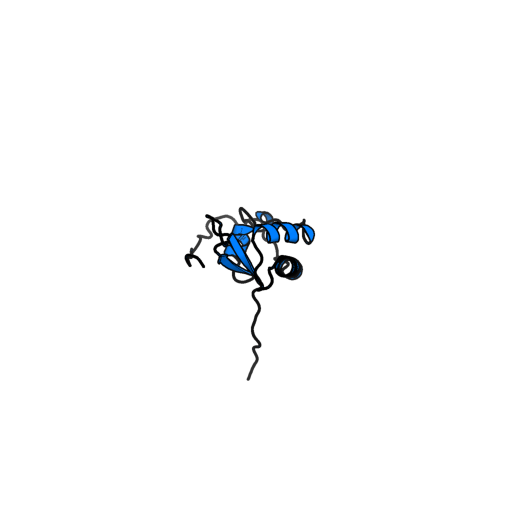C 15
ATOM 23964 O O . ALA A 1 40 ? -4.309 -3.512 -0.207 1.00 11.24 40 ALA A O 15
ATOM 23971 N N . ASN A 1 41 ? -6.369 -3.114 -1.009 1.00 43.20 41 ASN A N 15
ATOM 23972 C CA . ASN A 1 41 ? -5.919 -2.962 -2.399 1.00 74.04 41 ASN A CA 15
ATOM 23973 C C . ASN A 1 41 ? -4.989 -1.745 -2.543 1.00 40.44 41 ASN A C 15
ATOM 23974 O O . ASN A 1 41 ? -5.278 -0.668 -2.018 1.00 25.15 41 ASN A O 15
ATOM 23985 N N . LEU A 1 42 ? -3.881 -1.927 -3.264 1.00 1.02 42 LEU A N 15
ATOM 23986 C CA . LEU A 1 42 ? -2.883 -0.867 -3.471 1.00 31.21 42 LEU A CA 15
ATOM 23987 C C . LEU A 1 42 ? -3.534 0.442 -3.952 1.00 74.15 42 LEU A C 15
ATOM 23988 O O . LEU A 1 42 ? -3.094 1.537 -3.589 1.00 42.34 42 LEU A O 15
ATOM 24004 N N . GLY A 1 43 ? -4.578 0.317 -4.773 1.00 31.13 43 GLY A N 15
ATOM 24005 C CA . GLY A 1 43 ? -5.332 1.485 -5.223 1.00 73.35 43 GLY A CA 15
ATOM 24006 C C . GLY A 1 43 ? -5.939 2.272 -4.065 1.00 64.50 43 GLY A C 15
ATOM 24007 O O . GLY A 1 43 ? -5.874 3.500 -4.035 1.00 75.22 43 GLY A O 15
ATOM 24011 N N . ASN A 1 44 ? -6.524 1.558 -3.105 1.00 64.22 44 ASN A N 15
ATOM 24012 C CA . ASN A 1 44 ? -7.096 2.188 -1.910 1.00 41.10 44 ASN A CA 15
ATOM 24013 C C . ASN A 1 44 ? -5.982 2.716 -0.994 1.00 22.15 44 ASN A C 15
ATOM 24014 O O . ASN A 1 44 ? -6.038 3.845 -0.510 1.00 35.32 44 ASN A O 15
ATOM 24025 N N . PHE A 1 45 ? -4.969 1.875 -0.779 1.00 22.14 45 PHE A N 15
ATOM 24026 C CA . PHE A 1 45 ? -3.824 2.209 0.074 1.00 74.41 45 PHE A CA 15
ATOM 24027 C C . PHE A 1 45 ? -3.178 3.544 -0.332 1.00 35.32 45 PHE A C 15
ATOM 24028 O O . PHE A 1 45 ? -3.129 4.479 0.460 1.00 12.34 45 PHE A O 15
ATOM 24045 N N . GLY A 1 46 ? -2.702 3.629 -1.573 1.00 4.32 46 GLY A N 15
ATOM 24046 C CA . GLY A 1 46 ? -2.064 4.854 -2.050 1.00 42.51 46 GLY A CA 15
ATOM 24047 C C . GLY A 1 46 ? -2.995 6.066 -2.029 1.00 25.35 46 GLY A C 15
ATOM 24048 O O . GLY A 1 46 ? -2.566 7.185 -1.744 1.00 0.13 46 GLY A O 15
ATOM 24052 N N . ASN A 1 47 ? -4.274 5.836 -2.317 1.00 4.41 47 ASN A N 15
ATOM 24053 C CA . ASN A 1 47 ? -5.274 6.910 -2.352 1.00 12.00 47 ASN A CA 15
ATOM 24054 C C . ASN A 1 47 ? -5.500 7.515 -0.953 1.00 65.52 47 ASN A C 15
ATOM 24055 O O . ASN A 1 47 ? -5.384 8.730 -0.759 1.00 12.05 47 ASN A O 15
ATOM 24066 N N . TYR A 1 48 ? -5.817 6.664 0.024 1.00 3.01 48 TYR A N 15
ATOM 24067 C CA . TYR A 1 48 ? -6.096 7.125 1.389 1.00 75.11 48 TYR A CA 15
ATOM 24068 C C . TYR A 1 48 ? -4.808 7.529 2.136 1.00 54.21 48 TYR A C 15
ATOM 24069 O O . TYR A 1 48 ? -4.814 8.469 2.932 1.00 31.35 48 TYR A O 15
ATOM 24087 N N . LEU A 1 49 ? -3.708 6.820 1.877 1.00 4.04 49 LEU A N 15
ATOM 24088 C CA . LEU A 1 49 ? -2.412 7.149 2.489 1.00 51.12 49 LEU A CA 15
ATOM 24089 C C . LEU A 1 49 ? -1.992 8.586 2.164 1.00 75.34 49 LEU A C 15
ATOM 24090 O O . LEU A 1 49 ? -1.557 9.332 3.040 1.00 51.12 49 LEU A O 15
ATOM 24106 N N . ASN A 1 50 ? -2.147 8.969 0.900 1.00 43.14 50 ASN A N 15
ATOM 24107 C CA . ASN A 1 50 ? -1.775 10.313 0.449 1.00 43.31 50 ASN A CA 15
ATOM 24108 C C . ASN A 1 50 ? -2.635 11.399 1.132 1.00 42.01 50 ASN A C 15
ATOM 24109 O O . ASN A 1 50 ? -2.307 12.581 1.085 1.00 13.25 50 ASN A O 15
ATOM 24120 N N . LYS A 1 51 ? -3.737 10.991 1.770 1.00 22.51 51 LYS A N 15
ATOM 24121 C CA . LYS A 1 51 ? -4.568 11.916 2.553 1.00 32.33 51 LYS A CA 15
ATOM 24122 C C . LYS A 1 51 ? -3.937 12.195 3.924 1.00 21.33 51 LYS A C 15
ATOM 24123 O O . LYS A 1 51 ? -3.918 13.333 4.393 1.00 42.32 51 LYS A O 15
ATOM 24142 N N . LEU A 1 52 ? -3.424 11.149 4.569 1.00 73.02 52 LEU A N 15
ATOM 24143 C CA . LEU A 1 52 ? -2.793 11.287 5.886 1.00 31.02 52 LEU A CA 15
ATOM 24144 C C . LEU A 1 52 ? -1.374 11.862 5.765 1.00 33.25 52 LEU A C 15
ATOM 24145 O O . LEU A 1 52 ? -0.948 12.680 6.583 1.00 72.13 52 LEU A O 15
ATOM 24161 N N . GLN A 1 53 ? -0.645 11.421 4.743 1.00 40.33 53 GLN A N 15
ATOM 24162 C CA . GLN A 1 53 ? 0.712 11.915 4.468 1.00 24.03 53 GLN A CA 15
ATOM 24163 C C . GLN A 1 53 ? 0.908 12.212 2.971 1.00 62.54 53 GLN A C 15
ATOM 24164 O O . GLN A 1 53 ? 1.486 11.409 2.238 1.00 53.33 53 GLN A O 15
ATOM 24178 N N . PRO A 1 54 ? 0.421 13.373 2.489 1.00 61.14 54 PRO A N 15
ATOM 24179 C CA . PRO A 1 54 ? 0.592 13.779 1.080 1.00 12.23 54 PRO A CA 15
ATOM 24180 C C . PRO A 1 54 ? 2.061 14.068 0.725 1.00 23.53 54 PRO A C 15
ATOM 24181 O O . PRO A 1 54 ? 2.429 14.140 -0.449 1.00 23.40 54 PRO A O 15
ATOM 24192 N N . ASP A 1 55 ? 2.888 14.235 1.755 1.00 0.40 55 ASP A N 15
ATOM 24193 C CA . ASP A 1 55 ? 4.324 14.461 1.588 1.00 61.04 55 ASP A CA 15
ATOM 24194 C C . ASP A 1 55 ? 5.080 13.132 1.383 1.00 21.12 55 ASP A C 15
ATOM 24195 O O . ASP A 1 55 ? 6.226 13.121 0.929 1.00 42.41 55 ASP A O 15
ATOM 24204 N N . PHE A 1 56 ? 4.426 12.013 1.699 1.00 15.33 56 PHE A N 15
ATOM 24205 C CA . PHE A 1 56 ? 5.070 10.695 1.636 1.00 51.24 56 PHE A CA 15
ATOM 24206 C C . PHE A 1 56 ? 4.900 10.042 0.255 1.00 0.23 56 PHE A C 15
ATOM 24207 O O . PHE A 1 56 ? 3.845 9.489 -0.062 1.00 54.41 56 PHE A O 15
ATOM 24224 N N . ASP A 1 57 ? 5.943 10.130 -0.567 1.00 41.21 57 ASP A N 15
ATOM 24225 C CA . ASP A 1 57 ? 5.963 9.472 -1.877 1.00 25.53 57 ASP A CA 15
ATOM 24226 C C . ASP A 1 57 ? 7.223 8.605 -2.047 1.00 20.03 57 ASP A C 15
ATOM 24227 O O . ASP A 1 57 ? 8.306 8.966 -1.582 1.00 4.41 57 ASP A O 15
ATOM 24236 N N . SER A 1 58 ? 7.068 7.461 -2.715 1.00 13.23 58 SER A N 15
ATOM 24237 C CA . SER A 1 58 ? 8.161 6.489 -2.908 1.00 43.43 58 SER A CA 15
ATOM 24238 C C . SER A 1 58 ? 9.451 7.131 -3.453 1.00 42.43 58 SER A C 15
ATOM 24239 O O . SER A 1 58 ? 10.556 6.677 -3.140 1.00 5.44 58 SER A O 15
ATOM 24247 N N . ARG A 1 59 ? 9.311 8.182 -4.262 1.00 32.52 59 ARG A N 15
ATOM 24248 C CA . ARG A 1 59 ? 10.471 8.847 -4.883 1.00 11.32 59 ARG A CA 15
ATOM 24249 C C . ARG A 1 59 ? 11.474 9.377 -3.844 1.00 13.35 59 ARG A C 15
ATOM 24250 O O . ARG A 1 59 ? 12.673 9.469 -4.120 1.00 12.31 59 ARG A O 15
ATOM 24271 N N . LEU A 1 60 ? 10.987 9.714 -2.651 1.00 53.41 60 LEU A N 15
ATOM 24272 C CA . LEU A 1 60 ? 11.843 10.240 -1.579 1.00 41.12 60 LEU A CA 15
ATOM 24273 C C . LEU A 1 60 ? 12.930 9.235 -1.166 1.00 45.21 60 LEU A C 15
ATOM 24274 O O . LEU A 1 60 ? 14.043 9.620 -0.809 1.00 63.53 60 LEU A O 15
ATOM 24290 N N . TYR A 1 61 ? 12.598 7.946 -1.219 1.00 52.23 61 TYR A N 15
ATOM 24291 C CA . TYR A 1 61 ? 13.524 6.886 -0.795 1.00 3.44 61 TYR A CA 15
ATOM 24292 C C . TYR A 1 61 ? 14.188 6.189 -1.997 1.00 34.02 61 TYR A C 15
ATOM 24293 O O . TYR A 1 61 ? 14.784 5.118 -1.858 1.00 20.12 61 TYR A O 15
ATOM 24311 N N . GLY A 1 62 ? 14.098 6.812 -3.170 1.00 14.15 62 GLY A N 15
ATOM 24312 C CA . GLY A 1 62 ? 14.710 6.250 -4.371 1.00 74.24 62 GLY A CA 15
ATOM 24313 C C . GLY A 1 62 ? 13.914 5.101 -4.987 1.00 24.14 62 GLY A C 15
ATOM 24314 O O . GLY A 1 62 ? 14.493 4.174 -5.561 1.00 61.42 62 GLY A O 15
ATOM 24318 N N . TYR A 1 63 ? 12.589 5.146 -4.859 1.00 42.34 63 TYR A N 15
ATOM 24319 C CA . TYR A 1 63 ? 11.710 4.151 -5.492 1.00 65.35 63 TYR A CA 15
ATOM 24320 C C . TYR A 1 63 ? 10.864 4.797 -6.598 1.00 14.31 63 TYR A C 15
ATOM 24321 O O . TYR A 1 63 ? 10.181 5.797 -6.368 1.00 63.11 63 TYR A O 15
ATOM 24339 N N . LYS A 1 64 ? 10.904 4.209 -7.789 1.00 33.41 64 LYS A N 15
ATOM 24340 C CA . LYS A 1 64 ? 10.229 4.766 -8.968 1.00 60.42 64 LYS A CA 15
ATOM 24341 C C . LYS A 1 64 ? 8.698 4.803 -8.811 1.00 1.51 64 LYS A C 15
ATOM 24342 O O . LYS A 1 64 ? 8.026 5.627 -9.431 1.00 15.54 64 LYS A O 15
ATOM 24361 N N . LYS A 1 65 ? 8.152 3.908 -7.989 1.00 54.30 65 LYS A N 15
ATOM 24362 C CA . LYS A 1 65 ? 6.704 3.858 -7.750 1.00 52.22 65 LYS A CA 15
ATOM 24363 C C . LYS A 1 65 ? 6.373 3.187 -6.408 1.00 15.43 65 LYS A C 15
ATOM 24364 O O . LYS A 1 65 ? 7.165 2.402 -5.880 1.00 52.03 65 LYS A O 15
ATOM 24383 N N . LEU A 1 66 ? 5.195 3.505 -5.869 1.00 65.44 66 LEU A N 15
ATOM 24384 C CA . LEU A 1 66 ? 4.774 3.017 -4.545 1.00 15.23 66 LEU A CA 15
ATOM 24385 C C . LEU A 1 66 ? 4.750 1.480 -4.466 1.00 31.23 66 LEU A C 15
ATOM 24386 O O . LEU A 1 66 ? 5.125 0.900 -3.446 1.00 63.45 66 LEU A O 15
ATOM 24402 N N . SER A 1 67 ? 4.312 0.829 -5.543 1.00 3.50 67 SER A N 15
ATOM 24403 C CA . SER A 1 67 ? 4.217 -0.639 -5.578 1.00 44.24 67 SER A CA 15
ATOM 24404 C C . SER A 1 67 ? 5.550 -1.307 -5.214 1.00 2.21 67 SER A C 15
ATOM 24405 O O . SER A 1 67 ? 5.591 -2.219 -4.383 1.00 43.35 67 SER A O 15
ATOM 24413 N N . ASP A 1 68 ? 6.635 -0.843 -5.836 1.00 63.34 68 ASP A N 15
ATOM 24414 C CA . ASP A 1 68 ? 7.973 -1.382 -5.570 1.00 60.15 68 ASP A CA 15
ATOM 24415 C C . ASP A 1 68 ? 8.403 -1.125 -4.117 1.00 30.55 68 ASP A C 15
ATOM 24416 O O . ASP A 1 68 ? 8.967 -2.001 -3.459 1.00 44.02 68 ASP A O 15
ATOM 24425 N N . LEU A 1 69 ? 8.125 0.080 -3.620 1.00 44.31 69 LEU A N 15
ATOM 24426 C CA . LEU A 1 69 ? 8.422 0.438 -2.227 1.00 14.31 69 LEU A CA 15
ATOM 24427 C C . LEU A 1 69 ? 7.790 -0.559 -1.244 1.00 4.40 69 LEU A C 15
ATOM 24428 O O . LEU A 1 69 ? 8.473 -1.130 -0.391 1.00 41.43 69 LEU A O 15
ATOM 24444 N N . VAL A 1 70 ? 6.483 -0.763 -1.379 1.00 43.04 70 VAL A N 15
ATOM 24445 C CA . VAL A 1 70 ? 5.741 -1.650 -0.480 1.00 43.22 70 VAL A CA 15
ATOM 24446 C C . VAL A 1 70 ? 6.253 -3.099 -0.545 1.00 64.42 70 VAL A C 15
ATOM 24447 O O . VAL A 1 70 ? 6.547 -3.707 0.487 1.00 10.15 70 VAL A O 15
ATOM 24460 N N . LYS A 1 71 ? 6.372 -3.648 -1.758 1.00 2.51 71 LYS A N 15
ATOM 24461 C CA . LYS A 1 71 ? 6.804 -5.045 -1.931 1.00 21.35 71 LYS A CA 15
ATOM 24462 C C . LYS A 1 71 ? 8.259 -5.259 -1.477 1.00 74.21 71 LYS A C 15
ATOM 24463 O O . LYS A 1 71 ? 8.654 -6.379 -1.146 1.00 24.11 71 LYS A O 15
ATOM 24482 N N . ALA A 1 72 ? 9.053 -4.189 -1.477 1.00 21.52 72 ALA A N 15
ATOM 24483 C CA . ALA A 1 72 ? 10.439 -4.254 -1.002 1.00 33.44 72 ALA A CA 15
ATOM 24484 C C . ALA A 1 72 ? 10.516 -4.218 0.534 1.00 14.11 72 ALA A C 15
ATOM 24485 O O . ALA A 1 72 ? 11.439 -4.771 1.134 1.00 21.03 72 ALA A O 15
ATOM 24492 N N . ARG A 1 73 ? 9.539 -3.568 1.166 1.00 64.14 73 ARG A N 15
ATOM 24493 C CA . ARG A 1 73 ? 9.533 -3.403 2.627 1.00 41.25 73 ARG A CA 15
ATOM 24494 C C . ARG A 1 73 ? 8.574 -4.392 3.314 1.00 10.33 73 ARG A C 15
ATOM 24495 O O . ARG A 1 73 ? 7.679 -3.997 4.065 1.00 14.32 73 ARG A O 15
ATOM 24516 N N . THR A 1 74 ? 8.806 -5.686 3.083 1.00 44.23 74 THR A N 15
ATOM 24517 C CA . THR A 1 74 ? 7.987 -6.759 3.677 1.00 74.52 74 THR A CA 15
ATOM 24518 C C . THR A 1 74 ? 8.010 -6.725 5.213 1.00 55.34 74 THR A C 15
ATOM 24519 O O . THR A 1 74 ? 7.062 -7.161 5.868 1.00 20.24 74 THR A O 15
ATOM 24530 N N . ASP A 1 75 ? 9.106 -6.216 5.775 1.00 54.13 75 ASP A N 15
ATOM 24531 C CA . ASP A 1 75 ? 9.239 -6.023 7.227 1.00 74.04 75 ASP A CA 15
ATOM 24532 C C . ASP A 1 75 ? 8.067 -5.193 7.793 1.00 53.40 75 ASP A C 15
ATOM 24533 O O . ASP A 1 75 ? 7.634 -5.386 8.935 1.00 54.13 75 ASP A O 15
ATOM 24542 N N . LEU A 1 76 ? 7.556 -4.277 6.977 1.00 54.33 76 LEU A N 15
ATOM 24543 C CA . LEU A 1 76 ? 6.440 -3.414 7.372 1.00 52.24 76 LEU A CA 15
ATOM 24544 C C . LEU A 1 76 ? 5.109 -3.901 6.770 1.00 3.40 76 LEU A C 15
ATOM 24545 O O . LEU A 1 76 ? 4.088 -3.968 7.459 1.00 10.52 76 LEU A O 15
ATOM 24561 N N . PHE A 1 77 ? 5.131 -4.248 5.481 1.00 62.53 77 PHE A N 15
ATOM 24562 C CA . PHE A 1 77 ? 3.901 -4.565 4.742 1.00 2.12 77 PHE A CA 15
ATOM 24563 C C . PHE A 1 77 ? 3.942 -5.970 4.117 1.00 33.33 77 PHE A C 15
ATOM 24564 O O . PHE A 1 77 ? 4.911 -6.345 3.457 1.00 55.24 77 PHE A O 15
ATOM 24581 N N . VAL A 1 78 ? 2.874 -6.736 4.323 1.00 64.52 78 VAL A N 15
ATOM 24582 C CA . VAL A 1 78 ? 2.707 -8.036 3.661 1.00 54.01 78 VAL A CA 15
ATOM 24583 C C . VAL A 1 78 ? 2.030 -7.849 2.298 1.00 2.23 78 VAL A C 15
ATOM 24584 O O . VAL A 1 78 ? 0.971 -7.225 2.206 1.00 13.21 78 VAL A O 15
ATOM 24597 N N . THR A 1 79 ? 2.636 -8.392 1.244 1.00 54.22 79 THR A N 15
ATOM 24598 C CA . THR A 1 79 ? 2.148 -8.170 -0.125 1.00 1.25 79 THR A CA 15
ATOM 24599 C C . THR A 1 79 ? 1.714 -9.470 -0.818 1.00 41.12 79 THR A C 15
ATOM 24600 O O . THR A 1 79 ? 2.453 -10.456 -0.833 1.00 62.32 79 THR A O 15
ATOM 24611 N N . GLU A 1 80 ? 0.509 -9.453 -1.393 1.00 31.54 80 GLU A N 15
ATOM 24612 C CA . GLU A 1 80 ? 0.013 -10.547 -2.247 1.00 62.51 80 GLU A CA 15
ATOM 24613 C C . GLU A 1 80 ? -0.924 -10.005 -3.339 1.00 61.01 80 GLU A C 15
ATOM 24614 O O . GLU A 1 80 ? -1.835 -9.223 -3.063 1.00 54.03 80 GLU A O 15
ATOM 24626 N N . GLU A 1 81 ? -0.700 -10.429 -4.581 1.00 72.12 81 GLU A N 15
ATOM 24627 C CA . GLU A 1 81 ? -1.524 -9.987 -5.714 1.00 54.43 81 GLU A CA 15
ATOM 24628 C C . GLU A 1 81 ? -2.747 -10.898 -5.899 1.00 73.32 81 GLU A C 15
ATOM 24629 O O . GLU A 1 81 ? -2.609 -12.108 -6.083 1.00 63.11 81 GLU A O 15
ATOM 24641 N N . ARG A 1 82 ? -3.945 -10.316 -5.861 1.00 60.24 82 ARG A N 15
ATOM 24642 C CA . ARG A 1 82 ? -5.187 -11.087 -6.018 1.00 33.24 82 ARG A CA 15
ATOM 24643 C C . ARG A 1 82 ? -5.947 -10.641 -7.275 1.00 70.42 82 ARG A C 15
ATOM 24644 O O . ARG A 1 82 ? -5.913 -9.468 -7.647 1.00 45.44 82 ARG A O 15
ATOM 24665 N N . GLN A 1 83 ? -6.637 -11.575 -7.923 1.00 43.15 83 GLN A N 15
ATOM 24666 C CA . GLN A 1 83 ? -7.351 -11.278 -9.172 1.00 51.44 83 GLN A CA 15
ATOM 24667 C C . GLN A 1 83 ? -8.700 -10.591 -8.900 1.00 73.22 83 GLN A C 15
ATOM 24668 O O . GLN A 1 83 ? -9.436 -10.978 -7.988 1.00 14.03 83 GLN A O 15
ATOM 24682 N N . VAL A 1 84 ? -9.018 -9.577 -9.704 1.00 53.30 84 VAL A N 15
ATOM 24683 C CA . VAL A 1 84 ? -10.249 -8.798 -9.526 1.00 5.30 84 VAL A CA 15
ATOM 24684 C C . VAL A 1 84 ? -11.424 -9.421 -10.312 1.00 51.42 84 VAL A C 15
ATOM 24685 O O . VAL A 1 84 ? -11.361 -9.553 -11.538 1.00 23.41 84 VAL A O 15
ATOM 24698 N N . PRO A 1 85 ? -12.517 -9.807 -9.616 1.00 70.42 85 PRO A N 15
ATOM 24699 C CA . PRO A 1 85 ? -13.680 -10.464 -10.251 1.00 32.53 85 PRO A CA 15
ATOM 24700 C C . PRO A 1 85 ? -14.352 -9.588 -11.326 1.00 5.54 85 PRO A C 15
ATOM 24701 O O . PRO A 1 85 ? -14.803 -8.473 -11.051 1.00 3.11 85 PRO A O 15
ATOM 24712 N N . GLY A 1 86 ? -14.431 -10.112 -12.548 1.00 33.33 86 GLY A N 15
ATOM 24713 C CA . GLY A 1 86 ? -14.970 -9.347 -13.672 1.00 15.02 86 GLY A CA 15
ATOM 24714 C C . GLY A 1 86 ? -13.877 -8.704 -14.519 1.00 12.03 86 GLY A C 15
ATOM 24715 O O . GLY A 1 86 ? -14.148 -8.139 -15.584 1.00 2.30 86 GLY A O 15
ATOM 24719 N N . SER A 1 87 ? -12.638 -8.784 -14.039 1.00 62.44 87 SER A N 15
ATOM 24720 C CA . SER A 1 87 ? -11.474 -8.246 -14.755 1.00 33.03 87 SER A CA 15
ATOM 24721 C C . SER A 1 87 ? -10.423 -9.337 -14.988 1.00 60.51 87 SER A C 15
ATOM 24722 O O . SER A 1 87 ? -10.312 -10.286 -14.210 1.00 51.40 87 SER A O 15
ATOM 24730 N N . THR A 1 88 ? -9.658 -9.204 -16.066 1.00 64.50 88 THR A N 15
ATOM 24731 C CA . THR A 1 88 ? -8.612 -10.186 -16.398 1.00 13.23 88 THR A CA 15
ATOM 24732 C C . THR A 1 88 ? -7.297 -9.879 -15.660 1.00 33.42 88 THR A C 15
ATOM 24733 O O . THR A 1 88 ? -6.451 -10.757 -15.476 1.00 73.10 88 THR A O 15
ATOM 24744 N N . GLN A 1 89 ? -7.142 -8.627 -15.225 1.00 42.05 89 GLN A N 15
ATOM 24745 C CA . GLN A 1 89 ? -5.932 -8.190 -14.516 1.00 11.31 89 GLN A CA 15
ATOM 24746 C C . GLN A 1 89 ? -6.032 -8.432 -12.997 1.00 51.35 89 GLN A C 15
ATOM 24747 O O . GLN A 1 89 ? -7.125 -8.576 -12.443 1.00 61.13 89 GLN A O 15
ATOM 24761 N N . LYS A 1 90 ? -4.877 -8.471 -12.329 1.00 33.31 90 LYS A N 15
ATOM 24762 C CA . LYS A 1 90 ? -4.823 -8.642 -10.872 1.00 75.43 90 LYS A CA 15
ATOM 24763 C C . LYS A 1 90 ? -4.358 -7.352 -10.172 1.00 3.30 90 LYS A C 15
ATOM 24764 O O . LYS A 1 90 ? -3.710 -6.496 -10.779 1.00 35.45 90 LYS A O 15
ATOM 24783 N N . ALA A 1 91 ? -4.700 -7.222 -8.892 1.00 63.41 91 ALA A N 15
ATOM 24784 C CA . ALA A 1 91 ? -4.311 -6.056 -8.091 1.00 35.54 91 ALA A CA 15
ATOM 24785 C C . ALA A 1 91 ? -3.502 -6.476 -6.857 1.00 3.35 91 ALA A C 15
ATOM 24786 O O . ALA A 1 91 ? -3.710 -7.554 -6.298 1.00 14.23 91 ALA A O 15
ATOM 24793 N N . LEU A 1 92 ? -2.582 -5.615 -6.437 1.00 41.51 92 LEU A N 15
ATOM 24794 C CA . LEU A 1 92 ? -1.726 -5.893 -5.281 1.00 33.34 92 LEU A CA 15
ATOM 24795 C C . LEU A 1 92 ? -2.439 -5.551 -3.962 1.00 55.44 92 LEU A C 15
ATOM 24796 O O . LEU A 1 92 ? -2.719 -4.387 -3.681 1.00 1.13 92 LEU A O 15
ATOM 24812 N N . TYR A 1 93 ? -2.739 -6.573 -3.162 1.00 13.23 93 TYR A N 15
ATOM 24813 C CA . TYR A 1 93 ? -3.363 -6.376 -1.847 1.00 60.44 93 TYR A CA 15
ATOM 24814 C C . TYR A 1 93 ? -2.333 -6.429 -0.713 1.00 43.15 93 TYR A C 15
ATOM 24815 O O . TYR A 1 93 ? -1.391 -7.227 -0.739 1.00 71.32 93 TYR A O 15
ATOM 24833 N N . LEU A 1 94 ? -2.530 -5.568 0.282 1.00 54.30 94 LEU A N 15
ATOM 24834 C CA . LEU A 1 94 ? -1.553 -5.364 1.358 1.00 62.04 94 LEU A CA 15
ATOM 24835 C C . LEU A 1 94 ? -2.181 -5.589 2.746 1.00 1.11 94 LEU A C 15
ATOM 24836 O O . LEU A 1 94 ? -3.388 -5.428 2.927 1.00 54.04 94 LEU A O 15
ATOM 24852 N N . ARG A 1 95 ? -1.355 -5.961 3.721 1.00 43.44 95 ARG A N 15
ATOM 24853 C CA . ARG A 1 95 ? -1.794 -6.058 5.122 1.00 44.33 95 ARG A CA 15
ATOM 24854 C C . ARG A 1 95 ? -0.604 -5.848 6.072 1.00 21.01 95 ARG A C 15
ATOM 24855 O O . ARG A 1 95 ? 0.545 -6.095 5.700 1.00 5.30 95 ARG A O 15
ATOM 24876 N N . ALA A 1 96 ? -0.874 -5.385 7.290 1.00 43.42 96 ALA A N 15
ATOM 24877 C CA . ALA A 1 96 ? 0.192 -5.076 8.255 1.00 2.25 96 ALA A CA 15
ATOM 24878 C C . ALA A 1 96 ? 0.984 -6.329 8.676 1.00 33.32 96 ALA A C 15
ATOM 24879 O O . ALA A 1 96 ? 0.410 -7.395 8.912 1.00 72.31 96 ALA A O 15
ATOM 24886 N N . LYS A 1 97 ? 2.309 -6.190 8.765 1.00 24.23 97 LYS A N 15
ATOM 24887 C CA . LYS A 1 97 ? 3.186 -7.295 9.180 1.00 52.50 97 LYS A CA 15
ATOM 24888 C C . LYS A 1 97 ? 3.172 -7.483 10.707 1.00 12.33 97 LYS A C 15
ATOM 24889 O O . LYS A 1 97 ? 3.698 -6.652 11.455 1.00 32.12 97 LYS A O 15
ATOM 24908 N N . LEU A 1 98 ? 2.565 -8.580 11.158 1.00 64.53 98 LEU A N 15
ATOM 24909 C CA . LEU A 1 98 ? 2.522 -8.921 12.585 1.00 41.21 98 LEU A CA 15
ATOM 24910 C C . LEU A 1 98 ? 3.597 -9.963 12.937 1.00 60.23 98 LEU A C 15
ATOM 24911 O O . LEU A 1 98 ? 3.689 -11.013 12.298 1.00 21.23 98 LEU A O 15
ATOM 24927 N N . GLU A 1 99 ? 4.401 -9.669 13.956 1.00 60.51 99 GLU A N 15
ATOM 24928 C CA . GLU A 1 99 ? 5.478 -10.566 14.388 1.00 40.44 99 GLU A CA 15
ATOM 24929 C C . GLU A 1 99 ? 5.866 -10.261 15.841 1.00 34.52 99 GLU A C 15
ATOM 24930 O O . GLU A 1 99 ? 6.361 -9.170 16.144 1.00 0.33 99 GLU A O 15
ATOM 24942 N N . HIS A 1 100 ? 5.612 -11.208 16.740 1.00 34.54 100 HIS A N 15
ATOM 24943 C CA . HIS A 1 100 ? 5.938 -11.028 18.157 1.00 43.43 100 HIS A CA 15
ATOM 24944 C C . HIS A 1 100 ? 7.453 -11.107 18.386 1.00 22.24 100 HIS A C 15
ATOM 24945 O O . HIS A 1 100 ? 7.998 -12.179 18.668 1.00 14.41 100 HIS A O 15
ATOM 24960 N N . HIS A 1 101 ? 8.125 -9.966 18.263 1.00 12.41 101 HIS A N 15
ATOM 24961 C CA . HIS A 1 101 ? 9.584 -9.907 18.381 1.00 72.31 101 HIS A CA 15
ATOM 24962 C C . HIS A 1 101 ? 10.065 -10.355 19.772 1.00 13.12 101 HIS A C 15
ATOM 24963 O O . HIS A 1 101 ? 9.652 -9.799 20.792 1.00 23.13 101 HIS A O 15
ATOM 24978 N N . HIS A 1 102 ? 10.929 -11.372 19.803 1.00 34.40 102 HIS A N 15
ATOM 24979 C CA . HIS A 1 102 ? 11.567 -11.811 21.052 1.00 35.34 102 HIS A CA 15
ATOM 24980 C C . HIS A 1 102 ? 12.280 -10.638 21.739 1.00 2.34 102 HIS A C 15
ATOM 24981 O O . HIS A 1 102 ? 12.733 -9.705 21.074 1.00 40.03 102 HIS A O 15
ATOM 24996 N N . HIS A 1 103 ? 12.389 -10.687 23.062 1.00 4.21 103 HIS A N 15
ATOM 24997 C CA . HIS A 1 103 ? 12.931 -9.557 23.820 1.00 50.13 103 HIS A CA 15
ATOM 24998 C C . HIS A 1 103 ? 14.445 -9.371 23.593 1.00 51.54 103 HIS A C 15
ATOM 24999 O O . HIS A 1 103 ? 15.275 -9.919 24.322 1.00 64.03 103 HIS A O 15
ATOM 25014 N N . HIS A 1 104 ? 14.785 -8.610 22.559 1.00 2.53 104 HIS A N 15
ATOM 25015 C CA . HIS A 1 104 ? 16.172 -8.208 22.295 1.00 14.31 104 HIS A CA 15
ATOM 25016 C C . HIS A 1 104 ? 16.258 -6.704 22.000 1.00 51.13 104 HIS A C 15
ATOM 25017 O O . HIS A 1 104 ? 17.272 -6.209 21.505 1.00 35.43 104 HIS A O 15
ATOM 25032 N N . HIS A 1 105 ? 15.178 -5.988 22.310 1.00 21.04 105 HIS A N 15
ATOM 25033 C CA . HIS A 1 105 ? 15.120 -4.530 22.145 1.00 34.31 105 HIS A CA 15
ATOM 25034 C C . HIS A 1 105 ? 14.258 -3.888 23.254 1.00 42.12 105 HIS A C 15
ATOM 25035 O O . HIS A 1 105 ? 14.830 -3.327 24.214 1.00 38.38 105 HIS A O 15
ATOM 25051 N N . MET A 1 1 ? 64.076 18.977 17.096 1.00 21.12 1 MET A N 16
ATOM 25052 C CA . MET A 1 1 ? 62.753 19.660 17.172 1.00 31.55 1 MET A CA 16
ATOM 25053 C C . MET A 1 1 ? 61.887 19.367 15.934 1.00 74.33 1 MET A C 16
ATOM 25054 O O . MET A 1 1 ? 60.781 19.893 15.806 1.00 25.14 1 MET A O 16
ATOM 25070 N N . ASP A 1 2 ? 62.391 18.523 15.032 1.00 41.53 2 ASP A N 16
ATOM 25071 C CA . ASP A 1 2 ? 61.730 18.254 13.748 1.00 0.13 2 ASP A CA 16
ATOM 25072 C C . ASP A 1 2 ? 60.361 17.575 13.911 1.00 34.22 2 ASP A C 16
ATOM 25073 O O . ASP A 1 2 ? 60.058 16.975 14.945 1.00 40.41 2 ASP A O 16
ATOM 25082 N N . GLN A 1 3 ? 59.544 17.671 12.867 1.00 43.31 3 GLN A N 16
ATOM 25083 C CA . GLN A 1 3 ? 58.217 17.050 12.852 1.00 54.10 3 GLN A CA 16
ATOM 25084 C C . GLN A 1 3 ? 58.040 16.155 11.613 1.00 74.14 3 GLN A C 16
ATOM 25085 O O . GLN A 1 3 ? 57.681 16.621 10.527 1.00 2.12 3 GLN A O 16
ATOM 25099 N N . LYS A 1 4 ? 58.326 14.868 11.773 1.00 42.40 4 LYS A N 16
ATOM 25100 C CA . LYS A 1 4 ? 58.189 13.913 10.673 1.00 23.23 4 LYS A CA 16
ATOM 25101 C C . LYS A 1 4 ? 56.750 13.384 10.593 1.00 53.15 4 LYS A C 16
ATOM 25102 O O . LYS A 1 4 ? 56.451 12.277 11.039 1.00 41.31 4 LYS A O 16
ATOM 25121 N N . SER A 1 5 ? 55.855 14.202 10.047 1.00 74.32 5 SER A N 16
ATOM 25122 C CA . SER A 1 5 ? 54.436 13.842 9.934 1.00 21.34 5 SER A CA 16
ATOM 25123 C C . SER A 1 5 ? 54.148 13.067 8.642 1.00 33.35 5 SER A C 16
ATOM 25124 O O . SER A 1 5 ? 54.721 13.355 7.588 1.00 12.14 5 SER A O 16
ATOM 25132 N N . SER A 1 6 ? 53.259 12.080 8.730 1.00 45.21 6 SER A N 16
ATOM 25133 C CA . SER A 1 6 ? 52.826 11.315 7.551 1.00 65.11 6 SER A CA 16
ATOM 25134 C C . SER A 1 6 ? 51.851 12.134 6.696 1.00 51.34 6 SER A C 16
ATOM 25135 O O . SER A 1 6 ? 51.949 12.160 5.468 1.00 13.24 6 SER A O 16
ATOM 25143 N N . SER A 1 7 ? 50.910 12.797 7.364 1.00 51.14 7 SER A N 16
ATOM 25144 C CA . SER A 1 7 ? 49.908 13.637 6.694 1.00 62.12 7 SER A CA 16
ATOM 25145 C C . SER A 1 7 ? 49.135 14.469 7.730 1.00 30.31 7 SER A C 16
ATOM 25146 O O . SER A 1 7 ? 49.184 14.173 8.927 1.00 13.43 7 SER A O 16
ATOM 25154 N N . PRO A 1 8 ? 48.416 15.527 7.297 1.00 54.21 8 PRO A N 16
ATOM 25155 C CA . PRO A 1 8 ? 47.560 16.323 8.203 1.00 72.34 8 PRO A CA 16
ATOM 25156 C C . PRO A 1 8 ? 46.439 15.492 8.858 1.00 13.14 8 PRO A C 16
ATOM 25157 O O . PRO A 1 8 ? 45.824 15.930 9.833 1.00 43.45 8 PRO A O 16
ATOM 25168 N N . GLN A 1 9 ? 46.199 14.291 8.319 1.00 22.23 9 GLN A N 16
ATOM 25169 C CA . GLN A 1 9 ? 45.144 13.389 8.804 1.00 33.30 9 GLN A CA 16
ATOM 25170 C C . GLN A 1 9 ? 43.739 14.009 8.667 1.00 15.51 9 GLN A C 16
ATOM 25171 O O . GLN A 1 9 ? 43.214 14.614 9.607 1.00 41.11 9 GLN A O 16
ATOM 25185 N N . PRO A 1 10 ? 43.119 13.878 7.478 1.00 30.43 10 PRO A N 16
ATOM 25186 C CA . PRO A 1 10 ? 41.769 14.371 7.219 1.00 1.53 10 PRO A CA 16
ATOM 25187 C C . PRO A 1 10 ? 40.684 13.319 7.521 1.00 63.11 10 PRO A C 16
ATOM 25188 O O . PRO A 1 10 ? 40.987 12.153 7.790 1.00 71.01 10 PRO A O 16
ATOM 25199 N N . ALA A 1 11 ? 39.422 13.738 7.489 1.00 33.31 11 ALA A N 16
ATOM 25200 C CA . ALA A 1 11 ? 38.297 12.823 7.725 1.00 55.42 11 ALA A CA 16
ATOM 25201 C C . ALA A 1 11 ? 38.047 11.918 6.504 1.00 45.12 11 ALA A C 16
ATOM 25202 O O . ALA A 1 11 ? 37.700 12.399 5.424 1.00 32.33 11 ALA A O 16
ATOM 25209 N N . ALA A 1 12 ? 38.213 10.607 6.686 1.00 71.50 12 ALA A N 16
ATOM 25210 C CA . ALA A 1 12 ? 38.041 9.631 5.595 1.00 43.32 12 ALA A CA 16
ATOM 25211 C C . ALA A 1 12 ? 36.579 9.161 5.462 1.00 44.31 12 ALA A C 16
ATOM 25212 O O . ALA A 1 12 ? 36.307 8.076 4.935 1.00 13.44 12 ALA A O 16
ATOM 25219 N N . GLN A 1 13 ? 35.642 9.992 5.916 1.00 53.33 13 GLN A N 16
ATOM 25220 C CA . GLN A 1 13 ? 34.213 9.655 5.886 1.00 65.21 13 GLN A CA 16
ATOM 25221 C C . GLN A 1 13 ? 33.441 10.529 4.886 1.00 54.43 13 GLN A C 16
ATOM 25222 O O . GLN A 1 13 ? 33.632 11.745 4.829 1.00 61.22 13 GLN A O 16
ATOM 25236 N N . ALA A 1 14 ? 32.569 9.899 4.101 1.00 72.30 14 ALA A N 16
ATOM 25237 C CA . ALA A 1 14 ? 31.683 10.627 3.184 1.00 11.21 14 ALA A CA 16
ATOM 25238 C C . ALA A 1 14 ? 30.248 10.687 3.739 1.00 24.34 14 ALA A C 16
ATOM 25239 O O . ALA A 1 14 ? 29.650 9.647 4.030 1.00 65.13 14 ALA A O 16
ATOM 25246 N N . PRO A 1 15 ? 29.674 11.900 3.884 1.00 23.34 15 PRO A N 16
ATOM 25247 C CA . PRO A 1 15 ? 28.329 12.089 4.470 1.00 4.51 15 PRO A CA 16
ATOM 25248 C C . PRO A 1 15 ? 27.240 11.200 3.839 1.00 15.51 15 PRO A C 16
ATOM 25249 O O . PRO A 1 15 ? 26.915 11.335 2.654 1.00 45.34 15 PRO A O 16
ATOM 25260 N N . GLU A 1 16 ? 26.681 10.287 4.636 1.00 61.42 16 GLU A N 16
ATOM 25261 C CA . GLU A 1 16 ? 25.587 9.414 4.184 1.00 42.22 16 GLU A CA 16
ATOM 25262 C C . GLU A 1 16 ? 24.259 9.795 4.858 1.00 43.34 16 GLU A C 16
ATOM 25263 O O . GLU A 1 16 ? 24.172 9.859 6.085 1.00 44.33 16 GLU A O 16
ATOM 25275 N N . THR A 1 17 ? 23.227 10.055 4.060 1.00 4.34 17 THR A N 16
ATOM 25276 C CA . THR A 1 17 ? 21.899 10.389 4.597 1.00 14.30 17 THR A CA 16
ATOM 25277 C C . THR A 1 17 ? 20.911 9.229 4.421 1.00 25.40 17 THR A C 16
ATOM 25278 O O . THR A 1 17 ? 20.707 8.738 3.312 1.00 25.34 17 THR A O 16
ATOM 25289 N N . LYS A 1 18 ? 20.304 8.797 5.524 1.00 30.01 18 LYS A N 16
ATOM 25290 C CA . LYS A 1 18 ? 19.299 7.726 5.496 1.00 23.52 18 LYS A CA 16
ATOM 25291 C C . LYS A 1 18 ? 17.916 8.254 5.908 1.00 21.43 18 LYS A C 16
ATOM 25292 O O . LYS A 1 18 ? 17.799 9.073 6.825 1.00 12.12 18 LYS A O 16
ATOM 25311 N N . GLN A 1 19 ? 16.871 7.774 5.237 1.00 42.14 19 GLN A N 16
ATOM 25312 C CA . GLN A 1 19 ? 15.494 8.164 5.562 1.00 4.40 19 GLN A CA 16
ATOM 25313 C C . GLN A 1 19 ? 14.841 7.147 6.524 1.00 1.22 19 GLN A C 16
ATOM 25314 O O . GLN A 1 19 ? 15.219 5.971 6.560 1.00 20.50 19 GLN A O 16
ATOM 25328 N N . ALA A 1 20 ? 13.872 7.612 7.311 1.00 4.42 20 ALA A N 16
ATOM 25329 C CA . ALA A 1 20 ? 13.138 6.745 8.243 1.00 13.31 20 ALA A CA 16
ATOM 25330 C C . ALA A 1 20 ? 11.665 6.594 7.824 1.00 24.35 20 ALA A C 16
ATOM 25331 O O . ALA A 1 20 ? 10.972 7.587 7.597 1.00 0.13 20 ALA A O 16
ATOM 25338 N N . PHE A 1 21 ? 11.198 5.349 7.734 1.00 53.30 21 PHE A N 16
ATOM 25339 C CA . PHE A 1 21 ? 9.811 5.050 7.345 1.00 51.40 21 PHE A CA 16
ATOM 25340 C C . PHE A 1 21 ? 8.830 5.292 8.505 1.00 5.24 21 PHE A C 16
ATOM 25341 O O . PHE A 1 21 ? 8.883 4.594 9.517 1.00 5.43 21 PHE A O 16
ATOM 25358 N N . PRO A 1 22 ? 7.915 6.276 8.388 1.00 61.44 22 PRO A N 16
ATOM 25359 C CA . PRO A 1 22 ? 6.875 6.477 9.401 1.00 24.33 22 PRO A CA 16
ATOM 25360 C C . PRO A 1 22 ? 5.744 5.443 9.258 1.00 2.14 22 PRO A C 16
ATOM 25361 O O . PRO A 1 22 ? 4.838 5.602 8.441 1.00 23.14 22 PRO A O 16
ATOM 25372 N N . ARG A 1 23 ? 5.795 4.387 10.067 1.00 33.44 23 ARG A N 16
ATOM 25373 C CA . ARG A 1 23 ? 4.855 3.270 9.921 1.00 60.11 23 ARG A CA 16
ATOM 25374 C C . ARG A 1 23 ? 3.484 3.593 10.527 1.00 1.12 23 ARG A C 16
ATOM 25375 O O . ARG A 1 23 ? 2.467 3.087 10.069 1.00 4.14 23 ARG A O 16
ATOM 25396 N N . LYS A 1 24 ? 3.465 4.453 11.543 1.00 14.01 24 LYS A N 16
ATOM 25397 C CA . LYS A 1 24 ? 2.224 4.793 12.250 1.00 53.34 24 LYS A CA 16
ATOM 25398 C C . LYS A 1 24 ? 1.126 5.297 11.296 1.00 4.32 24 LYS A C 16
ATOM 25399 O O . LYS A 1 24 ? 0.079 4.663 11.160 1.00 72.21 24 LYS A O 16
ATOM 25418 N N . PHE A 1 25 ? 1.379 6.423 10.628 1.00 44.03 25 PHE A N 16
ATOM 25419 C CA . PHE A 1 25 ? 0.392 7.029 9.720 1.00 32.04 25 PHE A CA 16
ATOM 25420 C C . PHE A 1 25 ? 0.065 6.119 8.522 1.00 74.22 25 PHE A C 16
ATOM 25421 O O . PHE A 1 25 ? -1.098 5.969 8.144 1.00 1.24 25 PHE A O 16
ATOM 25438 N N . VAL A 1 26 ? 1.089 5.510 7.928 1.00 42.33 26 VAL A N 16
ATOM 25439 C CA . VAL A 1 26 ? 0.897 4.654 6.750 1.00 2.14 26 VAL A CA 16
ATOM 25440 C C . VAL A 1 26 ? 0.064 3.400 7.084 1.00 61.40 26 VAL A C 16
ATOM 25441 O O . VAL A 1 26 ? -0.878 3.059 6.365 1.00 62.40 26 VAL A O 16
ATOM 25454 N N . LEU A 1 27 ? 0.410 2.723 8.179 1.00 65.45 27 LEU A N 16
ATOM 25455 C CA . LEU A 1 27 ? -0.361 1.562 8.645 1.00 51.11 27 LEU A CA 16
ATOM 25456 C C . LEU A 1 27 ? -1.774 1.975 9.080 1.00 15.44 27 LEU A C 16
ATOM 25457 O O . LEU A 1 27 ? -2.731 1.229 8.880 1.00 33.32 27 LEU A O 16
ATOM 25473 N N . ALA A 1 28 ? -1.896 3.168 9.670 1.00 63.32 28 ALA A N 16
ATOM 25474 C CA . ALA A 1 28 ? -3.207 3.724 10.038 1.00 13.00 28 ALA A CA 16
ATOM 25475 C C . ALA A 1 28 ? -4.090 3.908 8.797 1.00 14.44 28 ALA A C 16
ATOM 25476 O O . ALA A 1 28 ? -5.298 3.671 8.830 1.00 50.10 28 ALA A O 16
ATOM 25483 N N . ALA A 1 29 ? -3.473 4.339 7.701 1.00 32.11 29 ALA A N 16
ATOM 25484 C CA . ALA A 1 29 ? -4.163 4.442 6.415 1.00 53.25 29 ALA A CA 16
ATOM 25485 C C . ALA A 1 29 ? -4.541 3.056 5.878 1.00 74.43 29 ALA A C 16
ATOM 25486 O O . ALA A 1 29 ? -5.673 2.826 5.453 1.00 15.34 29 ALA A O 16
ATOM 25493 N N . LEU A 1 30 ? -3.581 2.136 5.920 1.00 14.11 30 LEU A N 16
ATOM 25494 C CA . LEU A 1 30 ? -3.779 0.765 5.440 1.00 73.40 30 LEU A CA 16
ATOM 25495 C C . LEU A 1 30 ? -4.939 0.064 6.168 1.00 61.24 30 LEU A C 16
ATOM 25496 O O . LEU A 1 30 ? -5.902 -0.372 5.538 1.00 34.01 30 LEU A O 16
ATOM 25512 N N . GLU A 1 31 ? -4.855 -0.018 7.495 1.00 30.41 31 GLU A N 16
ATOM 25513 C CA . GLU A 1 31 ? -5.876 -0.714 8.291 1.00 73.31 31 GLU A CA 16
ATOM 25514 C C . GLU A 1 31 ? -7.280 -0.127 8.066 1.00 54.34 31 GLU A C 16
ATOM 25515 O O . GLU A 1 31 ? -8.270 -0.858 8.070 1.00 42.41 31 GLU A O 16
ATOM 25527 N N . GLN A 1 32 ? -7.358 1.191 7.876 1.00 12.24 32 GLN A N 16
ATOM 25528 C CA . GLN A 1 32 ? -8.639 1.863 7.618 1.00 23.13 32 GLN A CA 16
ATOM 25529 C C . GLN A 1 32 ? -9.088 1.697 6.156 1.00 72.24 32 GLN A C 16
ATOM 25530 O O . GLN A 1 32 ? -10.262 1.875 5.832 1.00 2.43 32 GLN A O 16
ATOM 25544 N N . SER A 1 33 ? -8.144 1.366 5.278 1.00 12.31 33 SER A N 16
ATOM 25545 C CA . SER A 1 33 ? -8.438 1.150 3.851 1.00 12.12 33 SER A CA 16
ATOM 25546 C C . SER A 1 33 ? -8.789 -0.321 3.569 1.00 52.44 33 SER A C 16
ATOM 25547 O O . SER A 1 33 ? -9.459 -0.637 2.580 1.00 42.22 33 SER A O 16
ATOM 25555 N N . SER A 1 34 ? -8.350 -1.212 4.458 1.00 63.33 34 SER A N 16
ATOM 25556 C CA . SER A 1 34 ? -8.590 -2.655 4.309 1.00 61.41 34 SER A CA 16
ATOM 25557 C C . SER A 1 34 ? -10.060 -3.026 4.540 1.00 31.14 34 SER A C 16
ATOM 25558 O O . SER A 1 34 ? -10.732 -2.457 5.404 1.00 74.02 34 SER A O 16
ATOM 25566 N N . ASP A 1 35 ? -10.552 -3.987 3.759 1.00 70.21 35 ASP A N 16
ATOM 25567 C CA . ASP A 1 35 ? -11.916 -4.504 3.921 1.00 74.40 35 ASP A CA 16
ATOM 25568 C C . ASP A 1 35 ? -12.044 -5.343 5.206 1.00 3.51 35 ASP A C 16
ATOM 25569 O O . ASP A 1 35 ? -11.092 -5.463 5.980 1.00 4.42 35 ASP A O 16
ATOM 25578 N N . ASP A 1 36 ? -13.221 -5.936 5.424 1.00 4.32 36 ASP A N 16
ATOM 25579 C CA . ASP A 1 36 ? -13.435 -6.831 6.567 1.00 65.42 36 ASP A CA 16
ATOM 25580 C C . ASP A 1 36 ? -12.477 -8.040 6.509 1.00 4.35 36 ASP A C 16
ATOM 25581 O O . ASP A 1 36 ? -12.087 -8.596 7.537 1.00 50.30 36 ASP A O 16
ATOM 25590 N N . ALA A 1 37 ? -12.090 -8.423 5.293 1.00 72.51 37 ALA A N 16
ATOM 25591 C CA . ALA A 1 37 ? -11.147 -9.527 5.084 1.00 24.35 37 ALA A CA 16
ATOM 25592 C C . ALA A 1 37 ? -9.686 -9.099 5.326 1.00 51.31 37 ALA A C 16
ATOM 25593 O O . ALA A 1 37 ? -8.760 -9.851 5.030 1.00 31.13 37 ALA A O 16
ATOM 25600 N N . GLY A 1 38 ? -9.483 -7.883 5.840 1.00 72.34 38 GLY A N 16
ATOM 25601 C CA . GLY A 1 38 ? -8.135 -7.415 6.174 1.00 61.31 38 GLY A CA 16
ATOM 25602 C C . GLY A 1 38 ? -7.317 -6.948 4.967 1.00 11.41 38 GLY A C 16
ATOM 25603 O O . GLY A 1 38 ? -6.261 -6.335 5.127 1.00 13.23 38 GLY A O 16
ATOM 25607 N N . TRP A 1 39 ? -7.804 -7.232 3.762 1.00 63.14 39 TRP A N 16
ATOM 25608 C CA . TRP A 1 39 ? -7.085 -6.886 2.530 1.00 54.43 39 TRP A CA 16
ATOM 25609 C C . TRP A 1 39 ? -7.488 -5.505 1.985 1.00 51.22 39 TRP A C 16
ATOM 25610 O O . TRP A 1 39 ? -8.672 -5.170 1.913 1.00 5.12 39 TRP A O 16
ATOM 25631 N N . ALA A 1 40 ? -6.488 -4.712 1.607 1.00 64.40 40 ALA A N 16
ATOM 25632 C CA . ALA A 1 40 ? -6.707 -3.398 0.992 1.00 4.05 40 ALA A CA 16
ATOM 25633 C C . ALA A 1 40 ? -6.110 -3.348 -0.420 1.00 53.11 40 ALA A C 16
ATOM 25634 O O . ALA A 1 40 ? -4.920 -3.598 -0.609 1.00 35.40 40 ALA A O 16
ATOM 25641 N N . ASN A 1 41 ? -6.941 -3.034 -1.410 1.00 25.30 41 ASN A N 16
ATOM 25642 C CA . ASN A 1 41 ? -6.470 -2.873 -2.791 1.00 54.44 41 ASN A CA 16
ATOM 25643 C C . ASN A 1 41 ? -5.494 -1.686 -2.889 1.00 45.53 41 ASN A C 16
ATOM 25644 O O . ASN A 1 41 ? -5.737 -0.628 -2.303 1.00 71.51 41 ASN A O 16
ATOM 25655 N N . LEU A 1 42 ? -4.401 -1.870 -3.632 1.00 62.14 42 LEU A N 16
ATOM 25656 C CA . LEU A 1 42 ? -3.371 -0.829 -3.789 1.00 12.42 42 LEU A CA 16
ATOM 25657 C C . LEU A 1 42 ? -3.986 0.533 -4.168 1.00 43.31 42 LEU A C 16
ATOM 25658 O O . LEU A 1 42 ? -3.544 1.581 -3.685 1.00 31.03 42 LEU A O 16
ATOM 25674 N N . GLY A 1 43 ? -5.013 0.508 -5.020 1.00 12.04 43 GLY A N 16
ATOM 25675 C CA . GLY A 1 43 ? -5.720 1.732 -5.396 1.00 41.55 43 GLY A CA 16
ATOM 25676 C C . GLY A 1 43 ? -6.353 2.447 -4.201 1.00 72.10 43 GLY A C 16
ATOM 25677 O O . GLY A 1 43 ? -6.341 3.679 -4.118 1.00 13.20 43 GLY A O 16
ATOM 25681 N N . ASN A 1 44 ? -6.904 1.672 -3.269 1.00 53.34 44 ASN A N 16
ATOM 25682 C CA . ASN A 1 44 ? -7.507 2.224 -2.048 1.00 21.41 44 ASN A CA 16
ATOM 25683 C C . ASN A 1 44 ? -6.426 2.669 -1.052 1.00 25.33 44 ASN A C 16
ATOM 25684 O O . ASN A 1 44 ? -6.579 3.681 -0.360 1.00 14.21 44 ASN A O 16
ATOM 25695 N N . PHE A 1 45 ? -5.339 1.903 -0.986 1.00 63.04 45 PHE A N 16
ATOM 25696 C CA . PHE A 1 45 ? -4.205 2.220 -0.112 1.00 72.50 45 PHE A CA 16
ATOM 25697 C C . PHE A 1 45 ? -3.589 3.584 -0.466 1.00 2.11 45 PHE A C 16
ATOM 25698 O O . PHE A 1 45 ? -3.569 4.495 0.361 1.00 54.34 45 PHE A O 16
ATOM 25715 N N . GLY A 1 46 ? -3.110 3.721 -1.705 1.00 51.32 46 GLY A N 16
ATOM 25716 C CA . GLY A 1 46 ? -2.509 4.978 -2.150 1.00 24.22 46 GLY A CA 16
ATOM 25717 C C . GLY A 1 46 ? -3.461 6.170 -2.044 1.00 3.33 46 GLY A C 16
ATOM 25718 O O . GLY A 1 46 ? -3.026 7.314 -1.902 1.00 64.54 46 GLY A O 16
ATOM 25722 N N . ASN A 1 47 ? -4.761 5.894 -2.110 1.00 72.44 47 ASN A N 16
ATOM 25723 C CA . ASN A 1 47 ? -5.792 6.930 -1.982 1.00 74.35 47 ASN A CA 16
ATOM 25724 C C . ASN A 1 47 ? -5.862 7.468 -0.541 1.00 1.23 47 ASN A C 16
ATOM 25725 O O . ASN A 1 47 ? -5.569 8.640 -0.288 1.00 62.30 47 ASN A O 16
ATOM 25736 N N . TYR A 1 48 ? -6.231 6.601 0.406 1.00 23.20 48 TYR A N 16
ATOM 25737 C CA . TYR A 1 48 ? -6.411 7.021 1.801 1.00 3.43 48 TYR A CA 16
ATOM 25738 C C . TYR A 1 48 ? -5.068 7.413 2.450 1.00 11.21 48 TYR A C 16
ATOM 25739 O O . TYR A 1 48 ? -5.024 8.264 3.342 1.00 44.42 48 TYR A O 16
ATOM 25757 N N . LEU A 1 49 ? -3.977 6.801 1.988 1.00 12.24 49 LEU A N 16
ATOM 25758 C CA . LEU A 1 49 ? -2.634 7.157 2.465 1.00 10.14 49 LEU A CA 16
ATOM 25759 C C . LEU A 1 49 ? -2.306 8.621 2.148 1.00 2.22 49 LEU A C 16
ATOM 25760 O O . LEU A 1 49 ? -1.815 9.355 3.005 1.00 41.13 49 LEU A O 16
ATOM 25776 N N . ASN A 1 50 ? -2.607 9.047 0.923 1.00 51.11 50 ASN A N 16
ATOM 25777 C CA . ASN A 1 50 ? -2.327 10.423 0.496 1.00 23.15 50 ASN A CA 16
ATOM 25778 C C . ASN A 1 50 ? -3.190 11.437 1.275 1.00 35.44 50 ASN A C 16
ATOM 25779 O O . ASN A 1 50 ? -2.864 12.620 1.345 1.00 73.45 50 ASN A O 16
ATOM 25790 N N . LYS A 1 51 ? -4.290 10.962 1.860 1.00 22.43 51 LYS A N 16
ATOM 25791 C CA . LYS A 1 51 ? -5.149 11.811 2.696 1.00 62.44 51 LYS A CA 16
ATOM 25792 C C . LYS A 1 51 ? -4.496 12.099 4.058 1.00 20.35 51 LYS A C 16
ATOM 25793 O O . LYS A 1 51 ? -4.680 13.176 4.633 1.00 21.44 51 LYS A O 16
ATOM 25812 N N . LEU A 1 52 ? -3.744 11.127 4.577 1.00 41.22 52 LEU A N 16
ATOM 25813 C CA . LEU A 1 52 ? -3.045 11.290 5.858 1.00 51.34 52 LEU A CA 16
ATOM 25814 C C . LEU A 1 52 ? -1.646 11.894 5.649 1.00 1.42 52 LEU A C 16
ATOM 25815 O O . LEU A 1 52 ? -1.269 12.864 6.306 1.00 74.31 52 LEU A O 16
ATOM 25831 N N . GLN A 1 53 ? -0.881 11.312 4.730 1.00 20.41 53 GLN A N 16
ATOM 25832 C CA . GLN A 1 53 ? 0.448 11.821 4.370 1.00 22.01 53 GLN A CA 16
ATOM 25833 C C . GLN A 1 53 ? 0.542 12.118 2.863 1.00 0.04 53 GLN A C 16
ATOM 25834 O O . GLN A 1 53 ? 0.951 11.264 2.074 1.00 61.11 53 GLN A O 16
ATOM 25848 N N . PRO A 1 54 ? 0.154 13.335 2.436 1.00 52.50 54 PRO A N 16
ATOM 25849 C CA . PRO A 1 54 ? 0.204 13.733 1.017 1.00 61.14 54 PRO A CA 16
ATOM 25850 C C . PRO A 1 54 ? 1.639 13.938 0.514 1.00 30.43 54 PRO A C 16
ATOM 25851 O O . PRO A 1 54 ? 1.926 13.784 -0.672 1.00 42.35 54 PRO A O 16
ATOM 25862 N N . ASP A 1 55 ? 2.533 14.291 1.434 1.00 51.42 55 ASP A N 16
ATOM 25863 C CA . ASP A 1 55 ? 3.925 14.592 1.098 1.00 25.13 55 ASP A CA 16
ATOM 25864 C C . ASP A 1 55 ? 4.806 13.320 1.112 1.00 41.12 55 ASP A C 16
ATOM 25865 O O . ASP A 1 55 ? 6.016 13.385 0.870 1.00 31.54 55 ASP A O 16
ATOM 25874 N N . PHE A 1 56 ? 4.196 12.162 1.373 1.00 4.30 56 PHE A N 16
ATOM 25875 C CA . PHE A 1 56 ? 4.943 10.899 1.461 1.00 12.30 56 PHE A CA 16
ATOM 25876 C C . PHE A 1 56 ? 5.348 10.394 0.064 1.00 11.30 56 PHE A C 16
ATOM 25877 O O . PHE A 1 56 ? 4.542 9.810 -0.665 1.00 44.44 56 PHE A O 16
ATOM 25894 N N . ASP A 1 57 ? 6.602 10.636 -0.304 1.00 43.02 57 ASP A N 16
ATOM 25895 C CA . ASP A 1 57 ? 7.105 10.287 -1.635 1.00 74.41 57 ASP A CA 16
ATOM 25896 C C . ASP A 1 57 ? 8.125 9.132 -1.594 1.00 25.13 57 ASP A C 16
ATOM 25897 O O . ASP A 1 57 ? 8.956 9.047 -0.690 1.00 65.34 57 ASP A O 16
ATOM 25906 N N . SER A 1 58 ? 8.048 8.248 -2.591 1.00 23.12 58 SER A N 16
ATOM 25907 C CA . SER A 1 58 ? 8.941 7.079 -2.685 1.00 51.52 58 SER A CA 16
ATOM 25908 C C . SER A 1 58 ? 10.321 7.448 -3.256 1.00 53.10 58 SER A C 16
ATOM 25909 O O . SER A 1 58 ? 11.337 6.861 -2.866 1.00 50.32 58 SER A O 16
ATOM 25917 N N . ARG A 1 59 ? 10.365 8.422 -4.170 1.00 63.40 59 ARG A N 16
ATOM 25918 C CA . ARG A 1 59 ? 11.635 8.856 -4.780 1.00 74.04 59 ARG A CA 16
ATOM 25919 C C . ARG A 1 59 ? 12.631 9.323 -3.705 1.00 65.52 59 ARG A C 16
ATOM 25920 O O . ARG A 1 59 ? 13.843 9.162 -3.861 1.00 53.54 59 ARG A O 16
ATOM 25941 N N . LEU A 1 60 ? 12.111 9.892 -2.616 1.00 33.14 60 LEU A N 16
ATOM 25942 C CA . LEU A 1 60 ? 12.935 10.296 -1.464 1.00 44.35 60 LEU A CA 16
ATOM 25943 C C . LEU A 1 60 ? 13.837 9.147 -0.982 1.00 32.25 60 LEU A C 16
ATOM 25944 O O . LEU A 1 60 ? 14.999 9.353 -0.626 1.00 51.11 60 LEU A O 16
ATOM 25960 N N . TYR A 1 61 ? 13.285 7.935 -0.980 1.00 31.44 61 TYR A N 16
ATOM 25961 C CA . TYR A 1 61 ? 14.002 6.746 -0.504 1.00 21.54 61 TYR A CA 16
ATOM 25962 C C . TYR A 1 61 ? 14.764 6.049 -1.646 1.00 60.24 61 TYR A C 16
ATOM 25963 O O . TYR A 1 61 ? 15.385 5.003 -1.446 1.00 11.15 61 TYR A O 16
ATOM 25981 N N . GLY A 1 62 ? 14.709 6.631 -2.845 1.00 21.44 62 GLY A N 16
ATOM 25982 C CA . GLY A 1 62 ? 15.390 6.057 -4.005 1.00 24.22 62 GLY A CA 16
ATOM 25983 C C . GLY A 1 62 ? 14.497 5.149 -4.855 1.00 72.41 62 GLY A C 16
ATOM 25984 O O . GLY A 1 62 ? 14.908 4.688 -5.923 1.00 21.34 62 GLY A O 16
ATOM 25988 N N . TYR A 1 63 ? 13.274 4.900 -4.392 1.00 53.43 63 TYR A N 16
ATOM 25989 C CA . TYR A 1 63 ? 12.336 4.021 -5.104 1.00 60.53 63 TYR A CA 16
ATOM 25990 C C . TYR A 1 63 ? 11.651 4.728 -6.276 1.00 62.12 63 TYR A C 16
ATOM 25991 O O . TYR A 1 63 ? 11.531 5.951 -6.297 1.00 42.00 63 TYR A O 16
ATOM 26009 N N . LYS A 1 64 ? 11.199 3.942 -7.252 1.00 54.24 64 LYS A N 16
ATOM 26010 C CA . LYS A 1 64 ? 10.583 4.492 -8.465 1.00 11.54 64 LYS A CA 16
ATOM 26011 C C . LYS A 1 64 ? 9.159 5.000 -8.193 1.00 64.40 64 LYS A C 16
ATOM 26012 O O . LYS A 1 64 ? 8.760 6.055 -8.686 1.00 74.01 64 LYS A O 16
ATOM 26031 N N . LYS A 1 65 ? 8.396 4.238 -7.413 1.00 54.40 65 LYS A N 16
ATOM 26032 C CA . LYS A 1 65 ? 7.033 4.628 -7.037 1.00 60.34 65 LYS A CA 16
ATOM 26033 C C . LYS A 1 65 ? 6.518 3.778 -5.862 1.00 43.30 65 LYS A C 16
ATOM 26034 O O . LYS A 1 65 ? 7.150 2.793 -5.473 1.00 53.15 65 LYS A O 16
ATOM 26053 N N . LEU A 1 66 ? 5.359 4.160 -5.315 1.00 0.35 66 LEU A N 16
ATOM 26054 C CA . LEU A 1 66 ? 4.800 3.518 -4.111 1.00 14.23 66 LEU A CA 16
ATOM 26055 C C . LEU A 1 66 ? 4.726 1.983 -4.235 1.00 1.34 66 LEU A C 16
ATOM 26056 O O . LEU A 1 66 ? 5.104 1.260 -3.316 1.00 22.12 66 LEU A O 16
ATOM 26072 N N . SER A 1 67 ? 4.248 1.493 -5.378 1.00 62.31 67 SER A N 16
ATOM 26073 C CA . SER A 1 67 ? 4.112 0.043 -5.611 1.00 53.43 67 SER A CA 16
ATOM 26074 C C . SER A 1 67 ? 5.454 -0.699 -5.456 1.00 65.41 67 SER A C 16
ATOM 26075 O O . SER A 1 67 ? 5.504 -1.798 -4.894 1.00 73.22 67 SER A O 16
ATOM 26083 N N . ASP A 1 68 ? 6.534 -0.094 -5.954 1.00 75.22 68 ASP A N 16
ATOM 26084 C CA . ASP A 1 68 ? 7.877 -0.687 -5.852 1.00 12.30 68 ASP A CA 16
ATOM 26085 C C . ASP A 1 68 ? 8.338 -0.712 -4.386 1.00 51.31 68 ASP A C 16
ATOM 26086 O O . ASP A 1 68 ? 8.986 -1.659 -3.933 1.00 44.35 68 ASP A O 16
ATOM 26095 N N . LEU A 1 69 ? 7.973 0.343 -3.655 1.00 34.44 69 LEU A N 16
ATOM 26096 C CA . LEU A 1 69 ? 8.334 0.497 -2.241 1.00 71.43 69 LEU A CA 16
ATOM 26097 C C . LEU A 1 69 ? 7.609 -0.520 -1.346 1.00 24.22 69 LEU A C 16
ATOM 26098 O O . LEU A 1 69 ? 8.239 -1.219 -0.549 1.00 73.14 69 LEU A O 16
ATOM 26114 N N . VAL A 1 70 ? 6.290 -0.598 -1.488 1.00 20.14 70 VAL A N 16
ATOM 26115 C CA . VAL A 1 70 ? 5.458 -1.455 -0.633 1.00 24.25 70 VAL A CA 16
ATOM 26116 C C . VAL A 1 70 ? 5.912 -2.925 -0.653 1.00 55.03 70 VAL A C 16
ATOM 26117 O O . VAL A 1 70 ? 6.282 -3.477 0.383 1.00 65.55 70 VAL A O 16
ATOM 26130 N N . LYS A 1 71 ? 5.893 -3.554 -1.829 1.00 43.40 71 LYS A N 16
ATOM 26131 C CA . LYS A 1 71 ? 6.231 -4.979 -1.936 1.00 31.42 71 LYS A CA 16
ATOM 26132 C C . LYS A 1 71 ? 7.708 -5.248 -1.607 1.00 70.24 71 LYS A C 16
ATOM 26133 O O . LYS A 1 71 ? 8.087 -6.375 -1.291 1.00 53.30 71 LYS A O 16
ATOM 26152 N N . ALA A 1 72 ? 8.541 -4.216 -1.691 1.00 0.45 72 ALA A N 16
ATOM 26153 C CA . ALA A 1 72 ? 9.947 -4.334 -1.298 1.00 73.50 72 ALA A CA 16
ATOM 26154 C C . ALA A 1 72 ? 10.103 -4.347 0.232 1.00 43.11 72 ALA A C 16
ATOM 26155 O O . ALA A 1 72 ? 10.823 -5.181 0.789 1.00 45.23 72 ALA A O 16
ATOM 26162 N N . ARG A 1 73 ? 9.421 -3.419 0.908 1.00 61.53 73 ARG A N 16
ATOM 26163 C CA . ARG A 1 73 ? 9.511 -3.288 2.368 1.00 13.30 73 ARG A CA 16
ATOM 26164 C C . ARG A 1 73 ? 8.477 -4.168 3.089 1.00 2.13 73 ARG A C 16
ATOM 26165 O O . ARG A 1 73 ? 7.562 -3.667 3.752 1.00 30.01 73 ARG A O 16
ATOM 26186 N N . THR A 1 74 ? 8.646 -5.484 2.971 1.00 23.04 74 THR A N 16
ATOM 26187 C CA . THR A 1 74 ? 7.791 -6.448 3.685 1.00 74.54 74 THR A CA 16
ATOM 26188 C C . THR A 1 74 ? 7.914 -6.282 5.204 1.00 21.40 74 THR A C 16
ATOM 26189 O O . THR A 1 74 ? 7.091 -6.790 5.964 1.00 3.50 74 THR A O 16
ATOM 26200 N N . ASP A 1 75 ? 8.963 -5.576 5.628 1.00 13.21 75 ASP A N 16
ATOM 26201 C CA . ASP A 1 75 ? 9.162 -5.197 7.034 1.00 24.10 75 ASP A CA 16
ATOM 26202 C C . ASP A 1 75 ? 7.882 -4.598 7.641 1.00 70.32 75 ASP A C 16
ATOM 26203 O O . ASP A 1 75 ? 7.571 -4.813 8.815 1.00 4.44 75 ASP A O 16
ATOM 26212 N N . LEU A 1 76 ? 7.144 -3.853 6.821 1.00 51.21 76 LEU A N 16
ATOM 26213 C CA . LEU A 1 76 ? 5.927 -3.170 7.266 1.00 43.45 76 LEU A CA 16
ATOM 26214 C C . LEU A 1 76 ? 4.662 -3.757 6.620 1.00 51.03 76 LEU A C 16
ATOM 26215 O O . LEU A 1 76 ? 3.627 -3.900 7.277 1.00 64.12 76 LEU A O 16
ATOM 26231 N N . PHE A 1 77 ? 4.741 -4.092 5.332 1.00 24.23 77 PHE A N 16
ATOM 26232 C CA . PHE A 1 77 ? 3.546 -4.452 4.560 1.00 54.31 77 PHE A CA 16
ATOM 26233 C C . PHE A 1 77 ? 3.622 -5.878 3.985 1.00 4.54 77 PHE A C 16
ATOM 26234 O O . PHE A 1 77 ? 4.587 -6.236 3.314 1.00 54.23 77 PHE A O 16
ATOM 26251 N N . VAL A 1 78 ? 2.596 -6.683 4.249 1.00 41.32 78 VAL A N 16
ATOM 26252 C CA . VAL A 1 78 ? 2.459 -7.995 3.605 1.00 34.31 78 VAL A CA 16
ATOM 26253 C C . VAL A 1 78 ? 1.717 -7.842 2.270 1.00 24.01 78 VAL A C 16
ATOM 26254 O O . VAL A 1 78 ? 0.582 -7.361 2.235 1.00 43.14 78 VAL A O 16
ATOM 26267 N N . THR A 1 79 ? 2.351 -8.256 1.177 1.00 3.14 79 THR A N 16
ATOM 26268 C CA . THR A 1 79 ? 1.793 -8.035 -0.167 1.00 41.45 79 THR A CA 16
ATOM 26269 C C . THR A 1 79 ? 1.456 -9.349 -0.885 1.00 14.32 79 THR A C 16
ATOM 26270 O O . THR A 1 79 ? 2.286 -10.258 -0.965 1.00 15.41 79 THR A O 16
ATOM 26281 N N . GLU A 1 80 ? 0.238 -9.436 -1.420 1.00 52.52 80 GLU A N 16
ATOM 26282 C CA . GLU A 1 80 ? -0.191 -10.591 -2.222 1.00 35.50 80 GLU A CA 16
ATOM 26283 C C . GLU A 1 80 ? -1.153 -10.151 -3.338 1.00 55.54 80 GLU A C 16
ATOM 26284 O O . GLU A 1 80 ? -2.136 -9.445 -3.093 1.00 24.30 80 GLU A O 16
ATOM 26296 N N . GLU A 1 81 ? -0.862 -10.570 -4.564 1.00 51.10 81 GLU A N 16
ATOM 26297 C CA . GLU A 1 81 ? -1.660 -10.177 -5.728 1.00 25.32 81 GLU A CA 16
ATOM 26298 C C . GLU A 1 81 ? -2.835 -11.140 -5.957 1.00 73.12 81 GLU A C 16
ATOM 26299 O O . GLU A 1 81 ? -2.652 -12.356 -6.037 1.00 74.31 81 GLU A O 16
ATOM 26311 N N . ARG A 1 82 ? -4.038 -10.587 -6.081 1.00 71.10 82 ARG A N 16
ATOM 26312 C CA . ARG A 1 82 ? -5.250 -11.394 -6.275 1.00 21.33 82 ARG A CA 16
ATOM 26313 C C . ARG A 1 82 ? -5.893 -11.089 -7.635 1.00 31.12 82 ARG A C 16
ATOM 26314 O O . ARG A 1 82 ? -5.815 -9.963 -8.130 1.00 35.12 82 ARG A O 16
ATOM 26335 N N . GLN A 1 83 ? -6.531 -12.086 -8.237 1.00 74.55 83 GLN A N 16
ATOM 26336 C CA . GLN A 1 83 ? -7.304 -11.855 -9.459 1.00 24.53 83 GLN A CA 16
ATOM 26337 C C . GLN A 1 83 ? -8.678 -11.267 -9.108 1.00 33.35 83 GLN A C 16
ATOM 26338 O O . GLN A 1 83 ? -9.410 -11.822 -8.287 1.00 52.50 83 GLN A O 16
ATOM 26352 N N . VAL A 1 84 ? -9.027 -10.152 -9.739 1.00 11.24 84 VAL A N 16
ATOM 26353 C CA . VAL A 1 84 ? -10.263 -9.436 -9.419 1.00 63.52 84 VAL A CA 16
ATOM 26354 C C . VAL A 1 84 ? -11.440 -9.968 -10.255 1.00 33.42 84 VAL A C 16
ATOM 26355 O O . VAL A 1 84 ? -11.325 -10.107 -11.472 1.00 32.20 84 VAL A O 16
ATOM 26368 N N . PRO A 1 85 ? -12.584 -10.288 -9.608 1.00 4.03 85 PRO A N 16
ATOM 26369 C CA . PRO A 1 85 ? -13.787 -10.768 -10.313 1.00 23.13 85 PRO A CA 16
ATOM 26370 C C . PRO A 1 85 ? -14.182 -9.877 -11.506 1.00 0.33 85 PRO A C 16
ATOM 26371 O O . PRO A 1 85 ? -14.547 -8.711 -11.333 1.00 24.52 85 PRO A O 16
ATOM 26382 N N . GLY A 1 86 ? -14.088 -10.429 -12.714 1.00 12.01 86 GLY A N 16
ATOM 26383 C CA . GLY A 1 86 ? -14.412 -9.671 -13.921 1.00 73.44 86 GLY A CA 16
ATOM 26384 C C . GLY A 1 86 ? -13.189 -9.029 -14.573 1.00 4.11 86 GLY A C 16
ATOM 26385 O O . GLY A 1 86 ? -13.311 -8.295 -15.558 1.00 42.34 86 GLY A O 16
ATOM 26389 N N . SER A 1 87 ? -12.008 -9.306 -14.030 1.00 23.44 87 SER A N 16
ATOM 26390 C CA . SER A 1 87 ? -10.756 -8.749 -14.558 1.00 53.41 87 SER A CA 16
ATOM 26391 C C . SER A 1 87 ? -9.815 -9.855 -15.056 1.00 41.43 87 SER A C 16
ATOM 26392 O O . SER A 1 87 ? -9.558 -10.831 -14.351 1.00 53.14 87 SER A O 16
ATOM 26400 N N . THR A 1 88 ? -9.298 -9.694 -16.275 1.00 22.55 88 THR A N 16
ATOM 26401 C CA . THR A 1 88 ? -8.309 -10.638 -16.826 1.00 24.51 88 THR A CA 16
ATOM 26402 C C . THR A 1 88 ? -6.907 -10.347 -16.277 1.00 21.31 88 THR A C 16
ATOM 26403 O O . THR A 1 88 ? -6.010 -11.190 -16.339 1.00 71.42 88 THR A O 16
ATOM 26414 N N . GLN A 1 89 ? -6.727 -9.138 -15.745 1.00 20.14 89 GLN A N 16
ATOM 26415 C CA . GLN A 1 89 ? -5.490 -8.761 -15.056 1.00 54.30 89 GLN A CA 16
ATOM 26416 C C . GLN A 1 89 ? -5.702 -8.776 -13.538 1.00 43.43 89 GLN A C 16
ATOM 26417 O O . GLN A 1 89 ? -6.781 -8.443 -13.047 1.00 73.24 89 GLN A O 16
ATOM 26431 N N . LYS A 1 90 ? -4.672 -9.168 -12.797 1.00 14.14 90 LYS A N 16
ATOM 26432 C CA . LYS A 1 90 ? -4.760 -9.261 -11.339 1.00 1.14 90 LYS A CA 16
ATOM 26433 C C . LYS A 1 90 ? -4.194 -8.004 -10.651 1.00 35.41 90 LYS A C 16
ATOM 26434 O O . LYS A 1 90 ? -3.251 -7.377 -11.148 1.00 14.43 90 LYS A O 16
ATOM 26453 N N . ALA A 1 91 ? -4.765 -7.652 -9.499 1.00 60.10 91 ALA A N 16
ATOM 26454 C CA . ALA A 1 91 ? -4.367 -6.442 -8.766 1.00 32.13 91 ALA A CA 16
ATOM 26455 C C . ALA A 1 91 ? -3.621 -6.788 -7.467 1.00 5.44 91 ALA A C 16
ATOM 26456 O O . ALA A 1 91 ? -3.733 -7.898 -6.944 1.00 1.22 91 ALA A O 16
ATOM 26463 N N . LEU A 1 92 ? -2.863 -5.824 -6.957 1.00 53.23 92 LEU A N 16
ATOM 26464 C CA . LEU A 1 92 ? -2.078 -6.007 -5.731 1.00 11.41 92 LEU A CA 16
ATOM 26465 C C . LEU A 1 92 ? -2.887 -5.634 -4.477 1.00 32.35 92 LEU A C 16
ATOM 26466 O O . LEU A 1 92 ? -3.387 -4.514 -4.355 1.00 51.10 92 LEU A O 16
ATOM 26482 N N . TYR A 1 93 ? -3.017 -6.584 -3.550 1.00 42.32 93 TYR A N 16
ATOM 26483 C CA . TYR A 1 93 ? -3.705 -6.346 -2.275 1.00 41.24 93 TYR A CA 16
ATOM 26484 C C . TYR A 1 93 ? -2.712 -6.345 -1.106 1.00 64.04 93 TYR A C 16
ATOM 26485 O O . TYR A 1 93 ? -1.728 -7.092 -1.104 1.00 13.14 93 TYR A O 16
ATOM 26503 N N . LEU A 1 94 ? -2.976 -5.502 -0.111 1.00 53.05 94 LEU A N 16
ATOM 26504 C CA . LEU A 1 94 ? -2.031 -5.270 0.984 1.00 64.33 94 LEU A CA 16
ATOM 26505 C C . LEU A 1 94 ? -2.658 -5.536 2.362 1.00 5.44 94 LEU A C 16
ATOM 26506 O O . LEU A 1 94 ? -3.870 -5.417 2.546 1.00 74.04 94 LEU A O 16
ATOM 26522 N N . ARG A 1 95 ? -1.816 -5.900 3.327 1.00 11.42 95 ARG A N 16
ATOM 26523 C CA . ARG A 1 95 ? -2.224 -6.011 4.733 1.00 64.01 95 ARG A CA 16
ATOM 26524 C C . ARG A 1 95 ? -1.021 -5.768 5.657 1.00 4.11 95 ARG A C 16
ATOM 26525 O O . ARG A 1 95 ? 0.125 -5.991 5.270 1.00 62.32 95 ARG A O 16
ATOM 26546 N N . ALA A 1 96 ? -1.286 -5.303 6.873 1.00 3.35 96 ALA A N 16
ATOM 26547 C CA . ALA A 1 96 ? -0.221 -4.931 7.815 1.00 41.14 96 ALA A CA 16
ATOM 26548 C C . ALA A 1 96 ? 0.584 -6.145 8.308 1.00 2.15 96 ALA A C 16
ATOM 26549 O O . ALA A 1 96 ? 0.054 -7.252 8.443 1.00 64.22 96 ALA A O 16
ATOM 26556 N N . LYS A 1 97 ? 1.870 -5.927 8.578 1.00 13.21 97 LYS A N 16
ATOM 26557 C CA . LYS A 1 97 ? 2.730 -6.966 9.149 1.00 71.32 97 LYS A CA 16
ATOM 26558 C C . LYS A 1 97 ? 2.473 -7.113 10.659 1.00 21.34 97 LYS A C 16
ATOM 26559 O O . LYS A 1 97 ? 2.994 -6.350 11.473 1.00 23.11 97 LYS A O 16
ATOM 26578 N N . LEU A 1 98 ? 1.645 -8.087 11.017 1.00 53.33 98 LEU A N 16
ATOM 26579 C CA . LEU A 1 98 ? 1.293 -8.336 12.416 1.00 15.51 98 LEU A CA 16
ATOM 26580 C C . LEU A 1 98 ? 1.982 -9.601 12.947 1.00 73.42 98 LEU A C 16
ATOM 26581 O O . LEU A 1 98 ? 1.590 -10.723 12.613 1.00 52.23 98 LEU A O 16
ATOM 26597 N N . GLU A 1 99 ? 3.014 -9.418 13.764 1.00 31.22 99 GLU A N 16
ATOM 26598 C CA . GLU A 1 99 ? 3.723 -10.544 14.385 1.00 31.32 99 GLU A CA 16
ATOM 26599 C C . GLU A 1 99 ? 4.349 -10.127 15.724 1.00 23.00 99 GLU A C 16
ATOM 26600 O O . GLU A 1 99 ? 4.217 -8.981 16.158 1.00 55.33 99 GLU A O 16
ATOM 26612 N N . HIS A 1 100 ? 5.012 -11.072 16.381 1.00 42.24 100 HIS A N 16
ATOM 26613 C CA . HIS A 1 100 ? 5.715 -10.796 17.635 1.00 61.12 100 HIS A CA 16
ATOM 26614 C C . HIS A 1 100 ? 6.990 -11.640 17.744 1.00 32.15 100 HIS A C 16
ATOM 26615 O O . HIS A 1 100 ? 6.923 -12.837 18.033 1.00 75.22 100 HIS A O 16
ATOM 26630 N N . HIS A 1 101 ? 8.140 -11.013 17.494 1.00 74.15 101 HIS A N 16
ATOM 26631 C CA . HIS A 1 101 ? 9.440 -11.685 17.615 1.00 71.24 101 HIS A CA 16
ATOM 26632 C C . HIS A 1 101 ? 9.528 -12.491 18.922 1.00 33.31 101 HIS A C 16
ATOM 26633 O O . HIS A 1 101 ? 9.483 -11.932 20.019 1.00 34.24 101 HIS A O 16
ATOM 26648 N N . HIS A 1 102 ? 9.634 -13.812 18.786 1.00 4.13 102 HIS A N 16
ATOM 26649 C CA . HIS A 1 102 ? 9.604 -14.722 19.935 1.00 0.35 102 HIS A CA 16
ATOM 26650 C C . HIS A 1 102 ? 10.781 -14.485 20.894 1.00 74.22 102 HIS A C 16
ATOM 26651 O O . HIS A 1 102 ? 11.938 -14.443 20.475 1.00 52.53 102 HIS A O 16
ATOM 26666 N N . HIS A 1 103 ? 10.473 -14.327 22.181 1.00 10.11 103 HIS A N 16
ATOM 26667 C CA . HIS A 1 103 ? 11.506 -14.215 23.218 1.00 32.34 103 HIS A CA 16
ATOM 26668 C C . HIS A 1 103 ? 11.798 -15.591 23.847 1.00 22.22 103 HIS A C 16
ATOM 26669 O O . HIS A 1 103 ? 12.754 -15.748 24.605 1.00 24.41 103 HIS A O 16
ATOM 26684 N N . HIS A 1 104 ? 10.960 -16.581 23.531 1.00 51.21 104 HIS A N 16
ATOM 26685 C CA . HIS A 1 104 ? 11.181 -17.959 23.989 1.00 14.23 104 HIS A CA 16
ATOM 26686 C C . HIS A 1 104 ? 12.008 -18.755 22.961 1.00 41.45 104 HIS A C 16
ATOM 26687 O O . HIS A 1 104 ? 13.063 -19.309 23.283 1.00 21.31 104 HIS A O 16
ATOM 26702 N N . HIS A 1 105 ? 11.508 -18.811 21.723 1.00 31.31 105 HIS A N 16
ATOM 26703 C CA . HIS A 1 105 ? 12.152 -19.577 20.642 1.00 54.23 105 HIS A CA 16
ATOM 26704 C C . HIS A 1 105 ? 11.622 -19.146 19.256 1.00 74.14 105 HIS A C 16
ATOM 26705 O O . HIS A 1 105 ? 12.365 -18.481 18.497 1.00 36.82 105 HIS A O 16
ATOM 26721 N N . MET A 1 1 ? 33.769 -15.353 -2.098 1.00 45.22 1 MET A N 17
ATOM 26722 C CA . MET A 1 1 ? 32.476 -16.084 -1.976 1.00 34.43 1 MET A CA 17
ATOM 26723 C C . MET A 1 1 ? 31.603 -15.477 -0.864 1.00 63.13 1 MET A C 17
ATOM 26724 O O . MET A 1 1 ? 32.080 -15.218 0.242 1.00 73.42 1 MET A O 17
ATOM 26740 N N . ASP A 1 2 ? 30.322 -15.264 -1.159 1.00 62.31 2 ASP A N 17
ATOM 26741 C CA . ASP A 1 2 ? 29.405 -14.582 -0.232 1.00 63.52 2 ASP A CA 17
ATOM 26742 C C . ASP A 1 2 ? 29.128 -15.393 1.050 1.00 10.32 2 ASP A C 17
ATOM 26743 O O . ASP A 1 2 ? 28.854 -14.816 2.103 1.00 71.43 2 ASP A O 17
ATOM 26752 N N . GLN A 1 3 ? 29.187 -16.724 0.967 1.00 61.42 3 GLN A N 17
ATOM 26753 C CA . GLN A 1 3 ? 29.000 -17.574 2.159 1.00 11.31 3 GLN A CA 17
ATOM 26754 C C . GLN A 1 3 ? 30.171 -17.428 3.158 1.00 25.21 3 GLN A C 17
ATOM 26755 O O . GLN A 1 3 ? 30.110 -17.923 4.286 1.00 21.41 3 GLN A O 17
ATOM 26769 N N . LYS A 1 4 ? 31.240 -16.759 2.728 1.00 42.41 4 LYS A N 17
ATOM 26770 C CA . LYS A 1 4 ? 32.355 -16.390 3.612 1.00 41.04 4 LYS A CA 17
ATOM 26771 C C . LYS A 1 4 ? 32.385 -14.872 3.848 1.00 51.11 4 LYS A C 17
ATOM 26772 O O . LYS A 1 4 ? 33.451 -14.286 4.049 1.00 2.23 4 LYS A O 17
ATOM 26791 N N . SER A 1 5 ? 31.204 -14.246 3.835 1.00 51.43 5 SER A N 17
ATOM 26792 C CA . SER A 1 5 ? 31.083 -12.790 4.027 1.00 44.44 5 SER A CA 17
ATOM 26793 C C . SER A 1 5 ? 31.795 -12.315 5.305 1.00 52.12 5 SER A C 17
ATOM 26794 O O . SER A 1 5 ? 31.237 -12.370 6.405 1.00 24.32 5 SER A O 17
ATOM 26802 N N . SER A 1 6 ? 33.040 -11.871 5.148 1.00 31.04 6 SER A N 17
ATOM 26803 C CA . SER A 1 6 ? 33.828 -11.337 6.268 1.00 33.33 6 SER A CA 17
ATOM 26804 C C . SER A 1 6 ? 33.283 -9.977 6.730 1.00 11.13 6 SER A C 17
ATOM 26805 O O . SER A 1 6 ? 32.782 -9.843 7.848 1.00 23.40 6 SER A O 17
ATOM 26813 N N . SER A 1 7 ? 33.380 -8.973 5.859 1.00 32.22 7 SER A N 17
ATOM 26814 C CA . SER A 1 7 ? 32.834 -7.636 6.140 1.00 3.52 7 SER A CA 17
ATOM 26815 C C . SER A 1 7 ? 31.929 -7.164 4.990 1.00 43.12 7 SER A C 17
ATOM 26816 O O . SER A 1 7 ? 32.417 -6.677 3.968 1.00 75.22 7 SER A O 17
ATOM 26824 N N . PRO A 1 8 ? 30.596 -7.319 5.126 1.00 54.03 8 PRO A N 17
ATOM 26825 C CA . PRO A 1 8 ? 29.644 -6.935 4.070 1.00 0.52 8 PRO A CA 17
ATOM 26826 C C . PRO A 1 8 ? 29.528 -5.410 3.897 1.00 23.33 8 PRO A C 17
ATOM 26827 O O . PRO A 1 8 ? 28.916 -4.718 4.717 1.00 5.22 8 PRO A O 17
ATOM 26838 N N . GLN A 1 9 ? 30.138 -4.888 2.837 1.00 2.43 9 GLN A N 17
ATOM 26839 C CA . GLN A 1 9 ? 30.106 -3.450 2.552 1.00 3.00 9 GLN A CA 17
ATOM 26840 C C . GLN A 1 9 ? 30.270 -3.179 1.046 1.00 42.21 9 GLN A C 17
ATOM 26841 O O . GLN A 1 9 ? 31.375 -3.270 0.508 1.00 54.34 9 GLN A O 17
ATOM 26855 N N . PRO A 1 10 ? 29.171 -2.855 0.342 1.00 0.40 10 PRO A N 17
ATOM 26856 C CA . PRO A 1 10 ? 29.221 -2.550 -1.095 1.00 15.21 10 PRO A CA 17
ATOM 26857 C C . PRO A 1 10 ? 29.695 -1.114 -1.388 1.00 52.04 10 PRO A C 17
ATOM 26858 O O . PRO A 1 10 ? 29.228 -0.153 -0.769 1.00 45.12 10 PRO A O 17
ATOM 26869 N N . ALA A 1 11 ? 30.623 -0.972 -2.330 1.00 74.41 11 ALA A N 17
ATOM 26870 C CA . ALA A 1 11 ? 31.097 0.352 -2.749 1.00 21.23 11 ALA A CA 17
ATOM 26871 C C . ALA A 1 11 ? 30.049 1.051 -3.629 1.00 71.05 11 ALA A C 17
ATOM 26872 O O . ALA A 1 11 ? 29.990 0.825 -4.839 1.00 43.43 11 ALA A O 17
ATOM 26879 N N . ALA A 1 12 ? 29.209 1.878 -3.010 1.00 4.15 12 ALA A N 17
ATOM 26880 C CA . ALA A 1 12 ? 28.108 2.546 -3.718 1.00 13.40 12 ALA A CA 17
ATOM 26881 C C . ALA A 1 12 ? 28.080 4.060 -3.451 1.00 41.13 12 ALA A C 17
ATOM 26882 O O . ALA A 1 12 ? 28.926 4.591 -2.728 1.00 75.04 12 ALA A O 17
ATOM 26889 N N . GLN A 1 13 ? 27.102 4.749 -4.036 1.00 62.33 13 GLN A N 17
ATOM 26890 C CA . GLN A 1 13 ? 26.981 6.203 -3.882 1.00 62.10 13 GLN A CA 17
ATOM 26891 C C . GLN A 1 13 ? 25.922 6.571 -2.826 1.00 30.25 13 GLN A C 17
ATOM 26892 O O . GLN A 1 13 ? 24.732 6.302 -3.009 1.00 4.21 13 GLN A O 17
ATOM 26906 N N . ALA A 1 14 ? 26.362 7.169 -1.715 1.00 34.50 14 ALA A N 17
ATOM 26907 C CA . ALA A 1 14 ? 25.446 7.640 -0.663 1.00 53.11 14 ALA A CA 17
ATOM 26908 C C . ALA A 1 14 ? 24.938 9.063 -0.972 1.00 71.33 14 ALA A C 17
ATOM 26909 O O . ALA A 1 14 ? 25.711 10.026 -0.947 1.00 50.45 14 ALA A O 17
ATOM 26916 N N . PRO A 1 15 ? 23.633 9.220 -1.270 1.00 72.02 15 PRO A N 17
ATOM 26917 C CA . PRO A 1 15 ? 23.067 10.506 -1.685 1.00 4.31 15 PRO A CA 17
ATOM 26918 C C . PRO A 1 15 ? 22.538 11.391 -0.538 1.00 73.51 15 PRO A C 17
ATOM 26919 O O . PRO A 1 15 ? 21.547 11.067 0.117 1.00 23.14 15 PRO A O 17
ATOM 26930 N N . GLU A 1 16 ? 23.218 12.512 -0.325 1.00 63.23 16 GLU A N 17
ATOM 26931 C CA . GLU A 1 16 ? 22.738 13.606 0.537 1.00 42.54 16 GLU A CA 17
ATOM 26932 C C . GLU A 1 16 ? 22.427 13.189 1.990 1.00 55.32 16 GLU A C 17
ATOM 26933 O O . GLU A 1 16 ? 23.264 13.353 2.882 1.00 12.21 16 GLU A O 17
ATOM 26945 N N . THR A 1 17 ? 21.234 12.638 2.223 1.00 20.33 17 THR A N 17
ATOM 26946 C CA . THR A 1 17 ? 20.716 12.453 3.591 1.00 63.55 17 THR A CA 17
ATOM 26947 C C . THR A 1 17 ? 20.010 11.098 3.774 1.00 42.23 17 THR A C 17
ATOM 26948 O O . THR A 1 17 ? 19.983 10.269 2.866 1.00 43.40 17 THR A O 17
ATOM 26959 N N . LYS A 1 18 ? 19.453 10.883 4.965 1.00 11.23 18 LYS A N 17
ATOM 26960 C CA . LYS A 1 18 ? 18.742 9.638 5.294 1.00 20.05 18 LYS A CA 17
ATOM 26961 C C . LYS A 1 18 ? 17.262 9.903 5.635 1.00 12.42 18 LYS A C 17
ATOM 26962 O O . LYS A 1 18 ? 16.925 10.919 6.247 1.00 42.41 18 LYS A O 17
ATOM 26981 N N . GLN A 1 19 ? 16.382 8.980 5.238 1.00 72.12 19 GLN A N 17
ATOM 26982 C CA . GLN A 1 19 ? 14.941 9.090 5.518 1.00 45.53 19 GLN A CA 17
ATOM 26983 C C . GLN A 1 19 ? 14.465 7.978 6.472 1.00 24.44 19 GLN A C 17
ATOM 26984 O O . GLN A 1 19 ? 15.071 6.904 6.548 1.00 43.12 19 GLN A O 17
ATOM 26998 N N . ALA A 1 20 ? 13.390 8.248 7.211 1.00 11.02 20 ALA A N 17
ATOM 26999 C CA . ALA A 1 20 ? 12.830 7.279 8.165 1.00 65.43 20 ALA A CA 17
ATOM 27000 C C . ALA A 1 20 ? 11.493 6.696 7.678 1.00 55.11 20 ALA A C 17
ATOM 27001 O O . ALA A 1 20 ? 10.760 7.342 6.929 1.00 35.11 20 ALA A O 17
ATOM 27008 N N . PHE A 1 21 ? 11.183 5.471 8.109 1.00 33.51 21 PHE A N 17
ATOM 27009 C CA . PHE A 1 21 ? 9.918 4.809 7.747 1.00 64.44 21 PHE A CA 17
ATOM 27010 C C . PHE A 1 21 ? 8.940 4.751 8.936 1.00 71.21 21 PHE A C 17
ATOM 27011 O O . PHE A 1 21 ? 9.099 3.924 9.837 1.00 32.34 21 PHE A O 17
ATOM 27028 N N . PRO A 1 22 ? 7.915 5.626 8.965 1.00 24.30 22 PRO A N 17
ATOM 27029 C CA . PRO A 1 22 ? 6.850 5.557 9.974 1.00 2.04 22 PRO A CA 17
ATOM 27030 C C . PRO A 1 22 ? 5.715 4.602 9.553 1.00 53.22 22 PRO A C 17
ATOM 27031 O O . PRO A 1 22 ? 4.847 4.964 8.754 1.00 3.11 22 PRO A O 17
ATOM 27042 N N . ARG A 1 23 ? 5.715 3.381 10.090 1.00 62.41 23 ARG A N 17
ATOM 27043 C CA . ARG A 1 23 ? 4.758 2.363 9.643 1.00 72.43 23 ARG A CA 17
ATOM 27044 C C . ARG A 1 23 ? 3.349 2.598 10.208 1.00 53.40 23 ARG A C 17
ATOM 27045 O O . ARG A 1 23 ? 2.365 2.257 9.561 1.00 41.10 23 ARG A O 17
ATOM 27066 N N . LYS A 1 24 ? 3.247 3.185 11.401 1.00 34.31 24 LYS A N 17
ATOM 27067 C CA . LYS A 1 24 ? 1.937 3.421 12.030 1.00 22.41 24 LYS A CA 17
ATOM 27068 C C . LYS A 1 24 ? 1.025 4.300 11.159 1.00 11.02 24 LYS A C 17
ATOM 27069 O O . LYS A 1 24 ? -0.108 3.920 10.866 1.00 25.30 24 LYS A O 17
ATOM 27088 N N . PHE A 1 25 ? 1.522 5.467 10.742 1.00 72.52 25 PHE A N 17
ATOM 27089 C CA . PHE A 1 25 ? 0.752 6.365 9.862 1.00 34.32 25 PHE A CA 17
ATOM 27090 C C . PHE A 1 25 ? 0.310 5.656 8.571 1.00 43.34 25 PHE A C 17
ATOM 27091 O O . PHE A 1 25 ? -0.846 5.764 8.151 1.00 35.52 25 PHE A O 17
ATOM 27108 N N . VAL A 1 26 ? 1.239 4.933 7.952 1.00 61.34 26 VAL A N 17
ATOM 27109 C CA . VAL A 1 26 ? 0.967 4.221 6.702 1.00 0.31 26 VAL A CA 17
ATOM 27110 C C . VAL A 1 26 ? -0.074 3.104 6.898 1.00 71.40 26 VAL A C 17
ATOM 27111 O O . VAL A 1 26 ? -1.037 2.993 6.135 1.00 21.21 26 VAL A O 17
ATOM 27124 N N . LEU A 1 27 ? 0.121 2.285 7.932 1.00 41.52 27 LEU A N 17
ATOM 27125 C CA . LEU A 1 27 ? -0.803 1.188 8.240 1.00 51.03 27 LEU A CA 17
ATOM 27126 C C . LEU A 1 27 ? -2.179 1.714 8.670 1.00 23.55 27 LEU A C 17
ATOM 27127 O O . LEU A 1 27 ? -3.203 1.092 8.388 1.00 31.22 27 LEU A O 17
ATOM 27143 N N . ALA A 1 28 ? -2.196 2.864 9.345 1.00 53.42 28 ALA A N 17
ATOM 27144 C CA . ALA A 1 28 ? -3.452 3.516 9.735 1.00 53.21 28 ALA A CA 17
ATOM 27145 C C . ALA A 1 28 ? -4.301 3.863 8.503 1.00 41.13 28 ALA A C 17
ATOM 27146 O O . ALA A 1 28 ? -5.528 3.747 8.524 1.00 2.51 28 ALA A O 17
ATOM 27153 N N . ALA A 1 29 ? -3.641 4.289 7.430 1.00 31.24 29 ALA A N 17
ATOM 27154 C CA . ALA A 1 29 ? -4.319 4.551 6.159 1.00 62.01 29 ALA A CA 17
ATOM 27155 C C . ALA A 1 29 ? -4.730 3.239 5.477 1.00 64.45 29 ALA A C 17
ATOM 27156 O O . ALA A 1 29 ? -5.832 3.118 4.939 1.00 23.51 29 ALA A O 17
ATOM 27163 N N . LEU A 1 30 ? -3.827 2.261 5.517 1.00 5.33 30 LEU A N 17
ATOM 27164 C CA . LEU A 1 30 ? -4.059 0.945 4.914 1.00 70.21 30 LEU A CA 17
ATOM 27165 C C . LEU A 1 30 ? -5.323 0.271 5.482 1.00 73.24 30 LEU A C 17
ATOM 27166 O O . LEU A 1 30 ? -6.254 -0.034 4.741 1.00 14.44 30 LEU A O 17
ATOM 27182 N N . GLU A 1 31 ? -5.356 0.067 6.801 1.00 11.34 31 GLU A N 17
ATOM 27183 C CA . GLU A 1 31 ? -6.490 -0.599 7.463 1.00 43.13 31 GLU A CA 17
ATOM 27184 C C . GLU A 1 31 ? -7.833 0.083 7.140 1.00 32.20 31 GLU A C 17
ATOM 27185 O O . GLU A 1 31 ? -8.862 -0.582 7.003 1.00 11.21 31 GLU A O 17
ATOM 27197 N N . GLN A 1 32 ? -7.816 1.410 7.016 1.00 72.41 32 GLN A N 17
ATOM 27198 C CA . GLN A 1 32 ? -9.031 2.177 6.704 1.00 41.13 32 GLN A CA 17
ATOM 27199 C C . GLN A 1 32 ? -9.386 2.101 5.210 1.00 63.21 32 GLN A C 17
ATOM 27200 O O . GLN A 1 32 ? -10.511 2.414 4.810 1.00 11.43 32 GLN A O 17
ATOM 27214 N N . SER A 1 33 ? -8.422 1.689 4.389 1.00 55.43 33 SER A N 17
ATOM 27215 C CA . SER A 1 33 ? -8.650 1.485 2.949 1.00 21.11 33 SER A CA 17
ATOM 27216 C C . SER A 1 33 ? -8.880 -0.001 2.630 1.00 44.33 33 SER A C 17
ATOM 27217 O O . SER A 1 33 ? -9.170 -0.369 1.490 1.00 72.15 33 SER A O 17
ATOM 27225 N N . SER A 1 34 ? -8.736 -0.848 3.649 1.00 33.14 34 SER A N 17
ATOM 27226 C CA . SER A 1 34 ? -8.886 -2.305 3.493 1.00 0.24 34 SER A CA 17
ATOM 27227 C C . SER A 1 34 ? -10.339 -2.767 3.662 1.00 12.41 34 SER A C 17
ATOM 27228 O O . SER A 1 34 ? -11.125 -2.148 4.381 1.00 13.41 34 SER A O 17
ATOM 27236 N N . ASP A 1 35 ? -10.685 -3.870 2.992 1.00 73.20 35 ASP A N 17
ATOM 27237 C CA . ASP A 1 35 ? -12.001 -4.504 3.147 1.00 44.44 35 ASP A CA 17
ATOM 27238 C C . ASP A 1 35 ? -12.065 -5.375 4.416 1.00 25.33 35 ASP A C 17
ATOM 27239 O O . ASP A 1 35 ? -11.147 -5.361 5.243 1.00 53.44 35 ASP A O 17
ATOM 27248 N N . ASP A 1 36 ? -13.147 -6.141 4.559 1.00 42.15 36 ASP A N 17
ATOM 27249 C CA . ASP A 1 36 ? -13.347 -6.999 5.731 1.00 42.21 36 ASP A CA 17
ATOM 27250 C C . ASP A 1 36 ? -12.187 -7.995 5.916 1.00 31.10 36 ASP A C 17
ATOM 27251 O O . ASP A 1 36 ? -11.783 -8.290 7.040 1.00 31.14 36 ASP A O 17
ATOM 27260 N N . ALA A 1 37 ? -11.641 -8.494 4.808 1.00 51.25 37 ALA A N 17
ATOM 27261 C CA . ALA A 1 37 ? -10.547 -9.472 4.854 1.00 54.31 37 ALA A CA 17
ATOM 27262 C C . ALA A 1 37 ? -9.191 -8.824 5.195 1.00 33.40 37 ALA A C 17
ATOM 27263 O O . ALA A 1 37 ? -8.173 -9.508 5.296 1.00 21.44 37 ALA A O 17
ATOM 27270 N N . GLY A 1 38 ? -9.184 -7.502 5.363 1.00 73.40 38 GLY A N 17
ATOM 27271 C CA . GLY A 1 38 ? -7.958 -6.791 5.725 1.00 62.35 38 GLY A CA 17
ATOM 27272 C C . GLY A 1 38 ? -7.113 -6.382 4.522 1.00 73.31 38 GLY A C 17
ATOM 27273 O O . GLY A 1 38 ? -6.091 -5.714 4.672 1.00 44.30 38 GLY A O 17
ATOM 27277 N N . TRP A 1 39 ? -7.546 -6.766 3.324 1.00 71.23 39 TRP A N 17
ATOM 27278 C CA . TRP A 1 39 ? -6.814 -6.444 2.090 1.00 50.12 39 TRP A CA 17
ATOM 27279 C C . TRP A 1 39 ? -7.317 -5.135 1.457 1.00 32.33 39 TRP A C 17
ATOM 27280 O O . TRP A 1 39 ? -8.519 -4.957 1.249 1.00 25.41 39 TRP A O 17
ATOM 27301 N N . ALA A 1 40 ? -6.395 -4.220 1.163 1.00 4.12 40 ALA A N 17
ATOM 27302 C CA . ALA A 1 40 ? -6.729 -2.953 0.494 1.00 31.24 40 ALA A CA 17
ATOM 27303 C C . ALA A 1 40 ? -6.206 -2.924 -0.946 1.00 73.41 40 ALA A C 17
ATOM 27304 O O . ALA A 1 40 ? -5.143 -3.472 -1.240 1.00 72.34 40 ALA A O 17
ATOM 27311 N N . ASN A 1 41 ? -6.952 -2.276 -1.836 1.00 71.22 41 ASN A N 17
ATOM 27312 C CA . ASN A 1 41 ? -6.515 -2.096 -3.220 1.00 33.42 41 ASN A CA 17
ATOM 27313 C C . ASN A 1 41 ? -5.405 -1.035 -3.296 1.00 33.32 41 ASN A C 17
ATOM 27314 O O . ASN A 1 41 ? -5.553 0.070 -2.767 1.00 74.01 41 ASN A O 17
ATOM 27325 N N . LEU A 1 42 ? -4.301 -1.383 -3.958 1.00 53.41 42 LEU A N 17
ATOM 27326 C CA . LEU A 1 42 ? -3.148 -0.480 -4.125 1.00 11.55 42 LEU A CA 17
ATOM 27327 C C . LEU A 1 42 ? -3.572 0.952 -4.518 1.00 74.31 42 LEU A C 17
ATOM 27328 O O . LEU A 1 42 ? -3.059 1.935 -3.973 1.00 70.23 42 LEU A O 17
ATOM 27344 N N . GLY A 1 43 ? -4.517 1.058 -5.455 1.00 1.21 43 GLY A N 17
ATOM 27345 C CA . GLY A 1 43 ? -4.976 2.363 -5.928 1.00 23.25 43 GLY A CA 17
ATOM 27346 C C . GLY A 1 43 ? -5.628 3.219 -4.842 1.00 31.01 43 GLY A C 17
ATOM 27347 O O . GLY A 1 43 ? -5.446 4.439 -4.807 1.00 41.21 43 GLY A O 17
ATOM 27351 N N . ASN A 1 44 ? -6.394 2.588 -3.956 1.00 11.20 44 ASN A N 17
ATOM 27352 C CA . ASN A 1 44 ? -7.063 3.305 -2.863 1.00 31.45 44 ASN A CA 17
ATOM 27353 C C . ASN A 1 44 ? -6.099 3.567 -1.697 1.00 24.10 44 ASN A C 17
ATOM 27354 O O . ASN A 1 44 ? -6.167 4.609 -1.041 1.00 53.33 44 ASN A O 17
ATOM 27365 N N . PHE A 1 45 ? -5.198 2.616 -1.452 1.00 32.41 45 PHE A N 17
ATOM 27366 C CA . PHE A 1 45 ? -4.161 2.760 -0.424 1.00 1.41 45 PHE A CA 17
ATOM 27367 C C . PHE A 1 45 ? -3.304 4.014 -0.663 1.00 70.13 45 PHE A C 17
ATOM 27368 O O . PHE A 1 45 ? -3.173 4.863 0.220 1.00 20.11 45 PHE A O 17
ATOM 27385 N N . GLY A 1 46 ? -2.732 4.127 -1.865 1.00 22.45 46 GLY A N 17
ATOM 27386 C CA . GLY A 1 46 ? -1.926 5.297 -2.208 1.00 62.42 46 GLY A CA 17
ATOM 27387 C C . GLY A 1 46 ? -2.691 6.611 -2.064 1.00 54.22 46 GLY A C 17
ATOM 27388 O O . GLY A 1 46 ? -2.112 7.653 -1.746 1.00 45.13 46 GLY A O 17
ATOM 27392 N N . ASN A 1 47 ? -4.002 6.550 -2.291 1.00 51.21 47 ASN A N 17
ATOM 27393 C CA . ASN A 1 47 ? -4.881 7.716 -2.164 1.00 32.31 47 ASN A CA 17
ATOM 27394 C C . ASN A 1 47 ? -5.064 8.119 -0.686 1.00 72.22 47 ASN A C 17
ATOM 27395 O O . ASN A 1 47 ? -4.694 9.226 -0.279 1.00 0.43 47 ASN A O 17
ATOM 27406 N N . TYR A 1 48 ? -5.610 7.209 0.123 1.00 44.41 48 TYR A N 17
ATOM 27407 C CA . TYR A 1 48 ? -5.904 7.501 1.532 1.00 11.45 48 TYR A CA 17
ATOM 27408 C C . TYR A 1 48 ? -4.618 7.790 2.330 1.00 54.41 48 TYR A C 17
ATOM 27409 O O . TYR A 1 48 ? -4.629 8.569 3.288 1.00 14.10 48 TYR A O 17
ATOM 27427 N N . LEU A 1 49 ? -3.508 7.167 1.926 1.00 11.31 49 LEU A N 17
ATOM 27428 C CA . LEU A 1 49 ? -2.203 7.426 2.552 1.00 71.13 49 LEU A CA 17
ATOM 27429 C C . LEU A 1 49 ? -1.787 8.897 2.388 1.00 71.31 49 LEU A C 17
ATOM 27430 O O . LEU A 1 49 ? -1.230 9.499 3.304 1.00 74.32 49 LEU A O 17
ATOM 27446 N N . ASN A 1 50 ? -2.083 9.473 1.222 1.00 11.24 50 ASN A N 17
ATOM 27447 C CA . ASN A 1 50 ? -1.740 10.873 0.933 1.00 11.31 50 ASN A CA 17
ATOM 27448 C C . ASN A 1 50 ? -2.511 11.839 1.852 1.00 15.42 50 ASN A C 17
ATOM 27449 O O . ASN A 1 50 ? -2.081 12.969 2.094 1.00 14.13 50 ASN A O 17
ATOM 27460 N N . LYS A 1 51 ? -3.650 11.383 2.366 1.00 33.21 51 LYS A N 17
ATOM 27461 C CA . LYS A 1 51 ? -4.467 12.188 3.281 1.00 31.02 51 LYS A CA 17
ATOM 27462 C C . LYS A 1 51 ? -3.808 12.308 4.665 1.00 60.21 51 LYS A C 17
ATOM 27463 O O . LYS A 1 51 ? -3.836 13.369 5.290 1.00 53.13 51 LYS A O 17
ATOM 27482 N N . LEU A 1 52 ? -3.217 11.214 5.143 1.00 40.43 52 LEU A N 17
ATOM 27483 C CA . LEU A 1 52 ? -2.544 11.208 6.451 1.00 20.52 52 LEU A CA 17
ATOM 27484 C C . LEU A 1 52 ? -1.090 11.696 6.334 1.00 12.32 52 LEU A C 17
ATOM 27485 O O . LEU A 1 52 ? -0.582 12.396 7.213 1.00 71.31 52 LEU A O 17
ATOM 27501 N N . GLN A 1 53 ? -0.425 11.309 5.247 1.00 45.13 53 GLN A N 17
ATOM 27502 C CA . GLN A 1 53 ? 0.959 11.722 4.976 1.00 21.43 53 GLN A CA 17
ATOM 27503 C C . GLN A 1 53 ? 1.067 12.423 3.607 1.00 43.54 53 GLN A C 17
ATOM 27504 O O . GLN A 1 53 ? 1.390 11.790 2.598 1.00 22.10 53 GLN A O 17
ATOM 27518 N N . PRO A 1 54 ? 0.782 13.743 3.551 1.00 72.42 54 PRO A N 17
ATOM 27519 C CA . PRO A 1 54 ? 0.788 14.508 2.286 1.00 33.23 54 PRO A CA 17
ATOM 27520 C C . PRO A 1 54 ? 2.201 14.763 1.727 1.00 30.11 54 PRO A C 17
ATOM 27521 O O . PRO A 1 54 ? 2.357 15.137 0.561 1.00 3.02 54 PRO A O 17
ATOM 27532 N N . ASP A 1 55 ? 3.222 14.561 2.556 1.00 42.50 55 ASP A N 17
ATOM 27533 C CA . ASP A 1 55 ? 4.615 14.777 2.141 1.00 34.12 55 ASP A CA 17
ATOM 27534 C C . ASP A 1 55 ? 5.351 13.436 1.925 1.00 1.40 55 ASP A C 17
ATOM 27535 O O . ASP A 1 55 ? 6.570 13.400 1.736 1.00 42.10 55 ASP A O 17
ATOM 27544 N N . PHE A 1 56 ? 4.604 12.332 1.926 1.00 72.43 56 PHE A N 17
ATOM 27545 C CA . PHE A 1 56 ? 5.203 11.000 1.776 1.00 12.31 56 PHE A CA 17
ATOM 27546 C C . PHE A 1 56 ? 5.346 10.618 0.292 1.00 65.11 56 PHE A C 17
ATOM 27547 O O . PHE A 1 56 ? 4.375 10.233 -0.361 1.00 23.41 56 PHE A O 17
ATOM 27564 N N . ASP A 1 57 ? 6.564 10.741 -0.229 1.00 43.01 57 ASP A N 17
ATOM 27565 C CA . ASP A 1 57 ? 6.858 10.409 -1.628 1.00 51.42 57 ASP A CA 17
ATOM 27566 C C . ASP A 1 57 ? 7.940 9.319 -1.734 1.00 24.14 57 ASP A C 17
ATOM 27567 O O . ASP A 1 57 ? 8.914 9.315 -0.980 1.00 1.44 57 ASP A O 17
ATOM 27576 N N . SER A 1 58 ? 7.764 8.412 -2.692 1.00 55.45 58 SER A N 17
ATOM 27577 C CA . SER A 1 58 ? 8.648 7.247 -2.852 1.00 75.42 58 SER A CA 17
ATOM 27578 C C . SER A 1 58 ? 10.033 7.627 -3.397 1.00 54.20 58 SER A C 17
ATOM 27579 O O . SER A 1 58 ? 11.024 6.952 -3.108 1.00 11.14 58 SER A O 17
ATOM 27587 N N . ARG A 1 59 ? 10.104 8.701 -4.187 1.00 70.44 59 ARG A N 17
ATOM 27588 C CA . ARG A 1 59 ? 11.379 9.138 -4.778 1.00 54.41 59 ARG A CA 17
ATOM 27589 C C . ARG A 1 59 ? 12.382 9.518 -3.680 1.00 53.31 59 ARG A C 17
ATOM 27590 O O . ARG A 1 59 ? 13.590 9.317 -3.822 1.00 44.43 59 ARG A O 17
ATOM 27611 N N . LEU A 1 60 ? 11.861 10.053 -2.578 1.00 52.12 60 LEU A N 17
ATOM 27612 C CA . LEU A 1 60 ? 12.676 10.405 -1.404 1.00 30.32 60 LEU A CA 17
ATOM 27613 C C . LEU A 1 60 ? 13.391 9.173 -0.813 1.00 4.24 60 LEU A C 17
ATOM 27614 O O . LEU A 1 60 ? 14.381 9.299 -0.089 1.00 42.44 60 LEU A O 17
ATOM 27630 N N . TYR A 1 61 ? 12.872 7.982 -1.117 1.00 32.34 61 TYR A N 17
ATOM 27631 C CA . TYR A 1 61 ? 13.437 6.725 -0.603 1.00 23.05 61 TYR A CA 17
ATOM 27632 C C . TYR A 1 61 ? 14.132 5.914 -1.711 1.00 43.45 61 TYR A C 17
ATOM 27633 O O . TYR A 1 61 ? 14.592 4.796 -1.480 1.00 25.42 61 TYR A O 17
ATOM 27651 N N . GLY A 1 62 ? 14.217 6.490 -2.910 1.00 55.34 62 GLY A N 17
ATOM 27652 C CA . GLY A 1 62 ? 14.870 5.813 -4.030 1.00 45.54 62 GLY A CA 17
ATOM 27653 C C . GLY A 1 62 ? 13.961 4.828 -4.767 1.00 74.51 62 GLY A C 17
ATOM 27654 O O . GLY A 1 62 ? 14.434 3.833 -5.317 1.00 23.43 62 GLY A O 17
ATOM 27658 N N . TYR A 1 63 ? 12.655 5.101 -4.778 1.00 71.12 63 TYR A N 17
ATOM 27659 C CA . TYR A 1 63 ? 11.684 4.250 -5.486 1.00 4.51 63 TYR A CA 17
ATOM 27660 C C . TYR A 1 63 ? 10.816 5.078 -6.447 1.00 63.34 63 TYR A C 17
ATOM 27661 O O . TYR A 1 63 ? 10.379 6.178 -6.112 1.00 11.32 63 TYR A O 17
ATOM 27679 N N . LYS A 1 64 ? 10.558 4.537 -7.640 1.00 11.33 64 LYS A N 17
ATOM 27680 C CA . LYS A 1 64 ? 9.815 5.265 -8.679 1.00 71.15 64 LYS A CA 17
ATOM 27681 C C . LYS A 1 64 ? 8.350 5.513 -8.282 1.00 32.40 64 LYS A C 17
ATOM 27682 O O . LYS A 1 64 ? 7.753 6.517 -8.669 1.00 42.04 64 LYS A O 17
ATOM 27701 N N . LYS A 1 65 ? 7.772 4.596 -7.515 1.00 44.22 65 LYS A N 17
ATOM 27702 C CA . LYS A 1 65 ? 6.404 4.764 -7.014 1.00 51.13 65 LYS A CA 17
ATOM 27703 C C . LYS A 1 65 ? 6.157 3.928 -5.752 1.00 72.33 65 LYS A C 17
ATOM 27704 O O . LYS A 1 65 ? 6.928 3.019 -5.431 1.00 21.15 65 LYS A O 17
ATOM 27723 N N . LEU A 1 66 ? 5.071 4.243 -5.047 1.00 3.52 66 LEU A N 17
ATOM 27724 C CA . LEU A 1 66 ? 4.715 3.560 -3.794 1.00 72.20 66 LEU A CA 17
ATOM 27725 C C . LEU A 1 66 ? 4.620 2.038 -3.985 1.00 61.14 66 LEU A C 17
ATOM 27726 O O . LEU A 1 66 ? 5.017 1.268 -3.111 1.00 62.21 66 LEU A O 17
ATOM 27742 N N . SER A 1 67 ? 4.112 1.622 -5.143 1.00 53.23 67 SER A N 17
ATOM 27743 C CA . SER A 1 67 ? 3.958 0.196 -5.479 1.00 72.31 67 SER A CA 17
ATOM 27744 C C . SER A 1 67 ? 5.253 -0.595 -5.230 1.00 44.22 67 SER A C 17
ATOM 27745 O O . SER A 1 67 ? 5.240 -1.655 -4.600 1.00 50.03 67 SER A O 17
ATOM 27753 N N . ASP A 1 68 ? 6.372 -0.061 -5.723 1.00 53.33 68 ASP A N 17
ATOM 27754 C CA . ASP A 1 68 ? 7.669 -0.738 -5.624 1.00 73.31 68 ASP A CA 17
ATOM 27755 C C . ASP A 1 68 ? 8.263 -0.613 -4.205 1.00 21.41 68 ASP A C 17
ATOM 27756 O O . ASP A 1 68 ? 9.039 -1.466 -3.765 1.00 32.03 68 ASP A O 17
ATOM 27765 N N . LEU A 1 69 ? 7.879 0.448 -3.492 1.00 24.24 69 LEU A N 17
ATOM 27766 C CA . LEU A 1 69 ? 8.324 0.662 -2.107 1.00 61.23 69 LEU A CA 17
ATOM 27767 C C . LEU A 1 69 ? 7.668 -0.343 -1.143 1.00 64.51 69 LEU A C 17
ATOM 27768 O O . LEU A 1 69 ? 8.349 -0.992 -0.347 1.00 44.11 69 LEU A O 17
ATOM 27784 N N . VAL A 1 70 ? 6.345 -0.464 -1.225 1.00 70.51 70 VAL A N 17
ATOM 27785 C CA . VAL A 1 70 ? 5.586 -1.368 -0.351 1.00 72.41 70 VAL A CA 17
ATOM 27786 C C . VAL A 1 70 ? 6.110 -2.814 -0.436 1.00 51.30 70 VAL A C 17
ATOM 27787 O O . VAL A 1 70 ? 6.435 -3.431 0.580 1.00 24.11 70 VAL A O 17
ATOM 27800 N N . LYS A 1 71 ? 6.215 -3.335 -1.657 1.00 70.23 71 LYS A N 17
ATOM 27801 C CA . LYS A 1 71 ? 6.717 -4.699 -1.882 1.00 4.33 71 LYS A CA 17
ATOM 27802 C C . LYS A 1 71 ? 8.191 -4.844 -1.461 1.00 21.25 71 LYS A C 17
ATOM 27803 O O . LYS A 1 71 ? 8.679 -5.955 -1.234 1.00 32.44 71 LYS A O 17
ATOM 27822 N N . ALA A 1 72 ? 8.903 -3.721 -1.380 1.00 53.13 72 ALA A N 17
ATOM 27823 C CA . ALA A 1 72 ? 10.299 -3.713 -0.935 1.00 14.31 72 ALA A CA 17
ATOM 27824 C C . ALA A 1 72 ? 10.410 -3.705 0.598 1.00 24.32 72 ALA A C 17
ATOM 27825 O O . ALA A 1 72 ? 11.468 -4.005 1.162 1.00 61.32 72 ALA A O 17
ATOM 27832 N N . ARG A 1 73 ? 9.322 -3.343 1.277 1.00 63.01 73 ARG A N 17
ATOM 27833 C CA . ARG A 1 73 ? 9.295 -3.351 2.742 1.00 50.20 73 ARG A CA 17
ATOM 27834 C C . ARG A 1 73 ? 8.333 -4.419 3.276 1.00 60.23 73 ARG A C 17
ATOM 27835 O O . ARG A 1 73 ? 7.449 -4.130 4.082 1.00 64.02 73 ARG A O 17
ATOM 27856 N N . THR A 1 74 ? 8.539 -5.661 2.836 1.00 42.02 74 THR A N 17
ATOM 27857 C CA . THR A 1 74 ? 7.728 -6.807 3.279 1.00 35.10 74 THR A CA 17
ATOM 27858 C C . THR A 1 74 ? 7.730 -6.960 4.808 1.00 33.00 74 THR A C 17
ATOM 27859 O O . THR A 1 74 ? 6.795 -7.508 5.393 1.00 30.10 74 THR A O 17
ATOM 27870 N N . ASP A 1 75 ? 8.796 -6.484 5.443 1.00 15.25 75 ASP A N 17
ATOM 27871 C CA . ASP A 1 75 ? 8.901 -6.488 6.902 1.00 3.41 75 ASP A CA 17
ATOM 27872 C C . ASP A 1 75 ? 7.774 -5.655 7.544 1.00 24.51 75 ASP A C 17
ATOM 27873 O O . ASP A 1 75 ? 7.246 -6.003 8.601 1.00 54.23 75 ASP A O 17
ATOM 27882 N N . LEU A 1 76 ? 7.405 -4.558 6.884 1.00 12.41 76 LEU A N 17
ATOM 27883 C CA . LEU A 1 76 ? 6.371 -3.649 7.393 1.00 62.03 76 LEU A CA 17
ATOM 27884 C C . LEU A 1 76 ? 5.002 -3.930 6.755 1.00 30.21 76 LEU A C 17
ATOM 27885 O O . LEU A 1 76 ? 3.964 -3.817 7.410 1.00 61.31 76 LEU A O 17
ATOM 27901 N N . PHE A 1 77 ? 5.009 -4.291 5.473 1.00 14.21 77 PHE A N 17
ATOM 27902 C CA . PHE A 1 77 ? 3.772 -4.437 4.695 1.00 3.45 77 PHE A CA 17
ATOM 27903 C C . PHE A 1 77 ? 3.669 -5.836 4.066 1.00 40.35 77 PHE A C 17
ATOM 27904 O O . PHE A 1 77 ? 4.639 -6.348 3.508 1.00 74.14 77 PHE A O 17
ATOM 27921 N N . VAL A 1 78 ? 2.491 -6.449 4.152 1.00 51.24 78 VAL A N 17
ATOM 27922 C CA . VAL A 1 78 ? 2.252 -7.754 3.522 1.00 5.32 78 VAL A CA 17
ATOM 27923 C C . VAL A 1 78 ? 1.649 -7.571 2.121 1.00 1.42 78 VAL A C 17
ATOM 27924 O O . VAL A 1 78 ? 0.532 -7.063 1.978 1.00 71.21 78 VAL A O 17
ATOM 27937 N N . THR A 1 79 ? 2.388 -7.984 1.092 1.00 21.51 79 THR A N 17
ATOM 27938 C CA . THR A 1 79 ? 1.969 -7.763 -0.301 1.00 44.24 79 THR A CA 17
ATOM 27939 C C . THR A 1 79 ? 1.750 -9.079 -1.055 1.00 72.32 79 THR A C 17
ATOM 27940 O O . THR A 1 79 ? 2.611 -9.961 -1.046 1.00 60.10 79 THR A O 17
ATOM 27951 N N . GLU A 1 80 ? 0.601 -9.199 -1.716 1.00 44.12 80 GLU A N 17
ATOM 27952 C CA . GLU A 1 80 ? 0.311 -10.353 -2.578 1.00 62.33 80 GLU A CA 17
ATOM 27953 C C . GLU A 1 80 ? -0.521 -9.932 -3.798 1.00 11.12 80 GLU A C 17
ATOM 27954 O O . GLU A 1 80 ? -1.427 -9.100 -3.691 1.00 35.33 80 GLU A O 17
ATOM 27966 N N . GLU A 1 81 ? -0.215 -10.510 -4.955 1.00 71.12 81 GLU A N 17
ATOM 27967 C CA . GLU A 1 81 ? -0.973 -10.230 -6.177 1.00 73.01 81 GLU A CA 17
ATOM 27968 C C . GLU A 1 81 ? -2.170 -11.176 -6.284 1.00 53.31 81 GLU A C 17
ATOM 27969 O O . GLU A 1 81 ? -2.013 -12.389 -6.425 1.00 24.25 81 GLU A O 17
ATOM 27981 N N . ARG A 1 82 ? -3.364 -10.603 -6.223 1.00 4.42 82 ARG A N 17
ATOM 27982 C CA . ARG A 1 82 ? -4.596 -11.380 -6.107 1.00 54.12 82 ARG A CA 17
ATOM 27983 C C . ARG A 1 82 ? -5.481 -11.171 -7.340 1.00 52.43 82 ARG A C 17
ATOM 27984 O O . ARG A 1 82 ? -5.755 -10.037 -7.731 1.00 13.00 82 ARG A O 17
ATOM 28005 N N . GLN A 1 83 ? -5.933 -12.262 -7.953 1.00 55.13 83 GLN A N 17
ATOM 28006 C CA . GLN A 1 83 ? -6.792 -12.165 -9.135 1.00 3.32 83 GLN A CA 17
ATOM 28007 C C . GLN A 1 83 ? -8.231 -11.845 -8.716 1.00 23.42 83 GLN A C 17
ATOM 28008 O O . GLN A 1 83 ? -8.809 -12.519 -7.859 1.00 51.12 83 GLN A O 17
ATOM 28022 N N . VAL A 1 84 ? -8.804 -10.817 -9.330 1.00 4.35 84 VAL A N 17
ATOM 28023 C CA . VAL A 1 84 ? -10.092 -10.271 -8.896 1.00 23.20 84 VAL A CA 17
ATOM 28024 C C . VAL A 1 84 ? -11.278 -10.975 -9.581 1.00 72.11 84 VAL A C 17
ATOM 28025 O O . VAL A 1 84 ? -11.325 -11.073 -10.807 1.00 54.02 84 VAL A O 17
ATOM 28038 N N . PRO A 1 85 ? -12.259 -11.469 -8.789 1.00 11.33 85 PRO A N 17
ATOM 28039 C CA . PRO A 1 85 ? -13.466 -12.131 -9.323 1.00 54.32 85 PRO A CA 17
ATOM 28040 C C . PRO A 1 85 ? -14.227 -11.250 -10.331 1.00 13.33 85 PRO A C 17
ATOM 28041 O O . PRO A 1 85 ? -14.630 -10.127 -10.018 1.00 11.23 85 PRO A O 17
ATOM 28052 N N . GLY A 1 86 ? -14.408 -11.766 -11.546 1.00 11.53 86 GLY A N 17
ATOM 28053 C CA . GLY A 1 86 ? -15.048 -10.995 -12.611 1.00 14.13 86 GLY A CA 17
ATOM 28054 C C . GLY A 1 86 ? -14.034 -10.330 -13.537 1.00 42.02 86 GLY A C 17
ATOM 28055 O O . GLY A 1 86 ? -14.383 -9.837 -14.613 1.00 5.21 86 GLY A O 17
ATOM 28059 N N . SER A 1 87 ? -12.773 -10.319 -13.115 1.00 11.44 87 SER A N 17
ATOM 28060 C CA . SER A 1 87 ? -11.678 -9.734 -13.903 1.00 31.13 87 SER A CA 17
ATOM 28061 C C . SER A 1 87 ? -10.624 -10.796 -14.239 1.00 54.22 87 SER A C 17
ATOM 28062 O O . SER A 1 87 ? -10.286 -11.636 -13.401 1.00 73.31 87 SER A O 17
ATOM 28070 N N . THR A 1 88 ? -10.108 -10.764 -15.466 1.00 20.02 88 THR A N 17
ATOM 28071 C CA . THR A 1 88 ? -9.052 -11.700 -15.878 1.00 31.12 88 THR A CA 17
ATOM 28072 C C . THR A 1 88 ? -7.681 -11.243 -15.369 1.00 23.55 88 THR A C 17
ATOM 28073 O O . THR A 1 88 ? -6.759 -12.046 -15.211 1.00 12.34 88 THR A O 17
ATOM 28084 N N . GLN A 1 89 ? -7.555 -9.942 -15.113 1.00 51.45 89 GLN A N 17
ATOM 28085 C CA . GLN A 1 89 ? -6.308 -9.366 -14.593 1.00 41.32 89 GLN A CA 17
ATOM 28086 C C . GLN A 1 89 ? -6.212 -9.515 -13.066 1.00 20.04 89 GLN A C 17
ATOM 28087 O O . GLN A 1 89 ? -7.224 -9.634 -12.370 1.00 31.42 89 GLN A O 17
ATOM 28101 N N . LYS A 1 90 ? -4.985 -9.516 -12.552 1.00 45.31 90 LYS A N 17
ATOM 28102 C CA . LYS A 1 90 ? -4.751 -9.550 -11.104 1.00 31.21 90 LYS A CA 17
ATOM 28103 C C . LYS A 1 90 ? -4.482 -8.139 -10.557 1.00 30.12 90 LYS A C 17
ATOM 28104 O O . LYS A 1 90 ? -4.018 -7.257 -11.283 1.00 1.33 90 LYS A O 17
ATOM 28123 N N . ALA A 1 91 ? -4.774 -7.935 -9.281 1.00 73.52 91 ALA A N 17
ATOM 28124 C CA . ALA A 1 91 ? -4.527 -6.650 -8.624 1.00 54.32 91 ALA A CA 17
ATOM 28125 C C . ALA A 1 91 ? -3.719 -6.836 -7.333 1.00 52.52 91 ALA A C 17
ATOM 28126 O O . ALA A 1 91 ? -3.920 -7.803 -6.594 1.00 22.40 91 ALA A O 17
ATOM 28133 N N . LEU A 1 92 ? -2.797 -5.915 -7.074 1.00 22.41 92 LEU A N 17
ATOM 28134 C CA . LEU A 1 92 ? -1.971 -5.967 -5.865 1.00 4.13 92 LEU A CA 17
ATOM 28135 C C . LEU A 1 92 ? -2.750 -5.478 -4.632 1.00 62.52 92 LEU A C 17
ATOM 28136 O O . LEU A 1 92 ? -3.004 -4.282 -4.475 1.00 22.42 92 LEU A O 17
ATOM 28152 N N . TYR A 1 93 ? -3.144 -6.418 -3.773 1.00 23.53 93 TYR A N 17
ATOM 28153 C CA . TYR A 1 93 ? -3.809 -6.091 -2.505 1.00 12.14 93 TYR A CA 17
ATOM 28154 C C . TYR A 1 93 ? -2.804 -6.103 -1.346 1.00 70.10 93 TYR A C 17
ATOM 28155 O O . TYR A 1 93 ? -1.892 -6.932 -1.305 1.00 33.32 93 TYR A O 17
ATOM 28173 N N . LEU A 1 94 ? -2.980 -5.183 -0.400 1.00 72.23 94 LEU A N 17
ATOM 28174 C CA . LEU A 1 94 ? -2.018 -4.999 0.695 1.00 71.12 94 LEU A CA 17
ATOM 28175 C C . LEU A 1 94 ? -2.690 -5.149 2.073 1.00 54.34 94 LEU A C 17
ATOM 28176 O O . LEU A 1 94 ? -3.854 -4.788 2.246 1.00 11.43 94 LEU A O 17
ATOM 28192 N N . ARG A 1 95 ? -1.950 -5.683 3.046 1.00 14.13 95 ARG A N 17
ATOM 28193 C CA . ARG A 1 95 ? -2.441 -5.780 4.430 1.00 24.13 95 ARG A CA 17
ATOM 28194 C C . ARG A 1 95 ? -1.306 -5.540 5.442 1.00 31.14 95 ARG A C 17
ATOM 28195 O O . ARG A 1 95 ? -0.125 -5.656 5.108 1.00 2.30 95 ARG A O 17
ATOM 28216 N N . ALA A 1 96 ? -1.673 -5.210 6.676 1.00 41.34 96 ALA A N 17
ATOM 28217 C CA . ALA A 1 96 ? -0.697 -4.822 7.705 1.00 61.01 96 ALA A CA 17
ATOM 28218 C C . ALA A 1 96 ? 0.073 -6.019 8.286 1.00 60.23 96 ALA A C 17
ATOM 28219 O O . ALA A 1 96 ? -0.459 -7.125 8.410 1.00 33.33 96 ALA A O 17
ATOM 28226 N N . LYS A 1 97 ? 1.336 -5.781 8.643 1.00 52.04 97 LYS A N 17
ATOM 28227 C CA . LYS A 1 97 ? 2.160 -6.786 9.322 1.00 75.35 97 LYS A CA 17
ATOM 28228 C C . LYS A 1 97 ? 1.816 -6.848 10.819 1.00 75.11 97 LYS A C 17
ATOM 28229 O O . LYS A 1 97 ? 2.053 -5.893 11.559 1.00 33.42 97 LYS A O 17
ATOM 28248 N N . LEU A 1 98 ? 1.248 -7.967 11.253 1.00 11.15 98 LEU A N 17
ATOM 28249 C CA . LEU A 1 98 ? 0.872 -8.149 12.661 1.00 32.03 98 LEU A CA 17
ATOM 28250 C C . LEU A 1 98 ? 1.995 -8.837 13.457 1.00 0.13 98 LEU A C 17
ATOM 28251 O O . LEU A 1 98 ? 2.627 -9.784 12.978 1.00 71.51 98 LEU A O 17
ATOM 28267 N N . GLU A 1 99 ? 2.236 -8.357 14.675 1.00 54.42 99 GLU A N 17
ATOM 28268 C CA . GLU A 1 99 ? 3.270 -8.931 15.546 1.00 24.34 99 GLU A CA 17
ATOM 28269 C C . GLU A 1 99 ? 2.856 -10.319 16.072 1.00 20.03 99 GLU A C 17
ATOM 28270 O O . GLU A 1 99 ? 2.365 -10.454 17.198 1.00 24.21 99 GLU A O 17
ATOM 28282 N N . HIS A 1 100 ? 3.033 -11.342 15.236 1.00 64.55 100 HIS A N 17
ATOM 28283 C CA . HIS A 1 100 ? 2.733 -12.732 15.616 1.00 60.51 100 HIS A CA 17
ATOM 28284 C C . HIS A 1 100 ? 3.674 -13.234 16.730 1.00 64.33 100 HIS A C 17
ATOM 28285 O O . HIS A 1 100 ? 4.828 -12.818 16.811 1.00 12.33 100 HIS A O 17
ATOM 28300 N N . HIS A 1 101 ? 3.182 -14.146 17.566 1.00 2.14 101 HIS A N 17
ATOM 28301 C CA . HIS A 1 101 ? 3.963 -14.658 18.702 1.00 64.20 101 HIS A CA 17
ATOM 28302 C C . HIS A 1 101 ? 4.782 -15.901 18.312 1.00 41.14 101 HIS A C 17
ATOM 28303 O O . HIS A 1 101 ? 4.380 -16.677 17.445 1.00 52.14 101 HIS A O 17
ATOM 28318 N N . HIS A 1 102 ? 5.924 -16.088 18.976 1.00 43.12 102 HIS A N 17
ATOM 28319 C CA . HIS A 1 102 ? 6.857 -17.181 18.663 1.00 64.23 102 HIS A CA 17
ATOM 28320 C C . HIS A 1 102 ? 7.133 -18.059 19.897 1.00 15.02 102 HIS A C 17
ATOM 28321 O O . HIS A 1 102 ? 7.733 -17.611 20.872 1.00 35.42 102 HIS A O 17
ATOM 28336 N N . HIS A 1 103 ? 6.714 -19.322 19.838 1.00 21.32 103 HIS A N 17
ATOM 28337 C CA . HIS A 1 103 ? 6.818 -20.225 20.996 1.00 14.24 103 HIS A CA 17
ATOM 28338 C C . HIS A 1 103 ? 8.179 -20.944 21.072 1.00 74.54 103 HIS A C 17
ATOM 28339 O O . HIS A 1 103 ? 8.256 -22.173 21.041 1.00 11.41 103 HIS A O 17
ATOM 28354 N N . HIS A 1 104 ? 9.249 -20.162 21.173 1.00 72.55 104 HIS A N 17
ATOM 28355 C CA . HIS A 1 104 ? 10.608 -20.685 21.390 1.00 11.15 104 HIS A CA 17
ATOM 28356 C C . HIS A 1 104 ? 11.426 -19.670 22.210 1.00 63.03 104 HIS A C 17
ATOM 28357 O O . HIS A 1 104 ? 10.970 -18.549 22.451 1.00 12.50 104 HIS A O 17
ATOM 28372 N N . HIS A 1 105 ? 12.629 -20.049 22.637 1.00 44.24 105 HIS A N 17
ATOM 28373 C CA . HIS A 1 105 ? 13.485 -19.136 23.417 1.00 14.21 105 HIS A CA 17
ATOM 28374 C C . HIS A 1 105 ? 14.815 -18.832 22.691 1.00 32.21 105 HIS A C 17
ATOM 28375 O O . HIS A 1 105 ? 15.755 -19.648 22.770 1.00 37.82 105 HIS A O 17
ATOM 28391 N N . MET A 1 1 ? 51.278 20.171 11.388 1.00 21.41 1 MET A N 18
ATOM 28392 C CA . MET A 1 1 ? 51.432 20.611 9.976 1.00 24.04 1 MET A CA 18
ATOM 28393 C C . MET A 1 1 ? 51.684 19.410 9.049 1.00 55.11 1 MET A C 18
ATOM 28394 O O . MET A 1 1 ? 52.443 18.499 9.382 1.00 73.53 1 MET A O 18
ATOM 28410 N N . ASP A 1 2 ? 51.042 19.411 7.889 1.00 23.10 2 ASP A N 18
ATOM 28411 C CA . ASP A 1 2 ? 51.193 18.325 6.921 1.00 54.34 2 ASP A CA 18
ATOM 28412 C C . ASP A 1 2 ? 51.982 18.787 5.684 1.00 42.34 2 ASP A C 18
ATOM 28413 O O . ASP A 1 2 ? 52.064 19.981 5.392 1.00 72.52 2 ASP A O 18
ATOM 28422 N N . GLN A 1 3 ? 52.570 17.833 4.972 1.00 71.42 3 GLN A N 18
ATOM 28423 C CA . GLN A 1 3 ? 53.354 18.127 3.767 1.00 62.22 3 GLN A CA 18
ATOM 28424 C C . GLN A 1 3 ? 53.352 16.926 2.806 1.00 60.43 3 GLN A C 18
ATOM 28425 O O . GLN A 1 3 ? 54.021 15.919 3.053 1.00 52.20 3 GLN A O 18
ATOM 28439 N N . LYS A 1 4 ? 52.575 17.027 1.730 1.00 63.42 4 LYS A N 18
ATOM 28440 C CA . LYS A 1 4 ? 52.475 15.957 0.730 1.00 60.03 4 LYS A CA 18
ATOM 28441 C C . LYS A 1 4 ? 52.556 16.522 -0.696 1.00 4.24 4 LYS A C 18
ATOM 28442 O O . LYS A 1 4 ? 52.416 17.726 -0.905 1.00 3.03 4 LYS A O 18
ATOM 28461 N N . SER A 1 5 ? 52.753 15.638 -1.671 1.00 42.52 5 SER A N 18
ATOM 28462 C CA . SER A 1 5 ? 52.774 16.030 -3.092 1.00 14.45 5 SER A CA 18
ATOM 28463 C C . SER A 1 5 ? 51.354 16.082 -3.672 1.00 40.25 5 SER A C 18
ATOM 28464 O O . SER A 1 5 ? 51.169 16.194 -4.883 1.00 73.00 5 SER A O 18
ATOM 28472 N N . SER A 1 6 ? 50.358 16.018 -2.796 1.00 25.02 6 SER A N 18
ATOM 28473 C CA . SER A 1 6 ? 48.955 15.927 -3.211 1.00 32.10 6 SER A CA 18
ATOM 28474 C C . SER A 1 6 ? 48.368 17.285 -3.613 1.00 72.25 6 SER A C 18
ATOM 28475 O O . SER A 1 6 ? 48.555 18.293 -2.925 1.00 63.21 6 SER A O 18
ATOM 28483 N N . SER A 1 7 ? 47.663 17.299 -4.739 1.00 23.22 7 SER A N 18
ATOM 28484 C CA . SER A 1 7 ? 46.900 18.478 -5.166 1.00 33.12 7 SER A CA 18
ATOM 28485 C C . SER A 1 7 ? 45.479 18.418 -4.590 1.00 71.44 7 SER A C 18
ATOM 28486 O O . SER A 1 7 ? 44.853 17.357 -4.597 1.00 54.35 7 SER A O 18
ATOM 28494 N N . PRO A 1 8 ? 44.940 19.544 -4.083 1.00 45.34 8 PRO A N 18
ATOM 28495 C CA . PRO A 1 8 ? 43.577 19.573 -3.527 1.00 34.00 8 PRO A CA 18
ATOM 28496 C C . PRO A 1 8 ? 42.512 19.161 -4.563 1.00 11.13 8 PRO A C 18
ATOM 28497 O O . PRO A 1 8 ? 42.051 19.981 -5.363 1.00 51.43 8 PRO A O 18
ATOM 28508 N N . GLN A 1 9 ? 42.161 17.872 -4.563 1.00 55.43 9 GLN A N 18
ATOM 28509 C CA . GLN A 1 9 ? 41.167 17.312 -5.496 1.00 41.21 9 GLN A CA 18
ATOM 28510 C C . GLN A 1 9 ? 40.024 16.604 -4.738 1.00 1.43 9 GLN A C 18
ATOM 28511 O O . GLN A 1 9 ? 40.244 16.030 -3.668 1.00 13.31 9 GLN A O 18
ATOM 28525 N N . PRO A 1 10 ? 38.787 16.649 -5.282 1.00 41.02 10 PRO A N 18
ATOM 28526 C CA . PRO A 1 10 ? 37.608 15.993 -4.667 1.00 14.32 10 PRO A CA 18
ATOM 28527 C C . PRO A 1 10 ? 37.757 14.462 -4.515 1.00 62.51 10 PRO A C 18
ATOM 28528 O O . PRO A 1 10 ? 38.570 13.833 -5.195 1.00 41.40 10 PRO A O 18
ATOM 28539 N N . ALA A 1 11 ? 36.944 13.871 -3.632 1.00 12.31 11 ALA A N 18
ATOM 28540 C CA . ALA A 1 11 ? 37.005 12.427 -3.349 1.00 14.12 11 ALA A CA 18
ATOM 28541 C C . ALA A 1 11 ? 35.870 11.646 -4.036 1.00 1.31 11 ALA A C 18
ATOM 28542 O O . ALA A 1 11 ? 35.095 12.200 -4.817 1.00 51.41 11 ALA A O 18
ATOM 28549 N N . ALA A 1 12 ? 35.783 10.346 -3.742 1.00 55.30 12 ALA A N 18
ATOM 28550 C CA . ALA A 1 12 ? 34.769 9.467 -4.347 1.00 52.23 12 ALA A CA 18
ATOM 28551 C C . ALA A 1 12 ? 33.532 9.281 -3.444 1.00 11.14 12 ALA A C 18
ATOM 28552 O O . ALA A 1 12 ? 32.764 8.334 -3.621 1.00 42.20 12 ALA A O 18
ATOM 28559 N N . GLN A 1 13 ? 33.328 10.191 -2.495 1.00 74.14 13 GLN A N 18
ATOM 28560 C CA . GLN A 1 13 ? 32.188 10.105 -1.570 1.00 71.52 13 GLN A CA 18
ATOM 28561 C C . GLN A 1 13 ? 30.881 10.596 -2.214 1.00 54.45 13 GLN A C 18
ATOM 28562 O O . GLN A 1 13 ? 30.684 11.795 -2.421 1.00 42.24 13 GLN A O 18
ATOM 28576 N N . ALA A 1 14 ? 29.993 9.654 -2.529 1.00 15.45 14 ALA A N 18
ATOM 28577 C CA . ALA A 1 14 ? 28.673 9.977 -3.079 1.00 33.04 14 ALA A CA 18
ATOM 28578 C C . ALA A 1 14 ? 27.641 10.162 -1.949 1.00 4.30 14 ALA A C 18
ATOM 28579 O O . ALA A 1 14 ? 27.358 9.219 -1.207 1.00 14.55 14 ALA A O 18
ATOM 28586 N N . PRO A 1 15 ? 27.069 11.381 -1.802 1.00 21.52 15 PRO A N 18
ATOM 28587 C CA . PRO A 1 15 ? 26.108 11.693 -0.721 1.00 5.53 15 PRO A CA 18
ATOM 28588 C C . PRO A 1 15 ? 24.976 10.661 -0.577 1.00 41.11 15 PRO A C 18
ATOM 28589 O O . PRO A 1 15 ? 24.131 10.511 -1.467 1.00 73.33 15 PRO A O 18
ATOM 28600 N N . GLU A 1 16 ? 24.971 9.950 0.552 1.00 53.42 16 GLU A N 18
ATOM 28601 C CA . GLU A 1 16 ? 23.953 8.933 0.833 1.00 32.15 16 GLU A CA 18
ATOM 28602 C C . GLU A 1 16 ? 22.912 9.459 1.841 1.00 5.31 16 GLU A C 18
ATOM 28603 O O . GLU A 1 16 ? 23.233 9.701 3.008 1.00 2.10 16 GLU A O 18
ATOM 28615 N N . THR A 1 17 ? 21.669 9.632 1.393 1.00 2.44 17 THR A N 18
ATOM 28616 C CA . THR A 1 17 ? 20.599 10.184 2.244 1.00 41.45 17 THR A CA 18
ATOM 28617 C C . THR A 1 17 ? 19.529 9.130 2.573 1.00 2.21 17 THR A C 18
ATOM 28618 O O . THR A 1 17 ? 19.073 8.400 1.694 1.00 65.51 17 THR A O 18
ATOM 28629 N N . LYS A 1 18 ? 19.135 9.045 3.844 1.00 72.11 18 LYS A N 18
ATOM 28630 C CA . LYS A 1 18 ? 18.060 8.137 4.270 1.00 41.15 18 LYS A CA 18
ATOM 28631 C C . LYS A 1 18 ? 16.822 8.917 4.743 1.00 31.45 18 LYS A C 18
ATOM 28632 O O . LYS A 1 18 ? 16.943 9.983 5.343 1.00 34.32 18 LYS A O 18
ATOM 28651 N N . GLN A 1 19 ? 15.639 8.375 4.469 1.00 32.12 19 GLN A N 18
ATOM 28652 C CA . GLN A 1 19 ? 14.380 8.912 5.006 1.00 72.41 19 GLN A CA 18
ATOM 28653 C C . GLN A 1 19 ? 13.675 7.837 5.855 1.00 24.13 19 GLN A C 18
ATOM 28654 O O . GLN A 1 19 ? 13.706 6.653 5.515 1.00 13.33 19 GLN A O 18
ATOM 28668 N N . ALA A 1 20 ? 13.052 8.246 6.959 1.00 12.02 20 ALA A N 18
ATOM 28669 C CA . ALA A 1 20 ? 12.433 7.296 7.894 1.00 4.34 20 ALA A CA 18
ATOM 28670 C C . ALA A 1 20 ? 10.974 6.977 7.527 1.00 21.50 20 ALA A C 18
ATOM 28671 O O . ALA A 1 20 ? 10.181 7.876 7.251 1.00 50.30 20 ALA A O 18
ATOM 28678 N N . PHE A 1 21 ? 10.630 5.686 7.542 1.00 64.33 21 PHE A N 18
ATOM 28679 C CA . PHE A 1 21 ? 9.260 5.228 7.258 1.00 11.15 21 PHE A CA 18
ATOM 28680 C C . PHE A 1 21 ? 8.357 5.334 8.502 1.00 63.43 21 PHE A C 18
ATOM 28681 O O . PHE A 1 21 ? 8.551 4.602 9.472 1.00 34.13 21 PHE A O 18
ATOM 28698 N N . PRO A 1 22 ? 7.360 6.244 8.504 1.00 75.44 22 PRO A N 18
ATOM 28699 C CA . PRO A 1 22 ? 6.395 6.338 9.608 1.00 2.24 22 PRO A CA 18
ATOM 28700 C C . PRO A 1 22 ? 5.255 5.303 9.488 1.00 21.40 22 PRO A C 18
ATOM 28701 O O . PRO A 1 22 ? 4.281 5.507 8.757 1.00 11.14 22 PRO A O 18
ATOM 28712 N N . ARG A 1 23 ? 5.370 4.197 10.222 1.00 45.51 23 ARG A N 18
ATOM 28713 C CA . ARG A 1 23 ? 4.390 3.107 10.126 1.00 3.24 23 ARG A CA 18
ATOM 28714 C C . ARG A 1 23 ? 3.044 3.486 10.764 1.00 2.50 23 ARG A C 18
ATOM 28715 O O . ARG A 1 23 ? 1.995 3.018 10.329 1.00 5.24 23 ARG A O 18
ATOM 28736 N N . LYS A 1 24 ? 3.078 4.345 11.780 1.00 72.24 24 LYS A N 18
ATOM 28737 C CA . LYS A 1 24 ? 1.864 4.743 12.508 1.00 43.42 24 LYS A CA 18
ATOM 28738 C C . LYS A 1 24 ? 0.815 5.404 11.598 1.00 15.11 24 LYS A C 18
ATOM 28739 O O . LYS A 1 24 ? -0.387 5.282 11.835 1.00 50.21 24 LYS A O 18
ATOM 28758 N N . PHE A 1 25 ? 1.267 6.109 10.568 1.00 32.33 25 PHE A N 18
ATOM 28759 C CA . PHE A 1 25 ? 0.350 6.734 9.605 1.00 32.34 25 PHE A CA 18
ATOM 28760 C C . PHE A 1 25 ? 0.046 5.797 8.429 1.00 20.44 25 PHE A C 18
ATOM 28761 O O . PHE A 1 25 ? -1.111 5.630 8.037 1.00 74.43 25 PHE A O 18
ATOM 28778 N N . VAL A 1 26 ? 1.091 5.187 7.874 1.00 1.21 26 VAL A N 18
ATOM 28779 C CA . VAL A 1 26 ? 0.942 4.289 6.721 1.00 10.44 26 VAL A CA 18
ATOM 28780 C C . VAL A 1 26 ? 0.018 3.096 7.036 1.00 31.03 26 VAL A C 18
ATOM 28781 O O . VAL A 1 26 ? -0.900 2.794 6.273 1.00 61.11 26 VAL A O 18
ATOM 28794 N N . LEU A 1 27 ? 0.258 2.428 8.167 1.00 71.41 27 LEU A N 18
ATOM 28795 C CA . LEU A 1 27 ? -0.591 1.306 8.594 1.00 13.43 27 LEU A CA 18
ATOM 28796 C C . LEU A 1 27 ? -2.027 1.772 8.890 1.00 14.34 27 LEU A C 18
ATOM 28797 O O . LEU A 1 27 ? -2.986 1.037 8.652 1.00 51.31 27 LEU A O 18
ATOM 28813 N N . ALA A 1 28 ? -2.162 2.998 9.399 1.00 30.14 28 ALA A N 18
ATOM 28814 C CA . ALA A 1 28 ? -3.478 3.585 9.672 1.00 11.35 28 ALA A CA 18
ATOM 28815 C C . ALA A 1 28 ? -4.307 3.719 8.385 1.00 11.30 28 ALA A C 18
ATOM 28816 O O . ALA A 1 28 ? -5.473 3.327 8.340 1.00 42.13 28 ALA A O 18
ATOM 28823 N N . ALA A 1 29 ? -3.701 4.280 7.341 1.00 4.33 29 ALA A N 18
ATOM 28824 C CA . ALA A 1 29 ? -4.363 4.390 6.037 1.00 72.40 29 ALA A CA 18
ATOM 28825 C C . ALA A 1 29 ? -4.625 3.003 5.430 1.00 23.12 29 ALA A C 18
ATOM 28826 O O . ALA A 1 29 ? -5.678 2.756 4.838 1.00 52.13 29 ALA A O 18
ATOM 28833 N N . LEU A 1 30 ? -3.659 2.104 5.601 1.00 45.44 30 LEU A N 18
ATOM 28834 C CA . LEU A 1 30 ? -3.747 0.734 5.081 1.00 53.51 30 LEU A CA 18
ATOM 28835 C C . LEU A 1 30 ? -4.970 -0.017 5.638 1.00 22.23 30 LEU A C 18
ATOM 28836 O O . LEU A 1 30 ? -5.790 -0.540 4.879 1.00 32.14 30 LEU A O 18
ATOM 28852 N N . GLU A 1 31 ? -5.093 -0.057 6.964 1.00 31.53 31 GLU A N 18
ATOM 28853 C CA . GLU A 1 31 ? -6.181 -0.794 7.623 1.00 65.23 31 GLU A CA 18
ATOM 28854 C C . GLU A 1 31 ? -7.559 -0.175 7.322 1.00 55.13 31 GLU A C 18
ATOM 28855 O O . GLU A 1 31 ? -8.577 -0.870 7.323 1.00 54.32 31 GLU A O 18
ATOM 28867 N N . GLN A 1 32 ? -7.585 1.131 7.055 1.00 2.22 32 GLN A N 18
ATOM 28868 C CA . GLN A 1 32 ? -8.831 1.821 6.695 1.00 20.12 32 GLN A CA 18
ATOM 28869 C C . GLN A 1 32 ? -9.248 1.516 5.246 1.00 15.13 32 GLN A C 18
ATOM 28870 O O . GLN A 1 32 ? -10.431 1.336 4.955 1.00 65.21 32 GLN A O 18
ATOM 28884 N N . SER A 1 33 ? -8.271 1.448 4.342 1.00 42.21 33 SER A N 18
ATOM 28885 C CA . SER A 1 33 ? -8.535 1.092 2.937 1.00 24.34 33 SER A CA 18
ATOM 28886 C C . SER A 1 33 ? -8.717 -0.423 2.769 1.00 1.34 33 SER A C 18
ATOM 28887 O O . SER A 1 33 ? -8.916 -0.915 1.658 1.00 72.22 33 SER A O 18
ATOM 28895 N N . SER A 1 34 ? -8.634 -1.162 3.876 1.00 22.13 34 SER A N 18
ATOM 28896 C CA . SER A 1 34 ? -8.811 -2.621 3.853 1.00 71.44 34 SER A CA 18
ATOM 28897 C C . SER A 1 34 ? -10.275 -3.010 3.610 1.00 12.30 34 SER A C 18
ATOM 28898 O O . SER A 1 34 ? -11.190 -2.459 4.225 1.00 44.31 34 SER A O 18
ATOM 28906 N N . ASP A 1 35 ? -10.487 -3.960 2.704 1.00 4.42 35 ASP A N 18
ATOM 28907 C CA . ASP A 1 35 ? -11.829 -4.448 2.386 1.00 31.04 35 ASP A CA 18
ATOM 28908 C C . ASP A 1 35 ? -12.314 -5.484 3.414 1.00 64.12 35 ASP A C 18
ATOM 28909 O O . ASP A 1 35 ? -11.618 -5.792 4.386 1.00 63.10 35 ASP A O 18
ATOM 28918 N N . ASP A 1 36 ? -13.504 -6.035 3.174 1.00 31.24 36 ASP A N 18
ATOM 28919 C CA . ASP A 1 36 ? -14.130 -7.003 4.085 1.00 22.52 36 ASP A CA 18
ATOM 28920 C C . ASP A 1 36 ? -13.250 -8.254 4.310 1.00 43.21 36 ASP A C 18
ATOM 28921 O O . ASP A 1 36 ? -13.413 -8.972 5.297 1.00 65.02 36 ASP A O 18
ATOM 28930 N N . ALA A 1 37 ? -12.310 -8.501 3.399 1.00 75.43 37 ALA A N 18
ATOM 28931 C CA . ALA A 1 37 ? -11.424 -9.674 3.487 1.00 32.34 37 ALA A CA 18
ATOM 28932 C C . ALA A 1 37 ? -10.173 -9.410 4.349 1.00 2.34 37 ALA A C 18
ATOM 28933 O O . ALA A 1 37 ? -9.333 -10.296 4.516 1.00 43.43 37 ALA A O 18
ATOM 28940 N N . GLY A 1 38 ? -10.049 -8.196 4.890 1.00 63.12 38 GLY A N 18
ATOM 28941 C CA . GLY A 1 38 ? -8.874 -7.845 5.695 1.00 4.42 38 GLY A CA 18
ATOM 28942 C C . GLY A 1 38 ? -7.643 -7.498 4.855 1.00 11.35 38 GLY A C 18
ATOM 28943 O O . GLY A 1 38 ? -6.511 -7.535 5.343 1.00 64.11 38 GLY A O 18
ATOM 28947 N N . TRP A 1 39 ? -7.873 -7.160 3.587 1.00 61.22 39 TRP A N 18
ATOM 28948 C CA . TRP A 1 39 ? -6.801 -6.777 2.658 1.00 13.53 39 TRP A CA 18
ATOM 28949 C C . TRP A 1 39 ? -7.135 -5.460 1.951 1.00 51.03 39 TRP A C 18
ATOM 28950 O O . TRP A 1 39 ? -8.284 -5.219 1.589 1.00 42.45 39 TRP A O 18
ATOM 28971 N N . ALA A 1 40 ? -6.129 -4.617 1.749 1.00 50.21 40 ALA A N 18
ATOM 28972 C CA . ALA A 1 40 ? -6.316 -3.326 1.076 1.00 71.54 40 ALA A CA 18
ATOM 28973 C C . ALA A 1 40 ? -5.701 -3.321 -0.328 1.00 24.41 40 ALA A C 18
ATOM 28974 O O . ALA A 1 40 ? -4.522 -3.627 -0.497 1.00 10.24 40 ALA A O 18
ATOM 28981 N N . ASN A 1 41 ? -6.504 -2.969 -1.329 1.00 53.43 41 ASN A N 18
ATOM 28982 C CA . ASN A 1 41 ? -6.023 -2.864 -2.708 1.00 24.21 41 ASN A CA 18
ATOM 28983 C C . ASN A 1 41 ? -4.979 -1.743 -2.824 1.00 0.13 41 ASN A C 18
ATOM 28984 O O . ASN A 1 41 ? -5.204 -0.630 -2.351 1.00 51.24 41 ASN A O 18
ATOM 28995 N N . LEU A 1 42 ? -3.849 -2.056 -3.456 1.00 13.33 42 LEU A N 18
ATOM 28996 C CA . LEU A 1 42 ? -2.753 -1.097 -3.657 1.00 12.41 42 LEU A CA 18
ATOM 28997 C C . LEU A 1 42 ? -3.266 0.297 -4.072 1.00 23.42 42 LEU A C 18
ATOM 28998 O O . LEU A 1 42 ? -2.813 1.317 -3.545 1.00 44.33 42 LEU A O 18
ATOM 29014 N N . GLY A 1 43 ? -4.210 0.327 -5.012 1.00 61.31 43 GLY A N 18
ATOM 29015 C CA . GLY A 1 43 ? -4.798 1.588 -5.455 1.00 50.01 43 GLY A CA 18
ATOM 29016 C C . GLY A 1 43 ? -5.494 2.360 -4.333 1.00 72.21 43 GLY A C 18
ATOM 29017 O O . GLY A 1 43 ? -5.197 3.533 -4.098 1.00 31.35 43 GLY A O 18
ATOM 29021 N N . ASN A 1 44 ? -6.419 1.696 -3.635 1.00 45.31 44 ASN A N 18
ATOM 29022 C CA . ASN A 1 44 ? -7.151 2.314 -2.516 1.00 33.41 44 ASN A CA 18
ATOM 29023 C C . ASN A 1 44 ? -6.203 2.703 -1.368 1.00 62.21 44 ASN A C 18
ATOM 29024 O O . ASN A 1 44 ? -6.420 3.699 -0.675 1.00 22.01 44 ASN A O 18
ATOM 29035 N N . PHE A 1 45 ? -5.152 1.909 -1.178 1.00 61.12 45 PHE A N 18
ATOM 29036 C CA . PHE A 1 45 ? -4.127 2.196 -0.169 1.00 51.31 45 PHE A CA 18
ATOM 29037 C C . PHE A 1 45 ? -3.368 3.489 -0.502 1.00 32.13 45 PHE A C 18
ATOM 29038 O O . PHE A 1 45 ? -3.379 4.440 0.279 1.00 52.52 45 PHE A O 18
ATOM 29055 N N . GLY A 1 46 ? -2.721 3.520 -1.668 1.00 71.41 46 GLY A N 18
ATOM 29056 C CA . GLY A 1 46 ? -1.981 4.708 -2.090 1.00 13.21 46 GLY A CA 18
ATOM 29057 C C . GLY A 1 46 ? -2.851 5.959 -2.152 1.00 4.35 46 GLY A C 18
ATOM 29058 O O . GLY A 1 46 ? -2.403 7.059 -1.817 1.00 13.43 46 GLY A O 18
ATOM 29062 N N . ASN A 1 47 ? -4.101 5.782 -2.576 1.00 75.15 47 ASN A N 18
ATOM 29063 C CA . ASN A 1 47 ? -5.077 6.875 -2.637 1.00 31.21 47 ASN A CA 18
ATOM 29064 C C . ASN A 1 47 ? -5.267 7.533 -1.257 1.00 21.14 47 ASN A C 18
ATOM 29065 O O . ASN A 1 47 ? -5.018 8.728 -1.080 1.00 32.02 47 ASN A O 18
ATOM 29076 N N . TYR A 1 48 ? -5.687 6.737 -0.274 1.00 62.34 48 TYR A N 18
ATOM 29077 C CA . TYR A 1 48 ? -5.987 7.253 1.066 1.00 30.54 48 TYR A CA 18
ATOM 29078 C C . TYR A 1 48 ? -4.703 7.588 1.848 1.00 51.30 48 TYR A C 18
ATOM 29079 O O . TYR A 1 48 ? -4.710 8.442 2.739 1.00 33.03 48 TYR A O 18
ATOM 29097 N N . LEU A 1 49 ? -3.600 6.925 1.497 1.00 44.22 49 LEU A N 18
ATOM 29098 C CA . LEU A 1 49 ? -2.308 7.151 2.162 1.00 70.23 49 LEU A CA 18
ATOM 29099 C C . LEU A 1 49 ? -1.836 8.603 2.013 1.00 33.11 49 LEU A C 18
ATOM 29100 O O . LEU A 1 49 ? -1.555 9.277 3.006 1.00 15.35 49 LEU A O 18
ATOM 29116 N N . ASN A 1 50 ? -1.760 9.085 0.774 1.00 32.24 50 ASN A N 18
ATOM 29117 C CA . ASN A 1 50 ? -1.274 10.444 0.508 1.00 54.33 50 ASN A CA 18
ATOM 29118 C C . ASN A 1 50 ? -2.173 11.512 1.158 1.00 34.02 50 ASN A C 18
ATOM 29119 O O . ASN A 1 50 ? -1.717 12.611 1.479 1.00 2.33 50 ASN A O 18
ATOM 29130 N N . LYS A 1 51 ? -3.451 11.183 1.351 1.00 34.44 51 LYS A N 18
ATOM 29131 C CA . LYS A 1 51 ? -4.387 12.083 2.040 1.00 5.22 51 LYS A CA 18
ATOM 29132 C C . LYS A 1 51 ? -3.954 12.320 3.496 1.00 73.15 51 LYS A C 18
ATOM 29133 O O . LYS A 1 51 ? -4.112 13.419 4.038 1.00 50.34 51 LYS A O 18
ATOM 29152 N N . LEU A 1 52 ? -3.406 11.282 4.125 1.00 64.53 52 LEU A N 18
ATOM 29153 C CA . LEU A 1 52 ? -2.934 11.375 5.512 1.00 0.53 52 LEU A CA 18
ATOM 29154 C C . LEU A 1 52 ? -1.461 11.818 5.577 1.00 73.04 52 LEU A C 18
ATOM 29155 O O . LEU A 1 52 ? -1.051 12.515 6.507 1.00 61.35 52 LEU A O 18
ATOM 29171 N N . GLN A 1 53 ? -0.667 11.405 4.587 1.00 40.44 53 GLN A N 18
ATOM 29172 C CA . GLN A 1 53 ? 0.765 11.731 4.545 1.00 43.24 53 GLN A CA 18
ATOM 29173 C C . GLN A 1 53 ? 1.201 12.297 3.179 1.00 61.41 53 GLN A C 18
ATOM 29174 O O . GLN A 1 53 ? 1.668 11.561 2.309 1.00 74.12 53 GLN A O 18
ATOM 29188 N N . PRO A 1 54 ? 1.053 13.621 2.972 1.00 65.51 54 PRO A N 18
ATOM 29189 C CA . PRO A 1 54 ? 1.600 14.296 1.782 1.00 21.25 54 PRO A CA 18
ATOM 29190 C C . PRO A 1 54 ? 3.130 14.427 1.867 1.00 62.24 54 PRO A C 18
ATOM 29191 O O . PRO A 1 54 ? 3.811 14.693 0.874 1.00 13.21 54 PRO A O 18
ATOM 29202 N N . ASP A 1 55 ? 3.657 14.227 3.076 1.00 61.44 55 ASP A N 18
ATOM 29203 C CA . ASP A 1 55 ? 5.098 14.261 3.334 1.00 63.11 55 ASP A CA 18
ATOM 29204 C C . ASP A 1 55 ? 5.761 12.916 2.962 1.00 73.23 55 ASP A C 18
ATOM 29205 O O . ASP A 1 55 ? 6.987 12.812 2.871 1.00 72.32 55 ASP A O 18
ATOM 29214 N N . PHE A 1 56 ? 4.937 11.896 2.727 1.00 14.32 56 PHE A N 18
ATOM 29215 C CA . PHE A 1 56 ? 5.430 10.552 2.404 1.00 41.10 56 PHE A CA 18
ATOM 29216 C C . PHE A 1 56 ? 5.335 10.299 0.891 1.00 34.12 56 PHE A C 18
ATOM 29217 O O . PHE A 1 56 ? 4.260 10.008 0.367 1.00 13.31 56 PHE A O 18
ATOM 29234 N N . ASP A 1 57 ? 6.459 10.434 0.190 1.00 42.40 57 ASP A N 18
ATOM 29235 C CA . ASP A 1 57 ? 6.487 10.263 -1.267 1.00 45.22 57 ASP A CA 18
ATOM 29236 C C . ASP A 1 57 ? 7.564 9.248 -1.696 1.00 41.35 57 ASP A C 18
ATOM 29237 O O . ASP A 1 57 ? 8.695 9.288 -1.211 1.00 71.32 57 ASP A O 18
ATOM 29246 N N . SER A 1 58 ? 7.209 8.361 -2.624 1.00 62.11 58 SER A N 18
ATOM 29247 C CA . SER A 1 58 ? 8.110 7.283 -3.070 1.00 61.21 58 SER A CA 18
ATOM 29248 C C . SER A 1 58 ? 9.397 7.817 -3.716 1.00 20.31 58 SER A C 18
ATOM 29249 O O . SER A 1 58 ? 10.481 7.271 -3.494 1.00 0.21 58 SER A O 18
ATOM 29257 N N . ARG A 1 59 ? 9.281 8.886 -4.510 1.00 62.14 59 ARG A N 18
ATOM 29258 C CA . ARG A 1 59 ? 10.446 9.467 -5.193 1.00 14.53 59 ARG A CA 18
ATOM 29259 C C . ARG A 1 59 ? 11.523 9.907 -4.188 1.00 35.02 59 ARG A C 18
ATOM 29260 O O . ARG A 1 59 ? 12.721 9.817 -4.468 1.00 30.12 59 ARG A O 18
ATOM 29281 N N . LEU A 1 60 ? 11.090 10.356 -3.009 1.00 70.20 60 LEU A N 18
ATOM 29282 C CA . LEU A 1 60 ? 12.013 10.781 -1.946 1.00 51.32 60 LEU A CA 18
ATOM 29283 C C . LEU A 1 60 ? 12.938 9.632 -1.508 1.00 0.24 60 LEU A C 18
ATOM 29284 O O . LEU A 1 60 ? 14.069 9.857 -1.081 1.00 31.34 60 LEU A O 18
ATOM 29300 N N . TYR A 1 61 ? 12.442 8.400 -1.616 1.00 63.41 61 TYR A N 18
ATOM 29301 C CA . TYR A 1 61 ? 13.200 7.209 -1.209 1.00 25.54 61 TYR A CA 18
ATOM 29302 C C . TYR A 1 61 ? 13.950 6.573 -2.394 1.00 45.51 61 TYR A C 18
ATOM 29303 O O . TYR A 1 61 ? 14.643 5.565 -2.234 1.00 12.11 61 TYR A O 18
ATOM 29321 N N . GLY A 1 62 ? 13.807 7.161 -3.581 1.00 2.30 62 GLY A N 18
ATOM 29322 C CA . GLY A 1 62 ? 14.479 6.638 -4.768 1.00 12.55 62 GLY A CA 18
ATOM 29323 C C . GLY A 1 62 ? 13.670 5.580 -5.517 1.00 41.35 62 GLY A C 18
ATOM 29324 O O . GLY A 1 62 ? 14.192 4.906 -6.406 1.00 74.32 62 GLY A O 18
ATOM 29328 N N . TYR A 1 63 ? 12.398 5.426 -5.161 1.00 50.40 63 TYR A N 18
ATOM 29329 C CA . TYR A 1 63 ? 11.511 4.463 -5.832 1.00 52.30 63 TYR A CA 18
ATOM 29330 C C . TYR A 1 63 ? 10.646 5.162 -6.892 1.00 11.22 63 TYR A C 18
ATOM 29331 O O . TYR A 1 63 ? 10.290 6.331 -6.741 1.00 34.24 63 TYR A O 18
ATOM 29349 N N . LYS A 1 64 ? 10.308 4.446 -7.965 1.00 12.22 64 LYS A N 18
ATOM 29350 C CA . LYS A 1 64 ? 9.464 5.012 -9.025 1.00 1.03 64 LYS A CA 18
ATOM 29351 C C . LYS A 1 64 ? 8.038 5.285 -8.525 1.00 65.23 64 LYS A C 18
ATOM 29352 O O . LYS A 1 64 ? 7.477 6.353 -8.780 1.00 23.53 64 LYS A O 18
ATOM 29371 N N . LYS A 1 65 ? 7.453 4.319 -7.821 1.00 23.14 65 LYS A N 18
ATOM 29372 C CA . LYS A 1 65 ? 6.128 4.499 -7.219 1.00 41.35 65 LYS A CA 18
ATOM 29373 C C . LYS A 1 65 ? 5.931 3.594 -5.991 1.00 53.01 65 LYS A C 18
ATOM 29374 O O . LYS A 1 65 ? 6.762 2.732 -5.695 1.00 53.22 65 LYS A O 18
ATOM 29393 N N . LEU A 1 66 ? 4.815 3.801 -5.292 1.00 60.33 66 LEU A N 18
ATOM 29394 C CA . LEU A 1 66 ? 4.517 3.102 -4.032 1.00 73.11 66 LEU A CA 18
ATOM 29395 C C . LEU A 1 66 ? 4.591 1.569 -4.169 1.00 72.42 66 LEU A C 18
ATOM 29396 O O . LEU A 1 66 ? 5.100 0.885 -3.278 1.00 23.24 66 LEU A O 18
ATOM 29412 N N . SER A 1 67 ? 4.090 1.037 -5.282 1.00 42.02 67 SER A N 18
ATOM 29413 C CA . SER A 1 67 ? 4.113 -0.417 -5.534 1.00 73.43 67 SER A CA 18
ATOM 29414 C C . SER A 1 67 ? 5.522 -1.007 -5.372 1.00 34.21 67 SER A C 18
ATOM 29415 O O . SER A 1 67 ? 5.707 -2.034 -4.713 1.00 41.31 67 SER A O 18
ATOM 29423 N N . ASP A 1 68 ? 6.509 -0.348 -5.976 1.00 51.30 68 ASP A N 18
ATOM 29424 C CA . ASP A 1 68 ? 7.904 -0.796 -5.910 1.00 34.22 68 ASP A CA 18
ATOM 29425 C C . ASP A 1 68 ? 8.459 -0.695 -4.474 1.00 54.14 68 ASP A C 18
ATOM 29426 O O . ASP A 1 68 ? 9.326 -1.474 -4.074 1.00 54.12 68 ASP A O 18
ATOM 29435 N N . LEU A 1 69 ? 7.937 0.262 -3.708 1.00 55.33 69 LEU A N 18
ATOM 29436 C CA . LEU A 1 69 ? 8.359 0.472 -2.317 1.00 3.32 69 LEU A CA 18
ATOM 29437 C C . LEU A 1 69 ? 7.806 -0.615 -1.379 1.00 15.24 69 LEU A C 18
ATOM 29438 O O . LEU A 1 69 ? 8.563 -1.307 -0.693 1.00 12.23 69 LEU A O 18
ATOM 29454 N N . VAL A 1 70 ? 6.482 -0.756 -1.357 1.00 73.45 70 VAL A N 18
ATOM 29455 C CA . VAL A 1 70 ? 5.803 -1.671 -0.429 1.00 64.14 70 VAL A CA 18
ATOM 29456 C C . VAL A 1 70 ? 6.331 -3.113 -0.530 1.00 72.44 70 VAL A C 18
ATOM 29457 O O . VAL A 1 70 ? 6.664 -3.732 0.481 1.00 55.25 70 VAL A O 18
ATOM 29470 N N . LYS A 1 71 ? 6.421 -3.640 -1.751 1.00 51.30 71 LYS A N 18
ATOM 29471 C CA . LYS A 1 71 ? 6.881 -5.022 -1.963 1.00 15.30 71 LYS A CA 18
ATOM 29472 C C . LYS A 1 71 ? 8.331 -5.227 -1.490 1.00 12.41 71 LYS A C 18
ATOM 29473 O O . LYS A 1 71 ? 8.754 -6.354 -1.225 1.00 64.34 71 LYS A O 18
ATOM 29492 N N . ALA A 1 72 ? 9.087 -4.135 -1.396 1.00 5.31 72 ALA A N 18
ATOM 29493 C CA . ALA A 1 72 ? 10.484 -4.188 -0.943 1.00 11.33 72 ALA A CA 18
ATOM 29494 C C . ALA A 1 72 ? 10.592 -4.078 0.589 1.00 53.22 72 ALA A C 18
ATOM 29495 O O . ALA A 1 72 ? 11.679 -4.207 1.157 1.00 4.51 72 ALA A O 18
ATOM 29502 N N . ARG A 1 73 ? 9.457 -3.833 1.247 1.00 42.53 73 ARG A N 18
ATOM 29503 C CA . ARG A 1 73 ? 9.406 -3.675 2.709 1.00 5.33 73 ARG A CA 18
ATOM 29504 C C . ARG A 1 73 ? 8.537 -4.773 3.353 1.00 54.44 73 ARG A C 18
ATOM 29505 O O . ARG A 1 73 ? 7.667 -4.496 4.180 1.00 50.15 73 ARG A O 18
ATOM 29526 N N . THR A 1 74 ? 8.814 -6.025 2.989 1.00 55.24 74 THR A N 18
ATOM 29527 C CA . THR A 1 74 ? 8.024 -7.189 3.440 1.00 40.34 74 THR A CA 18
ATOM 29528 C C . THR A 1 74 ? 7.972 -7.337 4.969 1.00 63.12 74 THR A C 18
ATOM 29529 O O . THR A 1 74 ? 7.054 -7.960 5.508 1.00 30.00 74 THR A O 18
ATOM 29540 N N . ASP A 1 75 ? 8.966 -6.792 5.665 1.00 12.45 75 ASP A N 18
ATOM 29541 C CA . ASP A 1 75 ? 9.016 -6.862 7.131 1.00 71.22 75 ASP A CA 18
ATOM 29542 C C . ASP A 1 75 ? 8.023 -5.875 7.777 1.00 75.20 75 ASP A C 18
ATOM 29543 O O . ASP A 1 75 ? 7.591 -6.063 8.916 1.00 44.11 75 ASP A O 18
ATOM 29552 N N . LEU A 1 76 ? 7.667 -4.830 7.036 1.00 74.41 76 LEU A N 18
ATOM 29553 C CA . LEU A 1 76 ? 6.702 -3.826 7.502 1.00 63.42 76 LEU A CA 18
ATOM 29554 C C . LEU A 1 76 ? 5.292 -4.103 6.957 1.00 22.02 76 LEU A C 18
ATOM 29555 O O . LEU A 1 76 ? 4.300 -3.970 7.675 1.00 73.21 76 LEU A O 18
ATOM 29571 N N . PHE A 1 77 ? 5.210 -4.488 5.683 1.00 75.03 77 PHE A N 18
ATOM 29572 C CA . PHE A 1 77 ? 3.917 -4.680 5.013 1.00 11.50 77 PHE A CA 18
ATOM 29573 C C . PHE A 1 77 ? 3.777 -6.102 4.444 1.00 13.33 77 PHE A C 18
ATOM 29574 O O . PHE A 1 77 ? 4.725 -6.659 3.891 1.00 14.03 77 PHE A O 18
ATOM 29591 N N . VAL A 1 78 ? 2.588 -6.686 4.585 1.00 32.51 78 VAL A N 18
ATOM 29592 C CA . VAL A 1 78 ? 2.288 -7.995 3.991 1.00 41.14 78 VAL A CA 18
ATOM 29593 C C . VAL A 1 78 ? 1.762 -7.823 2.554 1.00 53.13 78 VAL A C 18
ATOM 29594 O O . VAL A 1 78 ? 0.704 -7.224 2.343 1.00 72.24 78 VAL A O 18
ATOM 29607 N N . THR A 1 79 ? 2.498 -8.349 1.570 1.00 70.40 79 THR A N 18
ATOM 29608 C CA . THR A 1 79 ? 2.169 -8.129 0.148 1.00 43.14 79 THR A CA 18
ATOM 29609 C C . THR A 1 79 ? 1.796 -9.431 -0.575 1.00 42.31 79 THR A C 18
ATOM 29610 O O . THR A 1 79 ? 2.547 -10.407 -0.532 1.00 21.25 79 THR A O 18
ATOM 29621 N N . GLU A 1 80 ? 0.651 -9.428 -1.266 1.00 71.13 80 GLU A N 18
ATOM 29622 C CA . GLU A 1 80 ? 0.250 -10.549 -2.139 1.00 73.51 80 GLU A CA 18
ATOM 29623 C C . GLU A 1 80 ? -0.607 -10.061 -3.319 1.00 75.23 80 GLU A C 18
ATOM 29624 O O . GLU A 1 80 ? -1.468 -9.195 -3.161 1.00 63.44 80 GLU A O 18
ATOM 29636 N N . GLU A 1 81 ? -0.378 -10.630 -4.501 1.00 50.14 81 GLU A N 18
ATOM 29637 C CA . GLU A 1 81 ? -1.172 -10.288 -5.686 1.00 13.11 81 GLU A CA 18
ATOM 29638 C C . GLU A 1 81 ? -2.430 -11.162 -5.769 1.00 1.32 81 GLU A C 18
ATOM 29639 O O . GLU A 1 81 ? -2.347 -12.382 -5.928 1.00 53.04 81 GLU A O 18
ATOM 29651 N N . ARG A 1 82 ? -3.595 -10.534 -5.673 1.00 43.45 82 ARG A N 18
ATOM 29652 C CA . ARG A 1 82 ? -4.869 -11.254 -5.746 1.00 41.23 82 ARG A CA 18
ATOM 29653 C C . ARG A 1 82 ? -5.670 -10.794 -6.970 1.00 51.41 82 ARG A C 18
ATOM 29654 O O . ARG A 1 82 ? -5.756 -9.601 -7.252 1.00 24.11 82 ARG A O 18
ATOM 29675 N N . GLN A 1 83 ? -6.256 -11.740 -7.694 1.00 2.13 83 GLN A N 18
ATOM 29676 C CA . GLN A 1 83 ? -7.024 -11.413 -8.898 1.00 20.03 83 GLN A CA 18
ATOM 29677 C C . GLN A 1 83 ? -8.417 -10.889 -8.532 1.00 31.33 83 GLN A C 18
ATOM 29678 O O . GLN A 1 83 ? -9.083 -11.429 -7.649 1.00 61.25 83 GLN A O 18
ATOM 29692 N N . VAL A 1 84 ? -8.854 -9.842 -9.226 1.00 52.50 84 VAL A N 18
ATOM 29693 C CA . VAL A 1 84 ? -10.135 -9.201 -8.928 1.00 2.20 84 VAL A CA 18
ATOM 29694 C C . VAL A 1 84 ? -11.284 -9.880 -9.697 1.00 1.01 84 VAL A C 18
ATOM 29695 O O . VAL A 1 84 ? -11.268 -9.933 -10.931 1.00 74.01 84 VAL A O 18
ATOM 29708 N N . PRO A 1 85 ? -12.295 -10.417 -8.981 1.00 23.21 85 PRO A N 18
ATOM 29709 C CA . PRO A 1 85 ? -13.438 -11.112 -9.609 1.00 10.21 85 PRO A CA 18
ATOM 29710 C C . PRO A 1 85 ? -14.216 -10.204 -10.577 1.00 64.33 85 PRO A C 18
ATOM 29711 O O . PRO A 1 85 ? -14.600 -9.086 -10.226 1.00 34.20 85 PRO A O 18
ATOM 29722 N N . GLY A 1 86 ? -14.437 -10.689 -11.797 1.00 54.50 86 GLY A N 18
ATOM 29723 C CA . GLY A 1 86 ? -15.094 -9.883 -12.825 1.00 41.45 86 GLY A CA 18
ATOM 29724 C C . GLY A 1 86 ? -14.120 -8.972 -13.568 1.00 40.44 86 GLY A C 18
ATOM 29725 O O . GLY A 1 86 ? -14.532 -8.063 -14.293 1.00 54.30 86 GLY A O 18
ATOM 29729 N N . SER A 1 87 ? -12.822 -9.216 -13.385 1.00 23.00 87 SER A N 18
ATOM 29730 C CA . SER A 1 87 ? -11.769 -8.420 -14.036 1.00 3.11 87 SER A CA 18
ATOM 29731 C C . SER A 1 87 ? -10.636 -9.321 -14.553 1.00 34.34 87 SER A C 18
ATOM 29732 O O . SER A 1 87 ? -10.452 -10.443 -14.077 1.00 4.11 87 SER A O 18
ATOM 29740 N N . THR A 1 88 ? -9.873 -8.823 -15.523 1.00 43.32 88 THR A N 18
ATOM 29741 C CA . THR A 1 88 ? -8.801 -9.616 -16.153 1.00 30.24 88 THR A CA 18
ATOM 29742 C C . THR A 1 88 ? -7.459 -9.476 -15.421 1.00 4.54 88 THR A C 18
ATOM 29743 O O . THR A 1 88 ? -6.640 -10.401 -15.418 1.00 32.33 88 THR A O 18
ATOM 29754 N N . GLN A 1 89 ? -7.234 -8.323 -14.801 1.00 11.54 89 GLN A N 18
ATOM 29755 C CA . GLN A 1 89 ? -5.960 -8.044 -14.123 1.00 65.40 89 GLN A CA 18
ATOM 29756 C C . GLN A 1 89 ? -5.960 -8.535 -12.662 1.00 65.51 89 GLN A C 18
ATOM 29757 O O . GLN A 1 89 ? -7.010 -8.641 -12.024 1.00 21.45 89 GLN A O 18
ATOM 29771 N N . LYS A 1 90 ? -4.773 -8.844 -12.142 1.00 31.22 90 LYS A N 18
ATOM 29772 C CA . LYS A 1 90 ? -4.612 -9.141 -10.716 1.00 44.32 90 LYS A CA 18
ATOM 29773 C C . LYS A 1 90 ? -4.077 -7.906 -9.973 1.00 12.52 90 LYS A C 18
ATOM 29774 O O . LYS A 1 90 ? -3.162 -7.227 -10.449 1.00 62.52 90 LYS A O 18
ATOM 29793 N N . ALA A 1 91 ? -4.645 -7.622 -8.807 1.00 44.32 91 ALA A N 18
ATOM 29794 C CA . ALA A 1 91 ? -4.287 -6.426 -8.040 1.00 45.52 91 ALA A CA 18
ATOM 29795 C C . ALA A 1 91 ? -3.489 -6.785 -6.779 1.00 3.34 91 ALA A C 18
ATOM 29796 O O . ALA A 1 91 ? -3.765 -7.784 -6.114 1.00 23.41 91 ALA A O 18
ATOM 29803 N N . LEU A 1 92 ? -2.491 -5.967 -6.459 1.00 32.31 92 LEU A N 18
ATOM 29804 C CA . LEU A 1 92 ? -1.660 -6.189 -5.276 1.00 61.13 92 LEU A CA 18
ATOM 29805 C C . LEU A 1 92 ? -2.385 -5.741 -3.997 1.00 34.11 92 LEU A C 18
ATOM 29806 O O . LEU A 1 92 ? -2.603 -4.549 -3.780 1.00 74.01 92 LEU A O 18
ATOM 29822 N N . TYR A 1 93 ? -2.773 -6.703 -3.163 1.00 10.40 93 TYR A N 18
ATOM 29823 C CA . TYR A 1 93 ? -3.396 -6.400 -1.868 1.00 12.13 93 TYR A CA 18
ATOM 29824 C C . TYR A 1 93 ? -2.368 -6.402 -0.731 1.00 14.21 93 TYR A C 18
ATOM 29825 O O . TYR A 1 93 ? -1.418 -7.193 -0.721 1.00 2.24 93 TYR A O 18
ATOM 29843 N N . LEU A 1 94 ? -2.580 -5.503 0.229 1.00 55.54 94 LEU A N 18
ATOM 29844 C CA . LEU A 1 94 ? -1.627 -5.263 1.317 1.00 61.33 94 LEU A CA 18
ATOM 29845 C C . LEU A 1 94 ? -2.337 -5.283 2.682 1.00 54.22 94 LEU A C 18
ATOM 29846 O O . LEU A 1 94 ? -3.515 -4.942 2.778 1.00 3.12 94 LEU A O 18
ATOM 29862 N N . ARG A 1 95 ? -1.626 -5.684 3.736 1.00 32.32 95 ARG A N 18
ATOM 29863 C CA . ARG A 1 95 ? -2.160 -5.577 5.102 1.00 51.13 95 ARG A CA 18
ATOM 29864 C C . ARG A 1 95 ? -1.024 -5.450 6.133 1.00 24.24 95 ARG A C 18
ATOM 29865 O O . ARG A 1 95 ? 0.138 -5.727 5.829 1.00 41.04 95 ARG A O 18
ATOM 29886 N N . ALA A 1 96 ? -1.371 -5.021 7.345 1.00 70.33 96 ALA A N 18
ATOM 29887 C CA . ALA A 1 96 ? -0.377 -4.729 8.388 1.00 25.30 96 ALA A CA 18
ATOM 29888 C C . ALA A 1 96 ? 0.369 -5.984 8.872 1.00 4.14 96 ALA A C 18
ATOM 29889 O O . ALA A 1 96 ? -0.190 -7.082 8.918 1.00 62.44 96 ALA A O 18
ATOM 29896 N N . LYS A 1 97 ? 1.638 -5.801 9.237 1.00 73.01 97 LYS A N 18
ATOM 29897 C CA . LYS A 1 97 ? 2.467 -6.883 9.781 1.00 55.10 97 LYS A CA 18
ATOM 29898 C C . LYS A 1 97 ? 2.246 -7.043 11.296 1.00 34.12 97 LYS A C 18
ATOM 29899 O O . LYS A 1 97 ? 2.502 -6.120 12.074 1.00 2.10 97 LYS A O 18
ATOM 29918 N N . LEU A 1 98 ? 1.767 -8.213 11.706 1.00 22.43 98 LEU A N 18
ATOM 29919 C CA . LEU A 1 98 ? 1.567 -8.515 13.129 1.00 3.44 98 LEU A CA 18
ATOM 29920 C C . LEU A 1 98 ? 2.622 -9.516 13.621 1.00 34.03 98 LEU A C 18
ATOM 29921 O O . LEU A 1 98 ? 2.508 -10.720 13.392 1.00 33.22 98 LEU A O 18
ATOM 29937 N N . GLU A 1 99 ? 3.649 -9.009 14.293 1.00 13.12 99 GLU A N 18
ATOM 29938 C CA . GLU A 1 99 ? 4.767 -9.842 14.747 1.00 25.23 99 GLU A CA 18
ATOM 29939 C C . GLU A 1 99 ? 4.361 -10.757 15.913 1.00 65.23 99 GLU A C 18
ATOM 29940 O O . GLU A 1 99 ? 3.416 -10.466 16.647 1.00 22.02 99 GLU A O 18
ATOM 29952 N N . HIS A 1 100 ? 5.075 -11.866 16.082 1.00 33.23 100 HIS A N 18
ATOM 29953 C CA . HIS A 1 100 ? 4.900 -12.705 17.268 1.00 31.24 100 HIS A CA 18
ATOM 29954 C C . HIS A 1 100 ? 5.598 -12.037 18.467 1.00 21.24 100 HIS A C 18
ATOM 29955 O O . HIS A 1 100 ? 6.762 -12.319 18.758 1.00 2.22 100 HIS A O 18
ATOM 29970 N N . HIS A 1 101 ? 4.883 -11.118 19.122 1.00 33.04 101 HIS A N 18
ATOM 29971 C CA . HIS A 1 101 ? 5.461 -10.266 20.176 1.00 63.34 101 HIS A CA 18
ATOM 29972 C C . HIS A 1 101 ? 6.241 -11.074 21.229 1.00 71.21 101 HIS A C 18
ATOM 29973 O O . HIS A 1 101 ? 5.681 -11.918 21.932 1.00 14.41 101 HIS A O 18
ATOM 29988 N N . HIS A 1 102 ? 7.543 -10.821 21.319 1.00 61.33 102 HIS A N 18
ATOM 29989 C CA . HIS A 1 102 ? 8.391 -11.463 22.327 1.00 40.31 102 HIS A CA 18
ATOM 29990 C C . HIS A 1 102 ? 8.323 -10.690 23.655 1.00 52.04 102 HIS A C 18
ATOM 29991 O O . HIS A 1 102 ? 8.755 -9.540 23.733 1.00 71.41 102 HIS A O 18
ATOM 30006 N N . HIS A 1 103 ? 7.771 -11.319 24.693 1.00 23.21 103 HIS A N 18
ATOM 30007 C CA . HIS A 1 103 ? 7.613 -10.655 25.995 1.00 71.30 103 HIS A CA 18
ATOM 30008 C C . HIS A 1 103 ? 8.968 -10.512 26.715 1.00 12.33 103 HIS A C 18
ATOM 30009 O O . HIS A 1 103 ? 9.723 -11.476 26.834 1.00 33.00 103 HIS A O 18
ATOM 30024 N N . HIS A 1 104 ? 9.274 -9.301 27.179 1.00 11.22 104 HIS A N 18
ATOM 30025 C CA . HIS A 1 104 ? 10.527 -9.035 27.894 1.00 33.23 104 HIS A CA 18
ATOM 30026 C C . HIS A 1 104 ? 10.373 -9.250 29.409 1.00 53.21 104 HIS A C 18
ATOM 30027 O O . HIS A 1 104 ? 9.558 -8.592 30.063 1.00 12.11 104 HIS A O 18
ATOM 30042 N N . HIS A 1 105 ? 11.159 -10.174 29.959 1.00 2.43 105 HIS A N 18
ATOM 30043 C CA . HIS A 1 105 ? 11.172 -10.428 31.408 1.00 1.21 105 HIS A CA 18
ATOM 30044 C C . HIS A 1 105 ? 12.548 -10.951 31.870 1.00 71.21 105 HIS A C 18
ATOM 30045 O O . HIS A 1 105 ? 12.750 -12.186 31.885 1.00 36.94 105 HIS A O 18
ATOM 30061 N N . MET A 1 1 ? 46.235 -20.039 19.478 1.00 22.13 1 MET A N 19
ATOM 30062 C CA . MET A 1 1 ? 45.368 -21.195 19.834 1.00 14.13 1 MET A CA 19
ATOM 30063 C C . MET A 1 1 ? 44.051 -20.733 20.488 1.00 65.13 1 MET A C 19
ATOM 30064 O O . MET A 1 1 ? 43.153 -21.541 20.737 1.00 72.41 1 MET A O 19
ATOM 30080 N N . ASP A 1 2 ? 43.935 -19.430 20.755 1.00 54.14 2 ASP A N 19
ATOM 30081 C CA . ASP A 1 2 ? 42.761 -18.877 21.441 1.00 1.23 2 ASP A CA 19
ATOM 30082 C C . ASP A 1 2 ? 41.475 -19.050 20.613 1.00 50.53 2 ASP A C 19
ATOM 30083 O O . ASP A 1 2 ? 41.451 -18.769 19.412 1.00 71.01 2 ASP A O 19
ATOM 30092 N N . GLN A 1 3 ? 40.409 -19.506 21.267 1.00 21.11 3 GLN A N 19
ATOM 30093 C CA . GLN A 1 3 ? 39.120 -19.717 20.596 1.00 0.41 3 GLN A CA 19
ATOM 30094 C C . GLN A 1 3 ? 38.399 -18.388 20.300 1.00 63.11 3 GLN A C 19
ATOM 30095 O O . GLN A 1 3 ? 38.608 -17.389 20.990 1.00 51.24 3 GLN A O 19
ATOM 30109 N N . LYS A 1 4 ? 37.581 -18.384 19.241 1.00 11.52 4 LYS A N 19
ATOM 30110 C CA . LYS A 1 4 ? 36.794 -17.199 18.837 1.00 54.12 4 LYS A CA 19
ATOM 30111 C C . LYS A 1 4 ? 37.672 -15.972 18.503 1.00 61.22 4 LYS A C 19
ATOM 30112 O O . LYS A 1 4 ? 37.154 -14.872 18.298 1.00 32.45 4 LYS A O 19
ATOM 30131 N N . SER A 1 5 ? 38.990 -16.161 18.424 1.00 44.32 5 SER A N 19
ATOM 30132 C CA . SER A 1 5 ? 39.926 -15.043 18.228 1.00 21.51 5 SER A CA 19
ATOM 30133 C C . SER A 1 5 ? 39.879 -14.489 16.794 1.00 2.41 5 SER A C 19
ATOM 30134 O O . SER A 1 5 ? 40.295 -15.150 15.842 1.00 64.14 5 SER A O 19
ATOM 30142 N N . SER A 1 6 ? 39.358 -13.271 16.654 1.00 20.21 6 SER A N 19
ATOM 30143 C CA . SER A 1 6 ? 39.294 -12.582 15.355 1.00 2.12 6 SER A CA 19
ATOM 30144 C C . SER A 1 6 ? 38.899 -11.109 15.536 1.00 12.03 6 SER A C 19
ATOM 30145 O O . SER A 1 6 ? 38.482 -10.702 16.623 1.00 41.12 6 SER A O 19
ATOM 30153 N N . SER A 1 7 ? 39.027 -10.311 14.476 1.00 13.53 7 SER A N 19
ATOM 30154 C CA . SER A 1 7 ? 38.640 -8.888 14.525 1.00 73.33 7 SER A CA 19
ATOM 30155 C C . SER A 1 7 ? 38.307 -8.329 13.130 1.00 34.21 7 SER A C 19
ATOM 30156 O O . SER A 1 7 ? 39.091 -7.578 12.544 1.00 64.42 7 SER A O 19
ATOM 30164 N N . PRO A 1 8 ? 37.154 -8.721 12.558 1.00 13.12 8 PRO A N 19
ATOM 30165 C CA . PRO A 1 8 ? 36.665 -8.178 11.289 1.00 13.12 8 PRO A CA 19
ATOM 30166 C C . PRO A 1 8 ? 35.642 -7.036 11.473 1.00 65.03 8 PRO A C 19
ATOM 30167 O O . PRO A 1 8 ? 34.910 -6.991 12.466 1.00 75.13 8 PRO A O 19
ATOM 30178 N N . GLN A 1 9 ? 35.587 -6.114 10.510 1.00 61.14 9 GLN A N 19
ATOM 30179 C CA . GLN A 1 9 ? 34.598 -5.027 10.543 1.00 50.33 9 GLN A CA 19
ATOM 30180 C C . GLN A 1 9 ? 34.257 -4.514 9.132 1.00 10.53 9 GLN A C 19
ATOM 30181 O O . GLN A 1 9 ? 35.017 -3.743 8.542 1.00 53.35 9 GLN A O 19
ATOM 30195 N N . PRO A 1 10 ? 33.113 -4.948 8.566 1.00 64.12 10 PRO A N 19
ATOM 30196 C CA . PRO A 1 10 ? 32.615 -4.425 7.282 1.00 0.22 10 PRO A CA 19
ATOM 30197 C C . PRO A 1 10 ? 31.920 -3.060 7.442 1.00 54.14 10 PRO A C 19
ATOM 30198 O O . PRO A 1 10 ? 31.261 -2.805 8.454 1.00 51.23 10 PRO A O 19
ATOM 30209 N N . ALA A 1 11 ? 32.067 -2.180 6.451 1.00 73.20 11 ALA A N 19
ATOM 30210 C CA . ALA A 1 11 ? 31.471 -0.840 6.525 1.00 35.35 11 ALA A CA 19
ATOM 30211 C C . ALA A 1 11 ? 30.916 -0.368 5.173 1.00 55.30 11 ALA A C 19
ATOM 30212 O O . ALA A 1 11 ? 31.666 0.024 4.276 1.00 11.51 11 ALA A O 19
ATOM 30219 N N . ALA A 1 12 ? 29.592 -0.408 5.032 1.00 73.31 12 ALA A N 19
ATOM 30220 C CA . ALA A 1 12 ? 28.922 0.092 3.827 1.00 53.33 12 ALA A CA 19
ATOM 30221 C C . ALA A 1 12 ? 28.601 1.588 3.961 1.00 12.31 12 ALA A C 19
ATOM 30222 O O . ALA A 1 12 ? 27.854 1.993 4.856 1.00 21.15 12 ALA A O 19
ATOM 30229 N N . GLN A 1 13 ? 29.154 2.406 3.066 1.00 64.12 13 GLN A N 19
ATOM 30230 C CA . GLN A 1 13 ? 28.976 3.864 3.136 1.00 71.03 13 GLN A CA 19
ATOM 30231 C C . GLN A 1 13 ? 27.547 4.280 2.746 1.00 1.24 13 GLN A C 19
ATOM 30232 O O . GLN A 1 13 ? 27.100 4.033 1.624 1.00 42.32 13 GLN A O 19
ATOM 30246 N N . ALA A 1 14 ? 26.839 4.910 3.683 1.00 3.12 14 ALA A N 19
ATOM 30247 C CA . ALA A 1 14 ? 25.455 5.346 3.462 1.00 21.13 14 ALA A CA 19
ATOM 30248 C C . ALA A 1 14 ? 25.386 6.770 2.874 1.00 2.42 14 ALA A C 19
ATOM 30249 O O . ALA A 1 14 ? 26.314 7.568 3.045 1.00 33.53 14 ALA A O 19
ATOM 30256 N N . PRO A 1 15 ? 24.284 7.113 2.170 1.00 71.32 15 PRO A N 19
ATOM 30257 C CA . PRO A 1 15 ? 24.085 8.467 1.610 1.00 23.51 15 PRO A CA 19
ATOM 30258 C C . PRO A 1 15 ? 23.987 9.556 2.698 1.00 35.24 15 PRO A C 19
ATOM 30259 O O . PRO A 1 15 ? 23.832 9.256 3.885 1.00 33.24 15 PRO A O 19
ATOM 30270 N N . GLU A 1 16 ? 24.049 10.819 2.282 1.00 64.53 16 GLU A N 19
ATOM 30271 C CA . GLU A 1 16 ? 24.056 11.952 3.219 1.00 24.44 16 GLU A CA 19
ATOM 30272 C C . GLU A 1 16 ? 22.677 12.167 3.866 1.00 72.32 16 GLU A C 19
ATOM 30273 O O . GLU A 1 16 ? 22.562 12.821 4.906 1.00 0.35 16 GLU A O 19
ATOM 30285 N N . THR A 1 17 ? 21.636 11.624 3.241 1.00 15.41 17 THR A N 19
ATOM 30286 C CA . THR A 1 17 ? 20.265 11.762 3.750 1.00 75.41 17 THR A CA 19
ATOM 30287 C C . THR A 1 17 ? 19.616 10.399 4.031 1.00 2.12 17 THR A C 19
ATOM 30288 O O . THR A 1 17 ? 19.509 9.554 3.140 1.00 21.12 17 THR A O 19
ATOM 30299 N N . LYS A 1 18 ? 19.183 10.192 5.274 1.00 34.24 18 LYS A N 19
ATOM 30300 C CA . LYS A 1 18 ? 18.476 8.964 5.662 1.00 21.40 18 LYS A CA 19
ATOM 30301 C C . LYS A 1 18 ? 17.057 9.282 6.172 1.00 54.43 18 LYS A C 19
ATOM 30302 O O . LYS A 1 18 ? 16.885 9.887 7.230 1.00 43.22 18 LYS A O 19
ATOM 30321 N N . GLN A 1 19 ? 16.044 8.871 5.413 1.00 65.23 19 GLN A N 19
ATOM 30322 C CA . GLN A 1 19 ? 14.643 9.084 5.798 1.00 73.44 19 GLN A CA 19
ATOM 30323 C C . GLN A 1 19 ? 14.105 7.891 6.607 1.00 10.02 19 GLN A C 19
ATOM 30324 O O . GLN A 1 19 ? 14.581 6.763 6.460 1.00 32.35 19 GLN A O 19
ATOM 30338 N N . ALA A 1 20 ? 13.116 8.141 7.461 1.00 21.32 20 ALA A N 19
ATOM 30339 C CA . ALA A 1 20 ? 12.500 7.081 8.271 1.00 3.52 20 ALA A CA 19
ATOM 30340 C C . ALA A 1 20 ? 11.046 6.817 7.843 1.00 23.23 20 ALA A C 19
ATOM 30341 O O . ALA A 1 20 ? 10.289 7.753 7.574 1.00 43.01 20 ALA A O 19
ATOM 30348 N N . PHE A 1 21 ? 10.662 5.540 7.784 1.00 13.40 21 PHE A N 19
ATOM 30349 C CA . PHE A 1 21 ? 9.295 5.149 7.410 1.00 44.15 21 PHE A CA 19
ATOM 30350 C C . PHE A 1 21 ? 8.306 5.366 8.570 1.00 1.35 21 PHE A C 19
ATOM 30351 O O . PHE A 1 21 ? 8.385 4.683 9.595 1.00 42.42 21 PHE A O 19
ATOM 30368 N N . PRO A 1 22 ? 7.355 6.312 8.439 1.00 15.52 22 PRO A N 19
ATOM 30369 C CA . PRO A 1 22 ? 6.340 6.526 9.471 1.00 13.54 22 PRO A CA 19
ATOM 30370 C C . PRO A 1 22 ? 5.190 5.511 9.365 1.00 54.13 22 PRO A C 19
ATOM 30371 O O . PRO A 1 22 ? 4.248 5.691 8.592 1.00 12.51 22 PRO A O 19
ATOM 30382 N N . ARG A 1 23 ? 5.256 4.452 10.167 1.00 74.23 23 ARG A N 19
ATOM 30383 C CA . ARG A 1 23 ? 4.259 3.379 10.094 1.00 14.11 23 ARG A CA 19
ATOM 30384 C C . ARG A 1 23 ? 2.997 3.716 10.900 1.00 73.41 23 ARG A C 19
ATOM 30385 O O . ARG A 1 23 ? 1.922 3.182 10.630 1.00 32.42 23 ARG A O 19
ATOM 30406 N N . LYS A 1 24 ? 3.129 4.618 11.875 1.00 61.14 24 LYS A N 19
ATOM 30407 C CA . LYS A 1 24 ? 1.979 5.071 12.675 1.00 53.53 24 LYS A CA 19
ATOM 30408 C C . LYS A 1 24 ? 0.857 5.628 11.779 1.00 3.50 24 LYS A C 19
ATOM 30409 O O . LYS A 1 24 ? -0.327 5.429 12.051 1.00 55.21 24 LYS A O 19
ATOM 30428 N N . PHE A 1 25 ? 1.240 6.322 10.710 1.00 60.23 25 PHE A N 19
ATOM 30429 C CA . PHE A 1 25 ? 0.271 6.885 9.760 1.00 61.23 25 PHE A CA 19
ATOM 30430 C C . PHE A 1 25 ? -0.063 5.889 8.637 1.00 43.34 25 PHE A C 19
ATOM 30431 O O . PHE A 1 25 ? -1.234 5.650 8.333 1.00 63.44 25 PHE A O 19
ATOM 30448 N N . VAL A 1 26 ? 0.973 5.312 8.026 1.00 32.11 26 VAL A N 19
ATOM 30449 C CA . VAL A 1 26 ? 0.800 4.406 6.884 1.00 4.45 26 VAL A CA 19
ATOM 30450 C C . VAL A 1 26 ? -0.069 3.181 7.231 1.00 22.22 26 VAL A C 19
ATOM 30451 O O . VAL A 1 26 ? -1.016 2.865 6.510 1.00 55.51 26 VAL A O 19
ATOM 30464 N N . LEU A 1 27 ? 0.244 2.501 8.336 1.00 44.35 27 LEU A N 19
ATOM 30465 C CA . LEU A 1 27 ? -0.541 1.333 8.765 1.00 31.34 27 LEU A CA 19
ATOM 30466 C C . LEU A 1 27 ? -1.995 1.726 9.078 1.00 41.44 27 LEU A C 19
ATOM 30467 O O . LEU A 1 27 ? -2.931 0.990 8.760 1.00 51.22 27 LEU A O 19
ATOM 30483 N N . ALA A 1 28 ? -2.170 2.897 9.688 1.00 0.21 28 ALA A N 19
ATOM 30484 C CA . ALA A 1 28 ? -3.504 3.426 9.991 1.00 73.40 28 ALA A CA 19
ATOM 30485 C C . ALA A 1 28 ? -4.313 3.674 8.709 1.00 62.43 28 ALA A C 19
ATOM 30486 O O . ALA A 1 28 ? -5.501 3.364 8.636 1.00 50.12 28 ALA A O 19
ATOM 30493 N N . ALA A 1 29 ? -3.661 4.244 7.699 1.00 71.41 29 ALA A N 19
ATOM 30494 C CA . ALA A 1 29 ? -4.293 4.461 6.393 1.00 42.31 29 ALA A CA 19
ATOM 30495 C C . ALA A 1 29 ? -4.553 3.127 5.673 1.00 25.44 29 ALA A C 19
ATOM 30496 O O . ALA A 1 29 ? -5.541 2.968 4.954 1.00 61.35 29 ALA A O 19
ATOM 30503 N N . LEU A 1 30 ? -3.654 2.173 5.890 1.00 71.11 30 LEU A N 19
ATOM 30504 C CA . LEU A 1 30 ? -3.743 0.845 5.281 1.00 72.12 30 LEU A CA 19
ATOM 30505 C C . LEU A 1 30 ? -5.008 0.097 5.743 1.00 21.52 30 LEU A C 19
ATOM 30506 O O . LEU A 1 30 ? -5.838 -0.297 4.922 1.00 11.14 30 LEU A O 19
ATOM 30522 N N . GLU A 1 31 ? -5.164 -0.074 7.058 1.00 70.33 31 GLU A N 19
ATOM 30523 C CA . GLU A 1 31 ? -6.333 -0.776 7.613 1.00 54.55 31 GLU A CA 19
ATOM 30524 C C . GLU A 1 31 ? -7.656 -0.081 7.235 1.00 32.44 31 GLU A C 19
ATOM 30525 O O . GLU A 1 31 ? -8.666 -0.742 6.973 1.00 43.12 31 GLU A O 19
ATOM 30537 N N . GLN A 1 32 ? -7.647 1.250 7.203 1.00 12.34 32 GLN A N 19
ATOM 30538 C CA . GLN A 1 32 ? -8.843 2.027 6.853 1.00 21.43 32 GLN A CA 19
ATOM 30539 C C . GLN A 1 32 ? -9.174 1.931 5.350 1.00 24.13 32 GLN A C 19
ATOM 30540 O O . GLN A 1 32 ? -10.284 2.256 4.930 1.00 34.12 32 GLN A O 19
ATOM 30554 N N . SER A 1 33 ? -8.207 1.487 4.548 1.00 14.43 33 SER A N 19
ATOM 30555 C CA . SER A 1 33 ? -8.425 1.285 3.103 1.00 61.21 33 SER A CA 19
ATOM 30556 C C . SER A 1 33 ? -8.654 -0.198 2.775 1.00 5.11 33 SER A C 19
ATOM 30557 O O . SER A 1 33 ? -8.713 -0.587 1.607 1.00 71.35 33 SER A O 19
ATOM 30565 N N . SER A 1 34 ? -8.785 -1.019 3.815 1.00 13.11 34 SER A N 19
ATOM 30566 C CA . SER A 1 34 ? -8.897 -2.477 3.655 1.00 4.32 34 SER A CA 19
ATOM 30567 C C . SER A 1 34 ? -10.346 -2.951 3.478 1.00 73.11 34 SER A C 19
ATOM 30568 O O . SER A 1 34 ? -11.300 -2.199 3.696 1.00 3.04 34 SER A O 19
ATOM 30576 N N . ASP A 1 35 ? -10.495 -4.205 3.052 1.00 34.04 35 ASP A N 19
ATOM 30577 C CA . ASP A 1 35 ? -11.802 -4.863 2.967 1.00 65.24 35 ASP A CA 19
ATOM 30578 C C . ASP A 1 35 ? -12.111 -5.646 4.261 1.00 1.55 35 ASP A C 19
ATOM 30579 O O . ASP A 1 35 ? -11.367 -5.571 5.240 1.00 2.42 35 ASP A O 19
ATOM 30588 N N . ASP A 1 36 ? -13.207 -6.406 4.241 1.00 63.12 36 ASP A N 19
ATOM 30589 C CA . ASP A 1 36 ? -13.636 -7.236 5.382 1.00 32.25 36 ASP A CA 19
ATOM 30590 C C . ASP A 1 36 ? -12.488 -8.067 5.999 1.00 53.41 36 ASP A C 19
ATOM 30591 O O . ASP A 1 36 ? -12.378 -8.181 7.222 1.00 71.32 36 ASP A O 19
ATOM 30600 N N . ALA A 1 37 ? -11.635 -8.637 5.153 1.00 14.12 37 ALA A N 19
ATOM 30601 C CA . ALA A 1 37 ? -10.561 -9.530 5.615 1.00 73.23 37 ALA A CA 19
ATOM 30602 C C . ALA A 1 37 ? -9.270 -8.776 5.993 1.00 33.12 37 ALA A C 19
ATOM 30603 O O . ALA A 1 37 ? -8.266 -9.396 6.351 1.00 43.22 37 ALA A O 19
ATOM 30610 N N . GLY A 1 38 ? -9.293 -7.447 5.916 1.00 14.32 38 GLY A N 19
ATOM 30611 C CA . GLY A 1 38 ? -8.106 -6.656 6.239 1.00 3.05 38 GLY A CA 19
ATOM 30612 C C . GLY A 1 38 ? -7.104 -6.561 5.088 1.00 55.33 38 GLY A C 19
ATOM 30613 O O . GLY A 1 38 ? -5.904 -6.407 5.314 1.00 41.15 38 GLY A O 19
ATOM 30617 N N . TRP A 1 39 ? -7.597 -6.675 3.854 1.00 10.33 39 TRP A N 19
ATOM 30618 C CA . TRP A 1 39 ? -6.765 -6.481 2.654 1.00 33.54 39 TRP A CA 19
ATOM 30619 C C . TRP A 1 39 ? -7.105 -5.155 1.959 1.00 70.12 39 TRP A C 19
ATOM 30620 O O . TRP A 1 39 ? -8.258 -4.908 1.608 1.00 60.11 39 TRP A O 19
ATOM 30641 N N . ALA A 1 40 ? -6.098 -4.313 1.751 1.00 11.22 40 ALA A N 19
ATOM 30642 C CA . ALA A 1 40 ? -6.294 -3.008 1.112 1.00 74.12 40 ALA A CA 19
ATOM 30643 C C . ALA A 1 40 ? -5.729 -2.984 -0.313 1.00 1.15 40 ALA A C 19
ATOM 30644 O O . ALA A 1 40 ? -4.545 -3.240 -0.527 1.00 22.30 40 ALA A O 19
ATOM 30651 N N . ASN A 1 41 ? -6.580 -2.671 -1.283 1.00 21.22 41 ASN A N 19
ATOM 30652 C CA . ASN A 1 41 ? -6.155 -2.568 -2.682 1.00 34.23 41 ASN A CA 19
ATOM 30653 C C . ASN A 1 41 ? -5.135 -1.427 -2.856 1.00 24.23 41 ASN A C 19
ATOM 30654 O O . ASN A 1 41 ? -5.330 -0.328 -2.332 1.00 23.43 41 ASN A O 19
ATOM 30665 N N . LEU A 1 42 ? -4.061 -1.698 -3.599 1.00 14.22 42 LEU A N 19
ATOM 30666 C CA . LEU A 1 42 ? -3.002 -0.708 -3.861 1.00 61.11 42 LEU A CA 19
ATOM 30667 C C . LEU A 1 42 ? -3.580 0.659 -4.275 1.00 71.41 42 LEU A C 19
ATOM 30668 O O . LEU A 1 42 ? -3.068 1.713 -3.880 1.00 12.22 42 LEU A O 19
ATOM 30684 N N . GLY A 1 43 ? -4.649 0.630 -5.074 1.00 0.10 43 GLY A N 19
ATOM 30685 C CA . GLY A 1 43 ? -5.323 1.857 -5.490 1.00 15.13 43 GLY A CA 19
ATOM 30686 C C . GLY A 1 43 ? -5.929 2.628 -4.321 1.00 44.00 43 GLY A C 19
ATOM 30687 O O . GLY A 1 43 ? -5.792 3.852 -4.235 1.00 60.50 43 GLY A O 19
ATOM 30691 N N . ASN A 1 44 ? -6.591 1.914 -3.415 1.00 24.42 44 ASN A N 19
ATOM 30692 C CA . ASN A 1 44 ? -7.208 2.533 -2.237 1.00 42.40 44 ASN A CA 19
ATOM 30693 C C . ASN A 1 44 ? -6.141 3.007 -1.238 1.00 51.21 44 ASN A C 19
ATOM 30694 O O . ASN A 1 44 ? -6.221 4.115 -0.704 1.00 1.11 44 ASN A O 19
ATOM 30705 N N . PHE A 1 45 ? -5.138 2.160 -1.012 1.00 72.50 45 PHE A N 19
ATOM 30706 C CA . PHE A 1 45 ? -4.039 2.459 -0.088 1.00 72.12 45 PHE A CA 19
ATOM 30707 C C . PHE A 1 45 ? -3.391 3.822 -0.389 1.00 11.43 45 PHE A C 19
ATOM 30708 O O . PHE A 1 45 ? -3.382 4.711 0.462 1.00 72.35 45 PHE A O 19
ATOM 30725 N N . GLY A 1 46 ? -2.863 3.981 -1.604 1.00 11.54 46 GLY A N 19
ATOM 30726 C CA . GLY A 1 46 ? -2.223 5.238 -1.989 1.00 34.32 46 GLY A CA 19
ATOM 30727 C C . GLY A 1 46 ? -3.159 6.443 -1.909 1.00 21.55 46 GLY A C 19
ATOM 30728 O O . GLY A 1 46 ? -2.742 7.547 -1.557 1.00 2.45 46 GLY A O 19
ATOM 30732 N N . ASN A 1 47 ? -4.434 6.217 -2.220 1.00 63.54 47 ASN A N 19
ATOM 30733 C CA . ASN A 1 47 ? -5.444 7.280 -2.221 1.00 3.42 47 ASN A CA 19
ATOM 30734 C C . ASN A 1 47 ? -5.649 7.853 -0.805 1.00 31.25 47 ASN A C 19
ATOM 30735 O O . ASN A 1 47 ? -5.557 9.066 -0.591 1.00 4.34 47 ASN A O 19
ATOM 30746 N N . TYR A 1 48 ? -5.921 6.971 0.156 1.00 41.44 48 TYR A N 19
ATOM 30747 C CA . TYR A 1 48 ? -6.180 7.383 1.539 1.00 62.42 48 TYR A CA 19
ATOM 30748 C C . TYR A 1 48 ? -4.882 7.759 2.274 1.00 62.01 48 TYR A C 19
ATOM 30749 O O . TYR A 1 48 ? -4.874 8.651 3.125 1.00 72.25 48 TYR A O 19
ATOM 30767 N N . LEU A 1 49 ? -3.786 7.082 1.936 1.00 65.51 49 LEU A N 19
ATOM 30768 C CA . LEU A 1 49 ? -2.483 7.359 2.553 1.00 32.31 49 LEU A CA 19
ATOM 30769 C C . LEU A 1 49 ? -2.053 8.816 2.335 1.00 54.11 49 LEU A C 19
ATOM 30770 O O . LEU A 1 49 ? -1.669 9.506 3.281 1.00 32.11 49 LEU A O 19
ATOM 30786 N N . ASN A 1 50 ? -2.137 9.281 1.090 1.00 23.53 50 ASN A N 19
ATOM 30787 C CA . ASN A 1 50 ? -1.715 10.642 0.742 1.00 0.22 50 ASN A CA 19
ATOM 30788 C C . ASN A 1 50 ? -2.542 11.706 1.494 1.00 53.30 50 ASN A C 19
ATOM 30789 O O . ASN A 1 50 ? -2.078 12.825 1.706 1.00 22.52 50 ASN A O 19
ATOM 30800 N N . LYS A 1 51 ? -3.760 11.344 1.907 1.00 3.31 51 LYS A N 19
ATOM 30801 C CA . LYS A 1 51 ? -4.597 12.238 2.722 1.00 50.43 51 LYS A CA 19
ATOM 30802 C C . LYS A 1 51 ? -3.935 12.533 4.075 1.00 4.34 51 LYS A C 19
ATOM 30803 O O . LYS A 1 51 ? -3.942 13.671 4.553 1.00 12.33 51 LYS A O 19
ATOM 30822 N N . LEU A 1 52 ? -3.370 11.497 4.692 1.00 31.13 52 LEU A N 19
ATOM 30823 C CA . LEU A 1 52 ? -2.729 11.630 6.005 1.00 43.43 52 LEU A CA 19
ATOM 30824 C C . LEU A 1 52 ? -1.269 12.093 5.871 1.00 24.45 52 LEU A C 19
ATOM 30825 O O . LEU A 1 52 ? -0.778 12.893 6.671 1.00 54.21 52 LEU A O 19
ATOM 30841 N N . GLN A 1 53 ? -0.581 11.581 4.852 1.00 63.13 53 GLN A N 19
ATOM 30842 C CA . GLN A 1 53 ? 0.831 11.908 4.612 1.00 63.41 53 GLN A CA 19
ATOM 30843 C C . GLN A 1 53 ? 1.088 12.322 3.149 1.00 63.33 53 GLN A C 19
ATOM 30844 O O . GLN A 1 53 ? 1.588 11.532 2.349 1.00 63.23 53 GLN A O 19
ATOM 30858 N N . PRO A 1 54 ? 0.747 13.571 2.772 1.00 60.13 54 PRO A N 19
ATOM 30859 C CA . PRO A 1 54 ? 1.047 14.097 1.425 1.00 65.51 54 PRO A CA 19
ATOM 30860 C C . PRO A 1 54 ? 2.553 14.345 1.228 1.00 54.43 54 PRO A C 19
ATOM 30861 O O . PRO A 1 54 ? 3.028 14.579 0.113 1.00 32.24 54 PRO A O 19
ATOM 30872 N N . ASP A 1 55 ? 3.290 14.286 2.336 1.00 74.05 55 ASP A N 19
ATOM 30873 C CA . ASP A 1 55 ? 4.738 14.498 2.348 1.00 53.52 55 ASP A CA 19
ATOM 30874 C C . ASP A 1 55 ? 5.500 13.171 2.169 1.00 64.35 55 ASP A C 19
ATOM 30875 O O . ASP A 1 55 ? 6.720 13.157 1.999 1.00 13.32 55 ASP A O 19
ATOM 30884 N N . PHE A 1 56 ? 4.772 12.057 2.205 1.00 34.41 56 PHE A N 19
ATOM 30885 C CA . PHE A 1 56 ? 5.382 10.730 2.086 1.00 45.42 56 PHE A CA 19
ATOM 30886 C C . PHE A 1 56 ? 5.345 10.240 0.633 1.00 13.40 56 PHE A C 19
ATOM 30887 O O . PHE A 1 56 ? 4.307 9.794 0.141 1.00 72.20 56 PHE A O 19
ATOM 30904 N N . ASP A 1 57 ? 6.481 10.338 -0.053 1.00 31.15 57 ASP A N 19
ATOM 30905 C CA . ASP A 1 57 ? 6.576 9.944 -1.460 1.00 61.02 57 ASP A CA 19
ATOM 30906 C C . ASP A 1 57 ? 7.716 8.934 -1.685 1.00 21.31 57 ASP A C 19
ATOM 30907 O O . ASP A 1 57 ? 8.789 9.041 -1.086 1.00 73.01 57 ASP A O 19
ATOM 30916 N N . SER A 1 58 ? 7.473 7.962 -2.563 1.00 64.01 58 SER A N 19
ATOM 30917 C CA . SER A 1 58 ? 8.421 6.861 -2.812 1.00 75.13 58 SER A CA 19
ATOM 30918 C C . SER A 1 58 ? 9.788 7.353 -3.314 1.00 35.35 58 SER A C 19
ATOM 30919 O O . SER A 1 58 ? 10.822 6.749 -3.011 1.00 30.43 58 SER A O 19
ATOM 30927 N N . ARG A 1 59 ? 9.796 8.446 -4.078 1.00 41.31 59 ARG A N 19
ATOM 30928 C CA . ARG A 1 59 ? 11.040 8.971 -4.661 1.00 61.13 59 ARG A CA 19
ATOM 30929 C C . ARG A 1 59 ? 12.057 9.347 -3.575 1.00 45.13 59 ARG A C 19
ATOM 30930 O O . ARG A 1 59 ? 13.265 9.245 -3.784 1.00 73.15 59 ARG A O 19
ATOM 30951 N N . LEU A 1 60 ? 11.559 9.759 -2.410 1.00 43.21 60 LEU A N 19
ATOM 30952 C CA . LEU A 1 60 ? 12.422 10.157 -1.286 1.00 3.12 60 LEU A CA 19
ATOM 30953 C C . LEU A 1 60 ? 13.353 9.014 -0.846 1.00 5.23 60 LEU A C 19
ATOM 30954 O O . LEU A 1 60 ? 14.448 9.253 -0.333 1.00 41.35 60 LEU A O 19
ATOM 30970 N N . TYR A 1 61 ? 12.909 7.773 -1.051 1.00 74.51 61 TYR A N 19
ATOM 30971 C CA . TYR A 1 61 ? 13.679 6.586 -0.647 1.00 12.31 61 TYR A CA 19
ATOM 30972 C C . TYR A 1 61 ? 14.337 5.890 -1.851 1.00 1.23 61 TYR A C 19
ATOM 30973 O O . TYR A 1 61 ? 14.895 4.799 -1.720 1.00 41.04 61 TYR A O 19
ATOM 30991 N N . GLY A 1 62 ? 14.270 6.528 -3.021 1.00 42.20 62 GLY A N 19
ATOM 30992 C CA . GLY A 1 62 ? 14.868 5.961 -4.231 1.00 11.33 62 GLY A CA 19
ATOM 30993 C C . GLY A 1 62 ? 13.986 4.919 -4.924 1.00 33.12 62 GLY A C 19
ATOM 30994 O O . GLY A 1 62 ? 14.490 4.013 -5.595 1.00 61.20 62 GLY A O 19
ATOM 30998 N N . TYR A 1 63 ? 12.669 5.038 -4.763 1.00 35.32 63 TYR A N 19
ATOM 30999 C CA . TYR A 1 63 ? 11.718 4.124 -5.411 1.00 32.31 63 TYR A CA 19
ATOM 31000 C C . TYR A 1 63 ? 10.890 4.843 -6.487 1.00 65.52 63 TYR A C 19
ATOM 31001 O O . TYR A 1 63 ? 10.297 5.893 -6.229 1.00 1.15 63 TYR A O 19
ATOM 31019 N N . LYS A 1 64 ? 10.835 4.257 -7.684 1.00 71.53 64 LYS A N 19
ATOM 31020 C CA . LYS A 1 64 ? 10.118 4.858 -8.821 1.00 43.41 64 LYS A CA 19
ATOM 31021 C C . LYS A 1 64 ? 8.632 5.124 -8.512 1.00 65.12 64 LYS A C 19
ATOM 31022 O O . LYS A 1 64 ? 8.063 6.110 -8.974 1.00 60.20 64 LYS A O 19
ATOM 31041 N N . LYS A 1 65 ? 8.012 4.233 -7.738 1.00 23.05 65 LYS A N 19
ATOM 31042 C CA . LYS A 1 65 ? 6.586 4.350 -7.409 1.00 31.51 65 LYS A CA 19
ATOM 31043 C C . LYS A 1 65 ? 6.246 3.630 -6.094 1.00 64.33 65 LYS A C 19
ATOM 31044 O O . LYS A 1 65 ? 7.004 2.776 -5.629 1.00 5.32 65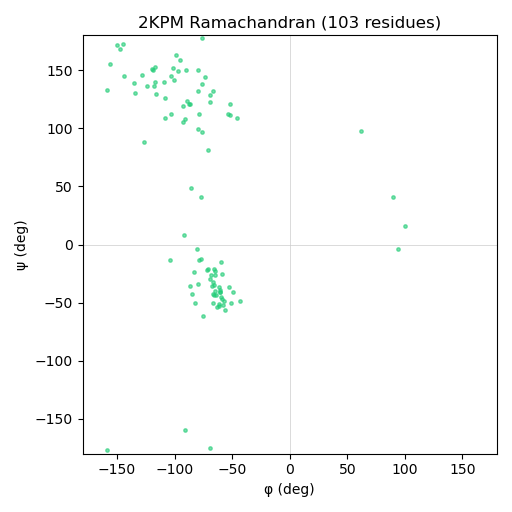 LYS A O 19
ATOM 31063 N N . LEU A 1 66 ? 5.098 3.982 -5.506 1.00 35.11 66 LEU A N 19
ATOM 31064 C CA . LEU A 1 66 ? 4.680 3.444 -4.196 1.00 74.14 66 LEU A CA 19
ATOM 31065 C C . LEU A 1 66 ? 4.647 1.905 -4.176 1.00 2.42 66 LEU A C 19
ATOM 31066 O O . LEU A 1 66 ? 5.080 1.281 -3.207 1.00 4.10 66 LEU A O 19
ATOM 31082 N N . SER A 1 67 ? 4.139 1.307 -5.249 1.00 43.20 67 SER A N 19
ATOM 31083 C CA . SER A 1 67 ? 4.064 -0.158 -5.363 1.00 62.03 67 SER A CA 19
ATOM 31084 C C . SER A 1 67 ? 5.432 -0.818 -5.144 1.00 11.31 67 SER A C 19
ATOM 31085 O O . SER A 1 67 ? 5.565 -1.737 -4.334 1.00 64.10 67 SER A O 19
ATOM 31093 N N . ASP A 1 68 ? 6.443 -0.334 -5.868 1.00 3.13 68 ASP A N 19
ATOM 31094 C CA . ASP A 1 68 ? 7.803 -0.881 -5.774 1.00 23.43 68 ASP A CA 19
ATOM 31095 C C . ASP A 1 68 ? 8.353 -0.757 -4.340 1.00 4.34 68 ASP A C 19
ATOM 31096 O O . ASP A 1 68 ? 9.097 -1.623 -3.867 1.00 44.14 68 ASP A O 19
ATOM 31105 N N . LEU A 1 69 ? 7.971 0.322 -3.657 1.00 61.05 69 LEU A N 19
ATOM 31106 C CA . LEU A 1 69 ? 8.355 0.546 -2.259 1.00 32.12 69 LEU A CA 19
ATOM 31107 C C . LEU A 1 69 ? 7.778 -0.538 -1.336 1.00 30.22 69 LEU A C 19
ATOM 31108 O O . LEU A 1 69 ? 8.514 -1.209 -0.607 1.00 62.51 69 LEU A O 19
ATOM 31124 N N . VAL A 1 70 ? 6.460 -0.707 -1.383 1.00 52.32 70 VAL A N 19
ATOM 31125 C CA . VAL A 1 70 ? 5.764 -1.646 -0.496 1.00 22.12 70 VAL A CA 19
ATOM 31126 C C . VAL A 1 70 ? 6.250 -3.095 -0.690 1.00 65.22 70 VAL A C 19
ATOM 31127 O O . VAL A 1 70 ? 6.533 -3.797 0.280 1.00 73.54 70 VAL A O 19
ATOM 31140 N N . LYS A 1 71 ? 6.350 -3.538 -1.945 1.00 63.11 71 LYS A N 19
ATOM 31141 C CA . LYS A 1 71 ? 6.777 -4.914 -2.243 1.00 13.03 71 LYS A CA 19
ATOM 31142 C C . LYS A 1 71 ? 8.253 -5.155 -1.879 1.00 3.31 71 LYS A C 19
ATOM 31143 O O . LYS A 1 71 ? 8.674 -6.298 -1.693 1.00 42.34 71 LYS A O 19
ATOM 31162 N N . ALA A 1 72 ? 9.040 -4.085 -1.792 1.00 54.31 72 ALA A N 19
ATOM 31163 C CA . ALA A 1 72 ? 10.437 -4.191 -1.357 1.00 41.42 72 ALA A CA 19
ATOM 31164 C C . ALA A 1 72 ? 10.535 -4.263 0.173 1.00 61.22 72 ALA A C 19
ATOM 31165 O O . ALA A 1 72 ? 11.351 -5.004 0.729 1.00 10.53 72 ALA A O 19
ATOM 31172 N N . ARG A 1 73 ? 9.689 -3.491 0.849 1.00 21.43 73 ARG A N 19
ATOM 31173 C CA . ARG A 1 73 ? 9.686 -3.420 2.314 1.00 71.03 73 ARG A CA 19
ATOM 31174 C C . ARG A 1 73 ? 8.598 -4.330 2.915 1.00 32.22 73 ARG A C 19
ATOM 31175 O O . ARG A 1 73 ? 7.805 -3.906 3.761 1.00 31.33 73 ARG A O 19
ATOM 31196 N N . THR A 1 74 ? 8.585 -5.596 2.486 1.00 22.33 74 THR A N 19
ATOM 31197 C CA . THR A 1 74 ? 7.624 -6.594 2.993 1.00 50.52 74 THR A CA 19
ATOM 31198 C C . THR A 1 74 ? 7.822 -6.871 4.493 1.00 53.13 74 THR A C 19
ATOM 31199 O O . THR A 1 74 ? 6.976 -7.485 5.145 1.00 4.21 74 THR A O 19
ATOM 31210 N N . ASP A 1 75 ? 8.957 -6.428 5.023 1.00 22.43 75 ASP A N 19
ATOM 31211 C CA . ASP A 1 75 ? 9.219 -6.459 6.465 1.00 61.00 75 ASP A CA 19
ATOM 31212 C C . ASP A 1 75 ? 8.190 -5.599 7.228 1.00 71.35 75 ASP A C 19
ATOM 31213 O O . ASP A 1 75 ? 7.844 -5.884 8.378 1.00 74.50 75 ASP A O 19
ATOM 31222 N N . LEU A 1 76 ? 7.705 -4.551 6.564 1.00 21.04 76 LEU A N 19
ATOM 31223 C CA . LEU A 1 76 ? 6.697 -3.647 7.129 1.00 2.33 76 LEU A CA 19
ATOM 31224 C C . LEU A 1 76 ? 5.281 -4.047 6.691 1.00 71.31 76 LEU A C 19
ATOM 31225 O O . LEU A 1 76 ? 4.346 -4.052 7.494 1.00 62.41 76 LEU A O 19
ATOM 31241 N N . PHE A 1 77 ? 5.131 -4.370 5.406 1.00 72.34 77 PHE A N 19
ATOM 31242 C CA . PHE A 1 77 ? 3.812 -4.635 4.820 1.00 63.10 77 PHE A CA 19
ATOM 31243 C C . PHE A 1 77 ? 3.739 -6.039 4.200 1.00 20.32 77 PHE A C 19
ATOM 31244 O O . PHE A 1 77 ? 4.683 -6.499 3.565 1.00 45.32 77 PHE A O 19
ATOM 31261 N N . VAL A 1 78 ? 2.606 -6.707 4.373 1.00 62.14 78 VAL A N 19
ATOM 31262 C CA . VAL A 1 78 ? 2.370 -8.004 3.732 1.00 24.33 78 VAL A CA 19
ATOM 31263 C C . VAL A 1 78 ? 1.791 -7.803 2.324 1.00 33.31 78 VAL A C 19
ATOM 31264 O O . VAL A 1 78 ? 0.738 -7.181 2.161 1.00 63.22 78 VAL A O 19
ATOM 31277 N N . THR A 1 79 ? 2.477 -8.336 1.317 1.00 22.23 79 THR A N 19
ATOM 31278 C CA . THR A 1 79 ? 2.106 -8.104 -0.086 1.00 15.11 79 THR A CA 19
ATOM 31279 C C . THR A 1 79 ? 1.674 -9.395 -0.796 1.00 40.11 79 THR A C 19
ATOM 31280 O O . THR A 1 79 ? 2.396 -10.396 -0.794 1.00 44.13 79 THR A O 19
ATOM 31291 N N . GLU A 1 80 ? 0.502 -9.353 -1.435 1.00 43.54 80 GLU A N 19
ATOM 31292 C CA . GLU A 1 80 ? 0.017 -10.463 -2.265 1.00 45.12 80 GLU A CA 19
ATOM 31293 C C . GLU A 1 80 ? -0.874 -9.942 -3.402 1.00 53.44 80 GLU A C 19
ATOM 31294 O O . GLU A 1 80 ? -1.718 -9.067 -3.203 1.00 45.44 80 GLU A O 19
ATOM 31306 N N . GLU A 1 81 ? -0.680 -10.481 -4.598 1.00 53.45 81 GLU A N 19
ATOM 31307 C CA . GLU A 1 81 ? -1.497 -10.105 -5.749 1.00 41.13 81 GLU A CA 19
ATOM 31308 C C . GLU A 1 81 ? -2.752 -10.986 -5.824 1.00 61.33 81 GLU A C 19
ATOM 31309 O O . GLU A 1 81 ? -2.662 -12.218 -5.824 1.00 12.33 81 GLU A O 19
ATOM 31321 N N . ARG A 1 82 ? -3.917 -10.350 -5.889 1.00 34.31 82 ARG A N 19
ATOM 31322 C CA . ARG A 1 82 ? -5.200 -11.062 -5.879 1.00 43.21 82 ARG A CA 19
ATOM 31323 C C . ARG A 1 82 ? -5.955 -10.848 -7.197 1.00 73.13 82 ARG A C 19
ATOM 31324 O O . ARG A 1 82 ? -5.848 -9.796 -7.822 1.00 4.55 82 ARG A O 19
ATOM 31345 N N . GLN A 1 83 ? -6.721 -11.849 -7.610 1.00 54.52 83 GLN A N 19
ATOM 31346 C CA . GLN A 1 83 ? -7.445 -11.797 -8.882 1.00 42.21 83 GLN A CA 19
ATOM 31347 C C . GLN A 1 83 ? -8.744 -10.982 -8.758 1.00 43.02 83 GLN A C 19
ATOM 31348 O O . GLN A 1 83 ? -9.468 -11.088 -7.765 1.00 51.52 83 GLN A O 19
ATOM 31362 N N . VAL A 1 84 ? -9.034 -10.164 -9.768 1.00 1.23 84 VAL A N 19
ATOM 31363 C CA . VAL A 1 84 ? -10.217 -9.298 -9.747 1.00 24.54 84 VAL A CA 19
ATOM 31364 C C . VAL A 1 84 ? -11.450 -10.029 -10.316 1.00 31.12 84 VAL A C 19
ATOM 31365 O O . VAL A 1 84 ? -11.388 -10.606 -11.403 1.00 33.23 84 VAL A O 19
ATOM 31378 N N . PRO A 1 85 ? -12.584 -10.019 -9.576 1.00 2.54 85 PRO A N 19
ATOM 31379 C CA . PRO A 1 85 ? -13.820 -10.734 -9.966 1.00 54.10 85 PRO A CA 19
ATOM 31380 C C . PRO A 1 85 ? -14.223 -10.560 -11.445 1.00 12.34 85 PRO A C 19
ATOM 31381 O O . PRO A 1 85 ? -14.683 -9.493 -11.867 1.00 32.51 85 PRO A O 19
ATOM 31392 N N . GLY A 1 86 ? -14.037 -11.621 -12.230 1.00 33.13 86 GLY A N 19
ATOM 31393 C CA . GLY A 1 86 ? -14.458 -11.614 -13.626 1.00 54.44 86 GLY A CA 19
ATOM 31394 C C . GLY A 1 86 ? -13.548 -10.805 -14.547 1.00 71.22 86 GLY A C 19
ATOM 31395 O O . GLY A 1 86 ? -13.940 -10.461 -15.665 1.00 13.41 86 GLY A O 19
ATOM 31399 N N . SER A 1 87 ? -12.343 -10.493 -14.082 1.00 23.52 87 SER A N 19
ATOM 31400 C CA . SER A 1 87 ? -11.375 -9.720 -14.878 1.00 10.22 87 SER A CA 19
ATOM 31401 C C . SER A 1 87 ? -10.153 -10.565 -15.255 1.00 1.34 87 SER A C 19
ATOM 31402 O O . SER A 1 87 ? -9.811 -11.523 -14.563 1.00 65.14 87 SER A O 19
ATOM 31410 N N . THR A 1 88 ? -9.493 -10.201 -16.354 1.00 52.43 88 THR A N 19
ATOM 31411 C CA . THR A 1 88 ? -8.271 -10.900 -16.791 1.00 71.12 88 THR A CA 19
ATOM 31412 C C . THR A 1 88 ? -7.038 -10.431 -16.004 1.00 30.40 88 THR A C 19
ATOM 31413 O O . THR A 1 88 ? -6.045 -11.156 -15.890 1.00 13.14 88 THR A O 19
ATOM 31424 N N . GLN A 1 89 ? -7.109 -9.214 -15.465 1.00 1.41 89 GLN A N 19
ATOM 31425 C CA . GLN A 1 89 ? -6.002 -8.638 -14.689 1.00 54.32 89 GLN A CA 19
ATOM 31426 C C . GLN A 1 89 ? -6.181 -8.873 -13.178 1.00 24.24 89 GLN A C 19
ATOM 31427 O O . GLN A 1 89 ? -7.287 -9.133 -12.695 1.00 52.42 89 GLN A O 19
ATOM 31441 N N . LYS A 1 90 ? -5.079 -8.779 -12.436 1.00 52.53 90 LYS A N 19
ATOM 31442 C CA . LYS A 1 90 ? -5.100 -8.950 -10.978 1.00 12.15 90 LYS A CA 19
ATOM 31443 C C . LYS A 1 90 ? -4.740 -7.637 -10.258 1.00 3.12 90 LYS A C 19
ATOM 31444 O O . LYS A 1 90 ? -4.008 -6.802 -10.794 1.00 65.34 90 LYS A O 19
ATOM 31463 N N . ALA A 1 91 ? -5.259 -7.461 -9.046 1.00 12.43 91 ALA A N 19
ATOM 31464 C CA . ALA A 1 91 ? -4.978 -6.266 -8.239 1.00 63.44 91 ALA A CA 19
ATOM 31465 C C . ALA A 1 91 ? -4.092 -6.602 -7.029 1.00 2.04 91 ALA A C 19
ATOM 31466 O O . ALA A 1 91 ? -4.311 -7.604 -6.347 1.00 41.20 91 ALA A O 19
ATOM 31473 N N . LEU A 1 92 ? -3.091 -5.766 -6.765 1.00 42.22 92 LEU A N 19
ATOM 31474 C CA . LEU A 1 92 ? -2.195 -5.964 -5.619 1.00 24.32 92 LEU A CA 19
ATOM 31475 C C . LEU A 1 92 ? -2.851 -5.502 -4.307 1.00 55.41 92 LEU A C 19
ATOM 31476 O O . LEU A 1 92 ? -3.222 -4.337 -4.163 1.00 64.15 92 LEU A O 19
ATOM 31492 N N . TYR A 1 93 ? -3.002 -6.427 -3.361 1.00 65.24 93 TYR A N 19
ATOM 31493 C CA . TYR A 1 93 ? -3.547 -6.104 -2.038 1.00 51.44 93 TYR A CA 19
ATOM 31494 C C . TYR A 1 93 ? -2.462 -6.101 -0.957 1.00 71.44 93 TYR A C 19
ATOM 31495 O O . TYR A 1 93 ? -1.539 -6.921 -0.966 1.00 43.01 93 TYR A O 19
ATOM 31513 N N . LEU A 1 94 ? -2.596 -5.162 -0.026 1.00 41.30 94 LEU A N 19
ATOM 31514 C CA . LEU A 1 94 ? -1.599 -4.936 1.021 1.00 72.53 94 LEU A CA 19
ATOM 31515 C C . LEU A 1 94 ? -2.245 -5.002 2.414 1.00 63.12 94 LEU A C 19
ATOM 31516 O O . LEU A 1 94 ? -3.407 -4.631 2.583 1.00 41.34 94 LEU A O 19
ATOM 31532 N N . ARG A 1 95 ? -1.497 -5.476 3.407 1.00 33.34 95 ARG A N 19
ATOM 31533 C CA . ARG A 1 95 ? -1.975 -5.463 4.796 1.00 43.11 95 ARG A CA 19
ATOM 31534 C C . ARG A 1 95 ? -0.807 -5.356 5.790 1.00 14.55 95 ARG A C 19
ATOM 31535 O O . ARG A 1 95 ? 0.349 -5.560 5.429 1.00 11.42 95 ARG A O 19
ATOM 31556 N N . ALA A 1 96 ? -1.118 -5.019 7.039 1.00 33.33 96 ALA A N 19
ATOM 31557 C CA . ALA A 1 96 ? -0.093 -4.817 8.070 1.00 35.30 96 ALA A CA 19
ATOM 31558 C C . ALA A 1 96 ? 0.648 -6.119 8.427 1.00 40.40 96 ALA A C 19
ATOM 31559 O O . ALA A 1 96 ? 0.077 -7.211 8.374 1.00 51.50 96 ALA A O 19
ATOM 31566 N N . LYS A 1 97 ? 1.924 -5.985 8.791 1.00 62.43 97 LYS A N 19
ATOM 31567 C CA . LYS A 1 97 ? 2.736 -7.125 9.233 1.00 2.04 97 LYS A CA 19
ATOM 31568 C C . LYS A 1 97 ? 2.400 -7.498 10.689 1.00 43.43 97 LYS A C 19
ATOM 31569 O O . LYS A 1 97 ? 2.857 -6.853 11.637 1.00 42.15 97 LYS A O 19
ATOM 31588 N N . LEU A 1 98 ? 1.585 -8.535 10.857 1.00 14.23 98 LEU A N 19
ATOM 31589 C CA . LEU A 1 98 ? 1.100 -8.940 12.180 1.00 71.14 98 LEU A CA 19
ATOM 31590 C C . LEU A 1 98 ? 1.980 -10.040 12.797 1.00 60.14 98 LEU A C 19
ATOM 31591 O O . LEU A 1 98 ? 1.856 -11.220 12.461 1.00 52.15 98 LEU A O 19
ATOM 31607 N N . GLU A 1 99 ? 2.870 -9.641 13.704 1.00 53.31 99 GLU A N 19
ATOM 31608 C CA . GLU A 1 99 ? 3.760 -10.584 14.393 1.00 54.41 99 GLU A CA 19
ATOM 31609 C C . GLU A 1 99 ? 3.063 -11.229 15.598 1.00 72.22 99 GLU A C 19
ATOM 31610 O O . GLU A 1 99 ? 2.967 -12.450 15.704 1.00 73.32 99 GLU A O 19
ATOM 31622 N N . HIS A 1 100 ? 2.573 -10.381 16.499 1.00 11.44 100 HIS A N 19
ATOM 31623 C CA . HIS A 1 100 ? 2.037 -10.826 17.790 1.00 54.31 100 HIS A CA 19
ATOM 31624 C C . HIS A 1 100 ? 0.773 -11.696 17.644 1.00 11.22 100 HIS A C 19
ATOM 31625 O O . HIS A 1 100 ? 0.642 -12.722 18.312 1.00 44.34 100 HIS A O 19
ATOM 31640 N N . HIS A 1 101 ? -0.152 -11.282 16.775 1.00 32.31 101 HIS A N 19
ATOM 31641 C CA . HIS A 1 101 ? -1.422 -12.007 16.587 1.00 34.12 101 HIS A CA 19
ATOM 31642 C C . HIS A 1 101 ? -2.228 -11.448 15.402 1.00 52.11 101 HIS A C 19
ATOM 31643 O O . HIS A 1 101 ? -1.932 -10.368 14.893 1.00 22.32 101 HIS A O 19
ATOM 31658 N N . HIS A 1 102 ? -3.251 -12.191 14.977 1.00 63.53 102 HIS A N 19
ATOM 31659 C CA . HIS A 1 102 ? -4.195 -11.709 13.958 1.00 63.25 102 HIS A CA 19
ATOM 31660 C C . HIS A 1 102 ? -5.467 -11.130 14.613 1.00 52.40 102 HIS A C 19
ATOM 31661 O O . HIS A 1 102 ? -5.648 -11.228 15.828 1.00 73.21 102 HIS A O 19
ATOM 31676 N N . HIS A 1 103 ? -6.349 -10.531 13.807 1.00 10.23 103 HIS A N 19
ATOM 31677 C CA . HIS A 1 103 ? -7.527 -9.823 14.343 1.00 50.25 103 HIS A CA 19
ATOM 31678 C C . HIS A 1 103 ? -8.760 -10.737 14.472 1.00 64.11 103 HIS A C 19
ATOM 31679 O O . HIS A 1 103 ? -9.018 -11.579 13.611 1.00 1.45 103 HIS A O 19
ATOM 31694 N N . HIS A 1 104 ? -9.518 -10.558 15.556 1.00 20.23 104 HIS A N 19
ATOM 31695 C CA . HIS A 1 104 ? -10.778 -11.289 15.759 1.00 5.52 104 HIS A CA 19
ATOM 31696 C C . HIS A 1 104 ? -11.952 -10.537 15.116 1.00 11.13 104 HIS A C 19
ATOM 31697 O O . HIS A 1 104 ? -12.845 -11.144 14.522 1.00 51.34 104 HIS A O 19
ATOM 31712 N N . HIS A 1 105 ? -11.944 -9.214 15.254 1.00 44.21 105 HIS A N 19
ATOM 31713 C CA . HIS A 1 105 ? -12.930 -8.347 14.595 1.00 25.11 105 HIS A CA 19
ATOM 31714 C C . HIS A 1 105 ? -12.330 -7.705 13.331 1.00 3.53 105 HIS A C 19
ATOM 31715 O O . HIS A 1 105 ? -12.778 -8.040 12.213 1.00 38.90 105 HIS A O 19
ATOM 31731 N N . MET A 1 1 ? 32.575 -29.120 24.947 1.00 32.04 1 MET A N 20
ATOM 31732 C CA . MET A 1 1 ? 33.095 -29.705 23.680 1.00 32.32 1 MET A CA 20
ATOM 31733 C C . MET A 1 1 ? 33.482 -28.613 22.660 1.00 63.52 1 MET A C 20
ATOM 31734 O O . MET A 1 1 ? 34.608 -28.586 22.165 1.00 62.21 1 MET A O 20
ATOM 31750 N N . ASP A 1 2 ? 32.556 -27.703 22.359 1.00 52.10 2 ASP A N 20
ATOM 31751 C CA . ASP A 1 2 ? 32.810 -26.634 21.384 1.00 32.25 2 ASP A CA 20
ATOM 31752 C C . ASP A 1 2 ? 32.634 -25.246 22.022 1.00 45.04 2 ASP A C 20
ATOM 31753 O O . ASP A 1 2 ? 31.660 -24.994 22.731 1.00 40.23 2 ASP A O 20
ATOM 31762 N N . GLN A 1 3 ? 33.581 -24.350 21.760 1.00 3.05 3 GLN A N 20
ATOM 31763 C CA . GLN A 1 3 ? 33.549 -22.995 22.323 1.00 55.30 3 GLN A CA 20
ATOM 31764 C C . GLN A 1 3 ? 32.729 -22.048 21.431 1.00 72.24 3 GLN A C 20
ATOM 31765 O O . GLN A 1 3 ? 32.937 -21.991 20.218 1.00 62.01 3 GLN A O 20
ATOM 31779 N N . LYS A 1 4 ? 31.814 -21.297 22.043 1.00 12.23 4 LYS A N 20
ATOM 31780 C CA . LYS A 1 4 ? 30.887 -20.425 21.304 1.00 32.14 4 LYS A CA 20
ATOM 31781 C C . LYS A 1 4 ? 31.608 -19.288 20.552 1.00 41.23 4 LYS A C 20
ATOM 31782 O O . LYS A 1 4 ? 32.182 -18.383 21.168 1.00 62.20 4 LYS A O 20
ATOM 31801 N N . SER A 1 5 ? 31.567 -19.342 19.220 1.00 53.53 5 SER A N 20
ATOM 31802 C CA . SER A 1 5 ? 32.125 -18.278 18.372 1.00 50.54 5 SER A CA 20
ATOM 31803 C C . SER A 1 5 ? 31.140 -17.108 18.233 1.00 50.43 5 SER A C 20
ATOM 31804 O O . SER A 1 5 ? 30.034 -17.267 17.711 1.00 60.04 5 SER A O 20
ATOM 31812 N N . SER A 1 6 ? 31.543 -15.934 18.709 1.00 72.14 6 SER A N 20
ATOM 31813 C CA . SER A 1 6 ? 30.681 -14.743 18.687 1.00 30.41 6 SER A CA 20
ATOM 31814 C C . SER A 1 6 ? 30.821 -13.961 17.372 1.00 63.13 6 SER A C 20
ATOM 31815 O O . SER A 1 6 ? 29.834 -13.722 16.671 1.00 45.43 6 SER A O 20
ATOM 31823 N N . SER A 1 7 ? 32.049 -13.540 17.065 1.00 44.23 7 SER A N 20
ATOM 31824 C CA . SER A 1 7 ? 32.369 -12.861 15.795 1.00 11.31 7 SER A CA 20
ATOM 31825 C C . SER A 1 7 ? 31.628 -11.521 15.626 1.00 14.52 7 SER A C 20
ATOM 31826 O O . SER A 1 7 ? 30.518 -11.477 15.085 1.00 72.41 7 SER A O 20
ATOM 31834 N N . PRO A 1 8 ? 32.229 -10.411 16.098 1.00 1.03 8 PRO A N 20
ATOM 31835 C CA . PRO A 1 8 ? 31.692 -9.058 15.875 1.00 42.14 8 PRO A CA 20
ATOM 31836 C C . PRO A 1 8 ? 32.054 -8.507 14.482 1.00 43.14 8 PRO A C 20
ATOM 31837 O O . PRO A 1 8 ? 32.683 -9.197 13.676 1.00 71.01 8 PRO A O 20
ATOM 31848 N N . GLN A 1 9 ? 31.673 -7.260 14.202 1.00 21.44 9 GLN A N 20
ATOM 31849 C CA . GLN A 1 9 ? 31.976 -6.641 12.904 1.00 65.43 9 GLN A CA 20
ATOM 31850 C C . GLN A 1 9 ? 31.892 -5.101 12.964 1.00 34.05 9 GLN A C 20
ATOM 31851 O O . GLN A 1 9 ? 30.808 -4.525 12.885 1.00 33.55 9 GLN A O 20
ATOM 31865 N N . PRO A 1 10 ? 33.042 -4.415 13.134 1.00 25.45 10 PRO A N 20
ATOM 31866 C CA . PRO A 1 10 ? 33.108 -2.946 13.118 1.00 62.51 10 PRO A CA 20
ATOM 31867 C C . PRO A 1 10 ? 33.338 -2.373 11.704 1.00 71.33 10 PRO A C 20
ATOM 31868 O O . PRO A 1 10 ? 34.270 -2.775 11.002 1.00 60.43 10 PRO A O 20
ATOM 31879 N N . ALA A 1 11 ? 32.500 -1.424 11.291 1.00 14.43 11 ALA A N 20
ATOM 31880 C CA . ALA A 1 11 ? 32.613 -0.833 9.950 1.00 51.23 11 ALA A CA 20
ATOM 31881 C C . ALA A 1 11 ? 32.715 0.701 9.991 1.00 1.24 11 ALA A C 20
ATOM 31882 O O . ALA A 1 11 ? 31.737 1.394 10.278 1.00 61.33 11 ALA A O 20
ATOM 31889 N N . ALA A 1 12 ? 33.904 1.224 9.698 1.00 63.25 12 ALA A N 20
ATOM 31890 C CA . ALA A 1 12 ? 34.114 2.675 9.622 1.00 23.51 12 ALA A CA 20
ATOM 31891 C C . ALA A 1 12 ? 33.514 3.250 8.329 1.00 14.30 12 ALA A C 20
ATOM 31892 O O . ALA A 1 12 ? 34.181 3.325 7.295 1.00 50.53 12 ALA A O 20
ATOM 31899 N N . GLN A 1 13 ? 32.233 3.612 8.384 1.00 42.45 13 GLN A N 20
ATOM 31900 C CA . GLN A 1 13 ? 31.511 4.121 7.210 1.00 52.13 13 GLN A CA 20
ATOM 31901 C C . GLN A 1 13 ? 30.895 5.501 7.484 1.00 11.24 13 GLN A C 20
ATOM 31902 O O . GLN A 1 13 ? 30.345 5.738 8.561 1.00 23.05 13 GLN A O 20
ATOM 31916 N N . ALA A 1 14 ? 30.981 6.400 6.506 1.00 71.31 14 ALA A N 20
ATOM 31917 C CA . ALA A 1 14 ? 30.348 7.718 6.609 1.00 2.54 14 ALA A CA 20
ATOM 31918 C C . ALA A 1 14 ? 28.820 7.608 6.451 1.00 1.42 14 ALA A C 20
ATOM 31919 O O . ALA A 1 14 ? 28.331 7.040 5.470 1.00 33.44 14 ALA A O 20
ATOM 31926 N N . PRO A 1 15 ? 28.046 8.148 7.412 1.00 43.11 15 PRO A N 20
ATOM 31927 C CA . PRO A 1 15 ? 26.571 8.059 7.400 1.00 33.24 15 PRO A CA 20
ATOM 31928 C C . PRO A 1 15 ? 25.933 8.637 6.122 1.00 65.31 15 PRO A C 20
ATOM 31929 O O . PRO A 1 15 ? 26.268 9.742 5.689 1.00 51.01 15 PRO A O 20
ATOM 31940 N N . GLU A 1 16 ? 25.018 7.880 5.521 1.00 31.35 16 GLU A N 20
ATOM 31941 C CA . GLU A 1 16 ? 24.288 8.333 4.330 1.00 23.04 16 GLU A CA 20
ATOM 31942 C C . GLU A 1 16 ? 22.859 8.776 4.692 1.00 33.22 16 GLU A C 20
ATOM 31943 O O . GLU A 1 16 ? 22.273 8.291 5.662 1.00 32.02 16 GLU A O 20
ATOM 31955 N N . THR A 1 17 ? 22.307 9.698 3.905 1.00 14.41 17 THR A N 20
ATOM 31956 C CA . THR A 1 17 ? 20.962 10.233 4.149 1.00 23.21 17 THR A CA 20
ATOM 31957 C C . THR A 1 17 ? 19.879 9.147 4.030 1.00 33.32 17 THR A C 20
ATOM 31958 O O . THR A 1 17 ? 19.443 8.798 2.932 1.00 71.33 17 THR A O 20
ATOM 31969 N N . LYS A 1 18 ? 19.470 8.601 5.172 1.00 22.43 18 LYS A N 20
ATOM 31970 C CA . LYS A 1 18 ? 18.407 7.590 5.223 1.00 55.32 18 LYS A CA 20
ATOM 31971 C C . LYS A 1 18 ? 17.169 8.146 5.946 1.00 70.34 18 LYS A C 20
ATOM 31972 O O . LYS A 1 18 ? 17.241 8.511 7.122 1.00 34.01 18 LYS A O 20
ATOM 31991 N N . GLN A 1 19 ? 16.039 8.214 5.240 1.00 11.52 19 GLN A N 20
ATOM 31992 C CA . GLN A 1 19 ? 14.805 8.797 5.794 1.00 11.54 19 GLN A CA 20
ATOM 31993 C C . GLN A 1 19 ? 14.014 7.783 6.645 1.00 10.32 19 GLN A C 20
ATOM 31994 O O . GLN A 1 19 ? 14.107 6.567 6.444 1.00 74.35 19 GLN A O 20
ATOM 32008 N N . ALA A 1 20 ? 13.239 8.294 7.599 1.00 31.24 20 ALA A N 20
ATOM 32009 C CA . ALA A 1 20 ? 12.461 7.449 8.513 1.00 3.21 20 ALA A CA 20
ATOM 32010 C C . ALA A 1 20 ? 11.001 7.268 8.058 1.00 22.22 20 ALA A C 20
ATOM 32011 O O . ALA A 1 20 ? 10.256 8.241 7.912 1.00 4.14 20 ALA A O 20
ATOM 32018 N N . PHE A 1 21 ? 10.599 6.013 7.848 1.00 32.40 21 PHE A N 20
ATOM 32019 C CA . PHE A 1 21 ? 9.209 5.678 7.507 1.00 73.25 21 PHE A CA 20
ATOM 32020 C C . PHE A 1 21 ? 8.252 5.948 8.686 1.00 61.33 21 PHE A C 20
ATOM 32021 O O . PHE A 1 21 ? 8.415 5.366 9.760 1.00 21.21 21 PHE A O 20
ATOM 32038 N N . PRO A 1 22 ? 7.243 6.826 8.515 1.00 11.52 22 PRO A N 20
ATOM 32039 C CA . PRO A 1 22 ? 6.189 6.993 9.520 1.00 13.43 22 PRO A CA 20
ATOM 32040 C C . PRO A 1 22 ? 5.128 5.880 9.411 1.00 51.30 22 PRO A C 20
ATOM 32041 O O . PRO A 1 22 ? 4.216 5.950 8.590 1.00 22.33 22 PRO A O 20
ATOM 32052 N N . ARG A 1 23 ? 5.244 4.857 10.259 1.00 40.12 23 ARG A N 20
ATOM 32053 C CA . ARG A 1 23 ? 4.419 3.647 10.110 1.00 11.12 23 ARG A CA 20
ATOM 32054 C C . ARG A 1 23 ? 3.016 3.787 10.719 1.00 23.03 23 ARG A C 20
ATOM 32055 O O . ARG A 1 23 ? 2.094 3.100 10.288 1.00 32.32 23 ARG A O 20
ATOM 32076 N N . LYS A 1 24 ? 2.842 4.663 11.705 1.00 53.14 24 LYS A N 20
ATOM 32077 C CA . LYS A 1 24 ? 1.514 4.871 12.300 1.00 43.32 24 LYS A CA 20
ATOM 32078 C C . LYS A 1 24 ? 0.506 5.372 11.257 1.00 64.24 24 LYS A C 20
ATOM 32079 O O . LYS A 1 24 ? -0.574 4.805 11.108 1.00 35.45 24 LYS A O 20
ATOM 32098 N N . PHE A 1 25 ? 0.876 6.425 10.528 1.00 15.53 25 PHE A N 20
ATOM 32099 C CA . PHE A 1 25 ? 0.007 6.989 9.485 1.00 65.11 25 PHE A CA 20
ATOM 32100 C C . PHE A 1 25 ? -0.236 5.986 8.346 1.00 14.12 25 PHE A C 20
ATOM 32101 O O . PHE A 1 25 ? -1.366 5.803 7.895 1.00 42.43 25 PHE A O 20
ATOM 32118 N N . VAL A 1 26 ? 0.834 5.336 7.888 1.00 61.25 26 VAL A N 20
ATOM 32119 C CA . VAL A 1 26 ? 0.745 4.384 6.774 1.00 61.14 26 VAL A CA 20
ATOM 32120 C C . VAL A 1 26 ? -0.109 3.157 7.139 1.00 54.22 26 VAL A C 20
ATOM 32121 O O . VAL A 1 26 ? -1.038 2.801 6.414 1.00 34.53 26 VAL A O 20
ATOM 32134 N N . LEU A 1 27 ? 0.211 2.515 8.262 1.00 31.02 27 LEU A N 20
ATOM 32135 C CA . LEU A 1 27 ? -0.542 1.340 8.718 1.00 43.13 27 LEU A CA 20
ATOM 32136 C C . LEU A 1 27 ? -2.005 1.691 9.025 1.00 70.13 27 LEU A C 20
ATOM 32137 O O . LEU A 1 27 ? -2.910 0.917 8.711 1.00 12.21 27 LEU A O 20
ATOM 32153 N N . ALA A 1 28 ? -2.236 2.860 9.628 1.00 33.33 28 ALA A N 20
ATOM 32154 C CA . ALA A 1 28 ? -3.600 3.342 9.871 1.00 55.10 28 ALA A CA 20
ATOM 32155 C C . ALA A 1 28 ? -4.373 3.497 8.550 1.00 5.15 28 ALA A C 20
ATOM 32156 O O . ALA A 1 28 ? -5.533 3.090 8.441 1.00 64.24 28 ALA A O 20
ATOM 32163 N N . ALA A 1 29 ? -3.724 4.089 7.548 1.00 25.42 29 ALA A N 20
ATOM 32164 C CA . ALA A 1 29 ? -4.307 4.208 6.207 1.00 63.40 29 ALA A CA 20
ATOM 32165 C C . ALA A 1 29 ? -4.578 2.824 5.602 1.00 3.52 29 ALA A C 20
ATOM 32166 O O . ALA A 1 29 ? -5.615 2.588 4.984 1.00 1.54 29 ALA A O 20
ATOM 32173 N N . LEU A 1 30 ? -3.632 1.916 5.811 1.00 24.50 30 LEU A N 20
ATOM 32174 C CA . LEU A 1 30 ? -3.717 0.547 5.304 1.00 2.02 30 LEU A CA 20
ATOM 32175 C C . LEU A 1 30 ? -4.943 -0.196 5.865 1.00 53.13 30 LEU A C 20
ATOM 32176 O O . LEU A 1 30 ? -5.790 -0.672 5.109 1.00 13.44 30 LEU A O 20
ATOM 32192 N N . GLU A 1 31 ? -5.048 -0.270 7.193 1.00 44.14 31 GLU A N 20
ATOM 32193 C CA . GLU A 1 31 ? -6.163 -0.976 7.847 1.00 63.54 31 GLU A CA 20
ATOM 32194 C C . GLU A 1 31 ? -7.521 -0.298 7.566 1.00 50.14 31 GLU A C 20
ATOM 32195 O O . GLU A 1 31 ? -8.573 -0.938 7.642 1.00 73.35 31 GLU A O 20
ATOM 32207 N N . GLN A 1 32 ? -7.497 0.995 7.238 1.00 42.02 32 GLN A N 20
ATOM 32208 C CA . GLN A 1 32 ? -8.719 1.725 6.862 1.00 14.41 32 GLN A CA 20
ATOM 32209 C C . GLN A 1 32 ? -9.007 1.612 5.353 1.00 42.02 32 GLN A C 20
ATOM 32210 O O . GLN A 1 32 ? -10.120 1.876 4.899 1.00 14.35 32 GLN A O 20
ATOM 32224 N N . SER A 1 33 ? -7.997 1.216 4.581 1.00 24.11 33 SER A N 20
ATOM 32225 C CA . SER A 1 33 ? -8.162 0.991 3.135 1.00 22.11 33 SER A CA 20
ATOM 32226 C C . SER A 1 33 ? -8.412 -0.491 2.829 1.00 72.22 33 SER A C 20
ATOM 32227 O O . SER A 1 33 ? -8.471 -0.899 1.667 1.00 73.24 33 SER A O 20
ATOM 32235 N N . SER A 1 34 ? -8.555 -1.293 3.878 1.00 31.43 34 SER A N 20
ATOM 32236 C CA . SER A 1 34 ? -8.719 -2.745 3.731 1.00 10.13 34 SER A CA 20
ATOM 32237 C C . SER A 1 34 ? -10.183 -3.161 3.552 1.00 14.11 34 SER A C 20
ATOM 32238 O O . SER A 1 34 ? -11.082 -2.633 4.211 1.00 21.21 34 SER A O 20
ATOM 32246 N N . ASP A 1 35 ? -10.406 -4.113 2.646 1.00 61.04 35 ASP A N 20
ATOM 32247 C CA . ASP A 1 35 ? -11.705 -4.769 2.499 1.00 31.52 35 ASP A CA 20
ATOM 32248 C C . ASP A 1 35 ? -12.025 -5.635 3.732 1.00 20.13 35 ASP A C 20
ATOM 32249 O O . ASP A 1 35 ? -11.160 -5.878 4.577 1.00 34.22 35 ASP A O 20
ATOM 32258 N N . ASP A 1 36 ? -13.265 -6.111 3.809 1.00 54.12 36 ASP A N 20
ATOM 32259 C CA . ASP A 1 36 ? -13.722 -6.974 4.909 1.00 4.42 36 ASP A CA 20
ATOM 32260 C C . ASP A 1 36 ? -12.789 -8.185 5.137 1.00 22.41 36 ASP A C 20
ATOM 32261 O O . ASP A 1 36 ? -12.658 -8.676 6.260 1.00 41.31 36 ASP A O 20
ATOM 32270 N N . ALA A 1 37 ? -12.120 -8.642 4.076 1.00 3.31 37 ALA A N 20
ATOM 32271 C CA . ALA A 1 37 ? -11.228 -9.809 4.163 1.00 64.22 37 ALA A CA 20
ATOM 32272 C C . ALA A 1 37 ? -9.881 -9.484 4.841 1.00 22.51 37 ALA A C 20
ATOM 32273 O O . ALA A 1 37 ? -9.050 -10.374 5.042 1.00 71.11 37 ALA A O 20
ATOM 32280 N N . GLY A 1 38 ? -9.667 -8.218 5.191 1.00 12.10 38 GLY A N 20
ATOM 32281 C CA . GLY A 1 38 ? -8.426 -7.819 5.856 1.00 74.25 38 GLY A CA 20
ATOM 32282 C C . GLY A 1 38 ? -7.290 -7.496 4.887 1.00 61.02 38 GLY A C 20
ATOM 32283 O O . GLY A 1 38 ? -6.119 -7.503 5.267 1.00 1.14 38 GLY A O 20
ATOM 32287 N N . TRP A 1 39 ? -7.639 -7.212 3.633 1.00 25.54 39 TRP A N 20
ATOM 32288 C CA . TRP A 1 39 ? -6.658 -6.853 2.600 1.00 10.24 39 TRP A CA 20
ATOM 32289 C C . TRP A 1 39 ? -7.002 -5.507 1.956 1.00 20.20 39 TRP A C 20
ATOM 32290 O O . TRP A 1 39 ? -8.157 -5.243 1.641 1.00 73.52 39 TRP A O 20
ATOM 32311 N N . ALA A 1 40 ? -5.993 -4.671 1.741 1.00 40.33 40 ALA A N 20
ATOM 32312 C CA . ALA A 1 40 ? -6.202 -3.336 1.169 1.00 4.24 40 ALA A CA 20
ATOM 32313 C C . ALA A 1 40 ? -5.718 -3.259 -0.282 1.00 11.54 40 ALA A C 20
ATOM 32314 O O . ALA A 1 40 ? -4.547 -3.503 -0.567 1.00 64.11 40 ALA A O 20
ATOM 32321 N N . ASN A 1 41 ? -6.625 -2.922 -1.196 1.00 50.52 41 ASN A N 20
ATOM 32322 C CA . ASN A 1 41 ? -6.274 -2.763 -2.609 1.00 20.13 41 ASN A CA 20
ATOM 32323 C C . ASN A 1 41 ? -5.318 -1.571 -2.800 1.00 40.53 41 ASN A C 20
ATOM 32324 O O . ASN A 1 41 ? -5.602 -0.457 -2.345 1.00 35.24 41 ASN A O 20
ATOM 32335 N N . LEU A 1 42 ? -4.192 -1.823 -3.475 1.00 3.13 42 LEU A N 20
ATOM 32336 C CA . LEU A 1 42 ? -3.167 -0.799 -3.739 1.00 64.14 42 LEU A CA 20
ATOM 32337 C C . LEU A 1 42 ? -3.776 0.552 -4.174 1.00 53.31 42 LEU A C 20
ATOM 32338 O O . LEU A 1 42 ? -3.303 1.617 -3.766 1.00 71.54 42 LEU A O 20
ATOM 32354 N N . GLY A 1 43 ? -4.831 0.494 -4.990 1.00 15.33 43 GLY A N 20
ATOM 32355 C CA . GLY A 1 43 ? -5.490 1.710 -5.473 1.00 14.11 43 GLY A CA 20
ATOM 32356 C C . GLY A 1 43 ? -5.993 2.612 -4.349 1.00 2.23 43 GLY A C 20
ATOM 32357 O O . GLY A 1 43 ? -5.644 3.794 -4.283 1.00 24.12 43 GLY A O 20
ATOM 32361 N N . ASN A 1 44 ? -6.809 2.053 -3.456 1.00 53.30 44 ASN A N 20
ATOM 32362 C CA . ASN A 1 44 ? -7.350 2.811 -2.324 1.00 22.34 44 ASN A CA 20
ATOM 32363 C C . ASN A 1 44 ? -6.248 3.175 -1.317 1.00 14.40 44 ASN A C 20
ATOM 32364 O O . ASN A 1 44 ? -6.301 4.227 -0.678 1.00 21.32 44 ASN A O 20
ATOM 32375 N N . PHE A 1 45 ? -5.247 2.304 -1.188 1.00 72.23 45 PHE A N 20
ATOM 32376 C CA . PHE A 1 45 ? -4.114 2.557 -0.292 1.00 20.42 45 PHE A CA 20
ATOM 32377 C C . PHE A 1 45 ? -3.344 3.818 -0.717 1.00 62.44 45 PHE A C 20
ATOM 32378 O O . PHE A 1 45 ? -3.154 4.736 0.079 1.00 5.20 45 PHE A O 20
ATOM 32395 N N . GLY A 1 46 ? -2.923 3.861 -1.980 1.00 23.02 46 GLY A N 20
ATOM 32396 C CA . GLY A 1 46 ? -2.229 5.033 -2.505 1.00 30.31 46 GLY A CA 20
ATOM 32397 C C . GLY A 1 46 ? -3.054 6.314 -2.392 1.00 32.43 46 GLY A C 20
ATOM 32398 O O . GLY A 1 46 ? -2.506 7.418 -2.334 1.00 24.54 46 GLY A O 20
ATOM 32402 N N . ASN A 1 47 ? -4.375 6.158 -2.363 1.00 32.20 47 ASN A N 20
ATOM 32403 C CA . ASN A 1 47 ? -5.297 7.286 -2.198 1.00 73.13 47 ASN A CA 20
ATOM 32404 C C . ASN A 1 47 ? -5.295 7.792 -0.742 1.00 41.32 47 ASN A C 20
ATOM 32405 O O . ASN A 1 47 ? -4.844 8.906 -0.458 1.00 34.13 47 ASN A O 20
ATOM 32416 N N . TYR A 1 48 ? -5.773 6.950 0.176 1.00 3.54 48 TYR A N 20
ATOM 32417 C CA . TYR A 1 48 ? -5.962 7.352 1.578 1.00 12.22 48 TYR A CA 20
ATOM 32418 C C . TYR A 1 48 ? -4.620 7.631 2.284 1.00 13.41 48 TYR A C 20
ATOM 32419 O O . TYR A 1 48 ? -4.546 8.475 3.180 1.00 2.25 48 TYR A O 20
ATOM 32437 N N . LEU A 1 49 ? -3.565 6.928 1.874 1.00 4.23 49 LEU A N 20
ATOM 32438 C CA . LEU A 1 49 ? -2.227 7.140 2.440 1.00 45.52 49 LEU A CA 20
ATOM 32439 C C . LEU A 1 49 ? -1.748 8.586 2.231 1.00 21.30 49 LEU A C 20
ATOM 32440 O O . LEU A 1 49 ? -1.358 9.264 3.182 1.00 74.25 49 LEU A O 20
ATOM 32456 N N . ASN A 1 50 ? -1.794 9.056 0.983 1.00 73.44 50 ASN A N 20
ATOM 32457 C CA . ASN A 1 50 ? -1.315 10.402 0.647 1.00 4.53 50 ASN A CA 20
ATOM 32458 C C . ASN A 1 50 ? -2.154 11.480 1.357 1.00 73.32 50 ASN A C 20
ATOM 32459 O O . ASN A 1 50 ? -1.685 12.593 1.595 1.00 43.32 50 ASN A O 20
ATOM 32470 N N . LYS A 1 51 ? -3.400 11.140 1.693 1.00 65.53 51 LYS A N 20
ATOM 32471 C CA . LYS A 1 51 ? -4.265 12.033 2.474 1.00 42.14 51 LYS A CA 20
ATOM 32472 C C . LYS A 1 51 ? -3.697 12.265 3.882 1.00 14.52 51 LYS A C 20
ATOM 32473 O O . LYS A 1 51 ? -3.724 13.383 4.400 1.00 34.31 51 LYS A O 20
ATOM 32492 N N . LEU A 1 52 ? -3.184 11.200 4.495 1.00 71.42 52 LEU A N 20
ATOM 32493 C CA . LEU A 1 52 ? -2.611 11.283 5.843 1.00 43.03 52 LEU A CA 20
ATOM 32494 C C . LEU A 1 52 ? -1.175 11.829 5.808 1.00 42.42 52 LEU A C 20
ATOM 32495 O O . LEU A 1 52 ? -0.786 12.631 6.657 1.00 53.14 52 LEU A O 20
ATOM 32511 N N . GLN A 1 53 ? -0.390 11.386 4.826 1.00 34.24 53 GLN A N 20
ATOM 32512 C CA . GLN A 1 53 ? 0.995 11.856 4.653 1.00 64.43 53 GLN A CA 20
ATOM 32513 C C . GLN A 1 53 ? 1.243 12.395 3.230 1.00 61.24 53 GLN A C 20
ATOM 32514 O O . GLN A 1 53 ? 1.749 11.679 2.362 1.00 34.53 53 GLN A O 20
ATOM 32528 N N . PRO A 1 54 ? 0.881 13.666 2.965 1.00 14.51 54 PRO A N 20
ATOM 32529 C CA . PRO A 1 54 ? 1.133 14.306 1.658 1.00 62.42 54 PRO A CA 20
ATOM 32530 C C . PRO A 1 54 ? 2.629 14.563 1.399 1.00 12.01 54 PRO A C 20
ATOM 32531 O O . PRO A 1 54 ? 3.050 14.770 0.257 1.00 15.41 54 PRO A O 20
ATOM 32542 N N . ASP A 1 55 ? 3.428 14.544 2.464 1.00 0.44 55 ASP A N 20
ATOM 32543 C CA . ASP A 1 55 ? 4.872 14.781 2.365 1.00 45.12 55 ASP A CA 20
ATOM 32544 C C . ASP A 1 55 ? 5.639 13.470 2.084 1.00 20.35 55 ASP A C 20
ATOM 32545 O O . ASP A 1 55 ? 6.848 13.480 1.842 1.00 11.50 55 ASP A O 20
ATOM 32554 N N . PHE A 1 56 ? 4.921 12.349 2.102 1.00 54.24 56 PHE A N 20
ATOM 32555 C CA . PHE A 1 56 ? 5.524 11.032 1.870 1.00 10.14 56 PHE A CA 20
ATOM 32556 C C . PHE A 1 56 ? 5.518 10.680 0.369 1.00 44.42 56 PHE A C 20
ATOM 32557 O O . PHE A 1 56 ? 4.488 10.302 -0.190 1.00 2.31 56 PHE A O 20
ATOM 32574 N N . ASP A 1 57 ? 6.675 10.822 -0.279 1.00 55.40 57 ASP A N 20
ATOM 32575 C CA . ASP A 1 57 ? 6.804 10.529 -1.712 1.00 43.20 57 ASP A CA 20
ATOM 32576 C C . ASP A 1 57 ? 7.758 9.347 -1.960 1.00 10.24 57 ASP A C 20
ATOM 32577 O O . ASP A 1 57 ? 8.783 9.209 -1.289 1.00 3.30 57 ASP A O 20
ATOM 32586 N N . SER A 1 58 ? 7.417 8.507 -2.937 1.00 10.15 58 SER A N 20
ATOM 32587 C CA . SER A 1 58 ? 8.209 7.309 -3.271 1.00 64.24 58 SER A CA 20
ATOM 32588 C C . SER A 1 58 ? 9.673 7.637 -3.631 1.00 24.42 58 SER A C 20
ATOM 32589 O O . SER A 1 58 ? 10.584 6.869 -3.303 1.00 73.20 58 SER A O 20
ATOM 32597 N N . ARG A 1 59 ? 9.905 8.774 -4.295 1.00 43.42 59 ARG A N 20
ATOM 32598 C CA . ARG A 1 59 ? 11.263 9.145 -4.739 1.00 42.23 59 ARG A CA 20
ATOM 32599 C C . ARG A 1 59 ? 12.195 9.453 -3.555 1.00 4.33 59 ARG A C 20
ATOM 32600 O O . ARG A 1 59 ? 13.417 9.383 -3.688 1.00 34.03 59 ARG A O 20
ATOM 32621 N N . LEU A 1 60 ? 11.618 9.780 -2.399 1.00 3.23 60 LEU A N 20
ATOM 32622 C CA . LEU A 1 60 ? 12.412 10.099 -1.200 1.00 54.33 60 LEU A CA 20
ATOM 32623 C C . LEU A 1 60 ? 13.259 8.902 -0.738 1.00 5.23 60 LEU A C 20
ATOM 32624 O O . LEU A 1 60 ? 14.250 9.070 -0.028 1.00 63.34 60 LEU A O 20
ATOM 32640 N N . TYR A 1 61 ? 12.860 7.696 -1.139 1.00 14.34 61 TYR A N 20
ATOM 32641 C CA . TYR A 1 61 ? 13.571 6.472 -0.747 1.00 33.35 61 TYR A CA 20
ATOM 32642 C C . TYR A 1 61 ? 14.211 5.764 -1.953 1.00 21.13 61 TYR A C 20
ATOM 32643 O O . TYR A 1 61 ? 14.630 4.611 -1.860 1.00 4.03 61 TYR A O 20
ATOM 32661 N N . GLY A 1 62 ? 14.294 6.470 -3.080 1.00 5.02 62 GLY A N 20
ATOM 32662 C CA . GLY A 1 62 ? 14.924 5.922 -4.278 1.00 24.31 62 GLY A CA 20
ATOM 32663 C C . GLY A 1 62 ? 14.066 4.899 -5.018 1.00 30.11 62 GLY A C 20
ATOM 32664 O O . GLY A 1 62 ? 14.594 4.033 -5.719 1.00 44.24 62 GLY A O 20
ATOM 32668 N N . TYR A 1 63 ? 12.745 4.999 -4.873 1.00 20.04 63 TYR A N 20
ATOM 32669 C CA . TYR A 1 63 ? 11.812 4.096 -5.564 1.00 62.33 63 TYR A CA 20
ATOM 32670 C C . TYR A 1 63 ? 11.000 4.842 -6.632 1.00 71.41 63 TYR A C 20
ATOM 32671 O O . TYR A 1 63 ? 10.632 6.002 -6.450 1.00 31.33 63 TYR A O 20
ATOM 32689 N N . LYS A 1 64 ? 10.712 4.162 -7.741 1.00 11.43 64 LYS A N 20
ATOM 32690 C CA . LYS A 1 64 ? 9.978 4.774 -8.860 1.00 40.32 64 LYS A CA 20
ATOM 32691 C C . LYS A 1 64 ? 8.513 5.077 -8.500 1.00 73.41 64 LYS A C 20
ATOM 32692 O O . LYS A 1 64 ? 7.988 6.144 -8.833 1.00 74.11 64 LYS A O 20
ATOM 32711 N N . LYS A 1 65 ? 7.856 4.136 -7.825 1.00 70.00 65 LYS A N 20
ATOM 32712 C CA . LYS A 1 65 ? 6.449 4.301 -7.433 1.00 5.24 65 LYS A CA 20
ATOM 32713 C C . LYS A 1 65 ? 6.125 3.513 -6.153 1.00 2.43 65 LYS A C 20
ATOM 32714 O O . LYS A 1 65 ? 6.859 2.595 -5.776 1.00 2.52 65 LYS A O 20
ATOM 32733 N N . LEU A 1 66 ? 5.015 3.870 -5.501 1.00 2.11 66 LEU A N 20
ATOM 32734 C CA . LEU A 1 66 ? 4.611 3.239 -4.235 1.00 11.32 66 LEU A CA 20
ATOM 32735 C C . LEU A 1 66 ? 4.566 1.704 -4.349 1.00 51.55 66 LEU A C 20
ATOM 32736 O O . LEU A 1 66 ? 4.964 0.990 -3.427 1.00 35.53 66 LEU A O 20
ATOM 32752 N N . SER A 1 67 ? 4.089 1.212 -5.492 1.00 15.53 67 SER A N 20
ATOM 32753 C CA . SER A 1 67 ? 4.026 -0.232 -5.769 1.00 32.22 67 SER A CA 20
ATOM 32754 C C . SER A 1 67 ? 5.392 -0.907 -5.562 1.00 13.43 67 SER A C 20
ATOM 32755 O O . SER A 1 67 ? 5.485 -1.988 -4.978 1.00 53.04 67 SER A O 20
ATOM 32763 N N . ASP A 1 68 ? 6.448 -0.249 -6.037 1.00 0.33 68 ASP A N 20
ATOM 32764 C CA . ASP A 1 68 ? 7.813 -0.782 -5.949 1.00 62.15 68 ASP A CA 20
ATOM 32765 C C . ASP A 1 68 ? 8.354 -0.686 -4.509 1.00 2.11 68 ASP A C 20
ATOM 32766 O O . ASP A 1 68 ? 9.136 -1.528 -4.064 1.00 72.44 68 ASP A O 20
ATOM 32775 N N . LEU A 1 69 ? 7.917 0.346 -3.789 1.00 34.41 69 LEU A N 20
ATOM 32776 C CA . LEU A 1 69 ? 8.330 0.566 -2.397 1.00 13.42 69 LEU A CA 20
ATOM 32777 C C . LEU A 1 69 ? 7.745 -0.490 -1.444 1.00 30.14 69 LEU A C 20
ATOM 32778 O O . LEU A 1 69 ? 8.480 -1.169 -0.722 1.00 21.20 69 LEU A O 20
ATOM 32794 N N . VAL A 1 70 ? 6.419 -0.617 -1.446 1.00 14.32 70 VAL A N 20
ATOM 32795 C CA . VAL A 1 70 ? 5.717 -1.501 -0.505 1.00 4.43 70 VAL A CA 20
ATOM 32796 C C . VAL A 1 70 ? 6.222 -2.956 -0.570 1.00 52.30 70 VAL A C 20
ATOM 32797 O O . VAL A 1 70 ? 6.570 -3.546 0.452 1.00 31.14 70 VAL A O 20
ATOM 32810 N N . LYS A 1 71 ? 6.276 -3.521 -1.777 1.00 61.13 71 LYS A N 20
ATOM 32811 C CA . LYS A 1 71 ? 6.688 -4.921 -1.961 1.00 34.12 71 LYS A CA 20
ATOM 32812 C C . LYS A 1 71 ? 8.128 -5.172 -1.477 1.00 73.43 71 LYS A C 20
ATOM 32813 O O . LYS A 1 71 ? 8.497 -6.299 -1.142 1.00 70.33 71 LYS A O 20
ATOM 32832 N N . ALA A 1 72 ? 8.938 -4.118 -1.433 1.00 62.51 72 ALA A N 20
ATOM 32833 C CA . ALA A 1 72 ? 10.305 -4.222 -0.919 1.00 52.55 72 ALA A CA 20
ATOM 32834 C C . ALA A 1 72 ? 10.325 -4.224 0.617 1.00 35.22 72 ALA A C 20
ATOM 32835 O O . ALA A 1 72 ? 11.130 -4.922 1.243 1.00 32.13 72 ALA A O 20
ATOM 32842 N N . ARG A 1 73 ? 9.417 -3.462 1.222 1.00 62.32 73 ARG A N 20
ATOM 32843 C CA . ARG A 1 73 ? 9.372 -3.304 2.682 1.00 43.25 73 ARG A CA 20
ATOM 32844 C C . ARG A 1 73 ? 8.466 -4.358 3.347 1.00 61.13 73 ARG A C 20
ATOM 32845 O O . ARG A 1 73 ? 7.656 -4.036 4.220 1.00 65.42 73 ARG A O 20
ATOM 32866 N N . THR A 1 74 ? 8.645 -5.622 2.955 1.00 74.02 74 THR A N 20
ATOM 32867 C CA . THR A 1 74 ? 7.861 -6.746 3.503 1.00 14.12 74 THR A CA 20
ATOM 32868 C C . THR A 1 74 ? 7.945 -6.838 5.036 1.00 44.02 74 THR A C 20
ATOM 32869 O O . THR A 1 74 ? 7.058 -7.396 5.681 1.00 24.51 74 THR A O 20
ATOM 32880 N N . ASP A 1 75 ? 9.024 -6.301 5.610 1.00 14.34 75 ASP A N 20
ATOM 32881 C CA . ASP A 1 75 ? 9.187 -6.235 7.071 1.00 33.41 75 ASP A CA 20
ATOM 32882 C C . ASP A 1 75 ? 8.005 -5.503 7.736 1.00 73.44 75 ASP A C 20
ATOM 32883 O O . ASP A 1 75 ? 7.595 -5.838 8.852 1.00 71.41 75 ASP A O 20
ATOM 32892 N N . LEU A 1 76 ? 7.461 -4.509 7.037 1.00 25.13 76 LEU A N 20
ATOM 32893 C CA . LEU A 1 76 ? 6.324 -3.727 7.533 1.00 2.15 76 LEU A CA 20
ATOM 32894 C C . LEU A 1 76 ? 5.001 -4.163 6.874 1.00 25.14 76 LEU A C 20
ATOM 32895 O O . LEU A 1 76 ? 3.974 -4.303 7.546 1.00 72.32 76 LEU A O 20
ATOM 32911 N N . PHE A 1 77 ? 5.036 -4.384 5.556 1.00 33.43 77 PHE A N 20
ATOM 32912 C CA . PHE A 1 77 ? 3.817 -4.633 4.771 1.00 20.35 77 PHE A CA 20
ATOM 32913 C C . PHE A 1 77 ? 3.815 -6.033 4.127 1.00 11.24 77 PHE A C 20
ATOM 32914 O O . PHE A 1 77 ? 4.761 -6.412 3.439 1.00 40.53 77 PHE A O 20
ATOM 32931 N N . VAL A 1 78 ? 2.742 -6.795 4.344 1.00 71.33 78 VAL A N 20
ATOM 32932 C CA . VAL A 1 78 ? 2.558 -8.091 3.679 1.00 62.02 78 VAL A CA 20
ATOM 32933 C C . VAL A 1 78 ? 1.860 -7.893 2.322 1.00 30.20 78 VAL A C 20
ATOM 32934 O O . VAL A 1 78 ? 0.765 -7.328 2.257 1.00 23.11 78 VAL A O 20
ATOM 32947 N N . THR A 1 79 ? 2.496 -8.355 1.246 1.00 35.10 79 THR A N 20
ATOM 32948 C CA . THR A 1 79 ? 1.993 -8.117 -0.117 1.00 33.03 79 THR A CA 20
ATOM 32949 C C . THR A 1 79 ? 1.595 -9.414 -0.834 1.00 51.10 79 THR A C 20
ATOM 32950 O O . THR A 1 79 ? 2.368 -10.372 -0.876 1.00 25.44 79 THR A O 20
ATOM 32961 N N . GLU A 1 80 ? 0.393 -9.429 -1.413 1.00 0.42 80 GLU A N 20
ATOM 32962 C CA . GLU A 1 80 ? -0.042 -10.529 -2.291 1.00 53.43 80 GLU A CA 20
ATOM 32963 C C . GLU A 1 80 ? -0.914 -10.010 -3.445 1.00 32.12 80 GLU A C 20
ATOM 32964 O O . GLU A 1 80 ? -1.926 -9.340 -3.222 1.00 31.33 80 GLU A O 20
ATOM 32976 N N . GLU A 1 81 ? -0.520 -10.322 -4.679 1.00 51.30 81 GLU A N 20
ATOM 32977 C CA . GLU A 1 81 ? -1.311 -9.960 -5.858 1.00 0.45 81 GLU A CA 20
ATOM 32978 C C . GLU A 1 81 ? -2.345 -11.046 -6.177 1.00 3.44 81 GLU A C 20
ATOM 32979 O O . GLU A 1 81 ? -1.994 -12.188 -6.483 1.00 21.52 81 GLU A O 20
ATOM 32991 N N . ARG A 1 82 ? -3.621 -10.678 -6.122 1.00 44.25 82 ARG A N 20
ATOM 32992 C CA . ARG A 1 82 ? -4.719 -11.636 -6.288 1.00 15.40 82 ARG A CA 20
ATOM 32993 C C . ARG A 1 82 ? -5.540 -11.304 -7.542 1.00 62.05 82 ARG A C 20
ATOM 32994 O O . ARG A 1 82 ? -5.625 -10.142 -7.946 1.00 52.24 82 ARG A O 20
ATOM 33015 N N . GLN A 1 83 ? -6.136 -12.323 -8.157 1.00 44.42 83 GLN A N 20
ATOM 33016 C CA . GLN A 1 83 ? -6.958 -12.126 -9.356 1.00 34.32 83 GLN A CA 20
ATOM 33017 C C . GLN A 1 83 ? -8.360 -11.631 -8.974 1.00 75.23 83 GLN A C 20
ATOM 33018 O O . GLN A 1 83 ? -9.021 -12.206 -8.107 1.00 33.32 83 GLN A O 20
ATOM 33032 N N . VAL A 1 84 ? -8.814 -10.569 -9.631 1.00 61.43 84 VAL A N 20
ATOM 33033 C CA . VAL A 1 84 ? -10.095 -9.944 -9.298 1.00 21.53 84 VAL A CA 20
ATOM 33034 C C . VAL A 1 84 ? -11.257 -10.594 -10.075 1.00 62.44 84 VAL A C 20
ATOM 33035 O O . VAL A 1 84 ? -11.266 -10.590 -11.307 1.00 31.14 84 VAL A O 20
ATOM 33048 N N . PRO A 1 85 ? -12.259 -11.160 -9.360 1.00 13.53 85 PRO A N 20
ATOM 33049 C CA . PRO A 1 85 ? -13.426 -11.812 -9.990 1.00 23.24 85 PRO A CA 20
ATOM 33050 C C . PRO A 1 85 ? -14.205 -10.862 -10.915 1.00 4.45 85 PRO A C 20
ATOM 33051 O O . PRO A 1 85 ? -14.551 -9.743 -10.527 1.00 64.21 85 PRO A O 20
ATOM 33062 N N . GLY A 1 86 ? -14.463 -11.310 -12.144 1.00 60.41 86 GLY A N 20
ATOM 33063 C CA . GLY A 1 86 ? -15.164 -10.479 -13.120 1.00 45.15 86 GLY A CA 20
ATOM 33064 C C . GLY A 1 86 ? -14.221 -9.612 -13.949 1.00 22.45 86 GLY A C 20
ATOM 33065 O O . GLY A 1 86 ? -14.558 -9.202 -15.062 1.00 41.52 86 GLY A O 20
ATOM 33069 N N . SER A 1 87 ? -13.041 -9.324 -13.407 1.00 43.34 87 SER A N 20
ATOM 33070 C CA . SER A 1 87 ? -12.031 -8.514 -14.110 1.00 51.34 87 SER A CA 20
ATOM 33071 C C . SER A 1 87 ? -10.881 -9.388 -14.637 1.00 11.55 87 SER A C 20
ATOM 33072 O O . SER A 1 87 ? -10.599 -10.454 -14.096 1.00 75.22 87 SER A O 20
ATOM 33080 N N . THR A 1 88 ? -10.212 -8.928 -15.693 1.00 71.00 88 THR A N 20
ATOM 33081 C CA . THR A 1 88 ? -9.120 -9.701 -16.310 1.00 22.05 88 THR A CA 20
ATOM 33082 C C . THR A 1 88 ? -7.749 -9.354 -15.707 1.00 60.42 88 THR A C 20
ATOM 33083 O O . THR A 1 88 ? -6.730 -9.937 -16.080 1.00 75.42 88 THR A O 20
ATOM 33094 N N . GLN A 1 89 ? -7.724 -8.401 -14.779 1.00 40.42 89 GLN A N 20
ATOM 33095 C CA . GLN A 1 89 ? -6.475 -7.973 -14.136 1.00 53.31 89 GLN A CA 20
ATOM 33096 C C . GLN A 1 89 ? -6.317 -8.561 -12.723 1.00 51.25 89 GLN A C 20
ATOM 33097 O O . GLN A 1 89 ? -7.292 -8.963 -12.081 1.00 51.12 89 GLN A O 20
ATOM 33111 N N . LYS A 1 90 ? -5.075 -8.611 -12.245 1.00 30.24 90 LYS A N 20
ATOM 33112 C CA . LYS A 1 90 ? -4.789 -8.997 -10.859 1.00 24.34 90 LYS A CA 20
ATOM 33113 C C . LYS A 1 90 ? -4.297 -7.780 -10.054 1.00 30.22 90 LYS A C 20
ATOM 33114 O O . LYS A 1 90 ? -3.443 -7.022 -10.518 1.00 74.11 90 LYS A O 20
ATOM 33133 N N . ALA A 1 91 ? -4.818 -7.608 -8.842 1.00 72.42 91 ALA A N 20
ATOM 33134 C CA . ALA A 1 91 ? -4.523 -6.415 -8.043 1.00 74.41 91 ALA A CA 20
ATOM 33135 C C . ALA A 1 91 ? -3.613 -6.731 -6.849 1.00 34.54 91 ALA A C 20
ATOM 33136 O O . ALA A 1 91 ? -3.702 -7.799 -6.241 1.00 52.12 91 ALA A O 20
ATOM 33143 N N . LEU A 1 92 ? -2.736 -5.787 -6.523 1.00 41.22 92 LEU A N 20
ATOM 33144 C CA . LEU A 1 92 ? -1.827 -5.926 -5.385 1.00 74.15 92 LEU A CA 20
ATOM 33145 C C . LEU A 1 92 ? -2.541 -5.577 -4.070 1.00 3.44 92 LEU A C 20
ATOM 33146 O O . LEU A 1 92 ? -2.853 -4.412 -3.811 1.00 13.44 92 LEU A O 20
ATOM 33162 N N . TYR A 1 93 ? -2.831 -6.594 -3.261 1.00 43.44 93 TYR A N 20
ATOM 33163 C CA . TYR A 1 93 ? -3.448 -6.382 -1.947 1.00 3.31 93 TYR A CA 20
ATOM 33164 C C . TYR A 1 93 ? -2.395 -6.337 -0.835 1.00 32.55 93 TYR A C 20
ATOM 33165 O O . TYR A 1 93 ? -1.454 -7.135 -0.811 1.00 51.14 93 TYR A O 20
ATOM 33183 N N . LEU A 1 94 ? -2.572 -5.393 0.085 1.00 24.10 94 LEU A N 20
ATOM 33184 C CA . LEU A 1 94 ? -1.592 -5.124 1.139 1.00 41.41 94 LEU A CA 20
ATOM 33185 C C . LEU A 1 94 ? -2.234 -5.239 2.529 1.00 20.35 94 LEU A C 20
ATOM 33186 O O . LEU A 1 94 ? -3.369 -4.805 2.729 1.00 74.24 94 LEU A O 20
ATOM 33202 N N . ARG A 1 95 ? -1.517 -5.816 3.487 1.00 11.00 95 ARG A N 20
ATOM 33203 C CA . ARG A 1 95 ? -1.977 -5.819 4.881 1.00 64.44 95 ARG A CA 20
ATOM 33204 C C . ARG A 1 95 ? -0.788 -5.697 5.843 1.00 14.14 95 ARG A C 20
ATOM 33205 O O . ARG A 1 95 ? 0.341 -6.044 5.497 1.00 55.41 95 ARG A O 20
ATOM 33226 N N . ALA A 1 96 ? -1.045 -5.197 7.046 1.00 11.14 96 ALA A N 20
ATOM 33227 C CA . ALA A 1 96 ? 0.020 -4.916 8.013 1.00 52.25 96 ALA A CA 20
ATOM 33228 C C . ALA A 1 96 ? 0.624 -6.195 8.611 1.00 34.51 96 ALA A C 20
ATOM 33229 O O . ALA A 1 96 ? -0.077 -7.183 8.840 1.00 73.14 96 ALA A O 20
ATOM 33236 N N . LYS A 1 97 ? 1.930 -6.163 8.871 1.00 5.32 97 LYS A N 20
ATOM 33237 C CA . LYS A 1 97 ? 2.608 -7.263 9.560 1.00 53.23 97 LYS A CA 20
ATOM 33238 C C . LYS A 1 97 ? 2.323 -7.204 11.070 1.00 34.41 97 LYS A C 20
ATOM 33239 O O . LYS A 1 97 ? 2.961 -6.456 11.816 1.00 45.11 97 LYS A O 20
ATOM 33258 N N . LEU A 1 98 ? 1.339 -7.992 11.503 1.00 44.31 98 LEU A N 20
ATOM 33259 C CA . LEU A 1 98 ? 0.910 -8.011 12.905 1.00 52.35 98 LEU A CA 20
ATOM 33260 C C . LEU A 1 98 ? 1.395 -9.283 13.615 1.00 52.35 98 LEU A C 20
ATOM 33261 O O . LEU A 1 98 ? 0.809 -10.355 13.468 1.00 53.04 98 LEU A O 20
ATOM 33277 N N . GLU A 1 99 ? 2.477 -9.155 14.376 1.00 53.43 99 GLU A N 20
ATOM 33278 C CA . GLU A 1 99 ? 3.041 -10.288 15.119 1.00 74.32 99 GLU A CA 20
ATOM 33279 C C . GLU A 1 99 ? 3.405 -9.892 16.555 1.00 65.50 99 GLU A C 20
ATOM 33280 O O . GLU A 1 99 ? 3.097 -10.607 17.510 1.00 0.11 99 GLU A O 20
ATOM 33292 N N . HIS A 1 100 ? 4.054 -8.734 16.704 1.00 75.13 100 HIS A N 20
ATOM 33293 C CA . HIS A 1 100 ? 4.443 -8.230 18.029 1.00 32.20 100 HIS A CA 20
ATOM 33294 C C . HIS A 1 100 ? 3.217 -7.828 18.877 1.00 64.01 100 HIS A C 20
ATOM 33295 O O . HIS A 1 100 ? 3.358 -7.401 20.022 1.00 40.40 100 HIS A O 20
ATOM 33310 N N . HIS A 1 101 ? 2.025 -7.953 18.289 1.00 41.44 101 HIS A N 20
ATOM 33311 C CA . HIS A 1 101 ? 0.754 -7.818 19.016 1.00 22.40 101 HIS A CA 20
ATOM 33312 C C . HIS A 1 101 ? -0.285 -8.809 18.466 1.00 31.11 101 HIS A C 20
ATOM 33313 O O . HIS A 1 101 ? -0.870 -8.593 17.404 1.00 4.11 101 HIS A O 20
ATOM 33328 N N . HIS A 1 102 ? -0.491 -9.902 19.195 1.00 61.20 102 HIS A N 20
ATOM 33329 C CA . HIS A 1 102 ? -1.424 -10.957 18.787 1.00 44.05 102 HIS A CA 20
ATOM 33330 C C . HIS A 1 102 ? -2.329 -11.347 19.972 1.00 15.32 102 HIS A C 20
ATOM 33331 O O . HIS A 1 102 ? -1.867 -11.925 20.959 1.00 64.25 102 HIS A O 20
ATOM 33346 N N . HIS A 1 103 ? -3.620 -11.032 19.861 1.00 30.34 103 HIS A N 20
ATOM 33347 C CA . HIS A 1 103 ? -4.561 -11.160 20.988 1.00 11.23 103 HIS A CA 20
ATOM 33348 C C . HIS A 1 103 ? -4.808 -12.623 21.400 1.00 42.50 103 HIS A C 20
ATOM 33349 O O . HIS A 1 103 ? -5.067 -12.906 22.571 1.00 44.12 103 HIS A O 20
ATOM 33364 N N . HIS A 1 104 ? -4.730 -13.543 20.440 1.00 1.20 104 HIS A N 20
ATOM 33365 C CA . HIS A 1 104 ? -4.947 -14.974 20.716 1.00 14.32 104 HIS A CA 20
ATOM 33366 C C . HIS A 1 104 ? -4.208 -15.854 19.697 1.00 65.53 104 HIS A C 20
ATOM 33367 O O . HIS A 1 104 ? -3.605 -15.345 18.754 1.00 10.32 104 HIS A O 20
ATOM 33382 N N . HIS A 1 105 ? -4.269 -17.174 19.889 1.00 64.33 105 HIS A N 20
ATOM 33383 C CA . HIS A 1 105 ? -3.651 -18.137 18.960 1.00 32.04 105 HIS A CA 20
ATOM 33384 C C . HIS A 1 105 ? -4.264 -18.062 17.539 1.00 3.04 105 HIS A C 20
ATOM 33385 O O . HIS A 1 105 ? -5.440 -18.458 17.363 1.00 37.25 105 HIS A O 20
#

B-factor: mean 38.25, std 20.85, range [0.03, 75.51]

Foldseek 3Di:
DDDDDDDDDDDDDDDDDDDDDPQVLLQVLQQVQADPVQWHWPVSSVVSSCVSPVVDAQVSHPHPHPVRVQVVPCVFKPWDWADDPPDPDTTIIIHGDDDVDDPDD

Solvent-accessible surface area: 8473 Å² total; per-residue (Å²): 128,37,164,172,105,117,63,138,131,113,105,95,154,90,140,111,71,194,86,89,60,50,135,163,106,2,30,31,0,1,121,103,20,30,88,160,84,21,47,0,41,44,52,89,1,26,99,64,4,80,140,61,38,99,114,25,62,12,149,61,31,31,34,170,128,37,23,47,1,0,109,52,104,58,112,39,5,44,30,40,67,70,136,41,130,93,50,147,134,95,18,30,35,0,99,35,89,144,145,141,179,131,144,179,226